Protein 6M7Z (pdb70)

Structure (mmCIF, N/CA/C/O backbone):
data_6M7Z
#
_entry.id   6M7Z
#
_cell.length_a   171.466
_cell.length_b   123.068
_cell.length_c   86.615
_cell.angle_alpha   90.00
_cell.angle_beta   90.00
_cell.angle_gamma   90.00
#
_symmetry.space_group_name_H-M   'P 21 21 2'
#
loop_
_entity.id
_entity.type
_entity.pdbx_description
1 polymer 'Bradyzoite pseudokinase 1'
2 non-polymer 1,2-ETHANEDIOL
3 non-polymer 'CHLORIDE ION'
4 water water
#
loop_
_atom_site.group_PDB
_atom_site.id
_atom_site.type_symbol
_atom_site.label_atom_id
_atom_site.label_alt_id
_atom_site.label_comp_id
_atom_site.label_asym_id
_atom_site.label_entity_id
_atom_site.label_seq_id
_atom_site.pdbx_PDB_ins_code
_atom_site.Cartn_x
_atom_site.Cartn_y
_atom_site.Cartn_z
_atom_site.occupancy
_atom_site.B_iso_or_equiv
_atom_site.auth_seq_id
_atom_site.auth_comp_id
_atom_site.auth_asym_id
_atom_site.auth_atom_id
_atom_site.pdbx_PDB_model_num
ATOM 1 N N . ALA A 1 10 ? 27.216 45.946 23.265 1.00 85.27 68 ALA A N 1
ATOM 2 C CA . ALA A 1 10 ? 27.626 47.241 22.638 1.00 87.93 68 ALA A CA 1
ATOM 3 C C . ALA A 1 10 ? 29.148 47.259 22.451 1.00 85.75 68 ALA A C 1
ATOM 4 O O . ALA A 1 10 ? 29.891 46.864 23.346 1.00 80.33 68 ALA A O 1
ATOM 6 N N . ASP A 1 11 ? 29.600 47.757 21.293 1.00 97.75 69 ASP A N 1
ATOM 7 C CA . ASP A 1 11 ? 31.042 47.780 20.921 1.00 100.05 69 ASP A CA 1
ATOM 8 C C . ASP A 1 11 ? 31.648 49.171 21.230 1.00 107.49 69 ASP A C 1
ATOM 9 O O . ASP A 1 11 ? 31.230 50.206 20.748 1.00 86.98 69 ASP A O 1
ATOM 14 N N . MET A 1 12 ? 32.652 49.163 22.121 1.00 109.04 70 MET A N 1
ATOM 15 C CA . MET A 1 12 ? 33.313 50.351 22.711 1.00 75.87 70 MET A CA 1
ATOM 16 C C . MET A 1 12 ? 34.545 50.817 21.904 1.00 69.79 70 MET A C 1
ATOM 17 O O . MET A 1 12 ? 34.880 50.221 20.840 1.00 76.19 70 MET A O 1
ATOM 22 N N . THR A 1 13 ? 35.214 51.892 22.369 1.00 69.39 71 THR A N 1
ATOM 23 C CA . THR A 1 13 ? 36.397 52.429 21.636 1.00 62.73 71 THR A CA 1
ATOM 24 C C . THR A 1 13 ? 37.671 52.117 22.431 1.00 59.01 71 THR A C 1
ATOM 25 O O . THR A 1 13 ? 37.589 51.661 23.567 1.00 51.20 71 THR A O 1
ATOM 29 N N . PHE A 1 14 ? 38.824 52.348 21.799 1.00 52.92 72 PHE A N 1
ATOM 30 C CA . PHE A 1 14 ? 40.120 52.059 22.408 1.00 48.10 72 PHE A CA 1
ATOM 31 C C . PHE A 1 14 ? 40.183 52.679 23.814 1.00 49.15 72 PHE A C 1
ATOM 32 O O . PHE A 1 14 ? 40.536 52.003 24.788 1.00 50.61 72 PHE A O 1
ATOM 40 N N . TRP A 1 15 ? 39.848 53.972 23.905 1.00 53.94 73 TRP A N 1
ATOM 41 C CA . TRP A 1 15 ? 39.985 54.742 25.148 1.00 53.11 73 TRP A CA 1
ATOM 42 C C . TRP A 1 15 ? 39.017 54.206 26.215 1.00 49.89 73 TRP A C 1
ATOM 43 O O . TRP A 1 15 ? 39.356 54.191 27.410 1.00 46.66 73 TRP A O 1
ATOM 54 N N . SER A 1 16 ? 37.831 53.753 25.788 1.00 40.01 74 SER A N 1
ATOM 55 C CA . SER A 1 16 ? 36.865 53.115 26.704 1.00 46.02 74 SER A CA 1
ATOM 56 C C . SER A 1 16 ? 37.491 51.885 27.376 1.00 48.01 74 SER A C 1
ATOM 57 O O . SER A 1 16 ? 37.378 51.747 28.592 1.00 44.62 74 SER A O 1
ATOM 60 N N . TRP A 1 17 ? 38.120 51.005 26.569 1.00 39.09 75 TRP A N 1
ATOM 61 C CA . TRP A 1 17 ? 38.692 49.749 27.054 1.00 37.19 75 TRP A CA 1
ATOM 62 C C . TRP A 1 17 ? 39.867 50.042 27.991 1.00 37.78 75 TRP A C 1
ATOM 63 O O . TRP A 1 17 ? 39.996 49.397 29.042 1.00 33.92 75 TRP A O 1
ATOM 74 N N . MET A 1 18 ? 40.703 51.015 27.600 1.00 36.30 76 MET A N 1
ATOM 75 C CA . MET A 1 18 ? 41.844 51.385 28.406 1.00 38.55 76 MET A CA 1
ATOM 76 C C . MET A 1 18 ? 41.356 51.930 29.754 1.00 37.70 76 MET A C 1
ATOM 77 O O . MET A 1 18 ? 41.901 51.590 30.821 1.00 34.78 76 MET A O 1
ATOM 82 N N . SER A 1 19 ? 40.333 52.781 29.691 1.00 38.50 77 SER A N 1
ATOM 83 C CA . SER A 1 19 ? 39.722 53.341 30.897 1.00 46.40 77 SER A CA 1
ATOM 84 C C . SER A 1 19 ? 39.186 52.203 31.772 1.00 43.92 77 SER A C 1
ATOM 85 O O . SER A 1 19 ? 39.421 52.188 32.978 1.00 38.29 77 SER A O 1
ATOM 88 N N . TYR A 1 20 ? 38.499 51.235 31.151 1.00 38.83 78 TYR A N 1
ATOM 89 C CA . TYR A 1 20 ? 37.901 50.141 31.901 1.00 37.66 78 TYR A CA 1
ATOM 90 C C . TYR A 1 20 ? 38.979 49.288 32.574 1.00 37.29 78 TYR A C 1
ATOM 91 O O . TYR A 1 20 ? 38.795 48.830 33.695 1.00 34.17 78 TYR A O 1
ATOM 100 N N . LEU A 1 21 ? 40.100 49.078 31.881 1.00 39.20 79 LEU A N 1
ATOM 101 C CA . LEU A 1 21 ? 41.217 48.342 32.443 1.00 43.70 79 LEU A CA 1
ATOM 102 C C . LEU A 1 21 ? 41.680 49.002 33.748 1.00 46.08 79 LEU A C 1
ATOM 103 O O . LEU A 1 21 ? 41.880 48.314 34.750 1.00 56.04 79 LEU A O 1
ATOM 108 N N . LYS A 1 22 ? 41.785 50.333 33.734 1.00 50.33 80 LYS A N 1
ATOM 109 C CA . LYS A 1 22 ? 42.250 51.112 34.895 1.00 59.88 80 LYS A CA 1
ATOM 110 C C . LYS A 1 22 ? 41.248 51.038 36.059 1.00 55.61 80 LYS A C 1
ATOM 111 O O . LYS A 1 22 ? 41.642 51.089 37.199 1.00 62.66 80 LYS A O 1
ATOM 117 N N . GLU A 1 23 ? 39.961 50.880 35.754 1.00 54.31 81 GLU A N 1
ATOM 118 C CA . GLU A 1 23 ? 38.891 50.788 36.760 1.00 53.15 81 GLU A CA 1
ATOM 119 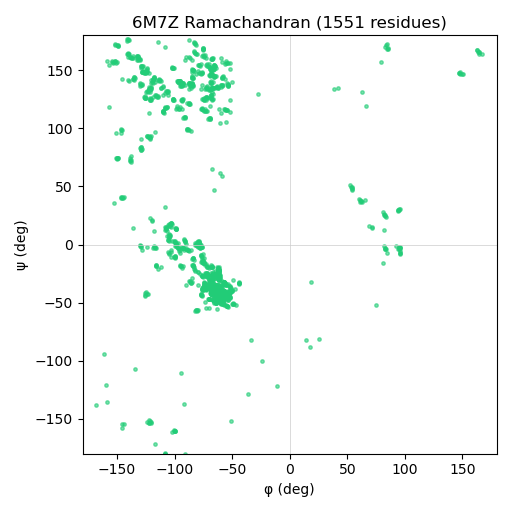C C . GLU A 1 23 ? 38.909 49.453 37.523 1.00 49.07 81 GLU A C 1
ATOM 120 O O . GLU A 1 23 ? 38.263 49.352 38.547 1.00 45.60 81 GLU A O 1
ATOM 126 N N . LEU A 1 24 ? 39.571 48.410 37.005 1.00 46.62 82 LEU A N 1
ATOM 127 C CA . LEU A 1 24 ? 39.606 47.100 37.693 1.00 40.21 82 LEU A CA 1
ATOM 128 C C . LEU A 1 24 ? 40.412 47.222 38.977 1.00 36.14 82 LEU A C 1
ATOM 129 O O . LEU A 1 24 ? 41.469 47.838 38.979 1.00 35.69 82 LEU A O 1
ATOM 134 N N . PRO A 1 25 ? 39.963 46.596 40.087 1.00 34.49 83 PRO A N 1
ATOM 135 C CA . PRO A 1 25 ? 40.694 46.665 41.352 1.00 34.32 83 PRO A CA 1
ATOM 136 C C . PRO A 1 25 ? 42.032 45.916 41.339 1.00 34.54 83 PRO A C 1
ATOM 137 O O . PRO A 1 25 ? 42.183 44.933 40.615 1.00 32.70 83 PRO A O 1
ATOM 141 N N . ASP A 1 26 ? 42.981 46.406 42.146 1.00 37.76 84 ASP A N 1
ATOM 142 C CA . ASP A 1 26 ? 44.300 45.829 42.275 1.00 43.31 84 ASP A CA 1
ATOM 143 C C . ASP A 1 26 ? 44.224 44.491 43.016 1.00 43.69 84 ASP A C 1
ATOM 144 O O . ASP A 1 26 ? 43.339 44.249 43.822 1.00 57.27 84 ASP A O 1
ATOM 149 N N . ILE A 1 27 ? 45.212 43.645 42.723 1.00 40.52 85 ILE A N 1
ATOM 150 C CA . ILE A 1 27 ? 45.559 42.489 43.492 1.00 41.31 85 ILE A CA 1
ATOM 151 C C . ILE A 1 27 ? 47.047 42.636 43.821 1.00 43.89 85 ILE A C 1
ATOM 152 O O . ILE A 1 27 ? 47.802 43.222 43.018 1.00 43.29 85 ILE A O 1
ATOM 157 N N . ASP A 1 28 ? 47.448 42.126 44.991 1.00 51.23 86 ASP A N 1
ATOM 158 C CA . ASP A 1 28 ? 48.827 42.205 45.460 1.00 59.98 86 ASP A CA 1
ATOM 159 C C . ASP A 1 28 ? 49.560 40.936 45.021 1.00 52.69 86 ASP A C 1
ATOM 160 O O . ASP A 1 28 ? 49.293 39.845 45.564 1.00 51.84 86 ASP A O 1
ATOM 165 N N . GLU A 1 29 ? 50.469 41.114 44.044 1.00 53.23 87 GLU A N 1
ATOM 166 C CA . GLU A 1 29 ? 51.117 40.021 43.307 1.00 60.43 87 GLU A CA 1
ATOM 167 C C . GLU A 1 29 ? 52.316 39.465 44.087 1.00 69.41 87 GLU A C 1
ATOM 168 O O . GLU A 1 29 ? 52.718 38.306 43.840 1.00 70.35 87 GLU A O 1
ATOM 174 N N . SER A 1 30 ? 52.865 40.261 45.019 1.00 73.32 88 SER A N 1
ATOM 175 C CA . SER A 1 30 ? 53.980 39.811 45.893 1.00 73.02 88 SER A CA 1
ATOM 176 C C . SER A 1 30 ? 53.486 38.844 46.982 1.00 73.28 88 SER A C 1
ATOM 177 O O . SER A 1 30 ? 54.280 38.151 47.588 1.00 70.94 88 SER A O 1
ATOM 180 N N . ARG A 1 31 ? 52.169 38.800 47.215 1.00 81.37 89 ARG A N 1
ATOM 181 C CA . ARG A 1 31 ? 51.560 38.042 48.324 1.00 88.63 89 ARG A CA 1
ATOM 182 C C . ARG A 1 31 ? 50.815 36.810 47.763 1.00 82.42 89 ARG A C 1
ATOM 183 O O . ARG A 1 31 ? 49.741 36.371 48.254 1.00 65.76 89 ARG A O 1
ATOM 191 N N . ASN A 1 32 ? 51.304 36.240 46.663 1.00 101.25 90 ASN A N 1
ATOM 192 C CA . ASN A 1 32 ? 50.469 35.490 45.691 1.00 82.30 90 ASN A CA 1
ATOM 193 C C . ASN A 1 32 ? 51.396 34.542 44.928 1.00 74.37 90 ASN A C 1
ATOM 194 O O . ASN A 1 32 ? 52.337 34.968 44.245 1.00 67.34 90 ASN A O 1
ATOM 199 N N . PRO A 1 33 ? 51.183 33.209 45.021 1.00 69.84 91 PRO A N 1
ATOM 200 C CA . PRO A 1 33 ? 52.027 32.249 44.307 1.00 67.24 91 PRO A CA 1
ATOM 201 C C . PRO A 1 33 ? 51.761 32.084 42.801 1.00 60.47 91 PRO A C 1
ATOM 202 O O . PRO A 1 33 ? 52.528 31.383 42.159 1.00 55.37 91 PRO A O 1
ATOM 206 N N . ILE A 1 34 ? 50.777 32.808 42.240 1.00 50.65 92 ILE A N 1
ATOM 207 C CA . ILE A 1 34 ? 50.443 32.675 40.833 1.00 43.49 92 ILE A CA 1
ATOM 208 C C . ILE A 1 34 ? 51.620 33.164 39.966 1.00 43.29 92 ILE A C 1
ATOM 209 O O . ILE A 1 34 ? 52.022 32.458 39.055 1.00 40.84 92 ILE A O 1
ATOM 214 N N . LEU A 1 35 ? 52.156 34.365 40.236 1.00 45.59 93 LEU A N 1
ATOM 215 C CA . LEU A 1 35 ? 53.316 34.885 39.506 1.00 46.34 93 LEU A CA 1
ATOM 216 C C . LEU A 1 35 ? 54.492 33.906 39.601 1.00 46.63 93 LEU A C 1
ATOM 217 O O . LEU A 1 35 ? 55.176 33.670 38.608 1.00 48.46 93 LEU A O 1
ATOM 222 N N . LYS A 1 36 ? 54.749 33.373 40.794 1.00 50.52 94 LYS A N 1
ATOM 223 C CA . LYS A 1 36 ? 55.864 32.464 40.965 1.00 55.97 94 LYS A CA 1
ATOM 224 C C . LYS A 1 36 ? 55.691 31.254 40.038 1.00 50.83 94 LYS A C 1
ATOM 225 O O . LYS A 1 36 ? 56.651 30.831 39.392 1.00 57.67 94 LYS A O 1
ATOM 231 N N . ARG A 1 37 ? 54.473 30.714 39.977 1.00 50.88 95 ARG A N 1
ATOM 232 C CA . ARG A 1 37 ? 54.216 29.552 39.147 1.00 57.15 95 ARG A CA 1
ATOM 233 C C . ARG A 1 37 ? 54.455 29.927 37.673 1.00 50.69 95 ARG A C 1
ATOM 234 O O . ARG A 1 37 ? 55.048 29.157 36.935 1.00 59.82 95 ARG A O 1
ATOM 242 N N . LEU A 1 38 ? 54.041 31.128 37.264 1.00 45.33 96 LEU A N 1
ATOM 243 C CA . LEU A 1 38 ? 54.201 31.558 35.873 1.00 45.79 96 LEU A CA 1
ATOM 244 C C . LEU A 1 38 ? 55.687 31.718 35.516 1.00 48.26 96 LEU A C 1
ATOM 245 O O . LEU A 1 38 ? 56.072 31.408 34.415 1.00 54.74 96 LEU A O 1
ATOM 250 N N . LEU A 1 39 ? 56.505 32.216 36.444 1.00 48.90 97 LEU A N 1
ATOM 251 C CA . LEU A 1 39 ? 57.932 32.449 36.197 1.00 53.78 97 LEU A CA 1
ATOM 252 C C . LEU A 1 39 ? 58.715 31.134 36.228 1.00 58.15 97 LEU A C 1
ATOM 253 O O . LEU A 1 39 ? 59.772 31.060 35.622 1.00 60.24 97 LEU A O 1
ATOM 258 N N . SER A 1 40 ? 58.216 30.133 36.969 1.00 62.44 98 SER A N 1
ATOM 259 C CA . SER A 1 40 ? 58.880 28.838 37.108 1.00 65.93 98 SER A CA 1
ATOM 260 C C . SER A 1 40 ? 58.645 27.957 35.874 1.00 76.68 98 SER A C 1
ATOM 261 O O . SER A 1 40 ? 59.132 26.841 35.843 1.00 97.43 98 SER A O 1
ATOM 264 N N . GLY A 1 41 ? 57.921 28.472 34.867 1.00 78.14 99 GLY A N 1
ATOM 265 C CA . GLY A 1 41 ? 57.793 27.831 33.564 1.00 82.62 99 GLY A CA 1
ATOM 266 C C . GLY A 1 41 ? 57.702 28.841 32.430 1.00 90.86 99 GLY A C 1
ATOM 267 O O . GLY A 1 41 ? 58.247 29.947 32.527 1.00 100.24 99 GLY A O 1
ATOM 268 N N . SER A 1 42 ? 57.073 28.421 31.327 1.00 104.44 100 SER A N 1
ATOM 269 C CA . SER A 1 42 ? 56.806 29.264 30.146 1.00 108.28 100 SER A CA 1
ATOM 270 C C . SER A 1 42 ? 55.295 29.312 29.891 1.00 114.58 100 SER A C 1
ATOM 271 O O . SER A 1 42 ? 54.848 29.606 28.777 1.00 135.98 100 SER A O 1
ATOM 274 N N . PHE A 1 43 ? 54.521 29.048 30.945 1.00 109.98 101 PHE A N 1
ATOM 275 C CA . PHE A 1 43 ? 53.103 28.643 30.820 1.00 105.51 101 PHE A CA 1
ATOM 276 C C . PHE A 1 43 ? 52.312 29.685 30.006 1.00 96.94 101 PHE A C 1
ATOM 277 O O . PHE A 1 43 ? 51.526 29.329 29.134 1.00 97.68 101 PHE A O 1
ATOM 285 N N . LEU A 1 44 ? 52.593 30.969 30.248 1.00 89.55 102 LEU A N 1
ATOM 286 C CA . LEU A 1 44 ? 51.830 32.105 29.679 1.00 85.65 102 LEU A CA 1
ATOM 287 C C . LEU A 1 44 ? 51.904 32.118 28.142 1.00 93.52 102 LEU A C 1
ATOM 288 O O . LEU A 1 44 ? 52.958 32.382 27.559 1.00 103.87 102 LEU A O 1
ATOM 293 N N . ARG A 1 45 ? 50.746 31.943 27.494 1.00 91.83 103 ARG A N 1
ATOM 294 C CA . ARG A 1 45 ? 50.632 31.878 26.023 1.00 95.01 103 ARG A CA 1
ATOM 295 C C . ARG A 1 45 ? 50.295 33.277 25.478 1.00 94.24 103 ARG A C 1
ATOM 296 O O . ARG A 1 45 ? 49.515 33.430 24.528 1.00 91.42 103 ARG A O 1
ATOM 304 N N . GLY A 1 48 ? 45.989 32.512 24.082 1.00 80.72 106 GLY A N 1
ATOM 305 C CA . GLY A 1 48 ? 44.922 33.210 24.816 1.00 82.09 106 GLY A CA 1
ATOM 306 C C . GLY A 1 48 ? 45.250 33.321 26.301 1.00 78.59 106 GLY A C 1
ATOM 307 O O . GLY A 1 48 ? 46.349 33.754 26.685 1.00 79.45 106 GLY A O 1
ATOM 308 N N . SER A 1 49 ? 44.315 32.903 27.156 1.00 74.54 107 SER A N 1
ATOM 309 C CA . SER A 1 49 ? 44.520 32.960 28.598 1.00 68.72 107 SER A CA 1
ATOM 310 C C . SER A 1 49 ? 45.247 31.694 29.080 1.00 66.42 107 SER A C 1
ATOM 311 O O . SER A 1 49 ? 45.262 30.656 28.427 1.00 69.93 107 SER A O 1
ATOM 314 N N . THR A 1 50 ? 45.835 31.803 30.271 1.00 38.92 108 THR A N 1
ATOM 315 C CA . THR A 1 50 ? 46.488 30.729 30.963 1.00 38.22 108 THR A CA 1
ATOM 316 C C . THR A 1 50 ? 45.727 30.498 32.271 1.00 36.11 108 THR A C 1
ATOM 317 O O . THR A 1 50 ? 45.280 31.437 32.921 1.00 35.09 108 THR A O 1
ATOM 321 N N . THR A 1 51 ? 45.558 29.222 32.614 1.00 36.64 109 THR A N 1
ATOM 322 C CA . THR A 1 51 ? 44.830 28.824 33.797 1.00 35.73 109 THR A CA 1
ATOM 323 C C . THR A 1 51 ? 45.842 28.322 34.821 1.00 35.86 109 THR A C 1
ATOM 324 O O . THR A 1 51 ? 46.712 27.517 34.476 1.00 38.22 109 THR A O 1
ATOM 328 N N . VAL A 1 52 ? 45.712 28.807 36.063 1.00 33.03 110 VAL A N 1
ATOM 329 C CA . VAL A 1 52 ? 46.483 28.305 37.172 1.00 34.78 110 VAL A CA 1
ATOM 330 C C . VAL A 1 52 ? 45.511 27.791 38.233 1.00 35.88 110 VAL A C 1
ATOM 331 O O . VAL A 1 52 ? 44.691 28.564 38.717 1.00 33.71 110 VAL A O 1
ATOM 335 N N . ASN A 1 53 ? 45.641 26.520 38.639 1.00 39.71 111 ASN A N 1
ATOM 336 C CA . ASN A 1 53 ? 44.803 25.995 39.719 1.00 38.51 111 ASN A CA 1
ATOM 337 C C . ASN A 1 53 ? 45.437 26.340 41.060 1.00 39.86 111 ASN A C 1
ATOM 338 O O . ASN A 1 53 ? 46.637 26.231 41.206 1.00 41.72 111 ASN A O 1
ATOM 343 N N . VAL A 1 54 ? 44.601 26.752 42.027 1.00 40.84 112 VAL A N 1
ATOM 344 C CA . VAL A 1 54 ? 45.038 26.925 43.404 1.00 41.41 112 VAL A CA 1
ATOM 345 C C . VAL A 1 54 ? 44.153 26.038 44.287 1.00 42.61 112 VAL A C 1
ATOM 346 O O . VAL A 1 54 ? 43.082 26.455 44.730 1.00 39.39 112 VAL A O 1
ATOM 350 N N . ARG A 1 55 ? 44.624 24.806 44.530 1.00 45.78 113 ARG A N 1
ATOM 351 C CA . ARG A 1 55 ? 43.854 23.767 45.206 1.00 45.57 113 ARG A CA 1
ATOM 352 C C . ARG A 1 55 ? 43.684 24.115 46.688 1.00 47.99 113 ARG A C 1
ATOM 353 O O . ARG A 1 55 ? 42.705 23.723 47.312 1.00 54.38 113 ARG A O 1
ATOM 361 N N . VAL A 1 56 ? 44.663 24.838 47.249 1.00 46.40 114 VAL A N 1
ATOM 362 C CA . VAL A 1 56 ? 44.672 25.209 48.649 1.00 45.03 114 VAL A CA 1
ATOM 363 C C . VAL A 1 56 ? 44.908 26.712 48.756 1.00 45.76 114 VAL A C 1
ATOM 364 O O . VAL A 1 56 ? 46.021 27.160 49.000 1.00 46.18 114 VAL A O 1
ATOM 368 N N . PRO A 1 57 ? 43.874 27.556 48.590 1.00 44.44 115 PRO A N 1
ATOM 369 C CA . PRO A 1 57 ? 44.055 29.001 48.695 1.00 47.61 115 PRO A CA 1
ATOM 370 C C . PRO A 1 57 ? 44.590 29.380 50.083 1.00 53.71 115 PRO A C 1
ATOM 371 O O . PRO A 1 57 ? 44.098 28.848 51.094 1.00 54.76 115 PRO A O 1
ATOM 375 N N . ALA A 1 58 ? 45.563 30.302 50.101 1.00 56.24 116 ALA A N 1
ATOM 376 C CA . ALA A 1 58 ? 46.165 30.832 51.313 1.00 57.57 116 ALA A CA 1
ATOM 377 C C . ALA A 1 58 ? 45.269 31.926 51.901 1.00 69.12 116 ALA A C 1
ATOM 378 O O . ALA A 1 58 ? 44.304 32.362 51.261 1.00 67.95 116 ALA A O 1
ATOM 380 N N . ARG A 1 59 ? 45.620 32.379 53.111 1.00 83.84 117 ARG A N 1
ATOM 381 C CA . ARG A 1 59 ? 44.828 33.338 53.902 1.00 89.55 117 ARG A CA 1
ATOM 382 C C . ARG A 1 59 ? 44.548 34.607 53.074 1.00 73.71 117 ARG A C 1
ATOM 383 O O . ARG A 1 59 ? 43.416 35.097 53.047 1.00 63.70 117 ARG A O 1
ATOM 391 N N . GLU A 1 60 ? 45.572 35.136 52.388 1.00 69.01 118 GLU A N 1
ATOM 392 C CA . GLU A 1 60 ? 45.443 36.429 51.692 1.00 69.24 118 GLU A CA 1
ATOM 393 C C . GLU A 1 60 ? 44.431 36.314 50.540 1.00 63.42 118 GLU A C 1
ATOM 394 O O . GLU A 1 60 ? 43.654 37.233 50.284 1.00 57.94 118 GLU A O 1
ATOM 400 N N . LEU A 1 61 ? 44.428 35.169 49.861 1.00 51.70 119 LEU A N 1
ATOM 401 C CA . LEU A 1 61 ? 43.539 34.957 48.729 1.00 58.33 119 LEU A CA 1
ATOM 402 C C . LEU A 1 61 ? 42.109 34.694 49.221 1.00 50.31 119 LEU A C 1
ATOM 403 O O . LEU A 1 61 ? 41.137 35.171 48.609 1.00 46.98 119 LEU A O 1
ATOM 408 N N . VAL A 1 62 ? 41.989 33.944 50.324 1.00 55.53 120 VAL A N 1
ATOM 409 C CA . VAL A 1 62 ? 40.702 33.693 50.980 1.00 60.44 120 VAL A CA 1
ATOM 410 C C . VAL A 1 62 ? 40.055 35.036 51.350 1.00 57.86 120 VAL A C 1
ATOM 411 O O . VAL A 1 62 ? 38.859 35.237 51.117 1.00 50.07 120 VAL A O 1
ATOM 415 N N . ARG A 1 63 ? 40.860 35.953 51.904 1.00 64.90 121 ARG A N 1
ATOM 416 C CA . ARG A 1 63 ? 40.379 37.279 52.330 1.00 71.94 121 ARG A CA 1
ATOM 417 C C . ARG A 1 63 ? 39.954 38.094 51.101 1.00 60.82 121 ARG A C 1
ATOM 418 O O . ARG A 1 63 ? 38.873 38.670 51.092 1.00 62.83 121 ARG A O 1
ATOM 426 N N . LEU A 1 64 ? 40.796 38.128 50.062 1.00 49.30 122 LEU A N 1
ATOM 427 C CA . LEU A 1 64 ? 40.513 38.934 48.868 1.00 49.93 122 LEU A CA 1
ATOM 428 C C . LEU A 1 64 ? 39.178 38.523 48.219 1.00 45.67 122 LEU A C 1
ATOM 429 O O . LEU A 1 64 ? 38.433 39.368 47.760 1.00 43.14 122 LEU A O 1
ATOM 434 N N . LEU A 1 65 ? 38.905 37.210 48.169 1.00 44.10 123 LEU A N 1
ATOM 435 C CA . LEU A 1 65 ? 37.742 36.660 47.452 1.00 45.49 123 LEU A CA 1
ATOM 436 C C . LEU A 1 65 ? 36.542 36.455 48.407 1.00 40.79 123 LEU A C 1
ATOM 437 O O . LEU A 1 65 ? 35.470 36.100 47.963 1.00 38.51 123 LEU A O 1
ATOM 442 N N . SER A 1 66 ? 36.739 36.645 49.706 1.00 44.29 124 SER A N 1
ATOM 443 C CA . SER A 1 66 ? 35.724 36.340 50.730 1.00 45.86 124 SER A CA 1
ATOM 444 C C . SER A 1 66 ? 35.217 34.906 50.558 1.00 47.64 124 SER A C 1
ATOM 445 O O . SER A 1 66 ? 34.014 34.690 50.505 1.00 46.31 124 SER A O 1
ATOM 448 N N . LEU A 1 67 ? 36.136 33.942 50.469 1.00 46.69 125 LEU A N 1
ATOM 449 C CA . LEU A 1 67 ? 35.750 32.537 50.295 1.00 48.19 125 LEU A CA 1
ATOM 450 C C . LEU A 1 67 ? 35.106 32.008 51.588 1.00 46.75 125 LEU A C 1
ATOM 451 O O . LEU A 1 67 ? 35.636 32.206 52.666 1.00 51.45 125 LEU A O 1
ATOM 456 N N . THR A 1 68 ? 33.963 31.335 51.446 1.00 48.99 126 THR A N 1
ATOM 457 C CA . THR A 1 68 ? 33.359 30.531 52.510 1.00 54.54 126 THR A CA 1
ATOM 458 C C . THR A 1 68 ? 34.270 29.336 52.781 1.00 52.91 126 THR A C 1
ATOM 459 O O . THR A 1 68 ? 35.099 29.007 51.945 1.00 69.43 126 THR A O 1
ATOM 463 N N . PRO A 1 69 ? 34.176 28.661 53.943 1.00 62.22 127 PRO A N 1
ATOM 464 C CA . PRO A 1 69 ? 34.952 27.443 54.187 1.00 58.08 127 PRO A CA 1
ATOM 465 C C . PRO A 1 69 ? 34.707 26.343 53.135 1.00 59.77 127 PRO A C 1
ATOM 466 O O . PRO A 1 69 ? 35.639 25.590 52.821 1.00 53.99 127 PRO A O 1
ATOM 470 N N . GLU A 1 70 ? 33.477 26.266 52.597 1.00 58.18 128 GLU A N 1
ATOM 471 C CA . GLU A 1 70 ? 33.138 25.321 51.521 1.00 57.80 128 GLU A CA 1
ATOM 472 C C . GLU A 1 70 ? 33.980 25.631 50.271 1.00 54.57 128 GLU A C 1
ATOM 473 O O . GLU A 1 70 ? 34.579 24.741 49.684 1.00 50.08 128 GLU A O 1
ATOM 479 N N . GLN A 1 71 ? 34.012 26.914 49.888 1.00 50.30 129 GLN A N 1
ATOM 480 C CA . GLN A 1 71 ? 34.767 27.403 48.745 1.00 43.99 129 GLN A CA 1
ATOM 481 C C . GLN A 1 71 ? 36.268 27.166 48.958 1.00 42.61 129 GLN A C 1
ATOM 482 O O . GLN A 1 71 ? 36.966 26.786 48.036 1.00 41.71 129 GLN A O 1
ATOM 488 N N . GLN A 1 72 ? 36.757 27.401 50.175 1.00 48.82 130 GLN A N 1
ATOM 489 C CA . GLN A 1 72 ? 38.172 27.136 50.537 1.00 51.60 130 GLN A CA 1
ATOM 490 C C . GLN A 1 72 ? 38.520 25.678 50.217 1.00 47.74 130 GLN A C 1
ATOM 491 O O . GLN A 1 72 ? 39.594 25.407 49.713 1.00 47.59 130 GLN A O 1
ATOM 497 N N . ARG A 1 73 ? 37.600 24.755 50.531 1.00 53.95 131 ARG A N 1
ATOM 498 C CA . ARG A 1 73 ? 37.817 23.313 50.387 1.00 55.19 131 ARG A CA 1
ATOM 499 C C . ARG A 1 73 ? 37.763 22.909 48.907 1.00 52.05 131 ARG A C 1
ATOM 500 O O . ARG A 1 73 ? 38.463 22.003 48.507 1.00 52.96 131 ARG A O 1
ATOM 508 N N . GLU A 1 74 ? 36.912 23.574 48.114 1.00 47.63 132 GLU A N 1
ATOM 509 C CA . GLU A 1 74 ? 36.758 23.320 46.681 1.00 44.51 132 GLU A CA 1
ATOM 510 C C . GLU A 1 74 ? 38.024 23.739 45.910 1.00 43.75 132 GLU A C 1
ATOM 511 O O . GLU A 1 74 ? 38.356 23.119 44.908 1.00 37.00 132 GLU A O 1
ATOM 517 N N . GLY A 1 75 ? 38.697 24.805 46.372 1.00 41.34 133 GLY A N 1
ATOM 518 C CA . GLY A 1 75 ? 39.807 25.440 45.666 1.00 38.77 133 GLY A CA 1
ATOM 519 C C . GLY A 1 75 ? 39.318 26.438 44.627 1.00 35.84 133 GLY A C 1
ATOM 520 O O . GLY A 1 75 ? 38.126 26.510 44.363 1.00 35.10 133 GLY A O 1
ATOM 521 N N . VAL A 1 76 ? 40.245 27.209 44.044 1.00 38.96 134 VAL A N 1
ATOM 522 C CA . VAL A 1 76 ? 39.910 28.160 42.983 1.00 39.38 134 VAL A CA 1
ATOM 523 C C . VAL A 1 76 ? 40.889 27.989 41.823 1.00 36.74 134 VAL A C 1
ATOM 524 O O . VAL A 1 76 ? 41.969 27.432 41.959 1.00 38.10 134 VAL A O 1
ATOM 528 N N . SER A 1 77 ? 40.476 28.496 40.671 1.00 37.52 135 SER A N 1
ATOM 529 C CA . SER A 1 77 ? 41.354 28.621 39.517 1.00 38.75 135 SER A CA 1
ATOM 530 C C . SER A 1 77 ? 41.385 30.077 39.049 1.00 34.93 135 SER A C 1
ATOM 531 O O . SER A 1 77 ? 40.439 30.826 39.215 1.00 34.74 135 SER A O 1
ATOM 534 N N . ALA A 1 78 ? 42.536 30.468 38.515 1.00 35.49 136 ALA A N 1
ATOM 535 C CA . ALA A 1 78 ? 42.762 31.815 38.026 1.00 33.87 136 ALA A CA 1
ATOM 536 C C . ALA A 1 78 ? 43.009 31.754 36.515 1.00 33.34 136 ALA A C 1
ATOM 537 O O . ALA A 1 78 ? 43.802 30.967 36.026 1.00 34.11 136 ALA A O 1
ATOM 539 N N . LYS A 1 79 ? 42.262 32.572 35.785 1.00 32.06 137 LYS A N 1
ATOM 540 C CA . LYS A 1 79 ? 42.458 32.803 34.373 1.00 32.50 137 LYS A CA 1
ATOM 541 C C . LYS A 1 79 ? 43.252 34.101 34.232 1.00 29.64 137 LYS A C 1
ATOM 542 O O . LYS A 1 79 ? 42.779 35.168 34.627 1.00 29.53 137 LYS A O 1
ATOM 548 N N . VAL A 1 80 ? 44.455 34.019 33.681 1.00 28.46 138 VAL A N 1
ATOM 549 C CA . VAL A 1 80 ? 45.338 35.176 33.595 1.00 28.86 138 VAL A CA 1
ATOM 550 C C . VAL A 1 80 ? 45.617 35.500 32.123 1.00 28.80 138 VAL A C 1
ATOM 551 O O . VAL A 1 80 ? 45.742 34.600 31.298 1.00 27.82 138 VAL A O 1
ATOM 555 N N . ARG A 1 81 ? 45.694 36.794 31.813 1.00 29.04 139 ARG A N 1
ATOM 556 C CA . ARG A 1 81 ? 46.029 37.285 30.482 1.00 30.36 139 ARG A CA 1
ATOM 557 C C . ARG A 1 81 ? 47.040 38.428 30.626 1.00 31.23 139 ARG A C 1
ATOM 558 O O . ARG A 1 81 ? 46.931 39.278 31.530 1.00 29.79 139 ARG A O 1
ATOM 566 N N . LEU A 1 82 ? 48.004 38.455 29.704 1.00 32.67 140 LEU A N 1
ATOM 567 C CA . LEU A 1 82 ? 48.980 39.513 29.624 1.00 33.50 140 LEU A CA 1
ATOM 568 C C . LEU A 1 82 ? 48.289 40.782 29.109 1.00 31.58 140 LEU A C 1
ATOM 569 O O . LEU A 1 82 ? 47.604 40.742 28.096 1.00 31.87 140 LEU A O 1
ATOM 574 N N . ILE A 1 83 ? 48.442 41.891 29.838 1.00 30.82 141 ILE A N 1
ATOM 575 C CA . ILE A 1 83 ? 47.928 43.190 29.398 1.00 31.04 141 ILE A CA 1
ATOM 576 C C . ILE A 1 83 ? 48.732 43.650 28.173 1.00 32.68 141 ILE A C 1
ATOM 577 O O . ILE A 1 83 ? 49.957 43.702 28.205 1.00 33.93 141 ILE A O 1
ATOM 582 N N . ASN A 1 84 ? 48.015 43.961 27.096 1.00 33.28 142 ASN A N 1
ATOM 583 C CA . ASN A 1 84 ? 48.578 44.514 25.881 1.00 34.90 142 ASN A CA 1
ATOM 584 C C . ASN A 1 84 ? 48.112 45.966 25.772 1.00 35.90 142 ASN A C 1
ATOM 585 O O . ASN A 1 84 ? 46.923 46.205 25.602 1.00 35.02 142 ASN A O 1
ATOM 590 N N . LEU A 1 85 ? 49.039 46.917 25.861 1.00 38.47 143 LEU A N 1
ATOM 591 C CA . LEU A 1 85 ? 48.690 48.357 25.888 1.00 41.59 143 LEU A CA 1
ATOM 592 C C . LEU A 1 85 ? 48.264 48.867 24.489 1.00 40.82 143 LEU A C 1
ATOM 593 O O . LEU A 1 85 ? 47.657 49.918 24.391 1.00 39.15 143 LEU A O 1
ATOM 598 N N . LEU A 1 86 ? 48.561 48.117 23.417 1.00 39.94 144 LEU A N 1
ATOM 599 C CA . LEU A 1 86 ? 48.078 48.439 22.061 1.00 44.94 144 LEU A CA 1
ATOM 600 C C . LEU A 1 86 ? 46.656 47.903 21.822 1.00 42.43 144 LEU A C 1
ATOM 601 O O . LEU A 1 86 ? 45.989 48.362 20.909 1.00 44.67 144 LEU A O 1
ATOM 606 N N . ASP A 1 87 ? 46.207 46.946 22.643 1.00 41.70 145 ASP A N 1
ATOM 607 C CA . ASP A 1 87 ? 44.901 46.314 22.509 1.00 41.46 145 ASP A CA 1
ATOM 608 C C . ASP A 1 87 ? 44.377 45.887 23.885 1.00 39.84 145 ASP A C 1
ATOM 609 O O . ASP A 1 87 ? 44.331 44.700 24.228 1.00 35.05 145 ASP A O 1
ATOM 614 N N . PRO A 1 88 ? 43.922 46.837 24.727 1.00 35.39 146 PRO A N 1
ATOM 615 C CA . PRO A 1 88 ? 43.471 46.495 26.076 1.00 35.57 146 PRO A CA 1
ATOM 616 C C . PRO A 1 88 ? 42.223 45.592 26.093 1.00 33.24 146 PRO A C 1
ATOM 617 O O . PRO A 1 88 ? 42.017 44.834 27.050 1.00 33.94 146 PRO A O 1
ATOM 621 N N . LYS A 1 89 ? 41.428 45.655 25.017 1.00 32.86 147 LYS A N 1
ATOM 622 C CA . LYS A 1 89 ? 40.226 44.865 24.899 1.00 34.47 147 LYS A CA 1
ATOM 623 C C . LYS A 1 89 ? 40.514 43.378 25.157 1.00 32.76 147 LYS A C 1
ATOM 624 O O . LYS A 1 89 ? 39.790 42.712 25.897 1.00 33.28 147 LYS A O 1
ATOM 630 N N . TYR A 1 90 ? 41.587 42.866 24.561 1.00 32.19 148 TYR A N 1
ATOM 631 C CA . TYR A 1 90 ? 41.873 41.443 24.643 1.00 34.29 148 TYR A CA 1
ATOM 632 C C . TYR A 1 90 ? 41.979 41.014 26.114 1.00 30.28 148 TYR A C 1
ATOM 633 O O . TYR A 1 90 ? 41.580 39.902 26.440 1.00 28.46 148 TYR A O 1
ATOM 642 N N . SER A 1 91 ? 42.483 41.884 27.007 1.00 29.30 149 SER A N 1
ATOM 643 C CA . SER A 1 91 ? 42.751 41.463 28.400 1.00 28.72 149 SER A CA 1
ATOM 644 C C . SER A 1 91 ? 41.591 41.768 29.353 1.00 27.78 149 SER A C 1
ATOM 645 O O . SER A 1 91 ? 41.534 41.151 30.430 1.00 28.55 149 SER A O 1
ATOM 648 N N . VAL A 1 92 ? 40.673 42.669 28.978 1.00 27.59 150 VAL A N 1
ATOM 649 C CA . VAL A 1 92 ? 39.601 43.070 29.892 1.00 29.04 150 VAL A CA 1
ATOM 650 C C . VAL A 1 92 ? 38.210 42.733 29.359 1.00 28.23 150 VAL A C 1
ATOM 651 O O . VAL A 1 92 ? 37.234 42.985 30.084 1.00 29.06 150 VAL A O 1
ATOM 655 N N . TYR A 1 93 ? 38.102 42.174 28.145 1.00 27.00 151 TYR A N 1
ATOM 656 C CA . TYR A 1 93 ? 36.785 41.856 27.581 1.00 27.12 151 TYR A CA 1
ATOM 657 C C . TYR A 1 93 ? 36.019 40.897 28.502 1.00 26.96 151 TYR A C 1
ATOM 658 O O . TYR A 1 93 ? 34.881 41.142 28.825 1.00 28.03 151 TYR A O 1
ATOM 667 N N . GLU A 1 94 ? 36.656 39.802 28.908 1.00 26.43 152 GLU A N 1
ATOM 668 C CA . GLU A 1 94 ? 35.977 38.793 29.693 1.00 27.27 152 GLU A CA 1
ATOM 669 C C . GLU A 1 94 ? 35.598 39.371 31.065 1.00 28.07 152 GLU A C 1
ATOM 670 O O . GLU A 1 94 ? 34.469 39.201 31.522 1.00 28.15 152 GLU A O 1
ATOM 676 N N . PRO A 1 95 ? 36.506 40.058 31.797 1.00 27.59 153 PRO A N 1
ATOM 677 C CA . PRO A 1 95 ? 36.102 40.749 33.026 1.00 27.99 153 PRO A CA 1
ATOM 678 C C . PRO A 1 95 ? 34.911 41.698 32.821 1.00 28.56 153 PRO A C 1
ATOM 679 O O . PRO A 1 95 ? 33.997 41.762 33.671 1.00 27.93 153 PRO A O 1
ATOM 683 N N . TYR A 1 96 ? 34.912 42.422 31.696 1.00 30.21 154 TYR A N 1
ATOM 684 C CA . TYR A 1 96 ? 33.824 43.331 31.389 1.00 33.70 154 TYR A CA 1
ATOM 685 C C . TYR A 1 96 ? 32.497 42.557 31.313 1.00 33.30 154 TYR A C 1
ATOM 686 O O . TYR A 1 96 ? 31.516 42.979 31.924 1.00 34.30 154 TYR A O 1
ATOM 695 N N . LEU A 1 97 ? 32.452 41.451 30.554 1.00 32.66 155 LEU A N 1
ATOM 696 C CA . LEU A 1 97 ? 31.233 40.643 30.463 1.00 35.55 155 LEU A CA 1
ATOM 697 C C . LEU A 1 97 ? 30.752 40.256 31.862 1.00 34.29 155 LEU A C 1
ATOM 698 O O . LEU A 1 97 ? 29.578 40.397 32.154 1.00 34.66 155 LEU A O 1
ATOM 703 N N . TYR A 1 98 ? 31.660 39.770 32.709 1.00 36.17 156 TYR A N 1
ATOM 704 C CA . TYR A 1 98 ? 31.266 39.269 34.030 1.00 35.88 156 TYR A CA 1
ATOM 705 C C . TYR A 1 98 ? 30.729 40.404 34.903 1.00 39.81 156 TYR A C 1
ATOM 706 O O . TYR A 1 98 ? 29.775 40.178 35.640 1.00 49.56 156 TYR A O 1
ATOM 715 N N . ARG A 1 99 ? 31.320 41.605 34.796 1.00 42.46 157 ARG A N 1
ATOM 716 C CA . ARG A 1 99 ? 30.995 42.720 35.705 1.00 37.10 157 ARG A CA 1
ATOM 717 C C . ARG A 1 99 ? 29.779 43.529 35.217 1.00 37.50 157 ARG A C 1
ATOM 718 O O . ARG A 1 99 ? 29.047 44.062 36.045 1.00 38.78 157 ARG A O 1
ATOM 726 N N . GLU A 1 100 ? 29.585 43.645 33.895 1.00 37.06 158 GLU A N 1
ATOM 727 C CA . GLU A 1 100 ? 28.638 44.598 33.335 1.00 41.09 158 GLU A CA 1
ATOM 728 C C . GLU A 1 100 ? 27.477 43.919 32.589 1.00 42.14 158 GLU A C 1
ATOM 729 O O . GLU A 1 100 ? 26.483 44.580 32.356 1.00 42.07 158 GLU A O 1
ATOM 735 N N . ILE A 1 101 ? 27.587 42.652 32.187 1.00 43.54 159 ILE A N 1
ATOM 736 C CA . ILE A 1 101 ? 26.615 42.091 31.236 1.00 53.47 159 ILE A CA 1
ATOM 737 C C . ILE A 1 101 ? 25.953 40.807 31.755 1.00 51.17 159 ILE A C 1
ATOM 738 O O . ILE A 1 101 ? 24.752 40.626 31.590 1.00 58.53 159 ILE A O 1
ATOM 743 N N . LEU A 1 102 ? 26.722 39.913 32.373 1.00 45.41 160 LEU A N 1
ATOM 744 C CA . LEU A 1 102 ? 26.185 38.674 32.880 1.00 46.96 160 LEU A CA 1
ATOM 745 C C . LEU A 1 102 ? 25.621 38.921 34.275 1.00 46.68 160 LEU A C 1
ATOM 746 O O . LEU A 1 102 ? 26.252 39.590 35.093 1.00 47.41 160 LEU A O 1
ATOM 751 N N . PRO A 1 103 ? 24.427 38.380 34.594 1.00 53.12 161 PRO A N 1
ATOM 752 C CA . PRO A 1 103 ? 23.922 38.402 35.968 1.00 55.63 161 PRO A CA 1
ATOM 753 C C . PRO A 1 103 ? 24.945 37.803 36.945 1.00 56.16 161 PRO A C 1
ATOM 754 O O . PRO A 1 103 ? 25.773 36.999 36.541 1.00 60.41 161 PRO A O 1
ATOM 758 N N . LYS A 1 104 ? 24.857 38.193 38.219 1.00 66.09 162 LYS A N 1
ATOM 759 C CA . LYS A 1 104 ? 25.831 37.795 39.228 1.00 72.43 162 LYS A CA 1
ATOM 760 C C . LYS A 1 104 ? 25.868 36.264 39.332 1.00 69.05 162 LYS A C 1
ATOM 761 O O . LYS A 1 104 ? 26.933 35.709 39.550 1.00 66.53 162 LYS A O 1
ATOM 767 N N . ARG A 1 105 ? 24.718 35.594 39.202 1.00 73.70 163 ARG A N 1
ATOM 768 C CA . ARG A 1 105 ? 24.734 34.138 39.064 1.00 84.42 163 ARG A CA 1
ATOM 769 C C . ARG A 1 105 ? 23.575 33.692 38.162 1.00 76.96 163 ARG A C 1
ATOM 770 O O . ARG A 1 105 ? 22.425 33.614 38.583 1.00 85.85 163 ARG A O 1
ATOM 778 N N . SER A 1 106 ? 23.892 33.497 36.877 1.00 78.88 164 SER A N 1
ATOM 779 C CA . SER A 1 106 ? 23.126 32.642 35.988 1.00 63.60 164 SER A CA 1
ATOM 780 C C . SER A 1 106 ? 23.492 31.215 36.358 1.00 63.50 164 SER A C 1
ATOM 781 O O . SER A 1 106 ? 24.669 30.872 36.348 1.00 55.25 164 SER A O 1
ATOM 784 N N . PRO A 1 107 ? 22.517 30.333 36.684 1.00 70.50 165 PRO A N 1
ATOM 785 C CA . PRO A 1 107 ? 22.841 29.021 37.248 1.00 63.02 165 PRO A CA 1
ATOM 786 C C . PRO A 1 107 ? 23.680 28.088 36.355 1.00 53.22 165 PRO A C 1
ATOM 787 O O . PRO A 1 107 ? 24.397 27.243 36.877 1.00 54.22 165 PRO A O 1
ATOM 791 N N . LEU A 1 108 ? 23.573 28.228 35.028 1.00 44.81 166 LEU A N 1
ATOM 792 C CA . LEU A 1 108 ? 24.225 27.306 34.090 1.00 39.72 166 LEU A CA 1
ATOM 793 C C . LEU A 1 108 ? 25.427 27.955 33.380 1.00 35.85 166 LEU A C 1
ATOM 794 O O . LEU A 1 108 ? 25.894 27.406 32.391 1.00 33.53 166 LEU A O 1
ATOM 799 N N . LEU A 1 109 ? 25.911 29.110 33.860 1.00 37.41 167 LEU A N 1
ATOM 800 C CA . LEU A 1 109 ? 27.109 29.749 33.315 1.00 36.72 167 LEU A CA 1
ATOM 801 C C . LEU A 1 109 ? 28.219 29.727 34.381 1.00 36.41 167 LEU A C 1
ATOM 802 O O . LEU A 1 109 ? 27.932 29.896 35.573 1.00 36.14 167 LEU A O 1
ATOM 807 N N . LEU A 1 110 ? 29.473 29.511 33.940 1.00 34.19 168 LEU A N 1
ATOM 808 C CA . LEU A 1 110 ? 30.626 29.465 34.831 1.00 33.65 168 LEU A CA 1
ATOM 809 C C . LEU A 1 110 ? 30.681 30.772 35.627 1.00 34.52 168 LEU A C 1
ATOM 810 O O . LEU A 1 110 ? 30.802 31.844 35.046 1.00 35.82 168 LEU A O 1
ATOM 815 N N . PRO A 1 111 ? 30.548 30.741 36.964 1.00 34.46 169 PRO A N 1
ATOM 816 C CA . PRO A 1 111 ? 30.608 31.957 37.766 1.00 36.46 169 PRO A CA 1
ATOM 817 C C . PRO A 1 111 ? 32.029 32.506 37.966 1.00 36.19 169 PRO A C 1
ATOM 818 O O . PRO A 1 111 ? 32.986 31.739 38.013 1.00 36.78 169 PRO A O 1
ATOM 822 N N . SER A 1 112 ? 32.125 33.836 38.062 1.00 35.44 170 SER A N 1
ATOM 823 C CA . SER A 1 112 ? 33.339 34.548 38.463 1.00 34.99 170 SER A CA 1
ATOM 824 C C . SER A 1 112 ? 33.315 34.791 39.978 1.00 38.03 170 SER A C 1
ATOM 825 O O . SER A 1 112 ? 32.285 35.155 40.501 1.00 38.76 170 SER A O 1
ATOM 828 N N . LEU A 1 113 ? 34.457 34.612 40.649 1.00 39.08 171 LEU A N 1
ATOM 829 C CA . LEU A 1 113 ? 34.623 34.937 42.075 1.00 37.96 171 LEU A CA 1
ATOM 830 C C . LEU A 1 113 ? 35.301 36.302 42.257 1.00 37.38 171 LEU A C 1
ATOM 831 O O . LEU A 1 113 ? 35.535 36.718 43.382 1.00 41.01 171 LEU A O 1
ATOM 836 N N . GLY A 1 114 ? 35.632 36.979 41.156 1.00 36.41 172 GLY A N 1
ATOM 837 C CA . GLY A 1 114 ? 36.311 38.274 41.205 1.00 36.14 172 GLY A CA 1
ATOM 838 C C . GLY A 1 114 ? 37.244 38.488 40.030 1.00 36.89 172 GLY A C 1
ATOM 839 O O . GLY A 1 114 ? 37.861 37.538 39.540 1.00 39.28 172 GLY A O 1
ATOM 840 N N . GLU A 1 115 ? 37.347 39.749 39.599 1.00 38.71 173 GLU A N 1
ATOM 841 C CA . GLU A 1 115 ? 38.224 40.169 38.501 1.00 39.05 173 GLU A CA 1
ATOM 842 C C . GLU A 1 115 ? 39.193 41.225 39.037 1.00 38.54 173 GLU A C 1
ATOM 843 O O . GLU A 1 115 ? 38.783 42.137 39.716 1.00 39.33 173 GLU A O 1
ATOM 849 N N . TYR A 1 116 ? 40.481 41.084 38.710 1.00 40.64 174 TYR A N 1
ATOM 850 C CA . TYR A 1 116 ? 41.522 41.972 39.217 1.00 40.22 174 TYR A CA 1
ATOM 851 C C . TYR A 1 116 ? 42.540 42.284 38.116 1.00 38.84 174 TYR A C 1
ATOM 852 O O . TYR A 1 116 ? 42.596 41.629 37.102 1.00 38.07 174 TYR A O 1
ATOM 861 N N . ARG A 1 117 ? 43.326 43.330 38.357 1.00 40.33 175 ARG A N 1
ATOM 862 C CA . ARG A 1 117 ? 44.411 43.770 37.522 1.00 40.27 175 ARG A CA 1
ATOM 863 C C . ARG A 1 117 ? 45.659 43.832 38.403 1.00 39.70 175 ARG A C 1
ATOM 864 O O . ARG A 1 117 ? 45.608 44.338 39.501 1.00 40.06 175 ARG A O 1
ATOM 872 N N . GLY A 1 118 ? 46.763 43.250 37.930 1.00 38.57 176 GLY A N 1
ATOM 873 C CA . GLY A 1 118 ? 48.081 43.486 38.480 1.00 37.34 176 GLY A CA 1
ATOM 874 C C . GLY A 1 118 ? 48.823 44.485 37.627 1.00 37.45 176 GLY A C 1
ATOM 875 O O . GLY A 1 118 ? 48.212 45.182 36.850 1.00 36.47 176 GLY A O 1
ATOM 876 N N . ALA A 1 119 ? 50.149 44.518 37.748 1.00 38.62 177 ALA A N 1
ATOM 877 C CA . ALA A 1 119 ? 50.981 45.413 36.918 1.00 41.03 177 ALA A CA 1
ATOM 878 C C . ALA A 1 119 ? 50.926 45.011 35.433 1.00 41.32 177 ALA A C 1
ATOM 879 O O . ALA A 1 119 ? 50.853 45.876 34.595 1.00 41.46 177 ALA A O 1
ATOM 881 N N . PHE A 1 120 ? 50.984 43.713 35.114 1.00 38.50 178 PHE A N 1
ATOM 882 C CA . PHE A 1 120 ? 51.070 43.260 33.688 1.00 44.00 178 PHE A CA 1
ATOM 883 C C . PHE A 1 120 ? 50.034 42.180 33.321 1.00 38.71 178 PHE A C 1
ATOM 884 O O . PHE A 1 120 ? 50.015 41.758 32.167 1.00 37.28 178 PHE A O 1
ATOM 892 N N . LEU A 1 121 ? 49.197 41.748 34.278 1.00 34.21 179 LEU A N 1
ATOM 893 C CA . LEU A 1 121 ? 48.223 40.691 34.060 1.00 33.61 179 LEU A CA 1
ATOM 894 C C . LEU A 1 121 ? 46.836 41.148 34.504 1.00 32.42 179 LEU A C 1
ATOM 895 O O . LEU A 1 121 ? 46.726 41.891 35.456 1.00 33.82 179 LEU A O 1
ATOM 900 N N . THR A 1 122 ? 45.787 40.652 33.835 1.00 30.57 180 THR A N 1
ATOM 901 C CA . THR A 1 122 ? 44.441 40.641 34.412 1.00 29.05 180 THR A CA 1
ATOM 902 C C . THR A 1 122 ? 44.124 39.227 34.916 1.00 28.63 180 THR A C 1
ATOM 903 O O . THR A 1 122 ? 44.684 38.244 34.389 1.00 28.99 180 THR A O 1
ATOM 907 N N . TYR A 1 123 ? 43.242 39.139 35.922 1.00 27.70 181 TYR A N 1
ATOM 908 C CA . TYR A 1 123 ? 42.891 37.899 36.583 1.00 28.58 181 TYR A CA 1
ATOM 909 C C . TYR A 1 123 ? 41.360 37.754 36.654 1.00 28.85 181 TYR A C 1
ATOM 910 O O . TYR A 1 123 ? 40.654 38.723 36.920 1.00 28.90 181 TYR A O 1
ATOM 919 N N . ILE A 1 124 ? 40.859 36.541 36.413 1.00 29.09 182 ILE A N 1
ATOM 920 C CA . ILE A 1 124 ? 39.516 36.146 36.740 1.00 29.91 182 ILE A CA 1
ATOM 921 C C . ILE A 1 124 ? 39.607 34.871 37.576 1.00 28.98 182 ILE A C 1
ATOM 922 O O . ILE A 1 124 ? 40.213 33.900 37.147 1.00 30.21 182 ILE A O 1
ATOM 927 N N . PHE A 1 125 ? 38.977 34.879 38.746 1.00 28.33 183 PHE A N 1
ATOM 928 C CA . PHE A 1 125 ? 38.943 33.717 39.593 1.00 27.89 183 PHE A CA 1
ATOM 929 C C . PHE A 1 125 ? 37.622 32.970 39.344 1.00 28.11 183 PHE A C 1
ATOM 930 O O . PHE A 1 125 ? 36.568 33.571 39.116 1.00 28.32 183 PHE A O 1
ATOM 938 N N . HIS A 1 126 ? 37.713 31.639 39.340 1.00 28.22 184 HIS A N 1
ATOM 939 C CA . HIS A 1 126 ? 36.588 30.737 39.193 1.00 28.62 184 HIS A CA 1
ATOM 940 C C . HIS A 1 126 ? 36.651 29.688 40.290 1.00 29.07 184 HIS A C 1
ATOM 941 O O . HIS A 1 126 ? 37.723 29.401 40.806 1.00 28.86 184 HIS A O 1
ATOM 948 N N . PRO A 1 127 ? 35.521 29.020 40.611 1.00 30.06 185 PRO A N 1
ATOM 949 C CA . PRO A 1 127 ? 35.575 27.812 41.417 1.00 31.07 185 PRO A CA 1
ATOM 950 C C . PRO A 1 127 ? 36.454 26.811 40.655 1.00 31.60 185 PRO A C 1
ATOM 951 O O . PRO A 1 127 ? 36.434 26.790 39.416 1.00 30.24 185 PRO A O 1
ATOM 955 N N . LEU A 1 128 ? 37.246 26.023 41.386 1.00 33.79 186 LEU A N 1
ATOM 956 C CA . LEU A 1 128 ? 38.066 25.019 40.753 1.00 35.51 186 LEU A CA 1
ATOM 957 C C . LEU A 1 128 ? 37.161 23.865 40.345 1.00 39.07 186 LEU A C 1
ATOM 958 O O . LEU A 1 128 ? 36.551 23.224 41.190 1.00 39.00 186 LEU A O 1
ATOM 963 N N . SER A 1 129 ? 37.046 23.630 39.035 1.00 44.82 187 SER A N 1
ATOM 964 C CA . SER A 1 129 ? 36.118 22.639 38.509 1.00 45.47 187 SER A CA 1
ATOM 965 C C . SER A 1 129 ? 36.698 21.235 38.719 1.00 42.27 187 SER A C 1
ATOM 966 O O . SER A 1 129 ? 37.919 21.063 38.828 1.00 40.18 187 SER A O 1
ATOM 969 N N . LYS A 1 130 ? 35.802 20.246 38.772 1.00 43.31 188 LYS A N 1
ATOM 970 C CA . LYS A 1 130 ? 36.179 18.839 38.862 1.00 45.57 188 LYS A CA 1
ATOM 971 C C . LYS A 1 130 ? 36.763 18.361 37.534 1.00 43.63 188 LYS A C 1
ATOM 972 O O . LYS A 1 130 ? 37.504 17.394 37.530 1.00 44.37 188 LYS A O 1
ATOM 978 N N . GLY A 1 131 ? 36.398 19.023 36.428 1.00 41.24 189 GLY A N 1
ATOM 979 C CA . GLY A 1 131 ? 36.953 18.728 35.128 1.00 38.71 189 GLY A CA 1
ATOM 980 C C . GLY A 1 131 ? 36.118 19.322 34.012 1.00 38.62 189 GLY A C 1
ATOM 981 O O . GLY A 1 131 ? 34.976 19.788 34.239 1.00 41.25 189 GLY A O 1
ATOM 982 N N . LEU A 1 132 ? 36.714 19.350 32.815 1.00 31.22 190 LEU A N 1
ATOM 983 C CA . LEU A 1 132 ? 36.028 19.720 31.597 1.00 28.89 190 LEU A CA 1
ATOM 984 C C . LEU A 1 132 ? 35.313 18.480 31.060 1.00 27.37 190 LEU A C 1
ATOM 985 O O . LEU A 1 132 ? 35.833 17.384 31.181 1.00 26.88 190 LEU A O 1
ATOM 990 N N . VAL A 1 133 ? 34.121 18.657 30.481 1.00 26.18 191 VAL A N 1
ATOM 991 C CA . VAL A 1 133 ? 33.255 17.528 30.175 1.00 26.20 191 VAL A CA 1
ATOM 992 C C . VAL A 1 133 ? 33.922 16.619 29.129 1.00 25.57 191 VAL A C 1
ATOM 993 O O . VAL A 1 133 ? 33.881 15.399 29.248 1.00 25.15 191 VAL A O 1
ATOM 997 N N . GLY A 1 134 ? 34.517 17.227 28.085 1.00 26.37 192 GLY A N 1
ATOM 998 C CA . GLY A 1 134 ? 35.177 16.449 27.035 1.00 27.19 192 GLY A CA 1
ATOM 999 C C . GLY A 1 134 ? 36.285 15.564 27.599 1.00 27.20 192 GLY A C 1
ATOM 1000 O O . GLY A 1 134 ? 36.326 14.360 27.359 1.00 25.72 192 GLY A O 1
ATOM 1001 N N . ASP A 1 135 ? 37.183 16.177 28.380 1.00 29.01 193 ASP A N 1
ATOM 1002 C CA . ASP A 1 135 ? 38.281 15.463 29.026 1.00 31.69 193 ASP A CA 1
ATOM 1003 C C . ASP A 1 135 ? 37.750 14.350 29.935 1.00 32.08 193 ASP A C 1
ATOM 1004 O O . ASP A 1 135 ? 38.288 13.263 29.939 1.00 35.85 193 ASP A O 1
ATOM 1009 N N . MET A 1 136 ? 36.714 14.636 30.720 1.00 32.51 194 MET A N 1
ATOM 1010 C CA . MET A 1 136 ? 36.200 13.661 31.656 1.00 36.96 194 MET A CA 1
ATOM 1011 C C . MET A 1 136 ? 35.681 12.418 30.921 1.00 38.23 194 MET A C 1
ATOM 1012 O O . MET A 1 136 ? 35.954 11.291 31.353 1.00 39.87 194 MET A O 1
ATOM 1017 N N . LEU A 1 137 ? 34.932 12.626 29.828 1.00 35.43 195 LEU A N 1
ATOM 1018 C CA . LEU A 1 137 ? 34.360 11.513 29.080 1.00 35.16 195 LEU A CA 1
ATOM 1019 C C . LEU A 1 137 ? 35.460 10.738 28.346 1.00 33.08 195 LEU A C 1
ATOM 1020 O O . LEU A 1 137 ? 35.368 9.549 28.221 1.00 33.49 195 LEU A O 1
ATOM 1025 N N . GLU A 1 138 ? 36.495 11.436 27.880 1.00 36.61 196 GLU A N 1
ATOM 1026 C CA . GLU A 1 138 ? 37.558 10.850 27.060 1.00 43.33 196 GLU A CA 1
ATOM 1027 C C . GLU A 1 138 ? 38.399 9.874 27.897 1.00 40.04 196 GLU A C 1
ATOM 1028 O O . GLU A 1 138 ? 38.803 8.835 27.415 1.00 43.70 196 GLU A O 1
ATOM 1034 N N . THR A 1 139 ? 38.657 10.229 29.151 1.00 44.48 197 THR A N 1
ATOM 1035 C CA . THR A 1 139 ? 39.430 9.389 30.087 1.00 49.21 197 THR A CA 1
ATOM 1036 C C . THR A 1 139 ? 38.566 8.240 30.627 1.00 56.64 197 THR A C 1
ATOM 1037 O O . THR A 1 139 ? 39.054 7.384 31.329 1.00 66.44 197 THR A O 1
ATOM 1041 N N . GLY A 1 140 ? 37.258 8.264 30.344 1.00 61.38 198 GLY A N 1
ATOM 1042 C CA . GLY A 1 140 ? 36.304 7.266 30.820 1.00 65.00 198 GLY A CA 1
ATOM 1043 C C . GLY A 1 140 ? 36.028 7.388 32.310 1.00 68.20 198 GLY A C 1
ATOM 1044 O O . GLY A 1 140 ? 35.440 6.477 32.896 1.00 76.87 198 GLY A O 1
ATOM 1045 N N . ARG A 1 141 ? 36.423 8.524 32.897 1.00 78.94 199 ARG A N 1
ATOM 1046 C CA . ARG A 1 141 ? 36.307 8.791 34.330 1.00 91.92 199 ARG A CA 1
ATOM 1047 C C . ARG A 1 141 ? 34.836 8.765 34.787 1.00 87.74 199 ARG A C 1
ATOM 1048 O O . ARG A 1 141 ? 34.551 8.442 35.946 1.00 80.48 199 ARG A O 1
ATOM 1056 N N . SER A 1 142 ? 33.920 9.161 33.904 1.00 80.87 200 SER A N 1
ATOM 1057 C CA . SER A 1 142 ? 32.542 9.384 34.295 1.00 81.78 200 SER A CA 1
ATOM 1058 C C . SER A 1 142 ? 31.608 8.871 33.208 1.00 66.74 200 SER A C 1
ATOM 1059 O O . SER A 1 142 ? 31.899 8.969 32.028 1.00 67.59 200 SER A O 1
ATOM 1062 N N . HIS A 1 143 ? 30.504 8.277 33.651 1.00 61.14 201 HIS A N 1
ATOM 1063 C CA . HIS A 1 143 ? 29.478 7.747 32.753 1.00 57.07 201 HIS A CA 1
ATOM 1064 C C . HIS A 1 143 ? 28.181 8.463 33.104 1.00 51.96 201 HIS A C 1
ATOM 1065 O O . HIS A 1 143 ? 27.455 8.062 34.003 1.00 55.15 201 HIS A O 1
ATOM 1072 N N . PRO A 1 144 ? 27.870 9.587 32.430 1.00 50.01 202 PRO A N 1
ATOM 1073 C CA . PRO A 1 144 ? 26.708 10.398 32.782 1.00 46.83 202 PRO A CA 1
ATOM 1074 C C . PRO A 1 144 ? 25.404 9.875 32.165 1.00 47.68 202 PRO A C 1
ATOM 1075 O O . PRO A 1 144 ? 25.417 9.041 31.241 1.00 45.99 202 PRO A O 1
ATOM 1079 N N . ASP A 1 145 ? 24.288 10.394 32.675 1.00 50.40 203 ASP A N 1
ATOM 1080 C CA . ASP A 1 145 ? 23.009 10.322 32.007 1.00 49.33 203 ASP A CA 1
ATOM 1081 C C . ASP A 1 145 ? 23.091 11.243 30.774 1.00 48.29 203 ASP A C 1
ATOM 1082 O O . ASP A 1 145 ? 23.134 12.471 30.893 1.00 41.00 203 ASP A O 1
ATOM 1087 N N . VAL A 1 146 ? 23.125 10.626 29.588 1.00 46.65 204 VAL A N 1
ATOM 1088 C CA . VAL A 1 146 ? 23.302 11.315 28.311 1.00 45.02 204 VAL A CA 1
ATOM 1089 C C . VAL A 1 146 ? 22.148 12.303 28.073 1.00 45.86 204 VAL A C 1
ATOM 1090 O O . VAL A 1 146 ? 22.347 13.412 27.578 1.00 40.87 204 VAL A O 1
ATOM 1094 N N . GLN A 1 147 ? 20.932 11.867 28.391 1.00 47.79 205 GLN A N 1
ATOM 1095 C CA . GLN A 1 147 ? 19.735 12.647 28.144 1.00 50.71 205 GLN A CA 1
ATOM 1096 C C . GLN A 1 147 ? 19.810 13.968 28.927 1.00 47.10 205 GLN A C 1
ATOM 1097 O O . GLN A 1 147 ? 19.543 15.039 28.387 1.00 45.61 205 GLN A O 1
ATOM 1103 N N . VAL A 1 148 ? 20.183 13.867 30.203 1.00 44.04 206 VAL A N 1
ATOM 1104 C CA . VAL A 1 148 ? 20.170 15.006 31.115 1.00 43.66 206 VAL A CA 1
ATOM 1105 C C . VAL A 1 148 ? 21.347 15.934 30.795 1.00 38.86 206 VAL A C 1
ATOM 1106 O O . VAL A 1 148 ? 21.201 17.154 30.875 1.00 43.94 206 VAL A O 1
ATOM 1110 N N . LEU A 1 149 ? 22.499 15.357 30.428 1.00 35.07 207 LEU A N 1
ATOM 1111 C CA . LEU A 1 149 ? 23.687 16.153 30.100 1.00 32.01 207 LEU A CA 1
ATOM 1112 C C . LEU A 1 149 ? 23.396 17.011 28.869 1.00 31.80 207 LEU A C 1
ATOM 1113 O O . LEU A 1 149 ? 23.660 18.217 28.858 1.00 32.35 207 LEU A O 1
ATOM 1118 N N . ALA A 1 150 ? 22.821 16.378 27.848 1.00 32.84 208 ALA A N 1
ATOM 1119 C CA . ALA A 1 150 ? 22.484 17.054 26.602 1.00 33.66 208 ALA A CA 1
ATOM 1120 C C . ALA A 1 150 ? 21.493 18.189 26.873 1.00 33.43 208 ALA A C 1
ATOM 1121 O O . ALA A 1 150 ? 21.619 19.263 26.316 1.00 31.01 208 ALA A O 1
ATOM 1123 N N . ALA A 1 151 ? 20.523 17.935 27.755 1.00 34.83 209 ALA A N 1
ATOM 1124 C CA . ALA A 1 151 ? 19.493 18.921 28.081 1.00 37.43 209 ALA A CA 1
ATOM 1125 C C . ALA A 1 151 ? 20.131 20.091 28.859 1.00 36.90 209 ALA A C 1
ATOM 1126 O O . ALA A 1 151 ? 19.807 21.246 28.609 1.00 33.71 209 ALA A O 1
ATOM 1128 N N . ASN A 1 152 ? 21.031 19.755 29.796 1.00 37.29 210 ASN A N 1
ATOM 1129 C CA . ASN A 1 152 ? 21.822 20.716 30.593 1.00 38.08 210 ASN A CA 1
ATOM 1130 C C . ASN A 1 152 ? 22.601 21.642 29.632 1.00 37.84 210 ASN A C 1
ATOM 1131 O O . ASN A 1 152 ? 22.629 22.867 29.802 1.00 34.99 210 ASN A O 1
ATOM 1136 N N . MET A 1 153 ? 23.174 21.051 28.572 1.00 34.33 211 MET A N 1
ATOM 1137 C CA . MET A 1 153 ? 24.006 21.780 27.635 1.00 34.14 211 MET A CA 1
ATOM 1138 C C . MET A 1 153 ? 23.164 22.743 26.786 1.00 35.35 211 MET A C 1
ATOM 1139 O O . MET A 1 153 ? 23.546 23.924 26.636 1.00 34.56 211 MET A O 1
ATOM 1144 N N . VAL A 1 154 ? 22.033 22.260 26.254 1.00 36.32 212 VAL A N 1
ATOM 1145 C CA . VAL A 1 154 ? 21.098 23.095 25.470 1.00 41.18 212 VAL A CA 1
ATOM 1146 C C . VAL A 1 154 ? 20.587 24.251 26.342 1.00 39.40 212 VAL A C 1
ATOM 1147 O O . VAL A 1 154 ? 20.516 25.385 25.895 1.00 37.39 212 VAL A O 1
ATOM 1151 N N . ALA A 1 155 ? 20.204 23.939 27.580 1.00 41.53 213 ALA A N 1
ATOM 1152 C CA . ALA A 1 155 ? 19.632 24.924 28.490 1.00 45.10 213 ALA A CA 1
ATOM 1153 C C . ALA A 1 155 ? 20.656 26.029 28.760 1.00 41.20 213 ALA A C 1
ATOM 1154 O O . ALA A 1 155 ? 20.302 27.197 28.835 1.00 37.95 213 ALA A O 1
ATOM 1156 N N . ALA A 1 156 ? 21.919 25.625 28.933 1.00 40.23 214 ALA A N 1
ATOM 1157 C CA . ALA A 1 156 ? 22.991 26.552 29.272 1.00 39.13 214 ALA A CA 1
ATOM 1158 C C . ALA A 1 156 ? 23.172 27.555 28.122 1.00 39.37 214 ALA A C 1
ATOM 1159 O O . ALA A 1 156 ? 23.253 28.774 28.353 1.00 37.33 214 ALA A O 1
ATOM 1161 N N . LEU A 1 157 ? 23.185 27.034 26.892 1.00 37.32 215 LEU A N 1
ATOM 1162 C CA . LEU A 1 157 ? 23.328 27.856 25.699 1.00 36.99 215 LEU A CA 1
ATOM 1163 C C . LEU A 1 157 ? 22.149 28.835 25.584 1.00 40.03 215 LEU A C 1
ATOM 1164 O O . LEU A 1 157 ? 22.341 30.022 25.302 1.00 35.40 215 LEU A O 1
ATOM 1169 N N . LYS A 1 158 ? 20.933 28.327 25.812 1.00 46.14 216 LYS A N 1
ATOM 1170 C CA . LYS A 1 158 ? 19.719 29.135 25.761 1.00 48.50 216 LYS A CA 1
ATOM 1171 C C . LYS A 1 158 ? 19.819 30.306 26.745 1.00 41.72 216 LYS A C 1
ATOM 1172 O O . LYS A 1 158 ? 19.442 31.432 26.395 1.00 41.88 216 LYS A O 1
ATOM 1178 N N . SER A 1 159 ? 20.316 30.038 27.957 1.00 38.14 217 SER A N 1
ATOM 1179 C CA . SER A 1 159 ? 20.434 31.074 28.970 1.00 40.21 217 SER A CA 1
ATOM 1180 C C . SER A 1 159 ? 21.380 32.184 28.486 1.00 41.27 217 SER A C 1
ATOM 1181 O O . SER A 1 159 ? 21.188 33.336 28.834 1.00 43.49 217 SER A O 1
ATOM 1184 N N . LEU A 1 160 ? 22.367 31.846 27.647 1.00 43.29 218 LEU A N 1
ATOM 1185 C CA . LEU A 1 160 ? 23.279 32.848 27.102 1.00 44.52 218 LEU A CA 1
ATOM 1186 C C . LEU A 1 160 ? 22.590 33.636 25.978 1.00 46.52 218 LEU A C 1
ATOM 1187 O O . LEU A 1 160 ? 22.706 34.859 25.904 1.00 38.38 218 LEU A O 1
ATOM 1192 N N . HIS A 1 161 ? 21.866 32.934 25.103 1.00 47.48 219 HIS A N 1
ATOM 1193 C CA . HIS A 1 161 ? 21.090 33.580 24.024 1.00 46.92 219 HIS A CA 1
ATOM 1194 C C . HIS A 1 161 ? 20.075 34.579 24.602 1.00 47.34 219 HIS A C 1
ATOM 1195 O O . HIS A 1 161 ? 19.924 35.664 24.055 1.00 44.78 219 HIS A O 1
ATOM 1202 N N . ASN A 1 162 ? 19.428 34.231 25.726 1.00 48.73 220 ASN A N 1
ATOM 1203 C CA . ASN A 1 162 ? 18.434 35.100 26.386 1.00 51.31 220 ASN A CA 1
ATOM 1204 C C . ASN A 1 162 ? 19.050 36.427 26.868 1.00 52.05 220 ASN A C 1
ATOM 1205 O O . ASN A 1 162 ? 18.319 37.382 27.079 1.00 50.15 220 ASN A O 1
ATOM 1210 N N . LEU A 1 163 ? 20.369 36.487 27.063 1.00 48.55 221 LEU A N 1
ATOM 1211 C CA . LEU A 1 163 ? 21.058 37.729 27.451 1.00 48.68 221 LEU A CA 1
ATOM 1212 C C . LEU A 1 163 ? 21.522 38.507 26.207 1.00 46.56 221 LEU A C 1
ATOM 1213 O O . LEU A 1 163 ? 22.188 39.533 26.335 1.00 46.32 221 LEU A O 1
ATOM 1218 N N . GLY A 1 164 ? 21.201 38.005 25.009 1.00 45.41 222 GLY A N 1
ATOM 1219 C CA . GLY A 1 164 ? 21.565 38.643 23.749 1.00 45.00 222 GLY A CA 1
ATOM 1220 C C . GLY A 1 164 ? 22.995 38.336 23.307 1.00 44.84 222 GLY A C 1
ATOM 1221 O O . GLY A 1 164 ? 23.600 39.128 22.565 1.00 49.48 222 GLY A O 1
ATOM 1222 N N . LEU A 1 165 ? 23.552 37.193 23.735 1.00 41.93 223 LEU A N 1
ATOM 1223 C CA . LEU A 1 165 ? 24.946 36.839 23.435 1.00 41.59 223 LEU A CA 1
ATOM 1224 C C . LEU A 1 165 ? 24.997 35.494 22.697 1.00 37.92 223 LEU A C 1
ATOM 1225 O O . LEU A 1 165 ? 24.357 34.516 23.114 1.00 37.48 223 LEU A O 1
ATOM 1230 N N . LEU A 1 166 ? 25.796 35.446 21.622 1.00 34.79 224 LEU A N 1
ATOM 1231 C CA . LEU A 1 166 ? 26.290 34.201 21.045 1.00 32.68 224 LEU A CA 1
ATOM 1232 C C . LEU A 1 166 ? 27.553 33.779 21.793 1.00 29.60 224 LEU A C 1
ATOM 1233 O O . LEU A 1 166 ? 28.319 34.649 22.279 1.00 28.65 224 LEU A O 1
ATOM 1238 N N . HIS A 1 167 ? 27.794 32.452 21.840 1.00 27.33 225 HIS A N 1
ATOM 1239 C CA . HIS A 1 167 ? 29.016 31.914 22.432 1.00 25.58 225 HIS A CA 1
ATOM 1240 C C . HIS A 1 167 ? 30.174 32.003 21.433 1.00 24.67 225 HIS A C 1
ATOM 1241 O O . HIS A 1 167 ? 31.238 32.549 21.751 1.00 24.11 225 HIS A O 1
ATOM 1248 N N . ARG A 1 168 ? 29.956 31.395 20.263 1.00 24.67 226 ARG A N 1
ATOM 1249 C CA . ARG A 1 168 ? 30.828 31.450 19.063 1.00 24.59 226 ARG A CA 1
ATOM 1250 C C . ARG A 1 168 ? 31.965 30.420 19.088 1.00 24.01 226 ARG A C 1
ATOM 1251 O O . ARG A 1 168 ? 32.590 30.286 18.073 1.00 24.78 226 ARG A O 1
ATOM 1259 N N . SER A 1 169 ? 32.211 29.672 20.176 1.00 24.20 227 SER A N 1
ATOM 1260 C CA . SER A 1 169 ? 33.295 28.664 20.179 1.00 24.39 227 SER A CA 1
ATOM 1261 C C . SER A 1 169 ? 32.923 27.412 20.999 1.00 25.05 227 SER A C 1
ATOM 1262 O O . SER A 1 169 ? 33.755 26.849 21.699 1.00 24.55 227 SER A O 1
ATOM 1265 N N . ILE A 1 170 ? 31.678 26.950 20.872 1.00 25.95 228 ILE A N 1
ATOM 1266 C CA . ILE A 1 170 ? 31.215 25.837 21.672 1.00 27.24 228 ILE A CA 1
ATOM 1267 C C . ILE A 1 170 ? 31.923 24.544 21.253 1.00 27.36 228 ILE A C 1
ATOM 1268 O O . ILE A 1 170 ? 32.026 24.220 20.072 1.00 26.74 228 ILE A O 1
ATOM 1273 N N . GLU A 1 171 ? 32.379 23.814 22.277 1.00 28.15 229 GLU A N 1
ATOM 1274 C CA . GLU A 1 171 ? 32.847 22.444 22.190 1.00 28.82 229 GLU A CA 1
ATOM 1275 C C . GLU A 1 171 ? 32.532 21.756 23.523 1.00 27.44 229 GLU A C 1
ATOM 1276 O O . GLU A 1 171 ? 32.145 22.406 24.474 1.00 26.23 229 GLU A O 1
ATOM 1282 N N . LEU A 1 172 ? 32.712 20.439 23.597 1.00 27.32 230 LEU A N 1
ATOM 1283 C CA . LEU A 1 172 ? 32.469 19.733 24.836 1.00 27.45 230 LEU A CA 1
ATOM 1284 C C . LEU A 1 172 ? 33.218 20.373 25.997 1.00 27.16 230 LEU A C 1
ATOM 1285 O O . LEU A 1 172 ? 32.676 20.466 27.095 1.00 28.17 230 LEU A O 1
ATOM 1290 N N . ASN A 1 173 ? 34.457 20.798 25.764 1.00 26.88 231 ASN A N 1
ATOM 1291 C CA . ASN A 1 173 ? 35.311 21.345 26.854 1.00 27.07 231 ASN A CA 1
ATOM 1292 C C . ASN A 1 173 ? 34.915 22.790 27.205 1.00 26.61 231 ASN A C 1
ATOM 1293 O O . ASN A 1 173 ? 35.496 23.359 28.125 1.00 27.42 231 ASN A O 1
ATOM 1298 N N . SER A 1 174 ? 33.927 23.367 26.515 1.00 25.80 232 SER A N 1
ATOM 1299 C CA . SER A 1 174 ? 33.332 24.615 26.935 1.00 25.94 232 SER A CA 1
ATOM 1300 C C . SER A 1 174 ? 32.571 24.405 28.245 1.00 26.66 232 SER A C 1
ATOM 1301 O O . SER A 1 174 ? 32.385 25.338 28.990 1.00 26.91 232 SER A O 1
ATOM 1304 N N . PHE A 1 175 ? 32.124 23.172 28.482 1.00 28.21 233 PHE A N 1
ATOM 1305 C CA . PHE A 1 175 ? 31.328 22.793 29.619 1.00 29.07 233 PHE A CA 1
ATOM 1306 C C . PHE A 1 175 ? 32.245 22.206 30.691 1.00 30.52 233 PHE A C 1
ATOM 1307 O O . PHE A 1 175 ? 33.174 21.452 30.384 1.00 31.73 233 PHE A O 1
ATOM 1315 N N . SER A 1 176 ? 31.974 22.558 31.951 1.00 32.53 234 SER A N 1
ATOM 1316 C CA . SER A 1 176 ? 32.736 22.020 33.071 1.00 34.60 234 SER A CA 1
ATOM 1317 C C . SER A 1 176 ? 31.794 21.649 34.227 1.00 38.07 234 SER A C 1
ATOM 1318 O O . SER A 1 176 ? 30.650 22.079 34.290 1.00 36.90 234 SER A O 1
ATOM 1321 N N . VAL A 1 177 ? 32.297 20.800 35.117 1.00 38.27 235 VAL A N 1
ATOM 1322 C CA . VAL A 1 177 ? 31.526 20.271 36.208 1.00 39.63 235 VAL A CA 1
ATOM 1323 C C . VAL A 1 177 ? 32.033 20.934 37.486 1.00 41.15 235 VAL A C 1
ATOM 1324 O O . VAL A 1 177 ? 33.200 20.787 37.824 1.00 39.21 235 VAL A O 1
ATOM 1328 N N . LEU A 1 178 ? 31.157 21.678 38.174 1.00 44.04 236 LEU A N 1
ATOM 1329 C CA . LEU A 1 178 ? 31.544 22.351 39.411 1.00 46.95 236 LEU A CA 1
ATOM 1330 C C . LEU A 1 178 ? 31.616 21.310 40.526 1.00 49.01 236 LEU A C 1
ATOM 1331 O O . LEU A 1 178 ? 31.103 20.191 40.394 1.00 47.57 236 LEU A O 1
ATOM 1336 N N . PRO A 1 179 ? 32.300 21.615 41.658 1.00 49.05 237 PRO A N 1
ATOM 1337 C CA . PRO A 1 179 ? 32.359 20.683 42.785 1.00 52.05 237 PRO A CA 1
ATOM 1338 C C . PRO A 1 179 ? 30.982 20.176 43.251 1.00 53.54 237 PRO A C 1
ATOM 1339 O O . PRO A 1 179 ? 30.869 19.000 43.578 1.00 55.94 237 PRO A O 1
ATOM 1343 N N . ASP A 1 180 ? 29.936 21.009 43.211 1.00 50.42 238 ASP A N 1
ATOM 1344 C CA . ASP A 1 180 ? 28.622 20.537 43.664 1.00 55.52 238 ASP A CA 1
ATOM 1345 C C . ASP A 1 180 ? 27.931 19.664 42.594 1.00 60.80 238 ASP A C 1
ATOM 1346 O O . ASP A 1 180 ? 26.823 19.167 42.831 1.00 71.42 238 ASP A O 1
ATOM 1351 N N . GLY A 1 181 ? 28.556 19.490 41.419 1.00 62.34 239 GLY A N 1
ATOM 1352 C CA . GLY A 1 181 ? 28.043 18.605 40.347 1.00 50.32 239 GLY A CA 1
ATOM 1353 C C . GLY A 1 181 ? 27.225 19.331 39.282 1.00 44.38 239 GLY A C 1
ATOM 1354 O O . GLY A 1 181 ? 26.780 18.687 38.311 1.00 45.08 239 GLY A O 1
ATOM 1355 N N . THR A 1 182 ? 27.000 20.646 39.443 1.00 40.93 240 THR A N 1
ATOM 1356 C CA . THR A 1 182 ? 26.367 21.470 38.412 1.00 39.69 240 THR A CA 1
ATOM 1357 C C . THR A 1 182 ? 27.269 21.490 37.173 1.00 39.66 240 THR A C 1
ATOM 1358 O O . THR A 1 182 ? 28.484 21.632 37.308 1.00 39.75 240 THR A O 1
ATOM 1362 N N . VAL A 1 183 ? 26.672 21.336 35.986 1.00 38.23 241 VAL A N 1
ATOM 1363 C CA . VAL A 1 183 ? 27.389 21.458 34.725 1.00 36.83 241 VAL A CA 1
ATOM 1364 C C . VAL A 1 183 ? 27.077 22.835 34.142 1.00 34.89 241 VAL A C 1
ATOM 1365 O O . VAL A 1 183 ? 25.925 23.159 33.935 1.00 33.67 241 VAL A O 1
ATOM 1369 N N . VAL A 1 184 ? 28.135 23.607 33.857 1.00 34.68 242 VAL A N 1
ATOM 1370 C CA . VAL A 1 184 ? 28.028 25.016 33.466 1.00 34.01 242 VAL A CA 1
ATOM 1371 C C . VAL A 1 184 ? 28.785 25.260 32.157 1.00 31.80 242 VAL A C 1
ATOM 1372 O O . VAL A 1 184 ? 29.729 24.557 31.841 1.00 28.89 242 VAL A O 1
ATOM 1376 N N . LEU A 1 185 ? 28.331 26.290 31.429 1.00 31.09 243 LEU A N 1
ATOM 1377 C CA . LEU A 1 185 ? 28.946 26.734 30.199 1.00 28.90 243 LEU A CA 1
ATOM 1378 C C . LEU A 1 185 ? 29.930 27.856 30.513 1.00 28.04 243 LEU A C 1
ATOM 1379 O O . LEU A 1 185 ? 29.558 28.877 31.086 1.00 27.68 243 LEU A O 1
ATOM 1384 N N . GLY A 1 186 ? 31.183 27.648 30.094 1.00 27.43 244 GLY A N 1
ATOM 1385 C CA . GLY A 1 186 ? 32.278 28.620 30.233 1.00 27.26 244 GLY A CA 1
ATOM 1386 C C . GLY A 1 186 ? 32.849 28.989 28.863 1.00 26.75 244 GLY A C 1
ATOM 1387 O O . GLY A 1 186 ? 32.141 28.926 27.823 1.00 25.02 244 GLY A O 1
ATOM 1388 N N . GLY A 1 187 ? 34.125 29.392 28.870 1.00 26.61 245 GLY A N 1
ATOM 1389 C CA . GLY A 1 187 ? 34.792 29.878 27.689 1.00 26.77 245 GLY A CA 1
ATOM 1390 C C . GLY A 1 187 ? 34.116 31.112 27.111 1.00 26.92 245 GLY A C 1
ATOM 1391 O O . GLY A 1 187 ? 34.037 31.266 25.895 1.00 26.23 245 GLY A O 1
ATOM 1392 N N . LEU A 1 188 ? 33.658 32.010 27.995 1.00 27.85 246 LEU A N 1
ATOM 1393 C CA . LEU A 1 188 ? 32.808 33.126 27.587 1.00 28.34 246 LEU A CA 1
ATOM 1394 C C . LEU A 1 188 ? 33.604 34.308 27.025 1.00 28.48 246 LEU A C 1
ATOM 1395 O O . LEU A 1 188 ? 32.998 35.297 26.603 1.00 28.06 246 LEU A O 1
ATOM 1400 N N . ASP A 1 189 ? 34.940 34.210 26.977 1.00 29.99 247 ASP A N 1
ATOM 1401 C CA . ASP A 1 189 ? 35.779 35.257 26.370 1.00 29.50 247 ASP A CA 1
ATOM 1402 C C . ASP A 1 189 ? 35.456 35.437 24.878 1.00 27.65 247 ASP A C 1
ATOM 1403 O O . ASP A 1 189 ? 35.761 36.481 24.327 1.00 30.03 247 ASP A O 1
ATOM 1408 N N . THR A 1 190 ? 34.872 34.439 24.208 1.00 26.31 248 THR A N 1
ATOM 1409 C CA . THR A 1 190 ? 34.546 34.551 22.760 1.00 25.84 248 THR A CA 1
ATOM 1410 C C . THR A 1 190 ? 33.125 35.074 22.531 1.00 25.43 248 THR A C 1
ATOM 1411 O O . THR A 1 190 ? 32.745 35.277 21.374 1.00 25.34 248 THR A O 1
ATOM 1415 N N . ALA A 1 191 ? 32.352 35.267 23.601 1.00 25.58 249 ALA A N 1
ATOM 1416 C CA . ALA A 1 191 ? 30.943 35.646 23.471 1.00 27.24 249 ALA A CA 1
ATOM 1417 C C . ALA A 1 191 ? 30.823 37.055 22.882 1.00 29.09 249 ALA A C 1
ATOM 1418 O O . ALA A 1 191 ? 31.718 37.894 23.047 1.00 29.04 249 ALA A O 1
ATOM 1420 N N . ALA A 1 192 ? 29.722 37.295 22.170 1.00 32.34 250 ALA A N 1
ATOM 1421 C CA . ALA A 1 192 ? 29.509 38.575 21.452 1.00 35.06 250 ALA A CA 1
ATOM 1422 C C . ALA A 1 192 ? 28.015 38.753 21.196 1.00 37.30 250 ALA A C 1
ATOM 1423 O O . ALA A 1 192 ? 27.270 37.779 21.177 1.00 36.27 250 ALA A O 1
ATOM 1425 N N . PRO A 1 193 ? 27.528 39.992 20.985 1.00 39.76 251 PRO A N 1
ATOM 1426 C CA . PRO A 1 193 ? 26.099 40.228 20.809 1.00 42.27 251 PRO A CA 1
ATOM 1427 C C . PRO A 1 193 ? 25.534 39.579 19.533 1.00 41.84 251 PRO A C 1
ATOM 1428 O O . PRO A 1 193 ? 26.213 39.537 18.525 1.00 40.42 251 PRO A O 1
ATOM 1432 N N . ILE A 1 194 ? 24.290 39.103 19.616 1.00 42.61 252 ILE A N 1
ATOM 1433 C CA . ILE A 1 194 ? 23.472 38.740 18.474 1.00 46.51 252 ILE A CA 1
ATOM 1434 C C . ILE A 1 194 ? 23.122 40.037 17.748 1.00 49.02 252 ILE A C 1
ATOM 1435 O O . ILE A 1 194 ? 23.373 40.128 16.579 1.00 56.22 252 ILE A O 1
ATOM 1440 N N . ARG A 1 227 ? 28.813 35.403 8.685 1.00 66.21 285 ARG A N 1
ATOM 1441 C CA . ARG A 1 227 ? 28.692 35.950 10.045 1.00 83.29 285 ARG A CA 1
ATOM 1442 C C . ARG A 1 227 ? 28.120 34.884 11.005 1.00 77.49 285 ARG A C 1
ATOM 1443 O O . ARG A 1 227 ? 27.453 33.920 10.573 1.00 65.29 285 ARG A O 1
ATOM 1451 N N . HIS A 1 228 ? 28.408 35.065 12.306 1.00 59.14 286 HIS A N 1
ATOM 1452 C CA . HIS A 1 228 ? 27.917 34.247 13.426 1.00 51.33 286 HIS A CA 1
ATOM 1453 C C . HIS A 1 228 ? 26.462 34.603 13.773 1.00 50.80 286 HIS A C 1
ATOM 1454 O O . HIS A 1 228 ? 26.120 35.773 13.927 1.00 52.66 286 HIS A O 1
ATOM 1461 N N . THR A 1 229 ? 25.634 33.568 13.951 1.00 44.85 287 THR A N 1
ATOM 1462 C CA . THR A 1 229 ? 24.202 33.673 14.267 1.00 43.97 287 THR A CA 1
ATOM 1463 C C . THR A 1 229 ? 23.827 32.582 15.280 1.00 44.83 287 THR A C 1
ATOM 1464 O O . THR A 1 229 ? 24.661 31.719 15.623 1.00 39.38 287 THR A O 1
ATOM 1468 N N . VAL A 1 230 ? 22.574 32.610 15.740 1.00 42.51 288 VAL A N 1
ATOM 1469 C CA . VAL A 1 230 ? 22.090 31.594 16.669 1.00 43.65 288 VAL A CA 1
ATOM 1470 C C . VAL A 1 230 ? 22.289 30.201 16.050 1.00 41.85 288 VAL A C 1
ATOM 1471 O O . VAL A 1 230 ? 22.606 29.244 16.777 1.00 37.93 288 VAL A O 1
ATOM 1475 N N . LYS A 1 231 ? 22.147 30.098 14.724 1.00 41.34 289 LYS A N 1
ATOM 1476 C CA . LYS A 1 231 ? 22.230 28.816 14.028 1.00 40.80 289 LYS A CA 1
ATOM 1477 C C . LYS A 1 231 ? 23.675 28.295 13.992 1.00 36.57 289 LYS A C 1
ATOM 1478 O O . LYS A 1 231 ? 23.877 27.077 13.933 1.00 37.36 289 LYS A O 1
ATOM 1484 N N . SER A 1 232 ? 24.672 29.182 14.034 1.00 33.88 290 SER A N 1
ATOM 1485 C CA . SER A 1 232 ? 26.066 28.706 14.060 1.00 33.09 290 SER A CA 1
ATOM 1486 C C . SER A 1 232 ? 26.399 28.117 15.445 1.00 30.56 290 SER A C 1
ATOM 1487 O O . SER A 1 232 ? 27.117 27.139 15.528 1.00 32.03 290 SER A O 1
ATOM 1490 N N . ASP A 1 233 ? 25.836 28.674 16.521 1.00 30.00 291 ASP A N 1
ATOM 1491 C CA . ASP A 1 233 ? 25.939 28.071 17.870 1.00 29.86 291 ASP A CA 1
ATOM 1492 C C . ASP A 1 233 ? 25.240 26.700 17.881 1.00 29.96 291 ASP A C 1
ATOM 1493 O O . ASP A 1 233 ? 25.755 25.764 18.504 1.00 29.78 291 ASP A O 1
ATOM 1498 N N . VAL A 1 234 ? 24.103 26.571 17.174 1.00 30.23 292 VAL A N 1
ATOM 1499 C CA . VAL A 1 234 ? 23.392 25.279 17.081 1.00 30.86 292 VAL A CA 1
ATOM 1500 C C . VAL A 1 234 ? 24.297 24.247 16.395 1.00 29.65 292 VAL A C 1
ATOM 1501 O O . VAL A 1 234 ? 24.382 23.114 16.844 1.00 29.44 292 VAL A O 1
ATOM 1505 N N . TYR A 1 235 ? 24.931 24.645 15.290 1.00 30.04 293 TYR A N 1
ATOM 1506 C CA . TYR A 1 235 ? 25.864 23.781 14.567 1.00 30.25 293 TYR A CA 1
ATOM 1507 C C . TYR A 1 235 ? 26.957 23.278 15.532 1.00 28.36 293 TYR A C 1
ATOM 1508 O O . TYR A 1 235 ? 27.179 22.072 15.651 1.00 27.68 293 TYR A O 1
ATOM 1517 N N . SER A 1 236 ? 27.615 24.210 16.230 1.00 26.88 294 SER A N 1
ATOM 1518 C CA . SER A 1 236 ? 28.749 23.897 17.126 1.00 25.82 294 SER A CA 1
ATOM 1519 C C . SER A 1 236 ? 28.314 22.945 18.241 1.00 24.91 294 SER A C 1
ATOM 1520 O O . SER A 1 236 ? 29.055 22.056 18.613 1.00 24.47 294 SER A O 1
ATOM 1523 N N . LEU A 1 237 ? 27.123 23.167 18.797 1.00 25.33 295 LEU A N 1
ATOM 1524 C CA . LEU A 1 237 ? 26.630 22.336 19.877 1.00 25.55 295 LEU A CA 1
ATOM 1525 C C . LEU A 1 237 ? 26.300 20.943 19.320 1.00 25.94 295 LEU A C 1
ATOM 1526 O O . LEU A 1 237 ? 26.464 19.923 20.008 1.00 25.56 295 LEU A O 1
ATOM 1531 N N . GLY A 1 238 ? 25.825 20.907 18.071 1.00 26.18 296 GLY A N 1
ATOM 1532 C CA . GLY A 1 238 ? 25.599 19.669 17.346 1.00 27.10 296 GLY A CA 1
ATOM 1533 C C . GLY A 1 238 ? 26.875 18.858 17.220 1.00 26.63 296 GLY A C 1
ATOM 1534 O O . GLY A 1 238 ? 26.877 17.661 17.513 1.00 27.70 296 GLY A O 1
ATOM 1535 N N . VAL A 1 239 ? 27.965 19.529 16.830 1.00 25.47 297 VAL A N 1
ATOM 1536 C CA . VAL A 1 239 ? 29.272 18.898 16.712 1.00 25.19 297 VAL A CA 1
ATOM 1537 C C . VAL A 1 239 ? 29.704 18.359 18.078 1.00 24.56 297 VAL A C 1
ATOM 1538 O O . VAL A 1 239 ? 30.291 17.288 18.161 1.00 24.33 297 VAL A O 1
ATOM 1542 N N . ALA A 1 240 ? 29.413 19.102 19.145 1.00 24.48 298 ALA A N 1
ATOM 1543 C CA . ALA A 1 240 ? 29.767 18.656 20.489 1.00 24.73 298 ALA A CA 1
ATOM 1544 C C . ALA A 1 240 ? 28.977 17.391 20.864 1.00 25.07 298 ALA A C 1
ATOM 1545 O O . ALA A 1 240 ? 29.501 16.497 21.528 1.00 25.45 298 ALA A O 1
ATOM 1547 N N . PHE A 1 241 ? 27.713 17.332 20.453 1.00 26.12 299 PHE A N 1
ATOM 1548 C CA . PHE A 1 241 ? 26.873 16.169 20.710 1.00 27.58 299 PHE A CA 1
ATOM 1549 C C . PHE A 1 241 ? 27.403 14.958 19.943 1.00 27.81 299 PHE A C 1
ATOM 1550 O O . PHE A 1 241 ? 27.456 13.845 20.485 1.00 27.73 299 PHE A O 1
ATOM 1558 N N . ARG A 1 242 ? 27.822 15.187 18.698 1.00 27.83 300 ARG A N 1
ATOM 1559 C CA . ARG A 1 242 ? 28.418 14.138 17.894 1.00 28.59 300 ARG A CA 1
ATOM 1560 C C . ARG A 1 242 ? 29.674 13.612 18.606 1.00 27.69 300 ARG A C 1
ATOM 1561 O O . ARG A 1 242 ? 29.886 12.401 18.677 1.00 27.10 300 ARG A O 1
ATOM 1569 N N . ASN A 1 243 ? 30.487 14.534 19.137 1.00 26.44 301 ASN A N 1
ATOM 1570 C CA . ASN A 1 243 ? 31.706 14.224 19.862 1.00 26.19 301 ASN A CA 1
ATOM 1571 C C . ASN A 1 243 ? 31.353 13.340 21.057 1.00 26.90 301 ASN A C 1
ATOM 1572 O O . ASN A 1 243 ? 32.022 12.334 21.322 1.00 26.59 301 ASN A O 1
ATOM 1577 N N . LEU A 1 244 ? 30.276 13.716 21.758 1.00 28.27 302 LEU A N 1
ATOM 1578 C CA . LEU A 1 244 ? 29.803 13.019 22.945 1.00 29.57 302 LEU A CA 1
ATOM 1579 C C . LEU A 1 244 ? 29.420 11.568 22.587 1.00 30.67 302 LEU A C 1
ATOM 1580 O O . LEU A 1 244 ? 29.859 10.614 23.252 1.00 32.63 302 LEU A O 1
ATOM 1585 N N . VAL A 1 245 ? 28.640 11.400 21.511 1.00 29.89 303 VAL A N 1
ATOM 1586 C CA . VAL A 1 245 ? 28.209 10.085 21.049 1.00 29.49 303 VAL A CA 1
ATOM 1587 C C . VAL A 1 245 ? 29.422 9.224 20.640 1.00 29.21 303 VAL A C 1
ATOM 1588 O O . VAL A 1 245 ? 29.469 8.029 20.938 1.00 30.85 303 VAL A O 1
ATOM 1592 N N . GLN A 1 246 ? 30.397 9.804 19.940 1.00 28.41 304 GLN A N 1
ATOM 1593 C CA . GLN A 1 246 ? 31.602 9.064 19.533 1.00 28.72 304 GLN A CA 1
ATOM 1594 C C . GLN A 1 246 ? 32.366 8.570 20.775 1.00 29.17 304 GLN A C 1
ATOM 1595 O O . GLN A 1 246 ? 32.941 7.489 20.755 1.00 28.70 304 GLN A O 1
ATOM 1601 N N . LEU A 1 247 ? 32.387 9.363 21.854 1.00 29.56 305 LEU A N 1
ATOM 1602 C CA . LEU A 1 247 ? 33.166 8.994 23.041 1.00 31.06 305 LEU A CA 1
ATOM 1603 C C . LEU A 1 247 ? 32.476 7.872 23.825 1.00 33.29 305 LEU A C 1
ATOM 1604 O O . LEU A 1 247 ? 33.169 7.054 24.420 1.00 33.01 305 LEU A O 1
ATOM 1609 N N . LEU A 1 248 ? 31.131 7.840 23.835 1.00 34.79 306 LEU A N 1
ATOM 1610 C CA . LEU A 1 248 ? 30.385 6.976 24.749 1.00 37.23 306 LEU A CA 1
ATOM 1611 C C . LEU A 1 248 ? 29.786 5.744 24.052 1.00 44.86 306 LEU A C 1
ATOM 1612 O O . LEU A 1 248 ? 29.269 4.863 24.759 1.00 47.09 306 LEU A O 1
ATOM 1617 N N . GLY A 1 249 ? 29.849 5.643 22.715 1.00 43.34 307 GLY A N 1
ATOM 1618 C CA . GLY A 1 249 ? 29.561 4.377 22.003 1.00 44.45 307 GLY A CA 1
ATOM 1619 C C . GLY A 1 249 ? 30.508 3.244 22.403 1.00 48.08 307 GLY A C 1
ATOM 1620 O O . GLY A 1 249 ? 30.214 2.034 22.266 1.00 54.80 307 GLY A O 1
ATOM 1621 N N . GLY A 1 259 ? 27.483 3.219 33.239 1.00 61.62 317 GLY A N 1
ATOM 1622 C CA . GLY A 1 259 ? 26.805 3.473 34.521 1.00 69.11 317 GLY A CA 1
ATOM 1623 C C . GLY A 1 259 ? 25.358 3.891 34.307 1.00 72.37 317 GLY A C 1
ATOM 1624 O O . GLY A 1 259 ? 24.465 3.071 34.383 1.00 73.91 317 GLY A O 1
ATOM 1625 N N . ALA A 1 260 ? 25.148 5.175 33.996 1.00 70.14 318 ALA A N 1
ATOM 1626 C CA . ALA A 1 260 ? 23.845 5.748 33.618 1.00 72.73 318 ALA A CA 1
ATOM 1627 C C . ALA A 1 260 ? 23.725 5.896 32.089 1.00 74.23 318 ALA A C 1
ATOM 1628 O O . ALA A 1 260 ? 22.703 6.408 31.601 1.00 65.57 318 ALA A O 1
ATOM 1630 N N . VAL A 1 261 ? 24.748 5.453 31.340 1.00 75.66 319 VAL A N 1
ATOM 1631 C CA . VAL A 1 261 ? 24.782 5.580 29.876 1.00 76.82 319 VAL A CA 1
ATOM 1632 C C . VAL A 1 261 ? 23.846 4.532 29.266 1.00 76.70 319 VAL A C 1
ATOM 1633 O O . VAL A 1 261 ? 24.102 3.342 29.407 1.00 87.26 319 VAL A O 1
ATOM 1637 N N . ARG A 1 262 ? 22.801 5.009 28.576 1.00 69.80 320 ARG A N 1
ATOM 1638 C CA . ARG A 1 262 ? 21.764 4.193 27.944 1.00 63.38 320 ARG A CA 1
ATOM 1639 C C . ARG A 1 262 ? 21.883 4.264 26.416 1.00 57.27 320 ARG A C 1
ATOM 1640 O O . ARG A 1 262 ? 22.018 5.344 25.844 1.00 57.38 320 ARG A O 1
ATOM 1648 N N . GLN A 1 263 ? 21.773 3.104 25.766 1.00 58.46 321 GLN A N 1
ATOM 1649 C CA . GLN A 1 263 ? 21.962 2.972 24.333 1.00 62.34 321 GLN A CA 1
ATOM 1650 C C . GLN A 1 263 ? 20.856 3.703 23.543 1.00 70.31 321 GLN A C 1
ATOM 1651 O O . GLN A 1 263 ? 21.116 4.259 22.464 1.00 78.58 321 GLN A O 1
ATOM 1657 N N . ASP A 1 264 ? 19.624 3.708 24.064 1.00 64.69 322 ASP A N 1
ATOM 1658 C CA . ASP A 1 264 ? 18.498 4.340 23.358 1.00 66.13 322 ASP A CA 1
ATOM 1659 C C . ASP A 1 264 ? 18.653 5.873 23.398 1.00 60.03 322 ASP A C 1
ATOM 1660 O O . ASP A 1 264 ? 18.286 6.565 22.431 1.00 57.46 322 ASP A O 1
ATOM 1665 N N . HIS A 1 265 ? 19.193 6.409 24.500 1.00 54.93 323 HIS A N 1
ATOM 1666 C CA . HIS A 1 265 ? 19.512 7.850 24.603 1.00 55.87 323 HIS A CA 1
ATOM 1667 C C . HIS A 1 265 ? 20.559 8.241 23.553 1.00 47.14 323 HIS A C 1
ATOM 1668 O O . HIS A 1 265 ? 20.423 9.274 22.911 1.00 47.56 323 HIS A O 1
ATOM 1675 N N . LEU A 1 266 ? 21.596 7.408 23.389 1.00 45.90 324 LEU A N 1
ATOM 1676 C CA . LEU A 1 266 ? 22.701 7.678 22.450 1.00 46.74 324 LEU A CA 1
ATOM 1677 C C . LEU A 1 266 ? 22.181 7.740 21.008 1.00 47.98 324 LEU A C 1
ATOM 1678 O O . LEU A 1 266 ? 22.592 8.621 20.245 1.00 55.24 324 LEU A O 1
ATOM 1683 N N . GLU A 1 267 ? 21.296 6.808 20.645 1.00 48.66 325 GLU A N 1
ATOM 1684 C CA . GLU A 1 267 ? 20.772 6.730 19.285 1.00 51.93 325 GLU A CA 1
ATOM 1685 C C . GLU A 1 267 ? 19.937 7.991 19.007 1.00 45.26 325 GLU A C 1
ATOM 1686 O O . GLU A 1 267 ? 20.047 8.596 17.934 1.00 44.51 325 GLU A O 1
ATOM 1692 N N . LEU A 1 268 ? 19.141 8.406 19.996 1.00 43.26 326 LEU A N 1
ATOM 1693 C CA . LEU A 1 268 ? 18.295 9.598 19.871 1.00 42.43 326 LEU A CA 1
ATOM 1694 C C . LEU A 1 268 ? 19.164 10.866 19.770 1.00 44.41 326 LEU A C 1
ATOM 1695 O O . LEU A 1 268 ? 18.877 11.748 18.955 1.00 44.50 326 LEU A O 1
ATOM 1700 N N . LEU A 1 269 ? 20.235 10.951 20.577 1.00 41.11 327 LEU A N 1
ATOM 1701 C CA . LEU A 1 269 ? 21.124 12.106 20.539 1.00 41.20 327 LEU A CA 1
ATOM 1702 C C . LEU A 1 269 ? 21.844 12.174 19.180 1.00 40.70 327 LEU A C 1
ATOM 1703 O O . LEU A 1 269 ? 22.013 13.261 18.620 1.00 39.35 327 LEU A O 1
ATOM 1708 N N . ASP A 1 270 ? 22.224 11.014 18.635 1.00 40.82 328 ASP A N 1
ATOM 1709 C CA . ASP A 1 270 ? 22.884 10.959 17.325 1.00 47.41 328 ASP A CA 1
ATOM 1710 C C . ASP A 1 270 ? 21.966 11.541 16.237 1.00 47.04 328 ASP A C 1
ATOM 1711 O O . ASP A 1 270 ? 22.431 12.286 15.372 1.00 43.31 328 ASP A O 1
ATOM 1716 N N . LYS A 1 271 ? 20.672 11.203 16.298 1.00 48.72 329 LYS A N 1
ATOM 1717 C CA . LYS A 1 271 ? 19.664 11.694 15.336 1.00 51.06 329 LYS A CA 1
ATOM 1718 C C . LYS A 1 271 ? 19.483 13.210 15.489 1.00 46.19 329 LYS A C 1
ATOM 1719 O O . LYS A 1 271 ? 19.389 13.916 14.480 1.00 45.36 329 LYS A O 1
ATOM 1725 N N . LEU A 1 272 ? 19.419 13.683 16.741 1.00 38.85 330 LEU A N 1
ATOM 1726 C CA . LEU A 1 272 ? 19.267 15.110 17.044 1.00 41.24 330 LEU A CA 1
ATOM 1727 C C . LEU A 1 272 ? 20.501 15.876 16.531 1.00 39.76 330 LEU A C 1
ATOM 1728 O O . LEU A 1 272 ? 20.372 16.945 15.906 1.00 37.13 330 LEU A O 1
ATOM 1733 N N . SER A 1 273 ? 21.695 15.322 16.771 1.00 38.65 331 SER A N 1
ATOM 1734 C CA . SER A 1 273 ? 22.923 16.003 16.380 1.00 39.16 331 SER A CA 1
ATOM 1735 C C . SER A 1 273 ? 23.006 16.111 14.850 1.00 38.94 331 SER A C 1
ATOM 1736 O O . SER A 1 273 ? 23.490 17.120 14.347 1.00 36.78 331 SER A O 1
ATOM 1739 N N . GLN A 1 274 ? 22.493 15.102 14.123 1.00 38.03 332 GLN A N 1
ATOM 1740 C CA . GLN A 1 274 ? 22.510 15.106 12.646 1.00 39.04 332 GLN A CA 1
ATOM 1741 C C . GLN A 1 274 ? 21.652 16.270 12.109 1.00 38.19 332 GLN A C 1
ATOM 1742 O O . GLN A 1 274 ? 21.986 16.876 11.087 1.00 34.41 332 GLN A O 1
ATOM 1748 N N . LYS A 1 275 ? 20.552 16.602 12.801 1.00 39.14 333 LYS A N 1
ATOM 1749 C CA . LYS A 1 275 ? 19.716 17.749 12.418 1.00 39.17 333 LYS A CA 1
ATOM 1750 C C . LYS A 1 275 ? 20.483 19.055 12.648 1.00 39.53 333 LYS A C 1
ATOM 1751 O O . LYS A 1 275 ? 20.399 19.989 11.827 1.00 42.09 333 LYS A O 1
ATOM 1757 N N . MET A 1 276 ? 21.223 19.111 13.770 1.00 36.65 334 MET A N 1
ATOM 1758 C CA . MET A 1 276 ? 21.886 20.331 14.228 1.00 34.85 334 MET A CA 1
ATOM 1759 C C . MET A 1 276 ? 23.093 20.663 13.337 1.00 33.84 334 MET A C 1
ATOM 1760 O O . MET A 1 276 ? 23.439 21.834 13.227 1.00 33.05 334 MET A O 1
ATOM 1765 N N . ILE A 1 277 ? 23.688 19.662 12.670 1.00 34.50 335 ILE A N 1
ATOM 1766 C CA . ILE A 1 277 ? 24.889 19.882 11.842 1.00 39.31 335 ILE A CA 1
ATOM 1767 C C . ILE A 1 277 ? 24.559 19.909 10.342 1.00 42.51 335 ILE A C 1
ATOM 1768 O O . ILE A 1 277 ? 25.466 19.766 9.509 1.00 45.05 335 ILE A O 1
ATOM 1773 N N . GLU A 1 278 ? 23.287 20.116 9.984 1.00 44.35 336 GLU A N 1
ATOM 1774 C CA . GLU A 1 278 ? 22.905 20.329 8.570 1.00 47.42 336 GLU A CA 1
ATOM 1775 C C . GLU A 1 278 ? 23.751 21.475 7.990 1.00 45.26 336 GLU A C 1
ATOM 1776 O O . GLU A 1 278 ? 23.957 22.505 8.647 1.00 46.85 336 GLU A O 1
ATOM 1782 N N . GLU A 1 279 ? 24.247 21.276 6.763 1.00 46.09 337 GLU A N 1
ATOM 1783 C CA . GLU A 1 279 ? 25.134 22.220 6.076 1.00 50.78 337 GLU A CA 1
ATOM 1784 C C . GLU A 1 279 ? 24.438 23.589 5.948 1.00 49.94 337 GLU A C 1
ATOM 1785 O O . GLU A 1 279 ? 25.075 24.613 6.107 1.00 44.94 337 GLU A O 1
ATOM 1791 N N . GLU A 1 280 ? 23.133 23.594 5.659 1.00 48.14 338 GLU A N 1
ATOM 1792 C CA . GLU A 1 280 ? 22.366 24.826 5.476 1.00 54.32 338 GLU A CA 1
ATOM 1793 C C . GLU A 1 280 ? 21.835 25.304 6.829 1.00 50.22 338 GLU A C 1
ATOM 1794 O O . GLU A 1 280 ? 21.102 24.566 7.491 1.00 47.65 338 GLU A O 1
ATOM 1800 N N . PRO A 1 281 ? 22.177 26.536 7.283 1.00 43.12 339 PRO A N 1
ATOM 1801 C CA . PRO A 1 281 ? 21.655 27.088 8.537 1.00 47.36 339 PRO A CA 1
ATOM 1802 C C . PRO A 1 281 ? 20.128 27.015 8.675 1.00 48.89 339 PRO A C 1
ATOM 1803 O O . PRO A 1 281 ? 19.633 26.724 9.765 1.00 54.64 339 PRO A O 1
ATOM 1807 N N . GLY A 1 282 ? 19.414 27.288 7.576 1.00 57.03 340 GLY A N 1
ATOM 1808 C CA . GLY A 1 282 ? 17.956 27.289 7.540 1.00 52.72 340 GLY A CA 1
ATOM 1809 C C . GLY A 1 282 ? 17.348 25.927 7.866 1.00 60.19 340 GLY A C 1
ATOM 1810 O O . GLY A 1 282 ? 16.201 25.865 8.327 1.00 64.61 340 GLY A O 1
ATOM 1811 N N . ASN A 1 283 ? 18.104 24.843 7.633 1.00 58.56 341 ASN A N 1
ATOM 1812 C CA . ASN A 1 283 ? 17.638 23.466 7.883 1.00 54.91 341 ASN A CA 1
ATOM 1813 C C . ASN A 1 283 ? 17.937 23.016 9.323 1.00 49.77 341 ASN A C 1
ATOM 1814 O O . ASN A 1 283 ? 17.534 21.916 9.714 1.00 49.34 341 ASN A O 1
ATOM 1819 N N . ARG A 1 284 ? 18.634 23.844 10.107 1.00 43.09 342 ARG A N 1
ATOM 1820 C CA . ARG A 1 284 ? 18.936 23.497 11.483 1.00 43.14 342 ARG A CA 1
ATOM 1821 C C . ARG A 1 284 ? 17.787 23.940 12.377 1.00 44.32 342 ARG A C 1
ATOM 1822 O O . ARG A 1 284 ? 17.315 25.066 12.256 1.00 53.06 342 ARG A O 1
ATOM 1830 N N . PRO A 1 285 ? 17.385 23.119 13.367 1.00 46.44 343 PRO A N 1
ATOM 1831 C CA . PRO A 1 285 ? 16.358 23.522 14.323 1.00 50.74 343 PRO A CA 1
ATOM 1832 C C . PRO A 1 285 ? 16.792 24.699 15.208 1.00 50.56 343 PRO A C 1
ATOM 1833 O O . PRO A 1 285 ? 17.980 24.894 15.449 1.00 51.06 343 PRO A O 1
ATOM 1837 N N . THR A 1 286 ? 15.806 25.456 15.693 1.00 53.59 344 THR A N 1
ATOM 1838 C CA . THR A 1 286 ? 16.013 26.467 16.733 1.00 47.83 344 THR A CA 1
ATOM 1839 C C . THR A 1 286 ? 16.184 25.763 18.083 1.00 47.90 344 THR A C 1
ATOM 1840 O O . THR A 1 286 ? 15.883 24.566 18.219 1.00 46.47 344 THR A O 1
ATOM 1844 N N . ILE A 1 287 ? 16.620 26.531 19.084 1.00 48.78 345 ILE A N 1
ATOM 1845 C CA . ILE A 1 287 ? 16.760 26.045 20.458 1.00 52.19 345 ILE A CA 1
ATOM 1846 C C . ILE A 1 287 ? 15.404 25.499 20.930 1.00 59.05 345 ILE A C 1
ATOM 1847 O O . ILE A 1 287 ? 15.353 24.432 21.544 1.00 66.31 345 ILE A O 1
ATOM 1852 N N . GLU A 1 288 ? 14.325 26.236 20.627 1.00 66.68 346 GLU A N 1
ATOM 1853 C CA . GLU A 1 288 ? 12.949 25.892 21.039 1.00 71.43 346 GLU A CA 1
ATOM 1854 C C . GLU A 1 288 ? 12.564 24.518 20.462 1.00 63.03 346 GLU A C 1
ATOM 1855 O O . GLU A 1 288 ? 12.042 23.663 21.174 1.00 57.87 346 GLU A O 1
ATOM 1861 N N . GLU A 1 289 ? 12.838 24.307 19.170 1.00 56.21 347 GLU A N 1
ATOM 1862 C CA . GLU A 1 289 ? 12.548 23.032 18.506 1.00 61.10 347 GLU A CA 1
ATOM 1863 C C . GLU A 1 289 ? 13.414 21.916 19.101 1.00 60.12 347 GLU A C 1
ATOM 1864 O O . GLU A 1 289 ? 12.915 20.821 19.332 1.00 62.02 347 GLU A O 1
ATOM 1870 N N . ILE A 1 290 ? 14.698 22.201 19.366 1.00 63.81 348 ILE A N 1
ATOM 1871 C CA . ILE A 1 290 ? 15.612 21.222 19.975 1.00 54.11 348 ILE A CA 1
ATOM 1872 C C . ILE A 1 290 ? 15.041 20.753 21.322 1.00 53.13 348 ILE A C 1
ATOM 1873 O O . ILE A 1 290 ? 15.093 19.562 21.626 1.00 44.18 348 ILE A O 1
ATOM 1878 N N . MET A 1 291 ? 14.513 21.693 22.119 1.00 51.28 349 MET A N 1
ATOM 1879 C CA . MET A 1 291 ? 14.012 21.397 23.466 1.00 56.11 349 MET A CA 1
ATOM 1880 C C . MET A 1 291 ? 12.752 20.514 23.416 1.00 55.31 349 MET A C 1
ATOM 1881 O O . MET A 1 291 ? 12.429 19.860 24.407 1.00 51.84 349 MET A O 1
ATOM 1886 N N . LYS A 1 292 ? 12.069 20.459 22.267 1.00 63.43 350 LYS A N 1
ATOM 1887 C CA . LYS A 1 292 ? 10.887 19.598 22.093 1.00 70.04 350 LYS A CA 1
ATOM 1888 C C . LYS A 1 292 ? 11.246 18.296 21.360 1.00 66.23 350 LYS A C 1
ATOM 1889 O O . LYS A 1 292 ? 10.359 17.582 20.920 1.00 60.52 350 LYS A O 1
ATOM 1895 N N . ASP A 1 293 ? 12.540 17.970 21.245 1.00 70.73 351 ASP A N 1
ATOM 1896 C CA . ASP A 1 293 ? 12.966 16.734 20.594 1.00 60.17 351 ASP A CA 1
ATOM 1897 C C . ASP A 1 293 ? 12.534 15.553 21.464 1.00 58.42 351 ASP A C 1
ATOM 1898 O O . ASP A 1 293 ? 12.474 15.671 22.693 1.00 56.70 351 ASP A O 1
ATOM 1903 N N . PRO A 1 294 ? 12.189 14.393 20.846 1.00 60.18 352 PRO A N 1
ATOM 1904 C CA . PRO A 1 294 ? 11.886 13.163 21.580 1.00 62.30 352 PRO A CA 1
ATOM 1905 C C . PRO A 1 294 ? 12.835 12.798 22.733 1.00 70.08 352 PRO A C 1
ATOM 1906 O O . PRO A 1 294 ? 12.393 12.221 23.725 1.00 71.54 352 PRO A O 1
ATOM 1910 N N . LEU A 1 295 ? 14.125 13.126 22.588 1.00 75.59 353 LEU A N 1
ATOM 1911 C CA . LEU A 1 295 ? 15.143 12.765 23.579 1.00 70.31 353 LEU A CA 1
ATOM 1912 C C . LEU A 1 295 ? 14.796 13.350 24.955 1.00 59.52 353 LEU A C 1
ATOM 1913 O O . LEU A 1 295 ? 15.117 12.735 25.962 1.00 53.52 353 LEU A O 1
ATOM 1918 N N . PHE A 1 296 ? 14.139 14.518 24.990 1.00 63.81 354 PHE A N 1
ATOM 1919 C CA . PHE A 1 296 ? 13.961 15.282 26.239 1.00 66.84 354 PHE A CA 1
ATOM 1920 C C . PHE A 1 296 ? 12.544 15.162 26.824 1.00 67.78 354 PHE A C 1
ATOM 1921 O O . PHE A 1 296 ? 12.242 15.843 27.805 1.00 68.56 354 PHE A O 1
ATOM 1929 N N . GLU A 1 297 ? 11.692 14.301 26.261 1.00 82.24 355 GLU A N 1
ATOM 1930 C CA . GLU A 1 297 ? 10.334 14.128 26.809 1.00 89.94 355 GLU A CA 1
ATOM 1931 C C . GLU A 1 297 ? 10.415 13.498 28.206 1.00 77.52 355 GLU A C 1
ATOM 1932 O O . GLU A 1 297 ? 11.157 12.554 28.433 1.00 69.20 355 GLU A O 1
ATOM 1938 N N . GLY A 1 298 ? 9.638 14.069 29.129 1.00 71.14 356 GLY A N 1
ATOM 1939 C CA . GLY A 1 298 ? 9.607 13.666 30.530 1.00 74.43 356 GLY A CA 1
ATOM 1940 C C . GLY A 1 298 ? 10.510 14.514 31.412 1.00 76.72 356 GLY A C 1
ATOM 1941 O O . GLY A 1 298 ? 10.473 14.366 32.634 1.00 63.48 356 GLY A O 1
ATOM 1942 N N . LEU A 1 299 ? 11.311 15.404 30.808 1.00 81.82 357 LEU A N 1
ATOM 1943 C CA . LEU A 1 299 ? 12.226 16.273 31.555 1.00 78.06 357 LEU A CA 1
ATOM 1944 C C . LEU A 1 299 ? 11.555 17.621 31.840 1.00 69.41 357 LEU A C 1
ATOM 1945 O O . LEU A 1 299 ? 10.922 18.206 30.963 1.00 82.12 357 LEU A O 1
ATOM 1950 N N . ASN A 1 300 ? 11.738 18.101 33.073 1.00 73.56 358 ASN A N 1
ATOM 1951 C CA . ASN A 1 300 ? 11.351 19.438 33.482 1.00 87.79 358 ASN A CA 1
ATOM 1952 C C . ASN A 1 300 ? 12.524 20.385 33.201 1.00 91.02 358 ASN A C 1
ATOM 1953 O O . ASN A 1 300 ? 13.472 20.472 34.004 1.00 75.85 358 ASN A O 1
ATOM 1958 N N . PHE A 1 301 ? 12.436 21.103 32.073 1.00 84.61 359 PHE A N 1
ATOM 1959 C CA . PHE A 1 301 ? 13.469 22.051 31.656 1.00 84.63 359 PHE A CA 1
ATOM 1960 C C . PHE A 1 301 ? 13.613 23.201 32.664 1.00 88.83 359 PHE A C 1
ATOM 1961 O O . PHE A 1 301 ? 14.687 23.772 32.770 1.00 111.20 359 PHE A O 1
ATOM 1969 N N . GLU A 1 302 ? 12.544 23.532 33.398 1.00 89.33 360 GLU A N 1
ATOM 1970 C CA . GLU A 1 302 ? 12.597 24.622 34.369 1.00 91.94 360 GLU A CA 1
ATOM 1971 C C . GLU A 1 302 ? 13.611 24.276 35.472 1.00 84.15 360 GLU A C 1
ATOM 1972 O O . GLU A 1 302 ? 14.317 25.170 35.942 1.00 70.86 360 GLU A O 1
ATOM 1978 N N . ASP A 1 303 ? 13.686 22.991 35.857 1.00 82.72 361 ASP A N 1
ATOM 1979 C CA . ASP A 1 303 ? 14.612 22.513 36.911 1.00 95.63 361 ASP A CA 1
ATOM 1980 C C . ASP A 1 303 ? 16.061 22.503 36.399 1.00 88.71 361 ASP A C 1
ATOM 1981 O O . ASP A 1 303 ? 16.998 22.819 37.160 1.00 68.38 361 ASP A O 1
ATOM 1986 N N . ILE A 1 304 ? 16.240 22.115 35.130 1.00 74.73 362 ILE A N 1
ATOM 1987 C CA . ILE A 1 304 ? 17.545 22.130 34.481 1.00 64.61 362 ILE A CA 1
ATOM 1988 C C . ILE A 1 304 ? 18.079 23.570 34.525 1.00 55.06 362 ILE A C 1
ATOM 1989 O O . ILE A 1 304 ? 19.216 23.796 34.951 1.00 52.32 362 ILE A O 1
ATOM 1994 N N . GLU A 1 305 ? 17.224 24.523 34.123 1.00 50.41 363 GLU A N 1
ATOM 1995 C CA . GLU A 1 305 ? 17.565 25.941 33.992 1.00 56.22 363 GLU A CA 1
ATOM 1996 C C . GLU A 1 305 ? 17.857 26.569 35.359 1.00 53.74 363 GLU A C 1
ATOM 1997 O O . GLU A 1 305 ? 18.598 27.540 35.431 1.00 62.27 363 GLU A O 1
ATOM 2003 N N . GLU A 1 306 ? 17.284 26.011 36.431 1.00 56.51 364 GLU A N 1
ATOM 2004 C CA . GLU A 1 306 ? 17.514 26.510 37.791 1.00 68.81 364 GLU A CA 1
ATOM 2005 C C . GLU A 1 306 ? 18.803 25.914 38.358 1.00 63.54 364 GLU A C 1
ATOM 2006 O O . GLU A 1 306 ? 19.276 26.353 39.407 1.00 60.34 364 GLU A O 1
ATOM 2012 N N . GLY A 1 307 ? 19.350 24.899 37.681 1.00 55.29 365 GLY A N 1
ATOM 2013 C CA . GLY A 1 307 ? 20.686 24.392 37.983 1.00 55.72 365 GLY A CA 1
ATOM 2014 C C . GLY A 1 307 ? 20.665 23.217 38.941 1.00 58.00 365 GLY A C 1
ATOM 2015 O O . GLY A 1 307 ? 21.641 22.990 39.669 1.00 60.39 365 GLY A O 1
ATOM 2016 N N . LYS A 1 308 ? 19.573 22.438 38.892 1.00 69.57 366 LYS A N 1
ATOM 2017 C CA . LYS A 1 308 ? 19.329 21.350 39.824 1.00 73.22 366 LYS A CA 1
ATOM 2018 C C . LYS A 1 308 ? 19.706 20.001 39.203 1.00 67.42 366 LYS A C 1
ATOM 2019 O O . LYS A 1 308 ? 19.765 19.014 39.930 1.00 69.25 366 LYS A O 1
ATOM 2025 N N . ALA A 1 309 ? 19.986 19.968 37.895 1.00 63.24 367 ALA A N 1
ATOM 2026 C CA . ALA A 1 309 ? 20.399 18.736 37.243 1.00 55.73 367 ALA A CA 1
ATOM 2027 C C . ALA A 1 309 ? 21.797 18.328 37.728 1.00 56.15 367 ALA A C 1
ATOM 2028 O O . ALA A 1 309 ? 22.647 19.167 38.014 1.00 56.28 367 ALA A O 1
ATOM 2030 N N . ARG A 1 310 ? 22.004 17.009 37.828 1.00 55.66 368 ARG A N 1
ATOM 2031 C CA . ARG A 1 310 ? 23.260 16.416 38.240 1.00 54.84 368 ARG A CA 1
ATOM 2032 C C . ARG A 1 310 ? 23.499 15.214 37.328 1.00 54.58 368 ARG A C 1
ATOM 2033 O O . ARG A 1 310 ? 23.363 14.059 37.734 1.00 51.95 368 ARG A O 1
ATOM 2041 N N . PRO A 1 311 ? 23.877 15.455 36.054 1.00 52.53 369 PRO A N 1
ATOM 2042 C CA . PRO A 1 311 ? 24.022 14.384 35.073 1.00 54.59 369 PRO A CA 1
ATOM 2043 C C . PRO A 1 311 ? 25.084 13.324 35.424 1.00 55.10 369 PRO A C 1
ATOM 2044 O O . PRO A 1 311 ? 25.049 12.230 34.853 1.00 57.02 369 PRO A O 1
ATOM 2048 N N . PHE A 1 312 ? 26.018 13.661 36.332 1.00 50.52 370 PHE A N 1
ATOM 2049 C CA . PHE A 1 312 ? 27.166 12.818 36.666 1.00 50.22 370 PHE A CA 1
ATOM 2050 C C . PHE A 1 312 ? 27.005 12.121 38.026 1.00 53.58 370 PHE A C 1
ATOM 2051 O O . PHE A 1 312 ? 27.922 11.430 38.443 1.00 50.42 370 PHE A O 1
ATOM 2059 N N . ARG A 1 313 ? 25.841 12.249 38.687 1.00 67.99 371 ARG A N 1
ATOM 2060 C CA . ARG A 1 313 ? 25.494 11.406 39.859 1.00 80.23 371 ARG A CA 1
ATOM 2061 C C . ARG A 1 313 ? 24.961 10.044 39.382 1.00 80.98 371 ARG A C 1
ATOM 2062 O O . ARG A 1 313 ? 24.315 9.974 38.348 1.00 93.38 371 ARG A O 1
ATOM 2070 N N . TYR A 1 314 ? 25.231 8.969 40.139 1.00 88.22 372 TYR A N 1
ATOM 2071 C CA . TYR A 1 314 ? 24.412 7.733 40.063 1.00 85.18 372 TYR A CA 1
ATOM 2072 C C . TYR A 1 314 ? 23.793 7.454 41.433 1.00 75.64 372 TYR A C 1
ATOM 2073 O O . TYR A 1 314 ? 22.638 7.774 41.679 1.00 76.44 372 TYR A O 1
ATOM 2082 N N . ILE B 1 7 ? 85.065 11.724 57.602 1.00 76.36 65 ILE B N 1
ATOM 2083 C CA . ILE B 1 7 ? 83.871 11.014 57.075 1.00 85.37 65 ILE B CA 1
ATOM 2084 C C . ILE B 1 7 ? 82.577 11.754 57.433 1.00 99.99 65 ILE B C 1
ATOM 2085 O O . ILE B 1 7 ? 81.648 11.743 56.623 1.00 112.88 65 ILE B O 1
ATOM 2090 N N . PRO B 1 8 ? 82.436 12.377 58.630 1.00 99.29 66 PRO B N 1
ATOM 2091 C CA . PRO B 1 8 ? 81.169 13.012 59.018 1.00 94.41 66 PRO B CA 1
ATOM 2092 C C . PRO B 1 8 ? 80.629 14.051 58.014 1.00 87.84 66 PRO B C 1
ATOM 2093 O O . PRO B 1 8 ? 81.388 14.838 57.452 1.00 85.83 66 PRO B O 1
ATOM 2097 N N . LEU B 1 9 ? 79.307 14.025 57.805 1.00 82.43 67 LEU B N 1
ATOM 2098 C CA . LEU B 1 9 ? 78.641 14.749 56.709 1.00 73.60 67 LEU B CA 1
ATOM 2099 C C . LEU B 1 9 ? 78.815 16.264 56.878 1.00 72.10 67 LEU B C 1
ATOM 2100 O O . LEU B 1 9 ? 78.965 16.987 55.898 1.00 72.65 67 LEU B O 1
ATOM 2105 N N . ALA B 1 10 ? 78.798 16.736 58.129 1.00 78.47 68 ALA B N 1
ATOM 2106 C CA . ALA B 1 10 ? 78.903 18.166 58.439 1.00 86.75 68 ALA B CA 1
ATOM 2107 C C . ALA B 1 10 ? 80.271 18.730 58.024 1.00 88.12 68 ALA B C 1
ATOM 2108 O O . ALA B 1 10 ? 80.392 19.935 57.819 1.00 80.88 68 ALA B O 1
ATOM 2110 N N . ASP B 1 11 ? 81.293 17.865 57.914 1.00 91.05 69 ASP B N 1
ATOM 2111 C CA . ASP B 1 11 ? 82.676 18.289 57.669 1.00 88.48 69 ASP B CA 1
ATOM 2112 C C . ASP B 1 11 ? 83.073 18.140 56.187 1.00 83.91 69 ASP B C 1
ATOM 2113 O O . ASP B 1 11 ? 84.236 18.408 55.841 1.00 78.99 69 ASP B O 1
ATOM 2118 N N . MET B 1 12 ? 82.149 17.714 55.318 1.00 71.40 70 MET B N 1
ATOM 2119 C CA . MET B 1 12 ? 82.465 17.545 53.894 1.00 68.99 70 MET B CA 1
ATOM 2120 C C . MET B 1 12 ? 82.711 18.917 53.255 1.00 71.93 70 MET B C 1
ATOM 2121 O O . MET B 1 12 ? 81.904 19.802 53.386 1.00 78.76 70 MET B O 1
ATOM 2126 N N . THR B 1 13 ? 83.842 19.056 52.558 1.00 72.59 71 THR B N 1
ATOM 2127 C CA . THR B 1 13 ? 84.202 20.243 51.767 1.00 75.10 71 THR B CA 1
ATOM 2128 C C . THR B 1 13 ? 84.113 19.894 50.274 1.00 66.17 71 THR B C 1
ATOM 2129 O O . THR B 1 13 ? 83.802 18.763 49.908 1.00 65.68 71 THR B O 1
ATOM 2133 N N . PHE B 1 14 ? 84.415 20.871 49.414 1.00 63.08 72 PHE B N 1
ATOM 2134 C CA . PHE B 1 14 ? 84.433 20.684 47.964 1.00 62.62 72 PHE B CA 1
ATOM 2135 C C . PHE B 1 14 ? 85.243 19.426 47.603 1.00 60.63 72 PHE B C 1
ATOM 2136 O O . PHE B 1 14 ? 84.770 18.577 46.846 1.00 57.57 72 PHE B O 1
ATOM 2144 N N . TRP B 1 15 ? 86.468 19.325 48.140 1.00 43.22 73 TRP B N 1
ATOM 2145 C CA . TRP B 1 15 ? 87.415 18.240 47.809 1.00 48.98 73 TRP B CA 1
ATOM 2146 C C . TRP B 1 15 ? 86.828 16.889 48.265 1.00 45.14 73 TRP B C 1
ATOM 2147 O O . TRP B 1 15 ? 87.034 15.867 47.613 1.00 48.61 73 TRP B O 1
ATOM 2158 N N . SER B 1 16 ? 86.122 16.880 49.405 1.00 44.70 74 SER B N 1
ATOM 2159 C CA . SER B 1 16 ? 85.484 15.663 49.924 1.00 47.52 74 SER B CA 1
ATOM 2160 C C . SER B 1 16 ? 84.463 15.142 48.905 1.00 42.05 74 SER B C 1
ATOM 2161 O O . SER B 1 16 ? 84.454 13.940 48.622 1.00 43.31 74 SER B O 1
ATOM 2164 N N . TRP B 1 17 ? 83.615 16.045 48.379 1.00 36.57 75 TRP B N 1
ATOM 2165 C CA . TRP B 1 17 ? 82.555 15.688 47.444 1.00 32.98 75 TRP B CA 1
ATOM 2166 C C . TRP B 1 17 ? 83.155 15.182 46.134 1.00 33.95 75 TRP B C 1
ATOM 2167 O O . TRP B 1 17 ? 82.681 14.173 45.579 1.00 29.86 75 TRP B O 1
ATOM 2178 N N . MET B 1 18 ? 84.194 15.880 45.664 1.00 33.76 76 MET B N 1
ATOM 2179 C CA . MET B 1 18 ? 84.852 15.500 44.436 1.00 36.74 76 MET B CA 1
ATOM 2180 C C . MET B 1 18 ? 85.472 14.099 44.609 1.00 34.73 76 MET B C 1
ATOM 2181 O O . MET B 1 18 ? 85.378 13.238 43.725 1.00 34.53 76 MET B O 1
ATOM 2186 N N . SER B 1 19 ? 86.122 13.893 45.755 1.00 35.11 77 SER B N 1
ATOM 2187 C CA . SER B 1 19 ? 86.708 12.605 46.083 1.00 38.66 77 SER B CA 1
ATOM 2188 C C . SER B 1 19 ? 85.616 11.518 46.095 1.00 35.85 77 SER B C 1
ATOM 2189 O O . SER B 1 19 ? 85.788 10.439 45.528 1.00 37.21 77 SER B O 1
ATOM 2192 N N . TYR B 1 20 ? 84.472 11.825 46.714 1.00 32.94 78 TYR B N 1
ATOM 2193 C CA . TYR B 1 20 ? 83.394 10.846 46.821 1.00 33.46 78 TYR B CA 1
ATOM 2194 C C . TYR B 1 20 ? 82.826 10.513 45.432 1.00 34.76 78 TYR B C 1
ATOM 2195 O O . TYR B 1 20 ? 82.472 9.377 45.165 1.00 37.25 78 TYR B O 1
ATOM 2204 N N . LEU B 1 21 ? 82.740 11.510 44.548 1.00 34.96 79 LEU B N 1
ATOM 2205 C CA . LEU B 1 21 ? 82.279 11.295 43.187 1.00 37.45 79 LEU B CA 1
ATOM 2206 C C . LEU B 1 21 ? 83.180 10.250 42.508 1.00 43.82 79 LEU B C 1
ATOM 2207 O O . LEU B 1 21 ? 82.664 9.323 41.862 1.00 49.90 79 LEU B O 1
ATOM 2212 N N . LYS B 1 22 ? 84.503 10.371 42.696 1.00 43.82 80 LYS B N 1
ATOM 2213 C CA . LYS B 1 22 ? 85.478 9.462 42.087 1.00 49.74 80 LYS B CA 1
ATOM 2214 C C . LYS B 1 22 ? 85.358 8.036 42.651 1.00 48.97 80 LYS B C 1
ATOM 2215 O O . LYS B 1 22 ? 85.605 7.080 41.927 1.00 54.48 80 LYS B O 1
ATOM 2221 N N . GLU B 1 23 ? 84.926 7.901 43.910 1.00 50.79 81 GLU B N 1
ATOM 2222 C CA . GLU B 1 23 ? 84.751 6.606 44.571 1.00 51.52 81 GLU B CA 1
ATOM 2223 C C . GLU B 1 23 ? 83.547 5.818 44.021 1.00 45.89 81 GLU B C 1
ATOM 2224 O O . GLU B 1 23 ? 83.463 4.614 44.272 1.00 47.61 81 GLU B O 1
ATOM 2230 N N . LEU B 1 24 ? 82.588 6.471 43.339 1.00 42.27 82 LEU B N 1
ATOM 2231 C CA . LEU B 1 24 ? 81.390 5.771 42.839 1.00 36.02 82 LEU B CA 1
ATOM 2232 C C . LEU B 1 24 ? 81.795 4.825 41.723 1.00 34.36 82 LEU B C 1
ATOM 2233 O O . LEU B 1 24 ? 82.599 5.195 40.864 1.00 34.20 82 LEU B O 1
ATOM 2238 N N . PRO B 1 25 ? 81.212 3.608 41.664 1.00 32.70 83 PRO B N 1
ATOM 2239 C CA . PRO B 1 25 ? 81.556 2.654 40.611 1.00 33.85 83 PRO B CA 1
ATOM 2240 C C . PRO B 1 25 ? 81.057 3.075 39.219 1.00 33.89 83 PRO B C 1
ATOM 2241 O O . PRO B 1 25 ? 80.051 3.752 39.090 1.00 33.10 83 PRO B O 1
ATOM 2245 N N . ASP B 1 26 ? 81.790 2.640 38.198 1.00 37.60 84 ASP B N 1
ATOM 2246 C CA . ASP B 1 26 ? 81.493 2.914 36.806 1.00 41.54 84 ASP B CA 1
ATOM 2247 C C . ASP B 1 26 ? 80.276 2.095 36.375 1.00 38.49 84 ASP B C 1
ATOM 2248 O O . ASP B 1 26 ? 79.987 1.023 36.928 1.00 42.18 84 ASP B O 1
ATOM 2253 N N . ILE B 1 27 ? 79.590 2.619 35.363 1.00 34.75 85 ILE B N 1
ATOM 2254 C CA . ILE B 1 27 ? 78.613 1.905 34.598 1.00 34.27 85 ILE B CA 1
ATOM 2255 C C . ILE B 1 27 ? 79.027 2.042 33.133 1.00 35.82 85 ILE B C 1
ATOM 2256 O O . ILE B 1 27 ? 79.612 3.059 32.754 1.00 38.04 85 ILE B O 1
ATOM 2261 N N . ASP B 1 28 ? 78.724 1.017 32.328 1.00 39.00 86 ASP B N 1
ATOM 2262 C CA . ASP B 1 28 ? 78.953 1.023 30.893 1.00 42.57 86 ASP B CA 1
ATOM 2263 C C . ASP B 1 28 ? 77.696 1.569 30.204 1.00 41.59 86 ASP B C 1
ATOM 2264 O O . ASP B 1 28 ? 76.641 0.877 30.177 1.00 39.59 86 ASP B O 1
ATOM 2269 N N . GLU B 1 29 ? 77.842 2.785 29.649 1.00 36.67 87 GLU B N 1
ATOM 2270 C CA . GLU B 1 29 ? 76.762 3.616 29.116 1.00 36.82 87 GLU B CA 1
ATOM 2271 C C . GLU B 1 29 ? 76.349 3.151 27.701 1.00 40.43 87 GLU B C 1
ATOM 2272 O O . GLU B 1 29 ? 75.198 3.379 27.266 1.00 43.10 87 GLU B O 1
ATOM 2278 N N . SER B 1 30 ? 77.265 2.479 26.994 1.00 42.13 88 SER B N 1
ATOM 2279 C CA . SER B 1 30 ? 77.003 1.945 25.641 1.00 47.29 88 SER B CA 1
ATOM 2280 C C . SER B 1 30 ? 76.154 0.663 25.700 1.00 46.05 88 SER B C 1
ATOM 2281 O O . SER B 1 30 ? 75.615 0.235 24.694 1.00 50.34 88 SER B O 1
ATOM 2284 N N . ARG B 1 31 ? 76.039 0.051 26.877 1.00 48.61 89 ARG B N 1
ATOM 2285 C CA . ARG B 1 31 ? 75.415 -1.273 27.036 1.00 54.91 89 ARG B CA 1
ATOM 2286 C C . ARG B 1 31 ? 74.019 -1.172 27.662 1.00 48.99 89 ARG B C 1
ATOM 2287 O O . ARG B 1 31 ? 73.479 -2.195 28.093 1.00 42.53 89 ARG B O 1
ATOM 2295 N N . ASN B 1 32 ? 73.410 0.023 27.668 1.00 40.89 90 ASN B N 1
ATOM 2296 C CA . ASN B 1 32 ? 72.012 0.133 28.121 1.00 36.68 90 ASN B CA 1
ATOM 2297 C C . ASN B 1 32 ? 71.353 1.317 27.412 1.00 32.94 90 ASN B C 1
ATOM 2298 O O . ASN B 1 32 ? 72.029 2.208 26.895 1.00 33.92 90 ASN B O 1
ATOM 2303 N N . PRO B 1 33 ? 70.009 1.336 27.319 1.00 31.73 91 PRO B N 1
ATOM 2304 C CA . PRO B 1 33 ? 69.311 2.318 26.492 1.00 32.50 91 PRO B CA 1
ATOM 2305 C C . PRO B 1 33 ? 69.130 3.730 27.081 1.00 30.65 91 PRO B C 1
ATOM 2306 O O . PRO B 1 33 ? 68.493 4.551 26.440 1.00 29.24 91 PRO B O 1
ATOM 2310 N N . ILE B 1 34 ? 69.647 3.984 28.288 1.00 28.53 92 ILE B N 1
ATOM 2311 C CA . ILE B 1 34 ? 69.330 5.230 28.993 1.00 28.50 92 ILE B CA 1
ATOM 2312 C C . ILE B 1 34 ? 69.866 6.459 28.237 1.00 27.28 92 ILE B C 1
ATOM 2313 O O . ILE B 1 34 ? 69.118 7.400 28.024 1.00 27.99 92 ILE B O 1
ATOM 2318 N N . LEU B 1 35 ? 71.141 6.454 27.841 1.00 26.05 93 LEU B N 1
ATOM 2319 C CA . LEU B 1 35 ? 71.700 7.571 27.063 1.00 26.72 93 LEU B CA 1
ATOM 2320 C C . LEU B 1 35 ? 70.919 7.776 25.751 1.00 27.00 93 LEU B C 1
ATOM 2321 O O . LEU B 1 35 ? 70.647 8.906 25.362 1.00 24.92 93 LEU B O 1
ATOM 2326 N N . LYS B 1 36 ? 70.569 6.688 25.067 1.00 27.31 94 LYS B N 1
ATOM 2327 C CA . LYS B 1 36 ? 69.816 6.807 23.837 1.00 29.34 94 LYS B CA 1
ATOM 2328 C C . LYS B 1 36 ? 68.498 7.535 24.093 1.00 29.33 94 LYS B C 1
ATOM 2329 O O . LYS B 1 36 ? 68.126 8.414 23.317 1.00 31.06 94 LYS B O 1
ATOM 2335 N N . ARG B 1 37 ? 67.806 7.180 25.181 1.00 28.83 95 ARG B N 1
ATOM 2336 C CA . ARG B 1 37 ? 66.535 7.791 25.483 1.00 30.54 95 ARG B CA 1
ATOM 2337 C C . ARG B 1 37 ? 66.759 9.287 25.768 1.00 29.19 95 ARG B C 1
ATOM 2338 O O . ARG B 1 37 ? 65.992 10.110 25.332 1.00 29.03 95 ARG B O 1
ATOM 2346 N N . LEU B 1 38 ? 67.845 9.636 26.466 1.00 27.64 96 LEU B N 1
ATOM 2347 C CA . LEU B 1 38 ? 68.139 11.040 26.789 1.00 27.57 96 LEU B CA 1
ATOM 2348 C C . LEU B 1 38 ? 68.420 11.852 25.517 1.00 29.16 96 LEU B C 1
ATOM 2349 O O . LEU B 1 38 ? 68.022 12.994 25.435 1.00 29.91 96 LEU B O 1
ATOM 2354 N N . LEU B 1 39 ? 69.124 11.267 24.545 1.00 31.55 97 LEU B N 1
ATOM 2355 C CA . LEU B 1 39 ? 69.490 11.965 23.302 1.00 34.68 97 LEU B CA 1
ATOM 2356 C C . LEU B 1 39 ? 68.277 12.073 22.367 1.00 36.29 97 LEU B C 1
ATOM 2357 O O . LEU B 1 39 ? 68.247 12.959 21.537 1.00 40.62 97 LEU B O 1
ATOM 2362 N N . SER B 1 40 ? 67.321 11.141 22.472 1.00 43.48 98 SER B N 1
ATOM 2363 C CA . SER B 1 40 ? 66.126 11.106 21.622 1.00 46.55 98 SER B CA 1
ATOM 2364 C C . SER B 1 40 ? 65.080 12.125 22.092 1.00 52.41 98 SER B C 1
ATOM 2365 O O . SER B 1 40 ? 63.989 12.164 21.543 1.00 59.92 98 SER B O 1
ATOM 2368 N N . GLY B 1 41 ? 65.401 12.910 23.132 1.00 56.75 99 GLY B N 1
ATOM 2369 C CA . GLY B 1 41 ? 64.601 14.050 23.535 1.00 70.13 99 GLY B CA 1
ATOM 2370 C C . GLY B 1 41 ? 65.450 15.190 24.069 1.00 87.45 99 GLY B C 1
ATOM 2371 O O . GLY B 1 41 ? 66.612 15.351 23.711 1.00 101.58 99 GLY B O 1
ATOM 2372 N N . SER B 1 42 ? 64.797 16.040 24.870 1.00 98.79 100 SER B N 1
ATOM 2373 C CA . SER B 1 42 ? 65.392 17.196 25.546 1.00 100.90 100 SER B CA 1
ATOM 2374 C C . SER B 1 42 ? 65.250 17.029 27.065 1.00 114.76 100 SER B C 1
ATOM 2375 O O . SER B 1 42 ? 65.367 17.997 27.815 1.00 127.53 100 SER B O 1
ATOM 2378 N N . PHE B 1 43 ? 65.036 15.781 27.499 1.00 96.06 101 PHE B N 1
ATOM 2379 C CA . PHE B 1 43 ? 64.457 15.469 28.817 1.00 85.66 101 PHE B CA 1
ATOM 2380 C C . PHE B 1 43 ? 65.294 16.139 29.925 1.00 88.34 101 PHE B C 1
ATOM 2381 O O . PHE B 1 43 ? 64.744 16.747 30.847 1.00 85.20 101 PHE B O 1
ATOM 2389 N N . LEU B 1 44 ? 66.627 16.073 29.791 1.00 79.78 102 LEU B N 1
ATOM 2390 C CA . LEU B 1 44 ? 67.575 16.478 30.844 1.00 71.94 102 LEU B CA 1
ATOM 2391 C C . LEU B 1 44 ? 67.483 17.992 31.048 1.00 66.53 102 LEU B C 1
ATOM 2392 O O . LEU B 1 44 ? 67.187 18.465 32.136 1.00 78.36 102 LEU B O 1
ATOM 2397 N N . SER B 1 49 ? 66.953 16.375 38.559 1.00 41.34 107 SER B N 1
ATOM 2398 C CA . SER B 1 49 ? 67.177 15.047 38.031 1.00 44.78 107 SER B CA 1
ATOM 2399 C C . SER B 1 49 ? 66.089 14.656 37.020 1.00 43.89 107 SER B C 1
ATOM 2400 O O . SER B 1 49 ? 64.979 15.185 37.028 1.00 46.39 107 SER B O 1
ATOM 2403 N N . THR B 1 50 ? 66.449 13.714 36.146 1.00 36.91 108 THR B N 1
ATOM 2404 C CA . THR B 1 50 ? 65.602 13.206 35.109 1.00 36.35 108 THR B CA 1
ATOM 2405 C C . THR B 1 50 ? 65.435 11.707 35.319 1.00 32.04 108 THR B C 1
ATOM 2406 O O . THR B 1 50 ? 66.393 11.042 35.666 1.00 31.97 108 THR B O 1
ATOM 2410 N N . THR B 1 51 ? 64.217 11.220 35.124 1.00 32.42 109 THR B N 1
ATOM 2411 C CA . THR B 1 51 ? 63.903 9.808 35.344 1.00 33.31 109 THR B CA 1
ATOM 2412 C C . THR B 1 51 ? 63.685 9.139 33.992 1.00 28.84 109 THR B C 1
ATOM 2413 O O . THR B 1 51 ? 62.942 9.632 33.223 1.00 28.40 109 THR B O 1
ATOM 2417 N N . VAL B 1 52 ? 64.346 8.002 33.765 1.00 26.31 110 VAL B N 1
ATOM 2418 C CA . VAL B 1 52 ? 64.166 7.194 32.579 1.00 25.79 110 VAL B CA 1
ATOM 2419 C C . VAL B 1 52 ? 63.722 5.787 32.990 1.00 25.04 110 VAL B C 1
ATOM 2420 O O . VAL B 1 52 ? 64.414 5.153 33.764 1.00 23.64 110 VAL B O 1
ATOM 2424 N N . ASN B 1 53 ? 62.604 5.317 32.431 1.00 25.83 111 ASN B N 1
ATOM 2425 C CA . ASN B 1 53 ? 62.092 3.995 32.753 1.00 25.92 111 ASN B CA 1
ATOM 2426 C C . ASN B 1 53 ? 62.762 2.938 31.880 1.00 25.42 111 ASN B C 1
ATOM 2427 O O . ASN B 1 53 ? 62.952 3.154 30.722 1.00 25.72 111 ASN B O 1
ATOM 2432 N N . VAL B 1 54 ? 63.115 1.800 32.488 1.00 25.26 112 VAL B N 1
ATOM 2433 C CA . VAL B 1 54 ? 63.524 0.606 31.757 1.00 25.06 112 VAL B CA 1
ATOM 2434 C C . VAL B 1 54 ? 62.592 -0.558 32.138 1.00 25.16 112 VAL B C 1
ATOM 2435 O O . VAL B 1 54 ? 62.808 -1.235 33.113 1.00 24.54 112 VAL B O 1
ATOM 2439 N N . ARG B 1 55 ? 61.529 -0.747 31.353 1.00 25.79 113 ARG B N 1
ATOM 2440 C CA . ARG B 1 55 ? 60.451 -1.694 31.659 1.00 26.36 113 ARG B CA 1
ATOM 2441 C C . ARG B 1 55 ? 60.935 -3.138 31.524 1.00 27.00 113 ARG B C 1
ATOM 2442 O O . ARG B 1 55 ? 60.431 -4.035 32.214 1.00 27.57 113 ARG B O 1
ATOM 2450 N N . VAL B 1 56 ? 61.901 -3.365 30.631 1.00 27.27 114 VAL B N 1
ATOM 2451 C CA . VAL B 1 56 ? 62.470 -4.679 30.406 1.00 28.13 114 VAL B CA 1
ATOM 2452 C C . VAL B 1 56 ? 63.987 -4.559 30.478 1.00 27.76 114 VAL B C 1
ATOM 2453 O O . VAL B 1 56 ? 64.655 -4.469 29.453 1.00 28.10 114 VAL B O 1
ATOM 2457 N N . PRO B 1 57 ? 64.588 -4.606 31.684 1.00 27.31 115 PRO B N 1
ATOM 2458 C CA . PRO B 1 57 ? 66.037 -4.557 31.809 1.00 27.82 115 PRO B CA 1
ATOM 2459 C C . PRO B 1 57 ? 66.698 -5.700 31.033 1.00 30.75 115 PRO B C 1
ATOM 2460 O O . PRO B 1 57 ? 66.222 -6.840 31.109 1.00 32.05 115 PRO B O 1
ATOM 2464 N N . ALA B 1 58 ? 67.786 -5.368 30.329 1.00 32.85 116 ALA B N 1
ATOM 2465 C CA . ALA B 1 58 ? 68.559 -6.324 29.539 1.00 36.62 116 ALA B CA 1
ATOM 2466 C C . ALA B 1 58 ? 69.542 -7.064 30.451 1.00 38.59 116 ALA B C 1
ATOM 2467 O O . ALA B 1 58 ? 69.701 -6.713 31.608 1.00 36.53 116 ALA B O 1
ATOM 2469 N N . ARG B 1 59 ? 70.219 -8.069 29.891 1.00 45.38 117 ARG B N 1
ATOM 2470 C CA . ARG B 1 59 ? 71.104 -8.989 30.622 1.00 49.83 117 ARG B CA 1
ATOM 2471 C C . ARG B 1 59 ? 72.169 -8.191 31.394 1.00 43.95 117 ARG B C 1
ATOM 2472 O O . ARG B 1 59 ? 72.418 -8.455 32.581 1.00 43.60 117 ARG B O 1
ATOM 2480 N N . GLU B 1 60 ? 72.794 -7.203 30.735 1.00 43.05 118 GLU B N 1
ATOM 2481 C CA . GLU B 1 60 ? 73.928 -6.482 31.345 1.00 44.32 118 GLU B CA 1
ATOM 2482 C C . GLU B 1 60 ? 73.466 -5.674 32.560 1.00 37.32 118 GLU B C 1
ATOM 2483 O O . GLU B 1 60 ? 74.175 -5.598 33.555 1.00 38.72 118 GLU B O 1
ATOM 2489 N N . LEU B 1 61 ? 72.265 -5.113 32.480 1.00 33.03 119 LEU B N 1
ATOM 2490 C CA . LEU B 1 61 ? 71.726 -4.302 33.557 1.00 32.45 119 LEU B CA 1
ATOM 2491 C C . LEU B 1 61 ? 71.264 -5.200 34.714 1.00 31.33 119 LEU B C 1
ATOM 2492 O O . LEU B 1 61 ? 71.453 -4.849 35.884 1.00 31.07 119 LEU B O 1
ATOM 2497 N N . VAL B 1 62 ? 70.664 -6.345 34.379 1.00 31.78 120 VAL B N 1
ATOM 2498 C CA . VAL B 1 62 ? 70.250 -7.344 35.366 1.00 33.91 120 VAL B CA 1
ATOM 2499 C C . VAL B 1 62 ? 71.484 -7.792 36.169 1.00 34.87 120 VAL B C 1
ATOM 2500 O O . VAL B 1 62 ? 71.425 -7.892 37.393 1.00 33.76 120 VAL B O 1
ATOM 2504 N N . ARG B 1 63 ? 72.596 -8.034 35.469 1.00 38.30 121 ARG B N 1
ATOM 2505 C CA . ARG B 1 63 ? 73.847 -8.488 36.109 1.00 44.69 121 ARG B CA 1
ATOM 2506 C C . ARG B 1 63 ? 74.399 -7.368 37.012 1.00 42.58 121 ARG B C 1
ATOM 2507 O O . ARG B 1 63 ? 74.746 -7.614 38.165 1.00 41.42 121 ARG B O 1
ATOM 2515 N N . LEU B 1 64 ? 74.460 -6.136 36.497 1.00 37.16 122 LEU B N 1
ATOM 2516 C CA . LEU B 1 64 ? 75.026 -5.021 37.255 1.00 37.54 122 LEU B CA 1
ATOM 2517 C C . LEU B 1 64 ? 74.274 -4.791 38.571 1.00 34.25 122 LEU B C 1
ATOM 2518 O O . LEU B 1 64 ? 74.890 -4.510 39.571 1.00 35.05 122 LEU B O 1
ATOM 2523 N N . LEU B 1 65 ? 72.946 -4.900 38.548 1.00 32.14 123 LEU B N 1
ATOM 2524 C CA . LEU B 1 65 ? 72.084 -4.565 39.695 1.00 31.66 123 LEU B CA 1
ATOM 2525 C C . LEU B 1 65 ? 71.720 -5.817 40.511 1.00 34.88 123 LEU B C 1
ATOM 2526 O O . LEU B 1 65 ? 71.030 -5.705 41.532 1.00 35.02 123 LEU B O 1
ATOM 2531 N N . SER B 1 66 ? 72.151 -7.003 40.059 1.00 36.62 124 SER B N 1
ATOM 2532 C CA . SER B 1 66 ? 71.838 -8.272 40.711 1.00 38.29 124 SER B CA 1
ATOM 2533 C C . SER B 1 66 ? 70.331 -8.417 40.895 1.00 37.12 124 SER B C 1
ATOM 2534 O O . SER B 1 66 ? 69.884 -8.715 41.990 1.00 38.00 124 SER B O 1
ATOM 2537 N N . LEU B 1 67 ? 69.551 -8.182 39.836 1.00 36.52 125 LEU B N 1
ATOM 2538 C CA . LEU B 1 67 ? 68.090 -8.198 39.954 1.00 35.34 125 LEU B CA 1
ATOM 2539 C C . LEU B 1 67 ? 67.616 -9.645 40.125 1.00 35.49 125 LEU B C 1
ATOM 2540 O O . LEU B 1 67 ? 68.054 -10.538 39.406 1.00 36.51 125 LEU B O 1
ATOM 2545 N N . THR B 1 68 ? 66.706 -9.847 41.078 1.00 36.30 126 THR B N 1
ATOM 2546 C CA . THR B 1 68 ? 65.943 -11.095 41.201 1.00 40.11 126 THR B CA 1
ATOM 2547 C C . THR B 1 68 ? 65.003 -11.194 40.000 1.00 41.23 126 THR B C 1
ATOM 2548 O O . THR B 1 68 ? 64.733 -10.186 39.354 1.00 39.18 126 THR B O 1
ATOM 2552 N N . PRO B 1 69 ? 64.486 -12.391 39.649 1.00 44.70 127 PRO B N 1
ATOM 2553 C CA . PRO B 1 69 ? 63.494 -12.501 38.578 1.00 42.72 127 PRO B CA 1
ATOM 2554 C C . PRO B 1 69 ? 62.235 -11.650 38.826 1.00 41.24 127 PRO B C 1
ATOM 2555 O O . PRO B 1 69 ? 61.647 -11.165 37.859 1.00 39.25 127 PRO B O 1
ATOM 2559 N N . GLU B 1 70 ? 61.841 -11.477 40.098 1.00 37.34 128 GLU B N 1
ATOM 2560 C CA . GLU B 1 70 ? 60.701 -10.626 40.472 1.00 39.45 128 GLU B CA 1
ATOM 2561 C C . GLU B 1 70 ? 60.994 -9.169 40.062 1.00 38.96 128 GLU B C 1
ATOM 2562 O O . GLU B 1 70 ? 60.155 -8.507 39.431 1.00 33.52 128 GLU B O 1
ATOM 2568 N N . GLN B 1 71 ? 62.194 -8.690 40.422 1.00 37.81 129 GLN B N 1
ATOM 2569 C CA . GLN B 1 71 ? 62.655 -7.340 40.106 1.00 37.56 129 GLN B CA 1
ATOM 2570 C C . GLN B 1 71 ? 62.738 -7.150 38.583 1.00 35.48 129 GLN B C 1
ATOM 2571 O O . GLN B 1 71 ? 62.349 -6.103 38.073 1.00 32.63 129 GLN B O 1
ATOM 2577 N N . GLN B 1 72 ? 63.250 -8.164 37.873 1.00 37.53 130 GLN B N 1
ATOM 2578 C CA . GLN B 1 72 ? 63.317 -8.148 36.395 1.00 39.63 130 GLN B CA 1
ATOM 2579 C C . GLN B 1 72 ? 61.928 -7.871 35.807 1.00 35.88 130 GLN B C 1
ATOM 2580 O O . GLN B 1 72 ? 61.809 -7.109 34.861 1.00 34.37 130 GLN B O 1
ATOM 2586 N N . ARG B 1 73 ? 60.898 -8.503 36.381 1.00 35.53 131 ARG B N 1
ATOM 2587 C CA . ARG B 1 73 ? 59.529 -8.454 35.875 1.00 37.63 131 ARG B CA 1
ATOM 2588 C C . ARG B 1 73 ? 58.894 -7.096 36.187 1.00 33.85 131 ARG B C 1
ATOM 2589 O O . ARG B 1 73 ? 58.099 -6.604 35.391 1.00 34.86 131 ARG B O 1
ATOM 2597 N N . GLU B 1 74 ? 59.239 -6.507 37.338 1.00 33.79 132 GLU B N 1
ATOM 2598 C CA . GLU B 1 74 ? 58.733 -5.195 37.757 1.00 32.44 132 GLU B CA 1
ATOM 2599 C C . GLU B 1 74 ? 59.280 -4.077 36.857 1.00 29.79 132 GLU B C 1
ATOM 2600 O O . GLU B 1 74 ? 58.596 -3.085 36.639 1.00 30.29 132 GLU B O 1
ATOM 2606 N N . GLY B 1 75 ? 60.519 -4.229 36.375 1.00 27.82 133 GLY B N 1
ATOM 2607 C CA . GLY B 1 75 ? 61.265 -3.158 35.701 1.00 27.19 133 GLY B CA 1
ATOM 2608 C C . GLY B 1 75 ? 61.960 -2.221 36.673 1.00 25.44 133 GLY B C 1
ATOM 2609 O O . GLY B 1 75 ? 61.725 -2.295 37.858 1.00 24.10 133 GLY B O 1
ATOM 2610 N N . VAL B 1 76 ? 62.824 -1.341 36.146 1.00 24.81 134 VAL B N 1
ATOM 2611 C CA . VAL B 1 76 ? 63.546 -0.372 36.958 1.00 24.11 134 VAL B CA 1
ATOM 2612 C C . VAL B 1 76 ? 63.445 1.006 36.310 1.00 24.84 134 VAL B C 1
ATOM 2613 O O . VAL B 1 76 ? 63.132 1.139 35.137 1.00 26.15 134 VAL B O 1
ATOM 2617 N N . SER B 1 77 ? 63.737 2.027 37.111 1.00 24.97 135 SER B N 1
ATOM 2618 C CA . SER B 1 77 ? 63.911 3.368 36.629 1.00 26.20 135 SER B CA 1
ATOM 2619 C C . SER B 1 77 ? 65.290 3.895 37.060 1.00 24.28 135 SER B C 1
ATOM 2620 O O . SER B 1 77 ? 65.842 3.501 38.092 1.00 24.46 135 SER B O 1
ATOM 2623 N N . ALA B 1 78 ? 65.832 4.800 36.253 1.00 23.55 136 ALA B N 1
ATOM 2624 C CA . ALA B 1 78 ? 67.074 5.468 36.555 1.00 22.90 136 ALA B CA 1
ATOM 2625 C C . ALA B 1 78 ? 66.819 6.961 36.764 1.00 23.13 136 ALA B C 1
ATOM 2626 O O . ALA B 1 78 ? 66.194 7.594 35.954 1.00 23.84 136 ALA B O 1
ATOM 2628 N N . LYS B 1 79 ? 67.302 7.479 37.892 1.00 23.38 137 LYS B N 1
ATOM 2629 C CA . LYS B 1 79 ? 67.374 8.893 38.160 1.00 24.64 137 LYS B CA 1
ATOM 2630 C C . LYS B 1 79 ? 68.784 9.382 37.783 1.00 23.71 137 LYS B C 1
ATOM 2631 O O . LYS B 1 79 ? 69.792 8.923 38.343 1.00 23.02 137 LYS B O 1
ATOM 2637 N N . VAL B 1 80 ? 68.863 10.300 36.829 1.00 23.83 138 VAL B N 1
ATOM 2638 C CA . VAL B 1 80 ? 70.138 10.748 36.306 1.00 24.48 138 VAL B CA 1
ATOM 2639 C C . VAL B 1 80 ? 70.304 12.245 36.582 1.00 25.93 138 VAL B C 1
ATOM 2640 O O . VAL B 1 80 ? 69.341 13.007 36.501 1.00 26.88 138 VAL B O 1
ATOM 2644 N N . ARG B 1 81 ? 71.550 12.648 36.861 1.00 26.62 139 ARG B N 1
ATOM 2645 C CA . ARG B 1 81 ? 71.930 14.037 37.000 1.00 28.72 139 ARG B CA 1
ATOM 2646 C C . ARG B 1 81 ? 73.235 14.301 36.262 1.00 27.51 139 ARG B C 1
ATOM 2647 O O . ARG B 1 81 ? 74.137 13.478 36.283 1.00 27.18 139 ARG B O 1
ATOM 2655 N N . LEU B 1 82 ? 73.327 15.495 35.685 1.00 28.78 140 LEU B N 1
ATOM 2656 C CA . LEU B 1 82 ? 74.515 15.962 35.037 1.00 29.57 140 LEU B CA 1
ATOM 2657 C C . LEU B 1 82 ? 75.565 16.286 36.098 1.00 27.67 140 LEU B C 1
ATOM 2658 O O . LEU B 1 82 ? 75.284 17.007 37.043 1.00 28.43 140 LEU B O 1
ATOM 2663 N N . ILE B 1 83 ? 76.762 15.705 35.964 1.00 27.31 141 ILE B N 1
ATOM 2664 C CA . ILE B 1 83 ? 77.899 16.045 36.823 1.00 27.47 141 ILE B CA 1
ATOM 2665 C C . ILE B 1 83 ? 78.329 17.482 36.527 1.00 28.45 141 ILE B C 1
ATOM 2666 O O . ILE B 1 83 ? 78.586 17.835 35.390 1.00 30.26 141 ILE B O 1
ATOM 2671 N N . ASN B 1 84 ? 78.384 18.300 37.571 1.00 29.99 142 ASN B N 1
ATOM 2672 C CA . ASN B 1 84 ? 78.863 19.664 37.520 1.00 30.71 142 ASN B CA 1
ATOM 2673 C C . ASN B 1 84 ? 80.201 19.707 38.267 1.00 32.08 142 ASN B C 1
ATOM 2674 O O . ASN B 1 84 ? 80.227 19.496 39.490 1.00 29.83 142 ASN B O 1
ATOM 2679 N N . LEU B 1 85 ? 81.294 19.993 37.546 1.00 35.31 143 LEU B N 1
ATOM 2680 C CA . LEU B 1 85 ? 82.641 19.939 38.148 1.00 40.55 143 LEU B CA 1
ATOM 2681 C C . LEU B 1 85 ? 82.925 21.153 39.061 1.00 44.12 143 LEU B C 1
ATOM 2682 O O . LEU B 1 85 ? 83.859 21.092 39.885 1.00 45.78 143 LEU B O 1
ATOM 2687 N N . LEU B 1 86 ? 82.100 22.208 38.982 1.00 40.54 144 LEU B N 1
ATOM 2688 C CA . LEU B 1 86 ? 82.199 23.345 39.917 1.00 45.98 144 LEU B CA 1
ATOM 2689 C C . LEU B 1 86 ? 81.425 23.083 41.217 1.00 45.21 144 LEU B C 1
ATOM 2690 O O . LEU B 1 86 ? 81.655 23.774 42.203 1.00 40.45 144 LEU B O 1
ATOM 2695 N N . ASP B 1 87 ? 80.512 22.101 41.205 1.00 45.26 145 ASP B N 1
ATOM 2696 C CA . ASP B 1 87 ? 79.681 21.768 42.361 1.00 41.75 145 ASP B CA 1
ATOM 2697 C C . ASP B 1 87 ? 79.346 20.275 42.350 1.00 37.05 145 ASP B C 1
ATOM 2698 O O . ASP B 1 87 ? 78.223 19.876 42.061 1.00 32.71 145 ASP B O 1
ATOM 2703 N N . PRO B 1 88 ? 80.299 19.388 42.686 1.00 33.73 146 PRO B N 1
ATOM 2704 C CA . PRO B 1 88 ? 80.059 17.951 42.631 1.00 33.39 146 PRO B CA 1
ATOM 2705 C C . PRO B 1 88 ? 78.960 17.464 43.593 1.00 33.30 146 PRO B C 1
ATOM 2706 O O . PRO B 1 88 ? 78.304 16.458 43.339 1.00 30.67 146 PRO B O 1
ATOM 2710 N N . LYS B 1 89 ? 78.759 18.203 44.682 1.00 36.42 147 LYS B N 1
ATOM 2711 C CA . LYS B 1 89 ? 77.764 17.865 45.682 1.00 35.19 147 LYS B CA 1
ATOM 2712 C C . LYS B 1 89 ? 76.395 17.651 45.023 1.00 34.50 147 LYS B C 1
ATOM 2713 O O . LYS B 1 89 ? 75.701 16.697 45.315 1.00 31.61 147 LYS B O 1
ATOM 2719 N N . TYR B 1 90 ? 76.007 18.544 44.120 1.00 36.66 148 TYR B N 1
ATOM 2720 C CA . TYR B 1 90 ? 74.676 18.494 43.547 1.00 37.54 148 TYR B CA 1
ATOM 2721 C C . TYR B 1 90 ? 74.446 17.128 42.881 1.00 35.94 148 TYR B C 1
ATOM 2722 O O . TYR B 1 90 ? 73.315 16.635 42.903 1.00 35.80 148 TYR B O 1
ATOM 2731 N N . SER B 1 91 ? 75.486 16.505 42.308 1.00 34.75 149 SER B N 1
ATOM 2732 C CA . SER B 1 91 ? 75.282 15.249 41.548 1.00 34.23 149 SER B CA 1
ATOM 2733 C C . SER B 1 91 ? 75.499 13.984 42.402 1.00 31.00 149 SER B C 1
ATOM 2734 O O . SER B 1 91 ? 75.006 12.918 42.014 1.00 30.90 149 SER B O 1
ATOM 2737 N N . VAL B 1 92 ? 76.207 14.085 43.535 1.00 29.22 150 VAL B N 1
ATOM 2738 C CA . VAL B 1 92 ? 76.532 12.883 44.334 1.00 31.45 150 VAL B CA 1
ATOM 2739 C C . VAL B 1 92 ? 75.906 12.916 45.739 1.00 27.72 150 VAL B C 1
ATOM 2740 O O . VAL B 1 92 ? 76.030 11.946 46.450 1.00 25.72 150 VAL B O 1
ATOM 2744 N N . TYR B 1 93 ? 75.208 13.992 46.104 1.00 26.48 151 TYR B N 1
ATOM 2745 C CA . TYR B 1 93 ? 74.579 14.090 47.417 1.00 26.42 151 TYR B CA 1
ATOM 2746 C C . TYR B 1 93 ? 73.587 12.947 47.627 1.00 25.00 151 TYR B C 1
ATOM 2747 O O . TYR B 1 93 ? 73.654 12.270 48.649 1.00 24.96 151 TYR B O 1
ATOM 2756 N N . GLU B 1 94 ? 72.681 12.735 46.674 1.00 24.25 152 GLU B N 1
ATOM 2757 C CA . GLU B 1 94 ? 71.648 11.723 46.851 1.00 24.59 152 GLU B CA 1
ATOM 2758 C C . GLU B 1 94 ? 72.292 10.334 46.912 1.00 23.88 152 GLU B C 1
ATOM 2759 O O . GLU B 1 94 ? 71.975 9.539 47.799 1.00 24.64 152 GLU B O 1
ATOM 2765 N N . PRO B 1 95 ? 73.213 9.968 45.993 1.00 23.47 153 PRO B N 1
ATOM 2766 C CA . PRO B 1 95 ? 73.949 8.717 46.136 1.00 24.46 153 PRO B CA 1
ATOM 2767 C C . PRO B 1 95 ? 74.637 8.557 47.504 1.00 25.73 153 PRO B C 1
ATOM 2768 O O . PRO B 1 95 ? 74.621 7.468 48.089 1.00 26.69 153 PRO B O 1
ATOM 2772 N N . TYR B 1 96 ? 75.231 9.645 48.002 1.00 27.03 154 TYR B N 1
ATOM 2773 C CA . TYR B 1 96 ? 75.882 9.633 49.300 1.00 28.48 154 TYR B CA 1
ATOM 2774 C C . TYR B 1 96 ? 74.871 9.231 50.393 1.00 27.81 154 TYR B C 1
ATOM 2775 O O . TYR B 1 96 ? 75.165 8.373 51.206 1.00 29.03 154 TYR B O 1
ATOM 2784 N N . LEU B 1 97 ? 73.699 9.871 50.438 1.00 27.41 155 LEU B N 1
ATOM 2785 C CA . LEU B 1 97 ? 72.684 9.517 51.434 1.00 28.73 155 LEU B CA 1
ATOM 2786 C C . LEU B 1 97 ? 72.368 8.019 51.363 1.00 29.27 155 LEU B C 1
ATOM 2787 O O . LEU B 1 97 ? 72.323 7.356 52.380 1.00 31.12 155 LEU B O 1
ATOM 2792 N N . TYR B 1 98 ? 72.155 7.498 50.151 1.00 28.11 156 TYR B N 1
ATOM 2793 C CA . TYR B 1 98 ? 71.744 6.106 50.003 1.00 28.31 156 TYR B CA 1
ATOM 2794 C C . TYR B 1 98 ? 72.872 5.162 50.446 1.00 29.42 156 TYR B C 1
ATOM 2795 O O . TYR B 1 98 ? 72.587 4.130 51.015 1.00 31.21 156 TYR B O 1
ATOM 2804 N N . ARG B 1 99 ? 74.133 5.528 50.198 1.00 29.73 157 ARG B N 1
ATOM 2805 C CA . ARG B 1 99 ? 75.287 4.648 50.457 1.00 31.91 157 ARG B CA 1
ATOM 2806 C C . ARG B 1 99 ? 75.792 4.744 51.908 1.00 34.87 157 ARG B C 1
ATOM 2807 O O . ARG B 1 99 ? 76.294 3.766 52.421 1.00 36.09 157 ARG B O 1
ATOM 2815 N N . GLU B 1 100 ? 75.691 5.920 52.535 1.00 36.70 158 GLU B N 1
ATOM 2816 C CA . GLU B 1 100 ? 76.379 6.192 53.800 1.00 40.83 158 GLU B CA 1
ATOM 2817 C C . GLU B 1 100 ? 75.408 6.448 54.959 1.00 44.18 158 GLU B C 1
ATOM 2818 O O . GLU B 1 100 ? 75.834 6.338 56.095 1.00 47.89 158 GLU B O 1
ATOM 2824 N N . ILE B 1 101 ? 74.132 6.766 54.702 1.00 41.44 159 ILE B N 1
ATOM 2825 C CA . ILE B 1 101 ? 73.241 7.176 55.792 1.00 43.64 159 ILE B CA 1
ATOM 2826 C C . ILE B 1 101 ? 71.986 6.299 55.898 1.00 44.24 159 ILE B C 1
ATOM 2827 O O . ILE B 1 101 ? 71.575 5.966 56.998 1.00 50.00 159 ILE B O 1
ATOM 2832 N N . LEU B 1 102 ? 71.361 5.960 54.768 1.00 41.40 160 LEU B N 1
ATOM 2833 C CA . LEU B 1 102 ? 70.115 5.255 54.788 1.00 39.60 160 LEU B CA 1
ATOM 2834 C C . LEU B 1 102 ? 70.387 3.754 54.878 1.00 37.50 160 LEU B C 1
ATOM 2835 O O . LEU B 1 102 ? 71.271 3.222 54.214 1.00 41.47 160 LEU B O 1
ATOM 2840 N N . PRO B 1 103 ? 69.630 3.010 55.709 1.00 35.95 161 PRO B N 1
ATOM 2841 C CA . PRO B 1 103 ? 69.685 1.546 55.689 1.00 38.16 161 PRO B CA 1
ATOM 2842 C C . PRO B 1 103 ? 69.406 1.012 54.274 1.00 42.69 161 PRO B C 1
ATOM 2843 O O . PRO B 1 103 ? 68.732 1.688 53.493 1.00 43.78 161 PRO B O 1
ATOM 2847 N N . LYS B 1 104 ? 69.876 -0.198 53.967 1.00 53.54 162 LYS B N 1
ATOM 2848 C CA . LYS B 1 104 ? 69.712 -0.742 52.615 1.00 59.73 162 LYS B CA 1
ATOM 2849 C C . LYS B 1 104 ? 68.224 -0.882 52.280 1.00 58.75 162 LYS B C 1
ATOM 2850 O O . LYS B 1 104 ? 67.838 -0.661 51.125 1.00 66.09 162 LYS B O 1
ATOM 2856 N N . ARG B 1 105 ? 67.388 -1.207 53.272 1.00 50.69 163 ARG B N 1
ATOM 2857 C CA . ARG B 1 105 ? 65.941 -1.062 53.069 1.00 54.95 163 ARG B CA 1
ATOM 2858 C C . ARG B 1 105 ? 65.263 -0.636 54.381 1.00 48.05 163 ARG B C 1
ATOM 2859 O O . ARG B 1 105 ? 65.039 -1.426 55.265 1.00 57.59 163 ARG B O 1
ATOM 2867 N N . SER B 1 106 ? 65.007 0.663 54.496 1.00 42.35 164 SER B N 1
ATOM 2868 C CA . SER B 1 106 ? 63.912 1.201 55.301 1.00 45.80 164 SER B CA 1
ATOM 2869 C C . SER B 1 106 ? 62.628 0.930 54.533 1.00 41.33 164 SER B C 1
ATOM 2870 O O . SER B 1 106 ? 62.524 1.334 53.385 1.00 42.60 164 SER B O 1
ATOM 2873 N N . PRO B 1 107 ? 61.624 0.248 55.118 1.00 43.24 165 PRO B N 1
ATOM 2874 C CA . PRO B 1 107 ? 60.461 -0.204 54.349 1.00 38.35 165 PRO B CA 1
ATOM 2875 C C . PRO B 1 107 ? 59.622 0.903 53.691 1.00 34.99 165 PRO B C 1
ATOM 2876 O O . PRO B 1 107 ? 58.985 0.631 52.667 1.00 34.03 165 PRO B O 1
ATOM 2880 N N . LEU B 1 108 ? 59.594 2.112 54.272 1.00 32.53 166 LEU B N 1
ATOM 2881 C CA . LEU B 1 108 ? 58.715 3.184 53.747 1.00 31.30 166 LEU B CA 1
ATOM 2882 C C . LEU B 1 108 ? 59.499 4.295 53.017 1.00 29.68 166 LEU B C 1
ATOM 2883 O O . LEU B 1 108 ? 58.959 5.373 52.773 1.00 29.75 166 LEU B O 1
ATOM 2888 N N . LEU B 1 109 ? 60.768 4.043 52.691 1.00 28.26 167 LEU B N 1
ATOM 2889 C CA . LEU B 1 109 ? 61.568 4.978 51.874 1.00 27.32 167 LEU B CA 1
ATOM 2890 C C . LEU B 1 109 ? 61.863 4.331 50.525 1.00 26.89 167 LEU B C 1
ATOM 2891 O O . LEU B 1 109 ? 62.099 3.130 50.457 1.00 26.92 167 LEU B O 1
ATOM 2896 N N . LEU B 1 110 ? 61.830 5.139 49.464 1.00 26.73 168 LEU B N 1
ATOM 2897 C CA . LEU B 1 110 ? 62.139 4.686 48.105 1.00 26.40 168 LEU B CA 1
ATOM 2898 C C . LEU B 1 110 ? 63.516 4.035 48.118 1.00 26.27 168 LEU B C 1
ATOM 2899 O O . LEU B 1 110 ? 64.510 4.686 48.432 1.00 26.42 168 LEU B O 1
ATOM 2904 N N . PRO B 1 111 ? 63.612 2.719 47.839 1.00 26.34 169 PRO B N 1
ATOM 2905 C CA . PRO B 1 111 ? 64.904 2.033 47.885 1.00 26.59 169 PRO B CA 1
ATOM 2906 C C . PRO B 1 111 ? 65.749 2.299 46.640 1.00 26.24 169 PRO B C 1
ATOM 2907 O O . PRO B 1 111 ? 65.200 2.491 45.556 1.00 25.88 169 PRO B O 1
ATOM 2911 N N . SER B 1 112 ? 67.073 2.323 46.839 1.00 26.57 170 SER B N 1
ATOM 2912 C CA . SER B 1 112 ? 68.058 2.369 45.767 1.00 26.41 170 SER B CA 1
ATOM 2913 C C . SER B 1 112 ? 68.491 0.942 45.427 1.00 26.94 170 SER B C 1
ATOM 2914 O O . SER B 1 112 ? 68.712 0.159 46.326 1.00 27.81 170 SER B O 1
ATOM 2917 N N . LEU B 1 113 ? 68.594 0.629 44.125 1.00 26.63 171 LEU B N 1
ATOM 2918 C CA . LEU B 1 113 ? 69.085 -0.665 43.644 1.00 27.37 171 LEU B CA 1
ATOM 2919 C C . LEU B 1 113 ? 70.564 -0.550 43.245 1.00 27.65 171 LEU B C 1
ATOM 2920 O O . LEU B 1 113 ? 71.150 -1.536 42.844 1.00 28.47 171 LEU B O 1
ATOM 2925 N N . GLY B 1 114 ? 71.151 0.648 43.364 1.00 27.23 172 GLY B N 1
ATOM 2926 C CA . GLY B 1 114 ? 72.561 0.881 43.010 1.00 27.66 172 GLY B CA 1
ATOM 2927 C C . GLY B 1 114 ? 72.800 2.309 42.525 1.00 26.93 172 GLY B C 1
ATOM 2928 O O . GLY B 1 114 ? 71.927 2.898 41.893 1.00 26.01 172 GLY B O 1
ATOM 2929 N N . GLU B 1 115 ? 73.988 2.852 42.824 1.00 27.69 173 GLU B N 1
ATOM 2930 C CA . GLU B 1 115 ? 74.408 4.184 42.422 1.00 27.86 173 GLU B CA 1
ATOM 2931 C C . GLU B 1 115 ? 75.690 4.067 41.583 1.00 28.88 173 GLU B C 1
ATOM 2932 O O . GLU B 1 115 ? 76.606 3.353 41.962 1.00 30.13 173 GLU B O 1
ATOM 2938 N N . TYR B 1 116 ? 75.746 4.782 40.452 1.00 28.60 174 TYR B N 1
ATOM 2939 C CA . TYR B 1 116 ? 76.861 4.687 39.526 1.00 29.49 174 TYR B CA 1
ATOM 2940 C C . TYR B 1 116 ? 77.206 6.072 38.970 1.00 30.17 174 TYR B C 1
ATOM 2941 O O . TYR B 1 116 ? 76.445 7.011 39.078 1.00 29.36 174 TYR B O 1
ATOM 2950 N N . ARG B 1 117 ? 78.398 6.147 38.386 1.00 32.45 175 ARG B N 1
ATOM 2951 C CA . ARG B 1 117 ? 78.915 7.307 37.704 1.00 34.80 175 ARG B CA 1
ATOM 2952 C C . ARG B 1 117 ? 79.261 6.879 36.279 1.00 32.60 175 ARG B C 1
ATOM 2953 O O . ARG B 1 117 ? 79.881 5.848 36.079 1.00 34.15 175 ARG B O 1
ATOM 2961 N N . GLY B 1 118 ? 78.805 7.652 35.303 1.00 31.38 176 GLY B N 1
ATOM 2962 C CA . GLY B 1 118 ? 79.267 7.578 33.924 1.00 30.43 176 GLY B CA 1
ATOM 2963 C C . GLY B 1 118 ? 80.266 8.686 33.682 1.00 31.13 176 GLY B C 1
ATOM 2964 O O . GLY B 1 118 ? 80.793 9.257 34.642 1.00 33.33 176 GLY B O 1
ATOM 2965 N N . ALA B 1 119 ? 80.500 9.029 32.417 1.00 28.26 177 ALA B N 1
ATOM 2966 C CA . ALA B 1 119 ? 81.457 10.077 32.069 1.00 28.36 177 ALA B CA 1
ATOM 2967 C C . ALA B 1 119 ? 80.965 11.462 32.532 1.00 28.46 177 ALA B C 1
ATOM 2968 O O . ALA B 1 119 ? 81.764 12.233 33.075 1.00 28.51 177 ALA B O 1
ATOM 2970 N N . PHE B 1 120 ? 79.678 11.788 32.328 1.00 28.53 178 PHE B N 1
ATOM 2971 C CA . PHE B 1 120 ? 79.155 13.104 32.779 1.00 29.37 178 PHE B CA 1
ATOM 2972 C C . PHE B 1 120 ? 77.785 12.988 33.453 1.00 27.46 178 PHE B C 1
ATOM 2973 O O . PHE B 1 120 ? 77.191 14.049 33.753 1.00 27.42 178 PHE B O 1
ATOM 2981 N N . LEU B 1 121 ? 77.340 11.783 33.821 1.00 25.46 179 LEU B N 1
ATOM 2982 C CA . LEU B 1 121 ? 76.090 11.611 34.602 1.00 24.37 179 LEU B CA 1
ATOM 2983 C C . LEU B 1 121 ? 76.350 10.776 35.850 1.00 23.75 179 LEU B C 1
ATOM 2984 O O . LEU B 1 121 ? 77.172 9.890 35.817 1.00 24.29 179 LEU B O 1
ATOM 2989 N N . THR B 1 122 ? 75.604 11.042 36.924 1.00 22.85 180 THR B N 1
ATOM 2990 C CA . THR B 1 122 ? 75.412 10.057 38.001 1.00 22.82 180 THR B CA 1
ATOM 2991 C C . THR B 1 122 ? 74.045 9.384 37.840 1.00 22.36 180 THR B C 1
ATOM 2992 O O . THR B 1 122 ? 73.123 9.975 37.296 1.00 22.13 180 THR B O 1
ATOM 2996 N N . TYR B 1 123 ? 73.952 8.145 38.322 1.00 22.48 181 TYR B N 1
ATOM 2997 C CA . TYR B 1 123 ? 72.769 7.297 38.186 1.00 22.29 181 TYR B CA 1
ATOM 2998 C C . TYR B 1 123 ? 72.371 6.731 39.553 1.00 22.59 181 TYR B C 1
ATOM 2999 O O . TYR B 1 123 ? 73.238 6.335 40.330 1.00 23.18 181 TYR B O 1
ATOM 3008 N N . ILE B 1 124 ? 71.067 6.739 39.842 1.00 22.34 182 ILE B N 1
ATOM 3009 C CA . ILE B 1 124 ? 70.496 5.968 40.916 1.00 22.73 182 ILE B CA 1
ATOM 3010 C C . ILE B 1 124 ? 69.375 5.132 40.314 1.00 22.65 182 ILE B C 1
ATOM 3011 O O . ILE B 1 124 ? 68.467 5.667 39.672 1.00 22.17 182 ILE B O 1
ATOM 3016 N N . PHE B 1 125 ? 69.425 3.829 40.562 1.00 23.37 183 PHE B N 1
ATOM 3017 C CA . PHE B 1 125 ? 68.385 2.939 40.094 1.00 23.64 183 PHE B CA 1
ATOM 3018 C C . PHE B 1 125 ? 67.354 2.717 41.204 1.00 23.86 183 PHE B C 1
ATOM 3019 O O . PHE B 1 125 ? 67.709 2.655 42.374 1.00 24.32 183 PHE B O 1
ATOM 3027 N N . HIS B 1 126 ? 66.081 2.677 40.803 1.00 23.64 184 HIS B N 1
ATOM 3028 C CA . HIS B 1 126 ? 64.949 2.449 41.687 1.00 23.87 184 HIS B CA 1
ATOM 3029 C C . HIS B 1 126 ? 64.055 1.383 41.080 1.00 24.88 184 HIS B C 1
ATOM 3030 O O . HIS B 1 126 ? 64.062 1.180 39.870 1.00 25.20 184 HIS B O 1
ATOM 3037 N N . PRO B 1 127 ? 63.207 0.709 41.881 1.00 26.50 185 PRO B N 1
ATOM 3038 C CA . PRO B 1 127 ? 62.131 -0.107 41.317 1.00 27.64 185 PRO B CA 1
ATOM 3039 C C . PRO B 1 127 ? 61.262 0.822 40.457 1.00 27.80 185 PRO B C 1
ATOM 3040 O O . PRO B 1 127 ? 61.117 2.015 40.798 1.00 27.51 185 PRO B O 1
ATOM 3044 N N . LEU B 1 128 ? 60.732 0.305 39.348 1.00 29.37 186 LEU B N 1
ATOM 3045 C CA . LEU B 1 128 ? 59.871 1.078 38.479 1.00 29.75 186 LEU B CA 1
ATOM 3046 C C . LEU B 1 128 ? 58.528 1.256 39.188 1.00 31.08 186 LEU B C 1
ATOM 3047 O O . LEU B 1 128 ? 57.835 0.291 39.404 1.00 31.85 186 LEU B O 1
ATOM 3052 N N . SER B 1 129 ? 58.180 2.498 39.528 1.00 33.24 187 SER B N 1
ATOM 3053 C CA . SER B 1 129 ? 56.986 2.745 40.325 0.93 36.22 187 SER B CA 1
ATOM 3054 C C . SER B 1 129 ? 55.748 2.682 39.418 1.00 37.36 187 SER B C 1
ATOM 3055 O O . SER B 1 129 ? 55.841 2.899 38.241 1.00 35.84 187 SER B O 1
ATOM 3058 N N . LYS B 1 130 ? 54.598 2.361 40.014 1.00 40.01 188 LYS B N 1
ATOM 3059 C CA . LYS B 1 130 ? 53.315 2.364 39.333 1.00 41.03 188 LYS B CA 1
ATOM 3060 C C . LYS B 1 130 ? 52.868 3.806 39.081 1.00 39.98 188 LYS B C 1
ATOM 3061 O O . LYS B 1 130 ? 52.100 4.047 38.151 1.00 40.19 188 LYS B O 1
ATOM 3067 N N . GLY B 1 131 ? 53.342 4.750 39.910 1.00 34.52 189 GLY B N 1
ATOM 3068 C CA . GLY B 1 131 ? 53.049 6.164 39.728 1.00 32.10 189 GLY B CA 1
ATOM 3069 C C . GLY B 1 131 ? 53.336 6.958 40.993 1.00 32.70 189 GLY B C 1
ATOM 3070 O O . GLY B 1 131 ? 53.579 6.376 42.077 1.00 30.84 189 GLY B O 1
ATOM 3071 N N . LEU B 1 132 ? 53.350 8.285 40.846 1.00 29.99 190 LEU B N 1
ATOM 3072 C CA . LEU B 1 132 ? 53.431 9.200 41.956 1.00 29.26 190 LEU B CA 1
ATOM 3073 C C . LEU B 1 132 ? 52.007 9.430 42.488 1.00 30.33 190 LEU B C 1
ATOM 3074 O O . LEU B 1 132 ? 51.056 9.457 41.710 1.00 31.00 190 LEU B O 1
ATOM 3079 N N . VAL B 1 133 ? 51.868 9.588 43.807 1.00 30.36 191 VAL B N 1
ATOM 3080 C CA . VAL B 1 133 ? 50.567 9.574 44.454 1.00 31.94 191 VAL B CA 1
ATOM 3081 C C . VAL B 1 133 ? 49.715 10.757 43.970 1.00 34.80 191 VAL B C 1
ATOM 3082 O O . VAL B 1 133 ? 48.536 10.601 43.694 1.00 36.15 191 VAL B O 1
ATOM 3086 N N . GLY B 1 134 ? 50.314 11.946 43.875 1.00 38.10 192 GLY B N 1
ATOM 3087 C CA . GLY B 1 134 ? 49.589 13.134 43.418 1.00 41.35 192 GLY B CA 1
ATOM 3088 C C . GLY B 1 134 ? 49.016 12.952 42.018 1.00 40.80 192 GLY B C 1
ATOM 3089 O O . GLY B 1 134 ? 47.820 13.171 41.802 1.00 40.94 192 GLY B O 1
ATOM 3090 N N . ASP B 1 135 ? 49.866 12.516 41.083 1.00 39.95 193 ASP B N 1
ATOM 3091 C CA . ASP B 1 135 ? 49.444 12.252 39.706 1.00 43.89 193 ASP B CA 1
ATOM 3092 C C . ASP B 1 135 ? 48.342 11.195 39.675 1.00 46.10 193 ASP B C 1
ATOM 3093 O O . ASP B 1 135 ? 47.373 11.345 38.944 1.00 46.16 193 ASP B O 1
ATOM 3098 N N . MET B 1 136 ? 48.504 10.118 40.453 1.00 48.60 194 MET B N 1
ATOM 3099 C CA . MET B 1 136 ? 47.544 9.031 40.422 1.00 53.09 194 MET B CA 1
ATOM 3100 C C . MET B 1 136 ? 46.159 9.520 40.864 1.00 52.01 194 MET B C 1
ATOM 3101 O O . MET B 1 136 ? 45.158 9.169 40.246 1.00 68.69 194 MET B O 1
ATOM 3106 N N . LEU B 1 137 ? 46.107 10.324 41.927 1.00 52.40 195 LEU B N 1
ATOM 3107 C CA . LEU B 1 137 ? 44.838 10.799 42.462 1.00 57.76 195 LEU B CA 1
ATOM 3108 C C . LEU B 1 137 ? 44.210 11.822 41.521 1.00 53.02 195 LEU B C 1
ATOM 3109 O O . LEU B 1 137 ? 42.998 11.847 41.391 1.00 51.60 195 LEU B O 1
ATOM 3114 N N . GLU B 1 138 ? 45.043 12.630 40.858 1.00 57.62 196 GLU B N 1
ATOM 3115 C CA . GLU B 1 138 ? 44.584 13.733 40.014 1.00 66.54 196 GLU B CA 1
ATOM 3116 C C . GLU B 1 138 ? 43.866 13.180 38.769 1.00 66.28 196 GLU B C 1
ATOM 3117 O O . GLU B 1 138 ? 42.869 13.738 38.333 1.00 72.77 196 GLU B O 1
ATOM 3123 N N . THR B 1 139 ? 44.386 12.086 38.212 1.00 75.06 197 THR B N 1
ATOM 3124 C CA . THR B 1 139 ? 43.814 11.435 37.033 1.00 76.31 197 THR B CA 1
ATOM 3125 C C . THR B 1 139 ? 42.574 10.617 37.405 1.00 89.03 197 THR B C 1
ATOM 3126 O O . THR B 1 139 ? 41.886 10.123 36.523 1.00 117.12 197 THR B O 1
ATOM 3130 N N . GLY B 1 140 ? 42.318 10.432 38.708 1.00 98.54 198 GLY B N 1
ATOM 3131 C CA . GLY B 1 140 ? 41.273 9.524 39.203 1.00 93.80 198 GLY B CA 1
ATOM 3132 C C . GLY B 1 140 ? 41.569 8.050 38.896 1.00 84.39 198 GLY B C 1
ATOM 3133 O O . GLY B 1 140 ? 41.183 7.122 39.610 1.00 70.18 198 GLY B O 1
ATOM 3134 N N . PRO B 1 144 ? 41.886 5.232 46.826 1.00 49.32 202 PRO B N 1
ATOM 3135 C CA . PRO B 1 144 ? 42.562 4.589 47.971 1.00 51.52 202 PRO B CA 1
ATOM 3136 C C . PRO B 1 144 ? 41.834 4.768 49.309 1.00 51.36 202 PRO B C 1
ATOM 3137 O O . PRO B 1 144 ? 40.944 5.640 49.419 1.00 59.58 202 PRO B O 1
ATOM 3141 N N . ASP B 1 145 ? 42.222 3.947 50.287 1.00 47.49 203 ASP B N 1
ATOM 3142 C CA . ASP B 1 145 ? 41.818 4.121 51.658 1.00 47.08 203 ASP B CA 1
ATOM 3143 C C . ASP B 1 145 ? 42.548 5.358 52.206 1.00 45.30 203 ASP B C 1
ATOM 3144 O O . ASP B 1 145 ? 43.741 5.311 52.416 1.00 46.55 203 ASP B O 1
ATOM 3149 N N . VAL B 1 146 ? 41.816 6.451 52.416 1.00 41.46 204 VAL B N 1
ATOM 3150 C C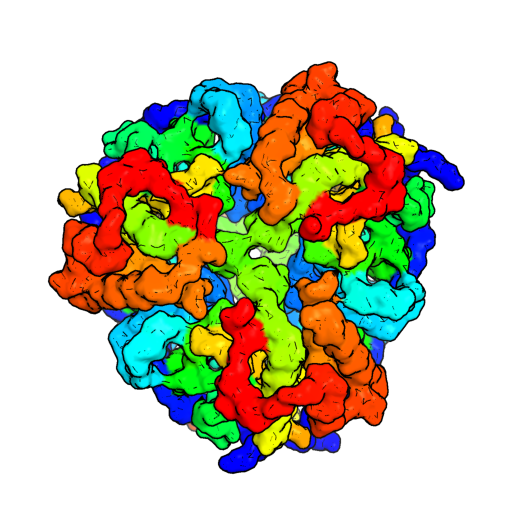A . VAL B 1 146 ? 42.337 7.746 52.855 1.00 46.32 204 VAL B CA 1
ATOM 3151 C C . VAL B 1 146 ? 43.069 7.612 54.201 1.00 46.95 204 VAL B C 1
ATOM 3152 O O . VAL B 1 146 ? 44.133 8.193 54.419 1.00 49.22 204 VAL B O 1
ATOM 3156 N N . GLN B 1 147 ? 42.460 6.869 55.121 1.00 44.99 205 GLN B N 1
ATOM 3157 C CA . GLN B 1 147 ? 42.959 6.734 56.477 1.00 49.12 205 GLN B CA 1
ATOM 3158 C C . GLN B 1 147 ? 44.341 6.077 56.435 1.00 43.87 205 GLN B C 1
ATOM 3159 O O . GLN B 1 147 ? 45.279 6.528 57.103 1.00 37.37 205 GLN B O 1
ATOM 3165 N N . VAL B 1 148 ? 44.451 4.999 55.652 1.00 40.59 206 VAL B N 1
ATOM 3166 C CA . VAL B 1 148 ? 45.644 4.176 55.629 1.00 41.09 206 VAL B CA 1
ATOM 3167 C C . VAL B 1 148 ? 46.750 4.905 54.854 1.00 40.56 206 VAL B C 1
ATOM 3168 O O . VAL B 1 148 ? 47.926 4.820 55.224 1.00 35.75 206 VAL B O 1
ATOM 3172 N N . LEU B 1 149 ? 46.369 5.619 53.786 1.00 39.28 207 LEU B N 1
ATOM 3173 C CA . LEU B 1 149 ? 47.339 6.359 52.971 1.00 42.01 207 LEU B CA 1
ATOM 3174 C C . LEU B 1 149 ? 47.988 7.452 53.824 1.00 39.08 207 LEU B C 1
ATOM 3175 O O . LEU B 1 149 ? 49.216 7.583 53.846 1.00 39.35 207 LEU B O 1
ATOM 3180 N N . ALA B 1 150 ? 47.146 8.193 54.545 1.00 37.13 208 ALA B N 1
ATOM 3181 C CA . ALA B 1 150 ? 47.599 9.272 55.409 1.00 39.74 208 ALA B CA 1
ATOM 3182 C C . ALA B 1 150 ? 48.552 8.727 56.476 1.00 39.28 208 ALA B C 1
ATOM 3183 O O . ALA B 1 150 ? 49.565 9.340 56.776 1.00 38.24 208 ALA B O 1
ATOM 3185 N N . ALA B 1 151 ? 48.217 7.558 57.028 1.00 38.16 209 ALA B N 1
ATOM 3186 C CA . ALA B 1 151 ? 49.012 6.937 58.084 1.00 38.18 209 ALA B CA 1
ATOM 3187 C C . ALA B 1 151 ? 50.351 6.474 57.524 1.00 34.14 209 ALA B C 1
ATOM 3188 O O . ALA B 1 151 ? 51.384 6.649 58.167 1.00 34.08 209 ALA B O 1
ATOM 3190 N N . ASN B 1 152 ? 50.300 5.884 56.326 1.00 35.85 210 ASN B N 1
ATOM 3191 C CA . ASN B 1 152 ? 51.481 5.434 55.559 1.00 35.23 210 ASN B CA 1
ATOM 3192 C C . ASN B 1 152 ? 52.428 6.631 55.351 1.00 30.74 210 ASN B C 1
ATOM 3193 O O . ASN B 1 152 ? 53.638 6.529 55.549 1.00 28.45 210 ASN B O 1
ATOM 3198 N N . MET B 1 153 ? 51.854 7.794 55.034 1.00 29.54 211 MET B N 1
ATOM 3199 C CA . MET B 1 153 ? 52.621 8.988 54.720 1.00 30.98 211 MET B CA 1
ATOM 3200 C C . MET B 1 153 ? 53.311 9.539 55.978 1.00 32.26 211 MET B C 1
ATOM 3201 O O . MET B 1 153 ? 54.519 9.845 55.934 1.00 29.87 211 MET B O 1
ATOM 3206 N N . VAL B 1 154 ? 52.557 9.650 57.089 1.00 31.44 212 VAL B N 1
ATOM 3207 C CA . VAL B 1 154 ? 53.104 10.104 58.381 1.00 31.34 212 VAL B CA 1
ATOM 3208 C C . VAL B 1 154 ? 54.237 9.161 58.818 1.00 30.91 212 VAL B C 1
ATOM 3209 O O . VAL B 1 154 ? 55.294 9.612 59.274 1.00 27.78 212 VAL B O 1
ATOM 3213 N N . ALA B 1 155 ? 53.987 7.839 58.714 1.00 30.50 213 ALA B N 1
ATOM 3214 C CA . ALA B 1 155 ? 54.927 6.852 59.180 1.00 30.85 213 ALA B CA 1
ATOM 3215 C C . ALA B 1 155 ? 56.229 6.963 58.393 1.00 30.93 213 ALA B C 1
ATOM 3216 O O . ALA B 1 155 ? 57.303 6.813 58.944 1.00 30.90 213 ALA B O 1
ATOM 3218 N N . ALA B 1 156 ? 56.101 7.197 57.083 1.00 32.38 214 ALA B N 1
ATOM 3219 C CA . ALA B 1 156 ? 57.245 7.269 56.177 1.00 30.98 214 ALA B CA 1
ATOM 3220 C C . ALA B 1 156 ? 58.143 8.439 56.581 1.00 29.28 214 ALA B C 1
ATOM 3221 O O . ALA B 1 156 ? 59.354 8.275 56.691 1.00 26.82 214 ALA B O 1
ATOM 3223 N N . LEU B 1 157 ? 57.513 9.588 56.846 1.00 29.34 215 LEU B N 1
ATOM 3224 C CA . LEU B 1 157 ? 58.222 10.786 57.270 1.00 33.37 215 LEU B CA 1
ATOM 3225 C C . LEU B 1 157 ? 58.939 10.540 58.601 1.00 37.39 215 LEU B C 1
ATOM 3226 O O . LEU B 1 157 ? 60.111 10.908 58.757 1.00 39.82 215 LEU B O 1
ATOM 3231 N N . LYS B 1 158 ? 58.232 9.905 59.547 1.00 40.19 216 LYS B N 1
ATOM 3232 C CA . LYS B 1 158 ? 58.795 9.584 60.855 1.00 44.55 216 LYS B CA 1
ATOM 3233 C C . LYS B 1 158 ? 60.057 8.726 60.686 1.00 37.88 216 LYS B C 1
ATOM 3234 O O . LYS B 1 158 ? 61.055 8.957 61.378 1.00 36.69 216 LYS B O 1
ATOM 3240 N N . SER B 1 159 ? 60.004 7.735 59.788 1.00 36.18 217 SER B N 1
ATOM 3241 C CA . SER B 1 159 ? 61.128 6.844 59.590 1.00 37.55 217 SER B CA 1
ATOM 3242 C C . SER B 1 159 ? 62.343 7.640 59.083 1.00 36.44 217 SER B C 1
ATOM 3243 O O . SER B 1 159 ? 63.460 7.280 59.387 1.00 36.41 217 SER B O 1
ATOM 3246 N N . LEU B 1 160 ? 62.117 8.747 58.360 1.00 34.58 218 LEU B N 1
ATOM 3247 C CA . LEU B 1 160 ? 63.206 9.594 57.890 1.00 33.61 218 LEU B CA 1
ATOM 3248 C C . LEU B 1 160 ? 63.758 10.437 59.047 1.00 34.49 218 LEU B C 1
ATOM 3249 O O . LEU B 1 160 ? 64.990 10.554 59.208 1.00 34.79 218 LEU B O 1
ATOM 3254 N N . HIS B 1 161 ? 62.859 11.012 59.852 1.00 35.02 219 HIS B N 1
ATOM 3255 C CA . HIS B 1 161 ? 63.257 11.779 61.055 1.00 35.51 219 HIS B CA 1
ATOM 3256 C C . HIS B 1 161 ? 64.097 10.917 62.006 1.00 37.13 219 HIS B C 1
ATOM 3257 O O . HIS B 1 161 ? 65.098 11.398 62.518 1.00 38.36 219 HIS B O 1
ATOM 3264 N N . ASN B 1 162 ? 63.723 9.643 62.188 1.00 38.79 220 ASN B N 1
ATOM 3265 C CA . ASN B 1 162 ? 64.439 8.706 63.085 1.00 42.42 220 ASN B CA 1
ATOM 3266 C C . ASN B 1 162 ? 65.892 8.471 62.638 1.00 42.12 220 ASN B C 1
ATOM 3267 O O . ASN B 1 162 ? 66.697 8.046 63.439 1.00 43.13 220 ASN B O 1
ATOM 3272 N N . LEU B 1 163 ? 66.218 8.706 61.359 1.00 44.00 221 LEU B N 1
ATOM 3273 C CA . LEU B 1 163 ? 67.597 8.563 60.860 1.00 42.25 221 LEU B CA 1
ATOM 3274 C C . LEU B 1 163 ? 68.351 9.894 60.965 1.00 40.44 221 LEU B C 1
ATOM 3275 O O . LEU B 1 163 ? 69.487 9.983 60.506 1.00 41.78 221 LEU B O 1
ATOM 3280 N N . GLY B 1 164 ? 67.707 10.928 61.520 1.00 37.89 222 GLY B N 1
ATOM 3281 C CA . GLY B 1 164 ? 68.308 12.246 61.655 1.00 37.31 222 GLY B CA 1
ATOM 3282 C C . GLY B 1 164 ? 68.227 13.100 60.401 1.00 36.28 222 GLY B C 1
ATOM 3283 O O . GLY B 1 164 ? 69.037 14.013 60.258 1.00 39.44 222 GLY B O 1
ATOM 3284 N N . LEU B 1 165 ? 67.241 12.867 59.525 1.00 35.05 223 LEU B N 1
ATOM 3285 C CA . LEU B 1 165 ? 67.080 13.688 58.288 1.00 34.05 223 LEU B CA 1
ATOM 3286 C C . LEU B 1 165 ? 65.714 14.375 58.244 1.00 33.59 223 LEU B C 1
ATOM 3287 O O . LEU B 1 165 ? 64.697 13.753 58.530 1.00 34.52 223 LEU B O 1
ATOM 3292 N N . LEU B 1 166 ? 65.720 15.662 57.878 1.00 33.14 224 LEU B N 1
ATOM 3293 C CA . LEU B 1 166 ? 64.538 16.362 57.361 1.00 33.65 224 LEU B CA 1
ATOM 3294 C C . LEU B 1 166 ? 64.410 16.098 55.864 1.00 33.21 224 LEU B C 1
ATOM 3295 O O . LEU B 1 166 ? 65.423 15.980 55.196 1.00 31.34 224 LEU B O 1
ATOM 3300 N N . HIS B 1 167 ? 63.176 16.095 55.350 1.00 31.94 225 HIS B N 1
ATOM 3301 C CA . HIS B 1 167 ? 62.925 15.945 53.906 1.00 30.23 225 HIS B CA 1
ATOM 3302 C C . HIS B 1 167 ? 63.088 17.293 53.197 1.00 31.33 225 HIS B C 1
ATOM 3303 O O . HIS B 1 167 ? 63.836 17.394 52.243 1.00 31.80 225 HIS B O 1
ATOM 3310 N N . ARG B 1 168 ? 62.319 18.290 53.645 1.00 31.83 226 ARG B N 1
ATOM 3311 C CA . ARG B 1 168 ? 62.383 19.716 53.247 1.00 33.14 226 ARG B CA 1
ATOM 3312 C C . ARG B 1 168 ? 61.615 20.038 51.950 1.00 32.09 226 ARG B C 1
ATOM 3313 O O . ARG B 1 168 ? 61.529 21.213 51.619 1.00 31.96 226 ARG B O 1
ATOM 3321 N N . SER B 1 169 ? 61.028 19.064 51.246 1.00 30.94 227 SER B N 1
ATOM 3322 C CA . SER B 1 169 ? 60.255 19.386 50.013 1.00 32.19 227 SER B CA 1
ATOM 3323 C C . SER B 1 169 ? 59.050 18.451 49.836 1.00 33.70 227 SER B C 1
ATOM 3324 O O . SER B 1 169 ? 58.719 18.056 48.730 1.00 36.45 227 SER B O 1
ATOM 3327 N N . ILE B 1 170 ? 58.357 18.145 50.925 1.00 34.03 228 ILE B N 1
ATOM 3328 C CA . ILE B 1 170 ? 57.269 17.202 50.889 1.00 34.35 228 ILE B CA 1
ATOM 3329 C C . ILE B 1 170 ? 56.086 17.779 50.109 1.00 33.07 228 ILE B C 1
ATOM 3330 O O . ILE B 1 170 ? 55.674 18.914 50.331 1.00 32.00 228 ILE B O 1
ATOM 3335 N N . GLU B 1 171 ? 55.555 16.944 49.216 1.00 34.16 229 GLU B N 1
ATOM 3336 C CA . GLU B 1 171 ? 54.285 17.133 48.531 1.00 35.97 229 GLU B CA 1
ATOM 3337 C C . GLU B 1 171 ? 53.719 15.742 48.193 1.00 34.03 229 GLU B C 1
ATOM 3338 O O . GLU B 1 171 ? 54.389 14.730 48.393 1.00 32.46 229 GLU B O 1
ATOM 3344 N N . LEU B 1 172 ? 52.488 15.689 47.696 1.00 32.28 230 LEU B N 1
ATOM 3345 C CA . LEU B 1 172 ? 51.883 14.409 47.366 1.00 32.32 230 LEU B CA 1
ATOM 3346 C C . LEU B 1 172 ? 52.802 13.580 46.459 1.00 31.05 230 LEU B C 1
ATOM 3347 O O . LEU B 1 172 ? 52.932 12.363 46.641 1.00 29.71 230 LEU B O 1
ATOM 3352 N N . ASN B 1 173 ? 53.444 14.230 45.480 1.00 30.89 231 ASN B N 1
ATOM 3353 C CA . ASN B 1 173 ? 54.281 13.518 44.482 1.00 31.08 231 ASN B CA 1
ATOM 3354 C C . ASN B 1 173 ? 55.641 13.110 45.056 1.00 30.26 231 ASN B C 1
ATOM 3355 O O . ASN B 1 173 ? 56.426 12.469 44.355 1.00 30.53 231 ASN B O 1
ATOM 3360 N N . SER B 1 174 ? 55.926 13.464 46.314 1.00 30.32 232 SER B N 1
ATOM 3361 C CA . SER B 1 174 ? 57.079 12.917 47.011 1.00 30.38 232 SER B CA 1
ATOM 3362 C C . SER B 1 174 ? 56.886 11.414 47.232 1.00 30.76 232 SER B C 1
ATOM 3363 O O . SER B 1 174 ? 57.856 10.678 47.350 1.00 32.11 232 SER B O 1
ATOM 3366 N N . PHE B 1 175 ? 55.620 10.992 47.299 1.00 31.82 233 PHE B N 1
ATOM 3367 C CA . PHE B 1 175 ? 55.247 9.622 47.590 1.00 31.79 233 PHE B CA 1
ATOM 3368 C C . PHE B 1 175 ? 54.961 8.892 46.277 1.00 33.28 233 PHE B C 1
ATOM 3369 O O . PHE B 1 175 ? 54.375 9.462 45.364 1.00 33.38 233 PHE B O 1
ATOM 3377 N N . SER B 1 176 ? 55.378 7.628 46.202 1.00 32.60 234 SER B N 1
ATOM 3378 C CA . SER B 1 176 ? 55.140 6.810 45.023 1.00 33.20 234 SER B CA 1
ATOM 3379 C C . SER B 1 176 ? 54.731 5.392 45.437 1.00 33.00 234 SER B C 1
ATOM 3380 O O . SER B 1 176 ? 54.908 4.976 46.582 1.00 36.66 234 SER B O 1
ATOM 3383 N N . VAL B 1 177 ? 54.121 4.677 44.495 1.00 32.62 235 VAL B N 1
ATOM 3384 C CA . VAL B 1 177 ? 53.556 3.376 44.755 1.00 32.99 235 VAL B CA 1
ATOM 3385 C C . VAL B 1 177 ? 54.443 2.347 44.059 1.00 32.82 235 VAL B C 1
ATOM 3386 O O . VAL B 1 177 ? 54.569 2.397 42.842 1.00 34.44 235 VAL B O 1
ATOM 3390 N N . LEU B 1 178 ? 55.061 1.450 44.827 1.00 32.62 236 LEU B N 1
ATOM 3391 C CA . LEU B 1 178 ? 55.895 0.394 44.254 1.00 33.01 236 LEU B CA 1
ATOM 3392 C C . LEU B 1 178 ? 54.990 -0.670 43.621 1.00 35.31 236 LEU B C 1
ATOM 3393 O O . LEU B 1 178 ? 53.794 -0.734 43.915 1.00 34.38 236 LEU B O 1
ATOM 3398 N N . PRO B 1 179 ? 55.521 -1.522 42.712 1.00 37.41 237 PRO B N 1
ATOM 3399 C CA . PRO B 1 179 ? 54.720 -2.581 42.086 1.00 39.68 237 PRO B CA 1
ATOM 3400 C C . PRO B 1 179 ? 53.962 -3.463 43.095 1.00 44.38 237 PRO B C 1
ATOM 3401 O O . PRO B 1 179 ? 52.829 -3.821 42.841 1.00 47.82 237 PRO B O 1
ATOM 3405 N N . ASP B 1 180 ? 54.557 -3.772 44.255 1.00 45.70 238 ASP B N 1
ATOM 3406 C CA . ASP B 1 180 ? 53.885 -4.632 45.229 1.00 46.68 238 ASP B CA 1
ATOM 3407 C C . ASP B 1 180 ? 52.806 -3.856 46.013 1.00 47.34 238 ASP B C 1
ATOM 3408 O O . ASP B 1 180 ? 52.131 -4.457 46.846 1.00 47.52 238 ASP B O 1
ATOM 3413 N N . GLY B 1 181 ? 52.653 -2.542 45.768 1.00 44.26 239 GLY B N 1
ATOM 3414 C CA . GLY B 1 181 ? 51.597 -1.719 46.388 1.00 42.62 239 GLY B CA 1
ATOM 3415 C C . GLY B 1 181 ? 52.039 -0.973 47.644 1.00 42.21 239 GLY B C 1
ATOM 3416 O O . GLY B 1 181 ? 51.251 -0.217 48.202 1.00 40.47 239 GLY B O 1
ATOM 3417 N N . THR B 1 182 ? 53.291 -1.167 48.091 1.00 40.12 240 THR B N 1
ATOM 3418 C CA . THR B 1 182 ? 53.892 -0.355 49.151 1.00 37.41 240 THR B CA 1
ATOM 3419 C C . THR B 1 182 ? 53.968 1.108 48.684 1.00 34.83 240 THR B C 1
ATOM 3420 O O . THR B 1 182 ? 54.358 1.379 47.561 1.00 34.36 240 THR B O 1
ATOM 3424 N N . VAL B 1 183 ? 53.581 2.038 49.562 1.00 33.50 241 VAL B N 1
ATOM 3425 C CA . VAL B 1 183 ? 53.702 3.456 49.333 1.00 31.86 241 VAL B CA 1
ATOM 3426 C C . VAL B 1 183 ? 54.926 3.952 50.101 1.00 30.99 241 VAL B C 1
ATOM 3427 O O . VAL B 1 183 ? 55.001 3.747 51.324 1.00 31.38 241 VAL B O 1
ATOM 3431 N N . VAL B 1 184 ? 55.852 4.607 49.380 1.00 29.17 242 VAL B N 1
ATOM 3432 C CA . VAL B 1 184 ? 57.162 4.967 49.927 1.00 28.40 242 VAL B CA 1
ATOM 3433 C C . VAL B 1 184 ? 57.426 6.456 49.684 1.00 28.75 242 VAL B C 1
ATOM 3434 O O . VAL B 1 184 ? 56.921 7.053 48.718 1.00 29.26 242 VAL B O 1
ATOM 3438 N N . LEU B 1 185 ? 58.257 7.034 50.558 1.00 27.59 243 LEU B N 1
ATOM 3439 C CA . LEU B 1 185 ? 58.673 8.409 50.458 1.00 26.29 243 LEU B CA 1
ATOM 3440 C C . LEU B 1 185 ? 59.992 8.484 49.686 1.00 25.84 243 LEU B C 1
ATOM 3441 O O . LEU B 1 185 ? 60.968 7.852 50.087 1.00 25.29 243 LEU B O 1
ATOM 3446 N N . GLY B 1 186 ? 59.990 9.303 48.626 1.00 25.72 244 GLY B N 1
ATOM 3447 C CA . GLY B 1 186 ? 61.156 9.563 47.802 1.00 26.29 244 GLY B CA 1
ATOM 3448 C C . GLY B 1 186 ? 61.499 11.037 47.768 1.00 26.91 244 GLY B C 1
ATOM 3449 O O . GLY B 1 186 ? 61.172 11.790 48.732 1.00 27.60 244 GLY B O 1
ATOM 3450 N N . GLY B 1 187 ? 62.147 11.458 46.673 1.00 26.91 245 GLY B N 1
ATOM 3451 C CA . GLY B 1 187 ? 62.567 12.844 46.529 1.00 27.73 245 GLY B CA 1
ATOM 3452 C C . GLY B 1 187 ? 63.571 13.241 47.607 1.00 28.93 245 GLY B C 1
ATOM 3453 O O . GLY B 1 187 ? 63.558 14.369 48.060 1.00 28.68 245 GLY B O 1
ATOM 3454 N N . LEU B 1 188 ? 64.462 12.307 47.990 1.00 30.30 246 LEU B N 1
ATOM 3455 C CA . LEU B 1 188 ? 65.337 12.474 49.140 1.00 30.62 246 LEU B CA 1
ATOM 3456 C C . LEU B 1 188 ? 66.584 13.302 48.800 1.00 33.13 246 LEU B C 1
ATOM 3457 O O . LEU B 1 188 ? 67.423 13.545 49.704 1.00 32.20 246 LEU B O 1
ATOM 3462 N N . ASP B 1 189 ? 66.720 13.777 47.552 1.00 32.72 247 ASP B N 1
ATOM 3463 C CA . ASP B 1 189 ? 67.828 14.672 47.186 1.00 34.47 247 ASP B CA 1
ATOM 3464 C C . ASP B 1 189 ? 67.789 15.989 47.994 1.00 32.16 247 ASP B C 1
ATOM 3465 O O . ASP B 1 189 ? 68.816 16.637 48.118 1.00 31.49 247 ASP B O 1
ATOM 3470 N N . THR B 1 190 ? 66.630 16.385 48.529 1.00 30.37 248 THR B N 1
ATOM 3471 C CA . THR B 1 190 ? 66.518 17.645 49.293 1.00 30.50 248 THR B CA 1
ATOM 3472 C C . THR B 1 190 ? 66.718 17.414 50.799 1.00 30.40 248 THR B C 1
ATOM 3473 O O . THR B 1 190 ? 66.719 18.380 51.559 1.00 30.53 248 THR B O 1
ATOM 3477 N N . ALA B 1 191 ? 66.894 16.160 51.225 1.00 30.34 249 ALA B N 1
ATOM 3478 C CA . ALA B 1 191 ? 67.012 15.836 52.637 1.00 31.62 249 ALA B CA 1
ATOM 3479 C C . ALA B 1 191 ? 68.288 16.441 53.227 1.00 33.07 249 ALA B C 1
ATOM 3480 O O . ALA B 1 191 ? 69.270 16.627 52.535 1.00 32.53 249 ALA B O 1
ATOM 3482 N N . ALA B 1 192 ? 68.233 16.752 54.528 1.00 34.77 250 ALA B N 1
ATOM 3483 C CA . ALA B 1 192 ? 69.359 17.362 55.240 1.00 36.58 250 ALA B CA 1
ATOM 3484 C C . ALA B 1 192 ? 69.284 17.011 56.717 1.00 35.92 250 ALA B C 1
ATOM 3485 O O . ALA B 1 192 ? 68.216 16.700 57.216 1.00 35.50 250 ALA B O 1
ATOM 3487 N N . PRO B 1 193 ? 70.410 17.029 57.455 1.00 40.74 251 PRO B N 1
ATOM 3488 C CA . PRO B 1 193 ? 70.406 16.618 58.863 1.00 44.10 251 PRO B CA 1
ATOM 3489 C C . PRO B 1 193 ? 69.587 17.563 59.753 1.00 45.01 251 PRO B C 1
ATOM 3490 O O . PRO B 1 193 ? 69.575 18.756 59.514 1.00 40.76 251 PRO B O 1
ATOM 3494 N N . ILE B 1 194 ? 68.913 16.990 60.755 1.00 51.66 252 ILE B N 1
ATOM 3495 C CA . ILE B 1 194 ? 68.274 17.739 61.828 1.00 59.53 252 ILE B CA 1
ATOM 3496 C C . ILE B 1 194 ? 69.391 18.276 62.722 1.00 58.55 252 ILE B C 1
ATOM 3497 O O . ILE B 1 194 ? 69.444 19.444 62.950 1.00 54.49 252 ILE B O 1
ATOM 3502 N N . GLY B 1 195 ? 70.258 17.373 63.199 1.00 63.43 253 GLY B N 1
ATOM 3503 C CA . GLY B 1 195 ? 71.042 17.567 64.426 1.00 83.10 253 GLY B CA 1
ATOM 3504 C C . GLY B 1 195 ? 72.176 18.558 64.256 1.00 97.93 253 GLY B C 1
ATOM 3505 O O . GLY B 1 195 ? 72.347 19.452 65.091 1.00 110.40 253 GLY B O 1
ATOM 3506 N N . THR B 1 196 ? 72.967 18.374 63.192 1.00 109.49 254 THR B N 1
ATOM 3507 C CA . THR B 1 196 ? 74.069 19.276 62.865 1.00 109.43 254 THR B CA 1
ATOM 3508 C C . THR B 1 196 ? 73.962 19.712 61.397 1.00 105.99 254 THR B C 1
ATOM 3509 O O . THR B 1 196 ? 74.481 19.054 60.494 1.00 117.21 254 THR B O 1
ATOM 3513 N N . GLU B 1 197 ? 73.260 20.829 61.184 1.00 92.08 255 GLU B N 1
ATOM 3514 C CA . GLU B 1 197 ? 73.348 21.612 59.959 1.00 100.08 255 GLU B CA 1
ATOM 3515 C C . GLU B 1 197 ? 74.831 21.893 59.667 1.00 95.95 255 GLU B C 1
ATOM 3516 O O . GLU B 1 197 ? 75.295 21.769 58.535 1.00 72.92 255 GLU B O 1
ATOM 3522 N N . HIS B 1 228 ? 64.805 25.370 58.513 1.00 38.94 286 HIS B N 1
ATOM 3523 C CA . HIS B 1 228 ? 64.085 24.100 58.389 1.00 42.27 286 HIS B CA 1
ATOM 3524 C C . HIS B 1 228 ? 64.213 23.243 59.654 1.00 40.23 286 HIS B C 1
ATOM 3525 O O . HIS B 1 228 ? 65.311 23.027 60.143 1.00 44.31 286 HIS B O 1
ATOM 3532 N N . THR B 1 229 ? 63.071 22.740 60.138 1.00 37.36 287 THR B N 1
ATOM 3533 C CA . THR B 1 229 ? 62.955 21.927 61.361 1.00 40.18 287 THR B CA 1
ATOM 3534 C C . THR B 1 229 ? 61.915 20.819 61.128 1.00 42.83 287 THR B C 1
ATOM 3535 O O . THR B 1 229 ? 61.251 20.757 60.068 1.00 40.96 287 THR B O 1
ATOM 3539 N N . VAL B 1 230 ? 61.753 19.948 62.134 1.00 42.47 288 VAL B N 1
ATOM 3540 C CA . VAL B 1 230 ? 60.770 18.878 62.079 1.00 38.66 288 VAL B CA 1
ATOM 3541 C C . VAL B 1 230 ? 59.383 19.479 61.798 1.00 35.02 288 VAL B C 1
ATOM 3542 O O . VAL B 1 230 ? 58.572 18.882 61.083 1.00 31.65 288 VAL B O 1
ATOM 3546 N N . LYS B 1 231 ? 59.120 20.675 62.338 1.00 36.27 289 LYS B N 1
ATOM 3547 C CA . LYS B 1 231 ? 57.808 21.302 62.257 1.00 36.66 289 LYS B CA 1
ATOM 3548 C C . LYS B 1 231 ? 57.554 21.834 60.841 1.00 35.38 289 LYS B C 1
ATOM 3549 O O . LYS B 1 231 ? 56.387 21.926 60.429 1.00 33.53 289 LYS B O 1
ATOM 3555 N N . SER B 1 232 ? 58.613 22.177 60.090 1.00 32.54 290 SER B N 1
ATOM 3556 C CA . SER B 1 232 ? 58.398 22.646 58.715 1.00 30.91 290 SER B CA 1
ATOM 3557 C C . SER B 1 232 ? 58.011 21.463 57.810 1.00 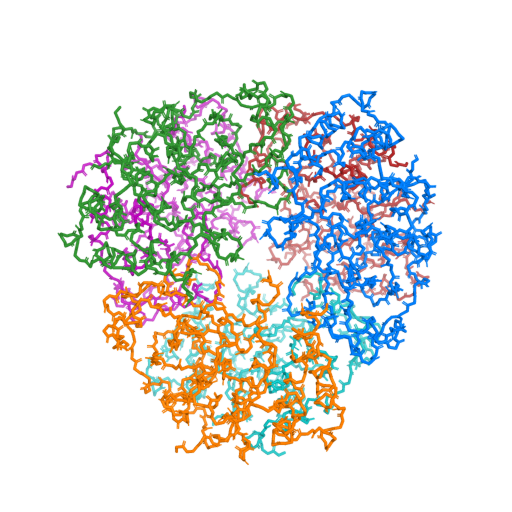29.57 290 SER B C 1
ATOM 3558 O O . SER B 1 232 ? 57.177 21.614 56.915 1.00 29.20 290 SER B O 1
ATOM 3561 N N . ASP B 1 233 ? 58.562 20.274 58.078 1.00 28.76 291 ASP B N 1
ATOM 3562 C CA . ASP B 1 233 ? 58.137 19.023 57.399 1.00 28.75 291 ASP B CA 1
ATOM 3563 C C . ASP B 1 233 ? 56.658 18.730 57.736 1.00 28.50 291 ASP B C 1
ATOM 3564 O O . ASP B 1 233 ? 55.893 18.308 56.856 1.00 28.43 291 ASP B O 1
ATOM 3569 N N . VAL B 1 234 ? 56.250 18.978 58.992 1.00 37.08 292 VAL B N 1
ATOM 3570 C CA . VAL B 1 234 ? 54.868 18.766 59.413 1.00 36.87 292 VAL B CA 1
ATOM 3571 C C . VAL B 1 234 ? 53.944 19.697 58.617 1.00 37.31 292 VAL B C 1
ATOM 3572 O O . VAL B 1 234 ? 52.880 19.279 58.164 1.00 37.49 292 VAL B O 1
ATOM 3576 N N . TYR B 1 235 ? 54.336 20.968 58.497 1.00 38.48 293 TYR B N 1
ATOM 3577 C CA . TYR B 1 235 ? 53.577 21.948 57.731 1.00 40.41 293 TYR B CA 1
ATOM 3578 C C . TYR B 1 235 ? 53.367 21.432 56.295 1.00 39.47 293 TYR B C 1
ATOM 3579 O O . TYR B 1 235 ? 52.229 21.375 55.810 1.00 37.55 293 TYR B O 1
ATOM 3588 N N . SER B 1 236 ? 54.467 21.045 55.636 1.00 39.27 294 SER B N 1
ATOM 3589 C CA . SER B 1 236 ? 54.441 20.613 54.227 1.00 39.65 294 SER B CA 1
ATOM 3590 C C . SER B 1 236 ? 53.535 19.392 54.053 1.00 38.98 294 SER B C 1
ATOM 3591 O O . SER B 1 236 ? 52.824 19.295 53.058 1.00 40.84 294 SER B O 1
ATOM 3594 N N . LEU B 1 237 ? 53.610 18.447 54.995 1.00 38.49 295 LEU B N 1
ATOM 3595 C CA . LEU B 1 237 ? 52.811 17.239 54.906 1.00 39.21 295 LEU B CA 1
ATOM 3596 C C . LEU B 1 237 ? 51.335 17.596 55.110 1.00 39.20 295 LEU B C 1
ATOM 3597 O O . LEU B 1 237 ? 50.451 16.991 54.493 1.00 39.45 295 LEU B O 1
ATOM 3602 N N . GLY B 1 238 ? 51.088 18.581 55.978 1.00 40.06 296 GLY B N 1
ATOM 3603 C CA . GLY B 1 238 ? 49.762 19.135 56.191 1.00 41.28 296 GLY B CA 1
ATOM 3604 C C . GLY B 1 238 ? 49.176 19.688 54.894 1.00 41.77 296 GLY B C 1
ATOM 3605 O O . GLY B 1 238 ? 48.034 19.387 54.543 1.00 42.57 296 GLY B O 1
ATOM 3606 N N . VAL B 1 239 ? 49.979 20.469 54.172 1.00 40.57 297 VAL B N 1
ATOM 3607 C CA . VAL B 1 239 ? 49.565 21.035 52.893 1.00 43.16 297 VAL B CA 1
ATOM 3608 C C . VAL B 1 239 ? 49.256 19.900 51.894 1.00 41.59 297 VAL B C 1
ATOM 3609 O O . VAL B 1 239 ? 48.309 19.978 51.102 1.00 38.69 297 VAL B O 1
ATOM 3613 N N . ALA B 1 240 ? 50.058 18.835 51.932 1.00 41.56 298 ALA B N 1
ATOM 3614 C CA . ALA B 1 240 ? 49.830 17.703 51.039 1.00 41.70 298 ALA B CA 1
ATOM 3615 C C . ALA B 1 240 ? 48.495 17.007 51.398 1.00 44.84 298 ALA B C 1
ATOM 3616 O O . ALA B 1 240 ? 47.782 16.531 50.514 1.00 43.46 298 ALA B O 1
ATOM 3618 N N . PHE B 1 241 ? 48.182 16.923 52.696 1.00 41.61 299 PHE B N 1
ATOM 3619 C CA . PHE B 1 241 ? 46.933 16.342 53.153 1.00 43.15 299 PHE B CA 1
ATOM 3620 C C . PHE B 1 241 ? 45.750 17.195 52.699 1.00 44.62 299 PHE B C 1
ATOM 3621 O O . PHE B 1 241 ? 44.734 16.654 52.269 1.00 42.50 299 PHE B O 1
ATOM 3629 N N . ARG B 1 242 ? 45.901 18.518 52.784 1.00 45.05 300 ARG B N 1
ATOM 3630 C CA . ARG B 1 242 ? 44.881 19.432 52.295 1.00 49.59 300 ARG B CA 1
ATOM 3631 C C . ARG B 1 242 ? 44.639 19.172 50.795 1.00 49.06 300 ARG B C 1
ATOM 3632 O O . ARG B 1 242 ? 43.492 19.113 50.336 1.00 44.17 300 ARG B O 1
ATOM 3640 N N . ASN B 1 243 ? 45.739 19.004 50.050 1.00 49.48 301 ASN B N 1
ATOM 3641 C CA . ASN B 1 243 ? 45.708 18.729 48.620 1.00 49.23 301 ASN B CA 1
ATOM 3642 C C . ASN B 1 243 ? 44.926 17.424 48.387 1.00 45.49 301 ASN B C 1
ATOM 3643 O O . ASN B 1 243 ? 44.091 17.336 47.503 1.00 44.25 301 ASN B O 1
ATOM 3648 N N . LEU B 1 244 ? 45.206 16.425 49.219 1.00 47.22 302 LEU B N 1
ATOM 3649 C CA . LEU B 1 244 ? 44.602 15.106 49.133 1.00 53.49 302 LEU B CA 1
ATOM 3650 C C . LEU B 1 244 ? 43.079 15.217 49.345 1.00 54.32 302 LEU B C 1
ATOM 3651 O O . LEU B 1 244 ? 42.289 14.673 48.547 1.00 54.14 302 LEU B O 1
ATOM 3656 N N . VAL B 1 245 ? 42.664 15.950 50.388 1.00 55.98 303 VAL B N 1
ATOM 3657 C CA . VAL B 1 245 ? 41.244 16.173 50.697 1.00 56.52 303 VAL B CA 1
ATOM 3658 C C . VAL B 1 245 ? 40.547 16.884 49.519 1.00 58.74 303 VAL B C 1
ATOM 3659 O O . VAL B 1 245 ? 39.417 16.511 49.169 1.00 56.37 303 VAL B O 1
ATOM 3663 N N . GLN B 1 246 ? 41.196 17.909 48.926 1.00 47.73 304 GLN B N 1
ATOM 3664 C CA . GLN B 1 246 ? 40.594 18.633 47.826 1.00 51.44 304 GLN B CA 1
ATOM 3665 C C . GLN B 1 246 ? 40.375 17.690 46.627 1.00 52.06 304 GLN B C 1
ATOM 3666 O O . GLN B 1 246 ? 39.379 17.818 45.909 1.00 62.22 304 GLN B O 1
ATOM 3672 N N . LEU B 1 247 ? 41.303 16.756 46.403 1.00 52.12 305 LEU B N 1
ATOM 3673 C CA . LEU B 1 247 ? 41.249 15.889 45.225 1.00 56.63 305 LEU B CA 1
ATOM 3674 C C . LEU B 1 247 ? 40.155 14.829 45.367 1.00 58.21 305 LEU B C 1
ATOM 3675 O O . LEU B 1 247 ? 39.572 14.448 44.364 1.00 62.89 305 LEU B O 1
ATOM 3680 N N . LEU B 1 248 ? 39.888 14.364 46.599 1.00 58.03 306 LEU B N 1
ATOM 3681 C CA . LEU B 1 248 ? 38.996 13.229 46.817 1.00 58.74 306 LEU B CA 1
ATOM 3682 C C . LEU B 1 248 ? 37.610 13.669 47.321 1.00 65.02 306 LEU B C 1
ATOM 3683 O O . LEU B 1 248 ? 36.723 12.842 47.430 1.00 75.88 306 LEU B O 1
ATOM 3688 N N . GLY B 1 249 ? 37.447 14.969 47.608 1.00 68.46 307 GLY B N 1
ATOM 3689 C CA . GLY B 1 249 ? 36.240 15.530 48.238 1.00 68.61 307 GLY B CA 1
ATOM 3690 C C . GLY B 1 249 ? 35.601 16.613 47.388 1.00 65.08 307 GLY B C 1
ATOM 3691 O O . GLY B 1 249 ? 34.728 16.338 46.572 1.00 63.52 307 GLY B O 1
ATOM 3692 N N . ARG B 1 262 ? 35.842 7.217 51.945 1.00 60.65 320 ARG B N 1
ATOM 3693 C CA . ARG B 1 262 ? 34.922 7.403 53.079 1.00 66.51 320 ARG B CA 1
ATOM 3694 C C . ARG B 1 262 ? 34.904 8.874 53.519 1.00 66.81 320 ARG B C 1
ATOM 3695 O O . ARG B 1 262 ? 35.950 9.488 53.792 1.00 66.23 320 ARG B O 1
ATOM 3703 N N . GLN B 1 263 ? 33.692 9.418 53.643 1.00 69.57 321 GLN B N 1
ATOM 3704 C CA . GLN B 1 263 ? 33.482 10.834 53.932 1.00 69.04 321 GLN B CA 1
ATOM 3705 C C . GLN B 1 263 ? 33.934 11.169 55.364 1.00 72.27 321 GLN B C 1
ATOM 3706 O O . GLN B 1 263 ? 34.421 12.283 55.607 1.00 66.46 321 GLN B O 1
ATOM 3712 N N . ASP B 1 264 ? 33.785 10.228 56.309 1.00 64.33 322 ASP B N 1
ATOM 3713 C CA . ASP B 1 264 ? 34.164 10.486 57.710 1.00 75.95 322 ASP B CA 1
ATOM 3714 C C . ASP B 1 264 ? 35.699 10.573 57.836 1.00 74.84 322 ASP B C 1
ATOM 3715 O O . ASP B 1 264 ? 36.215 11.369 58.638 1.00 68.00 322 ASP B O 1
ATOM 3720 N N . HIS B 1 265 ? 36.426 9.766 57.048 1.00 69.56 323 HIS B N 1
ATOM 3721 C CA . HIS B 1 265 ? 37.891 9.823 56.997 1.00 70.16 323 HIS B CA 1
ATOM 3722 C C . HIS B 1 265 ? 38.348 11.197 56.478 1.00 63.40 323 HIS B C 1
ATOM 3723 O O . HIS B 1 265 ? 39.278 11.790 57.020 1.00 60.36 323 HIS B O 1
ATOM 3730 N N . LEU B 1 266 ? 37.680 11.697 55.432 1.00 61.30 324 LEU B N 1
ATOM 3731 C CA . LEU B 1 266 ? 38.041 12.972 54.793 1.00 68.03 324 LEU B CA 1
ATOM 3732 C C . LEU B 1 266 ? 37.878 14.137 55.780 1.00 63.50 324 LEU B C 1
ATOM 3733 O O . LEU B 1 266 ? 38.735 15.030 55.832 1.00 63.95 324 LEU B O 1
ATOM 3738 N N . GLU B 1 267 ? 36.775 14.128 56.538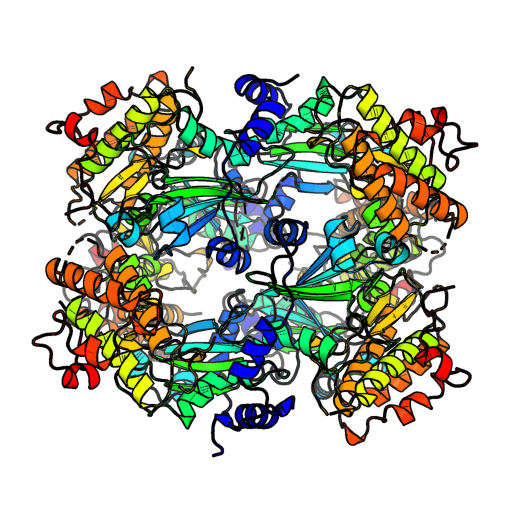 1.00 66.34 325 GLU B N 1
ATOM 3739 C CA . GLU B 1 267 ? 36.477 15.209 57.468 1.00 70.43 325 GLU B CA 1
ATOM 3740 C C . GLU B 1 267 ? 37.539 15.209 58.576 1.00 74.33 325 GLU B C 1
ATOM 3741 O O . GLU B 1 267 ? 38.042 16.278 58.962 1.00 74.78 325 GLU B O 1
ATOM 3747 N N . LEU B 1 268 ? 37.911 14.009 59.048 1.00 71.91 326 LEU B N 1
ATOM 3748 C CA . LEU B 1 268 ? 38.924 13.865 60.096 1.00 67.26 326 LEU B CA 1
ATOM 3749 C C . LEU B 1 268 ? 40.300 14.320 59.587 1.00 63.15 326 LEU B C 1
ATOM 3750 O O . LEU B 1 268 ? 41.029 15.011 60.309 1.00 75.66 326 LEU B O 1
ATOM 3755 N N . LEU B 1 269 ? 40.645 13.957 58.345 1.00 62.47 327 LEU B N 1
ATOM 3756 C CA . LEU B 1 269 ? 41.931 14.356 57.761 1.00 58.18 327 LEU B CA 1
ATOM 3757 C C . LEU B 1 269 ? 41.984 15.878 57.593 1.00 48.02 327 LEU B C 1
ATOM 3758 O O . LEU B 1 269 ? 43.018 16.488 57.853 1.00 45.54 327 LEU B O 1
ATOM 3763 N N . ASP B 1 270 ? 40.857 16.485 57.204 1.00 44.12 328 ASP B N 1
ATOM 3764 C CA . ASP B 1 270 ? 40.780 17.941 57.044 1.00 54.54 328 ASP B CA 1
ATOM 3765 C C . ASP B 1 270 ? 41.094 18.646 58.375 1.00 59.56 328 ASP B C 1
ATOM 3766 O O . ASP B 1 270 ? 41.825 19.645 58.388 1.00 62.38 328 ASP B O 1
ATOM 3771 N N . LYS B 1 271 ? 40.548 18.116 59.476 1.00 61.94 329 LYS B N 1
ATOM 3772 C CA . LYS B 1 271 ? 40.755 18.673 60.821 1.00 69.67 329 LYS B CA 1
ATOM 3773 C C . LYS B 1 271 ? 42.223 18.516 61.239 1.00 66.11 329 LYS B C 1
ATOM 3774 O O . LYS B 1 271 ? 42.805 19.449 61.812 1.00 57.24 329 LYS B O 1
ATOM 3780 N N . LEU B 1 272 ? 42.795 17.333 60.969 1.00 60.39 330 LEU B N 1
ATOM 3781 C CA . LEU B 1 272 ? 44.205 17.048 61.282 1.00 52.84 330 LEU B CA 1
ATOM 3782 C C . LEU B 1 272 ? 45.117 17.980 60.470 1.00 49.00 330 LEU B C 1
ATOM 3783 O O . LEU B 1 272 ? 46.072 18.547 61.017 1.00 52.46 330 LEU B O 1
ATOM 3788 N N . SER B 1 273 ? 44.807 18.163 59.182 1.00 46.80 331 SER B N 1
ATOM 3789 C CA . SER B 1 273 ? 45.658 18.972 58.313 1.00 50.07 331 SER B CA 1
ATOM 3790 C C . SER B 1 273 ? 45.633 20.437 58.778 1.00 49.08 331 SER B C 1
ATOM 3791 O O . SER B 1 273 ? 46.649 21.110 58.700 1.00 43.22 331 SER B O 1
ATOM 3794 N N . GLN B 1 274 ? 44.486 20.904 59.303 1.00 55.50 332 GLN B N 1
ATOM 3795 C CA . GLN B 1 274 ? 44.351 22.291 59.793 1.00 58.52 332 GLN B CA 1
ATOM 3796 C C . GLN B 1 274 ? 45.294 22.527 60.992 1.00 55.92 332 GLN B C 1
ATOM 3797 O O . GLN B 1 274 ? 45.848 23.619 61.157 1.00 51.83 332 GLN B O 1
ATOM 3803 N N . LYS B 1 275 ? 45.491 21.505 61.829 1.00 52.40 333 LYS B N 1
ATOM 3804 C CA . LYS B 1 275 ? 46.430 21.600 62.956 1.00 54.04 333 LYS B CA 1
ATOM 3805 C C . LYS B 1 275 ? 47.866 21.682 62.435 1.00 51.09 333 LYS B C 1
ATOM 3806 O O . LYS B 1 275 ? 48.693 22.439 62.986 1.00 47.31 333 LYS B O 1
ATOM 3812 N N . MET B 1 276 ? 48.149 20.903 61.383 1.00 49.76 334 MET B N 1
ATOM 3813 C CA . MET B 1 276 ? 49.496 20.738 60.843 1.00 46.99 334 MET B CA 1
ATOM 3814 C C . MET B 1 276 ? 49.969 22.016 60.127 1.00 47.38 334 MET B C 1
ATOM 3815 O O . MET B 1 276 ? 51.165 22.278 60.087 1.00 46.22 334 MET B O 1
ATOM 3820 N N . ILE B 1 277 ? 49.035 22.829 59.616 1.00 50.93 335 ILE B N 1
ATOM 3821 C CA . ILE B 1 277 ? 49.383 24.038 58.849 1.00 52.38 335 ILE B CA 1
ATOM 3822 C C . ILE B 1 277 ? 49.224 25.322 59.685 1.00 52.61 335 ILE B C 1
ATOM 3823 O O . ILE B 1 277 ? 49.163 26.414 59.119 1.00 47.09 335 ILE B O 1
ATOM 3828 N N . GLU B 1 278 ? 49.170 25.200 61.014 1.00 58.11 336 GLU B N 1
ATOM 3829 C CA . GLU B 1 278 ? 49.161 26.388 61.909 1.00 69.93 336 GLU B CA 1
ATOM 3830 C C . GLU B 1 278 ? 50.362 27.284 61.570 1.00 62.71 336 GLU B C 1
ATOM 3831 O O . GLU B 1 278 ? 51.463 26.789 61.350 1.00 64.80 336 GLU B O 1
ATOM 3837 N N . GLU B 1 279 ? 50.127 28.598 61.519 1.00 58.43 337 GLU B N 1
ATOM 3838 C CA . GLU B 1 279 ? 51.141 29.596 61.144 1.00 62.01 337 GLU B CA 1
ATOM 3839 C C . GLU B 1 279 ? 52.357 29.498 62.081 1.00 56.75 337 GLU B C 1
ATOM 3840 O O . GLU B 1 279 ? 53.488 29.594 61.626 1.00 50.62 337 GLU B O 1
ATOM 3846 N N . GLU B 1 280 ? 52.117 29.291 63.381 1.00 57.95 338 GLU B N 1
ATOM 3847 C CA . GLU B 1 280 ? 53.189 29.197 64.373 1.00 60.97 338 GLU B CA 1
ATOM 3848 C C . GLU B 1 280 ? 53.701 27.766 64.460 1.00 60.44 338 GLU B C 1
ATOM 3849 O O . GLU B 1 280 ? 52.917 26.882 64.763 1.00 65.63 338 GLU B O 1
ATOM 3855 N N . PRO B 1 281 ? 55.009 27.499 64.212 1.00 52.86 339 PRO B N 1
ATOM 3856 C CA . PRO B 1 281 ? 55.576 26.153 64.358 1.00 48.73 339 PRO B CA 1
ATOM 3857 C C . PRO B 1 281 ? 55.272 25.481 65.711 1.00 49.18 339 PRO B C 1
ATOM 3858 O O . PRO B 1 281 ? 54.981 24.292 65.744 1.00 49.09 339 PRO B O 1
ATOM 3862 N N . GLY B 1 282 ? 55.321 26.260 66.797 1.00 49.30 340 GLY B N 1
ATOM 3863 C CA . GLY B 1 282 ? 55.059 25.788 68.150 1.00 48.57 340 GLY B CA 1
ATOM 3864 C C . GLY B 1 282 ? 53.654 25.232 68.341 1.00 52.01 340 GLY B C 1
ATOM 3865 O O . GLY B 1 282 ? 53.436 24.406 69.226 1.00 56.75 340 GLY B O 1
ATOM 3866 N N . ASN B 1 283 ? 52.698 25.692 67.525 1.00 55.62 341 ASN B N 1
ATOM 3867 C CA . ASN B 1 283 ? 51.279 25.279 67.596 1.00 55.96 341 ASN B CA 1
ATOM 3868 C C . ASN B 1 283 ? 51.010 24.038 66.733 1.00 58.14 341 ASN B C 1
ATOM 3869 O O . ASN B 1 283 ? 49.897 23.523 66.727 1.00 66.03 341 ASN B O 1
ATOM 3874 N N . ARG B 1 284 ? 52.010 23.567 65.982 1.00 55.28 342 ARG B N 1
ATOM 3875 C CA . ARG B 1 284 ? 51.840 22.388 65.147 1.00 51.97 342 ARG B CA 1
ATOM 3876 C C . ARG B 1 284 ? 52.146 21.150 65.976 1.00 45.94 342 ARG B C 1
ATOM 3877 O O . ARG B 1 284 ? 53.151 21.112 66.686 1.00 49.48 342 ARG B O 1
ATOM 3885 N N . PRO B 1 285 ? 51.354 20.069 65.838 1.00 42.20 343 PRO B N 1
ATOM 3886 C CA . PRO B 1 285 ? 51.651 18.817 66.517 1.00 44.24 343 PRO B CA 1
ATOM 3887 C C . PRO B 1 285 ? 52.966 18.170 66.054 1.00 46.96 343 PRO B C 1
ATOM 3888 O O . PRO B 1 285 ? 53.390 18.362 64.895 1.00 43.74 343 PRO B O 1
ATOM 3892 N N . THR B 1 286 ? 53.581 17.405 66.965 1.00 49.49 344 THR B N 1
ATOM 3893 C CA . THR B 1 286 ? 54.701 16.537 66.644 1.00 54.75 344 THR B CA 1
ATOM 3894 C C . THR B 1 286 ? 54.171 15.303 65.900 1.00 52.39 344 THR B C 1
ATOM 3895 O O . THR B 1 286 ? 52.959 15.041 65.880 1.00 43.92 344 THR B O 1
ATOM 3899 N N . ILE B 1 287 ? 55.102 14.521 65.348 1.00 51.98 345 ILE B N 1
ATOM 3900 C CA . ILE B 1 287 ? 54.771 13.270 64.677 1.00 58.86 345 ILE B CA 1
ATOM 3901 C C . ILE B 1 287 ? 54.006 12.363 65.662 1.00 57.18 345 ILE B C 1
ATOM 3902 O O . ILE B 1 287 ? 52.993 11.758 65.281 1.00 61.34 345 ILE B O 1
ATOM 3907 N N . GLU B 1 288 ? 54.509 12.289 66.912 1.00 56.32 346 GLU B N 1
ATOM 3908 C CA . GLU B 1 288 ? 53.928 11.444 67.973 1.00 58.84 346 GLU B CA 1
ATOM 3909 C C . GLU B 1 288 ? 52.454 11.829 68.213 1.00 54.84 346 GLU B C 1
ATOM 3910 O O . GLU B 1 288 ? 51.573 10.956 68.276 1.00 61.56 346 GLU B O 1
ATOM 3916 N N . GLU B 1 289 ? 52.191 13.136 68.334 1.00 49.43 347 GLU B N 1
ATOM 3917 C CA . GLU B 1 289 ? 50.842 13.639 68.548 1.00 58.56 347 GLU B CA 1
ATOM 3918 C C . GLU B 1 289 ? 49.956 13.354 67.327 1.00 53.25 347 GLU B C 1
ATOM 3919 O O . GLU B 1 289 ? 48.802 12.934 67.489 1.00 57.23 347 GLU B O 1
ATOM 3925 N N . ILE B 1 290 ? 50.502 13.546 66.117 1.00 56.01 348 ILE B N 1
ATOM 3926 C CA . ILE B 1 290 ? 49.771 13.273 64.874 1.00 53.02 348 ILE B CA 1
ATOM 3927 C C . ILE B 1 290 ? 49.315 11.804 64.857 1.00 52.04 348 ILE B C 1
ATOM 3928 O O . ILE B 1 290 ? 48.176 11.510 64.450 1.00 40.53 348 ILE B O 1
ATOM 3933 N N . MET B 1 291 ? 50.207 10.890 65.273 1.00 56.39 349 MET B N 1
ATOM 3934 C CA . MET B 1 291 ? 49.943 9.449 65.218 1.00 56.69 349 MET B CA 1
ATOM 3935 C C . MET B 1 291 ? 48.821 9.044 66.194 1.00 59.33 349 MET B C 1
ATOM 3936 O O . MET B 1 291 ? 48.212 7.989 66.027 1.00 54.94 349 MET B O 1
ATOM 3941 N N . LYS B 1 292 ? 48.535 9.886 67.201 1.00 60.54 350 LYS B N 1
ATOM 3942 C CA . LYS B 1 292 ? 47.461 9.622 68.167 1.00 60.48 350 LYS B CA 1
ATOM 3943 C C . LYS B 1 292 ? 46.183 10.395 67.805 1.00 63.92 350 LYS B C 1
ATOM 3944 O O . LYS B 1 292 ? 45.270 10.449 68.607 1.00 63.08 350 LYS B O 1
ATOM 3950 N N . ASP B 1 293 ? 46.100 10.951 66.592 1.00 65.95 351 ASP B N 1
ATOM 3951 C CA . ASP B 1 293 ? 44.900 11.670 66.160 1.00 61.27 351 ASP B CA 1
ATOM 3952 C C . ASP B 1 293 ? 43.749 10.674 66.006 1.00 72.23 351 ASP B C 1
ATOM 3953 O O . ASP B 1 293 ? 43.971 9.507 65.673 1.00 70.52 351 ASP B O 1
ATOM 3958 N N . PRO B 1 294 ? 42.490 11.097 66.283 1.00 83.96 352 PRO B N 1
ATOM 3959 C CA . PRO B 1 294 ? 41.299 10.275 66.033 1.00 79.63 352 PRO B CA 1
ATOM 3960 C C . PRO B 1 294 ? 41.241 9.527 64.690 1.00 63.75 352 PRO B C 1
ATOM 3961 O O . PRO B 1 294 ? 40.684 8.440 64.634 1.00 60.53 352 PRO B O 1
ATOM 3965 N N . LEU B 1 295 ? 41.807 10.119 63.631 1.00 63.71 353 LEU B N 1
ATOM 3966 C CA . LEU B 1 295 ? 41.765 9.534 62.286 1.00 59.39 353 LEU B CA 1
ATOM 3967 C C . LEU B 1 295 ? 42.383 8.128 62.280 1.00 53.06 353 LEU B C 1
ATOM 3968 O O . LEU B 1 295 ? 41.948 7.271 61.505 1.00 47.81 353 LEU B O 1
ATOM 3973 N N . PHE B 1 296 ? 43.400 7.900 63.125 1.00 51.08 354 PHE B N 1
ATOM 3974 C CA . PHE B 1 296 ? 44.227 6.693 63.039 1.00 62.82 354 PHE B CA 1
ATOM 3975 C C . PHE B 1 296 ? 43.895 5.663 64.130 1.00 79.88 354 PHE B C 1
ATOM 3976 O O . PHE B 1 296 ? 44.612 4.676 64.251 1.00 97.96 354 PHE B O 1
ATOM 3984 N N . GLU B 1 297 ? 42.826 5.868 64.909 1.00 95.04 355 GLU B N 1
ATOM 3985 C CA . GLU B 1 297 ? 42.454 4.893 65.948 1.00 95.73 355 GLU B CA 1
ATOM 3986 C C . GLU B 1 297 ? 42.014 3.583 65.282 1.00 93.58 355 GLU B C 1
ATOM 3987 O O . GLU B 1 297 ? 41.264 3.586 64.304 1.00 82.61 355 GLU B O 1
ATOM 3993 N N . GLY B 1 298 ? 42.525 2.471 65.819 1.00 87.70 356 GLY B N 1
ATOM 3994 C CA . GLY B 1 298 ? 42.287 1.132 65.286 1.00 93.46 356 GLY B CA 1
ATOM 3995 C C . GLY B 1 298 ? 43.391 0.658 64.355 1.00 81.47 356 GLY B C 1
ATOM 3996 O O . GLY B 1 298 ? 43.359 -0.479 63.897 1.00 81.09 356 GLY B O 1
ATOM 3997 N N . LEU B 1 299 ? 44.352 1.531 64.041 1.00 79.99 357 LEU B N 1
ATOM 3998 C CA . LEU B 1 299 ? 45.482 1.186 63.161 1.00 75.47 357 LEU B CA 1
ATOM 3999 C C . LEU B 1 299 ? 46.683 0.771 64.011 1.00 64.99 357 LEU B C 1
ATOM 4000 O O . LEU B 1 299 ? 47.023 1.419 64.989 1.00 59.80 357 LEU B O 1
ATOM 4005 N N . ASN B 1 300 ? 47.334 -0.309 63.583 1.00 74.68 358 ASN B N 1
ATOM 4006 C CA . ASN B 1 300 ? 48.598 -0.777 64.138 1.00 85.60 358 ASN B CA 1
ATOM 4007 C C . ASN B 1 300 ? 49.743 -0.089 63.377 1.00 86.95 358 ASN B C 1
ATOM 4008 O O . ASN B 1 300 ? 50.099 -0.511 62.279 1.00 95.18 358 ASN B O 1
ATOM 4013 N N . PHE B 1 301 ? 50.301 0.961 63.974 1.00 71.04 359 PHE B N 1
ATOM 4014 C CA . PHE B 1 301 ? 51.384 1.734 63.359 1.00 67.89 359 PHE B CA 1
ATOM 4015 C C . PHE B 1 301 ? 52.649 0.890 63.167 1.00 82.60 359 PHE B C 1
ATOM 4016 O O . PHE B 1 301 ? 53.422 1.168 62.241 1.00 100.53 359 PHE B O 1
ATOM 4024 N N . GLU B 1 302 ? 52.847 -0.136 64.001 1.00 82.73 360 GLU B N 1
ATOM 4025 C CA . GLU B 1 302 ? 54.042 -0.979 63.866 1.00 81.40 360 GLU B CA 1
ATOM 4026 C C . GLU B 1 302 ? 54.006 -1.709 62.512 1.00 73.74 360 GLU B C 1
ATOM 4027 O O . GLU B 1 302 ? 55.050 -1.889 61.893 1.00 53.68 360 GLU B O 1
ATOM 4033 N N . ASP B 1 303 ? 52.806 -2.099 62.058 1.00 69.70 361 ASP B N 1
ATOM 4034 C CA . ASP B 1 303 ? 52.608 -2.814 60.777 1.00 73.56 361 ASP B CA 1
ATOM 4035 C C . ASP B 1 303 ? 52.787 -1.866 59.585 1.00 60.14 361 ASP B C 1
ATOM 4036 O O . ASP B 1 303 ? 53.320 -2.271 58.545 1.00 60.95 361 ASP B O 1
ATOM 4041 N N . ILE B 1 304 ? 52.313 -0.621 59.733 1.00 51.81 362 ILE B N 1
ATOM 4042 C CA . ILE B 1 304 ? 52.495 0.420 58.725 1.00 45.71 362 ILE B CA 1
ATOM 4043 C C . ILE B 1 304 ? 54.000 0.602 58.507 1.00 43.08 362 ILE B C 1
ATOM 4044 O O . ILE B 1 304 ? 54.468 0.571 57.377 1.00 38.83 362 ILE B O 1
ATOM 4049 N N . GLU B 1 305 ? 54.739 0.739 59.613 1.00 42.92 363 GLU B N 1
ATOM 4050 C CA . GLU B 1 305 ? 56.181 1.019 59.620 1.00 44.54 363 GLU B CA 1
ATOM 4051 C C . GLU B 1 305 ? 56.979 -0.159 59.058 1.00 43.49 363 GLU B C 1
ATOM 4052 O O . GLU B 1 305 ? 58.061 0.040 58.539 1.00 51.94 363 GLU B O 1
ATOM 4058 N N . GLU B 1 306 ? 56.433 -1.370 59.142 1.00 50.49 364 GLU B N 1
ATOM 4059 C CA . GLU B 1 306 ? 57.085 -2.571 58.594 1.00 55.08 364 GLU B CA 1
ATOM 4060 C C . GLU B 1 306 ? 56.771 -2.712 57.103 1.00 47.28 364 GLU B C 1
ATOM 4061 O O . GLU B 1 306 ? 57.370 -3.526 56.426 1.00 47.50 364 GLU B O 1
ATOM 4067 N N . GLY B 1 307 ? 55.812 -1.931 56.610 1.00 61.09 365 GLY B N 1
ATOM 4068 C CA . GLY B 1 307 ? 55.587 -1.782 55.176 1.00 62.41 365 GLY B CA 1
ATOM 4069 C C . GLY B 1 307 ? 54.508 -2.699 54.644 1.00 61.90 365 GLY B C 1
ATOM 4070 O O . GLY B 1 307 ? 54.538 -3.067 53.454 1.00 55.17 365 GLY B O 1
ATOM 4071 N N . LYS B 1 308 ? 53.532 -3.014 55.500 1.00 66.00 366 LYS B N 1
ATOM 4072 C CA . LYS B 1 308 ? 52.513 -4.020 55.202 1.00 64.66 366 LYS B CA 1
ATOM 4073 C C . LYS B 1 308 ? 51.209 -3.365 54.727 1.00 56.40 366 LYS B C 1
ATOM 4074 O O . LYS B 1 308 ? 50.334 -4.063 54.234 1.00 54.54 366 LYS B O 1
ATOM 4080 N N . ALA B 1 309 ? 51.090 -2.039 54.861 1.00 49.49 367 ALA B N 1
ATOM 4081 C CA . ALA B 1 309 ? 49.905 -1.336 54.409 1.00 49.32 367 ALA B CA 1
ATOM 4082 C C . ALA B 1 309 ? 49.838 -1.336 52.874 1.00 51.37 367 ALA B C 1
ATOM 4083 O O . ALA B 1 309 ? 50.862 -1.315 52.194 1.00 54.57 367 ALA B O 1
ATOM 4085 N N . ARG B 1 310 ? 48.611 -1.391 52.348 1.00 51.04 368 ARG B N 1
ATOM 4086 C CA . ARG B 1 310 ? 48.346 -1.433 50.926 1.00 50.35 368 ARG B CA 1
ATOM 4087 C C . ARG B 1 310 ? 47.161 -0.524 50.625 1.00 54.96 368 ARG B C 1
ATOM 4088 O O . ARG B 1 310 ? 46.072 -0.994 50.304 1.00 56.51 368 ARG B O 1
ATOM 4096 N N . PRO B 1 311 ? 47.349 0.810 50.700 1.00 55.44 369 PRO B N 1
ATOM 4097 C CA . PRO B 1 311 ? 46.228 1.745 50.602 1.00 55.45 369 PRO B CA 1
ATOM 4098 C C . PRO B 1 311 ? 45.478 1.714 49.261 1.00 59.48 369 PRO B C 1
ATOM 4099 O O . PRO B 1 311 ? 44.326 2.186 49.215 1.00 58.43 369 PRO B O 1
ATOM 4103 N N . PHE B 1 312 ? 46.124 1.198 48.201 1.00 60.44 370 PHE B N 1
ATOM 4104 C CA . PHE B 1 312 ? 45.576 1.227 46.834 1.00 65.50 370 PHE B CA 1
ATOM 4105 C C . PHE B 1 312 ? 45.056 -0.152 46.383 1.00 74.10 370 PHE B C 1
ATOM 4106 O O . PHE B 1 312 ? 44.682 -0.287 45.216 1.00 76.68 370 PHE B O 1
ATOM 4114 N N . ARG B 1 313 ? 45.076 -1.166 47.262 1.00 81.81 371 ARG B N 1
ATOM 4115 C CA . ARG B 1 313 ? 44.713 -2.548 46.854 1.00 89.25 371 ARG B CA 1
ATOM 4116 C C . ARG B 1 313 ? 43.203 -2.741 47.001 1.00 85.79 371 ARG B C 1
ATOM 4117 O O . ARG B 1 313 ? 42.617 -2.178 47.905 1.00 82.26 371 ARG B O 1
ATOM 4125 N N . PRO C 1 8 ? 58.197 -4.976 -8.239 1.00 79.46 66 PRO C N 1
ATOM 4126 C CA . PRO C 1 8 ? 59.204 -5.697 -7.412 1.00 77.90 66 PRO C CA 1
ATOM 4127 C C . PRO C 1 8 ? 59.816 -4.815 -6.306 1.00 76.95 66 PRO C C 1
ATOM 4128 O O . PRO C 1 8 ? 60.601 -3.998 -6.656 1.00 76.07 66 PRO C O 1
ATOM 4132 N N . LEU C 1 9 ? 59.413 -4.975 -5.035 1.00 78.23 67 LEU C N 1
ATOM 4133 C CA . LEU C 1 9 ? 59.609 -3.946 -3.993 1.00 71.19 67 LEU C CA 1
ATOM 4134 C C . LEU C 1 9 ? 61.102 -3.727 -3.721 1.00 73.83 67 LEU C C 1
ATOM 4135 O O . LEU C 1 9 ? 61.533 -2.589 -3.500 1.00 67.86 67 LEU C O 1
ATOM 4140 N N . ALA C 1 10 ? 61.885 -4.813 -3.752 1.00 84.54 68 ALA C N 1
ATOM 4141 C CA . ALA C 1 10 ? 63.323 -4.754 -3.429 1.00 84.59 68 ALA C CA 1
ATOM 4142 C C . ALA C 1 10 ? 64.082 -3.934 -4.486 1.00 83.14 68 ALA C C 1
ATOM 4143 O O . ALA C 1 10 ? 65.159 -3.412 -4.201 1.00 74.50 68 ALA C O 1
ATOM 4145 N N . ASP C 1 11 ? 63.524 -3.839 -5.705 1.00 88.19 69 ASP C N 1
ATOM 4146 C CA . ASP C 1 11 ? 64.206 -3.242 -6.855 1.00 89.25 69 ASP C CA 1
ATOM 4147 C C . ASP C 1 11 ? 63.744 -1.798 -7.110 1.00 89.76 69 ASP C C 1
ATOM 4148 O O . ASP C 1 11 ? 64.170 -1.201 -8.108 1.00 77.37 69 ASP C O 1
ATOM 4153 N N . MET C 1 12 ? 62.862 -1.244 -6.255 1.00 84.50 70 MET C N 1
ATOM 4154 C CA . MET C 1 12 ? 62.378 0.134 -6.428 1.00 73.73 70 MET C CA 1
ATOM 4155 C C . MET C 1 12 ? 63.563 1.089 -6.197 1.00 67.68 70 MET C C 1
ATOM 4156 O O . MET C 1 12 ? 64.266 0.988 -5.197 1.00 58.52 70 MET C O 1
ATOM 4161 N N . THR C 1 13 ? 63.766 2.013 -7.141 1.00 65.94 71 THR C N 1
ATOM 4162 C CA . THR C 1 13 ? 64.800 3.047 -7.074 1.00 63.89 71 THR C CA 1
ATOM 4163 C C . THR C 1 13 ? 64.134 4.405 -6.821 1.00 62.96 71 THR C C 1
ATOM 4164 O O . THR C 1 13 ? 62.912 4.496 -6.718 1.00 58.36 71 THR C O 1
ATOM 4168 N N . PHE C 1 14 ? 64.959 5.457 -6.738 1.00 46.92 72 PHE C N 1
ATOM 4169 C CA . PHE C 1 14 ? 64.500 6.826 -6.564 1.00 42.51 72 PHE C CA 1
ATOM 4170 C C . PHE C 1 14 ? 63.354 7.127 -7.548 1.00 44.88 72 PHE C C 1
ATOM 4171 O O . PHE C 1 14 ? 62.294 7.601 -7.133 1.00 37.53 72 PHE C O 1
ATOM 4179 N N . TRP C 1 15 ? 63.588 6.858 -8.840 1.00 45.94 73 TRP C N 1
ATOM 4180 C CA . TRP C 1 15 ? 62.659 7.201 -9.921 1.00 49.42 73 TRP C CA 1
ATOM 4181 C C . TRP C 1 15 ? 61.343 6.422 -9.747 1.00 41.32 73 TRP C C 1
ATOM 4182 O O . TRP C 1 15 ? 60.268 6.954 -10.050 1.00 36.11 73 TRP C O 1
ATOM 4193 N N . SER C 1 16 ? 61.435 5.163 -9.283 1.00 34.87 74 SER C N 1
ATOM 4194 C CA . SER C 1 16 ? 60.249 4.338 -9.033 1.00 35.71 74 SER C CA 1
ATOM 4195 C C . SER C 1 16 ? 59.344 5.017 -7.988 1.00 34.08 74 SER C C 1
ATOM 4196 O O . SER C 1 16 ? 58.132 5.122 -8.195 1.00 31.80 74 SER C O 1
ATOM 4199 N N . TRP C 1 17 ? 59.947 5.470 -6.876 1.00 30.41 75 TRP C N 1
ATOM 4200 C CA . TRP C 1 17 ? 59.220 6.069 -5.767 1.00 28.62 75 TRP C CA 1
ATOM 4201 C C . TRP C 1 17 ? 58.608 7.400 -6.190 1.00 27.90 75 TRP C C 1
ATOM 4202 O O . TRP C 1 17 ? 57.451 7.695 -5.853 1.00 27.16 75 TRP C O 1
ATOM 4213 N N . MET C 1 18 ? 59.387 8.193 -6.931 1.00 28.37 76 MET C N 1
ATOM 4214 C CA . MET C 1 18 ? 58.915 9.483 -7.402 1.00 29.73 76 MET C CA 1
ATOM 4215 C C . MET C 1 18 ? 57.727 9.254 -8.347 1.00 28.64 76 MET C C 1
ATOM 4216 O O . MET C 1 18 ? 56.714 9.963 -8.269 1.00 27.23 76 MET C O 1
ATOM 4221 N N . SER C 1 19 ? 57.869 8.269 -9.241 1.00 27.74 77 SER C N 1
ATOM 4222 C CA . SER C 1 19 ? 56.802 7.910 -10.152 1.00 29.74 77 SER C CA 1
ATOM 4223 C C . SER C 1 19 ? 55.557 7.489 -9.357 1.00 28.25 77 SER C C 1
ATOM 4224 O O . SER C 1 19 ? 54.441 7.923 -9.658 1.00 28.76 77 SER C O 1
ATOM 4227 N N . TYR C 1 20 ? 55.747 6.668 -8.319 1.00 26.33 78 TYR C N 1
ATOM 4228 C CA . TYR C 1 20 ? 54.627 6.187 -7.533 1.00 26.43 78 TYR C CA 1
ATOM 4229 C C . TYR C 1 20 ? 53.917 7.343 -6.813 1.00 26.39 78 TYR C C 1
ATOM 4230 O O . TYR C 1 20 ? 52.698 7.364 -6.706 1.00 25.90 78 TYR C O 1
ATOM 4239 N N . LEU C 1 21 ? 54.692 8.310 -6.330 1.00 29.91 79 LEU C N 1
ATOM 4240 C CA . LEU C 1 21 ? 54.126 9.489 -5.684 1.00 30.19 79 LEU C CA 1
ATOM 4241 C C . LEU C 1 21 ? 53.180 10.213 -6.650 1.00 30.83 79 LEU C C 1
ATOM 4242 O O . LEU C 1 21 ? 52.080 10.593 -6.265 1.00 27.05 79 LEU C O 1
ATOM 4247 N N . LYS C 1 22 ? 53.603 10.349 -7.915 1.00 36.05 80 LYS C N 1
ATOM 4248 C CA . LYS C 1 22 ? 52.817 11.042 -8.958 1.00 40.39 80 LYS C CA 1
ATOM 4249 C C . LYS C 1 22 ? 51.527 10.277 -9.288 1.00 38.21 80 LYS C C 1
ATOM 4250 O O . LYS C 1 22 ? 50.540 10.913 -9.612 1.00 37.90 80 LYS C O 1
ATOM 4256 N N . GLU C 1 23 ? 51.544 8.942 -9.153 1.00 38.35 81 GLU C N 1
ATOM 4257 C CA . GLU C 1 23 ? 50.382 8.096 -9.414 1.00 39.66 81 GLU C CA 1
ATOM 4258 C C . GLU C 1 23 ? 49.275 8.264 -8.355 1.00 36.68 81 GLU C C 1
ATOM 4259 O O . GLU C 1 23 ? 48.143 7.871 -8.627 1.00 39.47 81 GLU C O 1
ATOM 4265 N N . LEU C 1 24 ? 49.581 8.783 -7.153 1.00 35.07 82 LEU C N 1
ATOM 4266 C CA . LEU C 1 24 ? 48.561 8.926 -6.092 1.00 29.46 82 LEU C CA 1
ATOM 4267 C C . LEU C 1 24 ? 47.563 9.994 -6.506 1.00 28.11 82 LEU C C 1
ATOM 4268 O O . LEU C 1 24 ? 47.949 11.037 -7.005 1.00 27.94 82 LEU C O 1
ATOM 4273 N N . PRO C 1 25 ? 46.252 9.793 -6.271 1.00 28.25 83 PRO C N 1
ATOM 4274 C CA . PRO C 1 25 ? 45.247 10.794 -6.650 1.00 29.28 83 PRO C CA 1
ATOM 4275 C C . PRO C 1 25 ? 45.302 12.072 -5.806 1.00 28.77 83 PRO C C 1
ATOM 4276 O O . PRO C 1 25 ? 45.724 12.039 -4.659 1.00 30.63 83 PRO C O 1
ATOM 4280 N N . ASP C 1 26 ? 44.870 13.180 -6.396 1.00 30.59 84 ASP C N 1
ATOM 4281 C CA . ASP C 1 26 ? 44.842 14.489 -5.758 1.00 31.92 84 ASP C CA 1
ATOM 4282 C C . ASP C 1 26 ? 43.737 14.546 -4.703 1.00 31.57 84 ASP C C 1
ATOM 4283 O O . ASP C 1 26 ? 42.743 13.839 -4.794 1.00 32.26 84 ASP C O 1
ATOM 4288 N N . ILE C 1 27 ? 43.953 15.413 -3.710 1.00 28.72 85 ILE C N 1
ATOM 4289 C CA . ILE C 1 27 ? 42.955 15.872 -2.798 1.00 29.14 85 ILE C CA 1
ATOM 4290 C C . ILE C 1 27 ? 42.974 17.404 -2.856 1.00 32.64 85 ILE C C 1
ATOM 4291 O O . ILE C 1 27 ? 44.033 17.995 -3.076 1.00 34.41 85 ILE C O 1
ATOM 4296 N N . ASP C 1 28 ? 41.805 18.029 -2.665 1.00 33.95 86 ASP C N 1
ATOM 4297 C CA . ASP C 1 28 ? 41.650 19.479 -2.601 1.00 37.92 86 ASP C CA 1
ATOM 4298 C C . ASP C 1 28 ? 41.775 19.908 -1.139 1.00 39.54 86 ASP C C 1
ATOM 4299 O O . ASP C 1 28 ? 40.865 19.607 -0.304 1.00 48.22 86 ASP C O 1
ATOM 4304 N N . GLU C 1 29 ? 42.897 20.589 -0.851 1.00 41.26 87 GLU C N 1
ATOM 4305 C CA . GLU C 1 29 ? 43.364 20.873 0.526 1.00 43.39 87 GLU C CA 1
ATOM 4306 C C . GLU C 1 29 ? 42.643 22.101 1.109 1.00 48.68 87 GLU C C 1
ATOM 4307 O O . GLU C 1 29 ? 42.564 22.241 2.353 1.00 53.10 87 GLU C O 1
ATOM 4313 N N . SER C 1 30 ? 42.107 22.967 0.227 1.00 48.26 88 SER C N 1
ATOM 4314 C CA . SER C 1 30 ? 41.352 24.164 0.643 1.00 48.17 88 SER C CA 1
ATOM 4315 C C . SER C 1 30 ? 39.946 23.796 1.146 1.00 48.14 88 SER C C 1
ATOM 4316 O O . SER C 1 30 ? 39.301 24.613 1.784 1.00 50.20 88 SER C O 1
ATOM 4319 N N . ARG C 1 31 ? 39.477 22.573 0.853 1.00 54.42 89 ARG C N 1
ATOM 4320 C CA . ARG C 1 31 ? 38.091 22.172 1.114 1.00 55.52 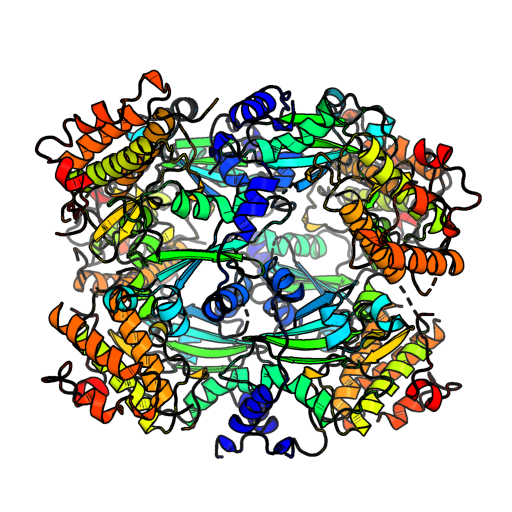89 ARG C CA 1
ATOM 4321 C C . ARG C 1 31 ? 37.964 21.284 2.362 1.00 48.71 89 ARG C C 1
ATOM 4322 O O . ARG C 1 31 ? 36.923 20.655 2.545 1.00 46.41 89 ARG C O 1
ATOM 4330 N N . ASN C 1 32 ? 39.002 21.226 3.210 1.00 44.31 90 ASN C N 1
ATOM 4331 C CA . ASN C 1 32 ? 38.904 20.461 4.457 1.00 40.05 90 ASN C CA 1
ATOM 4332 C C . ASN C 1 32 ? 39.819 21.096 5.512 1.00 35.34 90 ASN C C 1
ATOM 4333 O O . ASN C 1 32 ? 40.756 21.842 5.197 1.00 36.45 90 ASN C O 1
ATOM 4338 N N . PRO C 1 33 ? 39.531 20.870 6.814 1.00 32.62 91 PRO C N 1
ATOM 4339 C CA . PRO C 1 33 ? 40.216 21.590 7.888 1.00 31.20 91 PRO C CA 1
ATOM 4340 C C . PRO C 1 33 ? 41.624 21.096 8.276 1.00 28.57 91 PRO C C 1
ATOM 4341 O O . PRO C 1 33 ? 42.198 21.628 9.211 1.00 29.58 91 PRO C O 1
ATOM 4345 N N . ILE C 1 34 ? 42.155 20.089 7.580 1.00 26.88 92 ILE C N 1
ATOM 4346 C CA . ILE C 1 34 ? 43.380 19.447 7.993 1.00 26.52 92 ILE C CA 1
ATOM 4347 C C . ILE C 1 34 ? 44.565 20.424 7.935 1.00 25.99 92 ILE C C 1
ATOM 4348 O O . ILE C 1 34 ? 45.309 20.520 8.919 1.00 24.95 92 ILE C O 1
ATOM 4353 N N . LEU C 1 35 ? 44.755 21.119 6.807 1.00 26.88 93 LEU C N 1
ATOM 4354 C CA . LEU C 1 35 ? 45.840 22.123 6.702 1.00 28.58 93 LEU C CA 1
ATOM 4355 C C . LEU C 1 35 ? 45.701 23.188 7.802 1.00 27.18 93 LEU C C 1
ATOM 4356 O O . LEU C 1 35 ? 46.680 23.578 8.391 1.00 26.23 93 LEU C O 1
ATOM 4361 N N . LYS C 1 36 ? 44.483 23.662 8.046 1.00 27.96 94 LYS C N 1
ATOM 4362 C CA . LYS C 1 36 ? 44.275 24.679 9.048 1.00 31.21 94 LYS C CA 1
ATOM 4363 C C . LYS C 1 36 ? 44.755 24.171 10.413 1.00 30.20 94 LYS C C 1
ATOM 4364 O O . LYS C 1 36 ? 45.427 24.906 11.136 1.00 30.46 94 LYS C O 1
ATOM 4370 N N . ARG C 1 37 ? 44.423 22.921 10.749 1.00 29.72 95 ARG C N 1
ATOM 4371 C CA . ARG C 1 37 ? 44.819 22.371 12.022 1.00 31.38 95 ARG C CA 1
ATOM 4372 C C . ARG C 1 37 ? 46.351 22.286 12.083 1.00 29.06 95 ARG C C 1
ATOM 4373 O O . ARG C 1 37 ? 46.941 22.617 13.103 1.00 28.46 95 ARG C O 1
ATOM 4381 N N . LEU C 1 38 ? 46.998 21.908 10.976 1.00 27.65 96 LEU C N 1
ATOM 4382 C CA . LEU C 1 38 ? 48.456 21.793 10.951 1.00 29.43 96 LEU C CA 1
ATOM 4383 C C . LEU C 1 38 ? 49.128 23.160 11.138 1.00 30.08 96 LEU C C 1
ATOM 4384 O O . LEU C 1 38 ? 50.150 23.245 11.789 1.00 30.88 96 LEU C O 1
ATOM 4389 N N . LEU C 1 39 ? 48.563 24.206 10.543 1.00 31.30 97 LEU C N 1
ATOM 4390 C CA . LEU C 1 39 ? 49.138 25.560 10.596 1.00 36.69 97 LEU C CA 1
ATOM 4391 C C . LEU C 1 39 ? 48.884 26.206 11.959 1.00 37.16 97 LEU C C 1
ATOM 4392 O O . LEU C 1 39 ? 49.608 27.093 12.327 1.00 39.57 97 LEU C O 1
ATOM 4397 N N . SER C 1 40 ? 47.815 25.787 12.657 1.00 38.38 98 SER C N 1
ATOM 4398 C CA . SER C 1 40 ? 47.444 26.334 13.960 1.00 41.11 98 SER C CA 1
ATOM 4399 C C . SER C 1 40 ? 48.308 25.735 15.075 1.00 47.19 98 SER C C 1
ATOM 4400 O O . SER C 1 40 ? 48.065 25.997 16.243 1.00 48.75 98 SER C O 1
ATOM 4403 N N . GLY C 1 41 ? 49.282 24.891 14.723 1.00 92.11 99 GLY C N 1
ATOM 4404 C CA . GLY C 1 41 ? 50.409 24.562 15.608 1.00 102.56 99 GLY C CA 1
ATOM 4405 C C . GLY C 1 41 ? 49.935 23.810 16.837 1.00 127.81 99 GLY C C 1
ATOM 4406 O O . GLY C 1 41 ? 50.415 24.059 17.953 1.00 133.28 99 GLY C O 1
ATOM 4407 N N . SER C 1 42 ? 48.948 22.928 16.619 1.00 146.99 100 SER C N 1
ATOM 4408 C CA . SER C 1 42 ? 48.427 22.001 17.620 1.00 141.10 100 SER C CA 1
ATOM 4409 C C . SER C 1 42 ? 48.670 20.557 17.159 1.00 146.28 100 SER C C 1
ATOM 4410 O O . SER C 1 42 ? 48.111 19.636 17.751 1.00 166.01 100 SER C O 1
ATOM 4413 N N . PHE C 1 43 ? 49.491 20.402 16.102 1.00 107.69 101 PHE C N 1
ATOM 4414 C CA . PHE C 1 43 ? 49.978 19.136 15.639 1.00 93.75 101 PHE C CA 1
ATOM 4415 C C . PHE C 1 43 ? 51.336 19.303 14.929 1.00 86.12 101 PHE C C 1
ATOM 4416 O O . PHE C 1 43 ? 51.628 18.552 13.997 1.00 75.53 101 PHE C O 1
ATOM 4424 N N . LEU C 1 44 ? 52.189 20.224 15.408 1.00 97.25 102 LEU C N 1
ATOM 4425 C CA . LEU C 1 44 ? 53.501 20.542 14.784 1.00 117.75 102 LEU C CA 1
ATOM 4426 C C . LEU C 1 44 ? 54.411 19.293 14.739 1.00 128.04 102 LEU C C 1
ATOM 4427 O O . LEU C 1 44 ? 54.884 18.813 15.790 1.00 135.65 102 LEU C O 1
ATOM 4432 N N . ARG C 1 45 ? 54.698 18.798 13.523 1.00 100.32 103 ARG C N 1
ATOM 4433 C CA . ARG C 1 45 ? 55.588 17.667 13.310 1.00 86.16 103 ARG C CA 1
ATOM 4434 C C . ARG C 1 45 ? 56.092 17.722 11.867 1.00 87.59 103 ARG C C 1
ATOM 4435 O O . ARG C 1 45 ? 56.602 16.730 11.368 1.00 84.24 103 ARG C O 1
ATOM 4443 N N . SER C 1 49 ? 55.139 10.950 10.821 1.00 38.03 107 SER C N 1
ATOM 4444 C CA . SER C 1 49 ? 53.824 11.391 10.450 1.00 36.84 107 SER C CA 1
ATOM 4445 C C . SER C 1 49 ? 53.114 12.131 11.604 1.00 35.22 107 SER C C 1
ATOM 4446 O O . SER C 1 49 ? 53.451 11.981 12.760 1.00 37.64 107 SER C O 1
ATOM 4449 N N . THR C 1 50 ? 52.089 12.903 11.237 1.00 31.40 108 THR C N 1
ATOM 4450 C CA . THR C 1 50 ? 51.220 13.580 12.133 1.00 29.43 108 THR C CA 1
ATOM 4451 C C . THR C 1 50 ? 49.794 13.088 11.887 1.00 26.45 108 THR C C 1
ATOM 4452 O O . THR C 1 50 ? 49.426 12.897 10.753 1.00 24.56 108 THR C O 1
ATOM 4456 N N . THR C 1 51 ? 49.001 12.926 12.953 1.00 24.77 109 THR C N 1
ATOM 4457 C CA . THR C 1 51 ? 47.621 12.532 12.852 1.00 23.76 109 THR C CA 1
ATOM 4458 C C . THR C 1 51 ? 46.734 13.742 13.143 1.00 23.11 109 THR C C 1
ATOM 4459 O O . THR C 1 51 ? 46.940 14.418 14.109 1.00 23.57 109 THR C O 1
ATOM 4463 N N . VAL C 1 52 ? 45.742 13.976 12.282 1.00 22.38 110 VAL C N 1
ATOM 4464 C CA . VAL C 1 52 ? 44.720 14.990 12.497 1.00 22.18 110 VAL C CA 1
ATOM 4465 C C . VAL C 1 52 ? 43.344 14.320 12.509 1.00 21.78 110 VAL C C 1
ATOM 4466 O O . VAL C 1 52 ? 42.995 13.654 11.557 1.00 21.50 110 VAL C O 1
ATOM 4470 N N . ASN C 1 53 ? 42.567 14.519 13.570 1.00 22.00 111 ASN C N 1
ATOM 4471 C CA . ASN C 1 53 ? 41.245 13.951 13.682 1.00 21.94 111 ASN C CA 1
ATOM 4472 C C . ASN C 1 53 ? 40.220 14.843 12.989 1.00 22.15 111 ASN C C 1
ATOM 4473 O O . ASN C 1 53 ? 40.289 16.044 13.091 1.00 22.64 111 ASN C O 1
ATOM 4478 N N . VAL C 1 54 ? 39.279 14.225 12.274 1.00 22.10 112 VAL C N 1
ATOM 4479 C CA . VAL C 1 54 ? 38.123 14.934 11.721 1.00 22.79 112 VAL C CA 1
ATOM 4480 C C . VAL C 1 54 ? 36.852 14.246 12.231 1.00 23.24 112 VAL C C 1
ATOM 4481 O O . VAL C 1 54 ? 36.367 13.276 11.608 1.00 23.19 112 VAL C O 1
ATOM 4485 N N . ARG C 1 55 ? 36.315 14.758 13.348 1.00 23.94 113 ARG C N 1
ATOM 4486 C CA . ARG C 1 55 ? 35.176 14.154 14.033 1.00 24.63 113 ARG C CA 1
ATOM 4487 C C . ARG C 1 55 ? 33.886 14.275 13.205 1.00 25.64 113 ARG C C 1
ATOM 4488 O O . ARG C 1 55 ? 33.010 13.426 13.311 1.00 26.30 113 ARG C O 1
ATOM 4496 N N . VAL C 1 56 ? 33.781 15.326 12.411 1.00 26.98 114 VAL C N 1
ATOM 4497 C CA . VAL C 1 56 ? 32.600 15.556 11.587 1.00 28.99 114 VAL C CA 1
ATOM 4498 C C . VAL C 1 56 ? 33.048 15.839 10.157 1.00 29.29 114 VAL C C 1
ATOM 4499 O O . VAL C 1 56 ? 33.130 16.979 9.749 1.00 30.43 114 VAL C O 1
ATOM 4503 N N . PRO C 1 57 ? 33.330 14.811 9.334 1.00 28.94 115 PRO C N 1
ATOM 4504 C CA . PRO C 1 57 ? 33.695 15.050 7.939 1.00 30.02 115 PRO C CA 1
ATOM 4505 C C . PRO C 1 57 ? 32.569 15.808 7.204 1.00 33.12 115 PRO C C 1
ATOM 4506 O O . PRO C 1 57 ? 31.377 15.487 7.384 1.00 33.94 115 PRO C O 1
ATOM 4510 N N . ALA C 1 58 ? 32.964 16.796 6.396 1.00 35.40 116 ALA C N 1
ATOM 4511 C CA . ALA C 1 58 ? 32.056 17.612 5.594 1.00 39.43 116 ALA C CA 1
ATOM 4512 C C . ALA C 1 58 ? 31.705 16.875 4.299 1.00 41.12 116 ALA C C 1
ATOM 4513 O O . ALA C 1 58 ? 32.297 15.846 3.997 1.00 39.13 116 ALA C O 1
ATOM 4515 N N . ARG C 1 59 ? 30.773 17.437 3.529 1.00 38.30 117 ARG C N 1
ATOM 4516 C CA . ARG C 1 59 ? 30.201 16.758 2.339 1.00 42.50 117 ARG C CA 1
ATOM 4517 C C . ARG C 1 59 ? 31.308 16.430 1.326 1.00 41.84 117 ARG C C 1
ATOM 4518 O O . ARG C 1 59 ? 31.324 15.319 0.789 1.00 40.06 117 ARG C O 1
ATOM 4526 N N . GLU C 1 60 ? 32.254 17.346 1.112 1.00 39.77 118 GLU C N 1
ATOM 4527 C CA . GLU C 1 60 ? 33.311 17.139 0.091 1.00 44.17 118 GLU C CA 1
ATOM 4528 C C . GLU C 1 60 ? 34.204 15.939 0.469 1.00 42.63 118 GLU C C 1
ATOM 4529 O O . GLU C 1 60 ? 34.609 15.145 -0.387 1.00 40.61 118 GLU C O 1
ATOM 4535 N N . LEU C 1 61 ? 34.492 15.796 1.767 1.00 39.65 119 LEU C N 1
ATOM 4536 C CA . LEU C 1 61 ? 35.366 14.727 2.245 1.00 37.12 119 LEU C CA 1
ATOM 4537 C C . LEU C 1 61 ? 34.596 13.394 2.242 1.00 34.95 119 LEU C C 1
ATOM 4538 O O . LEU C 1 61 ? 35.174 12.354 1.904 1.00 31.42 119 LEU C O 1
ATOM 4543 N N . VAL C 1 62 ? 33.303 13.439 2.608 1.00 33.32 120 VAL C N 1
ATOM 4544 C CA . VAL C 1 62 ? 32.425 12.277 2.563 1.00 35.58 120 VAL C CA 1
ATOM 4545 C C . VAL C 1 62 ? 32.396 11.722 1.134 1.00 35.16 120 VAL C C 1
ATOM 4546 O O . VAL C 1 62 ? 32.506 10.500 0.925 1.00 37.47 120 VAL C O 1
ATOM 4550 N N . ARG C 1 63 ? 32.272 12.626 0.153 1.00 39.77 121 ARG C N 1
ATOM 4551 C CA . ARG C 1 63 ? 32.208 12.242 -1.275 1.00 42.82 121 ARG C CA 1
ATOM 4552 C C . ARG C 1 63 ? 33.551 11.647 -1.714 1.00 35.47 121 ARG C C 1
ATOM 4553 O O . ARG C 1 63 ? 33.579 10.595 -2.327 1.00 33.66 121 ARG C O 1
ATOM 4561 N N . LEU C 1 64 ? 34.663 12.311 -1.377 1.00 35.73 122 LEU C N 1
ATOM 4562 C CA . LEU C 1 64 ? 35.992 11.847 -1.799 1.00 37.55 122 LEU C CA 1
ATOM 4563 C C . LEU C 1 64 ? 36.272 10.425 -1.287 1.00 34.01 122 LEU C C 1
ATOM 4564 O O . LEU C 1 64 ? 36.831 9.622 -2.020 1.00 34.29 122 LEU C O 1
ATOM 4569 N N . LEU C 1 65 ? 35.885 10.126 -0.045 1.00 33.92 123 LEU C N 1
ATOM 4570 C CA . LEU C 1 65 ? 36.232 8.860 0.618 1.00 34.53 123 LEU C CA 1
ATOM 4571 C C . LEU C 1 65 ? 35.114 7.821 0.484 1.00 32.26 123 LEU C C 1
ATOM 4572 O O . LEU C 1 65 ? 35.283 6.690 0.946 1.00 31.99 123 LEU C O 1
ATOM 4577 N N . SER C 1 66 ? 33.970 8.221 -0.097 1.00 33.27 124 SER C N 1
ATOM 4578 C CA . SER C 1 66 ? 32.799 7.345 -0.219 1.00 34.82 124 SER C CA 1
ATOM 4579 C C . SER C 1 66 ? 32.414 6.797 1.156 1.00 34.96 124 SER C C 1
ATOM 4580 O O . SER C 1 66 ? 32.234 5.602 1.297 1.00 35.99 124 SER C O 1
ATOM 4583 N N . LEU C 1 67 ? 32.323 7.666 2.171 1.00 37.79 125 LEU C N 1
ATOM 4584 C CA . LEU C 1 67 ? 32.036 7.190 3.533 1.00 36.88 125 LEU C CA 1
ATOM 4585 C C . LEU C 1 67 ? 30.572 6.736 3.611 1.00 34.74 125 LEU C C 1
ATOM 4586 O O . LEU C 1 67 ? 29.681 7.464 3.146 1.00 31.73 125 LEU C O 1
ATOM 4591 N N . THR C 1 68 ? 30.357 5.571 4.232 1.00 34.66 126 THR C N 1
ATOM 4592 C CA . THR C 1 68 ? 29.034 5.105 4.605 1.00 41.28 126 THR C CA 1
ATOM 4593 C C . THR C 1 68 ? 28.504 6.018 5.704 1.00 43.36 126 THR C C 1
ATOM 4594 O O . THR C 1 68 ? 29.289 6.714 6.342 1.00 46.08 126 THR C O 1
ATOM 4598 N N . PRO C 1 69 ? 27.173 6.072 5.949 1.00 58.42 127 PRO C N 1
ATOM 4599 C CA . PRO C 1 69 ? 26.645 6.868 7.058 1.00 53.83 127 PRO C CA 1
ATOM 4600 C C . PRO C 1 69 ? 27.233 6.463 8.419 1.00 48.10 127 PRO C C 1
ATOM 4601 O O . PRO C 1 69 ? 27.395 7.341 9.284 1.00 41.64 127 PRO C O 1
ATOM 4605 N N . GLU C 1 70 ? 27.546 5.166 8.596 1.00 47.79 128 GLU C N 1
ATOM 4606 C CA . GLU C 1 70 ? 28.168 4.661 9.833 1.00 47.25 128 GLU C CA 1
ATOM 4607 C C . GLU C 1 70 ? 29.549 5.313 10.007 1.00 39.65 128 GLU C C 1
ATOM 4608 O O . GLU C 1 70 ? 29.851 5.824 11.089 1.00 32.05 128 GLU C O 1
ATOM 4614 N N . GLN C 1 71 ? 30.349 5.298 8.924 1.00 35.85 129 GLN C N 1
ATOM 4615 C CA . GLN C 1 71 ? 31.682 5.882 8.892 1.00 34.57 129 GLN C CA 1
ATOM 4616 C C . GLN C 1 71 ? 31.604 7.389 9.170 1.00 32.10 129 GLN C C 1
ATOM 4617 O O . GLN C 1 71 ? 32.419 7.907 9.907 1.00 29.80 129 GLN C O 1
ATOM 4623 N N . GLN C 1 72 ? 30.629 8.069 8.559 1.00 34.58 130 GLN C N 1
ATOM 4624 C CA . GLN C 1 72 ? 30.396 9.509 8.776 1.00 34.98 130 GLN C CA 1
ATOM 4625 C C . GLN C 1 72 ? 30.253 9.796 10.278 1.00 32.29 130 GLN C C 1
ATOM 4626 O O . GLN C 1 72 ? 30.824 10.782 10.777 1.00 32.07 130 GLN C O 1
ATOM 4632 N N . ARG C 1 73 ? 29.508 8.933 10.979 1.00 31.40 131 ARG C N 1
ATOM 4633 C CA . ARG C 1 73 ? 29.165 9.120 12.388 1.00 32.99 131 ARG C CA 1
ATOM 4634 C C . ARG C 1 73 ? 30.384 8.832 13.280 1.00 30.34 131 ARG C C 1
ATOM 4635 O O . ARG C 1 73 ? 30.547 9.461 14.306 1.00 30.23 131 ARG C O 1
ATOM 4643 N N . GLU C 1 74 ? 31.214 7.862 12.884 1.00 29.35 132 GLU C N 1
ATOM 4644 C CA . GLU C 1 74 ? 32.409 7.463 13.635 1.00 29.00 132 GLU C CA 1
ATOM 4645 C C . GLU C 1 74 ? 33.484 8.556 13.575 1.00 26.87 132 GLU C C 1
ATOM 4646 O O . GLU C 1 74 ? 34.275 8.709 14.524 1.00 26.06 132 GLU C O 1
ATOM 4652 N N . GLY C 1 75 ? 33.539 9.288 12.455 1.00 24.70 133 GLY C N 1
ATOM 4653 C CA . GLY C 1 75 ? 34.625 10.237 12.181 1.00 23.60 133 GLY C CA 1
ATOM 4654 C C . GLY C 1 75 ? 35.816 9.538 11.534 1.00 21.06 133 GLY C C 1
ATOM 4655 O O . GLY C 1 75 ? 35.875 8.296 11.493 1.00 21.00 133 GLY C O 1
ATOM 4656 N N . VAL C 1 76 ? 36.757 10.328 11.012 1.00 21.13 134 VAL C N 1
ATOM 4657 C CA . VAL C 1 76 ? 37.964 9.796 10.397 1.00 20.91 134 VAL C CA 1
ATOM 4658 C C . VAL C 1 76 ? 39.177 10.546 10.942 1.00 21.07 134 VAL C C 1
ATOM 4659 O O . VAL C 1 76 ? 39.054 11.627 11.503 1.00 21.59 134 VAL C O 1
ATOM 4663 N N . SER C 1 77 ? 40.347 9.942 10.754 1.00 20.97 135 SER C N 1
ATOM 4664 C CA . SER C 1 77 ? 41.605 10.577 11.015 1.00 21.23 135 SER C CA 1
ATOM 4665 C C . SER C 1 77 ? 42.481 10.537 9.754 1.00 20.93 135 SER C C 1
ATOM 4666 O O . SER C 1 77 ? 42.392 9.631 8.944 1.00 20.79 135 SER C O 1
ATOM 4669 N N . ALA C 1 78 ? 43.358 11.530 9.631 1.00 21.14 136 ALA C N 1
ATOM 4670 C CA . ALA C 1 78 ? 44.313 11.603 8.557 1.00 20.97 136 ALA C CA 1
ATOM 4671 C C . ALA C 1 78 ? 45.735 11.514 9.122 1.00 21.20 136 ALA C C 1
ATOM 4672 O O . ALA C 1 78 ? 46.074 12.231 10.005 1.00 21.82 136 ALA C O 1
ATOM 4674 N N . LYS C 1 79 ? 46.531 10.599 8.574 1.00 21.08 137 LYS C N 1
ATOM 4675 C CA . LYS C 1 79 ? 47.945 10.510 8.769 1.00 25.17 137 LYS C CA 1
ATOM 4676 C C . LYS C 1 79 ? 48.649 11.276 7.634 1.00 24.22 137 LYS C C 1
ATOM 4677 O O . LYS C 1 79 ? 48.513 10.928 6.452 1.00 23.47 137 LYS C O 1
ATOM 4683 N N . VAL C 1 80 ? 49.380 12.335 7.983 1.00 21.54 138 VAL C N 1
ATOM 4684 C CA . VAL C 1 80 ? 49.963 13.221 7.008 1.00 21.51 138 VAL C CA 1
ATOM 4685 C C . VAL C 1 80 ? 51.486 13.186 7.143 1.00 21.79 138 VAL C C 1
ATOM 4686 O O . VAL C 1 80 ? 52.015 13.115 8.239 1.00 22.45 138 VAL C O 1
ATOM 4690 N N . ARG C 1 81 ? 52.171 13.264 6.005 1.00 23.84 139 ARG C N 1
ATOM 4691 C CA . ARG C 1 81 ? 53.629 13.331 5.933 1.00 25.07 139 ARG C CA 1
ATOM 4692 C C . ARG C 1 81 ? 54.032 14.392 4.905 1.00 22.28 139 ARG C C 1
ATOM 4693 O O . ARG C 1 81 ? 53.418 14.520 3.852 1.00 21.70 139 ARG C O 1
ATOM 4701 N N . LEU C 1 82 ? 55.110 15.108 5.219 1.00 22.34 140 LEU C N 1
ATOM 4702 C CA . LEU C 1 82 ? 55.669 16.099 4.335 1.00 22.70 140 LEU C CA 1
ATOM 4703 C C . LEU C 1 82 ? 56.389 15.383 3.195 1.00 22.11 140 LEU C C 1
ATOM 4704 O O . LEU C 1 82 ? 57.215 14.511 3.447 1.00 21.87 140 LEU C O 1
ATOM 4709 N N . ILE C 1 83 ? 56.040 15.728 1.955 1.00 22.29 141 ILE C N 1
ATOM 4710 C CA . ILE C 1 83 ? 56.747 15.222 0.769 1.00 22.23 141 ILE C CA 1
ATOM 4711 C C . ILE C 1 83 ? 58.160 15.799 0.753 1.00 22.39 141 ILE C C 1
ATOM 4712 O O . ILE C 1 83 ? 58.339 16.995 0.802 1.00 23.08 141 ILE C O 1
ATOM 4717 N N . ASN C 1 84 ? 59.148 14.909 0.694 1.00 22.05 142 ASN C N 1
ATOM 4718 C CA . ASN C 1 84 ? 60.545 15.243 0.593 1.00 22.20 142 ASN C CA 1
ATOM 4719 C C . ASN C 1 84 ? 61.005 14.852 -0.814 1.00 22.35 142 ASN C C 1
ATOM 4720 O O . ASN C 1 84 ? 61.016 13.664 -1.154 1.00 22.39 142 ASN C O 1
ATOM 4725 N N . LEU C 1 85 ? 61.381 15.849 -1.624 1.00 24.89 143 LEU C N 1
ATOM 4726 C CA . LEU C 1 85 ? 61.712 15.602 -3.040 1.00 26.15 143 LEU C CA 1
ATOM 4727 C C . LEU C 1 85 ? 63.104 14.965 -3.200 1.00 26.39 143 LEU C C 1
ATOM 4728 O O . LEU C 1 85 ? 63.383 14.441 -4.269 1.00 27.77 143 LEU C O 1
ATOM 4733 N N . LEU C 1 86 ? 63.934 14.947 -2.156 1.00 26.42 144 LEU C N 1
ATOM 4734 C CA . LEU C 1 86 ? 65.205 14.182 -2.166 1.00 28.12 144 LEU C CA 1
ATOM 4735 C C . LEU C 1 86 ? 64.994 12.708 -1.804 1.00 29.78 144 LEU C C 1
ATOM 4736 O O . LEU C 1 86 ? 65.860 11.892 -2.092 1.00 31.98 144 LEU C O 1
ATOM 4741 N N . ASP C 1 87 ? 63.864 12.389 -1.164 1.00 32.56 145 ASP C N 1
ATOM 4742 C CA . ASP C 1 87 ? 63.571 11.051 -0.655 1.00 34.62 145 ASP C CA 1
ATOM 4743 C C . ASP C 1 87 ? 62.055 10.807 -0.658 1.00 30.63 145 ASP C C 1
ATOM 4744 O O . ASP C 1 87 ? 61.405 10.763 0.383 1.00 28.38 145 ASP C O 1
ATOM 4749 N N . PRO C 1 88 ? 61.447 10.580 -1.837 1.00 28.20 146 PRO C N 1
ATOM 4750 C CA . PRO C 1 88 ? 59.994 10.413 -1.913 1.00 27.65 146 PRO C CA 1
ATOM 4751 C C . PRO C 1 88 ? 59.486 9.159 -1.173 1.00 27.17 146 PRO C C 1
ATOM 4752 O O . PRO C 1 88 ? 58.329 9.122 -0.730 1.00 26.14 146 PRO C O 1
ATOM 4756 N N . LYS C 1 89 ? 60.352 8.154 -1.031 1.00 27.61 147 LYS C N 1
ATOM 4757 C CA . LYS C 1 89 ? 60.014 6.917 -0.371 1.00 30.02 147 LYS C CA 1
ATOM 4758 C C . LYS C 1 89 ? 59.407 7.192 1.012 1.00 28.55 147 LYS C C 1
ATOM 4759 O O . LYS C 1 89 ? 58.395 6.603 1.378 1.00 27.30 147 LYS C O 1
ATOM 4765 N N . TYR C 1 90 ? 60.031 8.089 1.778 1.00 29.05 148 TYR C N 1
ATOM 4766 C CA . TYR C 1 90 ? 59.600 8.297 3.146 1.00 31.40 148 TYR C CA 1
ATOM 4767 C C . TYR C 1 90 ? 58.104 8.688 3.174 1.00 26.95 148 TYR C C 1
ATOM 4768 O O . TYR C 1 90 ? 57.397 8.305 4.106 1.00 25.73 148 TYR C O 1
ATOM 4777 N N . SER C 1 91 ? 57.616 9.425 2.162 1.00 24.41 149 SER C N 1
ATOM 4778 C CA . SER C 1 91 ? 56.228 9.937 2.209 1.00 23.69 149 SER C CA 1
ATOM 4779 C C . SER C 1 91 ? 55.203 9.010 1.529 1.00 21.30 149 SER C C 1
ATOM 4780 O O . SER C 1 91 ? 54.007 9.143 1.819 1.00 21.67 149 SER C O 1
ATOM 4783 N N . VAL C 1 92 ? 55.651 8.091 0.664 1.00 21.00 150 VAL C N 1
ATOM 4784 C CA . VAL C 1 92 ? 54.716 7.238 -0.077 1.00 21.38 150 VAL C CA 1
ATOM 4785 C C . VAL C 1 92 ? 54.864 5.750 0.263 1.00 21.55 150 VAL C C 1
ATOM 4786 O O . VAL C 1 92 ? 54.087 4.969 -0.243 1.00 22.39 150 VAL C O 1
ATOM 4790 N N . TYR C 1 93 ? 55.825 5.378 1.110 1.00 23.89 151 TYR C N 1
ATOM 4791 C CA . TYR C 1 93 ? 56.026 3.964 1.460 1.00 23.73 151 TYR C CA 1
ATOM 4792 C C . TYR C 1 93 ? 54.753 3.377 2.087 1.00 22.99 151 TYR C C 1
ATOM 4793 O O . TYR C 1 93 ? 54.310 2.340 1.662 1.00 22.88 151 TYR C O 1
ATOM 4802 N N . GLU C 1 94 ? 54.181 4.053 3.084 1.00 22.75 152 GLU C N 1
ATOM 4803 C CA . GLU C 1 94 ? 53.015 3.523 3.748 1.00 22.43 152 GLU C CA 1
ATOM 4804 C C . GLU C 1 94 ? 51.820 3.433 2.782 1.00 22.32 152 GLU C C 1
ATOM 4805 O O . GLU C 1 94 ? 51.129 2.415 2.729 1.00 22.10 152 GLU C O 1
ATOM 4811 N N . PRO C 1 95 ? 51.498 4.480 2.000 1.00 22.72 153 PRO C N 1
ATOM 4812 C CA . PRO C 1 95 ? 50.472 4.358 0.960 1.00 23.03 153 PRO C CA 1
ATOM 4813 C C . PRO C 1 95 ? 50.737 3.177 -0.004 1.00 22.94 153 PRO C C 1
ATOM 4814 O O . PRO C 1 95 ? 49.807 2.456 -0.384 1.00 22.99 153 PRO C O 1
ATOM 4818 N N . TYR C 1 96 ? 52.001 2.975 -0.373 1.00 23.09 154 TYR C N 1
ATOM 4819 C CA . TYR C 1 96 ? 52.380 1.872 -1.218 1.00 23.49 154 TYR C CA 1
ATOM 4820 C C . TYR C 1 96 ? 51.964 0.531 -0.581 1.00 23.02 154 TYR C C 1
ATOM 4821 O O . TYR C 1 96 ? 51.348 -0.296 -1.243 1.00 23.29 154 TYR C O 1
ATOM 4830 N N . LEU C 1 97 ? 52.325 0.306 0.685 1.00 22.58 155 LEU C N 1
ATOM 4831 C CA . LEU C 1 97 ? 51.947 -0.933 1.370 1.00 22.40 155 LEU C CA 1
ATOM 4832 C C . LEU C 1 97 ? 50.423 -1.124 1.302 1.00 22.09 155 LEU C C 1
ATOM 4833 O O . LEU C 1 97 ? 49.964 -2.202 0.992 1.00 22.24 155 LEU C O 1
ATOM 4838 N N . TYR C 1 98 ? 49.648 -0.073 1.594 1.00 21.95 156 TYR C N 1
ATOM 4839 C CA . TYR C 1 98 ? 48.194 -0.194 1.645 1.00 22.07 156 TYR C CA 1
ATOM 4840 C C . TYR C 1 98 ? 47.632 -0.519 0.256 1.00 22.50 156 TYR C C 1
ATOM 4841 O O . TYR C 1 98 ? 46.696 -1.299 0.155 1.00 22.67 156 TYR C O 1
ATOM 4850 N N . ARG C 1 99 ? 48.212 0.057 -0.805 1.00 22.92 157 ARG C N 1
ATOM 4851 C CA . ARG C 1 99 ? 47.657 -0.038 -2.167 1.00 23.81 157 ARG C CA 1
ATOM 4852 C C . ARG C 1 99 ? 48.139 -1.296 -2.912 1.00 24.18 157 ARG C C 1
ATOM 4853 O O . ARG C 1 99 ? 47.411 -1.819 -3.757 1.00 24.94 157 ARG C O 1
ATOM 4861 N N . GLU C 1 100 ? 49.363 -1.769 -2.632 1.00 24.01 158 GLU C N 1
ATOM 4862 C CA . GLU C 1 100 ? 50.012 -2.788 -3.445 1.00 24.98 158 GLU C CA 1
ATOM 4863 C C . GLU C 1 100 ? 50.254 -4.090 -2.672 1.00 24.79 158 GLU C C 1
ATOM 4864 O O . GLU C 1 100 ? 50.504 -5.105 -3.325 1.00 25.87 158 GLU C O 1
ATOM 4870 N N . ILE C 1 101 ? 50.212 -4.095 -1.333 1.00 24.40 159 ILE C N 1
ATOM 4871 C CA . ILE C 1 101 ? 50.678 -5.268 -0.594 1.00 25.43 159 ILE C CA 1
ATOM 4872 C C . ILE C 1 101 ? 49.620 -5.801 0.384 1.00 24.57 159 ILE C C 1
ATOM 4873 O O . ILE C 1 101 ? 49.438 -7.010 0.461 1.00 25.19 159 ILE C O 1
ATOM 4878 N N . LEU C 1 102 ? 48.953 -4.937 1.137 1.00 22.71 160 LEU C N 1
ATOM 4879 C CA . LEU C 1 102 ? 48.020 -5.377 2.158 1.00 22.52 160 LEU C CA 1
ATOM 4880 C C . LEU C 1 102 ? 46.656 -5.622 1.537 1.00 24.03 160 LEU C C 1
ATOM 4881 O O . LEU C 1 102 ? 46.182 -4.811 0.754 1.00 23.91 160 LEU C O 1
ATOM 4886 N N . PRO C 1 103 ? 45.992 -6.754 1.865 1.00 26.03 161 PRO C N 1
ATOM 4887 C CA . PRO C 1 103 ? 44.642 -7.009 1.372 1.00 27.42 161 PRO C CA 1
ATOM 4888 C C . PRO C 1 103 ? 43.700 -5.869 1.769 1.00 28.27 161 PRO C C 1
ATOM 4889 O O . PRO C 1 103 ? 43.972 -5.185 2.774 1.00 34.15 161 PRO C O 1
ATOM 4893 N N . LYS C 1 104 ? 42.606 -5.670 1.026 1.00 28.96 162 LYS C N 1
ATOM 4894 C CA . LYS C 1 104 ? 41.598 -4.737 1.481 1.00 31.18 162 LYS C CA 1
ATOM 4895 C C . LYS C 1 104 ? 40.986 -5.317 2.769 1.00 31.57 162 LYS C C 1
ATOM 4896 O O . LYS C 1 104 ? 40.668 -4.572 3.702 1.00 32.64 162 LYS C O 1
ATOM 4902 N N . ARG C 1 105 ? 40.805 -6.648 2.836 1.00 31.61 163 ARG C N 1
ATOM 4903 C CA . ARG C 1 105 ? 39.921 -7.197 3.837 1.00 34.63 163 ARG C CA 1
ATOM 4904 C C . ARG C 1 105 ? 40.571 -7.453 5.204 1.00 35.09 163 ARG C C 1
ATOM 4905 O O . ARG C 1 105 ? 39.768 -7.634 6.110 1.00 41.35 163 ARG C O 1
ATOM 4913 N N . SER C 1 106 ? 41.882 -7.269 5.399 1.00 33.70 164 SER C N 1
ATOM 4914 C CA . SER C 1 106 ? 42.554 -7.803 6.602 1.00 33.15 164 SER C CA 1
ATOM 4915 C C . SER C 1 106 ? 41.909 -7.323 7.921 1.00 30.90 164 SER C C 1
ATOM 4916 O O . SER C 1 106 ? 42.072 -6.186 8.358 1.00 30.64 164 SER C O 1
ATOM 4919 N N . PRO C 1 107 ? 41.162 -8.209 8.603 1.00 27.26 165 PRO C N 1
ATOM 4920 C CA . PRO C 1 107 ? 40.327 -7.792 9.737 1.00 25.71 165 PRO C CA 1
ATOM 4921 C C . PRO C 1 107 ? 41.090 -7.217 10.948 1.00 23.91 165 PRO C C 1
ATOM 4922 O O . PRO C 1 107 ? 40.531 -6.453 11.687 1.00 23.57 165 PRO C O 1
ATOM 4926 N N . LEU C 1 108 ? 42.342 -7.627 11.153 1.00 23.81 166 LEU C N 1
ATOM 4927 C CA . LEU C 1 108 ? 43.104 -7.274 12.349 1.00 23.31 166 LEU C CA 1
ATOM 4928 C C . LEU C 1 108 ? 44.220 -6.260 12.035 1.00 23.00 166 LEU C C 1
ATOM 4929 O O . LEU C 1 108 ? 45.072 -6.038 12.863 1.00 22.74 166 LEU C O 1
ATOM 4934 N N . LEU C 1 109 ? 44.200 -5.652 10.849 1.00 23.09 167 LEU C N 1
ATOM 4935 C CA . LEU C 1 109 ? 45.129 -4.575 10.483 1.00 22.83 167 LEU C CA 1
ATOM 4936 C C . LEU C 1 109 ? 44.333 -3.274 10.348 1.00 22.58 167 LEU C C 1
ATOM 4937 O O . LEU C 1 109 ? 43.207 -3.293 9.849 1.00 22.81 167 LEU C O 1
ATOM 4942 N N . LEU C 1 110 ? 44.923 -2.165 10.809 1.00 22.23 168 LEU C N 1
ATOM 4943 C CA . LEU C 1 110 ? 44.326 -0.844 10.706 1.00 22.07 168 LEU C CA 1
ATOM 4944 C C . LEU C 1 110 ? 43.976 -0.581 9.244 1.00 22.33 168 LEU C C 1
ATOM 4945 O O . LEU C 1 110 ? 44.858 -0.561 8.399 1.00 22.41 168 LEU C O 1
ATOM 4950 N N . PRO C 1 111 ? 42.680 -0.431 8.897 1.00 22.55 169 PRO C N 1
ATOM 4951 C CA . PRO C 1 111 ? 42.281 -0.229 7.510 1.00 22.91 169 PRO C CA 1
ATOM 4952 C C . PRO C 1 111 ? 42.526 1.201 7.020 1.00 22.78 169 PRO C C 1
ATOM 4953 O O . PRO C 1 111 ? 42.433 2.146 7.815 1.00 22.52 169 PRO C O 1
ATOM 4957 N N . SER C 1 112 ? 42.859 1.325 5.729 1.00 23.02 170 SER C N 1
ATOM 4958 C CA . SER C 1 112 ? 42.931 2.594 5.023 1.00 23.03 170 SER C CA 1
ATOM 4959 C C . SER C 1 112 ? 41.590 2.888 4.350 1.00 23.48 170 SER C C 1
ATOM 4960 O O . SER C 1 112 ? 41.006 1.999 3.780 1.00 23.92 170 SER C O 1
ATOM 4963 N N . LEU C 1 113 ? 41.119 4.141 4.436 1.00 23.48 171 LEU C N 1
ATOM 4964 C CA . LEU C 1 113 ? 39.916 4.606 3.750 1.00 24.00 171 LEU C CA 1
ATOM 4965 C C . LEU C 1 113 ? 40.288 5.359 2.461 1.00 24.22 171 LEU C C 1
ATOM 4966 O O . LEU C 1 113 ? 39.429 5.878 1.781 1.00 24.70 171 LEU C O 1
ATOM 4971 N N . GLY C 1 114 ? 41.581 5.462 2.154 1.00 23.90 172 GLY C N 1
ATOM 4972 C CA . GLY C 1 114 ? 42.084 6.155 0.958 1.00 24.09 172 GLY C CA 1
ATOM 4973 C C . GLY C 1 114 ? 43.429 6.831 1.189 1.00 23.64 172 GLY C C 1
ATOM 4974 O O . GLY C 1 114 ? 43.693 7.302 2.275 1.00 23.27 172 GLY C O 1
ATOM 4975 N N . GLU C 1 115 ? 44.245 6.875 0.135 1.00 23.77 173 GLU C N 1
ATOM 4976 C CA . GLU C 1 115 ? 45.550 7.520 0.123 1.00 23.49 173 GLU C CA 1
ATOM 4977 C C . GLU C 1 115 ? 45.547 8.622 -0.952 1.00 24.61 173 GLU C C 1
ATOM 4978 O O . GLU C 1 115 ? 45.112 8.388 -2.059 1.00 25.03 173 GLU C O 1
ATOM 4984 N N . TYR C 1 116 ? 46.052 9.808 -0.606 1.00 24.99 174 TYR C N 1
ATOM 4985 C CA . TYR C 1 116 ? 46.039 10.956 -1.503 1.00 25.84 174 TYR C CA 1
ATOM 4986 C C . TYR C 1 116 ? 47.347 11.739 -1.380 1.00 26.12 174 TYR C C 1
ATOM 4987 O O . TYR C 1 116 ? 48.123 11.553 -0.447 1.00 25.62 174 TYR C O 1
ATOM 4996 N N . ARG C 1 117 ? 47.573 12.600 -2.369 1.00 27.26 175 ARG C N 1
ATOM 4997 C CA . ARG C 1 117 ? 48.686 13.515 -2.425 1.00 28.15 175 ARG C CA 1
ATOM 4998 C C . ARG C 1 117 ? 48.104 14.919 -2.583 1.00 27.71 175 ARG C C 1
ATOM 4999 O O . ARG C 1 117 ? 47.215 15.125 -3.396 1.00 29.23 175 ARG C O 1
ATOM 5007 N N . GLY C 1 118 ? 48.578 15.861 -1.780 1.00 26.69 176 GLY C N 1
ATOM 5008 C CA . GLY C 1 118 ? 48.358 17.277 -1.986 1.00 26.89 176 GLY C CA 1
ATOM 5009 C C . GLY C 1 118 ? 49.586 17.884 -2.637 1.00 26.74 176 GLY C C 1
ATOM 5010 O O . GLY C 1 118 ? 50.419 17.154 -3.182 1.00 26.55 176 GLY C O 1
ATOM 5011 N N . ALA C 1 119 ? 49.733 19.204 -2.534 1.00 27.06 177 ALA C N 1
ATOM 5012 C CA . ALA C 1 119 ? 50.898 19.896 -3.089 1.00 27.35 177 ALA C CA 1
ATOM 5013 C C . ALA C 1 119 ? 52.175 19.518 -2.317 1.00 27.36 177 ALA C C 1
ATOM 5014 O O . ALA C 1 119 ? 53.210 19.313 -2.954 1.00 27.51 177 ALA C O 1
ATOM 5016 N N . PHE C 1 120 ? 52.120 19.440 -0.969 1.00 26.87 178 PHE C N 1
ATOM 5017 C CA . PHE C 1 120 ? 53.347 19.203 -0.168 1.00 26.82 178 PHE C CA 1
ATOM 5018 C C . PHE C 1 120 ? 53.206 18.057 0.847 1.00 25.12 178 PHE C C 1
ATOM 5019 O O . PHE C 1 120 ? 54.166 17.768 1.577 1.00 24.06 178 PHE C O 1
ATOM 5027 N N . LEU C 1 121 ? 52.020 17.422 0.923 1.00 23.85 179 LEU C N 1
ATOM 5028 C CA . LEU C 1 121 ? 51.734 16.378 1.909 1.00 23.55 179 LEU C CA 1
ATOM 5029 C C . LEU C 1 121 ? 51.175 15.143 1.206 1.00 23.34 179 LEU C C 1
ATOM 5030 O O . LEU C 1 121 ? 50.493 15.275 0.213 1.00 23.47 179 LEU C O 1
ATOM 5035 N N . THR C 1 122 ? 51.450 13.959 1.761 1.00 23.10 180 THR C N 1
ATOM 5036 C CA . THR C 1 122 ? 50.667 12.763 1.471 1.00 22.96 180 THR C CA 1
ATOM 5037 C C . THR C 1 122 ? 49.710 12.495 2.646 1.00 22.79 180 THR C C 1
ATOM 5038 O O . THR C 1 122 ? 50.001 12.889 3.796 1.00 22.74 180 THR C O 1
ATOM 5042 N N . TYR C 1 123 ? 48.576 11.852 2.334 1.00 22.80 181 TYR C N 1
ATOM 5043 C CA . TYR C 1 123 ? 47.509 11.593 3.278 1.00 22.72 181 TYR C CA 1
ATOM 5044 C C . TYR C 1 123 ? 47.125 10.107 3.250 1.00 22.62 181 TYR C C 1
ATOM 5045 O O . TYR C 1 123 ? 47.034 9.517 2.183 1.00 22.78 181 TYR C O 1
ATOM 5054 N N . ILE C 1 124 ? 46.907 9.527 4.431 1.00 22.43 182 ILE C N 1
ATOM 5055 C CA . ILE C 1 124 ? 46.205 8.265 4.586 1.00 22.40 182 ILE C CA 1
ATOM 5056 C C . ILE C 1 124 ? 45.062 8.503 5.565 1.00 22.42 182 ILE C C 1
ATOM 5057 O O . ILE C 1 124 ? 45.291 8.953 6.674 1.00 22.30 182 ILE C O 1
ATOM 5062 N N . PHE C 1 125 ? 43.849 8.153 5.148 1.00 22.67 183 PHE C N 1
ATOM 5063 C CA . PHE C 1 125 ? 42.696 8.260 5.995 1.00 22.79 183 PHE C CA 1
ATOM 5064 C C . PHE C 1 125 ? 42.436 6.909 6.678 1.00 22.66 183 PHE C C 1
ATOM 5065 O O . PHE C 1 125 ? 42.642 5.847 6.081 1.00 22.68 183 PHE C O 1
ATOM 5073 N N . HIS C 1 126 ? 42.050 6.980 7.957 1.00 22.57 184 HIS C N 1
ATOM 5074 C CA . HIS C 1 126 ? 41.731 5.835 8.792 1.00 22.47 184 HIS C CA 1
ATOM 5075 C C . HIS C 1 126 ? 40.416 6.099 9.506 1.00 22.74 184 HIS C C 1
ATOM 5076 O O . HIS C 1 126 ? 40.024 7.252 9.701 1.00 22.96 184 HIS C O 1
ATOM 5083 N N . PRO C 1 127 ? 39.717 5.051 9.983 1.00 22.81 185 PRO C N 1
ATOM 5084 C CA . PRO C 1 127 ? 38.611 5.257 10.910 1.00 23.07 185 PRO C CA 1
ATOM 5085 C C . PRO C 1 127 ? 39.175 5.984 12.142 1.00 22.88 185 PRO C C 1
ATOM 5086 O O . PRO C 1 127 ? 40.336 5.749 12.512 1.00 22.51 185 PRO C O 1
ATOM 5090 N N . LEU C 1 128 ? 38.390 6.885 12.735 1.00 23.25 186 LEU C N 1
ATOM 5091 C CA . LEU C 1 128 ? 38.819 7.573 13.938 1.00 23.24 186 LEU C CA 1
ATOM 5092 C C . LEU C 1 128 ? 38.753 6.582 15.101 1.00 23.08 186 LEU C C 1
ATOM 5093 O O . LEU C 1 128 ? 37.665 6.121 15.441 1.00 23.35 186 LEU C O 1
ATOM 5098 N N . SER C 1 129 ? 39.913 6.244 15.675 1.00 22.72 187 SER C N 1
ATOM 5099 C CA . SER C 1 129 ? 39.976 5.177 16.662 1.00 24.79 187 SER C CA 1
ATOM 5100 C C . SER C 1 129 ? 39.496 5.710 18.011 1.00 25.41 187 SER C C 1
ATOM 5101 O O . SER C 1 129 ? 39.568 6.916 18.262 1.00 25.73 187 SER C O 1
ATOM 5104 N N . LYS C 1 130 ? 39.003 4.804 18.860 1.00 29.03 188 LYS C N 1
ATOM 5105 C CA . LYS C 1 130 ? 38.594 5.126 20.219 1.00 30.29 188 LYS C CA 1
ATOM 5106 C C . LYS C 1 130 ? 39.831 5.375 21.087 1.00 28.27 188 LYS C C 1
ATOM 5107 O O . LYS C 1 130 ? 39.727 6.068 22.087 1.00 29.06 188 LYS C O 1
ATOM 5113 N N . GLY C 1 131 ? 40.978 4.801 20.708 1.00 25.64 189 GLY C N 1
ATOM 5114 C CA . GLY C 1 131 ? 42.216 5.008 21.425 1.00 23.70 189 GLY C CA 1
ATOM 5115 C C . GLY C 1 131 ? 43.274 3.988 21.068 1.00 23.18 189 GLY C C 1
ATOM 5116 O O . GLY C 1 131 ? 42.980 2.993 20.480 1.00 23.19 189 GLY C O 1
ATOM 5117 N N . LEU C 1 132 ? 44.522 4.310 21.430 1.00 22.99 190 LEU C N 1
ATOM 5118 C CA . LEU C 1 132 ? 45.632 3.408 21.367 1.00 22.80 190 LEU C CA 1
ATOM 5119 C C . LEU C 1 132 ? 45.634 2.558 22.642 1.00 22.63 190 LEU C C 1
ATOM 5120 O O . LEU C 1 132 ? 45.307 3.045 23.714 1.00 22.68 190 LEU C O 1
ATOM 5125 N N . VAL C 1 133 ? 46.002 1.278 22.515 1.00 22.60 191 VAL C N 1
ATOM 5126 C CA . VAL C 1 133 ? 45.814 0.319 23.595 1.00 22.59 191 VAL C CA 1
ATOM 5127 C C . VAL C 1 133 ? 46.672 0.715 24.801 1.00 22.56 191 VAL C C 1
ATOM 5128 O O . VAL C 1 133 ? 46.216 0.644 25.935 1.00 22.57 191 VAL C O 1
ATOM 5132 N N . GLY C 1 134 ? 47.924 1.112 24.553 1.00 23.25 192 GLY C N 1
ATOM 5133 C CA . GLY C 1 134 ? 48.827 1.498 25.636 1.00 24.67 192 GLY C CA 1
ATOM 5134 C C . GLY C 1 134 ? 48.274 2.671 26.443 1.00 25.36 192 GLY C C 1
ATOM 5135 O O . GLY C 1 134 ? 48.197 2.604 27.651 1.00 25.18 192 GLY C O 1
ATOM 5136 N N . ASP C 1 135 ? 47.859 3.728 25.751 1.00 26.49 193 ASP C N 1
ATOM 5137 C CA . ASP C 1 135 ? 47.254 4.901 26.390 1.00 27.92 193 ASP C CA 1
ATOM 5138 C C . ASP C 1 135 ? 45.997 4.509 27.169 1.00 28.93 193 ASP C C 1
ATOM 5139 O O . ASP C 1 135 ? 45.794 4.970 28.284 1.00 32.20 193 ASP C O 1
ATOM 5144 N N . MET C 1 136 ? 45.148 3.670 26.582 1.00 29.80 194 MET C N 1
ATOM 5145 C CA . MET C 1 136 ? 43.905 3.299 27.239 1.00 31.56 194 MET C CA 1
ATOM 5146 C C . MET C 1 136 ? 44.183 2.568 28.566 1.00 31.37 194 MET C C 1
ATOM 5147 O O . MET C 1 136 ? 43.537 2.837 29.580 1.00 32.39 194 MET C O 1
ATOM 5152 N N . LEU C 1 137 ? 45.142 1.642 28.560 1.00 31.82 195 LEU C N 1
ATOM 5153 C CA . LEU C 1 137 ? 45.461 0.858 29.754 1.00 32.71 195 LEU C CA 1
ATOM 5154 C C . LEU C 1 137 ? 46.159 1.742 30.801 1.00 36.10 195 LEU C C 1
ATOM 5155 O O . LEU C 1 137 ? 45.975 1.550 31.961 1.00 34.51 195 LEU C O 1
ATOM 5160 N N . GLU C 1 138 ? 46.965 2.704 30.352 1.00 39.04 196 GLU C N 1
ATOM 5161 C CA . GLU C 1 138 ? 47.803 3.540 31.217 1.00 42.82 196 GLU C CA 1
ATOM 5162 C C . GLU C 1 138 ? 46.920 4.476 32.047 1.00 50.86 196 GLU C C 1
ATOM 5163 O O . GLU C 1 138 ? 47.220 4.706 33.216 1.00 59.82 196 GLU C O 1
ATOM 5169 N N . THR C 1 139 ? 45.837 4.981 31.447 1.00 54.17 197 THR C N 1
ATOM 5170 C CA . THR C 1 139 ? 44.876 5.846 32.122 1.00 57.56 197 THR C CA 1
ATOM 5171 C C . THR C 1 139 ? 43.967 5.050 33.072 1.00 62.60 197 THR C C 1
ATOM 5172 O O . THR C 1 139 ? 43.234 5.674 33.845 1.00 73.24 197 THR C O 1
ATOM 5176 N N . GLY C 1 140 ? 44.043 3.723 33.050 1.00 63.92 198 GLY C N 1
ATOM 5177 C CA . GLY C 1 140 ? 43.610 2.930 34.244 1.00 50.86 198 GLY C CA 1
ATOM 5178 C C . GLY C 1 140 ? 42.114 2.748 34.272 1.00 49.36 198 GLY C C 1
ATOM 5179 O O . GLY C 1 140 ? 41.596 2.316 35.288 1.00 44.17 198 GLY C O 1
ATOM 5180 N N . ARG C 1 141 ? 41.440 3.067 33.147 1.00 55.64 199 ARG C N 1
ATOM 5181 C CA . ARG C 1 141 ? 39.964 3.091 33.076 1.00 76.82 199 ARG C CA 1
ATOM 5182 C C . ARG C 1 141 ? 39.402 2.180 31.973 1.00 81.91 199 ARG C C 1
ATOM 5183 O O . ARG C 1 141 ? 38.197 1.997 31.903 1.00 72.34 199 ARG C O 1
ATOM 5191 N N . SER C 1 142 ? 40.269 1.519 31.187 1.00 83.51 200 SER C N 1
ATOM 5192 C CA . SER C 1 142 ? 39.841 0.342 30.400 1.00 76.51 200 SER C CA 1
ATOM 5193 C C . SER C 1 142 ? 40.387 -0.936 31.045 1.00 65.78 200 SER C C 1
ATOM 5194 O O . SER C 1 142 ? 41.592 -1.045 31.372 1.00 60.25 200 SER C O 1
ATOM 5197 N N . HIS C 1 143 ? 39.473 -1.887 31.261 1.00 60.02 201 HIS C N 1
ATOM 5198 C CA . HIS C 1 143 ? 39.818 -3.166 31.835 1.00 61.58 201 HIS C CA 1
ATOM 5199 C C . HIS C 1 143 ? 39.421 -4.258 30.849 1.00 48.79 201 HIS C C 1
ATOM 5200 O O . HIS C 1 143 ? 38.303 -4.770 30.896 1.00 49.32 201 HIS C O 1
ATOM 5207 N N . PRO C 1 144 ? 40.325 -4.673 29.941 1.00 39.77 202 PRO C N 1
ATOM 5208 C CA . PRO C 1 144 ? 40.002 -5.720 28.978 1.00 37.16 202 PRO C CA 1
ATOM 5209 C C . PRO C 1 144 ? 40.137 -7.144 29.527 1.00 34.11 202 PRO C C 1
ATOM 5210 O O . PRO C 1 144 ? 40.759 -7.364 30.561 1.00 33.03 202 PRO C O 1
ATOM 5214 N N . ASP C 1 145 ? 39.555 -8.092 28.791 1.00 32.77 203 ASP C N 1
ATOM 5215 C CA . ASP C 1 145 ? 39.846 -9.507 28.923 1.00 30.58 203 ASP C CA 1
ATOM 5216 C C . ASP C 1 145 ? 41.271 -9.721 28.393 1.00 28.54 203 ASP C C 1
ATOM 5217 O O . ASP C 1 145 ? 41.517 -9.622 27.187 1.00 28.28 203 ASP C O 1
ATOM 5222 N N . VAL C 1 146 ? 42.206 -9.979 29.308 1.00 27.27 204 VAL C N 1
ATOM 5223 C CA . VAL C 1 146 ? 43.632 -10.060 28.999 1.00 26.43 204 VAL C CA 1
ATOM 5224 C C . VAL C 1 146 ? 43.901 -11.222 28.033 1.00 25.51 204 VAL C C 1
ATOM 5225 O O . VAL C 1 146 ? 44.728 -11.117 27.134 1.00 25.45 204 VAL C O 1
ATOM 5229 N N . GLN C 1 147 ? 43.226 -12.339 28.248 1.00 25.07 205 GLN C N 1
ATOM 5230 C CA . GLN C 1 147 ? 43.432 -13.545 27.462 1.00 24.52 205 GLN C CA 1
ATOM 5231 C C . GLN C 1 147 ? 43.114 -13.252 25.988 1.00 24.17 205 GLN C C 1
ATOM 5232 O O . GLN C 1 147 ? 43.892 -13.606 25.076 1.00 23.98 205 GLN C O 1
ATOM 5238 N N . VAL C 1 148 ? 41.963 -12.599 25.767 1.00 24.40 206 VAL C N 1
ATOM 5239 C CA . VAL C 1 148 ? 41.451 -12.385 24.419 1.00 24.51 206 VAL C CA 1
ATOM 5240 C C . VAL C 1 148 ? 42.264 -11.282 23.735 1.00 23.99 206 VAL C C 1
ATOM 5241 O O . VAL C 1 148 ? 42.517 -11.369 22.538 1.00 23.87 206 VAL C O 1
ATOM 5245 N N . LEU C 1 149 ? 42.661 -10.251 24.499 1.00 23.84 207 LEU C N 1
ATOM 5246 C CA . LEU C 1 149 ? 43.440 -9.140 23.948 1.00 23.53 207 LEU C CA 1
ATOM 5247 C C . LEU C 1 149 ? 44.790 -9.669 23.444 1.00 23.05 207 LEU C C 1
ATOM 5248 O O . LEU C 1 149 ? 45.204 -9.366 22.324 1.00 22.80 207 LEU C O 1
ATOM 5253 N N . ALA C 1 150 ? 45.440 -10.488 24.276 1.00 23.09 208 ALA C N 1
ATOM 5254 C CA . ALA C 1 150 ? 46.735 -11.060 23.944 1.00 22.96 208 ALA C CA 1
ATOM 5255 C C . ALA C 1 150 ? 46.623 -11.923 22.682 1.00 22.93 208 ALA C C 1
ATOM 5256 O O . ALA C 1 150 ? 47.488 -11.866 21.828 1.00 22.78 208 ALA C O 1
ATOM 5258 N N . ALA C 1 151 ? 45.531 -12.685 22.579 1.00 23.25 209 ALA C N 1
ATOM 5259 C CA . ALA C 1 151 ? 45.305 -13.571 21.444 1.00 23.58 209 ALA C CA 1
ATOM 5260 C C . ALA C 1 151 ? 45.051 -12.744 20.178 1.00 23.40 209 ALA C C 1
ATOM 5261 O O . ALA C 1 151 ? 45.574 -13.075 19.116 1.00 23.49 209 ALA C O 1
ATOM 5263 N N . ASN C 1 152 ? 44.242 -11.684 20.328 1.00 23.32 210 ASN C N 1
ATOM 5264 C CA . ASN C 1 152 ? 43.943 -10.689 19.268 1.00 23.28 210 ASN C CA 1
ATOM 5265 C C . ASN C 1 152 ? 45.265 -10.105 18.732 1.00 22.72 210 ASN C C 1
ATOM 5266 O O . ASN C 1 152 ? 45.463 -9.996 17.530 1.00 22.72 210 ASN C O 1
ATOM 5271 N N . MET C 1 153 ? 46.198 -9.802 19.644 1.00 22.41 211 MET C N 1
ATOM 5272 C CA . MET C 1 153 ? 47.458 -9.138 19.297 1.00 22.08 211 MET C CA 1
ATOM 5273 C C . MET C 1 153 ? 48.362 -10.112 18.531 1.00 22.11 211 MET C C 1
ATOM 5274 O O . MET C 1 153 ? 48.925 -9.722 17.495 1.00 21.96 211 MET C O 1
ATOM 5279 N N . VAL C 1 154 ? 48.501 -11.349 19.027 1.00 22.44 212 VAL C N 1
ATOM 5280 C CA . VAL C 1 154 ? 49.310 -12.382 18.351 1.00 22.82 212 VAL C CA 1
ATOM 5281 C C . VAL C 1 154 ? 48.723 -12.657 16.952 1.00 23.03 212 VAL C C 1
ATOM 5282 O O . VAL C 1 154 ? 49.453 -12.773 15.989 1.00 23.17 212 VAL C O 1
ATOM 5286 N N . ALA C 1 155 ? 47.397 -12.789 16.868 1.00 23.26 213 ALA C N 1
ATOM 5287 C CA . ALA C 1 155 ? 46.721 -13.103 15.619 1.00 23.80 213 ALA C CA 1
ATOM 5288 C C . ALA C 1 155 ? 46.989 -11.996 14.594 1.00 23.41 213 ALA C C 1
ATOM 5289 O O . ALA C 1 155 ? 47.192 -12.271 13.424 1.00 23.79 213 ALA C O 1
ATOM 5291 N N . ALA C 1 156 ? 46.951 -10.753 15.053 1.00 22.80 214 ALA C N 1
ATOM 5292 C CA . ALA C 1 156 ? 47.127 -9.585 14.193 1.00 22.52 214 ALA C CA 1
ATOM 5293 C C . ALA C 1 156 ? 48.528 -9.611 13.574 1.00 22.28 214 ALA C C 1
ATOM 5294 O O . ALA C 1 156 ? 48.678 -9.436 12.364 1.00 22.41 214 ALA C O 1
ATOM 5296 N N . LEU C 1 157 ? 49.530 -9.882 14.415 1.00 22.10 215 LEU C N 1
ATOM 5297 C CA . LEU C 1 157 ? 50.916 -9.973 13.983 1.00 22.12 215 LEU C CA 1
ATOM 5298 C C . LEU C 1 157 ? 51.083 -11.113 12.964 1.00 22.74 215 LEU C C 1
ATOM 5299 O O . LEU C 1 157 ? 51.731 -10.940 11.930 1.00 22.84 215 LEU C O 1
ATOM 5304 N N . LYS C 1 158 ? 50.488 -12.265 13.255 1.00 23.31 216 LYS C N 1
ATOM 5305 C CA . LYS C 1 158 ? 50.537 -13.424 12.368 1.00 26.10 216 LYS C CA 1
ATOM 5306 C C . LYS C 1 158 ? 49.963 -13.063 10.989 1.00 25.92 216 LYS C C 1
ATOM 5307 O O . LYS C 1 158 ? 50.542 -13.471 9.969 1.00 26.63 216 LYS C O 1
ATOM 5313 N N . SER C 1 159 ? 48.847 -12.313 10.954 1.00 24.16 217 SER C N 1
ATOM 5314 C CA . SER C 1 159 ? 48.245 -11.932 9.694 1.00 24.56 217 SER C CA 1
ATOM 5315 C C . SER C 1 159 ? 49.221 -11.075 8.874 1.00 24.08 217 SER C C 1
ATOM 5316 O O . SER C 1 159 ? 49.207 -11.138 7.667 1.00 24.62 217 SER C O 1
ATOM 5319 N N . LEU C 1 160 ? 50.097 -10.323 9.531 1.00 23.23 218 LEU C N 1
ATOM 5320 C CA . LEU C 1 160 ? 51.105 -9.528 8.815 1.00 22.89 218 LEU C CA 1
ATOM 5321 C C . LEU C 1 160 ? 52.259 -10.423 8.314 1.00 23.43 218 LEU C C 1
ATOM 5322 O O . LEU C 1 160 ? 52.721 -10.286 7.183 1.00 23.69 218 LEU C O 1
ATOM 5327 N N . HIS C 1 161 ? 52.709 -11.341 9.166 1.00 23.74 219 HIS C N 1
ATOM 5328 C CA . HIS C 1 161 ? 53.748 -12.331 8.788 1.00 24.61 219 HIS C CA 1
ATOM 5329 C C . HIS C 1 161 ? 53.297 -13.165 7.581 1.00 25.65 219 HIS C C 1
ATOM 5330 O O . HIS C 1 161 ? 54.115 -13.396 6.691 1.00 26.27 219 HIS C O 1
ATOM 5337 N N . ASN C 1 162 ? 52.006 -13.539 7.513 1.00 25.99 220 ASN C N 1
ATOM 5338 C CA . ASN C 1 162 ? 51.454 -14.318 6.387 1.00 27.27 220 ASN C CA 1
ATOM 5339 C C . ASN C 1 162 ? 51.562 -13.576 5.050 1.00 27.45 220 ASN C C 1
ATOM 5340 O O . ASN C 1 162 ? 51.513 -14.205 4.013 1.00 29.07 220 ASN C O 1
ATOM 5345 N N . LEU C 1 163 ? 51.679 -12.254 5.066 1.00 26.67 221 LEU C N 1
ATOM 5346 C CA . LEU C 1 163 ? 51.863 -11.460 3.817 1.00 27.00 221 LEU C CA 1
ATOM 5347 C C . LEU C 1 163 ? 53.354 -11.299 3.493 1.00 27.07 221 LEU C C 1
ATOM 5348 O O . LEU C 1 163 ? 53.692 -10.689 2.509 1.00 26.96 221 LEU C O 1
ATOM 5353 N N . GLY C 1 164 ? 54.236 -11.869 4.325 1.00 27.41 222 GLY C N 1
ATOM 5354 C CA . GLY C 1 164 ? 55.674 -11.769 4.140 1.00 27.87 222 GLY C CA 1
ATOM 5355 C C . GLY C 1 164 ? 56.247 -10.454 4.656 1.00 27.33 222 GLY C C 1
ATOM 5356 O O . GLY C 1 164 ? 57.292 -10.004 4.159 1.00 29.30 222 GLY C O 1
ATOM 5357 N N . LEU C 1 165 ? 55.606 -9.847 5.665 1.00 26.16 223 LEU C N 1
ATOM 5358 C CA . LEU C 1 165 ? 56.085 -8.583 6.236 1.00 25.16 223 LEU C CA 1
ATOM 5359 C C . LEU C 1 165 ? 56.392 -8.752 7.729 1.00 24.83 223 LEU C C 1
ATOM 5360 O O . LEU C 1 165 ? 55.573 -9.325 8.483 1.00 24.77 223 LEU C O 1
ATOM 5365 N N . LEU C 1 166 ? 57.546 -8.211 8.145 1.00 24.52 224 LEU C N 1
ATOM 5366 C CA . LEU C 1 166 ? 57.803 -7.872 9.542 1.00 23.97 224 LEU C CA 1
ATOM 5367 C C . LEU C 1 166 ? 57.229 -6.493 9.844 1.00 22.31 224 LEU C C 1
ATOM 5368 O O . LEU C 1 166 ? 57.245 -5.635 8.975 1.00 22.09 224 LEU C O 1
ATOM 5373 N N . HIS C 1 167 ? 56.825 -6.278 11.100 1.00 22.15 225 HIS C N 1
ATOM 5374 C CA . HIS C 1 167 ? 56.372 -4.965 11.581 1.00 21.82 225 HIS C CA 1
ATOM 5375 C C . HIS C 1 167 ? 57.573 -4.071 11.912 1.00 22.26 225 HIS C C 1
ATOM 5376 O O . HIS C 1 167 ? 57.669 -2.967 11.411 1.00 22.21 225 HIS C O 1
ATOM 5383 N N . ARG C 1 168 ? 58.432 -4.561 12.801 1.00 22.88 226 ARG C N 1
ATOM 5384 C CA . ARG C 1 168 ? 59.741 -3.987 13.199 1.00 23.73 226 ARG C CA 1
ATOM 5385 C C . ARG C 1 168 ? 59.640 -2.877 14.258 1.00 24.07 226 ARG C C 1
ATOM 5386 O O . ARG C 1 168 ? 60.675 -2.411 14.683 1.00 25.02 226 ARG C O 1
ATOM 5394 N N . SER C 1 169 ? 58.443 -2.452 14.695 1.00 23.57 227 SER C N 1
ATOM 5395 C CA . SER C 1 169 ? 58.346 -1.422 15.753 1.00 24.17 227 SER C CA 1
ATOM 5396 C C . SER C 1 169 ? 57.140 -1.666 16.669 1.00 23.86 227 SER C C 1
ATOM 5397 O O . SER C 1 169 ? 56.492 -0.722 17.103 1.00 24.08 227 SER C O 1
ATOM 5400 N N . ILE C 1 170 ? 56.875 -2.930 17.012 1.00 23.55 228 ILE C N 1
ATOM 5401 C CA . ILE C 1 170 ? 55.715 -3.258 17.800 1.00 23.26 228 ILE C CA 1
ATOM 5402 C C . ILE C 1 170 ? 55.868 -2.714 19.223 1.00 24.10 228 ILE C C 1
ATOM 5403 O O . ILE C 1 170 ? 56.926 -2.883 19.867 1.00 24.94 228 ILE C O 1
ATOM 5408 N N . GLU C 1 171 ? 54.781 -2.087 19.687 1.00 24.07 229 GLU C N 1
ATOM 5409 C CA . GLU C 1 171 ? 54.577 -1.708 21.073 1.00 25.87 229 GLU C CA 1
ATOM 5410 C C . GLU C 1 171 ? 53.063 -1.700 21.325 1.00 24.47 229 GLU C C 1
ATOM 5411 O O . GLU C 1 171 ? 52.283 -1.848 20.395 1.00 23.75 229 GLU C O 1
ATOM 5417 N N . LEU C 1 172 ? 52.648 -1.550 22.587 1.00 24.28 230 LEU C N 1
ATOM 5418 C CA . LEU C 1 172 ? 51.241 -1.553 22.894 1.00 24.25 230 LEU C CA 1
ATOM 5419 C C . LEU C 1 172 ? 50.487 -0.530 22.033 1.00 24.10 230 LEU C C 1
ATOM 5420 O O . LEU C 1 172 ? 49.382 -0.818 21.584 1.00 23.85 230 LEU C O 1
ATOM 5425 N N . ASN C 1 173 ? 51.076 0.651 21.814 1.00 24.29 231 ASN C N 1
ATOM 5426 C CA . ASN C 1 173 ? 50.405 1.731 21.077 1.00 24.24 231 ASN C CA 1
ATOM 5427 C C . ASN C 1 173 ? 50.410 1.475 19.553 1.00 23.72 231 ASN C C 1
ATOM 5428 O O . ASN C 1 173 ? 49.841 2.265 18.809 1.00 23.65 231 ASN C O 1
ATOM 5433 N N . SER C 1 174 ? 51.025 0.384 19.097 1.00 23.43 232 SER C N 1
ATOM 5434 C CA . SER C 1 174 ? 50.874 -0.063 17.722 1.00 23.04 232 SER C CA 1
ATOM 5435 C C . SER C 1 174 ? 49.429 -0.517 17.490 1.00 22.87 232 SER C C 1
ATOM 5436 O O . SER C 1 174 ? 48.952 -0.486 16.376 1.00 22.67 232 SER C O 1
ATOM 5439 N N . PHE C 1 175 ? 48.761 -0.947 18.564 1.00 23.02 233 PHE C N 1
ATOM 5440 C CA . PHE C 1 175 ? 47.422 -1.483 18.527 1.00 22.96 233 PHE C CA 1
ATOM 5441 C C . PHE C 1 175 ? 46.437 -0.378 18.880 1.00 23.24 233 PHE C C 1
ATOM 5442 O O . PHE C 1 175 ? 46.688 0.420 19.775 1.00 23.59 233 PHE C O 1
ATOM 5450 N N . SER C 1 176 ? 45.311 -0.347 18.174 1.00 23.18 234 SER C N 1
ATOM 5451 C CA . SER C 1 176 ? 44.253 0.608 18.466 1.00 23.51 234 SER C CA 1
ATOM 5452 C C . SER C 1 176 ? 42.878 -0.073 18.431 1.00 23.60 234 SER C C 1
ATOM 5453 O O . SER C 1 176 ? 42.723 -1.165 17.920 1.00 23.36 234 SER C O 1
ATOM 5456 N N . VAL C 1 177 ? 41.902 0.592 19.037 1.00 24.03 235 VAL C N 1
ATOM 5457 C CA . VAL C 1 177 ? 40.575 0.088 19.167 1.00 24.26 235 VAL C CA 1
ATOM 5458 C C . VAL C 1 177 ? 39.684 0.866 18.204 1.00 24.38 235 VAL C C 1
ATOM 5459 O O . VAL C 1 177 ? 39.557 2.075 18.337 1.00 24.67 235 VAL C O 1
ATOM 5463 N N . LEU C 1 178 ? 39.081 0.172 17.240 1.00 24.23 236 LEU C N 1
ATOM 5464 C CA . LEU C 1 178 ? 38.181 0.819 16.288 1.00 24.41 236 LEU C CA 1
ATOM 5465 C C . LEU C 1 178 ? 36.851 1.123 16.970 1.00 25.01 236 LEU C C 1
ATOM 5466 O O . LEU C 1 178 ? 36.560 0.572 18.035 1.00 25.25 236 LEU C O 1
ATOM 5471 N N . PRO C 1 179 ? 36.012 2.018 16.404 1.00 25.35 237 PRO C N 1
ATOM 5472 C CA . PRO C 1 179 ? 34.714 2.325 17.018 1.00 26.03 237 PRO C CA 1
ATOM 5473 C C . PRO C 1 179 ? 33.853 1.088 17.302 1.00 26.24 237 PRO C C 1
ATOM 5474 O O . PRO C 1 179 ? 33.201 1.040 18.310 1.00 27.07 237 PRO C O 1
ATOM 5478 N N . ASP C 1 180 ? 33.889 0.072 16.449 1.00 26.52 238 ASP C N 1
ATOM 5479 C CA . ASP C 1 180 ? 33.070 -1.126 16.676 1.00 27.43 238 ASP C CA 1
ATOM 5480 C C . ASP C 1 180 ? 33.702 -2.035 17.746 1.00 26.39 238 ASP C C 1
ATOM 5481 O O . ASP C 1 180 ? 33.108 -3.064 18.079 1.00 26.75 238 ASP C O 1
ATOM 5486 N N . GLY C 1 181 ? 34.886 -1.687 18.280 1.00 25.62 239 GLY C N 1
ATOM 5487 C CA . GLY C 1 181 ? 35.542 -2.454 19.358 1.00 25.51 239 GLY C CA 1
ATOM 5488 C C . GLY C 1 181 ? 36.571 -3.480 18.873 1.00 24.92 239 GLY C C 1
ATOM 5489 O O . GLY C 1 181 ? 37.216 -4.167 19.706 1.00 24.81 239 GLY C O 1
ATOM 5490 N N . THR C 1 182 ? 36.744 -3.615 17.549 1.00 24.62 240 THR C N 1
ATOM 5491 C CA . THR C 1 182 ? 37.819 -4.434 16.968 1.00 24.13 240 THR C CA 1
ATOM 5492 C C . THR C 1 182 ? 39.175 -3.839 17.370 1.00 23.82 240 THR C C 1
ATOM 5493 O O . THR C 1 182 ? 39.343 -2.634 17.313 1.00 23.85 240 THR C O 1
ATOM 5497 N N . VAL C 1 183 ? 40.119 -4.692 17.774 1.00 23.58 241 VAL C N 1
ATOM 5498 C CA . VAL C 1 183 ? 41.473 -4.294 18.059 1.00 23.34 241 VAL C CA 1
ATOM 5499 C C . VAL C 1 183 ? 42.352 -4.663 16.866 1.00 22.99 241 VAL C C 1
ATOM 5500 O O . VAL C 1 183 ? 42.385 -5.818 16.492 1.00 22.91 241 VAL C O 1
ATOM 5504 N N . VAL C 1 184 ? 43.067 -3.662 16.320 1.00 22.84 242 VAL C N 1
ATOM 5505 C CA . VAL C 1 184 ? 43.802 -3.796 15.067 1.00 22.61 242 VAL C CA 1
ATOM 5506 C C . VAL C 1 184 ? 45.245 -3.331 15.242 1.00 22.47 242 VAL C C 1
ATOM 5507 O O . VAL C 1 184 ? 45.525 -2.499 16.073 1.00 22.58 242 VAL C O 1
ATOM 5511 N N . LEU C 1 185 ? 46.134 -3.895 14.423 1.00 22.33 243 LEU C N 1
ATOM 5512 C CA . LEU C 1 185 ? 47.530 -3.557 14.387 1.00 22.27 243 LEU C CA 1
ATOM 5513 C C . LEU C 1 185 ? 47.769 -2.495 13.318 1.00 22.25 243 LEU C C 1
ATOM 5514 O O . LEU C 1 185 ? 47.455 -2.707 12.168 1.00 22.24 243 LEU C O 1
ATOM 5519 N N . GLY C 1 186 ? 48.354 -1.370 13.740 1.00 22.32 244 GLY C N 1
ATOM 5520 C CA . GLY C 1 186 ? 48.764 -0.274 12.875 1.00 22.35 244 GLY C CA 1
ATOM 5521 C C . GLY C 1 186 ? 50.262 -0.006 12.983 1.00 22.42 244 GLY C C 1
ATOM 5522 O O . GLY C 1 186 ? 51.051 -0.902 13.274 1.00 22.41 244 GLY C O 1
ATOM 5523 N N . GLY C 1 187 ? 50.647 1.244 12.727 1.00 22.54 245 GLY C N 1
ATOM 5524 C CA . GLY C 1 187 ? 52.035 1.650 12.671 1.00 22.69 245 GLY C CA 1
ATOM 5525 C C . GLY C 1 187 ? 52.794 0.919 11.584 1.00 22.67 245 GLY C C 1
ATOM 5526 O O . GLY C 1 187 ? 53.959 0.587 11.765 1.00 22.81 245 GLY C O 1
ATOM 5527 N N . LEU C 1 188 ? 52.138 0.692 10.435 1.00 22.58 246 LEU C N 1
ATOM 5528 C CA . LEU C 1 188 ? 52.699 -0.189 9.395 1.00 22.65 246 LEU C CA 1
ATOM 5529 C C . LEU C 1 188 ? 53.750 0.513 8.517 1.00 22.88 246 LEU C C 1
ATOM 5530 O O . LEU C 1 188 ? 54.326 -0.117 7.663 1.00 23.06 246 LEU C O 1
ATOM 5535 N N . ASP C 1 189 ? 54.020 1.797 8.757 1.00 22.97 247 ASP C N 1
ATOM 5536 C CA . ASP C 1 189 ? 55.057 2.536 8.008 1.00 24.52 247 ASP C CA 1
ATOM 5537 C C . ASP C 1 189 ? 56.460 1.917 8.208 1.00 23.50 247 ASP C C 1
ATOM 5538 O O . ASP C 1 189 ? 57.330 2.139 7.393 1.00 23.80 247 ASP C O 1
ATOM 5543 N N . THR C 1 190 ? 56.688 1.161 9.289 1.00 23.44 248 THR C N 1
ATOM 5544 C CA . THR C 1 190 ? 58.001 0.540 9.544 1.00 23.74 248 THR C CA 1
ATOM 5545 C C . THR C 1 190 ? 58.095 -0.881 8.964 1.00 24.50 248 THR C C 1
ATOM 5546 O O . THR C 1 190 ? 59.158 -1.518 9.071 1.00 25.15 248 THR C O 1
ATOM 5550 N N . ALA C 1 191 ? 57.003 -1.386 8.387 1.00 24.97 249 ALA C N 1
ATOM 5551 C CA . ALA C 1 191 ? 56.960 -2.789 7.931 1.00 25.91 249 ALA C CA 1
ATOM 5552 C C . ALA C 1 191 ? 57.928 -2.997 6.753 1.00 26.81 249 ALA C C 1
ATOM 5553 O O . ALA C 1 191 ? 58.207 -2.086 6.001 1.00 27.34 249 ALA C O 1
ATOM 5555 N N . ALA C 1 192 ? 58.440 -4.209 6.623 1.00 27.74 250 ALA C N 1
ATOM 5556 C CA . ALA C 1 192 ? 59.459 -4.545 5.622 1.00 29.57 250 ALA C CA 1
ATOM 5557 C C . ALA C 1 192 ? 59.412 -6.046 5.349 1.00 30.55 250 ALA C C 1
ATOM 5558 O O . ALA C 1 192 ? 58.981 -6.822 6.189 1.00 29.75 250 ALA C O 1
ATOM 5560 N N . PRO C 1 193 ? 59.849 -6.500 4.154 1.00 33.76 251 PRO C N 1
ATOM 5561 C CA . PRO C 1 193 ? 59.765 -7.918 3.803 1.00 35.36 251 PRO C CA 1
ATOM 5562 C C . PRO C 1 193 ? 60.668 -8.797 4.673 1.00 37.96 251 PRO C C 1
ATOM 5563 O O . PRO C 1 193 ? 61.754 -8.364 5.040 1.00 39.59 251 PRO C O 1
ATOM 5567 N N . ILE C 1 194 ? 60.192 -10.010 4.976 1.00 41.01 252 ILE C N 1
ATOM 5568 C CA . ILE C 1 194 ? 60.992 -11.061 5.599 1.00 42.77 252 ILE C CA 1
ATOM 5569 C C . ILE C 1 194 ? 61.953 -11.558 4.523 1.00 44.48 252 ILE C C 1
ATOM 5570 O O . ILE C 1 194 ? 63.119 -11.578 4.746 1.00 47.82 252 ILE C O 1
ATOM 5575 N N . THR C 1 229 ? 64.192 -10.171 11.881 1.00 60.34 287 THR C N 1
ATOM 5576 C CA . THR C 1 229 ? 63.592 -11.512 11.560 1.00 59.11 287 THR C CA 1
ATOM 5577 C C . THR C 1 229 ? 62.257 -11.672 12.292 1.00 45.73 287 THR C C 1
ATOM 5578 O O . THR C 1 229 ? 61.889 -10.825 13.103 1.00 50.56 287 THR C O 1
ATOM 5582 N N . VAL C 1 230 ? 61.553 -12.774 12.011 1.00 39.91 288 VAL C N 1
ATOM 5583 C CA . VAL C 1 230 ? 60.282 -13.068 12.686 1.00 37.64 288 VAL C CA 1
ATOM 5584 C C . VAL C 1 230 ? 60.473 -13.033 14.210 1.00 33.94 288 VAL C C 1
ATOM 5585 O O . VAL C 1 230 ? 59.586 -12.588 14.944 1.00 31.66 288 VAL C O 1
ATOM 5589 N N . LYS C 1 231 ? 61.668 -13.462 14.662 1.00 31.96 289 LYS C N 1
ATOM 5590 C CA . LYS C 1 231 ? 61.943 -13.581 16.093 1.00 31.22 289 LYS C CA 1
ATOM 5591 C C . LYS C 1 231 ? 62.131 -12.197 16.734 1.00 29.58 289 LYS C C 1
ATOM 5592 O O . LYS C 1 231 ? 61.872 -12.044 17.927 1.00 29.18 289 LYS C O 1
ATOM 5598 N N . SER C 1 232 ? 62.552 -11.188 15.969 1.00 28.46 290 SER C N 1
ATOM 5599 C CA . SER C 1 232 ? 62.672 -9.836 16.539 1.00 27.98 290 SER C CA 1
ATOM 5600 C C . SER C 1 232 ? 61.269 -9.226 16.758 1.00 25.41 290 SER C C 1
ATOM 5601 O O . SER C 1 232 ? 61.056 -8.534 17.763 1.00 25.35 290 SER C O 1
ATOM 5604 N N . ASP C 1 233 ? 60.307 -9.533 15.878 1.00 24.57 291 ASP C N 1
ATOM 5605 C CA . ASP C 1 233 ? 58.900 -9.154 16.133 1.00 23.69 291 ASP C CA 1
ATOM 5606 C C . ASP C 1 233 ? 58.355 -9.870 17.381 1.00 23.14 291 ASP C C 1
ATOM 5607 O O . ASP C 1 233 ? 57.597 -9.279 18.157 1.00 22.84 291 ASP C O 1
ATOM 5612 N N . VAL C 1 234 ? 58.752 -11.131 17.584 1.00 23.28 292 VAL C N 1
ATOM 5613 C CA . VAL C 1 234 ? 58.321 -11.896 18.751 1.00 23.20 292 VAL C CA 1
ATOM 5614 C C . VAL C 1 234 ? 58.844 -11.215 20.017 1.00 23.56 292 VAL C C 1
ATOM 5615 O O . VAL C 1 234 ? 58.090 -11.075 21.002 1.00 23.25 292 VAL C O 1
ATOM 5619 N N . TYR C 1 235 ? 60.131 -10.826 20.000 1.00 24.43 293 TYR C N 1
ATOM 5620 C CA . TYR C 1 235 ? 60.734 -10.110 21.117 1.00 25.08 293 TYR C CA 1
ATOM 5621 C C . TYR C 1 235 ? 59.904 -8.853 21.452 1.00 24.42 293 TYR C C 1
ATOM 5622 O O . TYR C 1 235 ? 59.494 -8.652 22.592 1.00 24.24 293 TYR C O 1
ATOM 5631 N N . SER C 1 236 ? 59.652 -8.022 20.439 1.00 24.26 294 SER C N 1
ATOM 5632 C CA . SER C 1 236 ? 58.956 -6.740 20.606 1.00 24.09 294 SER C CA 1
ATOM 5633 C C . SER C 1 236 ? 57.547 -6.945 21.169 1.00 23.19 294 SER C C 1
ATOM 5634 O O . SER C 1 236 ? 57.102 -6.163 22.009 1.00 23.18 294 SER C O 1
ATOM 5637 N N . LEU C 1 237 ? 56.847 -7.972 20.689 1.00 22.67 295 LEU C N 1
ATOM 5638 C CA . LEU C 1 237 ? 55.493 -8.232 21.149 1.00 22.27 295 LEU C CA 1
ATOM 5639 C C . LEU C 1 237 ? 55.547 -8.726 22.595 1.00 22.30 295 LEU C C 1
ATOM 5640 O O . LEU C 1 237 ? 54.655 -8.435 23.399 1.00 22.24 295 LEU C O 1
ATOM 5645 N N . GLY C 1 238 ? 56.606 -9.478 22.915 1.00 22.68 296 GLY C N 1
ATOM 5646 C CA . GLY C 1 238 ? 56.885 -9.914 24.278 1.00 23.11 296 GLY C CA 1
ATOM 5647 C C . GLY C 1 238 ? 57.023 -8.732 25.213 1.00 23.18 296 GLY C C 1
ATOM 5648 O O . GLY C 1 238 ? 56.391 -8.700 26.261 1.00 23.15 296 GLY C O 1
ATOM 5649 N N . VAL C 1 239 ? 57.815 -7.740 24.796 1.00 23.46 297 VAL C N 1
ATOM 5650 C CA . VAL C 1 239 ? 58.019 -6.525 25.575 1.00 23.78 297 VAL C CA 1
ATOM 5651 C C . VAL C 1 239 ? 56.679 -5.793 25.754 1.00 23.18 297 VAL C C 1
ATOM 5652 O O . VAL C 1 239 ? 56.415 -5.245 26.814 1.00 23.27 297 VAL C O 1
ATOM 5656 N N . ALA C 1 240 ? 55.830 -5.799 24.722 1.00 22.79 298 ALA C N 1
ATOM 5657 C CA . ALA C 1 240 ? 54.532 -5.155 24.825 1.00 22.67 298 ALA C CA 1
ATOM 5658 C C . ALA C 1 240 ? 53.647 -5.876 25.853 1.00 22.49 298 ALA C C 1
ATOM 5659 O O . ALA C 1 240 ? 52.887 -5.236 26.596 1.00 22.65 298 ALA C O 1
ATOM 5661 N N . PHE C 1 241 ? 53.728 -7.213 25.874 1.00 22.42 299 PHE C N 1
ATOM 5662 C CA . PHE C 1 241 ? 52.974 -8.010 26.823 1.00 22.66 299 PHE C CA 1
ATOM 5663 C C . PHE C 1 241 ? 53.465 -7.729 28.250 1.00 22.88 299 PHE C C 1
ATOM 5664 O O . PHE C 1 241 ? 52.658 -7.586 29.173 1.00 23.12 299 PHE C O 1
ATOM 5672 N N . ARG C 1 242 ? 54.783 -7.617 28.417 1.00 23.04 300 ARG C N 1
ATOM 5673 C CA . ARG C 1 242 ? 55.360 -7.258 29.691 1.00 23.48 300 ARG C CA 1
ATOM 5674 C C . ARG C 1 242 ? 54.826 -5.889 30.149 1.00 23.29 300 ARG C C 1
ATOM 5675 O O . ARG C 1 242 ? 54.456 -5.716 31.294 1.00 23.50 300 ARG C O 1
ATOM 5683 N N . ASN C 1 243 ? 54.771 -4.941 29.216 1.00 23.09 301 ASN C N 1
ATOM 5684 C CA . ASN C 1 243 ? 54.274 -3.589 29.452 1.00 23.23 301 ASN C CA 1
ATOM 5685 C C . ASN C 1 243 ? 52.824 -3.688 29.933 1.00 23.16 301 ASN C C 1
ATOM 5686 O O . ASN C 1 243 ? 52.423 -3.011 30.879 1.00 23.41 301 ASN C O 1
ATOM 5691 N N . LEU C 1 244 ? 52.048 -4.558 29.273 1.00 23.04 302 LEU C N 1
ATOM 5692 C CA . LEU C 1 244 ? 50.629 -4.751 29.549 1.00 23.43 302 LEU C CA 1
ATOM 5693 C C . LEU C 1 244 ? 50.462 -5.263 30.983 1.00 24.34 302 LEU C C 1
ATOM 5694 O O . LEU C 1 244 ? 49.662 -4.724 31.770 1.00 24.73 302 LEU C O 1
ATOM 5699 N N . VAL C 1 245 ? 51.246 -6.287 31.338 1.00 25.03 303 VAL C N 1
ATOM 5700 C CA . VAL C 1 245 ? 51.211 -6.875 32.683 1.00 26.13 303 VAL C CA 1
ATOM 5701 C C . VAL C 1 245 ? 51.597 -5.832 33.748 1.00 26.82 303 VAL C C 1
ATOM 5702 O O . VAL C 1 245 ? 50.964 -5.761 34.806 1.00 28.80 303 VAL C O 1
ATOM 5706 N N . GLN C 1 246 ? 52.630 -5.033 33.493 1.00 26.57 304 GLN C N 1
ATOM 5707 C CA . GLN C 1 246 ? 53.058 -3.977 34.444 1.00 26.58 304 GLN C CA 1
ATOM 5708 C C . GLN C 1 246 ? 51.909 -2.973 34.665 1.00 27.31 304 GLN C C 1
ATOM 5709 O O . GLN C 1 246 ? 51.740 -2.465 35.749 1.00 28.57 304 GLN C O 1
ATOM 5715 N N . LEU C 1 247 ? 51.144 -2.654 33.620 1.00 27.61 305 LEU C N 1
ATOM 5716 C CA . LEU C 1 247 ? 50.094 -1.640 33.724 1.00 28.98 305 LEU C CA 1
ATOM 5717 C C . LEU C 1 247 ? 48.882 -2.161 34.504 1.00 31.76 305 LEU C C 1
ATOM 5718 O O . LEU C 1 247 ? 48.225 -1.386 35.160 1.00 32.79 305 LEU C O 1
ATOM 5723 N N . LEU C 1 248 ? 48.576 -3.459 34.398 1.00 36.46 306 LEU C N 1
ATOM 5724 C CA . LEU C 1 248 ? 47.306 -4.012 34.892 1.00 37.20 306 LEU C CA 1
ATOM 5725 C C . LEU C 1 248 ? 47.475 -4.809 36.193 1.00 40.72 306 LEU C C 1
ATOM 5726 O O . LEU C 1 248 ? 46.451 -5.215 36.749 1.00 44.68 306 LEU C O 1
ATOM 5731 N N . GLY C 1 249 ? 48.704 -5.067 36.652 1.00 51.41 307 GLY C N 1
ATOM 5732 C CA . GLY C 1 249 ? 48.948 -5.917 37.831 1.00 59.49 307 GLY C CA 1
ATOM 5733 C C . GLY C 1 249 ? 48.456 -5.288 39.120 1.00 73.19 307 GLY C C 1
ATOM 5734 O O . GLY C 1 249 ? 48.716 -4.115 39.379 1.00 74.62 307 GLY C O 1
ATOM 5735 N N . ASN C 1 250 ? 47.774 -6.100 39.944 1.00 94.56 308 ASN C N 1
ATOM 5736 C CA . ASN C 1 250 ? 47.108 -5.640 41.165 1.00 93.73 308 ASN C CA 1
ATOM 5737 C C . ASN C 1 250 ? 46.835 -6.839 42.079 1.00 94.49 308 ASN C C 1
ATOM 5738 O O . ASN C 1 250 ? 47.668 -7.199 42.904 1.00 100.89 308 ASN C O 1
ATOM 5743 N N . GLY C 1 259 ? 37.584 -5.112 35.956 1.00 63.94 317 GLY C N 1
ATOM 5744 C CA . GLY C 1 259 ? 36.341 -5.508 35.293 1.00 70.40 317 GLY C CA 1
ATOM 5745 C C . GLY C 1 259 ? 36.433 -6.933 34.770 1.00 76.97 317 GLY C C 1
ATOM 5746 O O . GLY C 1 259 ? 35.993 -7.873 35.451 1.00 82.50 317 GLY C O 1
ATOM 5747 N N . ALA C 1 260 ? 37.044 -7.094 33.580 1.00 67.18 318 ALA C N 1
ATOM 5748 C CA . ALA C 1 260 ? 37.308 -8.414 32.979 1.00 51.61 318 ALA C CA 1
ATOM 5749 C C . ALA C 1 260 ? 38.762 -8.854 33.219 1.00 44.69 318 ALA C C 1
ATOM 5750 O O . ALA C 1 260 ? 39.150 -9.950 32.779 1.00 36.03 318 ALA C O 1
ATOM 5752 N N . VAL C 1 261 ? 39.544 -8.022 33.930 1.00 44.25 319 VAL C N 1
ATOM 5753 C CA . VAL C 1 261 ? 40.963 -8.323 34.208 1.00 43.74 319 VAL C CA 1
ATOM 5754 C C . VAL C 1 261 ? 41.037 -9.379 35.313 1.00 40.74 319 VAL C C 1
ATOM 5755 O O . VAL C 1 261 ? 40.627 -9.111 36.418 1.00 41.58 319 VAL C O 1
ATOM 5759 N N . ARG C 1 262 ? 41.587 -10.547 34.969 1.00 38.36 320 ARG C N 1
ATOM 5760 C CA . ARG C 1 262 ? 41.726 -11.722 35.828 1.00 37.98 320 ARG C CA 1
ATOM 5761 C C . ARG C 1 262 ? 43.213 -11.954 36.125 1.00 38.56 320 ARG C C 1
ATOM 5762 O O . ARG C 1 262 ? 44.059 -11.946 35.214 1.00 37.55 320 ARG C O 1
ATOM 5770 N N . GLN C 1 263 ? 43.522 -12.224 37.395 1.00 41.43 321 GLN C N 1
ATOM 5771 C CA . GLN C 1 263 ? 44.898 -12.375 37.865 1.00 46.33 321 GLN C CA 1
ATOM 5772 C C . GLN C 1 263 ? 45.551 -13.636 37.270 1.00 42.03 321 GLN C C 1
ATOM 5773 O O . GLN C 1 263 ? 46.735 -13.642 37.028 1.00 46.91 321 GLN C O 1
ATOM 5779 N N . ASP C 1 264 ? 44.788 -14.705 37.047 1.00 39.95 322 ASP C N 1
ATOM 5780 C CA . ASP C 1 264 ? 45.369 -15.964 36.512 1.00 42.31 322 ASP C CA 1
ATOM 5781 C C . ASP C 1 264 ? 45.771 -15.775 35.032 1.00 39.58 322 ASP C C 1
ATOM 5782 O O . ASP C 1 264 ? 46.785 -16.328 34.586 1.00 35.25 322 ASP C O 1
ATOM 5787 N N . HIS C 1 265 ? 45.000 -14.975 34.286 1.00 37.43 323 HIS C N 1
ATOM 5788 C CA . HIS C 1 265 ? 45.350 -14.611 32.903 1.00 35.48 323 HIS C CA 1
ATOM 5789 C C . HIS C 1 265 ? 46.671 -13.818 32.878 1.00 33.84 323 HIS C C 1
ATOM 5790 O O . HIS C 1 265 ? 47.544 -14.072 32.039 1.00 35.13 323 HIS C O 1
ATOM 5797 N N . LEU C 1 266 ? 46.817 -12.868 33.808 1.00 32.09 324 LEU C N 1
ATOM 5798 C CA . LEU C 1 266 ? 48.016 -12.010 33.894 1.00 32.58 324 LEU C CA 1
ATOM 5799 C C . LEU C 1 266 ? 49.265 -12.839 34.186 1.00 34.11 324 LEU C C 1
ATOM 5800 O O . LEU C 1 266 ? 50.307 -12.587 33.612 1.00 33.55 324 LEU C O 1
ATOM 5805 N N . GLU C 1 267 ? 49.154 -13.803 35.097 1.00 37.27 325 GLU C N 1
ATOM 5806 C CA . GLU C 1 267 ? 50.307 -14.629 35.499 1.00 43.04 325 GLU C CA 1
ATOM 5807 C C . GLU C 1 267 ? 50.737 -15.474 34.299 1.00 37.61 325 GLU C C 1
ATOM 5808 O O . GLU C 1 267 ? 51.931 -15.600 34.031 1.00 36.35 325 GLU C O 1
ATOM 5814 N N . LEU C 1 268 ? 49.757 -16.006 33.566 1.00 34.87 326 LEU C N 1
ATOM 5815 C CA . LEU C 1 268 ? 50.039 -16.822 32.371 1.00 35.01 326 LEU C CA 1
ATOM 5816 C C . LEU C 1 268 ? 50.692 -15.961 31.273 1.00 31.85 326 LEU C C 1
ATOM 5817 O O . LEU C 1 268 ? 51.661 -16.397 30.629 1.00 31.35 326 LEU C O 1
ATOM 5822 N N . LEU C 1 269 ? 50.182 -14.737 31.075 1.00 29.88 327 LEU C N 1
ATOM 5823 C CA . LEU C 1 269 ? 50.753 -13.830 30.073 1.00 28.90 327 LEU C CA 1
ATOM 5824 C C . LEU C 1 269 ? 52.195 -13.442 30.447 1.00 29.29 327 LEU C C 1
ATOM 5825 O O . LEU C 1 269 ? 53.064 -13.375 29.583 1.00 27.53 327 LEU C O 1
ATOM 5830 N N . ASP C 1 270 ? 52.445 -13.238 31.740 1.00 31.39 328 ASP C N 1
ATOM 5831 C CA . ASP C 1 270 ? 53.785 -12.901 32.234 1.00 36.85 328 ASP C CA 1
ATOM 5832 C C . ASP C 1 270 ? 54.775 -14.022 31.893 1.00 36.40 328 ASP C C 1
ATOM 5833 O O . ASP C 1 270 ? 55.903 -13.747 31.479 1.00 37.70 328 ASP C O 1
ATOM 5838 N N . LYS C 1 271 ? 54.349 -15.280 32.067 1.00 36.47 329 LYS C N 1
ATOM 5839 C CA . LYS C 1 271 ? 55.193 -16.457 31.771 1.00 38.74 329 LYS C CA 1
ATOM 5840 C C . LYS C 1 271 ? 55.456 -16.545 30.266 1.00 32.86 329 LYS C C 1
ATOM 5841 O O . LYS C 1 271 ? 56.590 -16.825 29.864 1.00 31.23 329 LYS C O 1
ATOM 5847 N N . LEU C 1 272 ? 54.408 -16.310 29.452 1.00 29.18 330 LEU C N 1
ATOM 5848 C CA . LEU C 1 272 ? 54.531 -16.344 27.994 1.00 28.18 330 LEU C CA 1
ATOM 5849 C C . LEU C 1 272 ? 55.485 -15.230 27.531 1.00 27.86 330 LEU C C 1
ATOM 5850 O O . LEU C 1 272 ? 56.362 -15.466 26.677 1.00 26.67 330 LEU C O 1
ATOM 5855 N N . SER C 1 273 ? 55.341 -14.027 28.112 1.00 28.42 331 SER C N 1
ATOM 5856 C CA . SER C 1 273 ? 56.157 -12.904 27.707 1.00 31.06 331 SER C CA 1
ATOM 5857 C C . SER C 1 273 ? 57.633 -13.159 28.033 1.00 30.18 331 SER C C 1
ATOM 5858 O O . SER C 1 273 ? 58.498 -12.767 27.258 1.00 31.07 331 SER C O 1
ATOM 5861 N N . GLN C 1 274 ? 57.913 -13.851 29.141 1.00 32.56 332 GLN C N 1
ATOM 5862 C CA . GLN C 1 274 ? 59.303 -14.175 29.543 1.00 34.47 332 GLN C CA 1
ATOM 5863 C C . GLN C 1 274 ? 59.967 -15.082 28.488 1.00 32.64 332 GLN C C 1
ATOM 5864 O O . GLN C 1 274 ? 61.166 -14.963 28.222 1.00 36.50 332 GLN C O 1
ATOM 5870 N N . LYS C 1 275 ? 59.197 -15.980 27.873 1.00 33.14 333 LYS C N 1
ATOM 5871 C CA . LYS C 1 275 ? 59.734 -16.844 26.800 1.00 36.04 333 LYS C CA 1
ATOM 5872 C C . LYS C 1 275 ? 60.044 -15.998 25.557 1.00 32.79 333 LYS C C 1
ATOM 5873 O O . LYS C 1 275 ? 61.064 -16.229 24.869 1.00 31.72 333 LYS C O 1
ATOM 5879 N N . MET C 1 276 ? 59.158 -15.026 25.282 1.00 28.85 334 MET C N 1
ATOM 5880 C CA . MET C 1 276 ? 59.220 -14.224 24.060 1.00 28.71 334 MET C CA 1
ATOM 5881 C C . MET C 1 276 ? 60.400 -13.235 24.098 1.00 29.13 334 MET C C 1
ATOM 5882 O O . MET C 1 276 ? 60.918 -12.880 23.055 1.00 29.51 334 MET C O 1
ATOM 5887 N N . ILE C 1 277 ? 60.856 -12.844 25.298 1.00 30.75 335 ILE C N 1
ATOM 5888 C CA . ILE C 1 277 ? 61.937 -11.846 25.440 1.00 32.57 335 ILE C CA 1
ATOM 5889 C C . ILE C 1 277 ? 63.281 -12.513 25.786 1.00 34.64 335 ILE C C 1
ATOM 5890 O O . ILE C 1 277 ? 64.202 -11.818 26.249 1.00 34.69 335 ILE C O 1
ATOM 5895 N N . GLU C 1 278 ? 63.416 -13.825 25.544 1.00 36.82 336 GLU C N 1
ATOM 5896 C CA . GLU C 1 278 ? 64.715 -14.502 25.688 1.00 39.85 336 GLU C CA 1
ATOM 5897 C C . GLU C 1 278 ? 65.767 -13.761 24.852 1.00 37.14 336 GLU C C 1
ATOM 5898 O O . GLU C 1 278 ? 65.492 -13.377 23.719 1.00 37.38 336 GLU C O 1
ATOM 5904 N N . GLU C 1 279 ? 66.957 -13.559 25.428 1.00 38.63 337 GLU C N 1
ATOM 5905 C CA . GLU C 1 279 ? 68.049 -12.813 24.807 1.00 43.79 337 GLU C CA 1
ATOM 5906 C C . GLU C 1 279 ? 68.427 -13.457 23.464 1.00 46.25 337 GLU C C 1
ATOM 5907 O O . GLU C 1 279 ? 68.693 -12.745 22.499 1.00 46.68 337 GLU C O 1
ATOM 5913 N N . GLU C 1 280 ? 68.439 -14.794 23.399 1.00 48.83 338 GLU C N 1
ATOM 5914 C CA . GLU C 1 280 ? 68.806 -15.510 22.172 1.00 52.01 338 GLU C CA 1
ATOM 5915 C C . GLU C 1 280 ? 67.569 -15.702 21.293 1.00 43.99 338 GLU C C 1
ATOM 5916 O O . GLU C 1 280 ? 66.603 -16.310 21.738 1.00 48.39 338 GLU C O 1
ATOM 5922 N N . PRO C 1 281 ? 67.565 -15.204 20.032 1.00 44.69 339 PRO C N 1
ATOM 5923 C CA . PRO C 1 281 ? 66.449 -15.411 19.105 1.00 44.85 339 PRO C CA 1
ATOM 5924 C C . PRO C 1 281 ? 66.005 -16.871 18.952 1.00 44.28 339 PRO C C 1
ATOM 5925 O O . PRO C 1 281 ? 64.802 -17.141 18.888 1.00 43.04 339 PRO C O 1
ATOM 5929 N N . GLY C 1 282 ? 66.983 -17.789 18.924 1.00 47.66 340 GLY C N 1
ATOM 5930 C CA . GLY C 1 282 ? 66.749 -19.222 18.777 1.00 47.54 340 GLY C CA 1
ATOM 5931 C C . GLY C 1 282 ? 65.903 -19.811 19.899 1.00 45.67 340 GLY C C 1
ATOM 5932 O O . GLY C 1 282 ? 65.242 -20.831 19.705 1.00 56.11 340 GLY C O 1
ATOM 5933 N N . ASN C 1 283 ? 65.944 -19.184 21.081 1.00 47.01 341 ASN C N 1
ATOM 5934 C CA . ASN C 1 283 ? 65.239 -19.667 22.285 1.00 44.63 341 ASN C CA 1
ATOM 5935 C C . ASN C 1 283 ? 63.823 -19.074 22.367 1.00 41.80 341 ASN C C 1
ATOM 5936 O O . ASN C 1 283 ? 63.068 -19.401 23.298 1.00 44.20 341 ASN C O 1
ATOM 5941 N N . ARG C 1 284 ? 63.456 -18.183 21.435 1.00 35.49 342 ARG C N 1
ATOM 5942 C CA . ARG C 1 284 ? 62.123 -17.599 21.442 1.00 35.08 342 ARG C CA 1
ATOM 5943 C C . ARG C 1 284 ? 61.173 -18.515 20.677 1.00 32.44 342 ARG C C 1
ATOM 5944 O O . ARG C 1 284 ? 61.513 -18.964 19.584 1.00 32.72 342 ARG C O 1
ATOM 5952 N N . PRO C 1 285 ? 59.936 -18.730 21.167 1.00 29.90 343 PRO C N 1
ATOM 5953 C CA . PRO C 1 285 ? 58.941 -19.498 20.423 1.00 30.27 343 PRO C CA 1
ATOM 5954 C C . PRO C 1 285 ? 58.523 -18.829 19.109 1.00 30.38 343 PRO C C 1
ATOM 5955 O O . PRO C 1 285 ? 58.587 -17.589 18.981 1.00 31.85 343 PRO C O 1
ATOM 5959 N N . THR C 1 286 ? 58.086 -19.651 18.153 1.00 32.08 344 THR C N 1
ATOM 5960 C CA . THR C 1 286 ? 57.435 -19.175 16.929 1.00 32.57 344 THR C CA 1
ATOM 5961 C C . THR C 1 286 ? 56.002 -18.735 17.260 1.00 32.36 344 THR C C 1
ATOM 5962 O O . THR C 1 286 ? 55.472 -19.047 18.335 1.00 31.22 344 THR C O 1
ATOM 5966 N N . ILE C 1 287 ? 55.374 -18.046 16.304 1.00 33.02 345 ILE C N 1
ATOM 5967 C CA . ILE C 1 287 ? 53.976 -17.636 16.417 1.00 34.82 345 ILE C CA 1
ATOM 5968 C C . ILE C 1 287 ? 53.101 -18.871 16.659 1.00 37.46 345 ILE C C 1
ATOM 5969 O O . ILE C 1 287 ? 52.199 -18.825 17.501 1.00 37.57 345 ILE C O 1
ATOM 5974 N N . GLU C 1 288 ? 53.380 -19.957 15.923 1.00 43.47 346 GLU C N 1
ATOM 5975 C CA . GLU C 1 288 ? 52.609 -21.219 16.011 1.00 46.05 346 GLU C CA 1
ATOM 5976 C C . GLU C 1 288 ? 52.677 -21.780 17.443 1.00 41.77 346 GLU C C 1
ATOM 5977 O O . GLU C 1 288 ? 51.659 -22.167 18.013 1.00 36.63 346 GLU C O 1
ATOM 5983 N N . GLU C 1 289 ? 53.881 -21.805 18.023 1.00 37.65 347 GLU C N 1
ATOM 5984 C CA . GLU C 1 289 ? 54.076 -22.290 19.390 1.00 35.87 347 GLU C CA 1
ATOM 5985 C C . GLU C 1 289 ? 53.382 -21.348 20.386 1.00 34.94 347 GLU C C 1
ATOM 5986 O O . GLU C 1 289 ? 52.753 -21.811 21.329 1.00 35.50 347 GLU C O 1
ATOM 5992 N N . ILE C 1 290 ? 53.472 -20.029 20.164 1.00 31.65 348 ILE C N 1
ATOM 5993 C CA . ILE C 1 290 ? 52.803 -19.043 21.013 1.00 29.92 348 ILE C CA 1
ATOM 5994 C C . ILE C 1 290 ? 51.290 -19.317 21.039 1.00 30.77 348 ILE C C 1
ATOM 5995 O O . ILE C 1 290 ? 50.658 -19.230 22.085 1.00 29.62 348 ILE C O 1
ATOM 6000 N N . MET C 1 291 ? 50.708 -19.625 19.875 1.00 32.95 349 MET C N 1
ATOM 6001 C CA . MET C 1 291 ? 49.257 -19.834 19.751 1.00 36.75 349 MET C CA 1
ATOM 6002 C C . MET C 1 291 ? 48.795 -21.109 20.480 1.00 42.02 349 MET C C 1
ATOM 6003 O O . MET C 1 291 ? 47.608 -21.239 20.798 1.00 38.97 349 MET C O 1
ATOM 6008 N N . LYS C 1 292 ? 49.728 -22.018 20.786 1.00 41.40 350 LYS C N 1
ATOM 6009 C CA . LYS C 1 292 ? 49.418 -23.236 21.551 1.00 48.73 350 LYS C CA 1
ATOM 6010 C C . LYS C 1 292 ? 49.795 -23.074 23.036 1.00 43.72 350 LYS C C 1
ATOM 6011 O O . LYS C 1 292 ? 49.826 -24.044 23.757 1.00 38.42 350 LYS C O 1
ATOM 6017 N N . ASP C 1 293 ? 50.055 -21.844 23.494 1.00 39.20 351 ASP C N 1
ATOM 6018 C CA . ASP C 1 293 ? 50.353 -21.591 24.894 1.00 44.09 351 ASP C CA 1
ATOM 6019 C C . ASP C 1 293 ? 49.102 -21.874 25.732 1.00 43.29 351 ASP C C 1
ATOM 6020 O O . ASP C 1 293 ? 47.975 -21.680 25.262 1.00 35.65 351 ASP C O 1
ATOM 6025 N N . PRO C 1 294 ? 49.275 -22.384 26.983 1.00 40.40 352 PRO C N 1
ATOM 6026 C CA . PRO C 1 294 ? 48.136 -22.614 27.882 1.00 40.09 352 PRO C CA 1
ATOM 6027 C C . PRO C 1 294 ? 47.147 -21.454 28.044 1.00 35.83 352 PRO C C 1
ATOM 6028 O O . PRO C 1 294 ? 45.972 -21.676 28.275 1.00 34.48 352 PRO C O 1
ATOM 6032 N N . LEU C 1 295 ? 47.632 -20.221 27.927 1.00 34.40 353 LEU C N 1
ATOM 6033 C CA . LEU C 1 295 ? 46.821 -19.010 28.061 1.00 35.58 353 LEU C CA 1
ATOM 6034 C C . LEU C 1 295 ? 45.638 -19.024 27.080 1.00 34.73 353 LEU C C 1
ATOM 6035 O O . LEU C 1 295 ? 44.584 -18.502 27.415 1.00 36.13 353 LEU C O 1
ATOM 6040 N N . PHE C 1 296 ? 45.810 -19.618 25.897 1.00 33.53 354 PHE C N 1
ATOM 6041 C CA . PHE C 1 296 ? 44.828 -19.493 24.806 1.00 36.49 354 PHE C CA 1
ATOM 6042 C C . PHE C 1 296 ? 43.972 -20.761 24.615 1.00 41.02 354 PHE C C 1
ATOM 6043 O O . PHE C 1 296 ? 43.179 -20.816 23.656 1.00 39.62 354 PHE C O 1
ATOM 6051 N N . GLU C 1 297 ? 44.101 -21.761 25.496 1.00 42.79 355 GLU C N 1
ATOM 6052 C CA . GLU C 1 297 ? 43.289 -22.983 25.360 1.00 45.73 355 GLU C CA 1
ATOM 6053 C C . GLU C 1 297 ? 41.811 -22.642 25.599 1.00 40.62 355 GLU C C 1
ATOM 6054 O O . GLU C 1 297 ? 41.468 -21.866 26.540 1.00 36.27 355 GLU C O 1
ATOM 6060 N N . GLY C 1 298 ? 40.958 -23.179 24.708 1.00 36.74 356 GLY C N 1
ATOM 6061 C CA . GLY C 1 298 ? 39.525 -22.952 24.740 1.00 39.36 356 GLY C CA 1
ATOM 6062 C C . GLY C 1 298 ? 39.070 -21.776 23.880 1.00 40.72 356 GLY C C 1
ATOM 6063 O O . GLY C 1 298 ? 37.873 -21.507 23.785 1.00 43.82 356 GLY C O 1
ATOM 6064 N N . LEU C 1 299 ? 40.031 -21.085 23.237 1.00 36.65 357 LEU C N 1
ATOM 6065 C CA . LEU C 1 299 ? 39.729 -19.976 22.342 1.00 37.36 357 LEU C CA 1
ATOM 6066 C C . LEU C 1 299 ? 39.613 -20.496 20.903 1.00 35.56 357 LEU C C 1
ATOM 6067 O O . LEU C 1 299 ? 40.420 -21.326 20.464 1.00 32.43 357 LEU C O 1
ATOM 6072 N N . ASN C 1 300 ? 38.610 -19.970 20.187 1.00 33.88 358 ASN C N 1
ATOM 6073 C CA . ASN C 1 300 ? 38.461 -20.146 18.773 1.00 34.90 358 ASN C CA 1
ATOM 6074 C C . ASN C 1 300 ? 39.284 -19.074 18.036 1.00 32.48 358 ASN C C 1
ATOM 6075 O O . ASN C 1 300 ? 38.805 -17.936 17.850 1.00 28.12 358 ASN C O 1
ATOM 6080 N N . PHE C 1 301 ? 40.502 -19.447 17.601 1.00 32.10 359 PHE C N 1
ATOM 6081 C CA . PHE C 1 301 ? 41.395 -18.534 16.906 1.00 34.21 359 PHE C CA 1
ATOM 6082 C C . PHE C 1 301 ? 40.799 -18.113 15.556 1.00 36.95 359 PHE C C 1
ATOM 6083 O O . PHE C 1 301 ? 41.110 -17.034 15.074 1.00 42.93 359 PHE C O 1
ATOM 6091 N N . GLU C 1 302 ? 39.935 -18.941 14.963 1.00 42.93 360 GLU C N 1
ATOM 6092 C CA . GLU C 1 302 ? 39.326 -18.616 13.674 1.00 44.19 360 GLU C CA 1
ATOM 6093 C C . GLU C 1 302 ? 38.467 -17.354 13.818 1.00 39.12 360 GLU C C 1
ATOM 6094 O O . GLU C 1 302 ? 38.454 -16.528 12.897 1.00 38.42 360 GLU C O 1
ATOM 6100 N N . ASP C 1 303 ? 37.782 -17.202 14.966 1.00 38.00 361 ASP C N 1
ATOM 6101 C CA . ASP C 1 303 ? 36.911 -16.043 15.247 1.00 37.75 361 ASP C CA 1
ATOM 6102 C C . ASP C 1 303 ? 37.742 -14.786 15.518 1.00 32.13 361 ASP C C 1
ATOM 6103 O O . ASP C 1 303 ? 37.354 -13.711 15.094 1.00 29.87 361 ASP C O 1
ATOM 6108 N N . ILE C 1 304 ? 38.861 -14.953 16.232 1.00 30.35 362 ILE C N 1
ATOM 6109 C CA . ILE C 1 304 ? 39.792 -13.859 16.503 1.00 28.34 362 ILE C CA 1
ATOM 6110 C C . ILE C 1 304 ? 40.278 -13.305 15.151 1.00 26.21 362 ILE C C 1
ATOM 6111 O O . ILE C 1 304 ? 40.206 -12.085 14.932 1.00 23.88 362 ILE C O 1
ATOM 6116 N N . GLU C 1 305 ? 40.693 -14.215 14.256 1.00 26.40 363 GLU C N 1
ATOM 6117 C CA . GLU C 1 305 ? 41.282 -13.886 12.957 1.00 30.48 363 GLU C CA 1
ATOM 6118 C C . GLU C 1 305 ? 40.253 -13.235 12.029 1.00 28.83 363 GLU C C 1
ATOM 6119 O O . GLU C 1 305 ? 40.633 -12.456 11.167 1.00 29.70 363 GLU C O 1
ATOM 6125 N N . GLU C 1 306 ? 38.968 -13.518 12.239 1.00 29.61 364 GLU C N 1
ATOM 6126 C CA . GLU C 1 306 ? 37.897 -12.928 11.430 1.00 32.52 364 GLU C CA 1
ATOM 6127 C C . GLU C 1 306 ? 37.505 -11.566 11.992 1.00 29.00 364 GLU C C 1
ATOM 6128 O O . GLU C 1 306 ? 36.767 -10.830 11.346 1.00 30.45 364 GLU C O 1
ATOM 6134 N N . GLY C 1 307 ? 37.969 -11.252 13.198 1.00 26.56 365 GLY C N 1
ATOM 6135 C CA . GLY C 1 307 ? 37.831 -9.896 13.753 1.00 26.06 365 GLY C CA 1
ATOM 6136 C C . GLY C 1 307 ? 36.591 -9.751 14.631 1.00 26.46 365 GLY C C 1
ATOM 6137 O O . GLY C 1 307 ? 36.069 -8.657 14.772 1.00 27.09 365 GLY C O 1
ATOM 6138 N N . LYS C 1 308 ? 36.171 -10.857 15.262 1.00 26.21 366 LYS C N 1
ATOM 6139 C CA . LYS C 1 308 ? 34.939 -10.926 16.019 1.00 27.55 366 LYS C CA 1
ATOM 6140 C C . LYS C 1 308 ? 35.207 -10.779 17.526 1.00 26.42 366 LYS C C 1
ATOM 6141 O O . LYS C 1 308 ? 34.257 -10.592 18.289 1.00 27.53 366 LYS C O 1
ATOM 6147 N N . ALA C 1 309 ? 36.480 -10.815 17.949 1.00 23.52 367 ALA C N 1
ATOM 6148 C CA . ALA C 1 309 ? 36.828 -10.602 19.327 1.00 23.56 367 ALA C CA 1
ATOM 6149 C C . ALA C 1 309 ? 36.563 -9.140 19.718 1.00 24.11 367 ALA C C 1
ATOM 6150 O O . ALA C 1 309 ? 36.710 -8.217 18.918 1.00 22.72 367 ALA C O 1
ATOM 6152 N N . ARG C 1 310 ? 36.148 -8.957 20.979 1.00 25.86 368 ARG C N 1
ATOM 6153 C CA . ARG C 1 310 ? 35.820 -7.652 21.535 1.00 26.93 368 ARG C CA 1
ATOM 6154 C C . ARG C 1 310 ? 36.385 -7.600 22.940 1.00 27.80 368 ARG C C 1
ATOM 6155 O O . ARG C 1 310 ? 35.644 -7.642 23.911 1.00 29.38 368 ARG C O 1
ATOM 6163 N N . PRO C 1 311 ? 37.730 -7.493 23.078 1.00 32.33 369 PRO C N 1
ATOM 6164 C CA . PRO C 1 311 ? 38.367 -7.608 24.384 1.00 33.29 369 PRO C CA 1
ATOM 6165 C C . PRO C 1 311 ? 37.957 -6.521 25.389 1.00 34.95 369 PRO C C 1
ATOM 6166 O O . PRO C 1 311 ? 38.169 -6.726 26.579 1.00 36.94 369 PRO C O 1
ATOM 6170 N N . PHE C 1 312 ? 37.428 -5.392 24.902 1.00 36.54 370 PHE C N 1
ATOM 6171 C CA . PHE C 1 312 ? 37.119 -4.217 25.737 1.00 41.46 370 PHE C CA 1
ATOM 6172 C C . PHE C 1 312 ? 35.612 -4.067 25.994 1.00 49.46 370 PHE C C 1
ATOM 6173 O O . PHE C 1 312 ? 35.205 -3.127 26.635 1.00 58.04 370 PHE C O 1
ATOM 6181 N N . ARG C 1 313 ? 34.780 -5.005 25.523 1.00 58.22 371 ARG C N 1
ATOM 6182 C CA . ARG C 1 313 ? 33.342 -5.068 25.913 1.00 68.59 371 ARG C CA 1
ATOM 6183 C C . ARG C 1 313 ? 33.226 -5.853 27.223 1.00 83.39 371 ARG C C 1
ATOM 6184 O O . ARG C 1 313 ? 34.019 -6.763 27.453 1.00 76.47 371 ARG C O 1
ATOM 6192 N N . TYR C 1 314 ? 32.241 -5.516 28.062 1.00 95.78 372 TYR C N 1
ATOM 6193 C CA . TYR C 1 314 ? 31.924 -6.312 29.263 1.00 99.57 372 TYR C CA 1
ATOM 6194 C C . TYR C 1 314 ? 30.553 -5.884 29.796 1.00 95.76 372 TYR C C 1
ATOM 6195 O O . TYR C 1 314 ? 29.902 -4.990 29.242 1.00 91.23 372 TYR C O 1
ATOM 6204 N N . THR D 1 13 ? 32.498 47.331 12.309 1.00 84.20 71 THR D N 1
ATOM 6205 C CA . THR D 1 13 ? 32.030 46.291 13.276 1.00 83.55 71 THR D CA 1
ATOM 6206 C C . THR D 1 13 ? 32.560 44.924 12.823 1.00 81.64 71 THR D C 1
ATOM 6207 O O . THR D 1 13 ? 33.226 44.825 11.786 1.00 85.71 71 THR D O 1
ATOM 6211 N N . PHE D 1 14 ? 32.232 43.881 13.598 1.00 79.79 72 PHE D N 1
ATOM 6212 C CA . PHE D 1 14 ? 32.621 42.504 13.281 1.00 82.16 72 PHE D CA 1
ATOM 6213 C C . PHE D 1 14 ? 32.268 42.189 11.820 1.00 82.87 72 PHE D C 1
ATOM 6214 O O . PHE D 1 14 ? 33.134 41.705 11.069 1.00 81.09 72 PHE D O 1
ATOM 6222 N N . TRP D 1 15 ? 31.010 42.464 11.437 1.00 82.45 73 TRP D N 1
ATOM 6223 C CA . TRP D 1 15 ? 30.475 42.104 10.116 1.00 80.54 73 TRP D CA 1
ATOM 6224 C C . TRP D 1 15 ? 31.237 42.863 9.020 1.00 70.90 73 TRP D C 1
ATOM 6225 O O . TRP D 1 15 ? 31.466 42.318 7.935 1.00 65.82 73 TRP D O 1
ATOM 6236 N N . SER D 1 16 ? 31.607 44.123 9.296 1.00 47.37 74 SER D N 1
ATOM 6237 C CA . SER D 1 16 ? 32.377 44.938 8.354 1.00 45.12 74 SER D CA 1
ATOM 6238 C C . SER D 1 16 ? 33.711 44.256 8.042 1.00 38.81 74 SER D C 1
ATOM 6239 O O . SER D 1 16 ? 34.068 44.149 6.871 1.00 43.41 74 SER D O 1
ATOM 6242 N N . TRP D 1 17 ? 34.430 43.816 9.095 1.00 33.39 75 TRP D N 1
ATOM 6243 C CA . TRP D 1 17 ? 35.756 43.221 8.957 1.00 31.10 75 TRP D CA 1
ATOM 6244 C C . TRP D 1 17 ? 35.657 41.894 8.214 1.00 29.81 75 TRP D C 1
ATOM 6245 O O . TRP D 1 17 ? 36.487 41.613 7.336 1.00 28.54 75 TRP D O 1
ATOM 6256 N N . MET D 1 18 ? 34.645 41.096 8.573 1.00 30.06 76 MET D N 1
ATOM 6257 C CA . MET D 1 18 ? 34.437 39.806 7.934 1.00 32.20 76 MET D CA 1
ATOM 6258 C C . MET D 1 18 ? 34.141 40.023 6.455 1.00 30.09 76 MET D C 1
ATOM 6259 O O . MET D 1 18 ? 34.681 39.322 5.605 1.00 28.92 76 MET D O 1
ATOM 6264 N N . SER D 1 19 ? 33.275 41.002 6.170 1.00 32.23 77 SER D N 1
ATOM 6265 C CA . SER D 1 19 ? 32.936 41.359 4.794 1.00 34.12 77 SER D CA 1
ATOM 6266 C C . SER D 1 19 ? 34.210 41.772 4.050 1.00 32.34 77 SER D C 1
ATOM 6267 O O . SER D 1 19 ? 34.433 41.298 2.923 1.00 29.46 77 SER D O 1
ATOM 6270 N N . TYR D 1 20 ? 35.048 42.611 4.690 1.00 29.00 78 TYR D N 1
ATOM 6271 C CA . TYR D 1 20 ? 36.261 43.118 4.048 1.00 28.54 78 TYR D CA 1
ATOM 6272 C C . TYR D 1 20 ? 37.217 41.962 3.743 1.00 27.23 78 TYR D C 1
ATOM 6273 O O . TYR D 1 20 ? 37.859 41.963 2.712 1.00 27.36 78 TYR D O 1
ATOM 6282 N N . LEU D 1 21 ? 37.304 40.986 4.659 1.00 28.65 79 LEU D N 1
ATOM 6283 C CA . LEU D 1 21 ? 38.172 39.839 4.476 1.00 30.58 79 LEU D CA 1
ATOM 6284 C C . LEU D 1 21 ? 37.747 39.090 3.207 1.00 31.09 79 LEU D C 1
ATOM 6285 O O . LEU D 1 21 ? 38.572 38.706 2.409 1.00 30.98 79 LEU D O 1
ATOM 6290 N N . LYS D 1 22 ? 36.437 38.927 3.009 1.00 39.49 80 LYS D N 1
ATOM 6291 C CA . LYS D 1 22 ? 35.877 38.200 1.845 1.00 41.37 80 LYS D CA 1
ATOM 6292 C C . LYS D 1 22 ? 36.151 38.952 0.539 1.00 42.44 80 LYS D C 1
ATOM 6293 O O . LYS D 1 22 ? 36.299 38.338 -0.498 1.00 40.43 80 LYS D O 1
ATOM 6299 N N . GLU D 1 23 ? 36.239 40.283 0.602 1.00 45.48 81 GLU D N 1
ATOM 6300 C CA . GLU D 1 23 ? 36.497 41.121 -0.579 1.00 49.51 81 GLU D CA 1
ATOM 6301 C C . GLU D 1 23 ? 37.949 41.022 -1.060 1.00 44.32 81 GLU D C 1
ATOM 6302 O O . GLU D 1 23 ? 38.224 41.446 -2.173 1.00 49.38 81 GLU D O 1
ATOM 6308 N N . LEU D 1 24 ? 38.887 40.531 -0.232 1.00 36.06 82 LEU D N 1
ATOM 6309 C CA . LEU D 1 24 ? 40.292 40.410 -0.645 1.00 32.54 82 LEU D CA 1
ATOM 6310 C C . LEU D 1 24 ? 40.416 39.372 -1.750 1.00 30.90 82 LEU D C 1
ATOM 6311 O O . LEU D 1 24 ? 39.808 38.315 -1.662 1.00 32.42 82 LEU D O 1
ATOM 6316 N N . PRO D 1 25 ? 41.246 39.612 -2.781 1.00 30.37 83 PRO D N 1
ATOM 6317 C CA . PRO D 1 25 ? 41.414 38.653 -3.872 1.00 30.41 83 PRO D CA 1
ATOM 6318 C C . PRO D 1 25 ? 42.133 37.360 -3.448 1.00 30.22 83 PRO D C 1
ATOM 6319 O O . PRO D 1 25 ? 42.972 37.383 -2.550 1.00 30.18 83 PRO D O 1
ATOM 6323 N N . ASP D 1 26 ? 41.797 36.262 -4.134 1.00 32.90 84 ASP D N 1
ATOM 6324 C CA . ASP D 1 26 ? 42.354 34.960 -3.935 1.00 33.32 84 ASP D CA 1
ATOM 6325 C C . ASP D 1 26 ? 43.801 34.917 -4.417 1.00 30.76 84 ASP D C 1
ATOM 6326 O O . ASP D 1 26 ? 44.191 35.654 -5.326 1.00 28.75 84 ASP D O 1
ATOM 6331 N N . ILE D 1 27 ? 44.564 34.014 -3.797 1.00 33.40 85 ILE D N 1
ATOM 6332 C CA . ILE D 1 27 ? 45.833 33.578 -4.273 1.00 32.90 85 ILE D CA 1
ATOM 6333 C C . ILE D 1 27 ? 45.765 32.051 -4.334 1.00 34.60 85 ILE D C 1
ATOM 6334 O O . ILE D 1 27 ? 45.091 31.427 -3.511 1.00 36.77 85 ILE D O 1
ATOM 6339 N N . ASP D 1 28 ? 46.478 31.462 -5.302 1.00 36.30 86 ASP D N 1
ATOM 6340 C CA . ASP D 1 28 ? 46.634 30.026 -5.441 1.00 35.76 86 ASP D CA 1
ATOM 6341 C C . ASP D 1 28 ? 47.884 29.602 -4.667 1.00 35.65 86 ASP D C 1
ATOM 6342 O O . ASP D 1 28 ? 49.037 29.906 -5.088 1.00 34.38 86 ASP D O 1
ATOM 6347 N N . GLU D 1 29 ? 47.630 28.889 -3.558 1.00 35.20 87 GLU D N 1
ATOM 6348 C CA . GLU D 1 29 ? 48.610 28.522 -2.521 1.00 33.14 87 GLU D CA 1
ATOM 6349 C C . GLU D 1 29 ? 49.448 27.310 -2.955 1.00 34.88 87 GLU D C 1
ATOM 6350 O O . GLU D 1 29 ? 50.571 27.134 -2.461 1.00 40.08 87 GLU D O 1
ATOM 6356 N N . SER D 1 30 ? 48.915 26.489 -3.872 1.00 37.12 88 SER D N 1
ATOM 6357 C CA . SER D 1 30 ? 49.647 25.307 -4.405 1.00 39.71 88 SER D CA 1
ATOM 6358 C C . SER D 1 30 ? 50.719 25.729 -5.425 1.00 39.32 88 SER D C 1
ATOM 6359 O O . SER D 1 30 ? 51.576 24.948 -5.770 1.00 42.98 88 SER D O 1
ATOM 6362 N N . ARG D 1 31 ? 50.661 26.970 -5.910 1.00 41.11 89 ARG D N 1
ATOM 6363 C CA . ARG D 1 31 ? 51.514 27.441 -7.018 1.00 44.05 89 ARG D CA 1
ATOM 6364 C C . ARG D 1 31 ? 52.647 28.345 -6.514 1.00 40.34 89 ARG D C 1
ATOM 6365 O O . ARG D 1 31 ? 53.282 29.006 -7.322 1.00 39.65 89 ARG D O 1
ATOM 6373 N N . ASN D 1 32 ? 52.941 28.333 -5.203 1.00 35.44 90 ASN D N 1
ATOM 6374 C CA . ASN D 1 32 ? 54.127 29.043 -4.696 1.00 31.99 90 ASN D CA 1
ATOM 6375 C C . ASN D 1 32 ? 54.617 28.348 -3.423 1.00 30.26 90 ASN D C 1
ATOM 6376 O O . ASN D 1 32 ? 53.884 27.591 -2.790 1.00 30.42 90 ASN D O 1
ATOM 6381 N N . PRO D 1 33 ? 55.901 28.526 -3.047 1.00 29.94 91 PRO D N 1
ATOM 6382 C CA . PRO D 1 33 ? 56.504 27.732 -1.976 1.00 30.09 91 PRO D CA 1
ATOM 6383 C C . PRO D 1 33 ? 56.200 28.145 -0.525 1.00 27.91 91 PRO D C 1
ATOM 6384 O O . PRO D 1 33 ? 56.748 27.557 0.403 1.00 27.88 91 PRO D O 1
ATOM 6388 N N . ILE D 1 34 ? 55.373 29.176 -0.338 1.00 26.70 92 ILE D N 1
ATOM 6389 C CA . ILE D 1 34 ? 55.182 29.772 0.970 1.00 26.47 92 ILE D CA 1
ATOM 6390 C C . ILE D 1 34 ? 54.547 28.778 1.956 1.00 23.75 92 ILE D C 1
ATOM 6391 O O . ILE D 1 34 ? 55.077 28.649 3.052 1.00 24.70 92 ILE D O 1
ATOM 6396 N N . LEU D 1 35 ? 53.442 28.115 1.585 1.00 23.19 93 LEU D N 1
ATOM 6397 C CA . LEU D 1 35 ? 52.822 27.098 2.455 1.00 26.86 93 LEU D CA 1
ATOM 6398 C C . LEU D 1 35 ? 53.839 26.011 2.836 1.00 27.87 93 LEU D C 1
ATOM 6399 O O . LEU D 1 35 ? 53.900 25.606 3.993 1.00 28.78 93 LEU D O 1
ATOM 6404 N N . LYS D 1 36 ? 54.618 25.539 1.857 1.00 31.15 94 LYS D N 1
ATOM 6405 C CA . LYS D 1 36 ? 55.567 24.498 2.121 1.00 31.68 94 LYS D CA 1
ATOM 6406 C C . LYS D 1 36 ? 56.558 24.969 3.195 1.00 30.94 94 LYS D C 1
ATOM 6407 O O . LYS D 1 36 ? 56.872 24.193 4.120 1.00 30.41 94 LYS D O 1
ATOM 6413 N N . ARG D 1 37 ? 57.046 26.213 3.068 1.00 30.91 95 ARG D N 1
ATOM 6414 C CA . ARG D 1 37 ? 58.013 26.713 4.004 1.00 32.86 95 ARG D CA 1
ATOM 6415 C C . ARG D 1 37 ? 57.366 26.788 5.400 1.00 30.87 95 ARG D C 1
ATOM 6416 O O . ARG D 1 37 ? 57.993 26.433 6.388 1.00 29.64 95 ARG D O 1
ATOM 6424 N N . LEU D 1 38 ? 56.098 27.200 5.478 1.00 29.71 96 LEU D N 1
ATOM 6425 C CA . LEU D 1 38 ? 55.411 27.323 6.767 1.00 30.16 96 LEU D CA 1
ATOM 6426 C C . LEU D 1 38 ? 55.236 25.957 7.435 1.00 31.06 96 LEU D C 1
ATOM 6427 O O . LEU D 1 38 ? 55.346 25.864 8.642 1.00 31.99 96 LEU D O 1
ATOM 6432 N N . LEU D 1 39 ? 54.943 24.917 6.648 1.00 32.57 97 LEU D N 1
ATOM 6433 C CA . LEU D 1 39 ? 54.704 23.571 7.179 1.00 34.25 97 LEU D CA 1
ATOM 6434 C C . LEU D 1 39 ? 56.021 22.904 7.576 1.00 35.31 97 LEU D C 1
ATOM 6435 O O . LEU D 1 39 ? 56.014 22.025 8.413 1.00 38.44 97 LEU D O 1
ATOM 6440 N N . SER D 1 40 ? 57.129 23.290 6.932 1.00 37.96 98 SER D N 1
ATOM 6441 C CA . SER D 1 40 ? 58.462 22.710 7.193 1.00 39.46 98 SER D CA 1
ATOM 6442 C C . SER D 1 40 ? 59.082 23.293 8.471 1.00 43.58 98 SER D C 1
ATOM 6443 O O . SER D 1 40 ? 60.199 22.975 8.802 1.00 42.83 98 SER D O 1
ATOM 6446 N N . GLY D 1 41 ? 58.349 24.170 9.177 1.00 51.64 99 GLY D N 1
ATOM 6447 C CA . GLY D 1 41 ? 58.583 24.455 10.607 1.00 55.47 99 GLY D CA 1
ATOM 6448 C C . GLY D 1 41 ? 57.270 24.464 11.392 1.00 59.42 99 GLY D C 1
ATOM 6449 O O . GLY D 1 41 ? 57.097 25.223 12.351 1.00 62.95 99 GLY D O 1
ATOM 6450 N N . GLY D 1 48 ? 51.730 37.480 16.179 1.00 58.48 106 GLY D N 1
ATOM 6451 C CA . GLY D 1 48 ? 51.239 38.139 14.979 1.00 59.22 106 GLY D CA 1
ATOM 6452 C C . GLY D 1 48 ? 51.702 37.432 13.705 1.00 57.25 106 GLY D C 1
ATOM 6453 O O . GLY D 1 48 ? 51.416 36.265 13.489 1.00 60.92 106 GLY D O 1
ATOM 6454 N N . SER D 1 49 ? 52.413 38.159 12.844 1.00 57.23 107 SER D N 1
ATOM 6455 C CA . SER D 1 49 ? 52.689 37.696 11.513 1.00 54.39 107 SER D CA 1
ATOM 6456 C C . SER D 1 49 ? 54.005 36.897 11.446 1.00 49.28 107 SER D C 1
ATOM 6457 O O . SER D 1 49 ? 54.865 37.029 12.280 1.00 54.16 107 SER D O 1
ATOM 6460 N N . THR D 1 50 ? 54.140 36.124 10.365 1.00 32.45 108 THR D N 1
ATOM 6461 C CA . THR D 1 50 ? 55.336 35.444 9.989 1.00 30.68 108 THR D CA 1
ATOM 6462 C C . THR D 1 50 ? 55.794 35.959 8.629 1.00 26.78 108 THR D C 1
ATOM 6463 O O . THR D 1 50 ? 54.966 36.203 7.781 1.00 26.82 108 THR D O 1
ATOM 6467 N N . THR D 1 51 ? 57.099 36.104 8.425 1.00 27.08 109 THR D N 1
ATOM 6468 C CA . THR D 1 51 ? 57.657 36.520 7.159 1.00 26.30 109 THR D CA 1
ATOM 6469 C C . THR D 1 51 ? 58.308 35.315 6.482 1.00 26.18 109 THR D C 1
ATOM 6470 O O . THR D 1 51 ? 59.082 34.627 7.114 1.00 27.06 109 THR D O 1
ATOM 6474 N N . VAL D 1 52 ? 57.992 35.100 5.204 1.00 25.33 110 VAL D N 1
ATOM 6475 C CA . VAL D 1 52 ? 58.647 34.104 4.389 1.00 25.35 110 VAL D CA 1
ATOM 6476 C C . VAL D 1 52 ? 59.301 34.787 3.192 1.00 24.79 110 VAL D C 1
ATOM 6477 O O . VAL D 1 52 ? 58.610 35.482 2.446 1.00 24.15 110 VAL D O 1
ATOM 6481 N N . ASN D 1 53 ? 60.604 34.565 3.013 1.00 25.16 111 ASN D N 1
ATOM 6482 C CA . ASN D 1 53 ? 61.318 35.166 1.882 1.00 24.69 111 ASN D CA 1
ATOM 6483 C C . ASN D 1 53 ? 61.154 34.301 0.645 1.00 24.51 111 ASN D C 1
ATOM 6484 O O . ASN D 1 53 ? 61.234 33.112 0.744 1.00 25.08 111 ASN D O 1
ATOM 6489 N N . VAL D 1 54 ? 60.944 34.936 -0.512 1.00 23.93 112 VAL D N 1
ATOM 6490 C CA . VAL D 1 54 ? 60.996 34.259 -1.807 1.00 24.00 112 VAL D CA 1
ATOM 6491 C C . VAL D 1 54 ? 62.041 34.958 -2.676 1.00 23.80 112 VAL D C 1
ATOM 6492 O O . VAL D 1 54 ? 61.741 35.938 -3.366 1.00 23.38 112 VAL D O 1
ATOM 6496 N N . ARG D 1 55 ? 63.274 34.449 -2.629 1.00 24.24 113 ARG D N 1
ATOM 6497 C CA . ARG D 1 55 ? 64.430 35.062 -3.294 1.00 24.11 113 ARG D CA 1
ATOM 6498 C C . ARG D 1 55 ? 64.306 34.944 -4.817 1.00 24.06 113 ARG D C 1
ATOM 6499 O O . ARG D 1 55 ? 64.824 35.819 -5.527 1.00 23.75 113 ARG D O 1
ATOM 6507 N N . VAL D 1 56 ? 63.633 33.904 -5.299 1.00 24.54 114 VAL D N 1
ATOM 6508 C CA . VAL D 1 56 ? 63.447 33.705 -6.733 1.00 24.84 114 VAL D CA 1
ATOM 6509 C C . VAL D 1 56 ? 61.970 33.483 -7.042 1.00 24.95 114 VAL D C 1
ATOM 6510 O O . VAL D 1 56 ? 61.537 32.368 -7.189 1.00 25.66 114 VAL D O 1
ATOM 6514 N N . PRO D 1 57 ? 61.144 34.530 -7.160 1.00 24.43 115 PRO D N 1
ATOM 6515 C CA . PRO D 1 57 ? 59.727 34.345 -7.494 1.00 24.68 115 PRO D CA 1
ATOM 6516 C C . PRO D 1 57 ? 59.572 33.645 -8.850 1.00 25.63 115 PRO D C 1
ATOM 6517 O O . PRO D 1 57 ? 60.281 33.990 -9.807 1.00 25.88 115 PRO D O 1
ATOM 6521 N N . ALA D 1 58 ? 58.672 32.669 -8.923 1.00 26.69 116 ALA D N 1
ATOM 6522 C CA . ALA D 1 58 ? 58.405 31.922 -10.174 1.00 28.33 116 ALA D CA 1
ATOM 6523 C C . ALA D 1 58 ? 57.342 32.683 -10.988 1.00 29.06 116 ALA D C 1
ATOM 6524 O O . ALA D 1 58 ? 56.811 33.702 -10.552 1.00 28.12 116 ALA D O 1
ATOM 6526 N N . ARG D 1 59 ? 57.064 32.162 -12.190 1.00 30.91 117 ARG D N 1
ATOM 6527 C CA . ARG D 1 59 ? 56.277 32.857 -13.222 1.00 32.01 117 ARG D CA 1
ATOM 6528 C C . ARG D 1 59 ? 54.881 33.213 -12.680 1.00 32.05 117 ARG D C 1
ATOM 6529 O O . ARG D 1 59 ? 54.401 34.327 -12.899 1.00 31.58 117 ARG D O 1
ATOM 6537 N N . GLU D 1 60 ? 54.230 32.289 -11.969 1.00 35.60 118 GLU D N 1
ATOM 6538 C CA . GLU D 1 60 ? 52.829 32.522 -11.526 1.00 36.20 118 GLU D CA 1
ATOM 6539 C C . GLU D 1 60 ? 52.775 33.676 -10.513 1.00 33.29 118 GLU D C 1
ATOM 6540 O O . GLU D 1 60 ? 51.831 34.498 -10.531 1.00 32.98 118 GLU D O 1
ATOM 6546 N N . LEU D 1 61 ? 53.802 33.776 -9.659 1.00 31.28 119 LEU D N 1
ATOM 6547 C CA . LEU D 1 61 ? 53.841 34.810 -8.641 1.00 29.23 119 LEU D CA 1
ATOM 6548 C C . LEU D 1 61 ? 54.205 36.155 -9.283 1.00 28.83 119 LEU D C 1
ATOM 6549 O O . LEU D 1 61 ? 53.657 37.190 -8.904 1.00 28.32 119 LEU D O 1
ATOM 6554 N N . VAL D 1 62 ? 55.128 36.129 -10.247 1.00 29.59 120 VAL D N 1
ATOM 6555 C CA . VAL D 1 62 ? 55.511 37.310 -11.030 1.00 29.92 120 VAL D CA 1
ATOM 6556 C C . VAL D 1 62 ? 54.259 37.888 -11.712 1.00 31.55 120 VAL D C 1
ATOM 6557 O O . VAL D 1 62 ? 54.048 39.108 -11.693 1.00 30.70 120 VAL D O 1
ATOM 6561 N N . ARG D 1 63 ? 53.420 37.018 -12.288 1.00 34.11 121 ARG D N 1
ATOM 6562 C CA . ARG D 1 63 ? 52.202 37.447 -12.980 1.00 37.72 121 ARG D CA 1
ATOM 6563 C C . ARG D 1 63 ? 51.207 38.051 -11.977 1.00 35.65 121 ARG D C 1
ATOM 6564 O O . ARG D 1 63 ? 50.670 39.140 -12.210 1.00 36.38 121 ARG D O 1
ATOM 6572 N N . LEU D 1 64 ? 50.979 37.359 -10.853 1.00 33.86 122 LEU D N 1
ATOM 6573 C CA . LEU D 1 64 ? 50.002 37.828 -9.860 1.00 33.03 122 LEU D CA 1
ATOM 6574 C C . LEU D 1 64 ? 50.373 39.226 -9.326 1.00 32.23 122 LEU D C 1
ATOM 6575 O O . LEU D 1 64 ? 49.493 40.053 -9.126 1.00 32.94 122 LEU D O 1
ATOM 6580 N N . LEU D 1 65 ? 51.663 39.481 -9.100 1.00 30.76 123 LEU D N 1
ATOM 6581 C CA . LEU D 1 65 ? 52.137 40.717 -8.456 1.00 30.73 123 LEU D CA 1
ATOM 6582 C C . LEU D 1 65 ? 52.544 41.775 -9.499 1.00 32.65 123 LEU D C 1
ATOM 6583 O O . LEU D 1 65 ? 52.927 42.886 -9.113 1.00 32.01 123 LEU D O 1
ATOM 6588 N N . SER D 1 66 ? 52.518 41.419 -10.795 1.00 35.54 124 SER D N 1
ATOM 6589 C CA . SER D 1 66 ? 52.971 42.305 -11.861 1.00 39.10 124 SER D CA 1
ATOM 6590 C C . SER D 1 66 ? 54.393 42.789 -11.579 1.00 35.06 124 SER D C 1
ATOM 6591 O O . SER D 1 66 ? 54.654 43.967 -11.652 1.00 34.33 124 SER D O 1
ATOM 6594 N N . LEU D 1 67 ? 55.302 41.869 -11.263 1.00 32.84 125 LEU D N 1
ATOM 6595 C CA . LEU D 1 67 ? 56.677 42.242 -10.961 1.00 32.16 125 LEU D CA 1
ATOM 6596 C C . LEU D 1 67 ? 57.390 42.637 -12.256 1.00 32.61 125 LEU D C 1
ATOM 6597 O O . LEU D 1 67 ? 57.299 41.983 -13.247 1.00 33.15 125 LEU D O 1
ATOM 6602 N N . THR D 1 68 ? 58.107 43.760 -12.208 1.00 33.25 126 THR D N 1
ATOM 6603 C CA . THR D 1 68 ? 59.081 44.146 -13.236 1.00 33.56 126 THR D CA 1
ATOM 6604 C C . THR D 1 68 ? 60.241 43.164 -13.153 1.00 33.87 126 THR D C 1
ATOM 6605 O O . THR D 1 68 ? 60.414 42.506 -12.139 1.00 32.31 126 THR D O 1
ATOM 6609 N N . PRO D 1 69 ? 61.068 43.014 -14.209 1.00 37.06 127 PRO D N 1
ATOM 6610 C CA . PRO D 1 69 ? 62.265 42.171 -14.124 1.00 37.45 127 PRO D CA 1
ATOM 6611 C C . PRO D 1 69 ? 63.221 42.596 -12.996 1.00 37.30 127 PRO D C 1
ATOM 6612 O O . PRO D 1 69 ? 63.888 41.728 -12.418 1.00 37.61 127 PRO D O 1
ATOM 6616 N N . GLU D 1 70 ? 63.289 43.902 -12.697 1.00 37.62 128 GLU D N 1
ATOM 6617 C CA . GLU D 1 70 ? 64.102 44.424 -11.591 1.00 39.71 128 GLU D CA 1
ATOM 6618 C C . GLU D 1 70 ? 63.590 43.857 -10.252 1.00 37.76 128 GLU D C 1
ATOM 6619 O O . GLU D 1 70 ? 64.371 43.373 -9.437 1.00 36.20 128 GLU D O 1
ATOM 6625 N N . GLN D 1 71 ? 62.268 43.925 -10.050 1.00 30.78 129 GLN D N 1
ATOM 6626 C CA . GLN D 1 71 ? 61.599 43.423 -8.858 1.00 29.06 129 GLN D CA 1
ATOM 6627 C C . GLN D 1 71 ? 61.799 41.904 -8.745 1.00 29.72 129 GLN D C 1
ATOM 6628 O O . GLN D 1 71 ? 62.043 41.388 -7.640 1.00 28.59 129 GLN D O 1
ATOM 6634 N N . GLN D 1 72 ? 61.694 41.184 -9.876 1.00 30.68 130 GLN D N 1
ATOM 6635 C CA . GLN D 1 72 ? 61.947 39.740 -9.911 1.00 31.30 130 GLN D CA 1
ATOM 6636 C C . GLN D 1 72 ? 63.345 39.435 -9.345 1.00 29.40 130 GLN D C 1
ATOM 6637 O O . GLN D 1 72 ? 63.525 38.476 -8.641 1.00 28.80 130 GLN D O 1
ATOM 6643 N N . ARG D 1 73 ? 64.332 40.259 -9.704 1.00 28.34 131 ARG D N 1
ATOM 6644 C CA . ARG D 1 73 ? 65.742 40.047 -9.334 1.00 28.40 131 ARG D CA 1
ATOM 6645 C C . ARG D 1 73 ? 65.969 40.369 -7.853 1.00 26.36 131 ARG D C 1
ATOM 6646 O O . ARG D 1 73 ? 66.786 39.710 -7.216 1.00 26.21 131 ARG D O 1
ATOM 6654 N N . GLU D 1 74 ? 65.248 41.365 -7.329 1.00 25.38 132 GLU D N 1
ATOM 6655 C CA . GLU D 1 74 ? 65.336 41.781 -5.925 1.00 25.45 132 GLU D CA 1
ATOM 6656 C C . GLU D 1 74 ? 64.785 40.693 -4.991 1.00 21.87 132 GLU D C 1
ATOM 6657 O O . GLU D 1 74 ? 65.264 40.562 -3.851 1.00 22.01 132 GLU D O 1
ATOM 6663 N N . GLY D 1 75 ? 63.765 39.946 -5.460 1.00 22.03 133 GLY D N 1
ATOM 6664 C CA . GLY D 1 75 ? 63.029 38.997 -4.656 1.00 22.15 133 GLY D CA 1
ATOM 6665 C C . GLY D 1 75 ? 61.911 39.673 -3.884 1.00 21.73 133 GLY D C 1
ATOM 6666 O O . GLY D 1 75 ? 61.847 40.888 -3.828 1.00 21.57 133 GLY D O 1
ATOM 6667 N N . VAL D 1 76 ? 61.018 38.875 -3.292 1.00 21.82 134 VAL D N 1
ATOM 6668 C CA . VAL D 1 76 ? 59.913 39.395 -2.499 1.00 21.56 134 VAL D CA 1
ATOM 6669 C C . VAL D 1 76 ? 59.841 38.624 -1.179 1.00 21.56 134 VAL D C 1
ATOM 6670 O O . VAL D 1 76 ? 60.387 37.556 -1.039 1.00 21.98 134 VAL D O 1
ATOM 6674 N N . SER D 1 77 ? 59.143 39.217 -0.218 1.00 21.41 135 SER D N 1
ATOM 6675 C CA . SER D 1 77 ? 58.804 38.590 1.006 1.00 21.53 135 SER D CA 1
ATOM 6676 C C . SER D 1 77 ? 57.291 38.648 1.225 1.00 21.39 135 SER D C 1
ATOM 6677 O O . SER D 1 77 ? 56.619 39.556 0.777 1.00 21.41 135 SER D O 1
ATOM 6680 N N . ALA D 1 78 ? 56.775 37.633 1.926 1.00 21.51 136 ALA D N 1
ATOM 6681 C CA . ALA D 1 78 ? 55.371 37.564 2.259 1.00 21.45 136 ALA D CA 1
ATOM 6682 C C . ALA D 1 78 ? 55.211 37.620 3.777 1.00 21.55 136 ALA D C 1
ATOM 6683 O O . ALA D 1 78 ? 55.842 36.886 4.482 1.00 21.89 136 ALA D O 1
ATOM 6685 N N . LYS D 1 79 ? 54.351 38.523 4.236 1.00 21.60 137 LYS D N 1
ATOM 6686 C CA . LYS D 1 79 ? 53.901 38.609 5.593 1.00 21.90 137 LYS D CA 1
ATOM 6687 C C . LYS D 1 79 ? 52.563 37.869 5.700 1.00 21.74 137 LYS D C 1
ATOM 6688 O O . LYS D 1 79 ? 51.578 38.242 5.082 1.00 21.79 137 LYS D O 1
ATOM 6694 N N . VAL D 1 80 ? 52.534 36.802 6.497 1.00 21.85 138 VAL D N 1
ATOM 6695 C CA . VAL D 1 80 ? 51.381 35.910 6.541 1.00 21.82 138 VAL D CA 1
ATOM 6696 C C . VAL D 1 80 ? 50.791 35.927 7.955 1.00 22.06 138 VAL D C 1
ATOM 6697 O O . VAL D 1 80 ? 51.522 35.981 8.925 1.00 22.52 138 VAL D O 1
ATOM 6701 N N . ARG D 1 81 ? 49.461 35.859 8.026 1.00 22.01 139 ARG D N 1
ATOM 6702 C CA . ARG D 1 81 ? 48.721 35.789 9.283 1.00 22.28 139 ARG D CA 1
ATOM 6703 C C . ARG D 1 81 ? 47.622 34.738 9.149 1.00 22.25 139 ARG D C 1
ATOM 6704 O O . ARG D 1 81 ? 46.967 34.638 8.118 1.00 22.25 139 ARG D O 1
ATOM 6712 N N . LEU D 1 82 ? 47.398 33.998 10.230 1.00 22.51 140 LEU D N 1
ATOM 6713 C CA . LEU D 1 82 ? 46.327 33.040 10.315 1.00 22.67 140 LEU D CA 1
ATOM 6714 C C . LEU D 1 82 ? 45.005 33.792 10.433 1.00 22.62 140 LEU D C 1
ATOM 6715 O O . LEU D 1 82 ? 44.877 34.650 11.291 1.00 25.53 140 LEU D O 1
ATOM 6720 N N . ILE D 1 83 ? 44.049 33.482 9.558 1.00 22.83 141 ILE D N 1
ATOM 6721 C CA . ILE D 1 83 ? 42.692 34.013 9.661 1.00 24.21 141 ILE D CA 1
ATOM 6722 C C . ILE D 1 83 ? 42.023 33.445 10.917 1.00 25.55 141 ILE D C 1
ATOM 6723 O O . ILE D 1 83 ? 41.958 32.257 11.099 1.00 25.71 141 ILE D O 1
ATOM 6728 N N . ASN D 1 84 ? 41.534 34.343 11.770 1.00 27.03 142 ASN D N 1
ATOM 6729 C CA . ASN D 1 84 ? 40.747 34.033 12.928 1.00 28.41 142 ASN D CA 1
ATOM 6730 C C . ASN D 1 84 ? 39.306 34.493 12.663 1.00 28.78 142 ASN D C 1
ATOM 6731 O O . ASN D 1 84 ? 39.049 35.662 12.570 1.00 28.23 142 ASN D O 1
ATOM 6736 N N . LEU D 1 85 ? 38.375 33.541 12.563 1.00 29.54 143 LEU D N 1
ATOM 6737 C CA . LEU D 1 85 ? 36.981 33.822 12.211 1.00 30.96 143 LEU D CA 1
ATOM 6738 C C . LEU D 1 85 ? 36.198 34.462 13.376 1.00 32.05 143 LEU D C 1
ATOM 6739 O O . LEU D 1 85 ? 35.133 35.020 13.159 1.00 32.66 143 LEU D O 1
ATOM 6744 N N . LEU D 1 86 ? 36.727 34.413 14.602 1.00 32.51 144 LEU D N 1
ATOM 6745 C CA . LEU D 1 86 ? 36.142 35.142 15.752 1.00 36.08 144 LEU D CA 1
ATOM 6746 C C . LEU D 1 86 ? 36.612 36.596 15.808 1.00 39.38 144 LEU D C 1
ATOM 6747 O O . LEU D 1 86 ? 35.973 37.404 16.465 1.00 42.60 144 LEU D O 1
ATOM 6752 N N . ASP D 1 87 ? 37.714 36.912 15.119 1.00 43.66 145 ASP D N 1
ATOM 6753 C CA . ASP D 1 87 ? 38.312 38.250 15.121 1.00 44.93 145 ASP D CA 1
ATOM 6754 C C . ASP D 1 87 ? 39.017 38.503 13.784 1.00 38.92 145 ASP D C 1
ATOM 6755 O O . ASP D 1 87 ? 40.241 38.530 13.694 1.00 35.74 145 ASP D O 1
ATOM 6760 N N . PRO D 1 88 ? 38.264 38.731 12.692 1.00 36.50 146 PRO D N 1
ATOM 6761 C CA . PRO D 1 88 ? 38.867 38.899 11.370 1.00 36.48 146 PRO D CA 1
ATOM 6762 C C . PRO D 1 88 ? 39.784 40.122 11.258 1.00 34.04 146 PRO D C 1
ATOM 6763 O O . PRO D 1 88 ? 40.718 40.135 10.452 1.00 33.51 146 PRO D O 1
ATOM 6767 N N . LYS D 1 89 ? 39.514 41.134 12.076 1.00 35.69 147 LYS D N 1
ATOM 6768 C CA . LYS D 1 89 ? 40.285 42.370 12.086 1.00 36.11 147 LYS D CA 1
ATOM 6769 C C . LYS D 1 89 ? 41.788 42.062 12.217 1.00 32.65 147 LYS D C 1
ATOM 6770 O O . LYS D 1 89 ? 42.594 42.633 11.511 1.00 30.50 147 LYS D O 1
ATOM 6776 N N . TYR D 1 90 ? 42.161 41.159 13.117 1.00 31.80 148 TYR D N 1
ATOM 6777 C CA . TYR D 1 90 ? 43.577 40.905 13.373 1.00 32.13 148 TYR D CA 1
ATOM 6778 C C . TYR D 1 90 ? 44.295 40.514 12.070 1.00 29.26 148 TYR D C 1
ATOM 6779 O O . TYR D 1 90 ? 45.478 40.884 11.880 1.00 27.07 148 TYR D O 1
ATOM 6788 N N . SER D 1 91 ? 43.608 39.806 11.150 1.00 27.54 149 SER D N 1
ATOM 6789 C CA . SER D 1 91 ? 44.298 39.293 9.942 1.00 26.62 149 SER D CA 1
ATOM 6790 C C . SER D 1 91 ? 44.169 40.231 8.736 1.00 25.09 149 SER D C 1
ATOM 6791 O O . SER D 1 91 ? 44.969 40.091 7.811 1.00 24.59 149 SER D O 1
ATOM 6794 N N . VAL D 1 92 ? 43.199 41.159 8.740 1.00 24.37 150 VAL D N 1
ATOM 6795 C CA . VAL D 1 92 ? 42.978 42.031 7.568 1.00 24.38 150 VAL D CA 1
ATOM 6796 C C . VAL D 1 92 ? 43.228 43.513 7.875 1.00 23.55 150 VAL D C 1
ATOM 6797 O O . VAL D 1 92 ? 43.151 44.300 6.995 1.00 23.48 150 VAL D O 1
ATOM 6801 N N . TYR D 1 93 ? 43.544 43.877 9.107 1.00 23.37 151 TYR D N 1
ATOM 6802 C CA . TYR D 1 93 ? 43.769 45.282 9.456 1.00 23.47 151 TYR D CA 1
ATOM 6803 C C . TYR D 1 93 ? 44.935 45.862 8.643 1.00 21.89 151 TYR D C 1
ATOM 6804 O O . TYR D 1 93 ? 44.798 46.910 8.054 1.00 22.00 151 TYR D O 1
ATOM 6813 N N . GLU D 1 94 ? 46.070 45.189 8.610 1.00 21.56 152 GLU D N 1
ATOM 6814 C CA . GLU D 1 94 ? 47.226 45.712 7.883 1.00 21.42 152 GLU D CA 1
ATOM 6815 C C . GLU D 1 94 ? 46.920 45.791 6.380 1.00 21.04 152 GLU D C 1
ATOM 6816 O O . GLU D 1 94 ? 47.190 46.801 5.741 1.00 21.08 152 GLU D O 1
ATOM 6822 N N . PRO D 1 95 ? 46.366 44.746 5.739 1.00 20.87 153 PRO D N 1
ATOM 6823 C CA . PRO D 1 95 ? 45.897 44.876 4.358 1.00 20.93 153 PRO D CA 1
ATOM 6824 C C . PRO D 1 95 ? 44.932 46.056 4.143 1.00 21.21 153 PRO D C 1
ATOM 6825 O O . PRO D 1 95 ? 45.025 46.745 3.149 1.00 21.35 153 PRO D O 1
ATOM 6829 N N . TYR D 1 96 ? 44.023 46.278 5.085 1.00 21.52 154 TYR D N 1
ATOM 6830 C CA . TYR D 1 96 ? 43.101 47.383 5.040 1.00 22.16 154 TYR D CA 1
ATOM 6831 C C . TYR D 1 96 ? 43.871 48.713 4.940 1.00 22.13 154 TYR D C 1
ATOM 6832 O O . TYR D 1 96 ? 43.567 49.542 4.087 1.00 22.44 154 TYR D O 1
ATOM 6841 N N . LEU D 1 97 ? 44.843 48.943 5.832 1.00 21.96 155 LEU D N 1
ATOM 6842 C CA . LEU D 1 97 ? 45.616 50.168 5.792 1.00 22.11 155 LEU D CA 1
ATOM 6843 C C . LEU D 1 97 ? 46.259 50.346 4.412 1.00 21.71 155 LEU D C 1
ATOM 6844 O O . LEU D 1 97 ? 46.199 51.417 3.831 1.00 21.95 155 LEU D O 1
ATOM 6849 N N . TYR D 1 98 ? 46.871 49.271 3.890 1.00 21.31 156 TYR D N 1
ATOM 6850 C CA . TYR D 1 98 ? 47.594 49.378 2.616 1.00 21.26 156 TYR D CA 1
ATOM 6851 C C . TYR D 1 98 ? 46.619 49.665 1.466 1.00 21.53 156 TYR D C 1
ATOM 6852 O O . TYR D 1 98 ? 46.971 50.415 0.573 1.00 21.72 156 TYR D O 1
ATOM 6861 N N . ARG D 1 99 ? 45.410 49.097 1.506 1.00 21.76 157 ARG D N 1
ATOM 6862 C CA . ARG D 1 99 ? 44.465 49.164 0.401 1.00 22.42 157 ARG D CA 1
ATOM 6863 C C . ARG D 1 99 ? 43.591 50.420 0.428 1.00 23.05 157 ARG D C 1
ATOM 6864 O O . ARG D 1 99 ? 43.182 50.878 -0.642 1.00 23.74 157 ARG D O 1
ATOM 6872 N N . GLU D 1 100 ? 43.278 50.938 1.630 1.00 23.10 158 GLU D N 1
ATOM 6873 C CA . GLU D 1 100 ? 42.290 51.993 1.775 1.00 24.15 158 GLU D CA 1
ATOM 6874 C C . GLU D 1 100 ? 42.909 53.321 2.215 1.00 24.11 158 GLU D C 1
ATOM 6875 O O . GLU D 1 100 ? 42.282 54.344 2.029 1.00 25.74 158 GLU D O 1
ATOM 6881 N N . ILE D 1 101 ? 44.122 53.316 2.791 1.00 24.42 159 ILE D N 1
ATOM 6882 C CA . ILE D 1 101 ? 44.638 54.530 3.436 1.00 25.36 159 ILE D CA 1
ATOM 6883 C C . ILE D 1 101 ? 45.998 54.959 2.878 1.00 24.79 159 ILE D C 1
ATOM 6884 O O . ILE D 1 101 ? 46.249 56.147 2.729 1.00 25.08 159 ILE D O 1
ATOM 6889 N N . LEU D 1 102 ? 46.894 54.005 2.624 1.00 24.44 160 LEU D N 1
ATOM 6890 C CA . LEU D 1 102 ? 48.243 54.343 2.227 1.00 24.64 160 LEU D CA 1
ATOM 6891 C C . LEU D 1 102 ? 48.314 54.550 0.709 1.00 24.51 160 LEU D C 1
ATOM 6892 O O . LEU D 1 102 ? 47.726 53.829 -0.074 1.00 22.24 160 LEU D O 1
ATOM 6897 N N . PRO D 1 103 ? 49.030 55.573 0.234 1.00 24.66 161 PRO D N 1
ATOM 6898 C CA . PRO D 1 103 ? 49.393 55.680 -1.188 1.00 26.10 161 PRO D CA 1
ATOM 6899 C C . PRO D 1 103 ? 50.061 54.396 -1.700 1.00 27.54 161 PRO D C 1
ATOM 6900 O O . PRO D 1 103 ? 50.682 53.681 -0.927 1.00 26.79 161 PRO D O 1
ATOM 6904 N N . LYS D 1 104 ? 49.995 54.150 -3.007 1.00 30.07 162 LYS D N 1
ATOM 6905 C CA . LYS D 1 104 ? 50.659 53.004 -3.637 1.00 34.39 162 LYS D CA 1
ATOM 6906 C C . LYS D 1 104 ? 52.164 53.022 -3.315 1.00 34.40 162 LYS D C 1
ATOM 6907 O O . LYS D 1 104 ? 52.769 51.974 -3.097 1.00 37.57 162 LYS D O 1
ATOM 6913 N N . ARG D 1 105 ? 52.778 54.210 -3.321 1.00 35.47 163 ARG D N 1
ATOM 6914 C CA . ARG D 1 105 ? 54.131 54.353 -2.861 1.00 36.03 163 ARG D CA 1
ATOM 6915 C C . ARG D 1 105 ? 54.323 55.775 -2.306 1.00 34.42 163 ARG D C 1
ATOM 6916 O O . ARG D 1 105 ? 54.551 56.753 -3.034 1.00 41.98 163 ARG D O 1
ATOM 6924 N N . SER D 1 106 ? 54.183 55.880 -0.984 1.00 32.06 164 SER D N 1
ATOM 6925 C CA . SER D 1 106 ? 54.822 56.892 -0.172 1.00 31.21 164 SER D CA 1
ATOM 6926 C C . SER D 1 106 ? 56.298 56.524 -0.097 1.00 30.39 164 SER D C 1
ATOM 6927 O O . SER D 1 106 ? 56.609 55.400 0.274 1.00 33.17 164 SER D O 1
ATOM 6930 N N . PRO D 1 107 ? 57.248 57.407 -0.466 1.00 29.99 165 PRO D N 1
ATOM 6931 C CA . PRO D 1 107 ? 58.637 56.986 -0.660 1.00 28.59 165 PRO D CA 1
ATOM 6932 C C . PRO D 1 107 ? 59.348 56.412 0.578 1.00 26.66 165 PRO D C 1
ATOM 6933 O O . PRO D 1 107 ? 60.259 55.622 0.416 1.00 26.58 165 PRO D O 1
ATOM 6937 N N . LEU D 1 108 ? 58.948 56.831 1.788 1.00 26.50 166 LEU D N 1
ATOM 6938 C CA . LEU D 1 108 ? 59.639 56.419 3.009 1.00 26.26 166 LEU D CA 1
ATOM 6939 C C . LEU D 1 108 ? 58.818 55.413 3.844 1.00 25.79 166 LEU D C 1
ATOM 6940 O O . LEU D 1 108 ? 59.131 55.171 5.003 1.00 25.70 166 LEU D O 1
ATOM 6945 N N . LEU D 1 109 ? 57.781 54.816 3.266 1.00 25.58 167 LEU D N 1
ATOM 6946 C CA . LEU D 1 109 ? 57.006 53.744 3.926 1.00 25.18 167 LEU D CA 1
ATOM 6947 C C . LEU D 1 109 ? 57.199 52.440 3.165 1.00 24.90 167 LEU D C 1
ATOM 6948 O O . LEU D 1 109 ? 57.268 52.449 1.947 1.00 25.05 167 LEU D O 1
ATOM 6953 N N . LEU D 1 110 ? 57.300 51.329 3.906 1.00 24.57 168 LEU D N 1
ATOM 6954 C CA . LEU D 1 110 ? 57.454 49.991 3.325 1.00 24.30 168 LEU D CA 1
ATOM 6955 C C . LEU D 1 110 ? 56.296 49.757 2.367 1.00 24.28 168 LEU D C 1
ATOM 6956 O O . LEU D 1 110 ? 55.145 49.760 2.781 1.00 24.22 168 LEU D O 1
ATOM 6961 N N . PRO D 1 111 ? 56.553 49.605 1.054 1.00 24.45 169 PRO D N 1
ATOM 6962 C CA . PRO D 1 111 ? 55.478 49.416 0.087 1.00 24.56 169 PRO D CA 1
ATOM 6963 C C . PRO D 1 111 ? 54.921 47.986 0.095 1.00 24.23 169 PRO D C 1
ATOM 6964 O O . PRO D 1 111 ? 55.667 47.033 0.347 1.00 23.99 169 PRO D O 1
ATOM 6968 N N . SER D 1 112 ? 53.618 47.876 -0.189 1.00 24.29 170 SER D N 1
ATOM 6969 C CA . SER D 1 112 ? 52.943 46.626 -0.473 1.00 24.12 170 SER D CA 1
ATOM 6970 C C . SER D 1 112 ? 52.963 46.350 -1.982 1.00 24.46 170 SER D C 1
ATOM 6971 O O . SER D 1 112 ? 52.745 47.240 -2.752 1.00 24.92 170 SER D O 1
ATOM 6974 N N . LEU D 1 113 ? 53.234 45.098 -2.372 1.00 24.32 171 LEU D N 1
ATOM 6975 C CA . LEU D 1 113 ? 53.163 44.639 -3.756 1.00 24.72 171 LEU D CA 1
ATOM 6976 C C . LEU D 1 113 ? 51.837 43.914 -4.010 1.00 24.75 171 LEU D C 1
ATOM 6977 O O . LEU D 1 113 ? 51.598 43.445 -5.114 1.00 25.14 171 LEU D O 1
ATOM 6982 N N . GLY D 1 114 ? 50.974 43.809 -2.993 1.00 24.44 172 GLY D N 1
ATOM 6983 C CA . GLY D 1 114 ? 49.674 43.131 -3.107 1.00 24.52 172 GLY D CA 1
ATOM 6984 C C . GLY D 1 114 ? 49.264 42.438 -1.814 1.00 24.06 172 GLY D C 1
ATOM 6985 O O . GLY D 1 114 ? 50.115 41.954 -1.068 1.00 23.67 172 GLY D O 1
ATOM 6986 N N . GLU D 1 115 ? 47.949 42.402 -1.563 1.00 24.24 173 GLU D N 1
ATOM 6987 C CA . GLU D 1 115 ? 47.346 41.763 -0.418 1.00 24.01 173 GLU D CA 1
ATOM 6988 C C . GLU D 1 115 ? 46.367 40.700 -0.904 1.00 24.17 173 GLU D C 1
ATOM 6989 O O . GLU D 1 115 ? 45.576 40.942 -1.780 1.00 24.64 173 GLU D O 1
ATOM 6995 N N . TYR D 1 116 ? 46.441 39.505 -0.308 1.00 24.44 174 TYR D N 1
ATOM 6996 C CA . TYR D 1 116 ? 45.651 38.356 -0.767 1.00 25.97 174 TYR D CA 1
ATOM 6997 C C . TYR D 1 116 ? 45.139 37.566 0.433 1.00 26.36 174 TYR D C 1
ATOM 6998 O O . TYR D 1 116 ? 45.619 37.719 1.548 1.00 25.08 174 TYR D O 1
ATOM 7007 N N . ARG D 1 117 ? 44.112 36.766 0.142 1.00 27.71 175 ARG D N 1
ATOM 7008 C CA . ARG D 1 117 ? 43.535 35.834 1.070 1.00 28.76 175 ARG D CA 1
ATOM 7009 C C . ARG D 1 117 ? 43.645 34.444 0.446 1.00 27.25 175 ARG D C 1
ATOM 7010 O O . ARG D 1 117 ? 43.327 34.270 -0.729 1.00 27.49 175 ARG D O 1
ATOM 7018 N N . GLY D 1 118 ? 44.142 33.483 1.222 1.00 26.08 176 GLY D N 1
ATOM 7019 C CA . GLY D 1 118 ? 44.030 32.084 0.901 1.00 25.42 176 GLY D CA 1
ATOM 7020 C C . GLY D 1 118 ? 42.900 31.469 1.697 1.00 25.24 176 GLY D C 1
ATOM 7021 O O . GLY D 1 118 ? 42.043 32.200 2.200 1.00 25.77 176 GLY D O 1
ATOM 7022 N N . ALA D 1 119 ? 42.911 30.139 1.856 1.00 24.00 177 ALA D N 1
ATOM 7023 C CA . ALA D 1 119 ? 41.867 29.455 2.600 1.00 24.37 177 ALA D CA 1
ATOM 7024 C C . ALA D 1 119 ? 41.933 29.812 4.100 1.00 24.42 177 ALA D C 1
ATOM 7025 O O . ALA D 1 119 ? 40.898 30.021 4.729 1.00 24.90 177 ALA D O 1
ATOM 7027 N N . PHE D 1 120 ? 43.144 29.848 4.690 1.00 24.04 178 PHE D N 1
ATOM 7028 C CA . PHE D 1 120 ? 43.295 30.071 6.141 1.00 24.20 178 PHE D CA 1
ATOM 7029 C C . PHE D 1 120 ? 44.309 31.177 6.491 1.00 23.93 178 PHE D C 1
ATOM 7030 O O . PHE D 1 120 ? 44.526 31.440 7.689 1.00 24.13 178 PHE D O 1
ATOM 7038 N N . LEU D 1 121 ? 44.934 31.804 5.487 1.00 23.59 179 LEU D N 1
ATOM 7039 C CA . LEU D 1 121 ? 45.957 32.840 5.699 1.00 23.35 179 LEU D CA 1
ATOM 7040 C C . LEU D 1 121 ? 45.613 34.097 4.906 1.00 23.38 179 LEU D C 1
ATOM 7041 O O . LEU D 1 121 ? 45.056 34.012 3.848 1.00 23.46 179 LEU D O 1
ATOM 7046 N N . THR D 1 122 ? 46.010 35.257 5.424 1.00 23.39 180 THR D N 1
ATOM 7047 C CA . THR D 1 122 ? 46.154 36.478 4.638 1.00 23.36 180 THR D CA 1
ATOM 7048 C C . THR D 1 122 ? 47.637 36.719 4.349 1.00 23.00 180 THR D C 1
ATOM 7049 O O . THR D 1 122 ? 48.498 36.297 5.112 1.00 22.86 180 THR D O 1
ATOM 7053 N N . TYR D 1 123 ? 47.900 37.395 3.218 1.00 22.97 181 TYR D N 1
ATOM 7054 C CA . TYR D 1 123 ? 49.227 37.648 2.713 1.00 22.76 181 TYR D CA 1
ATOM 7055 C C . TYR D 1 123 ? 49.385 39.135 2.384 1.00 22.90 181 TYR D C 1
ATOM 7056 O O . TYR D 1 123 ? 48.475 39.749 1.829 1.00 23.16 181 TYR D O 1
ATOM 7065 N N . ILE D 1 124 ? 50.549 39.704 2.731 1.00 22.78 182 ILE D N 1
ATOM 7066 C CA . ILE D 1 124 ? 51.010 40.957 2.199 1.00 22.91 182 ILE D CA 1
ATOM 7067 C C . ILE D 1 124 ? 52.397 40.717 1.618 1.00 22.82 182 ILE D C 1
ATOM 7068 O O . ILE D 1 124 ? 53.274 40.248 2.325 1.00 22.67 182 ILE D O 1
ATOM 7073 N N . PHE D 1 125 ? 52.589 41.085 0.357 1.00 23.03 183 PHE D N 1
ATOM 7074 C CA . PHE D 1 125 ? 53.870 40.963 -0.274 1.00 23.11 183 PHE D CA 1
ATOM 7075 C C . PHE D 1 125 ? 54.611 42.312 -0.183 1.00 23.27 183 PHE D C 1
ATOM 7076 O O . PHE D 1 125 ? 53.998 43.382 -0.263 1.00 23.44 183 PHE D O 1
ATOM 7084 N N . HIS D 1 126 ? 55.927 42.221 0.061 1.00 23.27 184 HIS D N 1
ATOM 7085 C CA . HIS D 1 126 ? 56.827 43.343 0.153 1.00 23.48 184 HIS D CA 1
ATOM 7086 C C . HIS D 1 126 ? 58.049 43.075 -0.707 1.00 23.78 184 HIS D C 1
ATOM 7087 O O . HIS D 1 126 ? 58.383 41.933 -0.975 1.00 23.75 184 HIS D O 1
ATOM 7094 N N . PRO D 1 127 ? 58.803 44.109 -1.108 1.00 24.14 185 PRO D N 1
ATOM 7095 C CA . PRO D 1 127 ? 60.135 43.904 -1.658 1.00 24.52 185 PRO D CA 1
ATOM 7096 C C . PRO D 1 127 ? 60.961 43.182 -0.584 1.00 24.33 185 PRO D C 1
ATOM 7097 O O . PRO D 1 127 ? 60.757 43.433 0.602 1.00 24.05 185 PRO D O 1
ATOM 7101 N N . LEU D 1 128 ? 61.838 42.267 -1.007 1.00 26.33 186 LEU D N 1
ATOM 7102 C CA . LEU D 1 128 ? 62.695 41.567 -0.092 1.00 26.63 186 LEU D CA 1
ATOM 7103 C C . LEU D 1 128 ? 63.772 42.535 0.422 1.00 25.86 186 LEU D C 1
ATOM 7104 O O . LEU D 1 128 ? 64.593 42.971 -0.346 1.00 26.30 186 LEU D O 1
ATOM 7109 N N . SER D 1 129 ? 63.738 42.834 1.725 1.00 25.06 187 SER D N 1
ATOM 7110 C CA . SER D 1 129 ? 64.600 43.839 2.289 1.00 24.41 187 SER D CA 1
ATOM 7111 C C . SER D 1 129 ? 66.014 43.284 2.487 1.00 25.06 187 SER D C 1
ATOM 7112 O O . SER D 1 129 ? 66.194 42.116 2.618 1.00 25.90 187 SER D O 1
ATOM 7115 N N . LYS D 1 130 ? 67.000 44.181 2.477 1.00 27.30 188 LYS D N 1
ATOM 7116 C CA . LYS D 1 130 ? 68.390 43.860 2.752 1.00 29.82 188 LYS D CA 1
ATOM 7117 C C . LYS D 1 130 ? 68.570 43.566 4.242 1.00 28.38 188 LYS D C 1
ATOM 7118 O O . LYS D 1 130 ? 69.495 42.871 4.609 1.00 30.32 188 LYS D O 1
ATOM 7124 N N . GLY D 1 131 ? 67.701 44.126 5.084 1.00 26.14 189 GLY D N 1
ATOM 7125 C CA . GLY D 1 131 ? 67.723 43.872 6.515 1.00 24.86 189 GLY D CA 1
ATOM 7126 C C . GLY D 1 131 ? 66.929 44.908 7.285 1.00 23.23 189 GLY D C 1
ATOM 7127 O O . GLY D 1 131 ? 66.575 45.967 6.728 1.00 22.69 189 GLY D O 1
ATOM 7128 N N . LEU D 1 132 ? 66.643 44.587 8.548 1.00 22.86 190 LEU D N 1
ATOM 7129 C CA . LEU D 1 132 ? 66.073 45.526 9.494 1.00 22.66 190 LEU D CA 1
ATOM 7130 C C . LEU D 1 132 ? 67.224 46.330 10.115 1.00 22.41 190 LEU D C 1
ATOM 7131 O O . LEU D 1 132 ? 68.305 45.804 10.326 1.00 22.44 190 LEU D O 1
ATOM 7136 N N . VAL D 1 133 ? 66.986 47.615 10.378 1.00 22.48 191 VAL D N 1
ATOM 7137 C CA . VAL D 1 133 ? 68.053 48.547 10.711 1.00 22.55 191 VAL D CA 1
ATOM 7138 C C . VAL D 1 133 ? 68.690 48.142 12.047 1.00 22.71 191 VAL D C 1
ATOM 7139 O O . VAL D 1 133 ? 69.891 48.194 12.179 1.00 23.45 191 VAL D O 1
ATOM 7143 N N . GLY D 1 134 ? 67.892 47.757 13.041 1.00 23.89 192 GLY D N 1
ATOM 7144 C CA . GLY D 1 134 ? 68.442 47.354 14.337 1.00 24.91 192 GLY D CA 1
ATOM 7145 C C . GLY D 1 134 ? 69.376 46.152 14.216 1.00 25.25 192 GLY D C 1
ATOM 7146 O O . GLY D 1 134 ? 70.482 46.182 14.705 1.00 25.09 192 GLY D O 1
ATOM 7147 N N . ASP D 1 135 ? 68.925 45.110 13.525 1.00 26.22 193 ASP D N 1
ATOM 7148 C CA . ASP D 1 135 ? 69.754 43.922 13.276 1.00 28.04 193 ASP D CA 1
ATOM 7149 C C . ASP D 1 135 ? 71.032 44.302 12.508 1.00 28.83 193 ASP D C 1
ATOM 7150 O O . ASP D 1 135 ? 72.099 43.824 12.820 1.00 30.03 193 ASP D O 1
ATOM 7155 N N . MET D 1 136 ? 70.914 45.157 11.493 1.00 28.93 194 MET D N 1
ATOM 7156 C CA . MET D 1 136 ? 72.063 45.513 10.689 1.00 30.92 194 MET D CA 1
ATOM 7157 C C . MET D 1 136 ? 73.121 46.232 11.542 1.00 33.23 194 MET D C 1
ATOM 7158 O O . MET D 1 136 ? 74.315 45.960 11.405 1.00 32.61 194 MET D O 1
ATOM 7163 N N . LEU D 1 137 ? 72.694 47.153 12.412 1.00 32.53 195 LEU D N 1
ATOM 7164 C CA . LEU D 1 137 ? 73.612 47.917 13.246 1.00 34.78 195 LEU D CA 1
ATOM 7165 C C . LEU D 1 137 ? 74.230 47.014 14.310 1.00 40.59 195 LEU D C 1
ATOM 7166 O O . LEU D 1 137 ? 75.383 47.198 14.650 1.00 42.31 195 LEU D O 1
ATOM 7171 N N . GLU D 1 138 ? 73.459 46.044 14.812 1.00 44.21 196 GLU D N 1
ATOM 7172 C CA . GLU D 1 138 ? 73.869 45.187 15.923 1.00 46.73 196 GLU D CA 1
ATOM 7173 C C . GLU D 1 138 ? 75.003 44.263 15.481 1.00 48.68 196 GLU D C 1
ATOM 7174 O O . GLU D 1 138 ? 75.915 44.011 16.247 1.00 53.72 196 GLU D O 1
ATOM 7180 N N . THR D 1 139 ? 74.925 43.761 14.241 1.00 58.29 197 THR D N 1
ATOM 7181 C CA . THR D 1 139 ? 75.941 42.891 13.648 1.00 67.76 197 THR D CA 1
ATOM 7182 C C . THR D 1 139 ? 77.196 43.691 13.261 1.00 71.39 197 THR D C 1
ATOM 7183 O O . THR D 1 139 ? 78.200 43.101 12.893 1.00 88.51 197 THR D O 1
ATOM 7187 N N . GLY D 1 140 ? 77.119 45.025 13.274 1.00 105.53 198 GLY D N 1
ATOM 7188 C CA . GLY D 1 140 ? 78.322 45.871 13.148 1.00 108.04 198 GLY D CA 1
ATOM 7189 C C . GLY D 1 140 ? 78.776 46.019 11.707 1.00 109.79 198 GLY D C 1
ATOM 7190 O O . GLY D 1 140 ? 79.542 46.932 11.395 1.00 110.45 198 GLY D O 1
ATOM 7191 N N . ARG D 1 141 ? 78.277 45.157 10.823 1.00 109.23 199 ARG D N 1
ATOM 7192 C CA . ARG D 1 141 ? 78.591 45.083 9.413 1.00 112.66 199 ARG D CA 1
ATOM 7193 C C . ARG D 1 141 ? 78.285 46.394 8.688 1.00 110.14 199 ARG D C 1
ATOM 7194 O O . ARG D 1 141 ? 78.975 46.736 7.714 1.00 103.16 199 ARG D O 1
ATOM 7202 N N . SER D 1 142 ? 77.231 47.111 9.128 1.00 108.48 200 SER D N 1
ATOM 7203 C CA . SER D 1 142 ? 76.804 48.331 8.441 1.00 88.69 200 SER D CA 1
ATOM 7204 C C . SER D 1 142 ? 77.102 49.557 9.304 1.00 81.38 200 SER D C 1
ATOM 7205 O O . SER D 1 142 ? 76.797 49.608 10.506 1.00 74.57 200 SER D O 1
ATOM 7208 N N . HIS D 1 143 ? 77.785 50.512 8.663 1.00 78.83 201 HIS D N 1
ATOM 7209 C CA . HIS D 1 143 ? 78.201 51.737 9.306 1.00 85.84 201 HIS D CA 1
ATOM 7210 C C . HIS D 1 143 ? 77.580 52.887 8.523 1.00 62.65 201 HIS D C 1
ATOM 7211 O O . HIS D 1 143 ? 78.160 53.381 7.560 1.00 62.93 201 HIS D O 1
ATOM 7218 N N . PRO D 1 144 ? 76.373 53.348 8.913 1.00 45.44 202 PRO D N 1
ATOM 7219 C CA . PRO D 1 144 ? 75.702 54.411 8.189 1.00 47.14 202 PRO D CA 1
ATOM 7220 C C . PRO D 1 144 ? 76.181 55.817 8.556 1.00 42.31 202 PRO D C 1
ATOM 7221 O O . PRO D 1 144 ? 76.809 56.013 9.587 1.00 38.23 202 PRO D O 1
ATOM 7225 N N . ASP D 1 145 ? 75.823 56.780 7.698 1.00 39.58 203 ASP D N 1
ATOM 7226 C CA . ASP D 1 145 ? 75.817 58.184 8.036 1.00 40.27 203 ASP D CA 1
ATOM 7227 C C . ASP D 1 145 ? 74.672 58.393 9.040 1.00 35.90 203 ASP D C 1
ATOM 7228 O O . ASP D 1 145 ? 73.493 58.325 8.672 1.00 34.67 203 ASP D O 1
ATOM 7233 N N . VAL D 1 146 ? 75.038 58.628 10.308 1.00 33.87 204 VAL D N 1
ATOM 7234 C CA . VAL D 1 146 ? 74.076 58.717 11.411 1.00 34.36 204 VAL D CA 1
ATOM 7235 C C . VAL D 1 146 ? 73.126 59.898 11.193 1.00 33.36 204 VAL D C 1
ATOM 7236 O O . VAL D 1 146 ? 71.939 59.808 11.481 1.00 33.22 204 VAL D O 1
ATOM 7240 N N . GLN D 1 147 ? 73.666 61.015 10.717 1.00 34.64 205 GLN D N 1
ATOM 7241 C CA . GLN D 1 147 ? 72.884 62.238 10.528 1.00 36.48 205 GLN D CA 1
ATOM 7242 C C . GLN D 1 147 ? 71.746 61.978 9.535 1.00 33.22 205 GLN D C 1
ATOM 7243 O O . GLN D 1 147 ? 70.604 62.344 9.771 1.00 31.80 205 GLN D O 1
ATOM 7249 N N . VAL D 1 148 ? 72.085 61.334 8.421 1.00 31.27 206 VAL D N 1
ATOM 7250 C CA . VAL D 1 148 ? 71.142 61.142 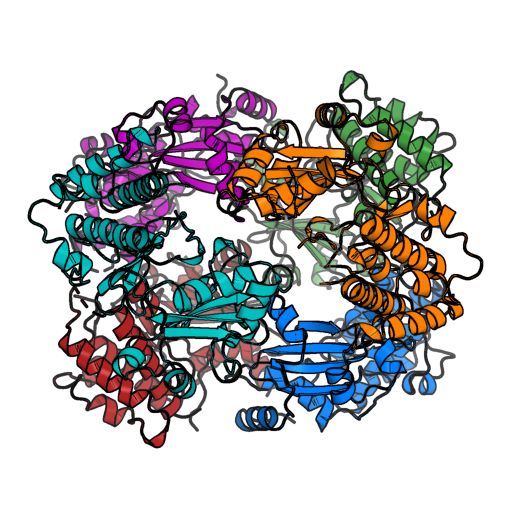7.310 1.00 30.30 206 VAL D CA 1
ATOM 7251 C C . VAL D 1 148 ? 70.141 60.045 7.678 1.00 28.06 206 VAL D C 1
ATOM 7252 O O . VAL D 1 148 ? 68.983 60.150 7.330 1.00 28.18 206 VAL D O 1
ATOM 7256 N N . LEU D 1 149 ? 70.598 59.008 8.398 1.00 26.77 207 LEU D N 1
ATOM 7257 C CA . LEU D 1 149 ? 69.720 57.906 8.818 1.00 25.24 207 LEU D CA 1
ATOM 7258 C C . LEU D 1 149 ? 68.644 58.465 9.756 1.00 24.85 207 LEU D C 1
ATOM 7259 O O . LEU D 1 149 ? 67.449 58.187 9.579 1.00 24.95 207 LEU D O 1
ATOM 7264 N N . ALA D 1 150 ? 69.076 59.260 10.731 1.00 24.64 208 ALA D N 1
ATOM 7265 C CA . ALA D 1 150 ? 68.183 59.845 11.718 1.00 25.33 208 ALA D CA 1
ATOM 7266 C C . ALA D 1 150 ? 67.166 60.745 11.016 1.00 25.58 208 ALA D C 1
ATOM 7267 O O . ALA D 1 150 ? 66.000 60.750 11.385 1.00 25.49 208 ALA D O 1
ATOM 7269 N N . ALA D 1 151 ? 67.619 61.493 10.002 1.00 26.17 209 ALA D N 1
ATOM 7270 C CA . ALA D 1 151 ? 66.756 62.420 9.265 1.00 27.51 209 ALA D CA 1
ATOM 7271 C C . ALA D 1 151 ? 65.740 61.633 8.447 1.00 26.86 209 ALA D C 1
ATOM 7272 O O . ALA D 1 151 ? 64.566 61.994 8.393 1.00 27.15 209 ALA D O 1
ATOM 7274 N N . ASN D 1 152 ? 66.218 60.549 7.822 1.00 26.45 210 ASN D N 1
ATOM 7275 C CA . ASN D 1 152 ? 65.404 59.599 7.043 1.00 26.17 210 ASN D CA 1
ATOM 7276 C C . ASN D 1 152 ? 64.290 59.046 7.953 1.00 25.25 210 ASN D C 1
ATOM 7277 O O . ASN D 1 152 ? 63.127 58.971 7.547 1.00 24.78 210 ASN D O 1
ATOM 7282 N N . MET D 1 153 ? 64.638 58.728 9.206 1.00 24.60 211 MET D N 1
ATOM 7283 C CA . MET D 1 153 ? 63.708 58.107 10.151 1.00 24.70 211 MET D CA 1
ATOM 7284 C C . MET D 1 153 ? 62.625 59.110 10.571 1.00 24.95 211 MET D C 1
ATOM 7285 O O . MET D 1 153 ? 61.451 58.772 10.573 1.00 24.35 211 MET D O 1
ATOM 7290 N N . VAL D 1 154 ? 63.032 60.335 10.924 1.00 26.18 212 VAL D N 1
ATOM 7291 C CA . VAL D 1 154 ? 62.091 61.422 11.304 1.00 27.36 212 VAL D CA 1
ATOM 7292 C C . VAL D 1 154 ? 61.142 61.717 10.129 1.00 27.07 212 VAL D C 1
ATOM 7293 O O . VAL D 1 154 ? 59.934 61.859 10.314 1.00 27.09 212 VAL D O 1
ATOM 7297 N N . ALA D 1 155 ? 61.710 61.820 8.921 1.00 26.86 213 ALA D N 1
ATOM 7298 C CA . ALA D 1 155 ? 60.935 62.160 7.740 1.00 27.53 213 ALA D CA 1
ATOM 7299 C C . ALA D 1 155 ? 59.879 61.079 7.484 1.00 26.84 213 ALA D C 1
ATOM 7300 O O . ALA D 1 155 ? 58.758 61.379 7.101 1.00 27.43 213 ALA D O 1
ATOM 7302 N N . ALA D 1 156 ? 60.278 59.817 7.675 1.00 25.89 214 ALA D N 1
ATOM 7303 C CA . ALA D 1 156 ? 59.421 58.677 7.416 1.00 25.51 214 ALA D CA 1
ATOM 7304 C C . ALA D 1 156 ? 58.207 58.729 8.344 1.00 25.46 214 ALA D C 1
ATOM 7305 O O . ALA D 1 156 ? 57.080 58.569 7.897 1.00 24.90 214 ALA D O 1
ATOM 7307 N N . LEU D 1 157 ? 58.465 58.994 9.627 1.00 26.32 215 LEU D N 1
ATOM 7308 C CA . LEU D 1 157 ? 57.421 59.089 10.636 1.00 27.69 215 LEU D CA 1
ATOM 7309 C C . LEU D 1 157 ? 56.458 60.231 10.294 1.00 29.51 215 LEU D C 1
ATOM 7310 O O . LEU D 1 157 ? 55.231 60.053 10.367 1.00 28.97 215 LEU D O 1
ATOM 7315 N N . LYS D 1 158 ? 57.021 61.386 9.906 1.00 32.03 216 LYS D N 1
ATOM 7316 C CA . LYS D 1 158 ? 56.225 62.541 9.515 1.00 35.81 216 LYS D CA 1
ATOM 7317 C C . LYS D 1 158 ? 55.272 62.185 8.369 1.00 34.29 216 LYS D C 1
ATOM 7318 O O . LYS D 1 158 ? 54.102 62.582 8.386 1.00 33.98 216 LYS D O 1
ATOM 7324 N N . SER D 1 159 ? 55.777 61.440 7.371 1.00 34.48 217 SER D N 1
ATOM 7325 C CA . SER D 1 159 ? 54.973 61.078 6.222 1.00 33.16 217 SER D CA 1
ATOM 7326 C C . SER D 1 159 ? 53.795 60.203 6.672 1.00 31.59 217 SER D C 1
ATOM 7327 O O . SER D 1 159 ? 52.750 60.240 6.064 1.00 31.83 217 SER D O 1
ATOM 7330 N N . LEU D 1 160 ? 53.948 59.447 7.760 1.00 29.99 218 LEU D N 1
ATOM 7331 C CA . LEU D 1 160 ? 52.838 58.627 8.283 1.00 29.40 218 LEU D CA 1
ATOM 7332 C C . LEU D 1 160 ? 51.835 59.513 9.038 1.00 29.86 218 LEU D C 1
ATOM 7333 O O . LEU D 1 160 ? 50.640 59.362 8.884 1.00 29.35 218 LEU D O 1
ATOM 7338 N N . HIS D 1 161 ? 52.340 60.446 9.848 1.00 31.55 219 HIS D N 1
ATOM 7339 C CA . HIS D 1 161 ? 51.484 61.425 10.557 1.00 32.98 219 HIS D CA 1
ATOM 7340 C C . HIS D 1 161 ? 50.641 62.234 9.550 1.00 35.84 219 HIS D C 1
ATOM 7341 O O . HIS D 1 161 ? 49.457 62.440 9.785 1.00 39.02 219 HIS D O 1
ATOM 7348 N N . ASN D 1 162 ? 51.228 62.631 8.411 1.00 36.95 220 ASN D N 1
ATOM 7349 C CA . ASN D 1 162 ? 50.526 63.397 7.357 1.00 38.64 220 ASN D CA 1
ATOM 7350 C C . ASN D 1 162 ? 49.335 62.623 6.762 1.00 37.00 220 ASN D C 1
ATOM 7351 O O . ASN D 1 162 ? 48.453 63.233 6.193 1.00 37.90 220 ASN D O 1
ATOM 7356 N N . LEU D 1 163 ? 49.318 61.288 6.856 1.00 35.15 221 LEU D N 1
ATOM 7357 C CA . LEU D 1 163 ? 48.197 60.472 6.376 1.00 34.18 221 LEU D CA 1
ATOM 7358 C C . LEU D 1 163 ? 47.177 60.232 7.501 1.00 35.20 221 LEU D C 1
ATOM 7359 O O . LEU D 1 163 ? 46.227 59.448 7.321 1.00 35.87 221 LEU D O 1
ATOM 7364 N N . GLY D 1 164 ? 47.401 60.841 8.673 1.00 35.63 222 GLY D N 1
ATOM 7365 C CA . GLY D 1 164 ? 46.488 60.742 9.807 1.00 36.30 222 GLY D CA 1
ATOM 7366 C C . GLY D 1 164 ? 46.697 59.496 10.649 1.00 35.70 222 GLY D C 1
ATOM 7367 O O . GLY D 1 164 ? 45.771 59.090 11.356 1.00 38.53 222 GLY D O 1
ATOM 7368 N N . LEU D 1 165 ? 47.904 58.902 10.621 1.00 34.90 223 LEU D N 1
ATOM 7369 C CA . LEU D 1 165 ? 48.178 57.661 11.361 1.00 33.46 223 LEU D CA 1
ATOM 7370 C C . LEU D 1 165 ? 49.325 57.851 12.357 1.00 33.57 223 LEU D C 1
ATOM 7371 O O . LEU D 1 165 ? 50.359 58.415 12.009 1.00 34.71 223 LEU D O 1
ATOM 7376 N N . LEU D 1 166 ? 49.111 57.365 13.589 1.00 32.82 224 LEU D N 1
ATOM 7377 C CA . LEU D 1 166 ? 50.194 57.052 14.521 1.00 32.80 224 LEU D CA 1
ATOM 7378 C C . LEU D 1 166 ? 50.724 55.647 14.208 1.00 29.91 224 LEU D C 1
ATOM 7379 O O . LEU D 1 166 ? 49.951 54.782 13.815 1.00 28.63 224 LEU D O 1
ATOM 7384 N N . HIS D 1 167 ? 52.014 55.427 14.471 1.00 28.35 225 HIS D N 1
ATOM 7385 C CA . HIS D 1 167 ? 52.626 54.104 14.328 1.00 27.22 225 HIS D CA 1
ATOM 7386 C C . HIS D 1 167 ? 52.332 53.236 15.568 1.00 27.77 225 HIS D C 1
ATOM 7387 O O . HIS D 1 167 ? 51.844 52.129 15.442 1.00 26.35 225 HIS D O 1
ATOM 7394 N N . ARG D 1 168 ? 52.720 53.756 16.747 1.00 29.14 226 ARG D N 1
ATOM 7395 C CA . ARG D 1 168 ? 52.442 53.217 18.098 1.00 30.43 226 ARG D CA 1
ATOM 7396 C C . ARG D 1 168 ? 53.406 52.103 18.543 1.00 29.87 226 ARG D C 1
ATOM 7397 O O . ARG D 1 168 ? 53.284 51.657 19.671 1.00 30.90 226 ARG D O 1
ATOM 7405 N N . SER D 1 169 ? 54.360 51.655 17.715 1.00 28.36 227 SER D N 1
ATOM 7406 C CA . SER D 1 169 ? 55.324 50.602 18.170 1.00 27.36 227 SER D CA 1
ATOM 7407 C C . SER D 1 169 ? 56.710 50.794 17.549 1.00 26.28 227 SER D C 1
ATOM 7408 O O . SER D 1 169 ? 57.374 49.840 17.185 1.00 26.18 227 SER D O 1
ATOM 7411 N N . ILE D 1 170 ? 57.161 52.043 17.466 1.00 26.44 228 ILE D N 1
ATOM 7412 C CA . ILE D 1 170 ? 58.407 52.336 16.784 1.00 27.73 228 ILE D CA 1
ATOM 7413 C C . ILE D 1 170 ? 59.584 51.768 17.585 1.00 29.33 228 ILE D C 1
ATOM 7414 O O . ILE D 1 170 ? 59.678 51.952 18.817 1.00 29.83 228 ILE D O 1
ATOM 7419 N N . GLU D 1 171 ? 60.479 51.104 16.847 1.00 29.55 229 GLU D N 1
ATOM 7420 C CA . GLU D 1 171 ? 61.798 50.709 17.307 1.00 31.28 229 GLU D CA 1
ATOM 7421 C C . GLU D 1 171 ? 62.721 50.687 16.082 1.00 27.66 229 GLU D C 1
ATOM 7422 O O . GLU D 1 171 ? 62.270 50.851 14.958 1.00 26.40 229 GLU D O 1
ATOM 7428 N N . LEU D 1 172 ? 64.023 50.511 16.310 1.00 24.19 230 LEU D N 1
ATOM 7429 C CA . LEU D 1 172 ? 64.960 50.485 15.205 1.00 24.18 230 LEU D CA 1
ATOM 7430 C C . LEU D 1 172 ? 64.515 49.491 14.126 1.00 23.90 230 LEU D C 1
ATOM 7431 O O . LEU D 1 172 ? 64.640 49.786 12.944 1.00 23.85 230 LEU D O 1
ATOM 7436 N N . ASN D 1 173 ? 64.016 48.322 14.536 1.00 23.78 231 ASN D N 1
ATOM 7437 C CA . ASN D 1 173 ? 63.659 47.245 13.580 1.00 23.60 231 ASN D CA 1
ATOM 7438 C C . ASN D 1 173 ? 62.322 47.533 12.873 1.00 23.39 231 ASN D C 1
ATOM 7439 O O . ASN D 1 173 ? 61.928 46.760 12.008 1.00 23.25 231 ASN D O 1
ATOM 7444 N N . SER D 1 174 ? 61.644 48.635 13.217 1.00 23.44 232 SER D N 1
ATOM 7445 C CA . SER D 1 174 ? 60.516 49.107 12.447 1.00 23.36 232 SER D CA 1
ATOM 7446 C C . SER D 1 174 ? 61.003 49.567 11.065 1.00 23.31 232 SER D C 1
ATOM 7447 O O . SER D 1 174 ? 60.240 49.554 10.096 1.00 23.20 232 SER D O 1
ATOM 7450 N N . PHE D 1 175 ? 62.269 49.982 10.982 1.00 23.44 233 PHE D N 1
ATOM 7451 C CA . PHE D 1 175 ? 62.874 50.507 9.779 1.00 23.50 233 PHE D CA 1
ATOM 7452 C C . PHE D 1 175 ? 63.637 49.391 9.063 1.00 23.44 233 PHE D C 1
ATOM 7453 O O . PHE D 1 175 ? 64.273 48.569 9.701 1.00 23.49 233 PHE D O 1
ATOM 7461 N N . SER D 1 176 ? 63.553 49.367 7.730 1.00 23.38 234 SER D N 1
ATOM 7462 C CA . SER D 1 176 ? 64.255 48.379 6.928 1.00 23.42 234 SER D CA 1
ATOM 7463 C C . SER D 1 176 ? 64.850 49.030 5.675 1.00 23.60 234 SER D C 1
ATOM 7464 O O . SER D 1 176 ? 64.515 50.142 5.309 1.00 23.66 234 SER D O 1
ATOM 7467 N N . VAL D 1 177 ? 65.814 48.348 5.071 1.00 23.80 235 VAL D N 1
ATOM 7468 C CA . VAL D 1 177 ? 66.563 48.864 3.950 1.00 24.10 235 VAL D CA 1
ATOM 7469 C C . VAL D 1 177 ? 66.102 48.109 2.704 1.00 23.98 235 VAL D C 1
ATOM 7470 O O . VAL D 1 177 ? 66.256 46.899 2.659 1.00 23.99 235 VAL D O 1
ATOM 7474 N N . LEU D 1 178 ? 65.527 48.815 1.730 1.00 23.93 236 LEU D N 1
ATOM 7475 C CA . LEU D 1 178 ? 65.106 48.199 0.472 1.00 23.86 236 LEU D CA 1
ATOM 7476 C C . LEU D 1 178 ? 66.335 47.871 -0.377 1.00 24.30 236 LEU D C 1
ATOM 7477 O O . LEU D 1 178 ? 67.421 48.392 -0.123 1.00 24.67 236 LEU D O 1
ATOM 7482 N N . PRO D 1 179 ? 66.216 46.965 -1.373 1.00 24.96 237 PRO D N 1
ATOM 7483 C CA . PRO D 1 179 ? 67.364 46.594 -2.209 1.00 26.50 237 PRO D CA 1
ATOM 7484 C C . PRO D 1 179 ? 68.094 47.801 -2.831 1.00 28.02 237 PRO D C 1
ATOM 7485 O O . PRO D 1 179 ? 69.307 47.804 -2.893 1.00 31.61 237 PRO D O 1
ATOM 7489 N N . ASP D 1 180 ? 67.369 48.850 -3.235 1.00 27.88 238 ASP D N 1
ATOM 7490 C CA . ASP D 1 180 ? 68.005 50.013 -3.846 1.00 27.88 238 ASP D CA 1
ATOM 7491 C C . ASP D 1 180 ? 68.681 50.912 -2.781 1.00 27.59 238 ASP D C 1
ATOM 7492 O O . ASP D 1 180 ? 69.278 51.923 -3.146 1.00 28.09 238 ASP D O 1
ATOM 7497 N N . GLY D 1 181 ? 68.576 50.570 -1.483 1.00 26.42 239 GLY D N 1
ATOM 7498 C CA . GLY D 1 181 ? 69.227 51.328 -0.401 1.00 26.03 239 GLY D CA 1
ATOM 7499 C C . GLY D 1 181 ? 68.343 52.376 0.286 1.00 25.47 239 GLY D C 1
ATOM 7500 O O . GLY D 1 181 ? 68.787 53.034 1.241 1.00 25.67 239 GLY D O 1
ATOM 7501 N N . THR D 1 182 ? 67.105 52.548 -0.187 1.00 25.13 240 THR D N 1
ATOM 7502 C CA . THR D 1 182 ? 66.099 53.386 0.503 1.00 24.93 240 THR D CA 1
ATOM 7503 C C . THR D 1 182 ? 65.803 52.811 1.886 1.00 24.60 240 THR D C 1
ATOM 7504 O O . THR D 1 182 ? 65.620 51.603 2.002 1.00 24.30 240 THR D O 1
ATOM 7508 N N . VAL D 1 183 ? 65.751 53.663 2.907 1.00 24.71 241 VAL D N 1
ATOM 7509 C CA . VAL D 1 183 ? 65.358 53.248 4.259 1.00 24.44 241 VAL D CA 1
ATOM 7510 C C . VAL D 1 183 ? 63.916 53.661 4.503 1.00 24.24 241 VAL D C 1
ATOM 7511 O O . VAL D 1 183 ? 63.598 54.833 4.346 1.00 24.52 241 VAL D O 1
ATOM 7515 N N . VAL D 1 184 ? 63.073 52.698 4.874 1.00 23.86 242 VAL D N 1
ATOM 7516 C CA . VAL D 1 184 ? 61.610 52.879 4.939 1.00 23.72 242 VAL D CA 1
ATOM 7517 C C . VAL D 1 184 ? 61.072 52.424 6.295 1.00 23.58 242 VAL D C 1
ATOM 7518 O O . VAL D 1 184 ? 61.646 51.564 6.936 1.00 23.46 242 VAL D O 1
ATOM 7522 N N . LEU D 1 185 ? 59.943 53.009 6.692 1.00 23.68 243 LEU D N 1
ATOM 7523 C CA . LEU D 1 185 ? 59.241 52.676 7.919 1.00 23.64 243 LEU D CA 1
ATOM 7524 C C . LEU D 1 185 ? 58.169 51.628 7.624 1.00 23.41 243 LEU D C 1
ATOM 7525 O O . LEU D 1 185 ? 57.294 51.864 6.785 1.00 23.47 243 LEU D O 1
ATOM 7530 N N . GLY D 1 186 ? 58.247 50.502 8.344 1.00 23.24 244 GLY D N 1
ATOM 7531 C CA . GLY D 1 186 ? 57.249 49.417 8.271 1.00 23.11 244 GLY D CA 1
ATOM 7532 C C . GLY D 1 186 ? 56.632 49.136 9.629 1.00 23.24 244 GLY D C 1
ATOM 7533 O O . GLY D 1 186 ? 56.544 50.034 10.482 1.00 23.47 244 GLY D O 1
ATOM 7534 N N . GLY D 1 187 ? 56.223 47.887 9.836 1.00 23.16 245 GLY D N 1
ATOM 7535 C CA . GLY D 1 187 ? 55.556 47.473 11.072 1.00 23.35 245 GLY D CA 1
ATOM 7536 C C . GLY D 1 187 ? 54.244 48.212 11.272 1.00 23.66 245 GLY D C 1
ATOM 7537 O O . GLY D 1 187 ? 53.878 48.537 12.401 1.00 23.94 245 GLY D O 1
ATOM 7538 N N . LEU D 1 188 ? 53.513 48.451 10.173 1.00 23.69 246 LEU D N 1
ATOM 7539 C CA . LEU D 1 188 ? 52.342 49.332 10.191 1.00 25.07 246 LEU D CA 1
ATOM 7540 C C . LEU D 1 188 ? 51.076 48.630 10.711 1.00 26.29 246 LEU D C 1
ATOM 7541 O O . LEU D 1 188 ? 50.040 49.268 10.799 1.00 26.77 246 LEU D O 1
ATOM 7546 N N . ASP D 1 189 ? 51.162 47.353 11.085 1.00 27.07 247 ASP D N 1
ATOM 7547 C CA . ASP D 1 189 ? 50.013 46.620 11.645 1.00 28.91 247 ASP D CA 1
ATOM 7548 C C . ASP D 1 189 ? 49.525 47.247 12.962 1.00 29.28 247 ASP D C 1
ATOM 7549 O O . ASP D 1 189 ? 48.385 47.028 13.337 1.00 29.60 247 ASP D O 1
ATOM 7554 N N . THR D 1 190 ? 50.380 48.005 13.669 1.00 28.31 248 THR D N 1
ATOM 7555 C CA . THR D 1 190 ? 49.985 48.625 14.951 1.00 28.41 248 THR D CA 1
ATOM 7556 C C . THR D 1 190 ? 49.443 50.047 14.754 1.00 28.89 248 THR D C 1
ATOM 7557 O O . THR D 1 190 ? 49.059 50.688 15.717 1.00 29.35 248 THR D O 1
ATOM 7561 N N . ALA D 1 191 ? 49.447 50.549 13.518 1.00 29.34 249 ALA D N 1
ATOM 7562 C CA . ALA D 1 191 ? 49.087 51.939 13.245 1.00 30.53 249 ALA D CA 1
ATOM 7563 C C . ALA D 1 191 ? 47.602 52.156 13.536 1.00 31.92 249 ALA D C 1
ATOM 7564 O O . ALA D 1 191 ? 46.785 51.248 13.460 1.00 32.21 249 ALA D O 1
ATOM 7566 N N . ALA D 1 192 ? 47.271 53.395 13.882 1.00 33.27 250 ALA D N 1
ATOM 7567 C CA . ALA D 1 192 ? 45.904 53.783 14.240 1.00 34.42 250 ALA D CA 1
ATOM 7568 C C . ALA D 1 192 ? 45.722 55.266 13.962 1.00 34.93 250 ALA D C 1
ATOM 7569 O O . ALA D 1 192 ? 46.693 56.018 13.935 1.00 34.11 250 ALA D O 1
ATOM 7571 N N . PRO D 1 193 ? 44.479 55.745 13.771 1.00 38.21 251 PRO D N 1
ATOM 7572 C CA . PRO D 1 193 ? 44.246 57.161 13.476 1.00 40.10 251 PRO D CA 1
ATOM 7573 C C . PRO D 1 193 ? 44.636 58.075 14.650 1.00 41.85 251 PRO D C 1
ATOM 7574 O O . PRO D 1 193 ? 44.469 57.688 15.804 1.00 39.80 251 PRO D O 1
ATOM 7578 N N . ILE D 1 194 ? 45.150 59.265 14.319 1.00 49.16 252 ILE D N 1
ATOM 7579 C CA . ILE D 1 194 ? 45.349 60.345 15.270 1.00 54.12 252 ILE D CA 1
ATOM 7580 C C . ILE D 1 194 ? 43.969 60.868 15.661 1.00 61.19 252 ILE D C 1
ATOM 7581 O O . ILE D 1 194 ? 43.661 60.910 16.821 1.00 60.79 252 ILE D O 1
ATOM 7586 N N . GLY D 1 195 ? 43.165 61.254 14.656 1.00 63.72 253 GLY D N 1
ATOM 7587 C CA . GLY D 1 195 ? 41.792 61.738 14.848 1.00 67.56 253 GLY D CA 1
ATOM 7588 C C . GLY D 1 195 ? 40.860 60.660 15.381 1.00 67.86 253 GLY D C 1
ATOM 7589 O O . GLY D 1 195 ? 40.076 60.918 16.295 1.00 63.65 253 GLY D O 1
ATOM 7590 N N . HIS D 1 228 ? 47.396 57.111 23.138 1.00 62.62 286 HIS D N 1
ATOM 7591 C CA . HIS D 1 228 ? 48.455 57.336 22.143 1.00 72.72 286 HIS D CA 1
ATOM 7592 C C . HIS D 1 228 ? 48.234 58.648 21.377 1.00 69.92 286 HIS D C 1
ATOM 7593 O O . HIS D 1 228 ? 47.135 58.913 20.898 1.00 79.87 286 HIS D O 1
ATOM 7600 N N . THR D 1 229 ? 49.313 59.427 21.229 1.00 63.72 287 THR D N 1
ATOM 7601 C CA . THR D 1 229 ? 49.318 60.731 20.542 1.00 55.38 287 THR D CA 1
ATOM 7602 C C . THR D 1 229 ? 50.602 60.862 19.710 1.00 52.59 287 THR D C 1
ATOM 7603 O O . THR D 1 229 ? 51.493 59.988 19.760 1.00 45.67 287 THR D O 1
ATOM 7607 N N . VAL D 1 230 ? 50.704 61.968 18.961 1.00 46.05 288 VAL D N 1
ATOM 7608 C CA . VAL D 1 230 ? 51.889 62.245 18.169 1.00 42.48 288 VAL D CA 1
ATOM 7609 C C . VAL D 1 230 ? 53.137 62.216 19.074 1.00 43.84 288 VAL D C 1
ATOM 7610 O O . VAL D 1 230 ? 54.215 61.761 18.647 1.00 41.33 288 VAL D O 1
ATOM 7614 N N . LYS D 1 231 ? 52.990 62.661 20.328 1.00 42.66 289 LYS D N 1
ATOM 7615 C CA . LYS D 1 231 ? 54.104 62.784 21.249 1.00 42.26 289 LYS D CA 1
ATOM 7616 C C . LYS D 1 231 ? 54.564 61.407 21.739 1.00 39.71 289 LYS D C 1
ATOM 7617 O O . LYS D 1 231 ? 55.744 61.250 22.095 1.00 43.93 289 LYS D O 1
ATOM 7623 N N . SER D 1 232 ? 53.672 60.406 21.757 1.00 36.71 290 SER D N 1
ATOM 7624 C CA . SER D 1 232 ? 54.099 59.062 22.166 1.00 35.82 290 SER D CA 1
ATOM 7625 C C . SER D 1 232 ? 54.946 58.420 21.054 1.00 34.40 290 SER D C 1
ATOM 7626 O O . SER D 1 232 ? 55.908 57.710 21.348 1.00 36.36 290 SER D O 1
ATOM 7629 N N . ASP D 1 233 ? 54.638 58.712 19.785 1.00 33.40 291 ASP D N 1
ATOM 7630 C CA . ASP D 1 233 ? 55.513 58.302 18.656 1.00 32.42 291 ASP D CA 1
ATOM 7631 C C . ASP D 1 233 ? 56.882 58.988 18.764 1.00 33.47 291 ASP D C 1
ATOM 7632 O O . ASP D 1 233 ? 57.911 58.368 18.483 1.00 32.90 291 ASP D O 1
ATOM 7637 N N . VAL D 1 234 ? 56.900 60.254 19.193 1.00 35.73 292 VAL D N 1
ATOM 7638 C CA . VAL D 1 234 ? 58.152 60.998 19.366 1.00 35.09 292 VAL D CA 1
ATOM 7639 C C . VAL D 1 234 ? 59.003 60.305 20.442 1.00 34.38 292 VAL D C 1
ATOM 7640 O O . VAL D 1 234 ? 60.218 60.139 20.264 1.00 31.13 292 VAL D O 1
ATOM 7644 N N . TYR D 1 235 ? 58.362 59.940 21.560 1.00 34.10 293 TYR D N 1
ATOM 7645 C CA . TYR D 1 235 ? 59.034 59.219 22.640 1.00 35.20 293 TYR D CA 1
ATOM 7646 C C . TYR D 1 235 ? 59.702 57.945 22.085 1.00 34.15 293 TYR D C 1
ATOM 7647 O O . TYR D 1 235 ? 60.904 57.728 22.276 1.00 34.27 293 TYR D O 1
ATOM 7656 N N . SER D 1 236 ? 58.917 57.124 21.376 1.00 31.57 294 SER D N 1
ATOM 7657 C CA . SER D 1 236 ? 59.368 55.826 20.872 1.00 30.16 294 SER D CA 1
ATOM 7658 C C . SER D 1 236 ? 60.542 55.999 19.907 1.00 28.89 294 SER D C 1
ATOM 7659 O O . SER D 1 236 ? 61.485 55.199 19.930 1.00 29.22 294 SER D O 1
ATOM 7662 N N . LEU D 1 237 ? 60.472 57.017 19.045 1.00 26.95 295 LEU D N 1
ATOM 7663 C CA . LEU D 1 237 ? 61.526 57.246 18.080 1.00 25.95 295 LEU D CA 1
ATOM 7664 C C . LEU D 1 237 ? 62.794 57.713 18.817 1.00 26.38 295 LEU D C 1
ATOM 7665 O O . LEU D 1 237 ? 63.921 57.378 18.419 1.00 26.55 295 LEU D O 1
ATOM 7670 N N . GLY D 1 238 ? 62.590 58.479 19.889 1.00 26.58 296 GLY D N 1
ATOM 7671 C CA . GLY D 1 238 ? 63.666 58.895 20.767 1.00 27.05 296 GLY D CA 1
ATOM 7672 C C . GLY D 1 238 ? 64.394 57.703 21.365 1.00 26.76 296 GLY D C 1
ATOM 7673 O O . GLY D 1 238 ? 65.622 57.637 21.324 1.00 26.53 296 GLY D O 1
ATOM 7674 N N . VAL D 1 239 ? 63.621 56.734 21.875 1.00 26.28 297 VAL D N 1
ATOM 7675 C CA . VAL D 1 239 ? 64.175 55.512 22.443 1.00 25.88 297 VAL D CA 1
ATOM 7676 C C . VAL D 1 239 ? 64.956 54.756 21.362 1.00 25.86 297 VAL D C 1
ATOM 7677 O O . VAL D 1 239 ? 66.007 54.180 21.648 1.00 26.24 297 VAL D O 1
ATOM 7681 N N . ALA D 1 240 ? 64.454 54.760 20.122 1.00 25.78 298 ALA D N 1
ATOM 7682 C CA . ALA D 1 240 ? 65.155 54.078 19.035 1.00 25.87 298 ALA D CA 1
ATOM 7683 C C . ALA D 1 240 ? 66.504 54.761 18.751 1.00 26.35 298 ALA D C 1
ATOM 7684 O O . ALA D 1 240 ? 67.501 54.098 18.451 1.00 26.59 298 ALA D O 1
ATOM 7686 N N . PHE D 1 241 ? 66.522 56.099 18.820 1.00 27.23 299 PHE D N 1
ATOM 7687 C CA . PHE D 1 241 ? 67.729 56.858 18.594 1.00 27.82 299 PHE D CA 1
ATOM 7688 C C . PHE D 1 241 ? 68.738 56.570 19.714 1.00 29.62 299 PHE D C 1
ATOM 7689 O O . PHE D 1 241 ? 69.937 56.406 19.457 1.00 32.47 299 PHE D O 1
ATOM 7697 N N . ARG D 1 242 ? 68.250 56.479 20.960 1.00 29.26 300 ARG D N 1
ATOM 7698 C CA . ARG D 1 242 ? 69.089 56.128 22.083 1.00 28.58 300 ARG D CA 1
ATOM 7699 C C . ARG D 1 242 ? 69.712 54.747 21.842 1.00 28.16 300 ARG D C 1
ATOM 7700 O O . ARG D 1 242 ? 70.896 54.550 22.089 1.00 28.56 300 ARG D O 1
ATOM 7708 N N . ASN D 1 243 ? 68.896 53.802 21.355 1.00 27.35 301 ASN D N 1
ATOM 7709 C CA . ASN D 1 243 ? 69.314 52.438 21.059 1.00 27.19 301 ASN D CA 1
ATOM 7710 C C . ASN D 1 243 ? 70.434 52.508 20.011 1.00 27.64 301 ASN D C 1
ATOM 7711 O O . ASN D 1 243 ? 71.453 51.805 20.129 1.00 27.51 301 ASN D O 1
ATOM 7716 N N . LEU D 1 244 ? 70.242 53.368 18.997 1.00 27.94 302 LEU D N 1
ATOM 7717 C CA . LEU D 1 244 ? 71.173 53.528 17.901 1.00 29.64 302 LEU D CA 1
ATOM 7718 C C . LEU D 1 244 ? 72.530 54.016 18.446 1.00 30.99 302 LEU D C 1
ATOM 7719 O O . LEU D 1 244 ? 73.597 53.450 18.121 1.00 31.51 302 LEU D O 1
ATOM 7724 N N . VAL D 1 245 ? 72.488 55.048 19.295 1.00 30.10 303 VAL D N 1
ATOM 7725 C CA . VAL D 1 245 ? 73.697 55.621 19.896 1.00 30.96 303 VAL D CA 1
ATOM 7726 C C . VAL D 1 245 ? 74.426 54.579 20.756 1.00 31.64 303 VAL D C 1
ATOM 7727 O O . VAL D 1 245 ? 75.659 54.488 20.710 1.00 32.16 303 VAL D O 1
ATOM 7731 N N . GLN D 1 246 ? 73.687 53.796 21.547 1.00 32.45 304 GLN D N 1
ATOM 7732 C CA . GLN D 1 246 ? 74.295 52.756 22.390 1.00 32.64 304 GLN D CA 1
ATOM 7733 C C . GLN D 1 246 ? 75.007 51.713 21.512 1.00 33.94 304 GLN D C 1
ATOM 7734 O O . GLN D 1 246 ? 76.061 51.213 21.909 1.00 36.76 304 GLN D O 1
ATOM 7740 N N . LEU D 1 247 ? 74.459 51.398 20.333 1.00 32.81 305 LEU D N 1
ATOM 7741 C CA . LEU D 1 247 ? 75.051 50.376 19.470 1.00 34.99 305 LEU D CA 1
ATOM 7742 C C . LEU D 1 247 ? 76.339 50.874 18.800 1.00 37.23 305 LEU D C 1
ATOM 7743 O O . LEU D 1 247 ? 77.251 50.082 18.604 1.00 38.55 305 LEU D O 1
ATOM 7748 N N . LEU D 1 248 ? 76.402 52.163 18.454 1.00 40.96 306 LEU D N 1
ATOM 7749 C CA . LEU D 1 248 ? 77.470 52.685 17.580 1.00 42.05 306 LEU D CA 1
ATOM 7750 C C . LEU D 1 248 ? 78.556 53.459 18.343 1.00 43.05 306 LEU D C 1
ATOM 7751 O O . LEU D 1 248 ? 79.559 53.793 17.727 1.00 43.18 306 LEU D O 1
ATOM 7756 N N . GLY D 1 249 ? 78.358 53.784 19.625 1.00 48.38 307 GLY D N 1
ATOM 7757 C CA . GLY D 1 249 ? 79.434 54.455 20.417 1.00 45.58 307 GLY D CA 1
ATOM 7758 C C . GLY D 1 249 ? 80.622 53.520 20.647 1.00 44.83 307 GLY D C 1
ATOM 7759 O O . GLY D 1 249 ? 81.756 53.951 20.932 1.00 46.46 307 GLY D O 1
ATOM 7760 N N . GLY D 1 259 ? 82.975 53.302 8.971 1.00 116.59 317 GLY D N 1
ATOM 7761 C CA . GLY D 1 259 ? 82.869 53.907 7.661 1.00 105.62 317 GLY D CA 1
ATOM 7762 C C . GLY D 1 259 ? 82.482 55.377 7.753 1.00 96.85 317 GLY D C 1
ATOM 7763 O O . GLY D 1 259 ? 83.348 56.257 7.754 1.00 87.13 317 GLY D O 1
ATOM 7764 N N . ALA D 1 260 ? 81.168 55.627 7.783 1.00 102.41 318 ALA D N 1
ATOM 7765 C CA . ALA D 1 260 ? 80.586 56.988 7.729 1.00 89.06 318 ALA D CA 1
ATOM 7766 C C . ALA D 1 260 ? 80.125 57.448 9.122 1.00 75.10 318 ALA D C 1
ATOM 7767 O O . ALA D 1 260 ? 79.553 58.547 9.256 1.00 59.09 318 ALA D O 1
ATOM 7769 N N . VAL D 1 261 ? 80.357 56.614 10.150 1.00 65.29 319 VAL D N 1
ATOM 7770 C CA . VAL D 1 261 ? 79.906 56.890 11.517 1.00 68.13 319 VAL D CA 1
ATOM 7771 C C . VAL D 1 261 ? 80.832 57.934 12.137 1.00 65.32 319 VAL D C 1
ATOM 7772 O O . VAL D 1 261 ? 82.008 57.654 12.328 1.00 66.24 319 VAL D O 1
ATOM 7776 N N . ARG D 1 262 ? 80.258 59.104 12.453 1.00 61.80 320 ARG D N 1
ATOM 7777 C CA . ARG D 1 262 ? 80.962 60.278 12.968 1.00 61.94 320 ARG D CA 1
ATOM 7778 C C . ARG D 1 262 ? 80.554 60.533 14.421 1.00 63.90 320 ARG D C 1
ATOM 7779 O O . ARG D 1 262 ? 79.375 60.536 14.750 1.00 58.14 320 ARG D O 1
ATOM 7787 N N . GLN D 1 263 ? 81.551 60.802 15.272 1.00 66.89 321 GLN D N 1
ATOM 7788 C CA . GLN D 1 263 ? 81.341 60.939 16.715 1.00 56.42 321 GLN D CA 1
ATOM 7789 C C . GLN D 1 263 ? 80.534 62.213 17.020 1.00 52.19 321 GLN D C 1
ATOM 7790 O O . GLN D 1 263 ? 79.762 62.221 17.972 1.00 53.07 321 GLN D O 1
ATOM 7796 N N . ASP D 1 264 ? 80.702 63.283 16.233 1.00 52.76 322 ASP D N 1
ATOM 7797 C CA . ASP D 1 264 ? 79.974 64.541 16.484 1.00 56.61 322 ASP D CA 1
ATOM 7798 C C . ASP D 1 264 ? 78.470 64.366 16.180 1.00 50.24 322 ASP D C 1
ATOM 7799 O O . ASP D 1 264 ? 77.618 64.932 16.867 1.00 48.20 322 ASP D O 1
ATOM 7804 N N . HIS D 1 265 ? 78.146 63.573 15.153 1.00 46.95 323 HIS D N 1
ATOM 7805 C CA . HIS D 1 265 ? 76.757 63.228 14.820 1.00 47.42 323 HIS D CA 1
ATOM 7806 C C . HIS D 1 265 ? 76.115 62.445 15.977 1.00 44.02 323 HIS D C 1
ATOM 7807 O O . HIS D 1 265 ? 74.985 62.723 16.355 1.00 45.32 323 HIS D O 1
ATOM 7814 N N . LEU D 1 266 ? 76.857 61.489 16.549 1.00 41.45 324 LEU D N 1
ATOM 7815 C CA . LEU D 1 266 ? 76.362 60.640 17.645 1.00 40.79 324 LEU D CA 1
ATOM 7816 C C . LEU D 1 266 ? 76.040 61.473 18.886 1.00 40.98 324 LEU D C 1
ATOM 7817 O O . LEU D 1 266 ? 75.031 61.245 19.531 1.00 34.65 324 LEU D O 1
ATOM 7822 N N . GLU D 1 267 ? 76.920 62.424 19.220 1.00 49.12 325 GLU D N 1
ATOM 7823 C CA . GLU D 1 267 ? 76.744 63.256 20.416 1.00 46.72 325 GLU D CA 1
ATOM 7824 C C . GLU D 1 267 ? 75.493 64.123 20.226 1.00 42.52 325 GLU D C 1
ATOM 7825 O O . GLU D 1 267 ? 74.687 64.266 21.149 1.00 39.81 325 GLU D O 1
ATOM 7831 N N . LEU D 1 268 ? 75.311 64.648 19.011 1.00 41.29 326 LEU D N 1
ATOM 7832 C CA . LEU D 1 268 ? 74.154 65.500 18.700 1.00 43.20 326 LEU D CA 1
ATOM 7833 C C . LEU D 1 268 ? 72.865 64.673 18.730 1.00 43.99 326 LEU D C 1
ATOM 7834 O O . LEU D 1 268 ? 71.856 65.129 19.249 1.00 49.12 326 LEU D O 1
ATOM 7839 N N . LEU D 1 269 ? 72.902 63.444 18.205 1.00 41.07 327 LEU D N 1
ATOM 7840 C CA . LEU D 1 269 ? 71.734 62.562 18.216 1.00 36.16 327 LEU D CA 1
ATOM 7841 C C . LEU D 1 269 ? 71.366 62.188 19.653 1.00 33.69 327 LEU D C 1
ATOM 7842 O O . LEU D 1 269 ? 70.188 62.146 19.997 1.00 31.71 327 LEU D O 1
ATOM 7847 N N . ASP D 1 270 ? 72.370 61.964 20.498 1.00 36.05 328 ASP D N 1
ATOM 7848 C CA . ASP D 1 270 ? 72.142 61.635 21.910 1.00 42.77 328 ASP D CA 1
ATOM 7849 C C . ASP D 1 270 ? 71.396 62.786 22.606 1.00 47.69 328 ASP D C 1
ATOM 7850 O O . ASP D 1 270 ? 70.485 62.539 23.388 1.00 40.61 328 ASP D O 1
ATOM 7855 N N . LYS D 1 271 ? 71.789 64.040 22.314 1.00 49.64 329 LYS D N 1
ATOM 7856 C CA . LYS D 1 271 ? 71.161 65.235 22.885 1.00 48.89 329 LYS D CA 1
ATOM 7857 C C . LYS D 1 271 ? 69.715 65.351 22.387 1.00 45.37 329 LYS D C 1
ATOM 7858 O O . LYS D 1 271 ? 68.823 65.682 23.169 1.00 41.13 329 LYS D O 1
ATOM 7864 N N . LEU D 1 272 ? 69.504 65.111 21.083 1.00 40.32 330 LEU D N 1
ATOM 7865 C CA . LEU D 1 272 ? 68.169 65.178 20.469 1.00 39.09 330 LEU D CA 1
ATOM 7866 C C . LEU D 1 272 ? 67.273 64.094 21.088 1.00 38.73 330 LEU D C 1
ATOM 7867 O O . LEU D 1 272 ? 66.123 64.358 21.437 1.00 36.99 330 LEU D O 1
ATOM 7872 N N . SER D 1 273 ? 67.817 62.880 21.261 1.00 37.68 331 SER D N 1
ATOM 7873 C CA . SER D 1 273 ? 67.032 61.781 21.799 1.00 35.62 331 SER D CA 1
ATOM 7874 C C . SER D 1 273 ? 66.622 62.072 23.248 1.00 35.67 331 SER D C 1
ATOM 7875 O O . SER D 1 273 ? 65.543 61.719 23.642 1.00 37.63 331 SER D O 1
ATOM 7878 N N . GLN D 1 274 ? 67.475 62.750 24.016 1.00 45.82 332 GLN D N 1
ATOM 7879 C CA . GLN D 1 274 ? 67.183 63.106 25.432 1.00 46.98 332 GLN D CA 1
ATOM 7880 C C . GLN D 1 274 ? 65.970 64.050 25.495 1.00 45.74 332 GLN D C 1
ATOM 7881 O O . GLN D 1 274 ? 65.161 63.957 26.418 1.00 44.06 332 GLN D O 1
ATOM 7887 N N . LYS D 1 275 ? 65.827 64.942 24.505 1.00 44.87 333 LYS D N 1
ATOM 7888 C CA . LYS D 1 275 ? 64.654 65.824 24.424 1.00 45.55 333 LYS D CA 1
ATOM 7889 C C . LYS D 1 275 ? 63.395 65.002 24.124 1.00 46.35 333 LYS D C 1
ATOM 7890 O O . LYS D 1 275 ? 62.323 65.257 24.680 1.00 41.51 333 LYS D O 1
ATOM 7896 N N . MET D 1 276 ? 63.547 64.009 23.238 1.00 42.61 334 MET D N 1
ATOM 7897 C CA . MET D 1 276 ? 62.428 63.228 22.706 1.00 38.38 334 MET D CA 1
ATOM 7898 C C . MET D 1 276 ? 61.883 62.263 23.762 1.00 39.25 334 MET D C 1
ATOM 7899 O O . MET D 1 276 ? 60.716 61.936 23.720 1.00 38.14 334 MET D O 1
ATOM 7904 N N . ILE D 1 277 ? 62.702 61.869 24.746 1.00 44.26 335 ILE D N 1
ATOM 7905 C CA . ILE D 1 277 ? 62.273 60.877 25.770 1.00 45.80 335 ILE D CA 1
ATOM 7906 C C . ILE D 1 277 ? 61.951 61.562 27.108 1.00 46.44 335 ILE D C 1
ATOM 7907 O O . ILE D 1 277 ? 61.891 60.871 28.141 1.00 41.76 335 ILE D O 1
ATOM 7912 N N . GLU D 1 278 ? 61.731 62.891 27.104 1.00 46.17 336 GLU D N 1
ATOM 7913 C CA . GLU D 1 278 ? 61.283 63.596 28.313 1.00 50.89 336 GLU D CA 1
ATOM 7914 C C . GLU D 1 278 ? 60.018 62.911 28.849 1.00 55.87 336 GLU D C 1
ATOM 7915 O O . GLU D 1 278 ? 59.127 62.531 28.071 1.00 64.24 336 GLU D O 1
ATOM 7921 N N . GLU D 1 279 ? 59.954 62.741 30.175 1.00 68.39 337 GLU D N 1
ATOM 7922 C CA . GLU D 1 279 ? 58.856 62.042 30.856 1.00 67.65 337 GLU D CA 1
ATOM 7923 C C . GLU D 1 279 ? 57.512 62.709 30.522 1.00 61.19 337 GLU D C 1
ATOM 7924 O O . GLU D 1 279 ? 56.527 62.027 30.314 1.00 57.19 337 GLU D O 1
ATOM 7930 N N . GLU D 1 280 ? 57.487 64.045 30.468 1.00 65.28 338 GLU D N 1
ATOM 7931 C CA . GLU D 1 280 ? 56.263 64.804 30.198 1.00 79.87 338 GLU D CA 1
ATOM 7932 C C . GLU D 1 280 ? 56.089 64.972 28.693 1.00 74.35 338 GLU D C 1
ATOM 7933 O O . GLU D 1 280 ? 56.968 65.538 28.047 1.00 68.00 338 GLU D O 1
ATOM 7939 N N . PRO D 1 281 ? 54.967 64.496 28.092 1.00 73.29 339 PRO D N 1
ATOM 7940 C CA . PRO D 1 281 ? 54.699 64.692 26.665 1.00 67.00 339 PRO D CA 1
ATOM 7941 C C . PRO D 1 281 ? 54.839 66.145 26.182 1.00 67.35 339 PRO D C 1
ATOM 7942 O O . PRO D 1 281 ? 55.354 66.374 25.092 1.00 68.59 339 PRO D O 1
ATOM 7946 N N . GLY D 1 282 ? 54.385 67.096 27.001 1.00 81.23 340 GLY D N 1
ATOM 7947 C CA . GLY D 1 282 ? 54.427 68.524 26.686 1.00 81.40 340 GLY D CA 1
ATOM 7948 C C . GLY D 1 282 ? 55.838 69.061 26.493 1.00 76.81 340 GLY D C 1
ATOM 7949 O O . GLY D 1 282 ? 56.022 70.066 25.796 1.00 65.82 340 GLY D O 1
ATOM 7950 N N . ASN D 1 283 ? 56.826 68.406 27.119 1.00 68.48 341 ASN D N 1
ATOM 7951 C CA . ASN D 1 283 ? 58.238 68.821 27.050 1.00 62.50 341 ASN D CA 1
ATOM 7952 C C . ASN D 1 283 ? 58.957 68.184 25.849 1.00 64.26 341 ASN D C 1
ATOM 7953 O O . ASN D 1 283 ? 60.118 68.503 25.599 1.00 59.90 341 ASN D O 1
ATOM 7958 N N . ARG D 1 284 ? 58.282 67.296 25.109 1.00 54.54 342 ARG D N 1
ATOM 7959 C CA . ARG D 1 284 ? 58.877 66.680 23.944 1.00 49.79 342 ARG D CA 1
ATOM 7960 C C . ARG D 1 284 ? 58.654 67.564 22.727 1.00 51.18 342 ARG D C 1
ATOM 7961 O O . ARG D 1 284 ? 57.548 68.037 22.504 1.00 55.61 342 ARG D O 1
ATOM 7969 N N . PRO D 1 285 ? 59.673 67.749 21.862 1.00 50.18 343 PRO D N 1
ATOM 7970 C CA . PRO D 1 285 ? 59.495 68.528 20.637 1.00 53.39 343 PRO D CA 1
ATOM 7971 C C . PRO D 1 285 ? 58.521 67.864 19.647 1.00 54.01 343 PRO D C 1
ATOM 7972 O O . PRO D 1 285 ? 58.351 66.643 19.651 1.00 52.31 343 PRO D O 1
ATOM 7976 N N . THR D 1 286 ? 57.902 68.689 18.802 1.00 52.76 344 THR D N 1
ATOM 7977 C CA . THR D 1 286 ? 57.130 68.223 17.651 1.00 51.93 344 THR D CA 1
ATOM 7978 C C . THR D 1 286 ? 58.099 67.771 16.554 1.00 44.71 344 THR D C 1
ATOM 7979 O O . THR D 1 286 ? 59.302 68.067 16.605 1.00 44.93 344 THR D O 1
ATOM 7983 N N . ILE D 1 287 ? 57.551 67.093 15.546 1.00 43.74 345 ILE D N 1
ATOM 7984 C CA . ILE D 1 287 ? 58.303 66.664 14.366 1.00 45.80 345 ILE D CA 1
ATOM 7985 C C . ILE D 1 287 ? 58.972 67.893 13.727 1.00 50.73 345 ILE D C 1
ATOM 7986 O O . ILE D 1 287 ? 60.144 67.829 13.345 1.00 50.07 345 ILE D O 1
ATOM 7991 N N . GLU D 1 288 ? 58.215 69.001 13.615 1.00 56.22 346 GLU D N 1
ATOM 7992 C CA . GLU D 1 288 ? 58.670 70.245 12.970 1.00 59.60 346 GLU D CA 1
ATOM 7993 C C . GLU D 1 288 ? 59.898 70.791 13.715 1.00 53.73 346 GLU D C 1
ATOM 7994 O O . GLU D 1 288 ? 60.905 71.159 13.084 1.00 47.19 346 GLU D O 1
ATOM 8000 N N . GLU D 1 289 ? 59.819 70.825 15.050 1.00 48.31 347 GLU D N 1
ATOM 8001 C CA . GLU D 1 289 ? 60.935 71.293 15.882 1.00 56.98 347 GLU D CA 1
ATOM 8002 C C . GLU D 1 289 ? 62.134 70.340 15.741 1.00 52.74 347 GLU D C 1
ATOM 8003 O O . GLU D 1 289 ? 63.261 70.795 15.630 1.00 45.38 347 GLU D O 1
ATOM 8009 N N . ILE D 1 290 ? 61.879 69.023 15.734 1.00 49.45 348 ILE D N 1
ATOM 8010 C CA . ILE D 1 290 ? 62.936 68.020 15.574 1.00 46.06 348 ILE D CA 1
ATOM 8011 C C . ILE D 1 290 ? 63.688 68.264 14.256 1.00 45.62 348 ILE D C 1
ATOM 8012 O O . ILE D 1 290 ? 64.913 68.166 14.223 1.00 36.52 348 ILE D O 1
ATOM 8017 N N . MET D 1 291 ? 62.953 68.569 13.179 1.00 52.10 349 MET D N 1
ATOM 8018 C CA . MET D 1 291 ? 63.544 68.752 11.842 1.00 57.19 349 MET D CA 1
ATOM 8019 C C . MET D 1 291 ? 64.440 70.007 11.788 1.00 54.89 349 MET D C 1
ATOM 8020 O O . MET D 1 291 ? 65.288 70.116 10.913 1.00 62.31 349 MET D O 1
ATOM 8025 N N . LYS D 1 292 ? 64.274 70.935 12.736 1.00 61.02 350 LYS D N 1
ATOM 8026 C CA . LYS D 1 292 ? 65.115 72.141 12.818 1.00 75.39 350 LYS D CA 1
ATOM 8027 C C . LYS D 1 292 ? 66.228 71.982 13.866 1.00 66.26 350 LYS D C 1
ATOM 8028 O O . LYS D 1 292 ? 66.875 72.947 14.206 1.00 74.58 350 LYS D O 1
ATOM 8034 N N . ASP D 1 293 ? 66.468 70.761 14.351 1.00 66.71 351 ASP D N 1
ATOM 8035 C CA . ASP D 1 293 ? 67.512 70.516 15.351 1.00 58.38 351 ASP D CA 1
ATOM 8036 C C . ASP D 1 293 ? 68.873 70.734 14.690 1.00 55.65 351 ASP D C 1
ATOM 8037 O O . ASP D 1 293 ? 69.028 70.508 13.486 1.00 53.60 351 ASP D O 1
ATOM 8042 N N . PRO D 1 294 ? 69.882 71.223 15.449 1.00 55.51 352 PRO D N 1
ATOM 8043 C CA . PRO D 1 294 ? 71.256 71.356 14.954 1.00 55.08 352 PRO D CA 1
ATOM 8044 C C . PRO D 1 294 ? 71.820 70.166 14.161 1.00 53.65 352 PRO D C 1
ATOM 8045 O O . PRO D 1 294 ? 72.619 70.377 13.244 1.00 49.83 352 PRO D O 1
ATOM 8049 N N . LEU D 1 295 ? 71.412 68.940 14.522 1.00 53.27 353 LEU D N 1
ATOM 8050 C CA . LEU D 1 295 ? 71.923 67.721 13.877 1.00 48.41 353 LEU D CA 1
ATOM 8051 C C . LEU D 1 295 ? 71.672 67.755 12.363 1.00 49.80 353 LEU D C 1
ATOM 8052 O O . LEU D 1 295 ? 72.473 67.218 11.609 1.00 50.37 353 LEU D O 1
ATOM 8057 N N . PHE D 1 296 ? 70.569 68.381 11.925 1.00 54.27 354 PHE D N 1
ATOM 8058 C CA . PHE D 1 296 ? 70.099 68.264 10.533 1.00 55.27 354 PHE D CA 1
ATOM 8059 C C . PHE D 1 296 ? 70.392 69.521 9.697 1.00 65.96 354 PHE D C 1
ATOM 8060 O O . PHE D 1 296 ? 69.917 69.618 8.558 1.00 83.77 354 PHE D O 1
ATOM 8068 N N . GLU D 1 297 ? 71.149 70.486 10.232 1.00 62.13 355 GLU D N 1
ATOM 8069 C CA . GLU D 1 297 ? 71.459 71.695 9.460 1.00 73.27 355 GLU D CA 1
ATOM 8070 C C . GLU D 1 297 ? 72.363 71.332 8.278 1.00 68.98 355 GLU D C 1
ATOM 8071 O O . GLU D 1 297 ? 73.311 70.557 8.415 1.00 62.13 355 GLU D O 1
ATOM 8077 N N . GLY D 1 298 ? 72.018 71.892 7.110 1.00 68.32 356 GLY D N 1
ATOM 8078 C CA . GLY D 1 298 ? 72.700 71.638 5.849 1.00 65.85 356 GLY D CA 1
ATOM 8079 C C . GLY D 1 298 ? 72.051 70.528 5.034 1.00 71.67 356 GLY D C 1
ATOM 8080 O O . GLY D 1 298 ? 72.495 70.263 3.916 1.00 72.57 356 GLY D O 1
ATOM 8081 N N . LEU D 1 299 ? 71.012 69.878 5.586 1.00 63.96 357 LEU D N 1
ATOM 8082 C CA . LEU D 1 299 ? 70.316 68.788 4.896 1.00 70.31 357 LEU D CA 1
ATOM 8083 C C . LEU D 1 299 ? 69.104 69.340 4.138 1.00 67.90 357 LEU D C 1
ATOM 8084 O O . LEU D 1 299 ? 68.355 70.168 4.665 1.00 67.37 357 LEU D O 1
ATOM 8089 N N . ASN D 1 300 ? 68.922 68.837 2.912 1.00 61.17 358 ASN D N 1
ATOM 8090 C CA . ASN D 1 300 ? 67.740 69.079 2.120 1.00 66.08 358 ASN D CA 1
ATOM 8091 C C . ASN D 1 300 ? 66.685 68.016 2.460 1.00 58.72 358 ASN D C 1
ATOM 8092 O O . ASN D 1 300 ? 66.722 66.907 1.923 1.00 50.17 358 ASN D O 1
ATOM 8097 N N . PHE D 1 301 ? 65.736 68.386 3.332 1.00 55.66 359 PHE D N 1
ATOM 8098 C CA . PHE D 1 301 ? 64.664 67.498 3.758 1.00 55.12 359 PHE D CA 1
ATOM 8099 C C . PHE D 1 301 ? 63.752 67.120 2.583 1.00 59.30 359 PHE D C 1
ATOM 8100 O O . PHE D 1 301 ? 63.161 66.051 2.610 1.00 60.22 359 PHE D O 1
ATOM 8108 N N . GLU D 1 302 ? 63.658 67.971 1.560 1.00 67.14 360 GLU D N 1
ATOM 8109 C CA . GLU D 1 302 ? 62.817 67.675 0.398 1.00 70.48 360 GLU D CA 1
ATOM 8110 C C . GLU D 1 302 ? 63.343 66.414 -0.313 1.00 65.16 360 GLU D C 1
ATOM 8111 O O . GLU D 1 302 ? 62.538 65.614 -0.792 1.00 68.53 360 GLU D O 1
ATOM 8117 N N . ASP D 1 303 ? 64.676 66.243 -0.367 1.00 60.29 361 ASP D N 1
ATOM 8118 C CA . ASP D 1 303 ? 65.320 65.088 -1.022 1.00 59.29 361 ASP D CA 1
ATOM 8119 C C . ASP D 1 303 ? 65.138 63.812 -0.179 1.00 60.37 361 ASP D C 1
ATOM 8120 O O . ASP D 1 303 ? 64.945 62.715 -0.740 1.00 59.38 361 ASP D O 1
ATOM 8125 N N . ILE D 1 304 ? 65.220 63.956 1.154 1.00 52.14 362 ILE D N 1
ATOM 8126 C CA . ILE D 1 304 ? 64.983 62.861 2.071 1.00 49.97 362 ILE D CA 1
ATOM 8127 C C . ILE D 1 304 ? 63.564 62.334 1.826 1.00 48.77 362 ILE D C 1
ATOM 8128 O O . ILE D 1 304 ? 63.374 61.133 1.651 1.00 47.80 362 ILE D O 1
ATOM 8133 N N . GLU D 1 305 ? 62.597 63.259 1.774 1.00 49.61 363 GLU D N 1
ATOM 8134 C CA . GLU D 1 305 ? 61.164 62.958 1.661 1.00 50.25 363 GLU D CA 1
ATOM 8135 C C . GLU D 1 305 ? 60.838 62.349 0.293 1.00 48.26 363 GLU D C 1
ATOM 8136 O O . GLU D 1 305 ? 59.860 61.624 0.187 1.00 51.00 363 GLU D O 1
ATOM 8142 N N . GLU D 1 306 ? 61.654 62.621 -0.729 1.00 46.88 364 GLU D N 1
ATOM 8143 C CA A GLU D 1 306 ? 61.469 62.047 -2.061 0.50 48.26 364 GLU D CA 1
ATOM 8144 C CA B GLU D 1 306 ? 61.447 62.031 -2.048 0.50 48.41 364 GLU D CA 1
ATOM 8145 C C . GLU D 1 306 ? 62.069 60.633 -2.116 1.00 48.05 364 GLU D C 1
ATOM 8146 O O . GLU D 1 306 ? 61.824 59.900 -3.062 1.00 48.35 364 GLU D O 1
ATOM 8157 N N . GLY D 1 307 ? 62.893 60.291 -1.119 1.00 49.19 365 GLY D N 1
ATOM 8158 C CA . GLY D 1 307 ? 63.407 58.934 -0.960 1.00 50.67 365 GLY D CA 1
ATOM 8159 C C . GLY D 1 307 ? 64.762 58.735 -1.621 1.00 51.10 365 GLY D C 1
ATOM 8160 O O . GLY D 1 307 ? 65.095 57.630 -2.061 1.00 57.03 365 GLY D O 1
ATOM 8161 N N . LYS D 1 308 ? 65.546 59.815 -1.690 1.00 49.69 366 LYS D N 1
ATOM 8162 C CA . LYS D 1 308 ? 66.801 59.850 -2.454 1.00 51.12 366 LYS D CA 1
ATOM 8163 C C . LYS D 1 308 ? 68.014 59.652 -1.532 1.00 47.71 366 LYS D C 1
ATOM 8164 O O . LYS D 1 308 ? 69.101 59.441 -2.011 1.00 47.84 366 LYS D O 1
ATOM 8170 N N . ALA D 1 309 ? 67.807 59.703 -0.224 1.00 46.31 367 ALA D N 1
ATOM 8171 C CA . ALA D 1 309 ? 68.868 59.459 0.750 1.00 48.22 367 ALA D CA 1
ATOM 8172 C C . ALA D 1 309 ? 69.308 57.988 0.699 1.00 46.12 367 ALA D C 1
ATOM 8173 O O . ALA D 1 309 ? 68.498 57.093 0.462 1.00 44.70 367 ALA D O 1
ATOM 8175 N N . ARG D 1 310 ? 70.602 57.765 0.926 1.00 45.48 368 ARG D N 1
ATOM 8176 C CA . ARG D 1 310 ? 71.200 56.440 0.935 1.00 45.63 368 ARG D CA 1
ATOM 8177 C C . ARG D 1 310 ? 72.175 56.373 2.112 1.00 47.08 368 ARG D C 1
ATOM 8178 O O . ARG D 1 310 ? 73.386 56.397 1.955 1.00 47.28 368 ARG D O 1
ATOM 8186 N N . PRO D 1 311 ? 71.655 56.299 3.352 1.00 29.52 369 PRO D N 1
ATOM 8187 C CA . PRO D 1 311 ? 72.485 56.395 4.550 1.00 31.55 369 PRO D CA 1
ATOM 8188 C C . PRO D 1 311 ? 73.527 55.269 4.694 1.00 34.79 369 PRO D C 1
ATOM 8189 O O . PRO D 1 311 ? 74.493 55.457 5.446 1.00 32.51 369 PRO D O 1
ATOM 8193 N N . PHE D 1 312 ? 73.327 54.136 3.994 1.00 33.95 370 PHE D N 1
ATOM 8194 C CA . PHE D 1 312 ? 74.168 52.950 4.133 1.00 36.11 370 PHE D CA 1
ATOM 8195 C C . PHE D 1 312 ? 75.086 52.749 2.917 1.00 41.21 370 PHE D C 1
ATOM 8196 O O . PHE D 1 312 ? 75.674 51.663 2.801 1.00 50.75 370 PHE D O 1
ATOM 8204 N N . ARG D 1 313 ? 75.212 53.737 2.023 1.00 53.77 371 ARG D N 1
ATOM 8205 C CA . ARG D 1 313 ? 75.932 53.544 0.727 1.00 65.98 371 ARG D CA 1
ATOM 8206 C C . ARG D 1 313 ? 77.459 53.621 0.896 1.00 79.21 371 ARG D C 1
ATOM 8207 O O . ARG D 1 313 ? 78.198 52.925 0.179 1.00 86.69 371 ARG D O 1
ATOM 8215 N N . TYR D 1 314 ? 77.931 54.474 1.807 1.00 92.77 372 TYR D N 1
ATOM 8216 C CA . TYR D 1 314 ? 79.375 54.648 2.019 1.00 109.08 372 TYR D CA 1
ATOM 8217 C C . TYR D 1 314 ? 79.585 55.356 3.359 1.00 109.39 372 TYR D C 1
ATOM 8218 O O . TYR D 1 314 ? 80.079 54.746 4.295 1.00 108.95 372 TYR D O 1
ATOM 8227 N N . ARG E 1 6 ? 84.244 -3.759 -3.748 1.00 41.71 64 ARG E N 1
ATOM 8228 C CA . ARG E 1 6 ? 82.910 -3.689 -3.079 1.00 40.18 64 ARG E CA 1
ATOM 8229 C C . ARG E 1 6 ? 81.806 -3.746 -4.122 1.00 40.87 64 ARG E C 1
ATOM 8230 O O . ARG E 1 6 ? 82.039 -3.482 -5.286 1.00 43.56 64 ARG E O 1
ATOM 8238 N N . ILE E 1 7 ? 80.590 -4.044 -3.682 1.00 40.43 65 ILE E N 1
ATOM 8239 C CA . ILE E 1 7 ? 79.482 -4.003 -4.620 1.00 43.19 65 ILE E CA 1
ATOM 8240 C C . ILE E 1 7 ? 79.235 -2.551 -5.045 1.00 42.38 65 ILE E C 1
ATOM 8241 O O . ILE E 1 7 ? 79.540 -1.625 -4.294 1.00 41.86 65 ILE E O 1
ATOM 8246 N N . PRO E 1 8 ? 78.721 -2.295 -6.268 1.00 42.92 66 PRO E N 1
ATOM 8247 C CA . PRO E 1 8 ? 78.277 -0.951 -6.646 1.00 44.03 66 PRO E CA 1
ATOM 8248 C C . PRO E 1 8 ? 77.293 -0.325 -5.642 1.00 41.53 66 PRO E C 1
ATOM 8249 O O . PRO E 1 8 ? 76.489 -1.017 -5.017 1.00 40.88 66 PRO E O 1
ATOM 8253 N N . LEU E 1 9 ? 77.300 1.006 -5.556 1.00 41.32 67 LEU E N 1
ATOM 8254 C CA . LEU E 1 9 ? 76.379 1.781 -4.706 1.00 41.28 67 LEU E CA 1
ATOM 8255 C C . LEU E 1 9 ? 74.909 1.515 -5.089 1.00 47.12 67 LEU E C 1
ATOM 8256 O O . LEU E 1 9 ? 74.038 1.468 -4.232 1.00 48.05 67 LEU E O 1
ATOM 8261 N N . ALA E 1 10 ? 74.649 1.331 -6.389 1.00 54.81 68 ALA E N 1
ATOM 8262 C CA . ALA E 1 10 ? 73.321 1.057 -6.928 1.00 57.93 68 ALA E CA 1
ATOM 8263 C C . ALA E 1 10 ? 72.736 -0.261 -6.387 1.00 58.13 68 ALA E C 1
ATOM 8264 O O . ALA E 1 10 ? 71.533 -0.435 -6.384 1.00 70.29 68 ALA E O 1
ATOM 8266 N N . ASP E 1 11 ? 73.590 -1.191 -5.957 1.00 53.62 69 ASP E N 1
ATOM 8267 C CA . ASP E 1 11 ? 73.186 -2.548 -5.560 1.00 53.34 69 ASP E CA 1
ATOM 8268 C C . ASP E 1 11 ? 73.054 -2.685 -4.030 1.00 48.02 69 ASP E C 1
ATOM 8269 O O . ASP E 1 11 ? 72.695 -3.759 -3.563 1.00 48.77 69 ASP E O 1
ATOM 8274 N N . MET E 1 12 ? 73.313 -1.623 -3.265 1.00 46.03 70 MET E N 1
ATOM 8275 C CA . MET E 1 12 ? 73.238 -1.696 -1.790 1.00 44.43 70 MET E CA 1
ATOM 8276 C C . MET E 1 12 ? 71.771 -1.882 -1.359 1.00 45.31 70 MET E C 1
ATOM 8277 O O . MET E 1 12 ? 70.919 -1.126 -1.757 1.00 42.62 70 MET E O 1
ATOM 8282 N N . THR E 1 13 ? 71.510 -2.887 -0.521 1.00 46.96 71 THR E N 1
ATOM 8283 C CA . THR E 1 13 ? 70.205 -3.151 0.104 1.00 51.34 71 THR E CA 1
ATOM 8284 C C . THR E 1 13 ? 70.278 -2.814 1.600 1.00 51.46 71 THR E C 1
ATOM 8285 O O . THR E 1 13 ? 71.331 -2.404 2.097 1.00 49.61 71 THR E O 1
ATOM 8289 N N . PHE E 1 14 ? 69.161 -3.004 2.319 1.00 54.20 72 PHE E N 1
ATOM 8290 C CA . PHE E 1 14 ? 69.094 -2.752 3.768 1.00 50.91 72 PHE E CA 1
ATOM 8291 C C . PHE E 1 14 ? 70.276 -3.447 4.465 1.00 49.54 72 PHE E C 1
ATOM 8292 O O . PHE E 1 14 ? 70.976 -2.842 5.263 1.00 53.96 72 PHE E O 1
ATOM 8300 N N . TRP E 1 15 ? 70.480 -4.732 4.170 1.00 51.88 73 TRP E N 1
ATOM 8301 C CA . TRP E 1 15 ? 71.494 -5.562 4.840 1.00 54.22 73 TRP E CA 1
ATOM 8302 C C . TRP E 1 15 ? 72.907 -5.061 4.519 1.00 44.84 73 TRP E C 1
ATOM 8303 O O . TRP E 1 15 ? 73.801 -5.120 5.364 1.00 44.36 73 TRP E O 1
ATOM 8314 N N . SER E 1 16 ? 73.106 -4.561 3.302 1.00 41.47 74 SER E N 1
ATOM 8315 C CA . SER E 1 16 ? 74.395 -3.938 2.909 1.00 41.30 74 SER E CA 1
ATOM 8316 C C . SER E 1 16 ? 74.711 -2.739 3.824 1.00 35.53 74 SER E C 1
ATOM 8317 O O . SER E 1 16 ? 75.819 -2.639 4.303 1.00 33.79 74 SER E O 1
ATOM 8320 N N . TRP E 1 17 ? 73.726 -1.861 4.044 1.00 31.94 75 TRP E N 1
ATOM 8321 C CA . TRP E 1 17 ? 73.890 -0.657 4.834 1.00 30.84 75 TRP E CA 1
ATOM 8322 C C . TRP E 1 17 ? 74.138 -1.017 6.301 1.00 32.36 75 TRP E C 1
ATOM 8323 O O . TRP E 1 17 ? 74.975 -0.398 6.961 1.00 30.82 75 TRP E O 1
ATOM 8334 N N . MET E 1 18 ? 73.390 -2.002 6.806 1.00 33.39 76 MET E N 1
ATOM 8335 C CA . MET E 1 18 ? 73.548 -2.464 8.174 1.00 34.42 76 MET E CA 1
ATOM 8336 C C . MET E 1 18 ? 74.963 -3.016 8.351 1.00 33.65 76 MET E C 1
ATOM 8337 O O . MET E 1 18 ? 75.649 -2.723 9.351 1.00 32.76 76 MET E O 1
ATOM 8342 N N . SER E 1 19 ? 75.385 -3.824 7.377 1.00 33.91 77 SER E N 1
ATOM 8343 C CA . SER E 1 19 ? 76.732 -4.380 7.382 1.00 34.11 77 SER E CA 1
ATOM 8344 C C . SER E 1 19 ? 77.762 -3.230 7.382 1.00 31.09 77 SER E C 1
ATOM 8345 O O . SER E 1 19 ? 78.720 -3.251 8.120 1.00 31.22 77 SER E O 1
ATOM 8348 N N . TYR E 1 20 ? 77.539 -2.224 6.540 1.00 28.11 78 TYR E N 1
ATOM 8349 C CA . TYR E 1 20 ? 78.467 -1.117 6.413 1.00 26.97 78 TYR E CA 1
ATOM 8350 C C . TYR E 1 20 ? 78.566 -0.317 7.722 1.00 27.19 78 TYR E C 1
ATOM 8351 O O . TYR E 1 20 ? 79.643 0.116 8.099 1.00 25.84 78 TYR E O 1
ATOM 8360 N N . LEU E 1 21 ? 77.437 -0.150 8.405 1.00 27.73 79 LEU E N 1
ATOM 8361 C CA . LEU E 1 21 ? 77.406 0.515 9.696 1.00 28.99 79 LEU E CA 1
ATOM 8362 C C . LEU E 1 21 ? 78.344 -0.211 10.677 1.00 31.42 79 LEU E C 1
ATOM 8363 O O . LEU E 1 21 ? 79.130 0.426 11.378 1.00 29.59 79 LEU E O 1
ATOM 8368 N N . LYS E 1 22 ? 78.288 -1.551 10.686 1.00 33.64 80 LYS E N 1
ATOM 8369 C CA . LYS E 1 22 ? 79.098 -2.378 11.583 1.00 36.51 80 LYS E CA 1
ATOM 8370 C C . LYS E 1 22 ? 80.596 -2.288 11.236 1.00 36.03 80 LYS E C 1
ATOM 8371 O O . LYS E 1 22 ? 81.438 -2.413 12.113 1.00 36.76 80 LYS E O 1
ATOM 8377 N N . GLU E 1 23 ? 80.931 -2.029 9.967 1.00 30.78 81 GLU E N 1
ATOM 8378 C CA . GLU E 1 23 ? 82.312 -1.906 9.505 1.00 30.44 81 GLU E CA 1
ATOM 8379 C C . GLU E 1 23 ? 82.978 -0.596 9.974 1.00 28.13 81 GLU E C 1
ATOM 8380 O O . GLU E 1 23 ? 84.186 -0.467 9.868 1.00 27.08 81 GLU E O 1
ATOM 8386 N N . LEU E 1 24 ? 82.210 0.404 10.415 1.00 27.51 82 LEU E N 1
ATOM 8387 C CA . LEU E 1 24 ? 82.807 1.686 10.876 1.00 26.22 82 LEU E CA 1
ATOM 8388 C C . LEU E 1 24 ? 83.569 1.456 12.174 1.00 24.74 82 LEU E C 1
ATOM 8389 O O . LEU E 1 24 ? 83.092 0.758 13.051 1.00 24.34 82 LEU E O 1
ATOM 8394 N N . PRO E 1 25 ? 84.744 2.082 12.367 1.00 23.72 83 PRO E N 1
ATOM 8395 C CA . PRO E 1 25 ? 85.462 2.012 13.641 1.00 23.54 83 PRO E CA 1
ATOM 8396 C C . PRO E 1 25 ? 84.752 2.716 14.811 1.00 20.76 83 PRO E C 1
ATOM 8397 O O . PRO E 1 25 ? 84.054 3.690 14.620 1.00 20.71 83 PRO E O 1
ATOM 8401 N N . ASP E 1 26 ? 84.980 2.200 16.019 1.00 25.33 84 ASP E N 1
ATOM 8402 C CA . ASP E 1 26 ? 84.485 2.776 17.248 1.00 26.88 84 ASP E CA 1
ATOM 8403 C C . ASP E 1 26 ? 85.219 4.089 17.564 1.00 26.21 84 ASP E C 1
ATOM 8404 O O . ASP E 1 26 ? 86.358 4.288 17.156 1.00 25.01 84 ASP E O 1
ATOM 8409 N N . ILE E 1 27 ? 84.533 4.932 18.333 1.00 26.33 85 ILE E N 1
ATOM 8410 C CA . ILE E 1 27 ? 85.115 6.087 18.947 1.00 28.51 85 ILE E CA 1
ATOM 8411 C C . ILE E 1 27 ? 84.995 5.946 20.471 1.00 29.87 85 ILE E C 1
ATOM 8412 O O . ILE E 1 27 ? 84.060 5.388 20.956 1.00 29.08 85 ILE E O 1
ATOM 8417 N N . ASP E 1 28 ? 86.060 6.394 21.138 1.00 34.58 86 ASP E N 1
ATOM 8418 C CA . ASP E 1 28 ? 86.314 6.245 22.551 1.00 40.65 86 ASP E CA 1
ATOM 8419 C C . ASP E 1 28 ? 85.762 7.475 23.286 1.00 44.03 86 ASP E C 1
ATOM 8420 O O . ASP E 1 28 ? 84.672 8.002 22.970 1.00 33.97 86 ASP E O 1
ATOM 8425 N N . GLU E 1 29 ? 86.563 7.956 24.245 1.00 60.45 87 GLU E N 1
ATOM 8426 C CA . GLU E 1 29 ? 86.255 9.014 25.231 1.00 71.40 87 GLU E CA 1
ATOM 8427 C C . GLU E 1 29 ? 86.333 10.427 24.625 1.00 65.03 87 GLU E C 1
ATOM 8428 O O . GLU E 1 29 ? 86.158 11.417 25.327 1.00 41.18 87 GLU E O 1
ATOM 8434 N N . SER E 1 30 ? 86.708 10.514 23.336 1.00 59.72 88 SER E N 1
ATOM 8435 C CA . SER E 1 30 ? 86.733 11.745 22.548 1.00 55.67 88 SER E CA 1
ATOM 8436 C C . SER E 1 30 ? 85.311 12.273 22.266 1.00 46.76 88 SER E C 1
ATOM 8437 O O . SER E 1 30 ? 85.135 13.444 21.989 1.00 41.72 88 SER E O 1
ATOM 8440 N N . ARG E 1 31 ? 84.287 11.419 22.396 1.00 49.20 89 ARG E N 1
ATOM 8441 C CA . ARG E 1 31 ? 82.891 11.809 22.184 1.00 54.81 89 ARG E CA 1
ATOM 8442 C C . ARG E 1 31 ? 82.165 12.220 23.489 1.00 55.16 89 ARG E C 1
ATOM 8443 O O . ARG E 1 31 ? 81.017 12.607 23.427 1.00 36.72 89 ARG E O 1
ATOM 8451 N N . ASN E 1 32 ? 82.858 12.138 24.630 1.00 50.03 90 ASN E N 1
ATOM 8452 C CA . ASN E 1 32 ? 82.281 12.509 25.899 1.00 53.65 90 ASN E CA 1
ATOM 8453 C C . ASN E 1 32 ? 82.034 14.018 25.883 1.00 43.34 90 ASN E C 1
ATOM 8454 O O . ASN E 1 32 ? 80.907 14.460 26.162 1.00 37.41 90 ASN E O 1
ATOM 8459 N N . PRO E 1 33 ? 83.026 14.837 25.458 1.00 31.90 91 PRO E N 1
ATOM 8460 C CA . PRO E 1 33 ? 82.812 16.272 25.340 1.00 29.81 91 PRO E CA 1
ATOM 8461 C C . PRO E 1 33 ? 81.651 16.540 24.387 1.00 27.03 91 PRO E C 1
ATOM 8462 O O . PRO E 1 33 ? 80.729 17.282 24.754 1.00 27.27 91 PRO E O 1
ATOM 8466 N N . ILE E 1 34 ? 81.614 15.861 23.235 1.00 24.95 92 ILE E N 1
ATOM 8467 C CA . ILE E 1 34 ? 80.556 16.043 22.257 1.00 22.22 92 ILE E CA 1
ATOM 8468 C C . ILE E 1 34 ? 79.197 15.614 22.844 1.00 22.01 92 ILE E C 1
ATOM 8469 O O . ILE E 1 34 ? 78.243 16.358 22.757 1.00 24.07 92 ILE E O 1
ATOM 8474 N N . LEU E 1 35 ? 79.113 14.420 23.434 1.00 25.37 93 LEU E N 1
ATOM 8475 C CA . LEU E 1 35 ? 77.877 13.918 24.053 1.00 26.31 93 LEU E CA 1
ATOM 8476 C C . LEU E 1 35 ? 77.410 14.889 25.144 1.00 26.22 93 LEU E C 1
ATOM 8477 O O . LEU E 1 35 ? 76.228 15.197 25.261 1.00 24.63 93 LEU E O 1
ATOM 8482 N N . LYS E 1 36 ? 78.345 15.361 25.969 1.00 27.53 94 LYS E N 1
ATOM 8483 C CA . LYS E 1 36 ? 77.993 16.260 27.041 1.00 29.92 94 LYS E CA 1
ATOM 8484 C C . LYS E 1 36 ? 77.340 17.521 26.461 1.00 30.38 94 LYS E C 1
ATOM 8485 O O . LYS E 1 36 ? 76.337 17.983 26.991 1.00 28.94 94 LYS E O 1
ATOM 8491 N N . ARG E 1 37 ? 77.913 18.066 25.386 1.00 30.99 95 ARG E N 1
ATOM 8492 C CA . ARG E 1 37 ? 77.375 19.268 24.786 1.00 35.31 95 ARG E CA 1
ATOM 8493 C C . ARG E 1 37 ? 75.961 18.977 24.259 1.00 32.86 95 ARG E C 1
ATOM 8494 O O . ARG E 1 37 ? 75.065 19.789 24.441 1.00 31.70 95 ARG E O 1
ATOM 8502 N N . LEU E 1 38 ? 75.752 17.802 23.665 1.00 31.59 96 LEU E N 1
ATOM 8503 C CA . LEU E 1 38 ? 74.438 17.438 23.109 1.00 33.23 96 LEU E CA 1
ATOM 8504 C C . LEU E 1 38 ? 73.385 17.340 24.232 1.00 34.04 96 LEU E C 1
ATOM 8505 O O . LEU E 1 38 ? 72.245 17.737 24.043 1.00 38.60 96 LEU E O 1
ATOM 8510 N N . LEU E 1 39 ? 73.768 16.789 25.388 1.00 34.68 97 LEU E N 1
ATOM 8511 C CA . LEU E 1 39 ? 72.839 16.591 26.490 1.00 39.24 97 LEU E CA 1
ATOM 8512 C C . LEU E 1 39 ? 72.572 17.884 27.253 1.00 46.39 97 LEU E C 1
ATOM 8513 O O . LEU E 1 39 ? 71.556 17.992 27.896 1.00 59.43 97 LEU E O 1
ATOM 8518 N N . SER E 1 40 ? 73.514 18.826 27.207 1.00 53.94 98 SER E N 1
ATOM 8519 C CA . SER E 1 40 ? 73.396 20.122 27.894 1.00 58.09 98 SER E CA 1
ATOM 8520 C C . SER E 1 40 ? 72.485 21.080 27.123 1.00 59.07 98 SER E C 1
ATOM 8521 O O . SER E 1 40 ? 72.279 22.186 27.579 1.00 73.59 98 SER E O 1
ATOM 8524 N N . GLY E 1 41 ? 71.926 20.632 25.990 1.00 89.26 99 GLY E N 1
ATOM 8525 C CA . GLY E 1 41 ? 70.898 21.365 25.271 1.00 98.55 99 GLY E CA 1
ATOM 8526 C C . GLY E 1 41 ? 69.870 20.440 24.639 1.00 104.71 99 GLY E C 1
ATOM 8527 O O . GLY E 1 41 ? 69.608 19.332 25.124 1.00 108.64 99 GLY E O 1
ATOM 8528 N N . SER E 1 42 ? 69.250 20.947 23.566 1.00 115.09 100 SER E N 1
ATOM 8529 C CA . SER E 1 42 ? 68.292 20.219 22.721 1.00 98.79 100 SER E CA 1
ATOM 8530 C C . SER E 1 42 ? 68.836 20.150 21.289 1.00 91.78 100 SER E C 1
ATOM 8531 O O . SER E 1 42 ? 68.087 19.885 20.337 1.00 76.97 100 SER E O 1
ATOM 8534 N N . PHE E 1 43 ? 70.162 20.329 21.163 1.00 91.47 101 PHE E N 1
ATOM 8535 C CA . PHE E 1 43 ? 70.837 20.600 19.902 1.00 88.99 101 PHE E CA 1
ATOM 8536 C C . PHE E 1 43 ? 70.446 19.539 18.863 1.00 89.23 101 PHE E C 1
ATOM 8537 O O . PHE E 1 43 ? 70.168 19.903 17.707 1.00 122.40 101 PHE E O 1
ATOM 8545 N N . LEU E 1 44 ? 70.394 18.257 19.271 1.00 82.02 102 LEU E N 1
ATOM 8546 C CA . LEU E 1 44 ? 70.239 17.117 18.327 1.00 75.41 102 LEU E CA 1
ATOM 8547 C C . LEU E 1 44 ? 68.920 17.249 17.554 1.00 75.55 102 LEU E C 1
ATOM 8548 O O . LEU E 1 44 ? 67.830 17.048 18.088 1.00 83.51 102 LEU E O 1
ATOM 8553 N N . ARG E 1 45 ? 69.093 17.658 16.292 1.00 77.53 103 ARG E N 1
ATOM 8554 C CA . ARG E 1 45 ? 68.064 18.230 15.456 1.00 88.22 103 ARG E CA 1
ATOM 8555 C C . ARG E 1 45 ? 67.211 17.095 14.889 1.00 92.39 103 ARG E C 1
ATOM 8556 O O . ARG E 1 45 ? 67.605 15.924 14.917 1.00 74.45 103 ARG E O 1
ATOM 8564 N N . ARG E 1 46 ? 66.039 17.471 14.377 1.00 106.99 104 ARG E N 1
ATOM 8565 C CA . ARG E 1 46 ? 65.110 16.537 13.770 1.00 120.16 104 ARG E CA 1
ATOM 8566 C C . ARG E 1 46 ? 65.397 16.403 12.267 1.00 117.90 104 ARG E C 1
ATOM 8567 O O . ARG E 1 46 ? 65.282 15.300 11.714 1.00 87.66 104 ARG E O 1
ATOM 8575 N N . ASP E 1 47 ? 65.809 17.513 11.631 1.00 144.15 105 ASP E N 1
ATOM 8576 C CA . ASP E 1 47 ? 65.939 17.634 10.165 1.00 138.90 105 ASP E CA 1
ATOM 8577 C C . ASP E 1 47 ? 66.993 16.652 9.625 1.00 117.33 105 ASP E C 1
ATOM 8578 O O . ASP E 1 47 ? 66.697 15.860 8.726 1.00 126.79 105 ASP E O 1
ATOM 8583 N N . GLY E 1 48 ? 68.213 16.718 10.163 1.00 76.47 106 GLY E N 1
ATOM 8584 C CA . GLY E 1 48 ? 69.310 15.856 9.731 1.00 63.28 106 GLY E CA 1
ATOM 8585 C C . GLY E 1 48 ? 70.395 15.773 10.793 1.00 51.68 106 GLY E C 1
ATOM 8586 O O . GLY E 1 48 ? 70.162 15.390 11.920 1.00 60.25 106 GLY E O 1
ATOM 8587 N N . SER E 1 49 ? 71.604 16.174 10.420 1.00 40.81 107 SER E N 1
ATOM 8588 C CA . SER E 1 49 ? 72.761 16.085 11.282 1.00 38.12 107 SER E CA 1
ATOM 8589 C C . SER E 1 49 ? 72.885 17.337 12.166 1.00 35.09 107 SER E C 1
ATOM 8590 O O . SER E 1 49 ? 72.334 18.397 11.882 1.00 35.05 107 SER E O 1
ATOM 8593 N N . THR E 1 50 ? 73.658 17.190 13.240 1.00 29.92 108 THR E N 1
ATOM 8594 C CA . THR E 1 50 ? 73.972 18.239 14.160 1.00 28.69 108 THR E CA 1
ATOM 8595 C C . THR E 1 50 ? 75.482 18.449 14.138 1.00 27.29 108 THR E C 1
ATOM 8596 O O . THR E 1 50 ? 76.226 17.486 14.086 1.00 27.40 108 THR E O 1
ATOM 8600 N N . THR E 1 51 ? 75.903 19.711 14.166 1.00 27.04 109 THR E N 1
ATOM 8601 C CA . THR E 1 51 ? 77.299 20.078 14.165 1.00 26.75 109 THR E CA 1
ATOM 8602 C C . THR E 1 51 ? 77.687 20.553 15.558 1.00 25.89 109 THR E C 1
ATOM 8603 O O . THR E 1 51 ? 76.997 21.362 16.135 1.00 23.99 109 THR E O 1
ATOM 8607 N N . VAL E 1 52 ? 78.800 20.025 16.069 1.00 25.85 110 VAL E N 1
ATOM 8608 C CA . VAL E 1 52 ? 79.409 20.518 17.298 1.00 26.14 110 VAL E CA 1
ATOM 8609 C C . VAL E 1 52 ? 80.832 20.975 16.981 1.00 26.31 110 VAL E C 1
ATOM 8610 O O . VAL E 1 52 ? 81.620 20.197 16.484 1.00 26.24 110 VAL E O 1
ATOM 8614 N N . ASN E 1 53 ? 81.163 22.227 17.297 1.00 27.61 111 ASN E N 1
ATOM 8615 C CA . ASN E 1 53 ? 82.503 22.746 17.098 1.00 29.25 111 ASN E CA 1
ATOM 8616 C C . ASN E 1 53 ? 83.382 22.377 18.288 1.00 30.52 111 ASN E C 1
ATOM 8617 O O . ASN E 1 53 ? 82.938 22.481 19.410 1.00 30.81 111 ASN E O 1
ATOM 8622 N N . VAL E 1 54 ? 84.619 21.936 18.018 1.00 31.15 112 VAL E N 1
ATOM 8623 C CA . VAL E 1 54 ? 85.605 21.694 19.064 1.00 34.03 112 VAL E CA 1
ATOM 8624 C C . VAL E 1 54 ? 86.854 22.523 18.742 1.00 33.89 112 VAL E C 1
ATOM 8625 O O . VAL E 1 54 ? 87.738 22.097 18.001 1.00 33.95 112 VAL E O 1
ATOM 8629 N N . ARG E 1 55 ? 86.897 23.730 19.310 1.00 36.42 113 ARG E N 1
ATOM 8630 C CA . ARG E 1 55 ? 87.902 24.755 18.982 1.00 34.82 113 ARG E CA 1
ATOM 8631 C C . ARG E 1 55 ? 89.284 24.339 19.509 1.00 32.82 113 ARG E C 1
ATOM 8632 O O . ARG E 1 55 ? 90.295 24.702 18.957 1.00 34.10 113 ARG E O 1
ATOM 8640 N N . VAL E 1 56 ? 89.299 23.595 20.607 1.00 32.66 114 VAL E N 1
ATOM 8641 C CA . VAL E 1 56 ? 90.509 23.141 21.264 1.00 33.84 114 VAL E CA 1
ATOM 8642 C C . VAL E 1 56 ? 90.378 21.640 21.481 1.00 34.09 114 VAL E C 1
ATOM 8643 O O . VAL E 1 56 ? 90.014 21.191 22.559 1.00 38.81 114 VAL E O 1
ATOM 8647 N N . PRO E 1 57 ? 90.703 20.801 20.477 1.00 34.43 115 PRO E N 1
ATOM 8648 C CA . PRO E 1 57 ? 90.635 19.356 20.657 1.00 34.99 115 PRO E CA 1
ATOM 8649 C C . PRO E 1 57 ? 91.563 18.913 21.797 1.00 36.64 115 PRO E C 1
ATOM 8650 O O . PRO E 1 57 ? 92.689 19.387 21.884 1.00 41.32 115 PRO E O 1
ATOM 8654 N N . ALA E 1 58 ? 91.060 18.002 22.637 1.00 36.49 116 ALA E N 1
ATOM 8655 C CA . ALA E 1 58 ? 91.773 17.423 23.751 1.00 36.16 116 ALA E CA 1
ATOM 8656 C C . ALA E 1 58 ? 92.660 16.276 23.251 1.00 39.03 116 ALA E C 1
ATOM 8657 O O . ALA E 1 58 ? 92.565 15.869 22.091 1.00 40.04 116 ALA E O 1
ATOM 8659 N N . ARG E 1 59 ? 93.490 15.747 24.153 1.00 43.78 117 ARG E N 1
ATOM 8660 C CA . ARG E 1 59 ? 94.521 14.756 23.835 1.00 51.55 117 ARG E CA 1
ATOM 8661 C C . ARG E 1 59 ? 93.907 13.526 23.142 1.00 47.07 117 ARG E C 1
ATOM 8662 O O . ARG E 1 59 ? 94.421 13.039 22.132 1.00 42.27 117 ARG E O 1
ATOM 8670 N N . GLU E 1 60 ? 92.782 13.039 23.666 1.00 48.26 118 GLU E N 1
ATOM 8671 C CA . GLU E 1 60 ? 92.162 11.793 23.184 1.00 46.81 118 GLU E CA 1
ATOM 8672 C C . GLU E 1 60 ? 91.681 11.970 21.731 1.00 38.86 118 GLU E C 1
ATOM 8673 O O . GLU E 1 60 ? 91.808 11.066 20.903 1.00 34.38 118 GLU E O 1
ATOM 8679 N N . LEU E 1 61 ? 91.145 13.151 21.419 1.00 33.64 119 LEU E N 1
ATOM 8680 C CA . LEU E 1 61 ? 90.620 13.419 20.094 1.00 32.15 119 LEU E CA 1
ATOM 8681 C C . LEU E 1 61 ? 91.770 13.661 19.108 1.00 33.98 119 LEU E C 1
ATOM 8682 O O . LEU E 1 61 ? 91.689 13.225 17.935 1.00 32.43 119 LEU E O 1
ATOM 8687 N N . VAL E 1 62 ? 92.836 14.335 19.576 1.00 31.91 120 VAL E N 1
ATOM 8688 C CA . VAL E 1 62 ? 94.040 14.555 18.786 1.00 32.43 120 VAL E CA 1
ATOM 8689 C C . VAL E 1 62 ? 94.612 13.194 18.363 1.00 35.06 120 VAL E C 1
ATOM 8690 O O . VAL E 1 62 ? 94.989 12.997 17.192 1.00 31.21 120 VAL E O 1
ATOM 8694 N N . ARG E 1 63 ? 94.658 12.256 19.319 1.00 40.67 121 ARG E N 1
ATOM 8695 C CA . ARG E 1 63 ? 95.202 10.911 19.069 1.00 46.88 121 ARG E CA 1
ATOM 8696 C C . ARG E 1 63 ? 94.304 10.155 18.069 1.00 38.29 121 ARG E C 1
ATOM 8697 O O . ARG E 1 63 ? 94.790 9.579 17.110 1.00 36.25 121 ARG E O 1
ATOM 8705 N N . LEU E 1 64 ? 92.992 10.179 18.289 1.00 33.90 122 LEU E N 1
ATOM 8706 C CA . LEU E 1 64 ? 92.050 9.451 17.428 1.00 32.62 122 LEU E CA 1
ATOM 8707 C C . LEU E 1 64 ? 92.155 9.898 15.965 1.00 29.87 122 LEU E C 1
ATOM 8708 O O . LEU E 1 64 ? 92.104 9.072 15.074 1.00 29.86 122 LEU E O 1
ATOM 8713 N N . LEU E 1 65 ? 92.293 11.209 15.732 1.00 29.20 123 LEU E N 1
ATOM 8714 C CA . LEU E 1 65 ? 92.252 11.790 14.381 1.00 27.10 123 LEU E CA 1
ATOM 8715 C C . LEU E 1 65 ? 93.661 11.999 13.816 1.00 28.53 123 LEU E C 1
ATOM 8716 O O . LEU E 1 65 ? 93.800 12.453 12.661 1.00 28.12 123 LEU E O 1
ATOM 8721 N N . SER E 1 66 ? 94.695 11.701 14.613 1.00 30.07 124 SER E N 1
ATOM 8722 C CA . SER E 1 66 ? 96.091 11.906 14.211 1.00 34.05 124 SER E CA 1
ATOM 8723 C C . SER E 1 66 ? 96.310 13.350 13.765 1.00 32.76 124 SER E C 1
ATOM 8724 O O . SER E 1 66 ? 96.885 13.550 12.725 1.00 36.48 124 SER E O 1
ATOM 8727 N N . LEU E 1 67 ? 95.831 14.329 14.546 1.00 32.86 125 LEU E N 1
ATOM 8728 C CA . LEU E 1 67 ? 95.893 15.737 14.118 1.00 30.40 125 LEU E CA 1
ATOM 8729 C C . LEU E 1 67 ? 97.342 16.222 14.194 1.00 30.77 125 LEU E C 1
ATOM 8730 O O . LEU E 1 67 ? 98.026 15.998 15.185 1.00 30.82 125 LEU E O 1
ATOM 8735 N N . THR E 1 68 ? 97.786 16.895 13.132 1.00 32.30 126 THR E N 1
ATOM 8736 C CA . THR E 1 68 ? 99.036 17.658 13.124 1.00 32.66 126 THR E CA 1
ATOM 8737 C C . THR E 1 68 ? 98.866 18.843 14.067 1.00 32.80 126 THR E C 1
ATOM 8738 O O . THR E 1 68 ? 97.743 19.210 14.392 1.00 32.19 126 THR E O 1
ATOM 8742 N N . PRO E 1 69 ? 99.963 19.466 14.564 1.00 33.84 127 PRO E N 1
ATOM 8743 C CA . PRO E 1 69 ? 99.837 20.676 15.382 1.00 34.32 127 PRO E CA 1
ATOM 8744 C C . PRO E 1 69 ? 99.081 21.816 14.679 1.00 35.08 127 PRO E C 1
ATOM 8745 O O . PRO E 1 69 ? 98.401 22.583 15.335 1.00 38.42 127 PRO E O 1
ATOM 8749 N N . GLU E 1 70 ? 99.199 21.904 13.354 1.00 36.75 128 GLU E N 1
ATOM 8750 C CA . GLU E 1 70 ? 98.477 22.908 12.537 1.00 36.28 128 GLU E CA 1
ATOM 8751 C C . GLU E 1 70 ? 96.970 22.653 12.636 1.00 32.12 128 GLU E C 1
ATOM 8752 O O . GLU E 1 70 ? 96.190 23.570 12.876 1.00 30.37 128 GLU E O 1
ATOM 8758 N N . GLN E 1 71 ? 96.575 21.393 12.454 1.00 30.02 129 GLN E N 1
ATOM 8759 C CA . GLN E 1 71 ? 95.172 20.948 12.572 1.00 28.58 129 GLN E CA 1
ATOM 8760 C C . GLN E 1 71 ? 94.646 21.202 13.993 1.00 27.44 129 GLN E C 1
ATOM 8761 O O . GLN E 1 71 ? 93.526 21.632 14.156 1.00 26.82 129 GLN E O 1
ATOM 8767 N N . GLN E 1 72 ? 95.465 20.916 15.005 1.00 28.12 130 GLN E N 1
ATOM 8768 C CA . GLN E 1 72 ? 95.115 21.181 16.416 1.00 30.83 130 GLN E CA 1
ATOM 8769 C C . GLN E 1 72 ? 94.746 22.661 16.590 1.00 31.70 130 GLN E C 1
ATOM 8770 O O . GLN E 1 72 ? 93.801 22.974 17.308 1.00 31.81 130 GLN E O 1
ATOM 8776 N N . ARG E 1 73 ? 95.502 23.555 15.940 1.00 32.04 131 ARG E N 1
ATOM 8777 C CA . ARG E 1 73 ? 95.345 25.009 16.074 1.00 34.93 131 ARG E CA 1
ATOM 8778 C C . ARG E 1 73 ? 94.083 25.475 15.333 1.00 33.60 131 ARG E C 1
ATOM 8779 O O . ARG E 1 73 ? 93.432 26.407 15.787 1.00 35.38 131 ARG E O 1
ATOM 8787 N N . GLU E 1 74 ? 93.761 24.841 14.201 1.00 31.00 132 GLU E N 1
ATOM 8788 C CA . GLU E 1 74 ? 92.571 25.161 13.410 1.00 31.61 132 GLU E CA 1
ATOM 8789 C C . GLU E 1 74 ? 91.275 24.773 14.151 1.00 30.53 132 GLU E C 1
ATOM 8790 O O . GLU E 1 74 ? 90.257 25.435 13.996 1.00 30.90 132 GLU E O 1
ATOM 8796 N N . GLY E 1 75 ? 91.324 23.693 14.937 1.00 28.02 133 GLY E N 1
ATOM 8797 C CA . GLY E 1 75 ? 90.155 23.090 15.575 1.00 27.70 133 GLY E CA 1
ATOM 8798 C C . GLY E 1 75 ? 89.431 22.129 14.627 1.00 26.08 133 GLY E C 1
ATOM 8799 O O . GLY E 1 75 ? 89.755 22.070 13.459 1.00 25.17 133 GLY E O 1
ATOM 8800 N N . VAL E 1 76 ? 88.439 21.396 15.144 1.00 25.07 134 VAL E N 1
ATOM 8801 C CA . VAL E 1 76 ? 87.646 20.488 14.341 1.00 24.35 134 VAL E CA 1
ATOM 8802 C C . VAL E 1 76 ? 86.160 20.698 14.646 1.00 24.61 134 VAL E C 1
ATOM 8803 O O . VAL E 1 76 ? 85.789 21.235 15.668 1.00 25.82 134 VAL E O 1
ATOM 8807 N N . SER E 1 77 ? 85.326 20.245 13.717 1.00 24.36 135 SER E N 1
ATOM 8808 C CA . SER E 1 77 ? 83.916 20.125 13.935 1.00 25.56 135 SER E CA 1
ATOM 8809 C C . SER E 1 77 ? 83.467 18.672 13.718 1.00 24.00 135 SER E C 1
ATOM 8810 O O . SER E 1 77 ? 84.049 17.932 12.926 1.00 22.62 135 SER E O 1
ATOM 8813 N N . ALA E 1 78 ? 82.444 18.277 14.476 1.00 23.88 136 ALA E N 1
ATOM 8814 C CA . ALA E 1 78 ? 81.871 16.964 14.397 1.00 23.09 136 ALA E CA 1
ATOM 8815 C C . ALA E 1 78 ? 80.434 17.065 13.885 1.00 23.86 136 ALA E C 1
ATOM 8816 O O . ALA E 1 78 ? 79.644 17.842 14.387 1.00 25.13 136 ALA E O 1
ATOM 8818 N N . LYS E 1 79 ? 80.138 16.305 12.839 1.00 24.00 137 LYS E N 1
ATOM 8819 C CA . LYS E 1 79 ? 78.818 16.121 12.317 1.00 25.06 137 LYS E CA 1
ATOM 8820 C C . LYS E 1 79 ? 78.281 14.801 12.887 1.00 20.00 137 LYS E C 1
ATOM 8821 O O . LYS E 1 79 ? 78.826 13.735 12.621 1.00 19.23 137 LYS E O 1
ATOM 8827 N N . VAL E 1 80 ? 77.200 14.872 13.658 1.00 20.74 138 VAL E N 1
ATOM 8828 C CA . VAL E 1 80 ? 76.666 13.716 14.339 1.00 20.63 138 VAL E CA 1
ATOM 8829 C C . VAL E 1 80 ? 75.248 13.424 13.842 1.00 21.11 138 VAL E C 1
ATOM 8830 O O . VAL E 1 80 ? 74.501 14.339 13.572 1.00 22.02 138 VAL E O 1
ATOM 8834 N N . ARG E 1 81 ? 74.911 12.133 13.751 1.00 20.70 139 ARG E N 1
ATOM 8835 C CA . ARG E 1 81 ? 73.567 11.664 13.438 1.00 25.41 139 ARG E CA 1
ATOM 8836 C C . ARG E 1 81 ? 73.192 10.521 14.379 1.00 25.24 139 ARG E C 1
ATOM 8837 O O . ARG E 1 81 ? 74.017 9.666 14.679 1.00 24.71 139 ARG E O 1
ATOM 8845 N N . LEU E 1 82 ? 71.921 10.478 14.758 1.00 26.23 140 LEU E N 1
ATOM 8846 C CA . LEU E 1 82 ? 71.367 9.400 15.555 1.00 26.38 140 LEU E CA 1
ATOM 8847 C C . LEU E 1 82 ? 71.236 8.155 14.676 1.00 24.97 140 LEU E C 1
ATOM 8848 O O . LEU E 1 82 ? 70.678 8.217 13.594 1.00 24.91 140 LEU E O 1
ATOM 8853 N N . ILE E 1 83 ? 71.811 7.042 15.128 1.00 24.95 141 ILE E N 1
ATOM 8854 C CA . ILE E 1 83 ? 71.683 5.754 14.428 1.00 25.14 141 ILE E CA 1
ATOM 8855 C C . ILE E 1 83 ? 70.235 5.282 14.559 1.00 26.79 141 ILE E C 1
ATOM 8856 O O . ILE E 1 83 ? 69.695 5.194 15.650 1.00 27.46 141 ILE E O 1
ATOM 8861 N N . ASN E 1 84 ? 69.630 4.997 13.409 1.00 28.78 142 ASN E N 1
ATOM 8862 C CA . ASN E 1 84 ? 68.318 4.444 13.303 1.00 31.97 142 ASN E CA 1
ATOM 8863 C C . ASN E 1 84 ? 68.453 3.006 12.797 1.00 32.57 142 ASN E C 1
ATOM 8864 O O . ASN E 1 84 ? 68.864 2.794 11.659 1.00 34.36 142 ASN E O 1
ATOM 8869 N N . LEU E 1 85 ? 68.102 2.021 13.630 1.00 34.41 143 LEU E N 1
ATOM 8870 C CA . LEU E 1 85 ? 68.296 0.597 13.268 1.00 37.56 143 LEU E CA 1
ATOM 8871 C C . LEU E 1 85 ? 67.246 0.108 12.245 1.00 36.32 143 LEU E C 1
ATOM 8872 O O . LEU E 1 85 ? 67.452 -0.931 11.590 1.00 38.07 143 LEU E O 1
ATOM 8877 N N . LEU E 1 86 ? 66.166 0.870 12.041 1.00 35.38 144 LEU E N 1
ATOM 8878 C CA . LEU E 1 86 ? 65.181 0.582 10.975 1.00 37.29 144 LEU E CA 1
ATOM 8879 C C . LEU E 1 86 ? 65.627 1.158 9.620 1.00 36.36 144 LEU E C 1
ATOM 8880 O O . LEU E 1 86 ? 65.097 0.741 8.600 1.00 35.98 144 LEU E O 1
ATOM 8885 N N . ASP E 1 87 ? 66.580 2.102 9.624 1.00 36.73 145 ASP E N 1
ATOM 8886 C CA . ASP E 1 87 ? 67.087 2.747 8.422 1.00 36.46 145 ASP E CA 1
ATOM 8887 C C . ASP E 1 87 ? 68.554 3.154 8.616 1.00 32.84 145 ASP E C 1
ATOM 8888 O O . ASP E 1 87 ? 68.887 4.325 8.762 1.00 29.20 145 ASP E O 1
ATOM 8893 N N . PRO E 1 88 ? 69.499 2.199 8.589 1.00 32.88 146 PRO E N 1
ATOM 8894 C CA . PRO E 1 88 ? 70.908 2.505 8.834 1.00 32.52 146 PRO E CA 1
ATOM 8895 C C . PRO E 1 88 ? 71.526 3.453 7.783 1.00 31.47 146 PRO E C 1
ATOM 8896 O O . PRO E 1 88 ? 72.470 4.198 8.088 1.00 28.41 146 PRO E O 1
ATOM 8900 N N . LYS E 1 89 ? 70.971 3.430 6.566 1.00 35.12 147 LYS E N 1
ATOM 8901 C CA . LYS E 1 89 ? 71.452 4.233 5.469 1.00 35.63 147 LYS E CA 1
ATOM 8902 C C . LYS E 1 89 ? 71.545 5.705 5.900 1.00 33.77 147 LYS E C 1
ATOM 8903 O O . LYS E 1 89 ? 72.543 6.377 5.629 1.00 32.22 147 LYS E O 1
ATOM 8909 N N . TYR E 1 90 ? 70.502 6.211 6.566 1.00 33.17 148 TYR E N 1
ATOM 8910 C CA . TYR E 1 90 ? 70.443 7.618 6.875 1.00 34.21 148 TYR E CA 1
ATOM 8911 C C . TYR E 1 90 ? 71.689 8.038 7.681 1.00 30.87 148 TYR E C 1
ATOM 8912 O O . TYR E 1 90 ? 72.166 9.161 7.512 1.00 29.27 148 TYR E O 1
ATOM 8921 N N . SER E 1 91 ? 72.235 7.150 8.530 1.00 28.42 149 SER E N 1
ATOM 8922 C CA . SER E 1 91 ? 73.327 7.548 9.434 1.00 27.12 149 SER E CA 1
ATOM 8923 C C . SER E 1 91 ? 74.721 7.227 8.869 1.00 25.58 149 SER E C 1
ATOM 8924 O O . SER E 1 91 ? 75.714 7.817 9.345 1.00 25.43 149 SER E O 1
ATOM 8927 N N . VAL E 1 92 ? 74.822 6.340 7.870 1.00 23.97 150 VAL E N 1
ATOM 8928 C CA . VAL E 1 92 ? 76.141 5.932 7.344 1.00 23.55 150 VAL E CA 1
ATOM 8929 C C . VAL E 1 92 ? 76.335 6.304 5.872 1.00 23.42 150 VAL E C 1
ATOM 8930 O O . VAL E 1 92 ? 77.404 6.066 5.335 1.00 23.21 150 VAL E O 1
ATOM 8934 N N . TYR E 1 93 ? 75.326 6.902 5.226 1.00 23.73 151 TYR E N 1
ATOM 8935 C CA . TYR E 1 93 ? 75.442 7.285 3.821 1.00 23.83 151 TYR E CA 1
ATOM 8936 C C . TYR E 1 93 ? 76.615 8.248 3.608 1.00 23.30 151 TYR E C 1
ATOM 8937 O O . TYR E 1 93 ? 77.442 8.043 2.735 1.00 23.19 151 TYR E O 1
ATOM 8946 N N . GLU E 1 94 ? 76.675 9.307 4.405 1.00 23.22 152 GLU E N 1
ATOM 8947 C CA . GLU E 1 94 ? 77.694 10.311 4.219 1.00 23.06 152 GLU E CA 1
ATOM 8948 C C . GLU E 1 94 ? 79.079 9.714 4.501 1.00 22.75 152 GLU E C 1
ATOM 8949 O O . GLU E 1 94 ? 80.017 9.908 3.724 1.00 22.67 152 GLU E O 1
ATOM 8955 N N . PRO E 1 95 ? 79.287 8.976 5.613 1.00 22.74 153 PRO E N 1
ATOM 8956 C CA . PRO E 1 95 ? 80.537 8.245 5.811 1.00 22.73 153 PRO E CA 1
ATOM 8957 C C . PRO E 1 95 ? 80.904 7.348 4.629 1.00 22.70 153 PRO E C 1
ATOM 8958 O O . PRO E 1 95 ? 82.060 7.290 4.245 1.00 23.36 153 PRO E O 1
ATOM 8962 N N . TYR E 1 96 ? 79.922 6.653 4.068 1.00 22.85 154 TYR E N 1
ATOM 8963 C CA . TYR E 1 96 ? 80.139 5.809 2.899 1.00 23.46 154 TYR E CA 1
ATOM 8964 C C . TYR E 1 96 ? 80.747 6.625 1.747 1.00 23.62 154 TYR E C 1
ATOM 8965 O O . TYR E 1 96 ? 81.732 6.223 1.159 1.00 23.86 154 TYR E O 1
ATOM 8974 N N . LEU E 1 97 ? 80.135 7.760 1.401 1.00 23.87 155 LEU E N 1
ATOM 8975 C CA . LEU E 1 97 ? 80.654 8.580 0.303 1.00 24.25 155 LEU E CA 1
ATOM 8976 C C . LEU E 1 97 ? 82.119 8.954 0.593 1.00 24.60 155 LEU E C 1
ATOM 8977 O O . LEU E 1 97 ? 82.968 8.840 -0.295 1.00 25.31 155 LEU E O 1
ATOM 8982 N N . TYR E 1 98 ? 82.420 9.377 1.827 1.00 24.33 156 TYR E N 1
ATOM 8983 C CA . TYR E 1 98 ? 83.764 9.840 2.145 1.00 25.00 156 TYR E CA 1
ATOM 8984 C C . TYR E 1 98 ? 84.767 8.683 2.075 1.00 26.43 156 TYR E C 1
ATOM 8985 O O . TYR E 1 98 ? 85.892 8.896 1.650 1.00 26.70 156 TYR E O 1
ATOM 8994 N N . ARG E 1 99 ? 84.357 7.475 2.477 1.00 27.89 157 ARG E N 1
ATOM 8995 C CA . ARG E 1 99 ? 85.260 6.318 2.583 1.00 29.55 157 ARG E CA 1
ATOM 8996 C C . ARG E 1 99 ? 85.428 5.575 1.246 1.00 29.41 157 ARG E C 1
ATOM 8997 O O . ARG E 1 99 ? 86.490 5.021 1.003 1.00 29.39 157 ARG E O 1
ATOM 9005 N N . GLU E 1 100 ? 84.387 5.544 0.408 1.00 29.43 158 GLU E N 1
ATOM 9006 C CA . GLU E 1 100 ? 84.345 4.656 -0.755 1.00 30.91 158 GLU E CA 1
ATOM 9007 C C . GLU E 1 100 ? 84.354 5.402 -2.088 1.00 31.30 158 GLU E C 1
ATOM 9008 O O . GLU E 1 100 ? 84.687 4.817 -3.060 1.00 32.88 158 GLU E O 1
ATOM 9014 N N . ILE E 1 101 ? 83.973 6.685 -2.121 1.00 32.77 159 ILE E N 1
ATOM 9015 C CA . ILE E 1 101 ? 83.725 7.350 -3.401 1.00 32.39 159 ILE E CA 1
ATOM 9016 C C . ILE E 1 101 ? 84.572 8.614 -3.587 1.00 33.58 159 ILE E C 1
ATOM 9017 O O . ILE E 1 101 ? 85.075 8.842 -4.672 1.00 35.40 159 ILE E O 1
ATOM 9022 N N . LEU E 1 102 ? 84.709 9.431 -2.554 1.00 34.01 160 LEU E N 1
ATOM 9023 C CA . LEU E 1 102 ? 85.421 10.703 -2.692 1.00 35.59 160 LEU E CA 1
ATOM 9024 C C . LEU E 1 102 ? 86.903 10.452 -2.446 1.00 40.19 160 LEU E C 1
ATOM 9025 O O . LEU E 1 102 ? 87.277 9.752 -1.515 1.00 47.52 160 LEU E O 1
ATOM 9030 N N . PRO E 1 103 ? 87.807 10.992 -3.296 1.00 42.54 161 PRO E N 1
ATOM 9031 C CA . PRO E 1 103 ? 89.246 10.912 -3.034 1.00 38.93 161 PRO E CA 1
ATOM 9032 C C . PRO E 1 103 ? 89.574 11.490 -1.649 1.00 41.96 161 PRO E C 1
ATOM 9033 O O . PRO E 1 103 ? 88.809 12.288 -1.127 1.00 42.60 161 PRO E O 1
ATOM 9037 N N . LYS E 1 104 ? 90.711 11.091 -1.081 1.00 47.67 162 LYS E N 1
ATOM 9038 C CA . LYS E 1 104 ? 91.089 11.493 0.264 1.00 52.50 162 LYS E CA 1
ATOM 9039 C C . LYS E 1 104 ? 91.185 13.024 0.356 1.00 56.51 162 LYS E C 1
ATOM 9040 O O . LYS E 1 104 ? 90.820 13.609 1.378 1.00 58.97 162 LYS E O 1
ATOM 9046 N N . ARG E 1 105 ? 91.651 13.685 -0.707 1.00 57.67 163 ARG E N 1
ATOM 9047 C CA . ARG E 1 105 ? 91.479 15.135 -0.803 1.00 62.58 163 ARG E CA 1
ATOM 9048 C C . ARG E 1 105 ? 91.284 15.529 -2.275 1.00 54.65 163 ARG E C 1
ATOM 9049 O O . ARG E 1 105 ? 92.228 15.615 -3.036 1.00 63.01 163 ARG E O 1
ATOM 9057 N N . SER E 1 106 ? 90.012 15.712 -2.656 1.00 48.23 164 SER E N 1
ATOM 9058 C CA . SER E 1 106 ? 89.605 16.577 -3.736 1.00 44.53 164 SER E CA 1
ATOM 9059 C C . SER E 1 106 ? 89.748 18.000 -3.227 1.00 45.50 164 SER E C 1
ATOM 9060 O O . SER E 1 106 ? 89.162 18.325 -2.198 1.00 45.99 164 SER E O 1
ATOM 9063 N N . PRO E 1 107 ? 90.514 18.889 -3.900 1.00 37.40 165 PRO E N 1
ATOM 9064 C CA . PRO E 1 107 ? 90.843 20.196 -3.330 1.00 33.54 165 PRO E CA 1
ATOM 9065 C C . PRO E 1 107 ? 89.646 21.114 -3.017 1.00 29.83 165 PRO E C 1
ATOM 9066 O O . PRO E 1 107 ? 89.755 21.930 -2.123 1.00 29.53 165 PRO E O 1
ATOM 9070 N N . LEU E 1 108 ? 88.539 20.988 -3.759 1.00 26.80 166 LEU E N 1
ATOM 9071 C CA . LEU E 1 108 ? 87.399 21.897 -3.600 1.00 25.36 166 LEU E CA 1
ATOM 9072 C C . LEU E 1 108 ? 86.194 21.211 -2.926 1.00 23.12 166 LEU E C 1
ATOM 9073 O O . LEU E 1 108 ? 85.099 21.764 -2.970 1.00 23.06 166 LEU E O 1
ATOM 9078 N N . LEU E 1 109 ? 86.380 20.051 -2.298 1.00 22.92 167 LEU E N 1
ATOM 9079 C CA . LEU E 1 109 ? 85.335 19.402 -1.501 1.00 22.54 167 LEU E CA 1
ATOM 9080 C C . LEU E 1 109 ? 85.741 19.379 -0.020 1.00 22.54 167 LEU E C 1
ATOM 9081 O O . LEU E 1 109 ? 86.904 19.179 0.287 1.00 22.86 167 LEU E O 1
ATOM 9086 N N . LEU E 1 110 ? 84.763 19.592 0.877 1.00 22.32 168 LEU E N 1
ATOM 9087 C CA . LEU E 1 110 ? 84.989 19.598 2.321 1.00 22.35 168 LEU E CA 1
ATOM 9088 C C . LEU E 1 110 ? 85.605 18.256 2.712 1.00 22.28 168 LEU E C 1
ATOM 9089 O O . LEU E 1 110 ? 84.997 17.213 2.515 1.00 22.04 168 LEU E O 1
ATOM 9094 N N . PRO E 1 111 ? 86.852 18.229 3.225 1.00 22.73 169 PRO E N 1
ATOM 9095 C CA . PRO E 1 111 ? 87.496 16.983 3.607 1.00 22.94 169 PRO E CA 1
ATOM 9096 C C . PRO E 1 111 ? 86.986 16.409 4.941 1.00 22.70 169 PRO E C 1
ATOM 9097 O O . PRO E 1 111 ? 86.579 17.153 5.821 1.00 22.58 169 PRO E O 1
ATOM 9101 N N . SER E 1 112 ? 87.004 15.072 5.028 1.00 22.77 170 SER E N 1
ATOM 9102 C CA . SER E 1 112 ? 86.738 14.332 6.260 1.00 22.71 170 SER E CA 1
ATOM 9103 C C . SER E 1 112 ? 88.069 14.035 6.970 1.00 23.49 170 SER E C 1
ATOM 9104 O O . SER E 1 112 ? 89.021 13.675 6.314 1.00 24.17 170 SER E O 1
ATOM 9107 N N . LEU E 1 113 ? 88.105 14.169 8.296 1.00 23.55 171 LEU E N 1
ATOM 9108 C CA . LEU E 1 113 ? 89.267 13.796 9.114 1.00 24.47 171 LEU E CA 1
ATOM 9109 C C . LEU E 1 113 ? 89.086 12.402 9.732 1.00 24.60 171 LEU E C 1
ATOM 9110 O O . LEU E 1 113 ? 89.966 11.919 10.407 1.00 25.48 171 LEU E O 1
ATOM 9115 N N . GLY E 1 114 ? 87.932 11.768 9.482 1.00 23.92 172 GLY E N 1
ATOM 9116 C CA . GLY E 1 114 ? 87.622 10.439 10.012 1.00 24.13 172 GLY E CA 1
ATOM 9117 C C . GLY E 1 114 ? 86.124 10.278 10.268 1.00 23.30 172 GLY E C 1
ATOM 9118 O O . GLY E 1 114 ? 85.429 11.260 10.621 1.00 22.64 172 GLY E O 1
ATOM 9119 N N . GLU E 1 115 ? 85.638 9.044 10.103 1.00 23.56 173 GLU E N 1
ATOM 9120 C CA . GLU E 1 115 ? 84.261 8.673 10.326 1.00 23.12 173 GLU E CA 1
ATOM 9121 C C . GLU E 1 115 ? 84.221 7.555 11.378 1.00 23.57 173 GLU E C 1
ATOM 9122 O O . GLU E 1 115 ? 84.997 6.615 11.314 1.00 24.47 173 GLU E O 1
ATOM 9128 N N . TYR E 1 116 ? 83.309 7.664 12.344 1.00 23.08 174 TYR E N 1
ATOM 9129 C CA . TYR E 1 116 ? 83.232 6.736 13.461 1.00 23.44 174 TYR E CA 1
ATOM 9130 C C . TYR E 1 116 ? 81.770 6.455 13.809 1.00 23.14 174 TYR E C 1
ATOM 9131 O O . TYR E 1 116 ? 80.892 7.172 13.439 1.00 22.64 174 TYR E O 1
ATOM 9140 N N . ARG E 1 117 ? 81.587 5.379 14.574 1.00 23.63 175 ARG E N 1
ATOM 9141 C CA . ARG E 1 117 ? 80.333 4.973 15.153 1.00 23.59 175 ARG E CA 1
ATOM 9142 C C . ARG E 1 117 ? 80.534 4.892 16.668 1.00 23.46 175 ARG E C 1
ATOM 9143 O O . ARG E 1 117 ? 81.509 4.380 17.132 1.00 23.95 175 ARG E O 1
ATOM 9151 N N . GLY E 1 118 ? 79.604 5.455 17.422 1.00 22.93 176 GLY E N 1
ATOM 9152 C CA . GLY E 1 118 ? 79.483 5.224 18.843 1.00 22.91 176 GLY E CA 1
ATOM 9153 C C . GLY E 1 118 ? 78.350 4.254 19.076 1.00 24.52 176 GLY E C 1
ATOM 9154 O O . GLY E 1 118 ? 77.922 3.555 18.136 1.00 25.39 176 GLY E O 1
ATOM 9155 N N . ALA E 1 119 ? 77.842 4.216 20.314 1.00 24.83 177 ALA E N 1
ATOM 9156 C CA . ALA E 1 119 ? 76.717 3.337 20.651 1.00 25.70 177 ALA E CA 1
ATOM 9157 C C . ALA E 1 119 ? 75.431 3.782 19.930 1.00 26.19 177 ALA E C 1
ATOM 9158 O O . ALA E 1 119 ? 74.694 2.945 19.491 1.00 26.42 177 ALA E O 1
ATOM 9160 N N . PHE E 1 120 ? 75.161 5.094 19.859 1.00 28.05 178 PHE E N 1
ATOM 9161 C CA . PHE E 1 120 ? 73.886 5.597 19.289 1.00 29.57 178 PHE E CA 1
ATOM 9162 C C . PHE E 1 120 ? 74.074 6.667 18.193 1.00 25.95 178 PHE E C 1
ATOM 9163 O O . PHE E 1 120 ? 73.085 7.099 17.620 1.00 23.57 178 PHE E O 1
ATOM 9171 N N . LEU E 1 121 ? 75.313 7.097 17.933 1.00 23.10 179 LEU E N 1
ATOM 9172 C CA . LEU E 1 121 ? 75.602 8.177 16.979 1.00 22.63 179 LEU E CA 1
ATOM 9173 C C . LEU E 1 121 ? 76.652 7.731 15.966 1.00 22.59 179 LEU E C 1
ATOM 9174 O O . LEU E 1 121 ? 77.497 6.964 16.299 1.00 22.86 179 LEU E O 1
ATOM 9179 N N . THR E 1 122 ? 76.571 8.250 14.745 1.00 22.41 180 THR E N 1
ATOM 9180 C CA . THR E 1 122 ? 77.713 8.264 13.817 1.00 22.48 180 THR E CA 1
ATOM 9181 C C . THR E 1 122 ? 78.334 9.666 13.812 1.00 22.04 180 THR E C 1
ATOM 9182 O O . THR E 1 122 ? 77.639 10.642 14.074 1.00 21.70 180 THR E O 1
ATOM 9186 N N . TYR E 1 123 ? 79.640 9.718 13.528 1.00 22.25 181 TYR E N 1
ATOM 9187 C CA . TYR E 1 123 ? 80.444 10.928 13.584 1.00 22.08 181 TYR E CA 1
ATOM 9188 C C . TYR E 1 123 ? 81.241 11.096 12.290 1.00 22.37 181 TYR E C 1
ATOM 9189 O O . TYR E 1 123 ? 81.775 10.145 11.769 1.00 22.97 181 TYR E O 1
ATOM 9198 N N . ILE E 1 124 ? 81.266 12.324 11.770 1.00 22.06 182 ILE E N 1
ATOM 9199 C CA . ILE E 1 124 ? 82.210 12.738 10.752 1.00 22.44 182 ILE E CA 1
ATOM 9200 C C . ILE E 1 124 ? 82.921 13.978 11.272 1.00 22.36 182 ILE E C 1
ATOM 9201 O O . ILE E 1 124 ? 82.281 14.946 11.645 1.00 21.85 182 ILE E O 1
ATOM 9206 N N . PHE E 1 125 ? 84.251 13.925 11.275 1.00 23.08 183 PHE E N 1
ATOM 9207 C CA . PHE E 1 125 ? 85.035 15.054 11.681 1.00 23.30 183 PHE E CA 1
ATOM 9208 C C . PHE E 1 125 ? 85.470 15.842 10.442 1.00 23.51 183 PHE E C 1
ATOM 9209 O O . PHE E 1 125 ? 85.771 15.272 9.412 1.00 23.98 183 PHE E O 1
ATOM 9217 N N . HIS E 1 126 ? 85.439 17.175 10.571 1.00 23.27 184 HIS E N 1
ATOM 9218 C CA . HIS E 1 126 ? 85.879 18.097 9.538 1.00 23.51 184 HIS E CA 1
ATOM 9219 C C . HIS E 1 126 ? 86.830 19.113 10.154 1.00 24.10 184 HIS E C 1
ATOM 9220 O O . HIS E 1 126 ? 86.771 19.370 11.354 1.00 24.12 184 HIS E O 1
ATOM 9227 N N . PRO E 1 127 ? 87.678 19.772 9.337 1.00 24.76 185 PRO E N 1
ATOM 9228 C CA . PRO E 1 127 ? 88.364 20.976 9.781 1.00 25.33 185 PRO E CA 1
ATOM 9229 C C . PRO E 1 127 ? 87.288 21.977 10.226 1.00 24.47 185 PRO E C 1
ATOM 9230 O O . PRO E 1 127 ? 86.216 22.025 9.623 1.00 23.59 185 PRO E O 1
ATOM 9234 N N . LEU E 1 128 ? 87.564 22.726 11.297 1.00 24.96 186 LEU E N 1
ATOM 9235 C CA . LEU E 1 128 ? 86.648 23.740 11.756 1.00 25.71 186 LEU E CA 1
ATOM 9236 C C . LEU E 1 128 ? 86.736 24.919 10.783 1.00 26.86 186 LEU E C 1
ATOM 9237 O O . LEU E 1 128 ? 87.797 25.546 10.647 1.00 28.24 186 LEU E O 1
ATOM 9242 N N . SER E 1 129 ? 85.644 25.190 10.069 1.00 26.71 187 SER E N 1
ATOM 9243 C CA A SER E 1 129 ? 85.634 26.209 9.041 0.80 27.31 187 SER E CA 1
ATOM 9244 C CA B SER E 1 129 ? 85.638 26.209 9.030 0.20 26.70 187 SER E CA 1
ATOM 9245 C C . SER E 1 129 ? 85.566 27.602 9.673 1.00 27.38 187 SER E C 1
ATOM 9246 O O . SER E 1 129 ? 85.098 27.762 10.795 1.00 27.74 187 SER E O 1
ATOM 9251 N N . LYS E 1 130 ? 86.040 28.600 8.937 1.00 28.45 188 LYS E N 1
ATOM 9252 C CA . LYS E 1 130 ? 85.952 30.005 9.339 1.00 30.11 188 LYS E CA 1
ATOM 9253 C C . LYS E 1 130 ? 84.511 30.499 9.239 1.00 28.39 188 LYS E C 1
ATOM 9254 O O . LYS E 1 130 ? 84.152 31.445 9.911 1.00 30.03 188 LYS E O 1
ATOM 9260 N N . GLY E 1 131 ? 83.707 29.868 8.378 1.00 26.70 189 GLY E N 1
ATOM 9261 C CA . GLY E 1 131 ? 82.289 30.163 8.267 1.00 25.09 189 GLY E CA 1
ATOM 9262 C C . GLY E 1 131 ? 81.704 29.611 6.989 1.00 23.71 189 GLY E C 1
ATOM 9263 O O . GLY E 1 131 ? 82.449 29.168 6.067 1.00 24.15 189 GLY E O 1
ATOM 9264 N N . LEU E 1 132 ? 80.369 29.576 6.950 1.00 21.81 190 LEU E N 1
ATOM 9265 C CA . LEU E 1 132 ? 79.618 29.232 5.763 1.00 21.46 190 LEU E CA 1
ATOM 9266 C C . LEU E 1 132 ? 79.470 30.506 4.925 1.00 21.73 190 LEU E C 1
ATOM 9267 O O . LEU E 1 132 ? 79.330 31.590 5.470 1.00 22.07 190 LEU E O 1
ATOM 9272 N N . VAL E 1 133 ? 79.520 30.368 3.597 1.00 21.75 191 VAL E N 1
ATOM 9273 C CA . VAL E 1 133 ? 79.655 31.519 2.714 1.00 22.10 191 VAL E CA 1
ATOM 9274 C C . VAL E 1 133 ? 78.419 32.422 2.828 1.00 22.19 191 VAL E C 1
ATOM 9275 O O . VAL E 1 133 ? 78.539 33.632 2.874 1.00 22.56 191 VAL E O 1
ATOM 9279 N N . GLY E 1 134 ? 77.232 31.830 2.872 1.00 22.03 192 GLY E N 1
ATOM 9280 C CA . GLY E 1 134 ? 75.989 32.613 2.984 1.00 23.79 192 GLY E CA 1
ATOM 9281 C C . GLY E 1 134 ? 75.960 33.468 4.243 1.00 25.11 192 GLY E C 1
ATOM 9282 O O . GLY E 1 134 ? 75.739 34.676 4.183 1.00 25.42 192 GLY E O 1
ATOM 9283 N N . ASP E 1 135 ? 76.233 32.832 5.385 1.00 25.86 193 ASP E N 1
ATOM 9284 C CA . ASP E 1 135 ? 76.300 33.526 6.673 1.00 27.39 193 ASP E CA 1
ATOM 9285 C C . ASP E 1 135 ? 77.360 34.629 6.641 1.00 29.16 193 ASP E C 1
ATOM 9286 O O . ASP E 1 135 ? 77.113 35.713 7.123 1.00 30.25 193 ASP E O 1
ATOM 9291 N N . MET E 1 136 ? 78.538 34.335 6.086 1.00 31.37 194 MET E N 1
ATOM 9292 C CA . MET E 1 136 ? 79.618 35.299 6.074 1.00 33.11 194 MET E CA 1
ATOM 9293 C C . MET E 1 136 ? 79.214 36.564 5.293 1.00 33.02 194 MET E C 1
ATOM 9294 O O . MET E 1 136 ? 79.477 37.684 5.747 1.00 33.40 194 MET E O 1
ATOM 9299 N N . LEU E 1 137 ? 78.590 36.383 4.128 1.00 32.99 195 LEU E N 1
ATOM 9300 C CA . LEU E 1 137 ? 78.221 37.511 3.276 1.00 34.00 195 LEU E CA 1
ATOM 9301 C C . LEU E 1 137 ? 77.066 38.290 3.914 1.00 36.86 195 LEU E C 1
ATOM 9302 O O . LEU E 1 137 ? 77.024 39.492 3.798 1.00 39.84 195 LEU E O 1
ATOM 9307 N N . GLU E 1 138 ? 76.157 37.592 4.599 1.00 40.14 196 GLU E N 1
ATOM 9308 C CA . GLU E 1 138 ? 74.944 38.189 5.152 1.00 44.64 196 GLU E CA 1
ATOM 9309 C C . GLU E 1 138 ? 75.290 39.135 6.306 1.00 45.93 196 GLU E C 1
ATOM 9310 O O . GLU E 1 138 ? 74.691 40.194 6.439 1.00 53.75 196 GLU E O 1
ATOM 9316 N N . THR E 1 139 ? 76.270 38.752 7.120 1.00 48.75 197 THR E N 1
ATOM 9317 C CA . THR E 1 139 ? 76.741 39.561 8.253 1.00 51.35 197 THR E CA 1
ATOM 9318 C C . THR E 1 139 ? 77.633 40.714 7.775 1.00 50.97 197 THR E C 1
ATOM 9319 O O . THR E 1 139 ? 78.036 41.535 8.563 1.00 55.74 197 THR E O 1
ATOM 9323 N N . GLY E 1 140 ? 77.999 40.722 6.491 1.00 58.71 198 GLY E N 1
ATOM 9324 C CA . GLY E 1 140 ? 78.878 41.725 5.904 1.00 72.60 198 GLY E CA 1
ATOM 9325 C C . GLY E 1 140 ? 80.321 41.572 6.362 1.00 78.53 198 GLY E C 1
ATOM 9326 O O . GLY E 1 140 ? 81.136 42.485 6.157 1.00 81.15 198 GLY E O 1
ATOM 9327 N N . ARG E 1 141 ? 80.637 40.415 6.958 1.00 69.94 199 ARG E N 1
ATOM 9328 C CA . ARG E 1 141 ? 81.954 40.131 7.529 1.00 75.33 199 ARG E CA 1
ATOM 9329 C C . ARG E 1 141 ? 83.041 40.151 6.438 1.00 72.13 199 ARG E C 1
ATOM 9330 O O . ARG E 1 141 ? 84.207 40.429 6.733 1.00 64.09 199 ARG E O 1
ATOM 9338 N N . SER E 1 142 ? 82.677 39.798 5.206 1.00 76.26 200 SER E N 1
ATOM 9339 C CA . SER E 1 142 ? 83.649 39.596 4.157 1.00 73.78 200 SER E CA 1
ATOM 9340 C C . SER E 1 142 ? 83.128 40.176 2.844 1.00 69.30 200 SER E C 1
ATOM 9341 O O . SER E 1 142 ? 81.956 40.072 2.530 1.00 78.34 200 SER E O 1
ATOM 9344 N N . HIS E 1 143 ? 84.032 40.802 2.097 1.00 59.09 201 HIS E N 1
ATOM 9345 C CA . HIS E 1 143 ? 83.751 41.326 0.772 1.00 67.56 201 HIS E CA 1
ATOM 9346 C C . HIS E 1 143 ? 84.699 40.626 -0.195 1.00 57.30 201 HIS E C 1
ATOM 9347 O O . HIS E 1 143 ? 85.839 41.038 -0.388 1.00 68.15 201 HIS E O 1
ATOM 9354 N N . PRO E 1 144 ? 84.259 39.516 -0.818 1.00 44.97 202 PRO E N 1
ATOM 9355 C CA . PRO E 1 144 ? 85.132 38.733 -1.687 1.00 43.85 202 PRO E CA 1
ATOM 9356 C C . PRO E 1 144 ? 85.221 39.293 -3.107 1.00 42.65 202 PRO E C 1
ATOM 9357 O O . PRO E 1 144 ? 84.392 40.111 -3.517 1.00 42.54 202 PRO E O 1
ATOM 9361 N N . ASP E 1 145 ? 86.209 38.806 -3.856 1.00 40.41 203 ASP E N 1
ATOM 9362 C CA . ASP E 1 145 ? 86.227 38.913 -5.303 1.00 39.58 203 ASP E CA 1
ATOM 9363 C C . ASP E 1 145 ? 85.107 37.995 -5.836 1.00 40.74 203 ASP E C 1
ATOM 9364 O O . ASP E 1 145 ? 85.210 36.766 -5.771 1.00 37.33 203 ASP E O 1
ATOM 9369 N N . VAL E 1 146 ? 84.032 38.612 -6.343 1.00 40.11 204 VAL E N 1
ATOM 9370 C CA . VAL E 1 146 ? 82.829 37.925 -6.783 1.00 38.02 204 VAL E CA 1
ATOM 9371 C C . VAL E 1 146 ? 83.151 36.993 -7.947 1.00 39.92 204 VAL E C 1
ATOM 9372 O O . VAL E 1 146 ? 82.623 35.890 -8.033 1.00 41.09 204 VAL E O 1
ATOM 9376 N N . GLN E 1 147 ? 83.993 37.454 -8.863 1.00 50.63 205 GLN E N 1
ATOM 9377 C CA . GLN E 1 147 ? 84.337 36.695 -10.060 1.00 45.25 205 GLN E CA 1
ATOM 9378 C C . GLN E 1 147 ? 84.987 35.365 -9.657 1.00 38.84 205 GLN E C 1
ATOM 9379 O O . GLN E 1 147 ? 84.623 34.310 -10.171 1.00 38.54 205 GLN E O 1
ATOM 9385 N N . VAL E 1 148 ? 85.945 35.443 -8.734 1.00 35.67 206 VAL E N 1
ATOM 9386 C CA . VAL E 1 148 ? 86.754 34.289 -8.351 1.00 34.86 206 VAL E CA 1
ATOM 9387 C C . VAL E 1 148 ? 85.915 33.343 -7.475 1.00 31.52 206 VAL E C 1
ATOM 9388 O O . VAL E 1 148 ? 86.043 32.134 -7.590 1.00 29.95 206 VAL E O 1
ATOM 9392 N N . LEU E 1 149 ? 85.064 33.904 -6.610 1.00 29.92 207 LEU E N 1
ATOM 9393 C CA . LEU E 1 149 ? 84.214 33.102 -5.724 1.00 28.42 207 LEU E CA 1
ATOM 9394 C C . LEU E 1 149 ? 83.249 32.270 -6.576 1.00 28.48 207 LEU E C 1
ATOM 9395 O O . LEU E 1 149 ? 83.119 31.056 -6.367 1.00 26.81 207 LEU E O 1
ATOM 9400 N N . ALA E 1 150 ? 82.610 32.931 -7.554 1.00 29.03 208 ALA E N 1
ATOM 9401 C CA . ALA E 1 150 ? 81.661 32.281 -8.433 1.00 29.57 208 ALA E CA 1
ATOM 9402 C C . ALA E 1 150 ? 82.352 31.153 -9.204 1.00 31.35 208 ALA E C 1
ATOM 9403 O O . ALA E 1 150 ? 81.783 30.071 -9.376 1.00 31.48 208 ALA E O 1
ATOM 9405 N N . ALA E 1 151 ? 83.590 31.409 -9.654 1.00 32.73 209 ALA E N 1
ATOM 9406 C CA . ALA E 1 151 ? 84.354 30.435 -10.431 1.00 32.54 209 ALA E CA 1
ATOM 9407 C C . ALA E 1 151 ? 84.738 29.248 -9.532 1.00 31.71 209 ALA E C 1
ATOM 9408 O O . ALA E 1 151 ? 84.658 28.105 -9.956 1.00 31.93 209 ALA E O 1
ATOM 9410 N N . ASN E 1 152 ? 85.153 29.556 -8.300 1.00 31.10 210 ASN E N 1
ATOM 9411 C CA . ASN E 1 152 ? 85.490 28.577 -7.244 1.00 30.50 210 ASN E CA 1
ATOM 9412 C C . ASN E 1 152 ? 84.270 27.658 -7.007 1.00 28.11 210 ASN E C 1
ATOM 9413 O O . ASN E 1 152 ? 84.395 26.442 -6.925 1.00 26.97 210 ASN E O 1
ATOM 9418 N N . MET E 1 153 ? 83.078 28.248 -6.979 1.00 26.87 211 MET E N 1
ATOM 9419 C CA . MET E 1 153 ? 81.838 27.520 -6.681 1.00 25.63 211 MET E CA 1
ATOM 9420 C C . MET E 1 153 ? 81.478 26.571 -7.837 1.00 25.65 211 MET E C 1
ATOM 9421 O O . MET E 1 153 ? 81.165 25.400 -7.603 1.00 24.49 211 MET E O 1
ATOM 9426 N N . VAL E 1 154 ? 81.530 27.079 -9.073 1.00 26.42 212 VAL E N 1
ATOM 9427 C CA . VAL E 1 154 ? 81.277 26.242 -10.282 1.00 26.83 212 VAL E CA 1
ATOM 9428 C C . VAL E 1 154 ? 82.302 25.114 -10.359 1.00 26.76 212 VAL E C 1
ATOM 9429 O O . VAL E 1 154 ? 81.957 23.999 -10.650 1.00 26.68 212 VAL E O 1
ATOM 9433 N N . ALA E 1 155 ? 83.565 25.423 -10.109 1.00 26.95 213 ALA E N 1
ATOM 9434 C CA . ALA E 1 155 ? 84.646 24.443 -10.209 1.00 28.01 213 ALA E CA 1
ATOM 9435 C C . ALA E 1 155 ? 84.416 23.328 -9.199 1.00 27.29 213 ALA E C 1
ATOM 9436 O O . ALA E 1 155 ? 84.656 22.165 -9.490 1.00 28.37 213 ALA E O 1
ATOM 9438 N N . ALA E 1 156 ? 83.976 23.705 -7.996 1.00 26.41 214 ALA E N 1
ATOM 9439 C CA . ALA E 1 156 ? 83.755 22.764 -6.906 1.00 25.38 214 ALA E CA 1
ATOM 9440 C C . ALA E 1 156 ? 82.665 21.774 -7.309 1.00 25.10 214 ALA E C 1
ATOM 9441 O O . ALA E 1 156 ? 82.837 20.567 -7.151 1.00 25.37 214 ALA E O 1
ATOM 9443 N N . LEU E 1 157 ? 81.577 22.302 -7.867 1.00 25.40 215 LEU E N 1
ATOM 9444 C CA . LEU E 1 157 ? 80.453 21.495 -8.325 1.00 26.72 215 LEU E CA 1
ATOM 9445 C C . LEU E 1 157 ? 80.906 20.536 -9.430 1.00 29.09 215 LEU E C 1
ATOM 9446 O O . LEU E 1 157 ? 80.565 19.355 -9.414 1.00 29.11 215 LEU E O 1
ATOM 9451 N N . LYS E 1 158 ? 81.687 21.054 -10.381 1.00 31.69 216 LYS E N 1
ATOM 9452 C CA . LYS E 1 158 ? 82.218 20.257 -11.481 1.00 34.56 216 LYS E CA 1
ATOM 9453 C C . LYS E 1 158 ? 83.039 19.081 -10.947 1.00 32.97 216 LYS E C 1
ATOM 9454 O O . LYS E 1 158 ? 82.917 17.964 -11.455 1.00 33.71 216 LYS E O 1
ATOM 9460 N N . SER E 1 159 ? 83.874 19.330 -9.932 1.00 30.91 217 SER E N 1
ATOM 9461 C CA . SER E 1 159 ? 84.708 18.284 -9.361 1.00 30.30 217 SER E CA 1
ATOM 9462 C C . SER E 1 159 ? 83.825 17.181 -8.765 1.00 29.60 217 SER E C 1
ATOM 9463 O O . SER E 1 159 ? 84.215 16.023 -8.769 1.00 32.00 217 SER E O 1
ATOM 9466 N N . LEU E 1 160 ? 82.616 17.519 -8.295 1.00 27.74 218 LEU E N 1
ATOM 9467 C CA . LEU E 1 160 ? 81.698 16.511 -7.769 1.00 26.61 218 LEU E CA 1
ATOM 9468 C C . LEU E 1 160 ? 81.040 15.736 -8.923 1.00 27.48 218 LEU E C 1
ATOM 9469 O O . LEU E 1 160 ? 80.920 14.501 -8.863 1.00 27.66 218 LEU E O 1
ATOM 9474 N N . HIS E 1 161 ? 80.618 16.451 -9.968 1.00 27.89 219 HIS E N 1
ATOM 9475 C CA . HIS E 1 161 ? 80.045 15.821 -11.174 1.00 29.98 219 HIS E CA 1
ATOM 9476 C C . HIS E 1 161 ? 81.042 14.826 -11.791 1.00 31.84 219 HIS E C 1
ATOM 9477 O O . HIS E 1 161 ? 80.641 13.743 -12.193 1.00 32.56 219 HIS E O 1
ATOM 9484 N N . ASN E 1 162 ? 82.340 15.175 -11.816 1.00 33.51 220 ASN E N 1
ATOM 9485 C CA . ASN E 1 162 ? 83.408 14.310 -12.390 1.00 35.37 220 ASN E CA 1
ATOM 9486 C C . ASN E 1 162 ? 83.521 12.968 -11.649 1.00 35.53 220 ASN E C 1
ATOM 9487 O O . ASN E 1 162 ? 84.060 12.033 -12.205 1.00 38.82 220 ASN E O 1
ATOM 9492 N N . LEU E 1 163 ? 83.071 12.889 -10.390 1.00 32.93 221 LEU E N 1
ATOM 9493 C CA . LEU E 1 163 ? 83.096 11.644 -9.628 1.00 32.96 221 LEU E CA 1
ATOM 9494 C C . LEU E 1 163 ? 81.771 10.876 -9.800 1.00 31.61 221 LEU E C 1
ATOM 9495 O O . LEU E 1 163 ? 81.553 9.866 -9.130 1.00 32.82 221 LEU E O 1
ATOM 9500 N N . GLY E 1 164 ? 80.872 11.373 -10.653 1.00 30.15 222 GLY E N 1
ATOM 9501 C CA . GLY E 1 164 ? 79.588 10.738 -10.920 1.00 29.19 222 GLY E CA 1
ATOM 9502 C C . GLY E 1 164 ? 78.508 11.066 -9.883 1.00 26.87 222 GLY E C 1
ATOM 9503 O O . GLY E 1 164 ? 77.552 10.301 -9.760 1.00 26.95 222 GLY E O 1
ATOM 9504 N N . LEU E 1 165 ? 78.620 12.203 -9.170 1.00 25.61 223 LEU E N 1
ATOM 9505 C CA . LEU E 1 165 ? 77.644 12.568 -8.128 1.00 24.49 223 LEU E CA 1
ATOM 9506 C C . LEU E 1 165 ? 76.975 13.916 -8.433 1.00 23.98 223 LEU E C 1
ATOM 9507 O O . LEU E 1 165 ? 77.661 14.874 -8.764 1.00 23.90 223 LEU E O 1
ATOM 9512 N N . LEU E 1 166 ? 75.642 13.954 -8.292 1.00 23.79 224 LEU E N 1
ATOM 9513 C CA . LEU E 1 166 ? 74.890 15.205 -8.100 1.00 23.19 224 LEU E CA 1
ATOM 9514 C C . LEU E 1 166 ? 74.928 15.584 -6.620 1.00 22.29 224 LEU E C 1
ATOM 9515 O O . LEU E 1 166 ? 74.911 14.695 -5.776 1.00 22.24 224 LEU E O 1
ATOM 9520 N N . HIS E 1 167 ? 74.885 16.890 -6.335 1.00 21.80 225 HIS E N 1
ATOM 9521 C CA . HIS E 1 167 ? 74.789 17.393 -4.952 1.00 21.20 225 HIS E CA 1
ATOM 9522 C C . HIS E 1 167 ? 73.338 17.313 -4.446 1.00 21.31 225 HIS E C 1
ATOM 9523 O O . HIS E 1 167 ? 73.087 16.753 -3.406 1.00 21.30 225 HIS E O 1
ATOM 9530 N N . ARG E 1 168 ? 72.427 17.949 -5.188 1.00 21.57 226 ARG E N 1
ATOM 9531 C CA . ARG E 1 168 ? 70.961 17.927 -5.007 1.00 21.98 226 ARG E CA 1
ATOM 9532 C C . ARG E 1 168 ? 70.432 18.917 -3.941 1.00 21.85 226 ARG E C 1
ATOM 9533 O O . ARG E 1 168 ? 69.233 19.031 -3.820 1.00 22.36 226 ARG E O 1
ATOM 9541 N N . SER E 1 169 ? 71.279 19.648 -3.209 1.00 21.39 227 SER E N 1
ATOM 9542 C CA . SER E 1 169 ? 70.777 20.636 -2.228 1.00 21.53 227 SER E CA 1
ATOM 9543 C C . SER E 1 169 ? 71.684 21.875 -2.126 1.00 21.20 227 SER E C 1
ATOM 9544 O O . SER E 1 169 ? 71.894 22.412 -1.051 1.00 21.27 227 SER E O 1
ATOM 9547 N N . ILE E 1 170 ? 72.183 22.352 -3.259 1.00 21.05 228 ILE E N 1
ATOM 9548 C CA . ILE E 1 170 ? 73.124 23.459 -3.257 1.00 20.86 228 ILE E CA 1
ATOM 9549 C C . ILE E 1 170 ? 72.419 24.745 -2.807 1.00 21.23 228 ILE E C 1
ATOM 9550 O O . ILE E 1 170 ? 71.324 25.075 -3.262 1.00 21.67 228 ILE E O 1
ATOM 9555 N N . GLU E 1 171 ? 73.108 25.452 -1.906 1.00 21.20 229 GLU E N 1
ATOM 9556 C CA . GLU E 1 171 ? 72.823 26.823 -1.515 1.00 21.67 229 GLU E CA 1
ATOM 9557 C C . GLU E 1 171 ? 74.159 27.471 -1.141 1.00 21.55 229 GLU E C 1
ATOM 9558 O O . GLU E 1 171 ? 75.176 26.802 -1.054 1.00 21.15 229 GLU E O 1
ATOM 9564 N N . LEU E 1 172 ? 74.158 28.790 -0.923 1.00 22.04 230 LEU E N 1
ATOM 9565 C CA . LEU E 1 172 ? 75.376 29.473 -0.555 1.00 22.12 230 LEU E CA 1
ATOM 9566 C C . LEU E 1 172 ? 76.046 28.784 0.645 1.00 22.05 230 LEU E C 1
ATOM 9567 O O . LEU E 1 172 ? 77.253 28.668 0.682 1.00 21.89 230 LEU E O 1
ATOM 9572 N N . ASN E 1 173 ? 75.254 28.351 1.628 1.00 22.38 231 ASN E N 1
ATOM 9573 C CA . ASN E 1 173 ? 75.792 27.759 2.882 1.00 22.61 231 ASN E CA 1
ATOM 9574 C C . ASN E 1 173 ? 76.280 26.310 2.666 1.00 21.96 231 ASN E C 1
ATOM 9575 O O . ASN E 1 173 ? 76.792 25.710 3.584 1.00 22.16 231 ASN E O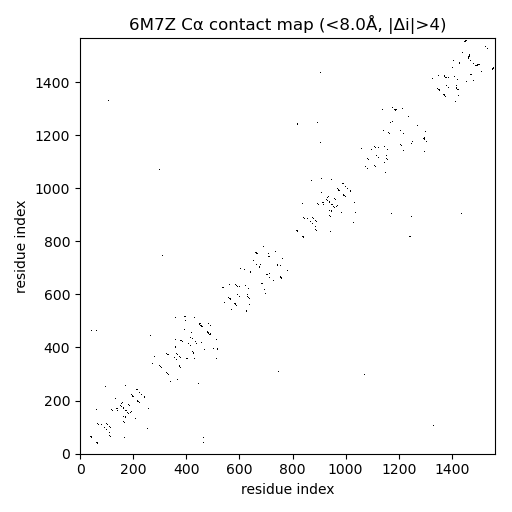 1
ATOM 9580 N N . SER E 1 174 ? 76.127 25.763 1.456 1.00 21.35 232 SER E N 1
ATOM 9581 C CA . SER E 1 174 ? 76.763 24.517 1.095 1.00 20.90 232 SER E CA 1
ATOM 9582 C C . SER E 1 174 ? 78.280 24.713 1.038 1.00 20.86 232 SER E C 1
ATOM 9583 O O . SER E 1 174 ? 79.035 23.766 1.221 1.00 20.78 232 SER E O 1
ATOM 9586 N N . PHE E 1 175 ? 78.701 25.946 0.775 1.00 21.06 233 PHE E N 1
ATOM 9587 C CA . PHE E 1 175 ? 80.097 26.311 0.620 1.00 21.22 233 PHE E CA 1
ATOM 9588 C C . PHE E 1 175 ? 80.624 26.866 1.944 1.00 21.80 233 PHE E C 1
ATOM 9589 O O . PHE E 1 175 ? 79.922 27.601 2.634 1.00 22.21 233 PHE E O 1
ATOM 9597 N N . SER E 1 176 ? 81.849 26.484 2.294 1.00 22.04 234 SER E N 1
ATOM 9598 C CA . SER E 1 176 ? 82.490 26.992 3.502 1.00 22.80 234 SER E CA 1
ATOM 9599 C C . SER E 1 176 ? 83.953 27.363 3.215 1.00 23.21 234 SER E C 1
ATOM 9600 O O . SER E 1 176 ? 84.538 26.975 2.216 1.00 22.96 234 SER E O 1
ATOM 9603 N N . VAL E 1 177 ? 84.499 28.190 4.095 1.00 25.13 235 VAL E N 1
ATOM 9604 C CA . VAL E 1 177 ? 85.837 28.712 3.953 1.00 26.65 235 VAL E CA 1
ATOM 9605 C C . VAL E 1 177 ? 86.711 27.996 4.978 1.00 27.77 235 VAL E C 1
ATOM 9606 O O . VAL E 1 177 ? 86.437 28.105 6.183 1.00 28.57 235 VAL E O 1
ATOM 9610 N N . LEU E 1 178 ? 87.727 27.262 4.500 1.00 28.39 236 LEU E N 1
ATOM 9611 C CA . LEU E 1 178 ? 88.636 26.578 5.418 1.00 29.94 236 LEU E CA 1
ATOM 9612 C C . LEU E 1 178 ? 89.571 27.601 6.062 1.00 31.74 236 LEU E C 1
ATOM 9613 O O . LEU E 1 178 ? 89.717 28.719 5.562 1.00 31.38 236 LEU E O 1
ATOM 9618 N N . PRO E 1 179 ? 90.233 27.261 7.193 1.00 33.98 237 PRO E N 1
ATOM 9619 C CA . PRO E 1 179 ? 91.254 28.122 7.795 1.00 36.67 237 PRO E CA 1
ATOM 9620 C C . PRO E 1 179 ? 92.294 28.666 6.801 1.00 38.40 237 PRO E C 1
ATOM 9621 O O . PRO E 1 179 ? 92.643 29.822 6.895 1.00 40.57 237 PRO E O 1
ATOM 9625 N N . ASP E 1 180 ? 92.733 27.874 5.815 1.00 40.57 238 ASP E N 1
ATOM 9626 C CA . ASP E 1 180 ? 93.764 28.387 4.882 1.00 41.42 238 ASP E CA 1
ATOM 9627 C C . ASP E 1 180 ? 93.145 29.306 3.804 1.00 40.40 238 ASP E C 1
ATOM 9628 O O . ASP E 1 180 ? 93.876 29.829 2.948 1.00 40.03 238 ASP E O 1
ATOM 9633 N N . GLY E 1 181 ? 91.809 29.485 3.813 1.00 36.76 239 GLY E N 1
ATOM 9634 C CA . GLY E 1 181 ? 91.115 30.389 2.870 1.00 33.18 239 GLY E CA 1
ATOM 9635 C C . GLY E 1 181 ? 90.561 29.701 1.621 1.00 30.92 239 GLY E C 1
ATOM 9636 O O . GLY E 1 181 ? 89.917 30.357 0.768 1.00 29.41 239 GLY E O 1
ATOM 9637 N N . THR E 1 182 ? 90.821 28.392 1.455 1.00 29.58 240 THR E N 1
ATOM 9638 C CA . THR E 1 182 ? 90.214 27.596 0.382 1.00 28.13 240 THR E CA 1
ATOM 9639 C C . THR E 1 182 ? 88.693 27.561 0.601 1.00 26.09 240 THR E C 1
ATOM 9640 O O . THR E 1 182 ? 88.236 27.384 1.740 1.00 25.68 240 THR E O 1
ATOM 9644 N N . VAL E 1 183 ? 87.928 27.750 -0.485 1.00 24.50 241 VAL E N 1
ATOM 9645 C CA . VAL E 1 183 ? 86.488 27.634 -0.451 1.00 23.60 241 VAL E CA 1
ATOM 9646 C C . VAL E 1 183 ? 86.108 26.267 -1.028 1.00 23.06 241 VAL E C 1
ATOM 9647 O O . VAL E 1 183 ? 86.478 25.966 -2.146 1.00 23.29 241 VAL E O 1
ATOM 9651 N N . VAL E 1 184 ? 85.341 25.489 -0.241 1.00 22.54 242 VAL E N 1
ATOM 9652 C CA . VAL E 1 184 ? 85.049 24.093 -0.534 1.00 22.19 242 VAL E CA 1
ATOM 9653 C C . VAL E 1 184 ? 83.539 23.852 -0.488 1.00 21.52 242 VAL E C 1
ATOM 9654 O O . VAL E 1 184 ? 82.815 24.526 0.223 1.00 21.41 242 VAL E O 1
ATOM 9658 N N . LEU E 1 185 ? 83.105 22.839 -1.242 1.00 21.27 243 LEU E N 1
ATOM 9659 C CA . LEU E 1 185 ? 81.724 22.410 -1.287 1.00 20.81 243 LEU E CA 1
ATOM 9660 C C . LEU E 1 185 ? 81.521 21.265 -0.296 1.00 20.77 243 LEU E C 1
ATOM 9661 O O . LEU E 1 185 ? 82.208 20.264 -0.370 1.00 21.00 243 LEU E O 1
ATOM 9666 N N . GLY E 1 186 ? 80.556 21.450 0.612 1.00 20.66 244 GLY E N 1
ATOM 9667 C CA . GLY E 1 186 ? 80.137 20.444 1.585 1.00 20.79 244 GLY E CA 1
ATOM 9668 C C . GLY E 1 186 ? 78.664 20.101 1.446 1.00 20.63 244 GLY E C 1
ATOM 9669 O O . GLY E 1 186 ? 78.087 20.220 0.345 1.00 20.38 244 GLY E O 1
ATOM 9670 N N . GLY E 1 187 ? 78.044 19.692 2.558 1.00 20.96 245 GLY E N 1
ATOM 9671 C CA . GLY E 1 187 ? 76.658 19.263 2.566 1.00 21.05 245 GLY E CA 1
ATOM 9672 C C . GLY E 1 187 ? 76.433 18.053 1.677 1.00 20.90 245 GLY E C 1
ATOM 9673 O O . GLY E 1 187 ? 75.388 17.936 1.060 1.00 20.88 245 GLY E O 1
ATOM 9674 N N . LEU E 1 188 ? 77.406 17.129 1.640 1.00 20.97 246 LEU E N 1
ATOM 9675 C CA . LEU E 1 188 ? 77.421 16.026 0.689 1.00 21.00 246 LEU E CA 1
ATOM 9676 C C . LEU E 1 188 ? 76.504 14.859 1.092 1.00 21.40 246 LEU E C 1
ATOM 9677 O O . LEU E 1 188 ? 76.400 13.895 0.343 1.00 21.59 246 LEU E O 1
ATOM 9682 N N . ASP E 1 189 ? 75.816 14.951 2.229 1.00 21.72 247 ASP E N 1
ATOM 9683 C CA . ASP E 1 189 ? 74.874 13.911 2.670 1.00 22.30 247 ASP E CA 1
ATOM 9684 C C . ASP E 1 189 ? 73.711 13.744 1.683 1.00 22.30 247 ASP E C 1
ATOM 9685 O O . ASP E 1 189 ? 73.094 12.688 1.663 1.00 22.82 247 ASP E O 1
ATOM 9690 N N . THR E 1 190 ? 73.406 14.753 0.866 1.00 21.89 248 THR E N 1
ATOM 9691 C CA . THR E 1 190 ? 72.288 14.666 -0.092 1.00 22.07 248 THR E CA 1
ATOM 9692 C C . THR E 1 190 ? 72.754 14.174 -1.467 1.00 21.97 248 THR E C 1
ATOM 9693 O O . THR E 1 190 ? 71.915 14.011 -2.355 1.00 22.29 248 THR E O 1
ATOM 9697 N N . ALA E 1 191 ? 74.071 13.958 -1.646 1.00 21.75 249 ALA E N 1
ATOM 9698 C CA . ALA E 1 191 ? 74.612 13.618 -2.946 1.00 21.90 249 ALA E CA 1
ATOM 9699 C C . ALA E 1 191 ? 74.119 12.236 -3.383 1.00 22.61 249 ALA E C 1
ATOM 9700 O O . ALA E 1 191 ? 73.823 11.391 -2.582 1.00 22.91 249 ALA E O 1
ATOM 9702 N N . ALA E 1 192 ? 74.014 12.047 -4.700 1.00 23.04 250 ALA E N 1
ATOM 9703 C CA . ALA E 1 192 ? 73.528 10.797 -5.285 1.00 23.93 250 ALA E CA 1
ATOM 9704 C C . ALA E 1 192 ? 74.140 10.622 -6.667 1.00 24.55 250 ALA E C 1
ATOM 9705 O O . ALA E 1 192 ? 74.516 11.603 -7.300 1.00 24.33 250 ALA E O 1
ATOM 9707 N N . PRO E 1 193 ? 74.225 9.387 -7.201 1.00 28.37 251 PRO E N 1
ATOM 9708 C CA . PRO E 1 193 ? 74.801 9.169 -8.528 1.00 29.44 251 PRO E CA 1
ATOM 9709 C C . PRO E 1 193 ? 73.973 9.845 -9.629 1.00 29.99 251 PRO E C 1
ATOM 9710 O O . PRO E 1 193 ? 72.733 9.856 -9.552 1.00 29.61 251 PRO E O 1
ATOM 9714 N N . ILE E 1 194 ? 74.659 10.345 -10.669 1.00 31.97 252 ILE E N 1
ATOM 9715 C CA . ILE E 1 194 ? 73.991 11.058 -11.776 1.00 34.32 252 ILE E CA 1
ATOM 9716 C C . ILE E 1 194 ? 72.810 10.257 -12.393 1.00 35.67 252 ILE E C 1
ATOM 9717 O O . ILE E 1 194 ? 72.886 9.180 -13.017 1.00 43.12 252 ILE E O 1
ATOM 9722 N N . GLY E 1 226 ? 60.857 14.387 -13.570 1.00 71.45 284 GLY E N 1
ATOM 9723 C CA . GLY E 1 226 ? 60.577 14.118 -12.169 1.00 76.10 284 GLY E CA 1
ATOM 9724 C C . GLY E 1 226 ? 61.850 13.988 -11.352 1.00 90.72 284 GLY E C 1
ATOM 9725 O O . GLY E 1 226 ? 61.882 14.379 -10.186 1.00 91.77 284 GLY E O 1
ATOM 9726 N N . ARG E 1 227 ? 62.903 13.474 -11.998 1.00 89.58 285 ARG E N 1
ATOM 9727 C CA . ARG E 1 227 ? 64.177 13.105 -11.372 1.00 91.70 285 ARG E CA 1
ATOM 9728 C C . ARG E 1 227 ? 65.171 14.287 -11.394 1.00 79.05 285 ARG E C 1
ATOM 9729 O O . ARG E 1 227 ? 65.035 15.236 -12.175 1.00 77.13 285 ARG E O 1
ATOM 9737 N N . HIS E 1 228 ? 66.159 14.218 -10.487 1.00 59.08 286 HIS E N 1
ATOM 9738 C CA . HIS E 1 228 ? 67.309 15.126 -10.361 1.00 46.19 286 HIS E CA 1
ATOM 9739 C C . HIS E 1 228 ? 68.362 14.828 -11.443 1.00 40.55 286 HIS E C 1
ATOM 9740 O O . HIS E 1 228 ? 68.720 13.654 -11.702 1.00 42.18 286 HIS E O 1
ATOM 9747 N N . THR E 1 229 ? 68.900 15.898 -12.038 1.00 31.17 287 THR E N 1
ATOM 9748 C CA . THR E 1 229 ? 69.889 15.827 -13.132 1.00 29.67 287 THR E CA 1
ATOM 9749 C C . THR E 1 229 ? 70.955 16.912 -12.939 1.00 27.37 287 THR E C 1
ATOM 9750 O O . THR E 1 229 ? 70.861 17.742 -12.012 1.00 26.25 287 THR E O 1
ATOM 9754 N N . VAL E 1 230 ? 71.957 16.918 -13.820 1.00 26.18 288 VAL E N 1
ATOM 9755 C CA . VAL E 1 230 ? 73.001 17.931 -13.785 1.00 26.07 288 VAL E CA 1
ATOM 9756 C C . VAL E 1 230 ? 72.367 19.333 -13.840 1.00 25.14 288 VAL E C 1
ATOM 9757 O O . VAL E 1 230 ? 72.853 20.264 -13.203 1.00 24.76 288 VAL E O 1
ATOM 9761 N N . LYS E 1 231 ? 71.257 19.462 -14.568 1.00 25.18 289 LYS E N 1
ATOM 9762 C CA . LYS E 1 231 ? 70.587 20.742 -14.777 1.00 25.52 289 LYS E CA 1
ATOM 9763 C C . LYS E 1 231 ? 69.882 21.213 -13.500 1.00 24.51 289 LYS E C 1
ATOM 9764 O O . LYS E 1 231 ? 69.724 22.421 -13.307 1.00 24.63 289 LYS E O 1
ATOM 9770 N N . SER E 1 232 ? 69.467 20.294 -12.624 1.00 23.73 290 SER E N 1
ATOM 9771 C CA . SER E 1 232 ? 68.841 20.729 -11.355 1.00 23.14 290 SER E CA 1
ATOM 9772 C C . SER E 1 232 ? 69.913 21.295 -10.410 1.00 22.72 290 SER E C 1
ATOM 9773 O O . SER E 1 232 ? 69.649 22.263 -9.706 1.00 22.55 290 SER E O 1
ATOM 9776 N N . ASP E 1 233 ? 71.130 20.746 -10.440 1.00 22.79 291 ASP E N 1
ATOM 9777 C CA . ASP E 1 233 ? 72.286 21.344 -9.722 1.00 22.83 291 ASP E CA 1
ATOM 9778 C C . ASP E 1 233 ? 72.598 22.735 -10.285 1.00 23.26 291 ASP E C 1
ATOM 9779 O O . ASP E 1 233 ? 72.922 23.648 -9.532 1.00 23.14 291 ASP E O 1
ATOM 9784 N N . VAL E 1 234 ? 72.480 22.909 -11.599 1.00 23.97 292 VAL E N 1
ATOM 9785 C CA . VAL E 1 234 ? 72.733 24.209 -12.243 1.00 24.77 292 VAL E CA 1
ATOM 9786 C C . VAL E 1 234 ? 71.704 25.223 -11.744 1.00 24.35 292 VAL E C 1
ATOM 9787 O O . VAL E 1 234 ? 72.063 26.350 -11.440 1.00 24.51 292 VAL E O 1
ATOM 9791 N N . TYR E 1 235 ? 70.431 24.820 -11.704 1.00 24.05 293 TYR E N 1
ATOM 9792 C CA . TYR E 1 235 ? 69.359 25.661 -11.182 1.00 23.93 293 TYR E CA 1
ATOM 9793 C C . TYR E 1 235 ? 69.717 26.136 -9.763 1.00 23.18 293 TYR E C 1
ATOM 9794 O O . TYR E 1 235 ? 69.719 27.334 -9.479 1.00 23.31 293 TYR E O 1
ATOM 9803 N N . SER E 1 236 ? 70.042 25.187 -8.884 1.00 22.60 294 SER E N 1
ATOM 9804 C CA . SER E 1 236 ? 70.303 25.465 -7.470 1.00 22.20 294 SER E CA 1
ATOM 9805 C C . SER E 1 236 ? 71.502 26.406 -7.308 1.00 22.34 294 SER E C 1
ATOM 9806 O O . SER E 1 236 ? 71.472 27.297 -6.461 1.00 22.25 294 SER E O 1
ATOM 9809 N N . LEU E 1 237 ? 72.549 26.187 -8.109 1.00 22.77 295 LEU E N 1
ATOM 9810 C CA . LEU E 1 237 ? 73.727 27.030 -8.040 1.00 23.28 295 LEU E CA 1
ATOM 9811 C C . LEU E 1 237 ? 73.390 28.439 -8.547 1.00 23.62 295 LEU E C 1
ATOM 9812 O O . LEU E 1 237 ? 73.913 29.437 -8.039 1.00 23.80 295 LEU E O 1
ATOM 9817 N N . GLY E 1 238 ? 72.507 28.499 -9.540 1.00 23.91 296 GLY E N 1
ATOM 9818 C CA . GLY E 1 238 ? 71.974 29.749 -10.042 1.00 24.50 296 GLY E CA 1
ATOM 9819 C C . GLY E 1 238 ? 71.272 30.540 -8.973 1.00 23.94 296 GLY E C 1
ATOM 9820 O O . GLY E 1 238 ? 71.544 31.720 -8.813 1.00 24.25 296 GLY E O 1
ATOM 9821 N N . VAL E 1 239 ? 70.404 29.859 -8.216 1.00 23.28 297 VAL E N 1
ATOM 9822 C CA . VAL E 1 239 ? 69.681 30.473 -7.104 1.00 23.01 297 VAL E CA 1
ATOM 9823 C C . VAL E 1 239 ? 70.688 30.982 -6.066 1.00 22.71 297 VAL E C 1
ATOM 9824 O O . VAL E 1 239 ? 70.488 32.036 -5.489 1.00 22.80 297 VAL E O 1
ATOM 9828 N N . ALA E 1 240 ? 71.771 30.240 -5.838 1.00 22.57 298 ALA E N 1
ATOM 9829 C CA . ALA E 1 240 ? 72.778 30.660 -4.877 1.00 22.64 298 ALA E CA 1
ATOM 9830 C C . ALA E 1 240 ? 73.479 31.938 -5.364 1.00 23.15 298 ALA E C 1
ATOM 9831 O O . ALA E 1 240 ? 73.806 32.828 -4.565 1.00 23.24 298 ALA E O 1
ATOM 9833 N N . PHE E 1 241 ? 73.735 32.012 -6.675 1.00 23.71 299 PHE E N 1
ATOM 9834 C CA . PHE E 1 241 ? 74.363 33.183 -7.271 1.00 24.58 299 PHE E CA 1
ATOM 9835 C C . PHE E 1 241 ? 73.431 34.392 -7.152 1.00 24.56 299 PHE E C 1
ATOM 9836 O O . PHE E 1 241 ? 73.872 35.482 -6.825 1.00 24.91 299 PHE E O 1
ATOM 9844 N N . ARG E 1 242 ? 72.136 34.173 -7.383 1.00 24.31 300 ARG E N 1
ATOM 9845 C CA . ARG E 1 242 ? 71.138 35.209 -7.226 1.00 24.53 300 ARG E CA 1
ATOM 9846 C C . ARG E 1 242 ? 71.155 35.711 -5.779 1.00 23.95 300 ARG E C 1
ATOM 9847 O O . ARG E 1 242 ? 71.112 36.894 -5.546 1.00 24.28 300 ARG E O 1
ATOM 9855 N N . ASN E 1 243 ? 71.230 34.783 -4.823 1.00 23.30 301 ASN E N 1
ATOM 9856 C CA . ASN E 1 243 ? 71.280 35.074 -3.390 1.00 23.06 301 ASN E CA 1
ATOM 9857 C C . ASN E 1 243 ? 72.508 35.953 -3.123 1.00 23.32 301 ASN E C 1
ATOM 9858 O O . ASN E 1 243 ? 72.432 36.940 -2.389 1.00 23.45 301 ASN E O 1
ATOM 9863 N N . LEU E 1 244 ? 73.630 35.594 -3.744 1.00 23.61 302 LEU E N 1
ATOM 9864 C CA . LEU E 1 244 ? 74.896 36.280 -3.573 1.00 24.21 302 LEU E CA 1
ATOM 9865 C C . LEU E 1 244 ? 74.764 37.729 -4.068 1.00 24.72 302 LEU E C 1
ATOM 9866 O O . LEU E 1 244 ? 75.127 38.686 -3.360 1.00 24.94 302 LEU E O 1
ATOM 9871 N N . VAL E 1 245 ? 74.209 37.899 -5.272 1.00 25.08 303 VAL E N 1
ATOM 9872 C CA . VAL E 1 245 ? 73.972 39.220 -5.865 1.00 25.88 303 VAL E CA 1
ATOM 9873 C C . VAL E 1 245 ? 73.037 40.063 -4.982 1.00 25.48 303 VAL E C 1
ATOM 9874 O O . VAL E 1 245 ? 73.277 41.248 -4.786 1.00 25.97 303 VAL E O 1
ATOM 9878 N N . GLN E 1 246 ? 71.965 39.477 -4.458 1.00 24.82 304 GLN E N 1
ATOM 9879 C CA . GLN E 1 246 ? 71.021 40.193 -3.584 1.00 24.81 304 GLN E CA 1
ATOM 9880 C C . GLN E 1 246 ? 71.744 40.696 -2.330 1.00 25.16 304 GLN E C 1
ATOM 9881 O O . GLN E 1 246 ? 71.441 41.755 -1.841 1.00 24.82 304 GLN E O 1
ATOM 9887 N N . LEU E 1 247 ? 72.686 39.913 -1.799 1.00 26.38 305 LEU E N 1
ATOM 9888 C CA . LEU E 1 247 ? 73.378 40.279 -0.549 1.00 27.49 305 LEU E CA 1
ATOM 9889 C C . LEU E 1 247 ? 74.380 41.419 -0.783 1.00 29.60 305 LEU E C 1
ATOM 9890 O O . LEU E 1 247 ? 74.554 42.247 0.089 1.00 29.45 305 LEU E O 1
ATOM 9895 N N . LEU E 1 248 ? 75.031 41.445 -1.948 1.00 32.30 306 LEU E N 1
ATOM 9896 C CA . LEU E 1 248 ? 76.196 42.321 -2.178 1.00 35.41 306 LEU E CA 1
ATOM 9897 C C . LEU E 1 248 ? 75.860 43.535 -3.068 1.00 38.55 306 LEU E C 1
ATOM 9898 O O . LEU E 1 248 ? 76.711 44.377 -3.265 1.00 39.94 306 LEU E O 1
ATOM 9903 N N . GLY E 1 249 ? 74.652 43.632 -3.641 1.00 40.98 307 GLY E N 1
ATOM 9904 C CA . GLY E 1 249 ? 74.142 44.887 -4.242 1.00 42.20 307 GLY E CA 1
ATOM 9905 C C . GLY E 1 249 ? 74.092 46.043 -3.235 1.00 42.75 307 GLY E C 1
ATOM 9906 O O . GLY E 1 249 ? 74.136 47.252 -3.596 1.00 56.41 307 GLY E O 1
ATOM 9907 N N . GLY E 1 259 ? 84.923 45.965 -0.763 1.00 72.38 317 GLY E N 1
ATOM 9908 C CA . GLY E 1 259 ? 86.375 45.785 -0.737 1.00 78.30 317 GLY E CA 1
ATOM 9909 C C . GLY E 1 259 ? 86.913 45.360 -2.093 1.00 87.83 317 GLY E C 1
ATOM 9910 O O . GLY E 1 259 ? 87.363 46.198 -2.861 1.00 86.09 317 GLY E O 1
ATOM 9911 N N . ALA E 1 260 ? 86.818 44.053 -2.392 1.00 93.59 318 ALA E N 1
ATOM 9912 C CA . ALA E 1 260 ? 87.133 43.476 -3.718 1.00 87.91 318 ALA E CA 1
ATOM 9913 C C . ALA E 1 260 ? 85.858 43.285 -4.566 1.00 84.23 318 ALA E C 1
ATOM 9914 O O . ALA E 1 260 ? 85.938 42.816 -5.708 1.00 69.29 318 ALA E O 1
ATOM 9916 N N . VAL E 1 261 ? 84.695 43.675 -4.019 1.00 72.90 319 VAL E N 1
ATOM 9917 C CA . VAL E 1 261 ? 83.404 43.557 -4.696 1.00 74.96 319 VAL E CA 1
ATOM 9918 C C . VAL E 1 261 ? 83.311 44.670 -5.745 1.00 78.52 319 VAL E C 1
ATOM 9919 O O . VAL E 1 261 ? 83.290 45.839 -5.396 1.00 80.87 319 VAL E O 1
ATOM 9923 N N . ARG E 1 262 ? 83.216 44.265 -7.016 1.00 78.16 320 ARG E N 1
ATOM 9924 C CA . ARG E 1 262 ? 83.152 45.127 -8.194 1.00 65.47 320 ARG E CA 1
ATOM 9925 C C . ARG E 1 262 ? 81.752 45.055 -8.820 1.00 70.00 320 ARG E C 1
ATOM 9926 O O . ARG E 1 262 ? 81.194 43.973 -8.994 1.00 60.93 320 ARG E O 1
ATOM 9934 N N . GLN E 1 263 ? 81.219 46.216 -9.210 1.00 69.71 321 GLN E N 1
ATOM 9935 C CA . GLN E 1 263 ? 79.854 46.330 -9.709 1.00 65.86 321 GLN E CA 1
ATOM 9936 C C . GLN E 1 263 ? 79.707 45.638 -11.076 1.00 65.06 321 GLN E C 1
ATOM 9937 O O . GLN E 1 263 ? 78.651 45.087 -11.376 1.00 61.39 321 GLN E O 1
ATOM 9943 N N . ASP E 1 264 ? 80.754 45.662 -11.909 1.00 65.24 322 ASP E N 1
ATOM 9944 C CA . ASP E 1 264 ? 80.678 45.052 -13.252 1.00 60.90 322 ASP E CA 1
ATOM 9945 C C . ASP E 1 264 ? 80.648 43.517 -13.130 1.00 53.90 322 ASP E C 1
ATOM 9946 O O . ASP E 1 264 ? 79.975 42.835 -13.920 1.00 50.10 322 ASP E O 1
ATOM 9951 N N . HIS E 1 265 ? 81.362 42.965 -12.142 1.00 60.41 323 HIS E N 1
ATOM 9952 C CA . HIS E 1 265 ? 81.313 41.518 -11.840 1.00 50.82 323 HIS E CA 1
ATOM 9953 C C . HIS E 1 265 ? 79.891 41.107 -11.421 1.00 44.54 323 HIS E C 1
ATOM 9954 O O . HIS E 1 265 ? 79.384 40.076 -11.855 1.00 38.70 323 HIS E O 1
ATOM 9961 N N . LEU E 1 266 ? 79.255 41.920 -10.568 1.00 42.88 324 LEU E N 1
ATOM 9962 C CA . LEU E 1 266 ? 77.907 41.630 -10.044 1.00 43.84 324 LEU E CA 1
ATOM 9963 C C . LEU E 1 266 ? 76.880 41.610 -11.175 1.00 46.34 324 LEU E C 1
ATOM 9964 O O . LEU E 1 266 ? 76.000 40.747 -11.174 1.00 49.11 324 LEU E O 1
ATOM 9969 N N . GLU E 1 267 ? 76.982 42.559 -12.114 1.00 44.73 325 GLU E N 1
ATOM 9970 C CA . GLU E 1 267 ? 76.026 42.663 -13.212 1.00 47.44 325 GLU E CA 1
ATOM 9971 C C . GLU E 1 267 ? 76.173 41.422 -14.098 1.00 45.76 325 GLU E C 1
ATOM 9972 O O . GLU E 1 267 ? 75.155 40.831 -14.508 1.00 48.78 325 GLU E O 1
ATOM 9978 N N . LEU E 1 268 ? 77.422 41.007 -14.343 1.00 39.49 326 LEU E N 1
ATOM 9979 C CA . LEU E 1 268 ? 77.696 39.816 -15.158 1.00 42.47 326 LEU E CA 1
ATOM 9980 C C . LEU E 1 268 ? 77.175 38.545 -14.456 1.00 36.81 326 LEU E C 1
ATOM 9981 O O . LEU E 1 268 ? 76.584 37.684 -15.102 1.00 34.96 326 LEU E O 1
ATOM 9986 N N . LEU E 1 269 ? 77.379 38.438 -13.138 1.00 33.83 327 LEU E N 1
ATOM 9987 C CA . LEU E 1 269 ? 76.911 37.274 -12.370 1.00 30.65 327 LEU E CA 1
ATOM 9988 C C . LEU E 1 269 ? 75.379 37.220 -12.383 1.00 30.39 327 LEU E C 1
ATOM 9989 O O . LEU E 1 269 ? 74.807 36.145 -12.523 1.00 28.74 327 LEU E O 1
ATOM 9994 N N . ASP E 1 270 ? 74.726 38.385 -12.290 1.00 33.55 328 ASP E N 1
ATOM 9995 C CA . ASP E 1 270 ? 73.259 38.455 -12.324 1.00 38.99 328 ASP E CA 1
ATOM 9996 C C . ASP E 1 270 ? 72.732 37.902 -13.656 1.00 39.16 328 ASP E C 1
ATOM 9997 O O . ASP E 1 270 ? 71.743 37.174 -13.668 1.00 42.90 328 ASP E O 1
ATOM 10002 N N . LYS E 1 271 ? 73.400 38.244 -14.766 1.00 38.57 329 LYS E N 1
ATOM 10003 C CA . LYS E 1 271 ? 73.016 37.786 -16.113 1.00 37.73 329 LYS E CA 1
ATOM 10004 C C . LYS E 1 271 ? 73.226 36.276 -16.229 1.00 33.01 329 LYS E C 1
ATOM 10005 O O . LYS E 1 271 ? 72.378 35.580 -16.793 1.00 33.35 329 LYS E O 1
ATOM 10011 N N . LEU E 1 272 ? 74.356 35.784 -15.707 1.00 29.02 330 LEU E N 1
ATOM 10012 C CA . LEU E 1 272 ? 74.681 34.346 -15.728 1.00 27.52 330 LEU E CA 1
ATOM 10013 C C . LEU E 1 272 ? 73.650 33.578 -14.880 1.00 27.45 330 LEU E C 1
ATOM 10014 O O . LEU E 1 272 ? 73.144 32.533 -15.315 1.00 27.20 330 LEU E O 1
ATOM 10019 N N . SER E 1 273 ? 73.302 34.120 -13.702 1.00 35.03 331 SER E N 1
ATOM 10020 C CA . SER E 1 273 ? 72.379 33.444 -12.821 1.00 33.86 331 SER E CA 1
ATOM 10021 C C . SER E 1 273 ? 70.984 33.360 -13.459 1.00 33.72 331 SER E C 1
ATOM 10022 O O . SER E 1 273 ? 70.293 32.372 -13.274 1.00 32.15 331 SER E O 1
ATOM 10025 N N . GLN E 1 274 ? 70.593 34.379 -14.228 1.00 35.45 332 GLN E N 1
ATOM 10026 C CA . GLN E 1 274 ? 69.274 34.410 -14.906 1.00 36.71 332 GLN E CA 1
ATOM 10027 C C . GLN E 1 274 ? 69.187 33.257 -15.921 1.00 36.30 332 GLN E C 1
ATOM 10028 O O . GLN E 1 274 ? 68.110 32.669 -16.101 1.00 35.67 332 GLN E O 1
ATOM 10034 N N . LYS E 1 275 ? 70.313 32.920 -16.581 1.00 36.13 333 LYS E N 1
ATOM 10035 C CA . LYS E 1 275 ? 70.345 31.790 -17.509 1.00 36.00 333 LYS E CA 1
ATOM 10036 C C . LYS E 1 275 ? 70.174 30.473 -16.742 1.00 33.85 333 LYS E C 1
ATOM 10037 O O . LYS E 1 275 ? 69.478 29.558 -17.194 1.00 33.13 333 LYS E O 1
ATOM 10043 N N . MET E 1 276 ? 70.821 30.395 -15.573 1.00 32.16 334 MET E N 1
ATOM 10044 C CA . MET E 1 276 ? 70.907 29.180 -14.779 1.00 30.21 334 MET E CA 1
ATOM 10045 C C . MET E 1 276 ? 69.554 28.837 -14.125 1.00 28.81 334 MET E C 1
ATOM 10046 O O . MET E 1 276 ? 69.293 27.681 -13.891 1.00 28.34 334 MET E O 1
ATOM 10051 N N . ILE E 1 277 ? 68.685 29.831 -13.909 1.00 28.98 335 ILE E N 1
ATOM 10052 C CA . ILE E 1 277 ? 67.407 29.615 -13.219 1.00 30.20 335 ILE E CA 1
ATOM 10053 C C . ILE E 1 277 ? 66.228 29.615 -14.200 1.00 32.48 335 ILE E C 1
ATOM 10054 O O . ILE E 1 277 ? 65.059 29.740 -13.756 1.00 32.37 335 ILE E O 1
ATOM 10059 N N . GLU E 1 278 ? 66.495 29.435 -15.500 1.00 34.77 336 GLU E N 1
ATOM 10060 C CA . GLU E 1 278 ? 65.419 29.247 -16.486 1.00 37.70 336 GLU E CA 1
ATOM 10061 C C . GLU E 1 278 ? 64.506 28.096 -16.027 1.00 37.18 336 GLU E C 1
ATOM 10062 O O . GLU E 1 278 ? 64.985 27.058 -15.548 1.00 36.16 336 GLU E O 1
ATOM 10068 N N . GLU E 1 279 ? 63.193 28.299 -16.173 1.00 38.77 337 GLU E N 1
ATOM 10069 C CA . GLU E 1 279 ? 62.159 27.357 -15.731 1.00 40.37 337 GLU E CA 1
ATOM 10070 C C . GLU E 1 279 ? 62.369 25.989 -16.393 1.00 39.96 337 GLU E C 1
ATOM 10071 O O . GLU E 1 279 ? 62.207 24.970 -15.768 1.00 38.38 337 GLU E O 1
ATOM 10077 N N . GLU E 1 280 ? 62.729 25.989 -17.674 1.00 44.14 338 GLU E N 1
ATOM 10078 C CA . GLU E 1 280 ? 62.908 24.766 -18.466 1.00 45.53 338 GLU E CA 1
ATOM 10079 C C . GLU E 1 280 ? 64.357 24.299 -18.312 1.00 40.63 338 GLU E C 1
ATOM 10080 O O . GLU E 1 280 ? 65.285 25.043 -18.642 1.00 39.38 338 GLU E O 1
ATOM 10086 N N . PRO E 1 281 ? 64.601 23.057 -17.825 1.00 37.86 339 PRO E N 1
ATOM 10087 C CA . PRO E 1 281 ? 65.956 22.505 -17.725 1.00 37.08 339 PRO E CA 1
ATOM 10088 C C . PRO E 1 281 ? 66.790 22.600 -19.003 1.00 37.93 339 PRO E C 1
ATOM 10089 O O . PRO E 1 281 ? 67.989 22.893 -18.935 1.00 37.31 339 PRO E O 1
ATOM 10093 N N . GLY E 1 282 ? 66.143 22.361 -20.150 1.00 39.80 340 GLY E N 1
ATOM 10094 C CA . GLY E 1 282 ? 66.812 22.384 -21.451 1.00 41.49 340 GLY E CA 1
ATOM 10095 C C . GLY E 1 282 ? 67.378 23.749 -21.811 1.00 41.84 340 GLY E C 1
ATOM 10096 O O . GLY E 1 282 ? 68.304 23.830 -22.623 1.00 44.03 340 GLY E O 1
ATOM 10097 N N . ASN E 1 283 ? 66.819 24.822 -21.222 1.00 40.67 341 ASN E N 1
ATOM 10098 C CA . ASN E 1 283 ? 67.261 26.207 -21.482 1.00 40.04 341 ASN E CA 1
ATOM 10099 C C . ASN E 1 283 ? 68.415 26.628 -20.554 1.00 37.98 341 ASN E C 1
ATOM 10100 O O . ASN E 1 283 ? 68.954 27.710 -20.706 1.00 38.39 341 ASN E O 1
ATOM 10105 N N . ARG E 1 284 ? 68.785 25.778 -19.599 1.00 36.24 342 ARG E N 1
ATOM 10106 C CA . ARG E 1 284 ? 69.877 26.085 -18.689 1.00 34.96 342 ARG E CA 1
ATOM 10107 C C . ARG E 1 284 ? 71.200 25.644 -19.301 1.00 35.71 342 ARG E C 1
ATOM 10108 O O . ARG E 1 284 ? 71.301 24.542 -19.810 1.00 36.05 342 ARG E O 1
ATOM 10116 N N . PRO E 1 285 ? 72.272 26.449 -19.188 1.00 36.00 343 PRO E N 1
ATOM 10117 C CA . PRO E 1 285 ? 73.594 26.034 -19.671 1.00 37.08 343 PRO E CA 1
ATOM 10118 C C . PRO E 1 285 ? 74.178 24.849 -18.891 1.00 36.75 343 PRO E C 1
ATOM 10119 O O . PRO E 1 285 ? 73.842 24.645 -17.743 1.00 36.16 343 PRO E O 1
ATOM 10123 N N . THR E 1 286 ? 75.056 24.087 -19.534 1.00 37.85 344 THR E N 1
ATOM 10124 C CA . THR E 1 286 ? 75.880 23.062 -18.872 1.00 38.10 344 THR E CA 1
ATOM 10125 C C . THR E 1 286 ? 77.007 23.742 -18.096 1.00 38.44 344 THR E C 1
ATOM 10126 O O . THR E 1 286 ? 77.278 24.937 -18.299 1.00 38.00 344 THR E O 1
ATOM 10130 N N . ILE E 1 287 ? 77.692 22.956 -17.262 1.00 40.19 345 ILE E N 1
ATOM 10131 C CA . ILE E 1 287 ? 78.862 23.419 -16.512 1.00 43.23 345 ILE E CA 1
ATOM 10132 C C . ILE E 1 287 ? 79.907 23.970 -17.481 1.00 49.26 345 ILE E C 1
ATOM 10133 O O . ILE E 1 287 ? 80.484 25.028 -17.223 1.00 46.53 345 ILE E O 1
ATOM 10138 N N . GLU E 1 288 ? 80.128 23.243 -18.589 1.00 46.90 346 GLU E N 1
ATOM 10139 C CA . GLU E 1 288 ? 81.149 23.596 -19.606 1.00 51.84 346 GLU E CA 1
ATOM 10140 C C . GLU E 1 288 ? 80.824 24.977 -20.194 1.00 47.24 346 GLU E C 1
ATOM 10141 O O . GLU E 1 288 ? 81.715 25.831 -20.305 1.00 46.74 346 GLU E O 1
ATOM 10147 N N . GLU E 1 289 ? 79.549 25.195 -20.545 1.00 43.36 347 GLU E N 1
ATOM 10148 C CA . GLU E 1 289 ? 79.103 26.477 -21.100 1.00 42.44 347 GLU E CA 1
ATOM 10149 C C . GLU E 1 289 ? 79.240 27.582 -20.044 1.00 38.90 347 GLU E C 1
ATOM 10150 O O . GLU E 1 289 ? 79.675 28.673 -20.357 1.00 37.51 347 GLU E O 1
ATOM 10156 N N . ILE E 1 290 ? 78.868 27.285 -18.788 1.00 41.87 348 ILE E N 1
ATOM 10157 C CA . ILE E 1 290 ? 78.983 28.248 -17.680 1.00 36.99 348 ILE E CA 1
ATOM 10158 C C . ILE E 1 290 ? 80.439 28.706 -17.545 1.00 36.35 348 ILE E C 1
ATOM 10159 O O . ILE E 1 290 ? 80.694 29.891 -17.334 1.00 38.24 348 ILE E O 1
ATOM 10164 N N . MET E 1 291 ? 81.386 27.768 -17.646 1.00 38.24 349 MET E N 1
ATOM 10165 C CA . MET E 1 291 ? 82.817 28.063 -17.453 1.00 45.78 349 MET E CA 1
ATOM 10166 C C . MET E 1 291 ? 83.361 28.963 -18.581 1.00 47.62 349 MET E C 1
ATOM 10167 O O . MET E 1 291 ? 84.390 29.603 -18.404 1.00 51.68 349 MET E O 1
ATOM 10172 N N . LYS E 1 292 ? 82.662 29.037 -19.719 1.00 48.76 350 LYS E N 1
ATOM 10173 C CA . LYS E 1 292 ? 83.052 29.910 -20.837 1.00 57.14 350 LYS E CA 1
ATOM 10174 C C . LYS E 1 292 ? 82.245 31.218 -20.835 1.00 61.50 350 LYS E C 1
ATOM 10175 O O . LYS E 1 292 ? 82.287 31.954 -21.804 1.00 70.36 350 LYS E O 1
ATOM 10181 N N . ASP E 1 293 ? 81.535 31.522 -19.746 1.00 53.16 351 ASP E N 1
ATOM 10182 C CA . ASP E 1 293 ? 80.756 32.759 -19.653 1.00 46.35 351 ASP E CA 1
ATOM 10183 C C . ASP E 1 293 ? 81.722 33.943 -19.597 1.00 50.49 351 ASP E C 1
ATOM 10184 O O . ASP E 1 293 ? 82.834 33.822 -19.084 1.00 55.85 351 ASP E O 1
ATOM 10189 N N . PRO E 1 294 ? 81.337 35.113 -20.163 1.00 56.34 352 PRO E N 1
ATOM 10190 C CA . PRO E 1 294 ? 82.115 36.351 -20.052 1.00 53.42 352 PRO E CA 1
ATOM 10191 C C . PRO E 1 294 ? 82.684 36.686 -18.664 1.00 51.83 352 PRO E C 1
ATOM 10192 O O . PRO E 1 294 ? 83.753 37.275 -18.577 1.00 62.77 352 PRO E O 1
ATOM 10196 N N . LEU E 1 295 ? 81.962 36.319 -17.601 1.00 52.96 353 LEU E N 1
ATOM 10197 C CA . LEU E 1 295 ? 82.375 36.638 -16.231 1.00 50.18 353 LEU E CA 1
ATOM 10198 C C . LEU E 1 295 ? 83.772 36.069 -15.924 1.00 42.66 353 LEU E C 1
ATOM 10199 O O . LEU E 1 295 ? 84.514 36.652 -15.155 1.00 36.85 353 LEU E O 1
ATOM 10204 N N . PHE E 1 296 ? 84.109 34.921 -16.520 1.00 46.92 354 PHE E N 1
ATOM 10205 C CA . PHE E 1 296 ? 85.294 34.145 -16.127 1.00 54.13 354 PHE E CA 1
ATOM 10206 C C . PHE E 1 296 ? 86.454 34.277 -17.131 1.00 65.70 354 PHE E C 1
ATOM 10207 O O . PHE E 1 296 ? 87.454 33.549 -16.998 1.00 72.80 354 PHE E O 1
ATOM 10215 N N . GLU E 1 297 ? 86.349 35.183 -18.117 1.00 66.16 355 GLU E N 1
ATOM 10216 C CA . GLU E 1 297 ? 87.444 35.377 -19.072 1.00 78.79 355 GLU E CA 1
ATOM 10217 C C . GLU E 1 297 ? 88.680 35.930 -18.345 1.00 65.66 355 GLU E C 1
ATOM 10218 O O . GLU E 1 297 ? 88.578 36.848 -17.511 1.00 55.23 355 GLU E O 1
ATOM 10224 N N . GLY E 1 298 ? 89.834 35.332 -18.663 1.00 54.62 356 GLY E N 1
ATOM 10225 C CA . GLY E 1 298 ? 91.104 35.678 -18.061 1.00 62.41 356 GLY E CA 1
ATOM 10226 C C . GLY E 1 298 ? 91.480 34.785 -16.892 1.00 63.89 356 GLY E C 1
ATOM 10227 O O . GLY E 1 298 ? 92.588 34.918 -16.378 1.00 65.75 356 GLY E O 1
ATOM 10228 N N . LEU E 1 299 ? 90.562 33.905 -16.458 1.00 72.51 357 LEU E N 1
ATOM 10229 C CA . LEU E 1 299 ? 90.786 33.061 -15.283 1.00 60.53 357 LEU E CA 1
ATOM 10230 C C . LEU E 1 299 ? 91.333 31.699 -15.718 1.00 62.59 357 LEU E C 1
ATOM 10231 O O . LEU E 1 299 ? 90.825 31.099 -16.685 1.00 53.96 357 LEU E O 1
ATOM 10236 N N . ASN E 1 300 ? 92.341 31.224 -14.974 1.00 58.01 358 ASN E N 1
ATOM 10237 C CA . ASN E 1 300 ? 92.900 29.904 -15.141 1.00 62.72 358 ASN E CA 1
ATOM 10238 C C . ASN E 1 300 ? 92.115 28.934 -14.245 1.00 56.30 358 ASN E C 1
ATOM 10239 O O . ASN E 1 300 ? 92.379 28.824 -13.044 1.00 56.26 358 ASN E O 1
ATOM 10244 N N . PHE E 1 301 ? 91.168 28.214 -14.857 1.00 57.96 359 PHE E N 1
ATOM 10245 C CA . PHE E 1 301 ? 90.317 27.271 -14.163 1.00 53.62 359 PHE E CA 1
ATOM 10246 C C . PHE E 1 301 ? 91.131 26.105 -13.590 1.00 60.44 359 PHE E C 1
ATOM 10247 O O . PHE E 1 301 ? 90.723 25.519 -12.595 1.00 80.28 359 PHE E O 1
ATOM 10255 N N . GLU E 1 302 ? 92.274 25.779 -14.203 1.00 66.43 360 GLU E N 1
ATOM 10256 C CA . GLU E 1 302 ? 93.105 24.680 -13.725 1.00 75.34 360 GLU E CA 1
ATOM 10257 C C . GLU E 1 302 ? 93.617 25.002 -12.310 1.00 78.13 360 GLU E C 1
ATOM 10258 O O . GLU E 1 302 ? 93.706 24.094 -11.482 1.00 72.94 360 GLU E O 1
ATOM 10264 N N . ASP E 1 303 ? 93.932 26.284 -12.044 1.00 72.66 361 ASP E N 1
ATOM 10265 C CA . ASP E 1 303 ? 94.438 26.737 -10.731 1.00 65.11 361 ASP E CA 1
ATOM 10266 C C . ASP E 1 303 ? 93.313 26.737 -9.684 1.00 62.82 361 ASP E C 1
ATOM 10267 O O . ASP E 1 303 ? 93.563 26.402 -8.511 1.00 48.93 361 ASP E O 1
ATOM 10272 N N . ILE E 1 304 ? 92.100 27.139 -10.103 1.00 54.85 362 ILE E N 1
ATOM 10273 C CA . ILE E 1 304 ? 90.929 27.112 -9.247 1.00 47.52 362 ILE E CA 1
ATOM 10274 C C . ILE E 1 304 ? 90.723 25.667 -8.774 1.00 42.70 362 ILE E C 1
ATOM 10275 O O . ILE E 1 304 ? 90.574 25.422 -7.574 1.00 39.40 362 ILE E O 1
ATOM 10280 N N . GLU E 1 305 ? 90.760 24.728 -9.727 1.00 41.15 363 GLU E N 1
ATOM 10281 C CA . GLU E 1 305 ? 90.478 23.303 -9.505 1.00 42.18 363 GLU E CA 1
ATOM 10282 C C . GLU E 1 305 ? 91.557 22.656 -8.628 1.00 50.71 363 GLU E C 1
ATOM 10283 O O . GLU E 1 305 ? 91.272 21.679 -7.936 1.00 54.57 363 GLU E O 1
ATOM 10289 N N . GLU E 1 306 ? 92.775 23.210 -8.634 1.00 53.09 364 GLU E N 1
ATOM 10290 C CA . GLU E 1 306 ? 93.867 22.697 -7.803 1.00 51.99 364 GLU E CA 1
ATOM 10291 C C . GLU E 1 306 ? 93.779 23.290 -6.391 1.00 46.16 364 GLU E C 1
ATOM 10292 O O . GLU E 1 306 ? 94.484 22.854 -5.487 1.00 43.50 364 GLU E O 1
ATOM 10298 N N . GLY E 1 307 ? 92.931 24.304 -6.210 1.00 45.25 365 GLY E N 1
ATOM 10299 C CA . GLY E 1 307 ? 92.567 24.802 -4.886 1.00 47.69 365 GLY E CA 1
ATOM 10300 C C . GLY E 1 307 ? 93.408 25.977 -4.443 1.00 50.55 365 GLY E C 1
ATOM 10301 O O . GLY E 1 307 ? 93.583 26.188 -3.232 1.00 51.00 365 GLY E O 1
ATOM 10302 N N . LYS E 1 308 ? 93.872 26.769 -5.415 1.00 57.33 366 LYS E N 1
ATOM 10303 C CA . LYS E 1 308 ? 94.832 27.841 -5.176 1.00 56.57 366 LYS E CA 1
ATOM 10304 C C . LYS E 1 308 ? 94.129 29.198 -5.099 1.00 51.77 366 LYS E C 1
ATOM 10305 O O . LYS E 1 308 ? 94.748 30.166 -4.652 1.00 52.18 366 LYS E O 1
ATOM 10311 N N . ALA E 1 309 ? 92.843 29.260 -5.479 1.00 46.85 367 ALA E N 1
ATOM 10312 C CA . ALA E 1 309 ? 92.082 30.494 -5.396 1.00 44.38 367 ALA E CA 1
ATOM 10313 C C . ALA E 1 309 ? 91.831 30.853 -3.927 1.00 42.44 367 ALA E C 1
ATOM 10314 O O . ALA E 1 309 ? 91.675 29.989 -3.070 1.00 48.93 367 ALA E O 1
ATOM 10316 N N . ARG E 1 310 ? 91.814 32.157 -3.661 1.00 41.86 368 ARG E N 1
ATOM 10317 C CA . ARG E 1 310 ? 91.592 32.721 -2.347 1.00 45.06 368 ARG E CA 1
ATOM 10318 C C . ARG E 1 310 ? 90.663 33.917 -2.535 1.00 46.80 368 ARG E C 1
ATOM 10319 O O . ARG E 1 310 ? 91.070 35.075 -2.479 1.00 52.78 368 ARG E O 1
ATOM 10327 N N . PRO E 1 311 ? 89.358 33.664 -2.758 1.00 43.75 369 PRO E N 1
ATOM 10328 C CA . PRO E 1 311 ? 88.412 34.735 -3.074 1.00 45.94 369 PRO E CA 1
ATOM 10329 C C . PRO E 1 311 ? 88.233 35.783 -1.962 1.00 40.98 369 PRO E C 1
ATOM 10330 O O . PRO E 1 311 ? 87.721 36.863 -2.229 1.00 42.46 369 PRO E O 1
ATOM 10334 N N . PHE E 1 312 ? 88.617 35.423 -0.724 1.00 38.92 370 PHE E N 1
ATOM 10335 C CA . PHE E 1 312 ? 88.386 36.219 0.472 1.00 44.30 370 PHE E CA 1
ATOM 10336 C C . PHE E 1 312 ? 89.681 36.874 0.977 1.00 50.49 370 PHE E C 1
ATOM 10337 O O . PHE E 1 312 ? 89.652 37.509 2.017 1.00 56.21 370 PHE E O 1
ATOM 10345 N N . ARG E 1 313 ? 90.798 36.781 0.236 1.00 56.34 371 ARG E N 1
ATOM 10346 C CA . ARG E 1 313 ? 91.986 37.658 0.448 1.00 73.21 371 ARG E CA 1
ATOM 10347 C C . ARG E 1 313 ? 91.744 39.025 -0.211 1.00 72.08 371 ARG E C 1
ATOM 10348 O O . ARG E 1 313 ? 91.077 39.095 -1.241 1.00 79.23 371 ARG E O 1
ATOM 10356 N N . TYR E 1 314 ? 92.321 40.100 0.346 1.00 101.13 372 TYR E N 1
ATOM 10357 C CA . TYR E 1 314 ? 92.160 41.447 -0.228 1.00 103.43 372 TYR E CA 1
ATOM 10358 C C . TYR E 1 314 ? 92.658 41.474 -1.683 1.00 91.84 372 TYR E C 1
ATOM 10359 O O . TYR E 1 314 ? 93.766 41.918 -1.983 1.00 84.93 372 TYR E O 1
ATOM 10368 N N . ILE F 1 7 ? 81.658 37.875 58.996 1.00 79.93 65 ILE F N 1
ATOM 10369 C CA . ILE F 1 7 ? 82.200 36.546 59.403 1.00 93.16 65 ILE F CA 1
ATOM 10370 C C . ILE F 1 7 ? 82.906 35.931 58.195 1.00 99.42 65 ILE F C 1
ATOM 10371 O O . ILE F 1 7 ? 82.529 36.212 57.059 1.00 117.12 65 ILE F O 1
ATOM 10376 N N . PRO F 1 8 ? 83.938 35.070 58.374 1.00 95.89 66 PRO F N 1
ATOM 10377 C CA . PRO F 1 8 ? 84.536 34.337 57.256 1.00 105.32 66 PRO F CA 1
ATOM 10378 C C . PRO F 1 8 ? 83.523 33.597 56.362 1.00 98.78 66 PRO F C 1
ATOM 10379 O O . PRO F 1 8 ? 82.559 32.952 56.842 1.00 89.99 66 PRO F O 1
ATOM 10383 N N . LEU F 1 9 ? 83.781 33.656 55.048 1.00 108.74 67 LEU F N 1
ATOM 10384 C CA . LEU F 1 9 ? 82.929 33.045 54.017 1.00 96.44 67 LEU F CA 1
ATOM 10385 C C . LEU F 1 9 ? 82.873 31.522 54.202 1.00 97.98 67 LEU F C 1
ATOM 10386 O O . LEU F 1 9 ? 81.856 30.905 53.946 1.00 86.62 67 LEU F O 1
ATOM 10391 N N . ALA F 1 10 ? 83.981 30.924 54.646 1.00 108.61 68 ALA F N 1
ATOM 10392 C CA . ALA F 1 10 ? 84.097 29.479 54.870 1.00 112.64 68 ALA F CA 1
ATOM 10393 C C . ALA F 1 10 ? 83.117 28.990 55.950 1.00 111.08 68 ALA F C 1
ATOM 10394 O O . ALA F 1 10 ? 82.754 27.815 55.947 1.00 95.61 68 ALA F O 1
ATOM 10396 N N . ASP F 1 11 ? 82.704 29.879 56.866 1.00 126.56 69 ASP F N 1
ATOM 10397 C CA . ASP F 1 11 ? 81.888 29.508 58.029 1.00 97.65 69 ASP F CA 1
ATOM 10398 C C . ASP F 1 11 ? 80.397 29.803 57.808 1.00 92.93 69 ASP F C 1
ATOM 10399 O O . ASP F 1 11 ? 79.598 29.526 58.694 1.00 98.21 69 ASP F O 1
ATOM 10404 N N . MET F 1 12 ? 80.015 30.318 56.635 1.00 90.15 70 MET F N 1
ATOM 10405 C CA . MET F 1 12 ? 78.602 30.561 56.316 1.00 75.91 70 MET F CA 1
ATOM 10406 C C . MET F 1 12 ? 77.886 29.212 56.185 1.00 76.33 70 MET F C 1
ATOM 10407 O O . MET F 1 12 ? 78.328 28.346 55.463 1.00 67.90 70 MET F O 1
ATOM 10412 N N . THR F 1 13 ? 76.768 29.067 56.899 1.00 77.09 71 THR F N 1
ATOM 10413 C CA . THR F 1 13 ? 75.886 27.896 56.845 1.00 93.44 71 THR F CA 1
ATOM 10414 C C . THR F 1 13 ? 74.585 28.283 56.127 1.00 88.22 71 THR F C 1
ATOM 10415 O O . THR F 1 13 ? 74.410 29.433 55.716 1.00 87.63 71 THR F O 1
ATOM 10419 N N . PHE F 1 14 ? 73.664 27.319 56.002 1.00 76.11 72 PHE F N 1
ATOM 10420 C CA . PHE F 1 14 ? 72.354 27.539 55.397 1.00 63.87 72 PHE F CA 1
ATOM 10421 C C . PHE F 1 14 ? 71.703 28.796 55.998 1.00 61.18 72 PHE F C 1
ATOM 10422 O O . PHE F 1 14 ? 71.249 29.669 55.263 1.00 54.64 72 PHE F O 1
ATOM 10430 N N . TRP F 1 15 ? 71.657 28.871 57.335 1.00 62.23 73 TRP F N 1
ATOM 10431 C CA . TRP F 1 15 ? 70.965 29.946 58.061 1.00 61.96 73 TRP F CA 1
ATOM 10432 C C . TRP F 1 15 ? 71.636 31.296 57.776 1.00 56.37 73 TRP F C 1
ATOM 10433 O O . TRP F 1 15 ? 70.979 32.319 57.692 1.00 53.71 73 TRP F O 1
ATOM 10444 N N . SER F 1 16 ? 72.973 31.294 57.633 1.00 54.03 74 SER F N 1
ATOM 10445 C CA . SER F 1 16 ? 73.735 32.506 57.303 1.00 53.25 74 SER F CA 1
ATOM 10446 C C . SER F 1 16 ? 73.264 33.069 55.957 1.00 54.58 74 SER F C 1
ATOM 10447 O O . SER F 1 16 ? 73.007 34.278 55.856 1.00 49.87 74 SER F O 1
ATOM 10450 N N . TRP F 1 17 ? 73.157 32.191 54.944 1.00 49.82 75 TRP F N 1
ATOM 10451 C CA . TRP F 1 17 ? 72.777 32.583 53.591 1.00 43.62 75 TRP F CA 1
ATOM 10452 C C . TRP F 1 17 ? 71.335 33.090 53.567 1.00 42.52 75 TRP F C 1
ATOM 10453 O O . TRP F 1 17 ? 71.033 34.108 52.930 1.00 39.49 75 TRP F O 1
ATOM 10464 N N . MET F 1 18 ? 70.458 32.379 54.276 1.00 44.55 76 MET F N 1
ATOM 10465 C CA . MET F 1 18 ? 69.055 32.752 54.347 1.00 44.61 76 MET F CA 1
ATOM 10466 C C . MET F 1 18 ? 68.940 34.122 55.021 1.00 43.94 76 MET F C 1
ATOM 10467 O O . MET F 1 18 ? 68.186 34.987 54.566 1.00 39.39 76 MET F O 1
ATOM 10472 N N . SER F 1 19 ? 69.687 34.300 56.111 1.00 47.70 77 SER F N 1
ATOM 10473 C CA . SER F 1 19 ? 69.724 35.577 56.825 1.00 53.34 77 SER F CA 1
ATOM 10474 C C . SER F 1 19 ? 70.195 36.680 55.872 1.00 45.61 77 SER F C 1
ATOM 10475 O O . SER F 1 19 ? 69.586 37.742 55.813 1.00 41.60 77 SER F O 1
ATOM 10478 N N . TYR F 1 20 ? 71.261 36.403 55.113 1.00 43.55 78 TYR F N 1
ATOM 10479 C CA . TYR F 1 20 ? 71.822 37.407 54.221 1.00 44.45 78 TYR F CA 1
ATOM 10480 C C . TYR F 1 20 ? 70.830 37.779 53.117 1.00 42.56 78 TYR F C 1
ATOM 10481 O O . TYR F 1 20 ? 70.742 38.943 52.739 1.00 39.51 78 TYR F O 1
ATOM 10490 N N . LEU F 1 21 ? 70.085 36.788 52.612 1.00 44.70 79 LEU F N 1
ATOM 10491 C CA . LEU F 1 21 ? 69.050 37.033 51.617 1.00 49.46 79 LEU F CA 1
ATOM 10492 C C . LEU F 1 21 ? 68.039 38.057 52.156 1.00 49.15 79 LEU F C 1
ATOM 10493 O O . LEU F 1 21 ? 67.675 38.999 51.457 1.00 49.00 79 LEU F O 1
ATOM 10498 N N . LYS F 1 22 ? 67.628 37.885 53.413 1.00 53.35 80 LYS F N 1
ATOM 10499 C CA . LYS F 1 22 ? 66.626 38.755 54.059 1.00 64.92 80 LYS F CA 1
ATOM 10500 C C . LYS F 1 22 ? 67.171 40.177 54.264 1.00 62.73 80 LYS F C 1
ATOM 10501 O O . LYS F 1 22 ? 66.407 41.127 54.214 1.00 58.38 80 LYS F O 1
ATOM 10507 N N . GLU F 1 23 ? 68.489 40.312 54.449 1.00 65.50 81 GLU F N 1
ATOM 10508 C CA . GLU F 1 23 ? 69.148 41.612 54.651 1.00 65.89 81 GLU F CA 1
ATOM 10509 C C . GLU F 1 23 ? 69.184 42.452 53.362 1.00 67.11 81 GLU F C 1
ATOM 10510 O O . GLU F 1 23 ? 69.426 43.656 53.459 1.00 63.91 81 GLU F O 1
ATOM 10516 N N . LEU F 1 24 ? 69.007 41.841 52.171 1.00 60.98 82 LEU F N 1
ATOM 10517 C CA . LEU F 1 24 ? 69.085 42.588 50.911 1.00 49.17 82 LEU F CA 1
ATOM 10518 C C . LEU F 1 24 ? 67.903 43.540 50.818 1.00 45.47 82 LEU F C 1
ATOM 10519 O O . LEU F 1 24 ? 66.776 43.148 51.125 1.00 45.98 82 LEU F O 1
ATOM 10524 N N . PRO F 1 25 ? 68.116 44.786 50.334 1.00 44.88 83 PRO F N 1
ATOM 10525 C CA . PRO F 1 25 ? 67.022 45.745 50.206 1.00 46.02 83 PRO F CA 1
ATOM 10526 C C . PRO F 1 25 ? 66.002 45.370 49.119 1.00 43.07 83 PRO F C 1
ATOM 10527 O O . PRO F 1 25 ? 66.340 44.709 48.140 1.00 44.38 83 PRO F O 1
ATOM 10531 N N . ASP F 1 26 ? 64.754 45.795 49.329 1.00 45.21 84 ASP F N 1
ATOM 10532 C CA . ASP F 1 26 ? 63.651 45.550 48.426 1.00 49.02 84 ASP F CA 1
ATOM 10533 C C . ASP F 1 26 ? 63.815 46.391 47.160 1.00 48.28 84 ASP F C 1
ATOM 10534 O O . ASP F 1 26 ? 64.444 47.452 47.163 1.00 55.07 84 ASP F O 1
ATOM 10539 N N . ILE F 1 27 ? 63.203 45.892 46.088 1.00 47.04 85 ILE F N 1
ATOM 10540 C CA . ILE F 1 27 ? 62.944 46.640 44.885 1.00 44.17 85 ILE F CA 1
ATOM 10541 C C . ILE F 1 27 ? 61.437 46.548 44.629 1.00 50.87 85 ILE F C 1
ATOM 10542 O O . ILE F 1 27 ? 60.821 45.527 44.972 1.00 51.24 85 ILE F O 1
ATOM 10547 N N . ASP F 1 28 ? 60.862 47.601 44.034 1.00 54.76 86 ASP F N 1
ATOM 10548 C CA . ASP F 1 28 ? 59.461 47.605 43.598 1.00 63.64 86 ASP F CA 1
ATOM 10549 C C . ASP F 1 28 ? 59.399 47.116 42.147 1.00 62.03 86 ASP F C 1
ATOM 10550 O O . ASP F 1 28 ? 59.811 47.840 41.230 1.00 71.39 86 ASP F O 1
ATOM 10555 N N . GLU F 1 29 ? 58.869 45.895 41.982 1.00 63.66 87 GLU F N 1
ATOM 10556 C CA . GLU F 1 29 ? 58.907 45.107 40.737 1.00 57.33 87 GLU F CA 1
ATOM 10557 C C . GLU F 1 29 ? 57.795 45.552 39.772 1.00 67.79 87 GLU F C 1
ATOM 10558 O O . GLU F 1 29 ? 57.918 45.347 38.541 1.00 75.40 87 GLU F O 1
ATOM 10564 N N . SER F 1 30 ? 56.727 46.167 40.310 1.00 68.70 88 SER F N 1
ATOM 10565 C CA . SER F 1 30 ? 55.610 46.684 39.493 1.00 67.10 88 SER F CA 1
ATOM 10566 C C . SER F 1 30 ? 55.997 47.992 38.781 1.00 67.82 88 SER F C 1
ATOM 10567 O O . SER F 1 30 ? 55.316 48.410 37.856 1.00 68.14 88 SER F O 1
ATOM 10570 N N . ARG F 1 31 ? 57.092 48.634 39.212 1.00 81.77 89 ARG F N 1
ATOM 10571 C CA . ARG F 1 31 ? 57.469 49.972 38.745 1.00 82.61 89 ARG F CA 1
ATOM 10572 C C . ARG F 1 31 ? 58.629 49.917 37.736 1.00 78.77 89 ARG F C 1
ATOM 10573 O O . ARG F 1 31 ? 59.242 50.954 37.462 1.00 72.30 89 ARG F O 1
ATOM 10581 N N . ASN F 1 32 ? 58.929 48.738 37.174 1.00 81.12 90 ASN F N 1
ATOM 10582 C CA . ASN F 1 32 ? 59.961 48.637 36.149 1.00 75.51 90 ASN F CA 1
ATOM 10583 C C . ASN F 1 32 ? 59.623 47.484 35.195 1.00 66.63 90 ASN F C 1
ATOM 10584 O O . ASN F 1 32 ? 58.845 46.586 35.524 1.00 61.37 90 ASN F O 1
ATOM 10589 N N . PRO F 1 33 ? 60.157 47.514 33.953 1.00 60.00 91 PRO F N 1
ATOM 10590 C CA . PRO F 1 33 ? 59.733 46.571 32.917 1.00 57.41 91 PRO F CA 1
ATOM 10591 C C . PRO F 1 33 ? 60.327 45.148 32.977 1.00 46.95 91 PRO F C 1
ATOM 10592 O O . PRO F 1 33 ? 60.017 44.356 32.113 1.00 44.39 91 PRO F O 1
ATOM 10596 N N . ILE F 1 34 ? 61.174 44.850 33.965 1.00 44.35 92 ILE F N 1
ATOM 10597 C CA . ILE F 1 34 ? 61.955 43.625 33.957 1.00 40.68 92 ILE F CA 1
ATOM 10598 C C . ILE F 1 34 ? 61.045 42.396 34.077 1.00 42.71 92 ILE F C 1
ATOM 10599 O O . ILE F 1 34 ? 61.190 41.465 33.291 1.00 46.04 92 ILE F O 1
ATOM 10604 N N . LEU F 1 35 ? 60.122 42.381 35.050 1.00 43.30 93 LEU F N 1
ATOM 10605 C CA . LEU F 1 35 ? 59.174 41.265 35.214 1.00 42.85 93 LEU F CA 1
ATOM 10606 C C . LEU F 1 35 ? 58.368 41.063 33.924 1.00 43.97 93 LEU F C 1
ATOM 10607 O O . LEU F 1 35 ? 58.154 39.943 33.478 1.00 42.81 93 LEU F O 1
ATOM 10612 N N . LYS F 1 36 ? 57.895 42.169 33.330 1.00 43.25 94 LYS F N 1
ATOM 10613 C CA . LYS F 1 36 ? 57.096 42.077 32.142 1.00 44.88 94 LYS F CA 1
ATOM 10614 C C . LYS F 1 36 ? 57.908 41.396 31.039 1.00 45.29 94 LYS F C 1
ATOM 10615 O O . LYS F 1 36 ? 57.376 40.552 30.316 1.00 43.54 94 LYS F O 1
ATOM 10621 N N . ARG F 1 37 ? 59.183 41.771 30.886 0.98 45.84 95 ARG F N 1
ATOM 10622 C CA . ARG F 1 37 ? 60.023 41.198 29.847 0.98 47.47 95 ARG F CA 1
ATOM 10623 C C . ARG F 1 37 ? 60.171 39.694 30.113 0.98 46.46 95 ARG F C 1
ATOM 10624 O O . ARG F 1 37 ? 60.079 38.910 29.176 0.98 47.13 95 ARG F O 1
ATOM 10632 N N . LEU F 1 38 ? 60.343 39.298 31.380 1.00 42.23 96 LEU F N 1
ATOM 10633 C CA . LEU F 1 38 ? 60.513 37.887 31.716 1.00 45.64 96 LEU F CA 1
ATOM 10634 C C . LEU F 1 38 ? 59.243 37.082 31.391 1.00 47.94 96 LEU F C 1
ATOM 10635 O O . LEU F 1 38 ? 59.346 35.957 30.944 1.00 57.73 96 LEU F O 1
ATOM 10640 N N . LEU F 1 39 ? 58.061 37.652 31.641 1.00 49.09 97 LEU F N 1
ATOM 10641 C CA . LEU F 1 39 ? 56.786 36.968 31.424 1.00 53.72 97 LEU F CA 1
ATOM 10642 C C . LEU F 1 39 ? 56.447 36.903 29.925 1.00 53.72 97 LEU F C 1
ATOM 10643 O O . LEU F 1 39 ? 55.714 36.022 29.516 1.00 49.29 97 LEU F O 1
ATOM 10648 N N . SER F 1 40 ? 56.931 37.863 29.142 1.00 55.85 98 SER F N 1
ATOM 10649 C CA . SER F 1 40 ? 56.640 37.946 27.711 1.00 61.78 98 SER F CA 1
ATOM 10650 C C . SER F 1 40 ? 57.529 36.982 26.909 1.00 68.55 98 SER F C 1
ATOM 10651 O O . SER F 1 40 ? 57.423 36.970 25.691 1.00 66.07 98 SER F O 1
ATOM 10654 N N . GLY F 1 41 ? 58.375 36.204 27.583 1.00 88.21 99 GLY F N 1
ATOM 10655 C CA . GLY F 1 41 ? 59.528 35.559 26.901 1.00 100.75 99 GLY F CA 1
ATOM 10656 C C . GLY F 1 41 ? 60.172 34.508 27.783 1.00 113.46 99 GLY F C 1
ATOM 10657 O O . GLY F 1 41 ? 59.444 33.829 28.487 1.00 99.23 99 GLY F O 1
ATOM 10658 N N . SER F 1 42 ? 61.517 34.448 27.809 1.00 104.54 100 SER F N 1
ATOM 10659 C CA . SER F 1 42 ? 62.290 33.899 28.945 1.00 86.29 100 SER F CA 1
ATOM 10660 C C . SER F 1 42 ? 63.152 35.010 29.550 1.00 68.79 100 SER F C 1
ATOM 10661 O O . SER F 1 42 ? 64.269 35.268 29.092 1.00 53.21 100 SER F O 1
ATOM 10664 N N . ASP F 1 47 ? 68.019 27.685 35.593 1.00 80.18 105 ASP F N 1
ATOM 10665 C CA . ASP F 1 47 ? 69.286 26.914 35.640 1.00 91.20 105 ASP F CA 1
ATOM 10666 C C . ASP F 1 47 ? 70.452 27.816 36.088 1.00 91.45 105 ASP F C 1
ATOM 10667 O O . ASP F 1 47 ? 71.187 27.477 37.020 1.00 88.63 105 ASP F O 1
ATOM 10672 N N . GLY F 1 48 ? 70.626 28.964 35.416 1.00 90.31 106 GLY F N 1
ATOM 10673 C CA . GLY F 1 48 ? 71.530 30.040 35.860 1.00 74.07 106 GLY F CA 1
ATOM 10674 C C . GLY F 1 48 ? 70.815 31.385 36.009 1.00 62.21 106 GLY F C 1
ATOM 10675 O O . GLY F 1 48 ? 69.599 31.472 36.241 1.00 61.58 106 GLY F O 1
ATOM 10676 N N . SER F 1 49 ? 71.571 32.466 35.841 1.00 54.44 107 SER F N 1
ATOM 10677 C CA . SER F 1 49 ? 70.980 33.788 35.796 1.00 51.49 107 SER F CA 1
ATOM 10678 C C . SER F 1 49 ? 70.490 34.131 34.384 1.00 48.59 107 SER F C 1
ATOM 10679 O O . SER F 1 49 ? 70.933 33.583 33.399 1.00 50.03 107 SER F O 1
ATOM 10682 N N . THR F 1 50 ? 69.564 35.087 34.336 1.00 39.70 108 THR F N 1
ATOM 10683 C CA . THR F 1 50 ? 69.037 35.650 33.129 1.00 37.15 108 THR F CA 1
ATOM 10684 C C . THR F 1 50 ? 69.361 37.143 33.142 1.00 35.01 108 THR F C 1
ATOM 10685 O O . THR F 1 50 ? 69.272 37.779 34.186 1.00 33.18 108 THR F O 1
ATOM 10689 N N . THR F 1 51 ? 69.741 37.680 31.979 1.00 33.46 109 THR F N 1
ATOM 10690 C CA . THR F 1 51 ? 70.050 39.080 31.830 1.00 31.11 109 THR F CA 1
ATOM 10691 C C . THR F 1 51 ? 68.899 39.753 31.085 1.00 29.62 109 THR F C 1
ATOM 10692 O O . THR F 1 51 ? 68.463 39.258 30.067 1.00 29.60 109 THR F O 1
ATOM 10696 N N . VAL F 1 52 ? 68.436 40.888 31.627 1.00 27.18 110 VAL F N 1
ATOM 10697 C CA . VAL F 1 52 ? 67.447 41.714 30.978 1.00 26.87 110 VAL F CA 1
ATOM 10698 C C . VAL F 1 52 ? 68.043 43.107 30.789 1.00 26.00 110 VAL F C 1
ATOM 10699 O O . VAL F 1 52 ? 68.464 43.722 31.746 1.00 25.62 110 VAL F O 1
ATOM 10703 N N . ASN F 1 53 ? 68.066 43.603 29.548 1.00 26.15 111 ASN F N 1
ATOM 10704 C CA . ASN F 1 53 ? 68.595 44.902 29.247 1.00 26.29 111 ASN F CA 1
ATOM 10705 C C . ASN F 1 53 ? 67.531 45.966 29.483 1.00 27.99 111 ASN F C 1
ATOM 10706 O O . ASN F 1 53 ? 66.391 45.761 29.111 1.00 30.09 111 ASN F O 1
ATOM 10711 N N . VAL F 1 54 ? 67.927 47.096 30.106 1.00 27.78 112 VAL F N 1
ATOM 10712 C CA . VAL F 1 54 ? 67.073 48.266 30.196 1.00 27.95 112 VAL F CA 1
ATOM 10713 C C . VAL F 1 54 ? 67.814 49.450 29.566 1.00 28.01 112 VAL F C 1
ATOM 10714 O O . VAL F 1 54 ? 68.600 50.140 30.239 1.00 28.44 112 VAL F O 1
ATOM 10718 N N . ARG F 1 55 ? 67.562 49.675 28.268 1.00 27.17 113 ARG F N 1
ATOM 10719 C CA . ARG F 1 55 ? 68.319 50.646 27.470 1.00 27.52 113 ARG F CA 1
ATOM 10720 C C . ARG F 1 55 ? 67.954 52.076 27.888 1.00 30.22 113 ARG F C 1
ATOM 10721 O O . ARG F 1 55 ? 68.768 52.988 27.754 1.00 28.00 113 ARG F O 1
ATOM 10729 N N . VAL F 1 56 ? 66.721 52.264 28.385 1.00 32.95 114 VAL F N 1
ATOM 10730 C CA . VAL F 1 56 ? 66.240 53.570 28.802 1.00 32.53 114 VAL F CA 1
ATOM 10731 C C . VAL F 1 56 ? 65.668 53.461 30.211 1.00 34.46 114 VAL F C 1
ATOM 10732 O O . VAL F 1 56 ? 64.467 53.352 30.380 1.00 38.71 114 VAL F O 1
ATOM 10736 N N . PRO F 1 57 ? 66.485 53.490 31.278 1.00 33.52 115 PRO F N 1
ATOM 10737 C CA . PRO F 1 57 ? 65.962 53.429 32.637 1.00 35.48 115 PRO F CA 1
ATOM 10738 C C . PRO F 1 57 ? 65.006 54.598 32.906 1.00 40.00 115 PRO F C 1
ATOM 10739 O O . PRO F 1 57 ? 65.313 55.744 32.536 1.00 49.88 115 PRO F O 1
ATOM 10743 N N . ALA F 1 58 ? 63.875 54.297 33.552 1.00 44.43 116 ALA F N 1
ATOM 10744 C CA . ALA F 1 58 ? 62.855 55.274 33.917 1.00 50.52 116 ALA F CA 1
ATOM 10745 C C . ALA F 1 58 ? 63.250 55.961 35.228 1.00 54.32 116 ALA F C 1
ATOM 10746 O O . ALA F 1 58 ? 64.215 55.555 35.875 1.00 48.10 116 ALA F O 1
ATOM 10748 N N . ARG F 1 59 ? 62.458 56.965 35.629 1.00 63.35 117 ARG F N 1
ATOM 10749 C CA . ARG F 1 59 ? 62.702 57.802 36.813 1.00 63.61 117 ARG F CA 1
ATOM 10750 C C . ARG F 1 59 ? 62.911 56.922 38.063 1.00 56.89 117 ARG F C 1
ATOM 10751 O O . ARG F 1 59 ? 63.858 57.149 38.832 1.00 45.46 117 ARG F O 1
ATOM 10759 N N . GLU F 1 60 ? 62.055 55.908 38.255 1.00 47.96 118 GLU F N 1
ATOM 10760 C CA . GLU F 1 60 ? 62.058 55.123 39.494 1.00 54.81 118 GLU F CA 1
ATOM 10761 C C . GLU F 1 60 ? 63.370 54.326 39.600 1.00 50.98 118 GLU F C 1
ATOM 10762 O O . GLU F 1 60 ? 63.945 54.193 40.683 1.00 48.58 118 GLU F O 1
ATOM 10768 N N . LEU F 1 61 ? 63.854 53.821 38.461 1.00 46.12 119 LEU F N 1
ATOM 10769 C CA . LEU F 1 61 ? 65.059 53.012 38.433 1.00 48.53 119 LEU F CA 1
ATOM 10770 C C . LEU F 1 61 ? 66.297 53.907 38.593 1.00 46.04 119 LEU F C 1
ATOM 10771 O O . LEU F 1 61 ? 67.260 53.525 39.282 1.00 44.28 119 LEU F O 1
ATOM 10776 N N . VAL F 1 62 ? 66.260 55.087 37.963 1.00 43.04 120 VAL F N 1
ATOM 10777 C CA . VAL F 1 62 ? 67.323 56.083 38.091 1.00 45.81 120 VAL F CA 1
ATOM 10778 C C . VAL F 1 62 ? 67.485 56.456 39.573 1.00 47.99 120 VAL F C 1
ATOM 10779 O O . VAL F 1 62 ? 68.608 56.539 40.088 1.00 42.29 120 VAL F O 1
ATOM 10783 N N . ARG F 1 63 ? 66.356 56.659 40.264 1.00 52.63 121 ARG F N 1
ATOM 10784 C CA . ARG F 1 63 ? 66.360 57.048 41.690 1.00 56.56 121 ARG F CA 1
ATOM 10785 C C . ARG F 1 63 ? 66.914 55.892 42.534 1.00 49.06 121 ARG F C 1
ATOM 10786 O O . ARG F 1 63 ? 67.784 56.105 43.378 1.00 53.25 121 ARG F O 1
ATOM 10794 N N . LEU F 1 64 ? 66.431 54.669 42.295 1.00 41.63 122 LEU F N 1
ATOM 10795 C CA . LEU F 1 64 ? 66.845 53.517 43.094 1.00 39.09 122 LEU F CA 1
ATOM 10796 C C . LEU F 1 64 ? 68.364 53.299 43.010 1.00 37.15 122 LEU F C 1
ATOM 10797 O O . LEU F 1 64 ? 68.980 52.975 44.015 1.00 37.51 122 LEU F O 1
ATOM 10802 N N . LEU F 1 65 ? 68.953 53.463 41.817 1.00 35.75 123 LEU F N 1
ATOM 10803 C CA . LEU F 1 65 ? 70.355 53.140 41.568 1.00 36.21 123 LEU F CA 1
ATOM 10804 C C . LEU F 1 65 ? 71.253 54.380 41.684 1.00 42.29 123 LEU F C 1
ATOM 10805 O O . LEU F 1 65 ? 72.493 54.261 41.530 1.00 41.01 123 LEU F O 1
ATOM 10810 N N . SER F 1 66 ? 70.652 55.561 41.909 1.00 38.72 124 SER F N 1
ATOM 10811 C CA . SER F 1 66 ? 71.392 56.820 41.964 1.00 40.06 124 SER F CA 1
ATOM 10812 C C . SER F 1 66 ? 72.233 56.999 40.695 1.00 39.29 124 SER F C 1
ATOM 10813 O O . SER F 1 66 ? 73.416 57.295 40.787 1.00 38.85 124 SER F O 1
ATOM 10816 N N . LEU F 1 67 ? 71.623 56.804 39.522 1.00 36.84 125 LEU F N 1
ATOM 10817 C CA . LEU F 1 67 ? 72.351 56.881 38.270 1.00 40.10 125 LEU F CA 1
ATOM 10818 C C . LEU F 1 67 ? 72.682 58.360 37.982 1.00 41.35 125 LEU F C 1
ATOM 10819 O O . LEU F 1 67 ? 71.845 59.248 38.118 1.00 36.16 125 LEU F O 1
ATOM 10824 N N . THR F 1 68 ? 73.925 58.609 37.563 1.00 40.58 126 THR F N 1
ATOM 10825 C CA . THR F 1 68 ? 74.319 59.879 36.943 1.00 41.16 126 THR F CA 1
ATOM 10826 C C . THR F 1 68 ? 73.620 59.978 35.593 1.00 41.82 126 THR F C 1
ATOM 10827 O O . THR F 1 68 ? 73.187 58.971 35.051 1.00 44.59 126 THR F O 1
ATOM 10831 N N . PRO F 1 69 ? 73.463 61.187 35.005 1.00 49.02 127 PRO F N 1
ATOM 10832 C CA . PRO F 1 69 ? 72.904 61.308 33.654 1.00 46.94 127 PRO F CA 1
ATOM 10833 C C . PRO F 1 69 ? 73.701 60.515 32.599 1.00 46.50 127 PRO F C 1
ATOM 10834 O O . PRO F 1 69 ? 73.122 60.041 31.642 1.00 44.70 127 PRO F O 1
ATOM 10838 N N . GLU F 1 70 ? 75.020 60.390 32.788 1.00 45.32 128 GLU F N 1
ATOM 10839 C CA . GLU F 1 70 ? 75.893 59.598 31.909 1.00 48.15 128 GLU F CA 1
ATOM 10840 C C . GLU F 1 70 ? 75.469 58.120 31.960 1.00 42.36 128 GLU F C 1
ATOM 10841 O O . GLU F 1 70 ? 75.317 57.471 30.935 1.00 36.91 128 GLU F O 1
ATOM 10847 N N . GLN F 1 71 ? 75.291 57.601 33.177 1.00 40.38 129 GLN F N 1
ATOM 10848 C CA . GLN F 1 71 ? 74.854 56.221 33.426 1.00 38.48 129 GLN F CA 1
ATOM 10849 C C . GLN F 1 71 ? 73.450 55.998 32.832 1.00 39.65 129 GLN F C 1
ATOM 10850 O O . GLN F 1 71 ? 73.194 54.946 32.219 1.00 32.31 129 GLN F O 1
ATOM 10856 N N . GLN F 1 72 ? 72.554 56.984 32.998 1.00 38.31 130 GLN F N 1
ATOM 10857 C CA . GLN F 1 72 ? 71.211 56.932 32.403 1.00 39.77 130 GLN F CA 1
ATOM 10858 C C . GLN F 1 72 ? 71.309 56.709 30.884 1.00 38.49 130 GLN F C 1
ATOM 10859 O O . GLN F 1 72 ? 70.538 55.964 30.319 1.00 44.25 130 GLN F O 1
ATOM 10865 N N . ARG F 1 73 ? 72.253 57.386 30.237 1.00 38.53 131 ARG F N 1
ATOM 10866 C CA . ARG F 1 73 ? 72.423 57.381 28.781 1.00 42.58 131 ARG F CA 1
ATOM 10867 C C . ARG F 1 73 ? 73.020 56.045 28.316 1.00 38.76 131 ARG F C 1
ATOM 10868 O O . ARG F 1 73 ? 72.668 55.573 27.233 1.00 35.21 131 ARG F O 1
ATOM 10876 N N . GLU F 1 74 ? 73.913 55.461 29.127 1.00 39.15 132 GLU F N 1
ATOM 10877 C CA . GLU F 1 74 ? 74.560 54.181 28.821 1.00 34.90 132 GLU F CA 1
ATOM 10878 C C . GLU F 1 74 ? 73.555 53.026 28.874 1.00 32.08 132 GLU F C 1
ATOM 10879 O O . GLU F 1 74 ? 73.721 52.045 28.135 1.00 35.66 132 GLU F O 1
ATOM 10885 N N . GLY F 1 75 ? 72.553 53.131 29.762 1.00 33.37 133 GLY F N 1
ATOM 10886 C CA . GLY F 1 75 ? 71.607 52.055 30.040 1.00 31.42 133 GLY F CA 1
ATOM 10887 C C . GLY F 1 75 ? 72.160 51.094 31.080 1.00 29.83 133 GLY F C 1
ATOM 10888 O O . GLY F 1 75 ? 73.341 51.165 31.427 1.00 29.43 133 GLY F O 1
ATOM 10889 N N . VAL F 1 76 ? 71.302 50.200 31.591 1.00 29.90 134 VAL F N 1
ATOM 10890 C CA . VAL F 1 76 ? 71.718 49.203 32.573 1.00 31.15 134 VAL F CA 1
ATOM 10891 C C . VAL F 1 76 ? 71.192 47.836 32.145 1.00 31.02 134 VAL F C 1
ATOM 10892 O O . VAL F 1 76 ? 70.270 47.720 31.333 1.00 33.13 134 VAL F O 1
ATOM 10896 N N . SER F 1 77 ? 71.804 46.803 32.715 1.00 29.78 135 SER F N 1
ATOM 10897 C CA . SER F 1 77 ? 71.301 45.455 32.606 1.00 30.18 135 SER F CA 1
ATOM 10898 C C . SER F 1 77 ? 71.081 44.875 34.007 1.00 28.62 135 SER F C 1
ATOM 10899 O O . SER F 1 77 ? 71.753 45.235 34.978 1.00 28.84 135 SER F O 1
ATOM 10902 N N . ALA F 1 78 ? 70.100 43.987 34.107 1.00 28.06 136 ALA F N 1
ATOM 10903 C CA . ALA F 1 78 ? 69.776 43.311 35.342 1.00 28.07 136 ALA F CA 1
ATOM 10904 C C . ALA F 1 78 ? 70.051 41.814 35.180 1.00 28.28 136 ALA F C 1
ATOM 10905 O O . ALA F 1 78 ? 69.613 41.209 34.240 1.00 30.09 136 ALA F O 1
ATOM 10907 N N . LYS F 1 79 ? 70.830 41.266 36.100 1.00 29.69 137 LYS F N 1
ATOM 10908 C CA . LYS F 1 79 ? 71.061 39.855 36.244 1.00 32.59 137 LYS F CA 1
ATOM 10909 C C . LYS F 1 79 ? 70.098 39.329 37.318 1.00 33.01 137 LYS F C 1
ATOM 10910 O O . LYS F 1 79 ? 70.154 39.744 38.488 1.00 36.67 137 LYS F O 1
ATOM 10916 N N . VAL F 1 80 ? 69.196 38.435 36.921 1.00 32.98 138 VAL F N 1
ATOM 10917 C CA . VAL F 1 80 ? 68.131 37.992 37.808 1.00 34.34 138 VAL F CA 1
ATOM 10918 C C . VAL F 1 80 ? 68.266 36.487 38.021 1.00 35.21 138 VAL F C 1
ATOM 10919 O O . VAL F 1 80 ? 68.610 35.746 37.094 1.00 40.03 138 VAL F O 1
ATOM 10923 N N . ARG F 1 81 ? 67.989 36.052 39.253 1.00 34.85 139 ARG F N 1
ATOM 10924 C CA . ARG F 1 81 ? 67.959 34.651 39.620 1.00 34.33 139 ARG F CA 1
ATOM 10925 C C . ARG F 1 81 ? 66.717 34.379 40.459 1.00 33.44 139 ARG F C 1
ATOM 10926 O O . ARG F 1 81 ? 66.337 35.180 41.316 1.00 31.18 139 ARG F O 1
ATOM 10934 N N . LEU F 1 82 ? 66.140 33.203 40.239 1.00 36.23 140 LEU F N 1
ATOM 10935 C CA . LEU F 1 82 ? 65.012 32.724 40.992 1.00 37.25 140 LEU F CA 1
ATOM 10936 C C . LEU F 1 82 ? 65.495 32.339 42.389 1.00 36.81 140 LEU F C 1
ATOM 10937 O O . LEU F 1 82 ? 66.466 31.587 42.526 1.00 38.10 140 LEU F O 1
ATOM 10942 N N . ILE F 1 83 ? 64.846 32.890 43.422 1.00 39.67 141 ILE F N 1
ATOM 10943 C CA . ILE F 1 83 ? 65.141 32.518 44.808 1.00 41.63 141 ILE F CA 1
ATOM 10944 C C . ILE F 1 83 ? 64.685 31.067 45.026 1.00 42.16 141 ILE F C 1
ATOM 10945 O O . ILE F 1 83 ? 63.540 30.707 44.743 1.00 36.91 141 ILE F O 1
ATOM 10950 N N . ASN F 1 84 ? 65.619 30.251 45.518 1.00 41.65 142 ASN F N 1
ATOM 10951 C CA . ASN F 1 84 ? 65.391 28.895 45.894 1.00 41.58 142 ASN F CA 1
ATOM 10952 C C . ASN F 1 84 ? 65.495 28.818 47.421 1.00 43.96 142 ASN F C 1
ATOM 10953 O O . ASN F 1 84 ? 66.591 29.008 47.986 1.00 41.26 142 ASN F O 1
ATOM 10958 N N . LEU F 1 85 ? 64.374 28.502 48.082 1.00 49.14 143 LEU F N 1
ATOM 10959 C CA . LEU F 1 85 ? 64.303 28.525 49.559 1.00 48.87 143 LEU F CA 1
ATOM 10960 C C . LEU F 1 85 ? 65.016 27.299 50.171 1.00 45.58 143 LEU F C 1
ATOM 10961 O O . LEU F 1 85 ? 65.335 27.318 51.356 1.00 49.50 143 LEU F O 1
ATOM 10966 N N . LEU F 1 86 ? 65.301 26.255 49.372 1.00 42.55 144 LEU F N 1
ATOM 10967 C CA . LEU F 1 86 ? 66.093 25.101 49.828 1.00 47.37 144 LEU F CA 1
ATOM 10968 C C . LEU F 1 86 ? 67.600 25.359 49.710 1.00 53.85 144 LEU F C 1
ATOM 10969 O O . LEU F 1 86 ? 68.383 24.642 50.329 1.00 61.01 144 LEU F O 1
ATOM 10974 N N . ASP F 1 87 ? 67.994 26.359 48.908 1.00 60.14 145 ASP F N 1
ATOM 10975 C CA . ASP F 1 87 ? 69.398 26.674 48.654 1.00 56.98 145 ASP F CA 1
ATOM 10976 C C . ASP F 1 87 ? 69.547 28.170 48.379 1.00 58.54 145 ASP F C 1
ATOM 10977 O O . ASP F 1 87 ? 69.780 28.597 47.253 1.00 63.37 145 ASP F O 1
ATOM 10982 N N . PRO F 1 88 ? 69.457 29.032 49.409 1.00 55.98 146 PRO F N 1
ATOM 10983 C CA . PRO F 1 88 ? 69.520 30.478 49.196 1.00 56.22 146 PRO F CA 1
ATOM 10984 C C . PRO F 1 88 ? 70.872 30.954 48.638 1.00 56.42 146 PRO F C 1
ATOM 10985 O O . PRO F 1 88 ? 70.925 31.973 47.964 1.00 49.26 146 PRO F O 1
ATOM 10989 N N . LYS F 1 89 ? 71.940 30.200 48.914 1.00 53.78 147 LYS F N 1
ATOM 10990 C CA . LYS F 1 89 ? 73.273 30.546 48.462 1.00 49.29 147 LYS F CA 1
ATOM 10991 C C . LYS F 1 89 ? 73.275 30.785 46.940 1.00 50.26 147 LYS F C 1
ATOM 10992 O O . LYS F 1 89 ? 73.849 31.753 46.457 1.00 45.79 147 LYS F O 1
ATOM 10998 N N . TYR F 1 90 ? 72.621 29.916 46.177 1.00 46.33 148 TYR F N 1
ATOM 10999 C CA . TYR F 1 90 ? 72.659 30.022 44.725 1.00 47.83 148 TYR F CA 1
ATOM 11000 C C . TYR F 1 90 ? 72.175 31.413 44.275 1.00 44.49 148 TYR F C 1
ATOM 11001 O O . TYR F 1 90 ? 72.685 31.932 43.289 1.00 41.33 148 TYR F O 1
ATOM 11010 N N . SER F 1 91 ? 71.225 32.032 44.992 1.00 46.21 149 SER F N 1
ATOM 11011 C CA . SER F 1 91 ? 70.640 33.315 44.522 1.00 47.21 149 SER F CA 1
ATOM 11012 C C . SER F 1 91 ? 71.320 34.550 45.147 1.00 40.94 149 SER F C 1
ATOM 11013 O O . SER F 1 91 ? 71.168 35.645 44.595 1.00 44.08 149 SER F O 1
ATOM 11016 N N . VAL F 1 92 ? 72.049 34.394 46.260 1.00 36.37 150 VAL F N 1
ATOM 11017 C CA . VAL F 1 92 ? 72.632 35.552 46.962 1.00 37.45 150 VAL F CA 1
ATOM 11018 C C . VAL F 1 92 ? 74.160 35.504 47.029 1.00 34.71 150 VAL F C 1
ATOM 11019 O O . VAL F 1 92 ? 74.761 36.469 47.530 1.00 35.23 150 VAL F O 1
ATOM 11023 N N . TYR F 1 93 ? 74.799 34.444 46.532 1.00 32.87 151 TYR F N 1
ATOM 11024 C CA . TYR F 1 93 ? 76.264 34.336 46.592 1.00 32.69 151 TYR F CA 1
ATOM 11025 C C . TYR F 1 93 ? 76.895 35.513 45.851 1.00 32.58 151 TYR F C 1
ATOM 11026 O O . TYR F 1 93 ? 77.780 36.165 46.386 1.00 33.91 151 TYR F O 1
ATOM 11035 N N . GLU F 1 94 ? 76.447 35.769 44.615 1.00 32.31 152 GLU F N 1
ATOM 11036 C CA . GLU F 1 94 ? 77.067 36.805 43.812 1.00 33.86 152 GLU F CA 1
ATOM 11037 C C . GLU F 1 94 ? 76.838 38.184 44.455 1.00 33.21 152 GLU F C 1
ATOM 11038 O O . GLU F 1 94 ? 77.772 38.961 44.593 1.00 32.18 152 GLU F O 1
ATOM 11044 N N . PRO F 1 95 ? 75.610 38.547 44.883 1.00 31.63 153 PRO F N 1
ATOM 11045 C CA . PRO F 1 95 ? 75.417 39.774 45.649 1.00 31.37 153 PRO F CA 1
ATOM 11046 C C . PRO F 1 95 ? 76.334 39.881 46.876 1.00 31.12 153 PRO F C 1
ATOM 11047 O O . PRO F 1 95 ? 76.866 40.957 47.175 1.00 30.52 153 PRO F O 1
ATOM 11051 N N . TYR F 1 96 ? 76.511 38.767 47.585 1.00 32.32 154 TYR F N 1
ATOM 11052 C CA . TYR F 1 96 ? 77.377 38.750 48.750 1.00 34.34 154 TYR F CA 1
ATOM 11053 C C . TYR F 1 96 ? 78.809 39.145 48.353 1.00 33.23 154 TYR F C 1
ATOM 11054 O O . TYR F 1 96 ? 79.407 39.991 49.009 1.00 35.19 154 TYR F O 1
ATOM 11063 N N . LEU F 1 97 ? 79.367 38.525 47.308 1.00 34.25 155 LEU F N 1
ATOM 11064 C CA . LEU F 1 97 ? 80.718 38.888 46.836 1.00 34.90 155 LEU F CA 1
ATOM 11065 C C . LEU F 1 97 ? 80.784 40.391 46.575 1.00 31.71 155 LEU F C 1
ATOM 11066 O O . LEU F 1 97 ? 81.727 41.029 46.997 1.00 31.12 155 LEU F O 1
ATOM 11071 N N . TYR F 1 98 ? 79.795 40.938 45.864 1.00 30.26 156 TYR F N 1
ATOM 11072 C CA . TYR F 1 98 ? 79.851 42.352 45.472 1.00 30.56 156 TYR F CA 1
ATOM 11073 C C . TYR F 1 98 ? 79.781 43.261 46.709 1.00 30.09 156 TYR F C 1
ATOM 11074 O O . TYR F 1 98 ? 80.450 44.280 46.726 1.00 29.76 156 TYR F O 1
ATOM 11083 N N . ARG F 1 99 ? 78.991 42.877 47.721 1.00 30.64 157 ARG F N 1
ATOM 11084 C CA . ARG F 1 99 ? 78.720 43.740 48.879 1.00 32.35 157 ARG F CA 1
ATOM 11085 C C . ARG F 1 99 ? 79.798 43.600 49.972 1.00 34.96 157 ARG F C 1
ATOM 11086 O O . ARG F 1 99 ? 80.074 44.575 50.669 1.00 35.88 157 ARG F O 1
ATOM 11094 N N . GLU F 1 100 ? 80.384 42.406 50.135 1.00 36.12 158 GLU F N 1
ATOM 11095 C CA . GLU F 1 100 ? 81.211 42.100 51.296 1.00 39.03 158 GLU F CA 1
ATOM 11096 C C . GLU F 1 100 ? 82.672 41.810 50.932 1.00 39.86 158 GLU F C 1
ATOM 11097 O O . GLU F 1 100 ? 83.494 41.836 51.828 1.00 42.53 158 GLU F O 1
ATOM 11103 N N . ILE F 1 101 ? 83.007 41.508 49.676 1.00 39.85 159 ILE F N 1
ATOM 11104 C CA . ILE F 1 101 ? 84.345 40.982 49.371 1.00 44.66 159 ILE F CA 1
ATOM 11105 C C . ILE F 1 101 ? 85.066 41.808 48.298 1.00 53.17 159 ILE F C 1
ATOM 11106 O O . ILE F 1 101 ? 86.259 42.062 48.424 1.00 53.77 159 ILE F O 1
ATOM 11111 N N . LEU F 1 102 ? 84.369 42.204 47.230 1.00 50.41 160 LEU F N 1
ATOM 11112 C CA . LEU F 1 102 ? 84.997 42.918 46.145 1.00 49.59 160 LEU F CA 1
ATOM 11113 C C . LEU F 1 102 ? 84.992 44.406 46.483 1.00 45.11 160 LEU F C 1
ATOM 11114 O O . LEU F 1 102 ? 83.990 44.942 46.961 1.00 48.58 160 LEU F O 1
ATOM 11119 N N . PRO F 1 103 ? 86.110 45.125 46.242 1.00 43.19 161 PRO F N 1
ATOM 11120 C CA . PRO F 1 103 ? 86.109 46.586 46.361 1.00 42.70 161 PRO F CA 1
ATOM 11121 C C . PRO F 1 103 ? 85.004 47.212 45.492 1.00 43.09 161 PRO F C 1
ATOM 11122 O O . PRO F 1 103 ? 84.584 46.595 44.519 1.00 45.66 161 PRO F O 1
ATOM 11126 N N . LYS F 1 104 ? 84.561 48.419 45.841 1.00 47.04 162 LYS F N 1
ATOM 11127 C CA . LYS F 1 104 ? 83.411 49.021 45.187 1.00 61.11 162 LYS F CA 1
ATOM 11128 C C . LYS F 1 104 ? 83.693 49.215 43.686 1.00 64.09 162 LYS F C 1
ATOM 11129 O O . LYS F 1 104 ? 82.790 49.040 42.854 1.00 70.77 162 LYS F O 1
ATOM 11135 N N . ARG F 1 105 ? 84.937 49.537 43.321 1.00 54.18 163 ARG F N 1
ATOM 11136 C CA . ARG F 1 105 ? 85.330 49.437 41.905 1.00 55.31 163 ARG F CA 1
ATOM 11137 C C . ARG F 1 105 ? 86.808 49.033 41.826 1.00 50.64 163 ARG F C 1
ATOM 11138 O O . ARG F 1 105 ? 87.710 49.838 42.014 1.00 63.43 163 ARG F O 1
ATOM 11146 N N . SER F 1 106 ? 87.024 47.735 41.597 1.00 44.42 164 SER F N 1
ATOM 11147 C CA . SER F 1 106 ? 88.223 47.213 40.978 1.00 40.51 164 SER F CA 1
ATOM 11148 C C . SER F 1 106 ? 88.109 47.530 39.496 1.00 38.11 164 SER F C 1
ATOM 11149 O O . SER F 1 106 ? 87.115 47.160 38.878 1.00 44.04 164 SER F O 1
ATOM 11152 N N . PRO F 1 107 ? 89.098 48.212 38.873 1.00 36.32 165 PRO F N 1
ATOM 11153 C CA . PRO F 1 107 ? 88.930 48.713 37.512 1.00 34.04 165 PRO F CA 1
ATOM 11154 C C . PRO F 1 107 ? 88.672 47.660 36.424 1.00 31.68 165 PRO F C 1
ATOM 11155 O O . PRO F 1 107 ? 88.042 47.993 35.419 1.00 33.28 165 PRO F O 1
ATOM 11159 N N . LEU F 1 108 ? 89.168 46.430 36.609 1.00 30.26 166 LEU F N 1
ATOM 11160 C CA . LEU F 1 108 ? 89.068 45.397 35.563 1.00 29.29 166 LEU F CA 1
ATOM 11161 C C . LEU F 1 108 ? 88.041 44.299 35.913 1.00 28.28 166 LEU F C 1
ATOM 11162 O O . LEU F 1 108 ? 88.044 43.244 35.279 1.00 28.57 166 LEU F O 1
ATOM 11167 N N . LEU F 1 109 ? 87.188 44.526 36.915 1.00 27.56 167 LEU F N 1
ATOM 11168 C CA . LEU F 1 109 ? 86.105 43.590 37.264 1.00 27.38 167 LEU F CA 1
ATOM 11169 C C . LEU F 1 109 ? 84.754 44.255 36.981 1.00 26.87 167 LEU F C 1
ATOM 11170 O O . LEU F 1 109 ? 84.601 45.442 37.208 1.00 27.23 167 LEU F O 1
ATOM 11175 N N . LEU F 1 110 ? 83.799 43.479 36.466 1.00 26.95 168 LEU F N 1
ATOM 11176 C CA . LEU F 1 110 ? 82.453 43.965 36.149 1.00 26.89 168 LEU F CA 1
ATOM 11177 C C . LEU F 1 110 ? 81.859 44.595 37.406 1.00 27.43 168 LEU F C 1
ATOM 11178 O O . LEU F 1 110 ? 81.683 43.918 38.410 1.00 27.14 168 LEU F O 1
ATOM 11183 N N . PRO F 1 111 ? 81.579 45.920 37.408 1.00 27.12 169 PRO F N 1
ATOM 11184 C CA . PRO F 1 111 ? 80.993 46.573 38.564 1.00 27.19 169 PRO F CA 1
ATOM 11185 C C . PRO F 1 111 ? 79.498 46.297 38.729 1.00 27.89 169 PRO F C 1
ATOM 11186 O O . PRO F 1 111 ? 78.777 46.128 37.730 1.00 27.23 169 PRO F O 1
ATOM 11190 N N . SER F 1 112 ? 79.063 46.257 39.998 1.00 30.26 170 SER F N 1
ATOM 11191 C CA . SER F 1 112 ? 77.655 46.227 40.375 1.00 29.92 170 SER F CA 1
ATOM 11192 C C . SER F 1 112 ? 77.156 47.645 40.626 1.00 29.08 170 SER F C 1
ATOM 11193 O O . SER F 1 112 ? 77.851 48.406 41.240 1.00 30.57 170 SER F O 1
ATOM 11196 N N . LEU F 1 113 ? 75.941 47.958 40.171 1.00 28.87 171 LEU F N 1
ATOM 11197 C CA . LEU F 1 113 ? 75.279 49.258 40.450 1.00 28.96 171 LEU F CA 1
ATOM 11198 C C . LEU F 1 113 ? 74.276 49.117 41.597 1.00 28.91 171 LEU F C 1
ATOM 11199 O O . LEU F 1 113 ? 73.684 50.107 41.996 1.00 29.71 171 LEU F O 1
ATOM 11204 N N . GLY F 1 114 ? 74.121 47.909 42.141 1.00 28.33 172 GLY F N 1
ATOM 11205 C CA . GLY F 1 114 ? 73.179 47.658 43.246 1.00 28.75 172 GLY F CA 1
ATOM 11206 C C . GLY F 1 114 ? 72.637 46.235 43.215 1.00 29.00 172 GLY F C 1
ATOM 11207 O O . GLY F 1 114 ? 72.462 45.661 42.135 1.00 27.98 172 GLY F O 1
ATOM 11208 N N . GLU F 1 115 ? 72.380 45.671 44.402 1.00 29.51 173 GLU F N 1
ATOM 11209 C CA . GLU F 1 115 ? 71.825 44.323 44.564 1.00 30.24 173 GLU F CA 1
ATOM 11210 C C . GLU F 1 115 ? 70.503 44.425 45.343 1.00 31.28 173 GLU F C 1
ATOM 11211 O O . GLU F 1 115 ? 70.434 45.107 46.344 1.00 30.71 173 GLU F O 1
ATOM 11217 N N . TYR F 1 116 ? 69.465 43.731 44.872 1.00 32.39 174 TYR F N 1
ATOM 11218 C CA . TYR F 1 116 ? 68.130 43.818 45.455 1.00 34.85 174 TYR F CA 1
ATOM 11219 C C . TYR F 1 116 ? 67.477 42.439 45.498 1.00 36.69 174 TYR F C 1
ATOM 11220 O O . TYR F 1 116 ? 67.908 41.517 44.829 1.00 41.05 174 TYR F O 1
ATOM 11229 N N . ARG F 1 117 ? 66.420 42.349 46.304 1.00 40.32 175 ARG F N 1
ATOM 11230 C CA . ARG F 1 117 ? 65.570 41.191 46.416 1.00 44.88 175 ARG F CA 1
ATOM 11231 C C . ARG F 1 117 ? 64.140 41.639 46.117 1.00 44.85 175 ARG F C 1
ATOM 11232 O O . ARG F 1 117 ? 63.707 42.657 46.620 1.00 53.18 175 ARG F O 1
ATOM 11240 N N . GLY F 1 118 ? 63.446 40.901 45.258 1.00 42.40 176 GLY F N 1
ATOM 11241 C CA . GLY F 1 118 ? 62.019 41.016 45.093 1.00 42.70 176 GLY F CA 1
ATOM 11242 C C . GLY F 1 118 ? 61.332 39.893 45.840 1.00 48.11 176 GLY F C 1
ATOM 11243 O O . GLY F 1 118 ? 61.950 39.255 46.702 1.00 51.21 176 GLY F O 1
ATOM 11244 N N . ALA F 1 119 ? 60.076 39.619 45.472 1.00 53.19 177 ALA F N 1
ATOM 11245 C CA . ALA F 1 119 ? 59.305 38.535 46.067 1.00 57.80 177 ALA F CA 1
ATOM 11246 C C . ALA F 1 119 ? 59.907 37.163 45.716 1.00 57.23 177 ALA F C 1
ATOM 11247 O O . ALA F 1 119 ? 59.951 36.308 46.581 1.00 57.80 177 ALA F O 1
ATOM 11249 N N . PHE F 1 120 ? 60.332 36.942 44.461 1.00 49.94 178 PHE F N 1
ATOM 11250 C CA . PHE F 1 120 ? 60.813 35.607 44.028 0.58 50.68 178 PHE F CA 1
ATOM 11251 C C . PHE F 1 120 ? 62.182 35.650 43.320 1.00 45.80 178 PHE F C 1
ATOM 11252 O O . PHE F 1 120 ? 62.684 34.589 42.908 1.00 46.76 178 PHE F O 1
ATOM 11260 N N . LEU F 1 121 ? 62.757 36.845 43.124 1.00 40.18 179 LEU F N 1
ATOM 11261 C CA . LEU F 1 121 ? 63.989 37.028 42.358 1.00 38.06 179 LEU F CA 1
ATOM 11262 C C . LEU F 1 121 ? 64.995 37.838 43.179 1.00 35.22 179 LEU F C 1
ATOM 11263 O O . LEU F 1 121 ? 64.605 38.697 43.931 1.00 32.99 179 LEU F O 1
ATOM 11268 N N . THR F 1 122 ? 66.292 37.574 42.976 1.00 33.78 180 THR F N 1
ATOM 11269 C CA . THR F 1 122 ? 67.345 38.525 43.319 1.00 32.38 180 THR F CA 1
ATOM 11270 C C . THR F 1 122 ? 67.816 39.232 42.046 1.00 31.46 180 THR F C 1
ATOM 11271 O O . THR F 1 122 ? 67.734 38.669 40.952 1.00 30.89 180 THR F O 1
ATOM 11275 N N . TYR F 1 123 ? 68.310 40.470 42.221 1.00 30.62 181 TYR F N 1
ATOM 11276 C CA . TYR F 1 123 ? 68.732 41.339 41.135 1.00 29.99 181 TYR F CA 1
ATOM 11277 C C . TYR F 1 123 ? 70.145 41.855 41.405 1.00 28.91 181 TYR F C 1
ATOM 11278 O O . TYR F 1 123 ? 70.468 42.214 42.525 1.00 31.32 181 TYR F O 1
ATOM 11287 N N . ILE F 1 124 ? 70.976 41.871 40.363 1.00 27.52 182 ILE F N 1
ATOM 11288 C CA . ILE F 1 124 ? 72.205 42.629 40.330 1.00 26.23 182 ILE F CA 1
ATOM 11289 C C . ILE F 1 124 ? 72.145 43.509 39.086 1.00 25.68 182 ILE F C 1
ATOM 11290 O O . ILE F 1 124 ? 71.955 43.012 37.976 1.00 25.73 182 ILE F O 1
ATOM 11295 N N . PHE F 1 125 ? 72.344 44.813 39.276 1.00 25.21 183 PHE F N 1
ATOM 11296 C CA . PHE F 1 125 ? 72.386 45.727 38.164 1.00 24.97 183 PHE F CA 1
ATOM 11297 C C . PHE F 1 125 ? 73.844 45.947 37.744 1.00 24.82 183 PHE F C 1
ATOM 11298 O O . PHE F 1 125 ? 74.744 45.988 38.586 1.00 24.76 183 PHE F O 1
ATOM 11306 N N . HIS F 1 126 ? 74.057 46.024 36.426 1.00 24.88 184 HIS F N 1
ATOM 11307 C CA . HIS F 1 126 ? 75.358 46.277 35.831 1.00 25.02 184 HIS F CA 1
ATOM 11308 C C . HIS F 1 126 ? 75.209 47.391 34.806 1.00 25.53 184 HIS F C 1
ATOM 11309 O O . HIS F 1 126 ? 74.121 47.615 34.270 1.00 26.21 184 HIS F O 1
ATOM 11316 N N . PRO F 1 127 ? 76.311 48.074 34.436 1.00 25.95 185 PRO F N 1
ATOM 11317 C CA . PRO F 1 127 ? 76.289 48.937 33.257 1.00 26.69 185 PRO F CA 1
ATOM 11318 C C . PRO F 1 127 ? 75.905 48.055 32.067 1.00 27.43 185 PRO F C 1
ATOM 11319 O O . PRO F 1 127 ? 76.296 46.871 32.049 1.00 26.93 185 PRO F O 1
ATOM 11323 N N . LEU F 1 128 ? 75.140 48.606 31.117 1.00 28.78 186 LEU F N 1
ATOM 11324 C CA . LEU F 1 128 ? 74.726 47.835 29.948 1.00 30.18 186 LEU F CA 1
ATOM 11325 C C . LEU F 1 128 ? 75.944 47.682 29.047 1.00 32.09 186 LEU F C 1
ATOM 11326 O O . LEU F 1 128 ? 76.471 48.678 28.547 1.00 33.13 186 LEU F O 1
ATOM 11331 N N . SER F 1 129 ? 76.392 46.441 28.856 1.00 36.73 187 SER F N 1
ATOM 11332 C CA . SER F 1 129 ? 77.645 46.207 28.150 1.00 40.76 187 SER F CA 1
ATOM 11333 C C . SER F 1 129 ? 77.408 46.331 26.642 1.00 40.25 187 SER F C 1
ATOM 11334 O O . SER F 1 129 ? 76.294 46.131 26.176 1.00 37.65 187 SER F O 1
ATOM 11337 N N . LYS F 1 130 ? 78.475 46.677 25.907 1.00 41.63 188 LYS F N 1
ATOM 11338 C CA . LYS F 1 130 ? 78.447 46.746 24.457 1.00 44.54 188 LYS F CA 1
ATOM 11339 C C . LYS F 1 130 ? 78.411 45.323 23.883 1.00 45.93 188 LYS F C 1
ATOM 11340 O O . LYS F 1 130 ? 77.951 45.126 22.764 1.00 49.64 188 LYS F O 1
ATOM 11346 N N . GLY F 1 131 ? 78.927 44.347 24.643 1.00 39.96 189 GLY F N 1
ATOM 11347 C CA . GLY F 1 131 ? 78.872 42.951 24.260 1.00 38.49 189 GLY F CA 1
ATOM 11348 C C . GLY F 1 131 ? 79.863 42.123 25.057 1.00 36.88 189 GLY F C 1
ATOM 11349 O O . GLY F 1 131 ? 80.723 42.659 25.769 1.00 35.62 189 GLY F O 1
ATOM 11350 N N . LEU F 1 132 ? 79.697 40.802 24.960 1.00 35.83 190 LEU F N 1
ATOM 11351 C CA . LEU F 1 132 ? 80.646 39.844 25.480 1.00 36.20 190 LEU F CA 1
ATOM 11352 C C . LEU F 1 132 ? 81.737 39.636 24.420 1.00 37.47 190 LEU F C 1
ATOM 11353 O O . LEU F 1 132 ? 81.462 39.677 23.237 1.00 39.66 190 LEU F O 1
ATOM 11358 N N . VAL F 1 133 ? 82.978 39.433 24.858 1.00 38.05 191 VAL F N 1
ATOM 11359 C CA . VAL F 1 133 ? 84.130 39.477 23.960 1.00 39.34 191 VAL F CA 1
ATOM 11360 C C . VAL F 1 133 ? 84.043 38.341 22.933 1.00 42.64 191 VAL F C 1
ATOM 11361 O O . VAL F 1 133 ? 84.316 38.544 21.765 1.00 45.65 191 VAL F O 1
ATOM 11365 N N . GLY F 1 134 ? 83.667 37.143 23.369 1.00 46.07 192 GLY F N 1
ATOM 11366 C CA . GLY F 1 134 ? 83.550 35.994 22.455 1.00 46.19 192 GLY F CA 1
ATOM 11367 C C . GLY F 1 134 ? 82.545 36.257 21.341 1.00 47.25 192 GLY F C 1
ATOM 11368 O O . GLY F 1 134 ? 82.845 36.090 20.155 1.00 48.95 192 GLY F O 1
ATOM 11369 N N . ASP F 1 135 ? 81.345 36.704 21.728 1.00 46.67 193 ASP F N 1
ATOM 11370 C CA . ASP F 1 135 ? 80.296 37.048 20.774 1.00 49.27 193 ASP F CA 1
ATOM 11371 C C . ASP F 1 135 ? 80.771 38.148 19.822 1.00 53.58 193 ASP F C 1
ATOM 11372 O O . ASP F 1 135 ? 80.528 38.073 18.623 1.00 58.90 193 ASP F O 1
ATOM 11377 N N . MET F 1 136 ? 81.429 39.177 20.355 1.00 57.13 194 MET F N 1
ATOM 11378 C CA . MET F 1 136 ? 81.856 40.294 19.536 1.00 57.60 194 MET F CA 1
ATOM 11379 C C . MET F 1 136 ? 82.846 39.840 18.461 1.00 59.09 194 MET F C 1
ATOM 11380 O O . MET F 1 136 ? 82.733 40.257 17.322 1.00 55.24 194 MET F O 1
ATOM 11385 N N . LEU F 1 137 ? 83.810 38.991 18.833 1.00 58.33 195 LEU F N 1
ATOM 11386 C CA . LEU F 1 137 ? 84.826 38.532 17.900 1.00 58.74 195 LEU F CA 1
ATOM 11387 C C . LEU F 1 137 ? 84.210 37.597 16.860 1.00 64.69 195 LEU F C 1
ATOM 11388 O O . LEU F 1 137 ? 84.620 37.636 15.702 1.00 76.89 195 LEU F O 1
ATOM 11393 N N . GLU F 1 138 ? 83.222 36.791 17.275 1.00 69.39 196 GLU F N 1
ATOM 11394 C CA . GLU F 1 138 ? 82.639 35.758 16.429 1.00 65.74 196 GLU F CA 1
ATOM 11395 C C . GLU F 1 138 ? 81.850 36.394 15.276 1.00 68.74 196 GLU F C 1
ATOM 11396 O O . GLU F 1 138 ? 81.895 35.908 14.145 1.00 72.13 196 GLU F O 1
ATOM 11402 N N . THR F 1 139 ? 81.134 37.486 15.575 1.00 75.33 197 THR F N 1
ATOM 11403 C CA . THR F 1 139 ? 80.338 38.222 14.595 1.00 83.03 197 THR F CA 1
ATOM 11404 C C . THR F 1 139 ? 81.236 39.074 13.685 1.00 91.95 197 THR F C 1
ATOM 11405 O O . THR F 1 139 ? 80.756 39.652 12.718 1.00 103.55 197 THR F O 1
ATOM 11409 N N . GLY F 1 140 ? 82.523 39.215 14.034 1.00 94.13 198 GLY F N 1
ATOM 11410 C CA . GLY F 1 140 ? 83.445 40.126 13.351 1.00 95.06 198 GLY F CA 1
ATOM 11411 C C . GLY F 1 140 ? 83.110 41.602 13.589 1.00 100.02 198 GLY F C 1
ATOM 11412 O O . GLY F 1 140 ? 83.596 42.485 12.896 1.00 104.14 198 GLY F O 1
ATOM 11413 N N . ARG F 1 141 ? 82.283 41.848 14.610 1.00 98.58 199 ARG F N 1
ATOM 11414 C CA . ARG F 1 141 ? 81.756 43.165 14.974 1.00 101.58 199 ARG F CA 1
ATOM 11415 C C . ARG F 1 141 ? 82.894 44.126 15.349 1.00 104.13 199 ARG F C 1
ATOM 11416 O O . ARG F 1 141 ? 82.721 45.326 15.202 1.00 82.25 199 ARG F O 1
ATOM 11424 N N . SER F 1 142 ? 83.995 43.614 15.899 1.00 104.28 200 SER F N 1
ATOM 11425 C CA . SER F 1 142 ? 85.116 44.430 16.314 1.00 89.81 200 SER F CA 1
ATOM 11426 C C . SER F 1 142 ? 86.416 43.652 16.078 1.00 97.50 200 SER F C 1
ATOM 11427 O O . SER F 1 142 ? 86.456 42.429 16.253 1.00 115.65 200 SER F O 1
ATOM 11430 N N . HIS F 1 143 ? 87.456 44.376 15.657 1.00 78.23 201 HIS F N 1
ATOM 11431 C CA . HIS F 1 143 ? 88.766 43.855 15.459 1.00 85.23 201 HIS F CA 1
ATOM 11432 C C . HIS F 1 143 ? 89.727 44.548 16.425 1.00 79.35 201 HIS F C 1
ATOM 11433 O O . HIS F 1 143 ? 90.219 45.634 16.166 1.00 89.14 201 HIS F O 1
ATOM 11440 N N . PRO F 1 144 ? 90.009 43.906 17.573 1.00 64.58 202 PRO F N 1
ATOM 11441 C CA . PRO F 1 144 ? 90.822 44.505 18.616 1.00 59.34 202 PRO F CA 1
ATOM 11442 C C . PRO F 1 144 ? 92.332 44.397 18.379 1.00 56.22 202 PRO F C 1
ATOM 11443 O O . PRO F 1 144 ? 92.786 43.592 17.582 1.00 57.65 202 PRO F O 1
ATOM 11447 N N . ASP F 1 145 ? 93.075 45.211 19.127 1.00 56.49 203 ASP F N 1
ATOM 11448 C CA . ASP F 1 145 ? 94.498 45.032 19.340 1.00 61.56 203 ASP F CA 1
ATOM 11449 C C . ASP F 1 145 ? 94.663 43.779 20.213 1.00 56.88 203 ASP F C 1
ATOM 11450 O O . ASP F 1 145 ? 94.323 43.789 21.399 1.00 62.03 203 ASP F O 1
ATOM 11455 N N . VAL F 1 146 ? 95.168 42.705 19.603 1.00 55.30 204 VAL F N 1
ATOM 11456 C CA . VAL F 1 146 ? 95.301 41.392 20.218 1.00 58.38 204 VAL F CA 1
ATOM 11457 C C . VAL F 1 146 ? 96.202 41.461 21.456 1.00 56.20 204 VAL F C 1
ATOM 11458 O O . VAL F 1 146 ? 95.930 40.833 22.484 1.00 63.79 204 VAL F O 1
ATOM 11462 N N . GLN F 1 147 ? 97.310 42.201 21.329 1.00 56.80 205 GLN F N 1
ATOM 11463 C CA . GLN F 1 147 ? 98.319 42.271 22.361 1.00 51.80 205 GLN F CA 1
ATOM 11464 C C . GLN F 1 147 ? 97.694 42.866 23.626 1.00 47.89 205 GLN F C 1
ATOM 11465 O O . GLN F 1 147 ? 97.885 42.348 24.739 1.00 44.78 205 GLN F O 1
ATOM 11471 N N . VAL F 1 148 ? 96.959 43.965 23.440 1.00 48.08 206 VAL F N 1
ATOM 11472 C CA . VAL F 1 148 ? 96.424 44.744 24.555 1.00 46.06 206 VAL F CA 1
ATOM 11473 C C . VAL F 1 148 ? 95.239 43.993 25.180 1.00 43.03 206 VAL F C 1
ATOM 11474 O O . VAL F 1 148 ? 95.079 44.023 26.395 1.00 41.51 206 VAL F O 1
ATOM 11478 N N . LEU F 1 149 ? 94.423 43.331 24.348 1.00 40.93 207 LEU F N 1
ATOM 11479 C CA . LEU F 1 149 ? 93.269 42.582 24.838 1.00 40.18 207 LEU F CA 1
ATOM 11480 C C . LEU F 1 149 ? 93.745 41.446 25.749 1.00 39.93 207 LEU F C 1
ATOM 11481 O O . LEU F 1 149 ? 93.236 41.273 26.866 1.00 38.99 207 LEU F O 1
ATOM 11486 N N . ALA F 1 150 ? 94.749 40.706 25.265 1.00 40.04 208 ALA F N 1
ATOM 11487 C CA . ALA F 1 150 ? 95.311 39.596 26.003 1.00 40.25 208 ALA F CA 1
ATOM 11488 C C . ALA F 1 150 ? 95.871 40.071 27.346 1.00 40.06 208 ALA F C 1
ATOM 11489 O O . ALA F 1 150 ? 95.682 39.415 28.364 1.00 41.02 208 ALA F O 1
ATOM 11491 N N . ALA F 1 151 ? 96.539 41.232 27.330 1.00 39.81 209 ALA F N 1
ATOM 11492 C CA . ALA F 1 151 ? 97.155 41.792 28.528 1.00 39.38 209 ALA F CA 1
ATOM 11493 C C . ALA F 1 151 ? 96.067 42.233 29.516 1.00 38.58 209 ALA F C 1
ATOM 11494 O O . ALA F 1 151 ? 96.190 42.009 30.713 1.00 36.30 209 ALA F O 1
ATOM 11496 N N . ASN F 1 152 ? 95.016 42.863 28.977 1.00 38.47 210 ASN F N 1
ATOM 11497 C CA . ASN F 1 152 ? 93.825 43.312 29.722 1.00 38.92 210 ASN F CA 1
ATOM 11498 C C . ASN F 1 152 ? 93.211 42.095 30.444 1.00 39.01 210 ASN F C 1
ATOM 11499 O O . ASN F 1 152 ? 92.868 42.166 31.633 1.00 38.96 210 ASN F O 1
ATOM 11504 N N . MET F 1 153 ? 93.145 40.955 29.735 1.00 39.24 211 MET F N 1
ATOM 11505 C CA . MET F 1 153 ? 92.500 39.749 30.251 1.00 39.85 211 MET F CA 1
ATOM 11506 C C . MET F 1 153 ? 93.334 39.142 31.394 1.00 39.79 211 MET F C 1
ATOM 11507 O O . MET F 1 153 ? 92.776 38.808 32.440 1.00 40.09 211 MET F O 1
ATOM 11512 N N . VAL F 1 154 ? 94.652 39.015 31.190 1.00 39.34 212 VAL F N 1
ATOM 11513 C CA . VAL F 1 154 ? 95.561 38.486 32.213 1.00 39.86 212 VAL F CA 1
ATOM 11514 C C . VAL F 1 154 ? 95.512 39.388 33.454 1.00 40.36 212 VAL F C 1
ATOM 11515 O O . VAL F 1 154 ? 95.465 38.895 34.584 1.00 41.49 212 VAL F O 1
ATOM 11519 N N . ALA F 1 155 ? 95.560 40.710 33.242 1.00 39.98 213 ALA F N 1
ATOM 11520 C CA . ALA F 1 155 ? 95.584 41.663 34.336 1.00 40.68 213 ALA F CA 1
ATOM 11521 C C . ALA F 1 155 ? 94.305 41.541 35.168 1.00 41.36 213 ALA F C 1
ATOM 11522 O O . ALA F 1 155 ? 94.335 41.640 36.371 1.00 41.66 213 ALA F O 1
ATOM 11524 N N . ALA F 1 156 ? 93.179 41.358 34.481 1.00 27.73 214 ALA F N 1
ATOM 11525 C CA . ALA F 1 156 ? 91.863 41.279 35.110 1.00 27.91 214 ALA F CA 1
ATOM 11526 C C . ALA F 1 156 ? 91.823 40.064 36.040 1.00 28.43 214 ALA F C 1
ATOM 11527 O O . ALA F 1 156 ? 91.396 40.173 37.193 1.00 27.49 214 ALA F O 1
ATOM 11529 N N . LEU F 1 157 ? 92.322 38.934 35.539 1.00 30.74 215 LEU F N 1
ATOM 11530 C CA . LEU F 1 157 ? 92.374 37.698 36.315 1.00 37.43 215 LEU F CA 1
ATOM 11531 C C . LEU F 1 157 ? 93.272 37.872 37.546 1.00 37.70 215 LEU F C 1
ATOM 11532 O O . LEU F 1 157 ? 92.913 37.466 38.650 1.00 36.64 215 LEU F O 1
ATOM 11537 N N . LYS F 1 158 ? 94.435 38.495 37.341 1.00 38.40 216 LYS F N 1
ATOM 11538 C CA . LYS F 1 158 ? 95.383 38.774 38.427 1.00 38.69 216 LYS F CA 1
ATOM 11539 C C . LYS F 1 158 ? 94.709 39.602 39.530 1.00 33.32 216 LYS F C 1
ATOM 11540 O O . LYS F 1 158 ? 94.901 39.322 40.714 1.00 31.44 216 LYS F O 1
ATOM 11546 N N . SER F 1 159 ? 93.923 40.609 39.141 1.00 30.29 217 SER F N 1
ATOM 11547 C CA . SER F 1 159 ? 93.259 41.460 40.106 1.00 31.18 217 SER F CA 1
ATOM 11548 C C . SER F 1 159 ? 92.278 40.633 40.949 1.00 30.60 217 SER F C 1
ATOM 11549 O O . SER F 1 159 ? 92.059 40.947 42.106 1.00 32.80 217 SER F O 1
ATOM 11552 N N . LEU F 1 160 ? 91.713 39.556 40.383 1.00 31.36 218 LEU F N 1
ATOM 11553 C CA . LEU F 1 160 ? 90.819 38.681 41.147 1.00 32.47 218 LEU F CA 1
ATOM 11554 C C . LEU F 1 160 ? 91.631 37.781 42.095 1.00 34.89 218 LEU F C 1
ATOM 11555 O O . LEU F 1 160 ? 91.264 37.596 43.255 1.00 38.05 218 LEU F O 1
ATOM 11560 N N . HIS F 1 161 ? 92.740 37.226 41.600 1.00 35.70 219 HIS F N 1
ATOM 11561 C CA . HIS F 1 161 ? 93.645 36.408 42.427 1.00 37.85 219 HIS F CA 1
ATOM 11562 C C . HIS F 1 161 ? 94.164 37.214 43.631 1.00 36.94 219 HIS F C 1
ATOM 11563 O O . HIS F 1 161 ? 94.218 36.679 44.735 1.00 34.85 219 HIS F O 1
ATOM 11570 N N . ASN F 1 162 ? 94.477 38.503 43.436 1.00 43.96 220 ASN F N 1
ATOM 11571 C CA . ASN F 1 162 ? 94.972 39.397 44.515 1.00 44.31 220 ASN F CA 1
ATOM 11572 C C . ASN F 1 162 ? 93.946 39.568 45.647 1.00 43.60 220 ASN F C 1
ATOM 11573 O O . ASN F 1 162 ? 94.321 39.942 46.740 1.00 46.00 220 ASN F O 1
ATOM 11578 N N . LEU F 1 163 ? 92.657 39.336 45.383 1.00 44.33 221 LEU F N 1
ATOM 11579 C CA . LEU F 1 163 ? 91.613 39.408 46.423 1.00 44.45 221 LEU F CA 1
ATOM 11580 C C . LEU F 1 163 ? 91.402 38.033 47.076 1.00 44.42 221 LEU F C 1
ATOM 11581 O O . LEU F 1 163 ? 90.537 37.884 47.915 1.00 46.18 221 LEU F O 1
ATOM 11586 N N . GLY F 1 164 ? 92.182 37.030 46.668 1.00 44.49 222 GLY F N 1
ATOM 11587 C CA . GLY F 1 164 ? 92.092 35.676 47.215 1.00 53.10 222 GLY F CA 1
ATOM 11588 C C . GLY F 1 164 ? 90.997 34.829 46.579 1.00 49.76 222 GLY F C 1
ATOM 11589 O O . GLY F 1 164 ? 90.517 33.873 47.199 1.00 60.42 222 GLY F O 1
ATOM 11590 N N . LEU F 1 165 ? 90.617 35.137 45.328 1.00 50.44 223 LEU F N 1
ATOM 11591 C CA . LEU F 1 165 ? 89.527 34.408 44.640 1.00 44.63 223 LEU F CA 1
ATOM 11592 C C . LEU F 1 165 ? 90.022 33.783 43.337 1.00 41.94 223 LEU F C 1
ATOM 11593 O O . LEU F 1 165 ? 90.710 34.442 42.558 1.00 42.28 223 LEU F O 1
ATOM 11598 N N . LEU F 1 166 ? 89.659 32.510 43.117 1.00 44.22 224 LEU F N 1
ATOM 11599 C CA . LEU F 1 166 ? 89.675 31.884 41.788 1.00 41.98 224 LEU F CA 1
ATOM 11600 C C . LEU F 1 166 ? 88.369 32.200 41.064 1.00 39.61 224 LEU F C 1
ATOM 11601 O O . LEU F 1 166 ? 87.313 32.353 41.715 1.00 39.46 224 LEU F O 1
ATOM 11606 N N . HIS F 1 167 ? 88.433 32.269 39.727 1.00 36.61 225 HIS F N 1
ATOM 11607 C CA . HIS F 1 167 ? 87.239 32.492 38.897 1.00 35.27 225 HIS F CA 1
ATOM 11608 C C . HIS F 1 167 ? 86.478 31.180 38.694 1.00 35.11 225 HIS F C 1
ATOM 11609 O O . HIS F 1 167 ? 85.283 31.106 38.964 1.00 35.30 225 HIS F O 1
ATOM 11616 N N . ARG F 1 168 ? 87.195 30.180 38.157 1.00 36.99 226 ARG F N 1
ATOM 11617 C CA . ARG F 1 168 ? 86.776 28.768 37.999 1.00 37.12 226 ARG F CA 1
ATOM 11618 C C . ARG F 1 168 ? 85.896 28.510 36.758 1.00 38.04 226 ARG F C 1
ATOM 11619 O O . ARG F 1 168 ? 85.543 27.352 36.532 1.00 42.25 226 ARG F O 1
ATOM 11627 N N . SER F 1 169 ? 85.546 29.519 35.946 1.00 38.90 227 SER F N 1
ATOM 11628 C CA . SER F 1 169 ? 84.759 29.262 34.713 1.00 38.60 227 SER F CA 1
ATOM 11629 C C . SER F 1 169 ? 85.142 30.222 33.585 1.00 39.37 227 SER F C 1
ATOM 11630 O O . SER F 1 169 ? 84.281 30.657 32.826 1.00 40.44 227 SER F O 1
ATOM 11633 N N . ILE F 1 170 ? 86.434 30.508 33.431 1.00 39.71 228 ILE F N 1
ATOM 11634 C CA . ILE F 1 170 ? 86.855 31.489 32.457 1.00 40.60 228 ILE F CA 1
ATOM 11635 C C . ILE F 1 170 ? 86.630 30.958 31.036 1.00 41.22 228 ILE F C 1
ATOM 11636 O O . ILE F 1 170 ? 86.976 29.831 30.706 1.00 38.47 228 ILE F O 1
ATOM 11641 N N . GLU F 1 171 ? 86.057 31.837 30.206 1.00 42.46 229 GLU F N 1
ATOM 11642 C CA . GLU F 1 171 ? 85.978 31.711 28.760 1.00 42.61 229 GLU F CA 1
ATOM 11643 C C . GLU F 1 171 ? 85.982 33.129 28.176 1.00 38.63 229 GLU F C 1
ATOM 11644 O O . GLU F 1 171 ? 85.901 34.103 28.908 1.00 36.24 229 GLU F O 1
ATOM 11650 N N . LEU F 1 172 ? 86.084 33.250 26.851 1.00 40.79 230 LEU F N 1
ATOM 11651 C CA . LEU F 1 172 ? 86.086 34.560 26.227 1.00 40.76 230 LEU F CA 1
ATOM 11652 C C . LEU F 1 172 ? 84.885 35.387 26.692 1.00 38.82 230 LEU F C 1
ATOM 11653 O O . LEU F 1 172 ? 85.034 36.580 26.932 1.00 46.03 230 LEU F O 1
ATOM 11658 N N . ASN F 1 173 ? 83.715 34.759 26.806 1.00 39.79 231 ASN F N 1
ATOM 11659 C CA . ASN F 1 173 ? 82.461 35.476 27.150 1.00 39.96 231 ASN F CA 1
ATOM 11660 C C . ASN F 1 173 ? 82.398 35.827 28.651 1.00 34.81 231 ASN F C 1
ATOM 11661 O O . ASN F 1 173 ? 81.452 36.455 29.086 1.00 37.41 231 ASN F O 1
ATOM 11666 N N . SER F 1 174 ? 83.398 35.425 29.440 1.00 31.82 232 SER F N 1
ATOM 11667 C CA . SER F 1 174 ? 83.545 35.901 30.799 1.00 31.45 232 SER F CA 1
ATOM 11668 C C . SER F 1 174 ? 83.861 37.404 30.788 1.00 33.19 232 SER F C 1
ATOM 11669 O O . SER F 1 174 ? 83.562 38.116 31.747 1.00 30.20 232 SER F O 1
ATOM 11672 N N . PHE F 1 175 ? 84.481 37.857 29.684 1.00 32.49 233 PHE F N 1
ATOM 11673 C CA . PHE F 1 175 ? 84.926 39.220 29.528 1.00 31.68 233 PHE F CA 1
ATOM 11674 C C . PHE F 1 175 ? 83.872 39.997 28.736 1.00 32.48 233 PHE F C 1
ATOM 11675 O O . PHE F 1 175 ? 83.305 39.475 27.790 1.00 30.33 233 PHE F O 1
ATOM 11683 N N . SER F 1 176 ? 83.638 41.251 29.138 1.00 30.95 234 SER F N 1
ATOM 11684 C CA . SER F 1 176 ? 82.682 42.105 28.453 1.00 32.74 234 SER F CA 1
ATOM 11685 C C . SER F 1 176 ? 83.248 43.520 28.320 1.00 32.62 234 SER F C 1
ATOM 11686 O O . SER F 1 176 ? 84.199 43.896 28.987 1.00 34.55 234 SER F O 1
ATOM 11689 N N . VAL F 1 177 ? 82.674 44.276 27.391 1.00 32.84 235 VAL F N 1
ATOM 11690 C CA . VAL F 1 177 ? 83.163 45.590 27.043 1.00 34.65 235 VAL F CA 1
ATOM 11691 C C . VAL F 1 177 ? 82.150 46.595 27.589 1.00 35.35 235 VAL F C 1
ATOM 11692 O O . VAL F 1 177 ? 80.987 46.560 27.175 1.00 36.33 235 VAL F O 1
ATOM 11696 N N . LEU F 1 178 ? 82.579 47.453 28.524 1.00 34.46 236 LEU F N 1
ATOM 11697 C CA . LEU F 1 178 ? 81.695 48.472 29.088 1.00 34.99 236 LEU F CA 1
ATOM 11698 C C . LEU F 1 178 ? 81.486 49.579 28.052 1.00 35.42 236 LEU F C 1
ATOM 11699 O O . LEU F 1 178 ? 82.244 49.674 27.081 1.00 36.35 236 LEU F O 1
ATOM 11704 N N . PRO F 1 179 ? 80.452 50.434 28.198 1.00 37.31 237 PRO F N 1
ATOM 11705 C CA . PRO F 1 179 ? 80.222 51.528 27.249 1.00 39.35 237 PRO F CA 1
ATOM 11706 C C . PRO F 1 179 ? 81.459 52.410 26.991 1.00 38.92 237 PRO F C 1
ATOM 11707 O O . PRO F 1 179 ? 81.696 52.792 25.871 1.00 40.82 237 PRO F O 1
ATOM 11711 N N . ASP F 1 180 ? 82.272 52.676 28.017 1.00 41.96 238 ASP F N 1
ATOM 11712 C CA . ASP F 1 180 ? 83.449 53.535 27.831 1.00 42.73 238 ASP F CA 1
ATOM 11713 C C . ASP F 1 180 ? 84.599 52.760 27.154 1.00 39.73 238 ASP F C 1
ATOM 11714 O O . ASP F 1 180 ? 85.648 53.349 26.911 1.00 38.61 238 ASP F O 1
ATOM 11719 N N . GLY F 1 181 ? 84.422 51.457 26.871 1.00 36.33 239 GLY F N 1
ATOM 11720 C CA . GLY F 1 181 ? 85.423 50.643 26.149 1.00 35.51 239 GLY F CA 1
ATOM 11721 C C . GLY F 1 181 ? 86.359 49.846 27.054 1.00 35.13 239 GLY F C 1
ATOM 11722 O O . GLY F 1 181 ? 87.219 49.109 26.542 1.00 35.34 239 GLY F O 1
ATOM 11723 N N . THR F 1 182 ? 86.223 49.989 28.387 1.00 33.52 240 THR F N 1
ATOM 11724 C CA . THR F 1 182 ? 86.968 49.168 29.344 1.00 32.38 240 THR F CA 1
ATOM 11725 C C . THR F 1 182 ? 86.534 47.709 29.177 1.00 33.79 240 THR F C 1
ATOM 11726 O O . THR F 1 182 ? 85.344 47.453 29.060 1.00 42.53 240 THR F O 1
ATOM 11730 N N . VAL F 1 183 ? 87.492 46.774 29.165 1.00 32.30 241 VAL F N 1
ATOM 11731 C CA . VAL F 1 183 ? 87.216 45.360 29.126 1.00 31.39 241 VAL F CA 1
ATOM 11732 C C . VAL F 1 183 ? 87.386 44.811 30.544 1.00 31.50 241 VAL F C 1
ATOM 11733 O O . VAL F 1 183 ? 88.464 44.982 31.150 1.00 31.85 241 VAL F O 1
ATOM 11737 N N . VAL F 1 184 ? 86.329 44.149 31.046 1.00 28.53 242 VAL F N 1
ATOM 11738 C CA . VAL F 1 184 ? 86.240 43.752 32.455 1.00 27.61 242 VAL F CA 1
ATOM 11739 C C . VAL F 1 184 ? 85.897 42.270 32.540 1.00 27.50 242 VAL F C 1
ATOM 11740 O O . VAL F 1 184 ? 85.255 41.705 31.632 1.00 26.86 242 VAL F O 1
ATOM 11744 N N . LEU F 1 185 ? 86.341 41.648 33.638 1.00 27.11 243 LEU F N 1
ATOM 11745 C CA . LEU F 1 185 ? 86.061 40.264 33.915 1.00 27.36 243 LEU F CA 1
ATOM 11746 C C . LEU F 1 185 ? 84.801 40.171 34.775 1.00 27.91 243 LEU F C 1
ATOM 11747 O O . LEU F 1 185 ? 84.737 40.771 35.861 1.00 27.56 243 LEU F O 1
ATOM 11752 N N . GLY F 1 186 ? 83.836 39.383 34.279 1.00 29.46 244 GLY F N 1
ATOM 11753 C CA . GLY F 1 186 ? 82.570 39.128 34.958 1.00 30.73 244 GLY F CA 1
ATOM 11754 C C . GLY F 1 186 ? 82.373 37.647 35.181 1.00 31.67 244 GLY F C 1
ATOM 11755 O O . GLY F 1 186 ? 83.368 36.879 35.277 1.00 34.35 244 GLY F O 1
ATOM 11756 N N . GLY F 1 187 ? 81.102 37.231 35.262 1.00 32.71 245 GLY F N 1
ATOM 11757 C CA . GLY F 1 187 ? 80.771 35.850 35.547 1.00 32.28 245 GLY F CA 1
ATOM 11758 C C . GLY F 1 187 ? 81.291 35.415 36.907 1.00 33.46 245 GLY F C 1
ATOM 11759 O O . GLY F 1 187 ? 81.707 34.279 37.064 1.00 37.85 245 GLY F O 1
ATOM 11760 N N . LEU F 1 188 ? 81.234 36.317 37.900 1.00 35.40 246 LEU F N 1
ATOM 11761 C CA . LEU F 1 188 ? 81.878 36.100 39.195 1.00 36.08 246 LEU F CA 1
ATOM 11762 C C . LEU F 1 188 ? 81.038 35.227 40.140 1.00 37.62 246 LEU F C 1
ATOM 11763 O O . LEU F 1 188 ? 81.490 34.921 41.257 1.00 37.61 246 LEU F O 1
ATOM 11768 N N . ASP F 1 189 ? 79.855 34.785 39.706 1.00 41.22 247 ASP F N 1
ATOM 11769 C CA . ASP F 1 189 ? 79.011 33.871 40.506 1.00 39.79 247 ASP F CA 1
ATOM 11770 C C . ASP F 1 189 ? 79.734 32.528 40.749 1.00 38.91 247 ASP F C 1
ATOM 11771 O O . ASP F 1 189 ? 79.381 31.831 41.681 1.00 40.14 247 ASP F O 1
ATOM 11776 N N . THR F 1 190 ? 80.725 32.152 39.921 1.00 37.13 248 THR F N 1
ATOM 11777 C CA . THR F 1 190 ? 81.439 30.879 40.089 1.00 37.19 248 THR F CA 1
ATOM 11778 C C . THR F 1 190 ? 82.709 31.041 40.932 1.00 38.13 248 THR F C 1
ATOM 11779 O O . THR F 1 190 ? 83.387 30.033 41.194 1.00 36.68 248 THR F O 1
ATOM 11783 N N . ALA F 1 191 ? 83.037 32.272 41.344 1.00 36.10 249 ALA F N 1
ATOM 11784 C CA . ALA F 1 191 ? 84.287 32.530 42.058 1.00 38.93 249 ALA F CA 1
ATOM 11785 C C . ALA F 1 191 ? 84.279 31.831 43.424 1.00 38.22 249 ALA F C 1
ATOM 11786 O O . ALA F 1 191 ? 83.212 31.640 44.018 1.00 40.71 249 ALA F O 1
ATOM 11788 N N . ALA F 1 192 ? 85.467 31.471 43.915 1.00 39.19 250 ALA F N 1
ATOM 11789 C CA . ALA F 1 192 ? 85.617 30.842 45.226 1.00 43.00 250 ALA F CA 1
ATOM 11790 C C . ALA F 1 192 ? 87.014 31.118 45.779 1.00 42.18 250 ALA F C 1
ATOM 11791 O O . ALA F 1 192 ? 87.931 31.427 45.028 1.00 43.49 250 ALA F O 1
ATOM 11793 N N . PRO F 1 193 ? 87.228 31.030 47.107 1.00 46.76 251 PRO F N 1
ATOM 11794 C CA . PRO F 1 193 ? 88.532 31.345 47.698 1.00 48.76 251 PRO F CA 1
ATOM 11795 C C . PRO F 1 193 ? 89.617 30.364 47.255 1.00 52.36 251 PRO F C 1
ATOM 11796 O O . PRO F 1 193 ? 89.338 29.169 47.113 1.00 52.07 251 PRO F O 1
ATOM 11800 N N . ILE F 1 194 ? 90.850 30.863 47.082 1.00 56.49 252 ILE F N 1
ATOM 11801 C CA . ILE F 1 194 ? 91.965 30.031 46.566 1.00 59.63 252 ILE F CA 1
ATOM 11802 C C . ILE F 1 194 ? 92.140 28.700 47.354 1.00 53.38 252 ILE F C 1
ATOM 11803 O O . ILE F 1 194 ? 92.502 28.562 48.549 1.00 55.62 252 ILE F O 1
ATOM 11808 N N . HIS F 1 228 ? 90.368 22.905 42.272 1.00 72.92 286 HIS F N 1
ATOM 11809 C CA . HIS F 1 228 ? 90.632 24.163 41.548 1.00 73.23 286 HIS F CA 1
ATOM 11810 C C . HIS F 1 228 ? 91.779 24.932 42.207 1.00 67.09 286 HIS F C 1
ATOM 11811 O O . HIS F 1 228 ? 91.792 25.117 43.429 1.00 66.13 286 HIS F O 1
ATOM 11818 N N . THR F 1 229 ? 92.705 25.419 41.373 1.00 72.21 287 THR F N 1
ATOM 11819 C CA . THR F 1 229 ? 93.896 26.182 41.806 1.00 76.22 287 THR F CA 1
ATOM 11820 C C . THR F 1 229 ? 94.144 27.331 40.817 1.00 70.93 287 THR F C 1
ATOM 11821 O O . THR F 1 229 ? 93.451 27.452 39.776 1.00 67.27 287 THR F O 1
ATOM 11825 N N . VAL F 1 230 ? 95.146 28.163 41.125 1.00 59.23 288 VAL F N 1
ATOM 11826 C CA . VAL F 1 230 ? 95.521 29.253 40.243 1.00 63.49 288 VAL F CA 1
ATOM 11827 C C . VAL F 1 230 ? 95.829 28.700 38.838 1.00 67.11 288 VAL F C 1
ATOM 11828 O O . VAL F 1 230 ? 95.518 29.357 37.829 1.00 60.43 288 VAL F O 1
ATOM 11832 N N . LYS F 1 231 ? 96.398 27.491 38.773 1.00 61.31 289 LYS F N 1
ATOM 11833 C CA . LYS F 1 231 ? 96.824 26.888 37.514 1.00 59.03 289 LYS F CA 1
ATOM 11834 C C . LYS F 1 231 ? 95.620 26.441 36.674 1.00 48.60 289 LYS F C 1
ATOM 11835 O O . LYS F 1 231 ? 95.722 26.406 35.433 1.00 49.26 289 LYS F O 1
ATOM 11841 N N . SER F 1 232 ? 94.487 26.120 37.309 1.00 43.11 290 SER F N 1
ATOM 11842 C CA . SER F 1 232 ? 93.300 25.745 36.522 1.00 45.57 290 SER F CA 1
ATOM 11843 C C . SER F 1 232 ? 92.698 26.988 35.845 1.00 43.85 290 SER F C 1
ATOM 11844 O O . SER F 1 232 ? 92.239 26.895 34.699 1.00 40.04 290 SER F O 1
ATOM 11847 N N . ASP F 1 233 ? 92.762 28.154 36.514 1.00 41.31 291 ASP F N 1
ATOM 11848 C CA . ASP F 1 233 ? 92.377 29.438 35.887 1.00 38.01 291 ASP F CA 1
ATOM 11849 C C . ASP F 1 233 ? 93.316 29.741 34.703 1.00 38.86 291 ASP F C 1
ATOM 11850 O O . ASP F 1 233 ? 92.873 30.246 33.656 1.00 34.06 291 ASP F O 1
ATOM 11855 N N . VAL F 1 234 ? 94.611 29.424 34.848 1.00 39.04 292 VAL F N 1
ATOM 11856 C CA . VAL F 1 234 ? 95.588 29.648 33.775 1.00 41.86 292 VAL F CA 1
ATOM 11857 C C . VAL F 1 234 ? 95.215 28.800 32.559 1.00 42.74 292 VAL F C 1
ATOM 11858 O O . VAL F 1 234 ? 95.257 29.292 31.419 1.00 48.46 292 VAL F O 1
ATOM 11862 N N . TYR F 1 235 ? 94.888 27.523 32.802 1.00 48.93 293 TYR F N 1
ATOM 11863 C CA . TYR F 1 235 ? 94.455 26.622 31.730 1.00 44.03 293 TYR F CA 1
ATOM 11864 C C . TYR F 1 235 ? 93.268 27.241 30.972 1.00 38.60 293 TYR F C 1
ATOM 11865 O O . TYR F 1 235 ? 93.298 27.376 29.727 1.00 34.47 293 TYR F O 1
ATOM 11874 N N . SER F 1 236 ? 92.227 27.632 31.724 1.00 35.31 294 SER F N 1
ATOM 11875 C CA . SER F 1 236 ? 90.977 28.140 31.144 1.00 37.69 294 SER F CA 1
ATOM 11876 C C . SER F 1 236 ? 91.238 29.397 30.303 1.00 36.12 294 SER F C 1
ATOM 11877 O O . SER F 1 236 ? 90.637 29.578 29.236 1.00 40.04 294 SER F O 1
ATOM 11880 N N . LEU F 1 237 ? 92.109 30.279 30.804 1.00 35.36 295 LEU F N 1
ATOM 11881 C CA . LEU F 1 237 ? 92.401 31.507 30.101 1.00 37.55 295 LEU F CA 1
ATOM 11882 C C . LEU F 1 237 ? 93.202 31.189 28.829 1.00 40.25 295 LEU F C 1
ATOM 11883 O O . LEU F 1 237 ? 93.050 31.855 27.792 1.00 44.13 295 LEU F O 1
ATOM 11888 N N . GLY F 1 238 ? 94.057 30.168 28.923 1.00 40.05 296 GLY F N 1
ATOM 11889 C CA . GLY F 1 238 ? 94.780 29.647 27.772 1.00 45.37 296 GLY F CA 1
ATOM 11890 C C . GLY F 1 238 ? 93.830 29.195 26.665 1.00 45.05 296 GLY F C 1
ATOM 11891 O O . GLY F 1 238 ? 94.012 29.569 25.486 1.00 37.91 296 GLY F O 1
ATOM 11892 N N . VAL F 1 239 ? 92.794 28.427 27.061 1.00 39.49 297 VAL F N 1
ATOM 11893 C CA . VAL F 1 239 ? 91.790 27.955 26.120 1.00 37.71 297 VAL F CA 1
ATOM 11894 C C . VAL F 1 239 ? 91.071 29.147 25.479 1.00 40.88 297 VAL F C 1
ATOM 11895 O O . VAL F 1 239 ? 90.748 29.124 24.276 1.00 47.14 297 VAL F O 1
ATOM 11899 N N . ALA F 1 240 ? 90.816 30.190 26.281 1.00 39.28 298 ALA F N 1
ATOM 11900 C CA . ALA F 1 240 ? 90.153 31.379 25.753 1.00 39.27 298 ALA F CA 1
ATOM 11901 C C . ALA F 1 240 ? 91.052 32.080 24.716 1.00 38.86 298 ALA F C 1
ATOM 11902 O O . ALA F 1 240 ? 90.567 32.610 23.710 1.00 35.45 298 ALA F O 1
ATOM 11904 N N . PHE F 1 241 ? 92.363 32.093 24.972 1.00 38.30 299 PHE F N 1
ATOM 11905 C CA . PHE F 1 241 ? 93.315 32.702 24.055 1.00 41.56 299 PHE F CA 1
ATOM 11906 C C . PHE F 1 241 ? 93.361 31.906 22.748 1.00 42.32 299 PHE F C 1
ATOM 11907 O O . PHE F 1 241 ? 93.402 32.490 21.665 1.00 42.69 299 PHE F O 1
ATOM 11915 N N . ARG F 1 242 ? 93.332 30.576 22.861 1.00 43.58 300 ARG F N 1
ATOM 11916 C CA . ARG F 1 242 ? 93.273 29.720 21.685 1.00 43.27 300 ARG F CA 1
ATOM 11917 C C . ARG F 1 242 ? 92.022 30.055 20.856 1.00 40.71 300 ARG F C 1
ATOM 11918 O O . ARG F 1 242 ? 92.084 30.170 19.607 1.00 40.46 300 ARG F O 1
ATOM 11926 N N . ASN F 1 243 ? 90.895 30.224 21.556 1.00 38.02 301 ASN F N 1
ATOM 11927 C CA . ASN F 1 243 ? 89.614 30.552 20.943 1.00 42.96 301 ASN F CA 1
ATOM 11928 C C . ASN F 1 243 ? 89.766 31.882 20.189 1.00 44.21 301 ASN F C 1
ATOM 11929 O O . ASN F 1 243 ? 89.310 32.026 19.044 1.00 40.32 301 ASN F O 1
ATOM 11934 N N . LEU F 1 244 ? 90.440 32.837 20.841 1.00 54.94 302 LEU F N 1
ATOM 11935 C CA . LEU F 1 244 ? 90.651 34.176 20.308 1.00 51.73 302 LEU F CA 1
ATOM 11936 C C . LEU F 1 244 ? 91.471 34.100 19.010 1.00 44.71 302 LEU F C 1
ATOM 11937 O O . LEU F 1 244 ? 91.091 34.692 17.987 1.00 45.02 302 LEU F O 1
ATOM 11942 N N . VAL F 1 245 ? 92.575 33.347 19.043 1.00 42.56 303 VAL F N 1
ATOM 11943 C CA . VAL F 1 245 ? 93.449 33.153 17.870 1.00 51.04 303 VAL F CA 1
ATOM 11944 C C . VAL F 1 245 ? 92.663 32.511 16.710 1.00 55.01 303 VAL F C 1
ATOM 11945 O O . VAL F 1 245 ? 92.825 32.929 15.559 1.00 52.92 303 VAL F O 1
ATOM 11949 N N . GLN F 1 246 ? 91.833 31.494 16.996 1.00 48.52 304 GLN F N 1
ATOM 11950 C CA . GLN F 1 246 ? 91.070 30.841 15.935 1.00 46.33 304 GLN F CA 1
ATOM 11951 C C . GLN F 1 246 ? 90.097 31.837 15.286 1.00 52.69 304 GLN F C 1
ATOM 11952 O O . GLN F 1 246 ? 89.868 31.774 14.061 1.00 52.76 304 GLN F O 1
ATOM 11958 N N . LEU F 1 247 ? 89.528 32.754 16.082 1.00 64.91 305 LEU F N 1
ATOM 11959 C CA . LEU F 1 247 ? 88.517 33.677 15.565 1.00 61.28 305 LEU F CA 1
ATOM 11960 C C . LEU F 1 247 ? 89.158 34.759 14.688 1.00 58.99 305 LEU F C 1
ATOM 11961 O O . LEU F 1 247 ? 88.525 35.224 13.767 1.00 56.94 305 LEU F O 1
ATOM 11966 N N . LEU F 1 248 ? 90.388 35.175 15.003 1.00 62.89 306 LEU F N 1
ATOM 11967 C CA . LEU F 1 248 ? 91.021 36.341 14.359 1.00 69.95 306 LEU F CA 1
ATOM 11968 C C . LEU F 1 248 ? 92.063 35.929 13.303 1.00 72.62 306 LEU F C 1
ATOM 11969 O O . LEU F 1 248 ? 92.578 36.781 12.616 1.00 68.79 306 LEU F O 1
ATOM 11974 N N . GLY F 1 249 ? 92.332 34.617 13.184 1.00 82.46 307 GLY F N 1
ATOM 11975 C CA . GLY F 1 249 ? 93.458 34.071 12.421 1.00 85.84 307 GLY F CA 1
ATOM 11976 C C . GLY F 1 249 ? 93.009 33.175 11.285 1.00 79.96 307 GLY F C 1
ATOM 11977 O O . GLY F 1 249 ? 92.965 33.632 10.162 1.00 80.22 307 GLY F O 1
ATOM 11978 N N . ARG F 1 262 ? 99.747 42.787 14.564 1.00 83.54 320 ARG F N 1
ATOM 11979 C CA . ARG F 1 262 ? 98.714 42.151 13.766 1.00 91.40 320 ARG F CA 1
ATOM 11980 C C . ARG F 1 262 ? 99.035 40.654 13.749 1.00 90.40 320 ARG F C 1
ATOM 11981 O O . ARG F 1 262 ? 98.819 40.002 14.758 1.00 86.46 320 ARG F O 1
ATOM 11989 N N . GLN F 1 263 ? 99.640 40.151 12.666 1.00 101.64 321 GLN F N 1
ATOM 11990 C CA . GLN F 1 263 ? 99.927 38.731 12.514 1.00 102.59 321 GLN F CA 1
ATOM 11991 C C . GLN F 1 263 ? 101.024 38.286 13.498 1.00 84.75 321 GLN F C 1
ATOM 11992 O O . GLN F 1 263 ? 100.999 37.153 13.981 1.00 83.08 321 GLN F O 1
ATOM 11998 N N . ASP F 1 264 ? 101.980 39.166 13.808 1.00 84.22 322 ASP F N 1
ATOM 11999 C CA . ASP F 1 264 ? 103.084 38.836 14.736 1.00 98.62 322 ASP F CA 1
ATOM 12000 C C . ASP F 1 264 ? 102.534 38.677 16.171 1.00 91.67 322 ASP F C 1
ATOM 12001 O O . ASP F 1 264 ? 103.009 37.820 16.923 1.00 86.81 322 ASP F O 1
ATOM 12006 N N . HIS F 1 265 ? 101.549 39.504 16.545 1.00 91.37 323 HIS F N 1
ATOM 12007 C CA . HIS F 1 265 ? 100.879 39.404 17.843 1.00 91.56 323 HIS F CA 1
ATOM 12008 C C . HIS F 1 265 ? 100.159 38.051 17.958 1.00 88.23 323 HIS F C 1
ATOM 12009 O O . HIS F 1 265 ? 100.230 37.399 19.003 1.00 79.10 323 HIS F O 1
ATOM 12016 N N . LEU F 1 266 ? 99.467 37.638 16.881 1.00 66.22 324 LEU F N 1
ATOM 12017 C CA . LEU F 1 266 ? 98.686 36.391 16.867 1.00 73.20 324 LEU F CA 1
ATOM 12018 C C . LEU F 1 266 ? 99.596 35.179 17.078 1.00 63.62 324 LEU F C 1
ATOM 12019 O O . LEU F 1 266 ? 99.235 34.262 17.836 1.00 68.70 324 LEU F O 1
ATOM 12024 N N . GLU F 1 267 ? 100.754 35.179 16.402 1.00 69.93 325 GLU F N 1
ATOM 12025 C CA . GLU F 1 267 ? 101.674 34.055 16.471 1.00 85.06 325 GLU F CA 1
ATOM 12026 C C . GLU F 1 267 ? 102.228 33.954 17.894 1.00 71.46 325 GLU F C 1
ATOM 12027 O O . GLU F 1 267 ? 102.320 32.858 18.449 1.00 76.92 325 GLU F O 1
ATOM 12033 N N . LEU F 1 268 ? 102.543 35.106 18.492 1.00 69.91 326 LEU F N 1
ATOM 12034 C CA . LEU F 1 268 ? 103.072 35.157 19.861 1.00 76.45 326 LEU F CA 1
ATOM 12035 C C . LEU F 1 268 ? 102.009 34.691 20.869 1.00 65.09 326 LEU F C 1
ATOM 12036 O O . LEU F 1 268 ? 102.331 33.937 21.798 1.00 65.04 326 LEU F O 1
ATOM 12041 N N . LEU F 1 269 ? 100.750 35.111 20.676 1.00 55.99 327 LEU F N 1
ATOM 12042 C CA . LEU F 1 269 ? 99.664 34.704 21.577 1.00 52.40 327 LEU F CA 1
ATOM 12043 C C . LEU F 1 269 ? 99.437 33.192 21.469 1.00 57.83 327 LEU F C 1
ATOM 12044 O O . LEU F 1 269 ? 99.211 32.527 22.485 1.00 61.69 327 LEU F O 1
ATOM 12049 N N . ASP F 1 270 ? 99.533 32.652 20.247 1.00 64.07 328 ASP F N 1
ATOM 12050 C CA . ASP F 1 270 ? 99.360 31.209 20.030 1.00 79.83 328 ASP F CA 1
ATOM 12051 C C . ASP F 1 270 ? 100.414 30.419 20.822 1.00 75.94 328 ASP F C 1
ATOM 12052 O O . ASP F 1 270 ? 100.086 29.390 21.425 1.00 78.79 328 ASP F O 1
ATOM 12057 N N . LYS F 1 271 ? 101.664 30.909 20.820 1.00 78.60 329 LYS F N 1
ATOM 12058 C CA . LYS F 1 271 ? 102.778 30.271 21.541 1.00 83.41 329 LYS F CA 1
ATOM 12059 C C . LYS F 1 271 ? 102.536 30.340 23.053 1.00 66.69 329 LYS F C 1
ATOM 12060 O O . LYS F 1 271 ? 102.770 29.353 23.763 1.00 66.94 329 LYS F O 1
ATOM 12066 N N . LEU F 1 272 ? 102.091 31.512 23.532 1.00 66.93 330 LEU F N 1
ATOM 12067 C CA . LEU F 1 272 ? 101.798 31.722 24.961 1.00 67.04 330 LEU F CA 1
ATOM 12068 C C . LEU F 1 272 ? 100.642 30.802 25.389 1.00 60.65 330 LEU F C 1
ATOM 12069 O O . LEU F 1 272 ? 100.712 30.163 26.458 1.00 55.84 330 LEU F O 1
ATOM 12074 N N . SER F 1 273 ? 99.596 30.710 24.551 1.00 59.54 331 SER F N 1
ATOM 12075 C CA . SER F 1 273 ? 98.429 29.913 24.902 1.00 68.16 331 SER F CA 1
ATOM 12076 C C . SER F 1 273 ? 98.810 28.429 24.992 1.00 59.44 331 SER F C 1
ATOM 12077 O O . SER F 1 273 ? 98.280 27.727 25.856 1.00 60.06 331 SER F O 1
ATOM 12080 N N . GLN F 1 274 ? 99.745 27.974 24.141 1.00 64.90 332 GLN F N 1
ATOM 12081 C CA . GLN F 1 274 ? 100.193 26.569 24.144 1.00 77.58 332 GLN F CA 1
ATOM 12082 C C . GLN F 1 274 ? 100.870 26.228 25.490 1.00 76.04 332 GLN F C 1
ATOM 12083 O O . GLN F 1 274 ? 100.741 25.107 25.990 1.00 77.57 332 GLN F O 1
ATOM 12089 N N . LYS F 1 275 ? 101.584 27.190 26.085 1.00 74.39 333 LYS F N 1
ATOM 12090 C CA . LYS F 1 275 ? 102.206 26.990 27.404 1.00 79.86 333 LYS F CA 1
ATOM 12091 C C . LYS F 1 275 ? 101.125 26.870 28.485 1.00 79.26 333 LYS F C 1
ATOM 12092 O O . LYS F 1 275 ? 101.240 26.048 29.415 1.00 79.79 333 LYS F O 1
ATOM 12098 N N . MET F 1 276 ? 100.078 27.694 28.349 1.00 70.72 334 MET F N 1
ATOM 12099 C CA . MET F 1 276 ? 99.040 27.832 29.361 1.00 57.72 334 MET F CA 1
ATOM 12100 C C . MET F 1 276 ? 98.130 26.596 29.390 1.00 64.00 334 MET F C 1
ATOM 12101 O O . MET F 1 276 ? 97.572 26.279 30.440 1.00 86.07 334 MET F O 1
ATOM 12106 N N . ILE F 1 277 ? 98.028 25.860 28.274 1.00 70.45 335 ILE F N 1
ATOM 12107 C CA . ILE F 1 277 ? 97.128 24.688 28.185 1.00 73.60 335 ILE F CA 1
ATOM 12108 C C . ILE F 1 277 ? 97.906 23.366 28.294 1.00 82.24 335 ILE F C 1
ATOM 12109 O O . ILE F 1 277 ? 97.367 22.313 27.926 1.00 89.81 335 ILE F O 1
ATOM 12114 N N . GLU F 1 278 ? 99.139 23.403 28.817 1.00 86.88 336 GLU F N 1
ATOM 12115 C CA . GLU F 1 278 ? 99.877 22.172 29.125 1.00 96.27 336 GLU F CA 1
ATOM 12116 C C . GLU F 1 278 ? 99.009 21.276 30.024 1.00 99.01 336 GLU F C 1
ATOM 12117 O O . GLU F 1 278 ? 98.369 21.757 30.962 1.00 75.52 336 GLU F O 1
ATOM 12123 N N . GLU F 1 279 ? 99.007 19.970 29.710 1.00 111.79 337 GLU F N 1
ATOM 12124 C CA . GLU F 1 279 ? 98.148 18.994 30.395 1.00 95.35 337 GLU F CA 1
ATOM 12125 C C . GLU F 1 279 ? 98.488 18.958 31.893 1.00 83.11 337 GLU F C 1
ATOM 12126 O O . GLU F 1 279 ? 97.602 18.849 32.718 1.00 70.52 337 GLU F O 1
ATOM 12132 N N . GLU F 1 280 ? 99.774 19.066 32.233 1.00 86.74 338 GLU F N 1
ATOM 12133 C CA . GLU F 1 280 ? 100.230 19.023 33.627 1.00 85.68 338 GLU F CA 1
ATOM 12134 C C . GLU F 1 280 ? 100.195 20.431 34.220 1.00 87.30 338 GLU F C 1
ATOM 12135 O O . GLU F 1 280 ? 100.849 21.334 33.685 1.00 77.43 338 GLU F O 1
ATOM 12141 N N . PRO F 1 281 ? 99.439 20.663 35.326 1.00 84.37 339 PRO F N 1
ATOM 12142 C CA . PRO F 1 281 ? 99.404 21.968 35.993 1.00 78.25 339 PRO F CA 1
ATOM 12143 C C . PRO F 1 281 ? 100.783 22.565 36.312 1.00 79.95 339 PRO F C 1
ATOM 12144 O O . PRO F 1 281 ? 100.978 23.774 36.145 1.00 80.45 339 PRO F O 1
ATOM 12148 N N . GLY F 1 282 ? 101.717 21.708 36.747 1.00 79.60 340 GLY F N 1
ATOM 12149 C CA . GLY F 1 282 ? 103.070 22.112 37.118 1.00 74.72 340 GLY F CA 1
ATOM 12150 C C . GLY F 1 282 ? 103.849 22.728 35.963 1.00 78.37 340 GLY F C 1
ATOM 12151 O O . GLY F 1 282 ? 104.777 23.504 36.195 1.00 70.40 340 GLY F O 1
ATOM 12152 N N . ASN F 1 283 ? 103.485 22.373 34.720 1.00 80.94 341 ASN F N 1
ATOM 12153 C CA . ASN F 1 283 ? 104.169 22.851 33.507 1.00 90.94 341 ASN F CA 1
ATOM 12154 C C . ASN F 1 283 ? 103.554 24.164 32.989 1.00 92.05 341 ASN F C 1
ATOM 12155 O O . ASN F 1 283 ? 104.048 24.738 32.014 1.00 76.95 341 ASN F O 1
ATOM 12160 N N . ARG F 1 284 ? 102.472 24.638 33.617 1.00 92.23 342 ARG F N 1
ATOM 12161 C CA . ARG F 1 284 ? 101.844 25.886 33.200 1.00 77.75 342 ARG F CA 1
ATOM 12162 C C . ARG F 1 284 ? 102.516 27.053 33.913 1.00 64.79 342 ARG F C 1
ATOM 12163 O O . ARG F 1 284 ? 102.755 26.994 35.114 1.00 55.88 342 ARG F O 1
ATOM 12171 N N . PRO F 1 285 ? 102.772 28.177 33.211 1.00 58.50 343 PRO F N 1
ATOM 12172 C CA . PRO F 1 285 ? 103.328 29.367 33.856 1.00 59.55 343 PRO F CA 1
ATOM 12173 C C . PRO F 1 285 ? 102.372 29.995 34.879 1.00 62.03 343 PRO F C 1
ATOM 12174 O O . PRO F 1 285 ? 101.157 29.845 34.768 1.00 70.30 343 PRO F O 1
ATOM 12178 N N . THR F 1 286 ? 102.944 30.702 35.856 1.00 64.22 344 THR F N 1
ATOM 12179 C CA . THR F 1 286 ? 102.192 31.557 36.770 1.00 69.76 344 THR F CA 1
ATOM 12180 C C . THR F 1 286 ? 101.780 32.841 36.040 1.00 71.83 344 THR F C 1
ATOM 12181 O O . THR F 1 286 ? 102.304 33.148 34.959 1.00 59.26 344 THR F O 1
ATOM 12185 N N . ILE F 1 287 ? 100.876 33.604 36.670 1.00 65.68 345 ILE F N 1
ATOM 12186 C CA . ILE F 1 287 ? 100.442 34.900 36.156 1.00 58.13 345 ILE F CA 1
ATOM 12187 C C . ILE F 1 287 ? 101.668 35.804 35.980 1.00 56.69 345 ILE F C 1
ATOM 12188 O O . ILE F 1 287 ? 101.777 36.493 34.962 1.00 52.38 345 ILE F O 1
ATOM 12193 N N . GLU F 1 288 ? 102.576 35.783 36.962 1.00 59.94 346 GLU F N 1
ATOM 12194 C CA . GLU F 1 288 ? 103.790 36.629 36.977 1.00 65.44 346 GLU F CA 1
ATOM 12195 C C . GLU F 1 288 ? 104.653 36.311 35.744 1.00 62.74 346 GLU F C 1
ATOM 12196 O O . GLU F 1 288 ? 105.105 37.229 35.034 1.00 63.32 346 GLU F O 1
ATOM 12202 N N . GLU F 1 289 ? 104.858 35.016 35.472 1.00 66.16 347 GLU F N 1
ATOM 12203 C CA . GLU F 1 289 ? 105.634 34.572 34.317 1.00 69.50 347 GLU F CA 1
ATOM 12204 C C . GLU F 1 289 ? 104.917 34.968 33.017 1.00 63.54 347 GLU F C 1
ATOM 12205 O O . GLU F 1 289 ? 105.558 35.430 32.077 1.00 61.39 347 GLU F O 1
ATOM 12211 N N . ILE F 1 290 ? 103.589 34.796 32.973 1.00 59.22 348 ILE F N 1
ATOM 12212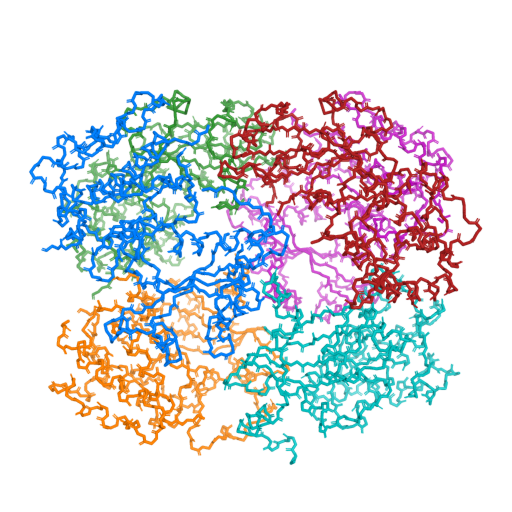 C CA . ILE F 1 290 ? 102.785 35.167 31.799 1.00 61.70 348 ILE F CA 1
ATOM 12213 C C . ILE F 1 290 ? 102.986 36.656 31.478 1.00 64.83 348 ILE F C 1
ATOM 12214 O O . ILE F 1 290 ? 103.117 37.021 30.309 1.00 53.50 348 ILE F O 1
ATOM 12219 N N . MET F 1 291 ? 102.997 37.504 32.514 1.00 61.20 349 MET F N 1
ATOM 12220 C CA . MET F 1 291 ? 103.092 38.964 32.341 1.00 65.64 349 MET F CA 1
ATOM 12221 C C . MET F 1 291 ? 104.469 39.375 31.789 1.00 66.32 349 MET F C 1
ATOM 12222 O O . MET F 1 291 ? 104.600 40.462 31.223 1.00 62.08 349 MET F O 1
ATOM 12227 N N . LYS F 1 292 ? 105.477 38.502 31.912 1.00 71.78 350 LYS F N 1
ATOM 12228 C CA . LYS F 1 292 ? 106.820 38.767 31.371 1.00 62.02 350 LYS F CA 1
ATOM 12229 C C . LYS F 1 292 ? 107.026 38.067 30.018 1.00 60.76 350 LYS F C 1
ATOM 12230 O O . LYS F 1 292 ? 108.140 38.010 29.540 1.00 67.72 350 LYS F O 1
ATOM 12236 N N . ASP F 1 293 ? 105.955 37.566 29.390 1.00 62.68 351 ASP F N 1
ATOM 12237 C CA . ASP F 1 293 ? 106.063 36.895 28.095 1.00 62.92 351 ASP F CA 1
ATOM 12238 C C . ASP F 1 293 ? 106.442 37.932 27.039 1.00 66.44 351 ASP F C 1
ATOM 12239 O O . ASP F 1 293 ? 106.071 39.102 27.150 1.00 64.12 351 ASP F O 1
ATOM 12244 N N . PRO F 1 294 ? 107.228 37.538 26.006 1.00 75.90 352 PRO F N 1
ATOM 12245 C CA . PRO F 1 294 ? 107.549 38.412 24.874 1.00 73.38 352 PRO F CA 1
ATOM 12246 C C . PRO F 1 294 ? 106.385 39.218 24.272 1.00 68.08 352 PRO F C 1
ATOM 12247 O O . PRO F 1 294 ? 106.602 40.321 23.793 1.00 82.52 352 PRO F O 1
ATOM 12251 N N . LEU F 1 295 ? 105.172 38.659 24.295 1.00 63.63 353 LEU F N 1
ATOM 12252 C CA . LEU F 1 295 ? 103.998 39.300 23.687 1.00 62.46 353 LEU F CA 1
ATOM 12253 C C . LEU F 1 295 ? 103.756 40.682 24.311 1.00 58.75 353 LEU F C 1
ATOM 12254 O O . LEU F 1 295 ? 103.274 41.582 23.627 1.00 55.54 353 LEU F O 1
ATOM 12259 N N . PHE F 1 296 ? 104.079 40.841 25.600 1.00 54.95 354 PHE F N 1
ATOM 12260 C CA . PHE F 1 296 ? 103.669 42.023 26.372 1.00 58.62 354 PHE F CA 1
ATOM 12261 C C . PHE F 1 296 ? 104.821 43.013 26.603 1.00 65.64 354 PHE F C 1
ATOM 12262 O O . PHE F 1 296 ? 104.647 43.977 27.341 1.00 68.95 354 PHE F O 1
ATOM 12270 N N . GLU F 1 297 ? 105.982 42.801 25.973 1.00 71.23 355 GLU F N 1
ATOM 12271 C CA . GLU F 1 297 ? 107.111 43.722 26.146 1.00 79.69 355 GLU F CA 1
ATOM 12272 C C . GLU F 1 297 ? 106.761 45.069 25.504 1.00 73.07 355 GLU F C 1
ATOM 12273 O O . GLU F 1 297 ? 106.201 45.123 24.391 1.00 63.44 355 GLU F O 1
ATOM 12279 N N . GLY F 1 298 ? 107.061 46.142 26.248 1.00 59.90 356 GLY F N 1
ATOM 12280 C CA . GLY F 1 298 ? 106.749 47.503 25.847 1.00 62.87 356 GLY F CA 1
ATOM 12281 C C . GLY F 1 298 ? 105.443 48.013 26.434 1.00 61.16 356 GLY F C 1
ATOM 12282 O O . GLY F 1 298 ? 105.147 49.198 26.291 1.00 58.18 356 GLY F O 1
ATOM 12283 N N . LEU F 1 299 ? 104.669 47.139 27.092 1.00 64.04 357 LEU F N 1
ATOM 12284 C CA . LEU F 1 299 ? 103.389 47.506 27.684 1.00 58.86 357 LEU F CA 1
ATOM 12285 C C . LEU F 1 299 ? 103.580 47.877 29.153 1.00 56.22 357 LEU F C 1
ATOM 12286 O O . LEU F 1 299 ? 104.277 47.179 29.895 1.00 57.20 357 LEU F O 1
ATOM 12291 N N . ASN F 1 300 ? 102.901 48.960 29.550 1.00 62.46 358 ASN F N 1
ATOM 12292 C CA . ASN F 1 300 ? 102.809 49.396 30.921 1.00 60.38 358 ASN F CA 1
ATOM 12293 C C . ASN F 1 300 ? 101.603 48.706 31.564 1.00 54.38 358 ASN F C 1
ATOM 12294 O O . ASN F 1 300 ? 100.459 49.153 31.414 1.00 54.66 358 ASN F O 1
ATOM 12299 N N . PHE F 1 301 ? 101.877 47.625 32.304 1.00 54.62 359 PHE F N 1
ATOM 12300 C CA . PHE F 1 301 ? 100.848 46.846 32.987 1.00 52.02 359 PHE F CA 1
ATOM 12301 C C . PHE F 1 301 ? 100.156 47.684 34.066 1.00 54.75 359 PHE F C 1
ATOM 12302 O O . PHE F 1 301 ? 99.012 47.417 34.378 1.00 61.81 359 PHE F O 1
ATOM 12310 N N . GLU F 1 302 ? 100.834 48.696 34.622 1.00 62.48 360 GLU F N 1
ATOM 12311 C CA . GLU F 1 302 ? 100.237 49.535 35.653 1.00 64.48 360 GLU F CA 1
ATOM 12312 C C . GLU F 1 302 ? 99.032 50.285 35.066 1.00 57.32 360 GLU F C 1
ATOM 12313 O O . GLU F 1 302 ? 98.040 50.462 35.766 1.00 62.00 360 GLU F O 1
ATOM 12319 N N . ASP F 1 303 ? 99.116 50.702 33.794 1.00 54.12 361 ASP F N 1
ATOM 12320 C CA . ASP F 1 303 ? 98.033 51.440 33.102 1.00 52.15 361 ASP F CA 1
ATOM 12321 C C . ASP F 1 303 ? 96.870 50.499 32.763 1.00 49.27 361 ASP F C 1
ATOM 12322 O O . ASP F 1 303 ? 95.704 50.904 32.837 1.00 44.12 361 ASP F O 1
ATOM 12327 N N . ILE F 1 304 ? 97.199 49.260 32.364 1.00 45.92 362 ILE F N 1
ATOM 12328 C CA . ILE F 1 304 ? 96.200 48.227 32.104 1.00 44.40 362 ILE F CA 1
ATOM 12329 C C . ILE F 1 304 ? 95.382 48.024 33.384 1.00 45.04 362 ILE F C 1
ATOM 12330 O O . ILE F 1 304 ? 94.161 48.051 33.344 1.00 42.91 362 ILE F O 1
ATOM 12335 N N . GLU F 1 305 ? 96.085 47.871 34.512 1.00 46.59 363 GLU F N 1
ATOM 12336 C CA . GLU F 1 305 ? 95.500 47.558 35.827 1.00 48.73 363 GLU F CA 1
ATOM 12337 C C . GLU F 1 305 ? 94.665 48.731 36.352 1.00 47.28 363 GLU F C 1
ATOM 12338 O O . GLU F 1 305 ? 93.752 48.514 37.127 1.00 44.20 363 GLU F O 1
ATOM 12344 N N . GLU F 1 306 ? 94.970 49.954 35.913 1.00 47.89 364 GLU F N 1
ATOM 12345 C CA . GLU F 1 306 ? 94.202 51.144 36.304 1.00 52.11 364 GLU F CA 1
ATOM 12346 C C . GLU F 1 306 ? 92.961 51.285 35.416 1.00 49.17 364 GLU F C 1
ATOM 12347 O O . GLU F 1 306 ? 92.089 52.078 35.708 1.00 52.47 364 GLU F O 1
ATOM 12353 N N . GLY F 1 307 ? 92.907 50.534 34.313 1.00 47.83 365 GLY F N 1
ATOM 12354 C CA . GLY F 1 307 ? 91.705 50.415 33.503 1.00 48.90 365 GLY F CA 1
ATOM 12355 C C . GLY F 1 307 ? 91.685 51.393 32.338 1.00 50.64 365 GLY F C 1
ATOM 12356 O O . GLY F 1 307 ? 90.598 51.808 31.892 1.00 49.47 365 GLY F O 1
ATOM 12357 N N . LYS F 1 308 ? 92.874 51.725 31.825 1.00 50.62 366 LYS F N 1
ATOM 12358 C CA . LYS F 1 308 ? 93.030 52.772 30.814 1.00 51.45 366 LYS F CA 1
ATOM 12359 C C . LYS F 1 308 ? 93.165 52.169 29.410 1.00 52.07 366 LYS F C 1
ATOM 12360 O O . LYS F 1 308 ? 93.085 52.891 28.432 1.00 56.30 366 LYS F O 1
ATOM 12366 N N . ALA F 1 309 ? 93.348 50.846 29.310 1.00 47.35 367 ALA F N 1
ATOM 12367 C CA . ALA F 1 309 ? 93.451 50.184 28.024 1.00 43.56 367 ALA F CA 1
ATOM 12368 C C . ALA F 1 309 ? 92.089 50.204 27.317 1.00 47.09 367 ALA F C 1
ATOM 12369 O O . ALA F 1 309 ? 91.026 50.143 27.961 1.00 48.48 367 ALA F O 1
ATOM 12371 N N . ARG F 1 310 ? 92.135 50.305 25.982 1.00 53.12 368 ARG F N 1
ATOM 12372 C CA . ARG F 1 310 ? 90.943 50.356 25.147 1.00 51.10 368 ARG F CA 1
ATOM 12373 C C . ARG F 1 310 ? 91.167 49.482 23.922 1.00 47.90 368 ARG F C 1
ATOM 12374 O O . ARG F 1 310 ? 91.362 49.978 22.818 1.00 48.14 368 ARG F O 1
ATOM 12382 N N . PRO F 1 311 ? 91.184 48.150 24.089 1.00 48.52 369 PRO F N 1
ATOM 12383 C CA . PRO F 1 311 ? 91.601 47.237 23.020 1.00 51.72 369 PRO F CA 1
ATOM 12384 C C . PRO F 1 311 ? 90.732 47.292 21.751 1.00 49.30 369 PRO F C 1
ATOM 12385 O O . PRO F 1 311 ? 91.215 46.866 20.698 1.00 47.05 369 PRO F O 1
ATOM 12389 N N . PHE F 1 312 ? 89.487 47.784 21.868 1.00 46.58 370 PHE F N 1
ATOM 12390 C CA . PHE F 1 312 ? 88.515 47.767 20.766 1.00 47.80 370 PHE F CA 1
ATOM 12391 C C . PHE F 1 312 ? 88.312 49.159 20.138 1.00 49.82 370 PHE F C 1
ATOM 12392 O O . PHE F 1 312 ? 87.466 49.281 19.258 1.00 47.74 370 PHE F O 1
ATOM 12400 N N . ARG F 1 313 ? 89.062 50.183 20.582 1.00 55.36 371 ARG F N 1
ATOM 12401 C CA . ARG F 1 313 ? 88.727 51.592 20.239 1.00 54.36 371 ARG F CA 1
ATOM 12402 C C . ARG F 1 313 ? 89.312 51.988 18.879 1.00 56.97 371 ARG F C 1
ATOM 12403 O O . ARG F 1 313 ? 88.716 52.812 18.188 1.00 57.59 371 ARG F O 1
ATOM 12411 N N . TYR F 1 314 ? 90.440 51.380 18.479 1.00 59.81 372 TYR F N 1
ATOM 12412 C CA . TYR F 1 314 ? 91.182 51.822 17.274 1.00 67.35 372 TYR F CA 1
ATOM 12413 C C . TYR F 1 314 ? 91.187 50.707 16.221 1.00 70.60 372 TYR F C 1
ATOM 12414 O O . TYR F 1 314 ? 90.444 50.797 15.253 1.00 77.40 372 TYR F O 1
#

Solvent-accessible surface area: 68965 Å² total; per-residue (Å²): 113,106,62,91,79,189,33,11,38,36,22,4,139,129,3,56,99,17,84,23,54,158,10,76,2,6,67,106,6,32,68,38,97,97,29,181,53,20,6,74,6,63,18,51,46,8,61,160,94,16,10,187,65,18,92,14,70,90,116,45,51,111,46,1,0,12,0,31,0,25,47,11,66,91,53,33,3,82,75,1,0,36,3,4,38,2,25,103,96,62,15,67,162,112,18,59,1,7,20,21,11,25,15,18,24,58,6,42,23,0,4,0,6,0,6,14,9,32,66,13,72,0,8,63,10,6,115,54,19,86,21,98,0,38,0,26,25,0,0,0,1,0,0,0,0,0,42,27,0,19,107,64,31,5,4,1,34,40,12,101,3,50,11,0,8,6,19,36,88,17,10,0,1,0,4,31,2,45,26,1,19,82,109,173,39,47,57,35,31,2,1,71,28,0,0,43,2,0,4,31,0,20,20,39,26,70,97,32,42,125,116,68,12,5,93,59,0,22,131,2,0,70,94,0,2,75,110,105,68,71,100,25,16,54,14,96,104,1,27,166,13,81,3,5,131,89,50,83,34,122,63,6,52,97,10,141,15,65,2,42,183,255,194,81,36,54,106,38,83,75,191,25,12,32,34,17,8,147,118,3,55,100,16,76,26,48,139,14,68,0,8,69,112,3,4,50,18,68,99,67,74,20,87,6,85,10,62,27,12,53,105,74,5,18,152,70,15,92,14,65,80,104,44,41,82,53,1,0,12,0,24,0,28,47,9,64,100,45,64,2,91,108,1,0,24,2,3,14,0,24,100,97,54,14,66,203,136,14,50,2,5,18,7,24,32,13,18,21,60,7,56,9,0,4,2,6,0,6,12,14,34,77,18,71,0,9,66,59,15,97,88,64,63,62,6,27,23,0,0,0,1,0,0,0,0,0,49,24,0,19,106,60,30,4,5,1,44,38,12,102,8,51,12,0,6,6,9,35,64,11,10,0,0,0,2,30,0,47,25,1,21,37,72,77,87,113,95,78,42,40,34,2,0,90,30,0,0,51,4,0,31,36,0,14,9,32,63,63,180,117,68,13,13,97,54,0,20,142,2,0,92,115,0,33,80,153,102,65,69,100,25,15,52,13,119,106,1,29,166,18,82,2,5,132,85,44,100,34,138,59,9,52,105,10,143,10,64,4,50,174,138,40,99,105,43,82,54,149,28,13,11,37,15,7,120,117,2,57,98,15,79,23,65,135,14,46,0,10,67,84,18,34,52,39,75,74,118,225,51,9,63,0,56,4,55,25,4,41,67,68,5,24,176,67,14,93,13,71,86,112,47,45,94,51,1,0,10,0,29,6,31,60,11,65,91,47,64,2,91,105,1,0,25,3,4,21,0,27,100,96,51,14,63,200,207,19,47,3,6,20,46,18,33,14,18,21,59,6,45,24,6,4,2,6,0,7,15,12,32,74,17,71,0,8,67,38,2,115,70,40,73,25,84,0,40,0,29,22,0,0,0,1,0,0,1,0,0,64,29,0,21,108,61,30,4,13,0,65,42,12,101,3,51,12,0,7,6,19,30,70,14,9,0,0,0,3,31,0,47,25,1,20,62,104,98,39,38,50,1,0,74,26,0,0,44,2,0,3,33,0,19,21,43,18,23,128,75,17,39,123,94,72,14,4,103,54,0,23,133,3,0,64,112,0,18,67,112,95,54,59,99,24,18,53,13,93,101,2,23,148,16,84,2,5,130,88,47,68,31,123,55,9,61,116,10,148,10,65,1,46,159,221,100,58,147,53,46,17,29,28,6,146,126,4,56,99,16,77,26,64,134,14,48,0,11,63,113,38,29,62,80,119,50,69,82,11,67,4,55,28,4,58,148,55,5,37,208,68,14,93,15,71,99,112,52,24,88,40,1,0,10,0,25,6,24,73,12,67,86,34,59,3,97,124,1,0,37,1,0,69,2,21,100,98,66,17,65,201,109,15,46,2,6,19,14,24,34,14,16,20,57,5,44,27,5,3,2,1,0,8,15,13,32,57,18,72,0,8,73,10,3,93,34,11,79,12,82,0,42,0,25,24,0,0,0,1,0,0,0,0,0,48,25,0,19,112,60,32,4,4,0,34,42,12,99,2,49,12,0,6,4,6,30,82,17,3,0,0,0,2,31,1,61,25,1,20,91,80,111,96,79,42,41,34,2,0,78,26,0,0,43,2,0,0,32,0,20,18,23,27,61,99,25,42,124,110,68,11,5,106,62,0,13,149,3,0,68,114,0,15,75,86,100,66,70,100,23,17,46,5,95,103,1,26,173,17,92,2,5,142,89,46,80,33,121,54,8,65,88,9,125,11,61,3,42,187,211,185,89,83,33,96,84,32,67,70,165,27,13,36,52,5,8,151,86,2,57,101,7,52,100,2,55,35,54,0,11,71,108,6,10,69,27,75,122,13,113,166,121,14,25,6,84,12,63,8,54,33,13,50,112,63,4,11,161,43,16,93,13,65,75,98,52,43,80,57,1,0,12,0,28,0,24,46,12,64,102,59,63,2,92,83,1,0,22,4,3,8,0,24,96,66,50,13,67,197,114,14,41,1,6,19,16,22,38,14,18,24,58,10,43,23,3,4,1,6,0,6,15,12,31,56,13,72,0,8,65,10,3,92,43,14,97,21,99,0,40,0,27,24,0,0,0,1,0,0,0,0,0,45,25,0,21,104,60,32,3,3,0,39,43,11,101,2,50,12,0,6,7,6,32,85,16,3,0,0,0,2,31,1,45,25,1,20,77,114,79,133,39,46,43,42,32,1,0,76,27,0,0,42,1,0,1,31,0,20,23,29,24,67,100,32,38,125,114,70,12,5,100,54,0,23,141,2,0,72,108,0,14,77,117,110,67,71,97,25,18,46,5,96,105,1,35,173,16,81,2,5,134,89,48,83,32,118,55,9,49,93,11,135,11,65,0,45,186,262,148,93,39,93,93,27,60,48,148,28,12,21,34,19,8,130,123,2,57,98,17,81,24,62,137,15,47,0,10,66,102,25,13,71,48,121,194,34,47,50,84,14,67,3,59,30,4,46,122,55,6,38,158,65,15,92,16,67,104,100,51,24,94,56,1,0,12,0,29,6,29,64,11,62,101,46,64,2,92,69,1,0,19,6,3,15,0,25,99,95,57,13,66,204,113,14,43,1,6,19,14,26,39,14,18,22,60,7,43,25,6,5,1,6,0,7,16,12,35,43,17,72,0,9,71,12,6,98,48,20,59,24,126,2,65,2,26,25,0,0,0,1,0,0,0,0,0,41,26,0,21,104,62,31,4,3,0,43,41,12,102,3,48,13,0,6,5,5,30,75,17,3,0,0,0,2,30,1,46,26,1,22,74,116,88,78,41,50,32,1,0,82,28,0,0,43,2,0,6,35,0,17,10,39,25,63,143,123,104,48,16,94,47,0,19,119,2,0,78,110,0,29,79,109,112,67,74,96,26,18,45,8,103,104,1,31,174,16,83,2,5,131,88,47,80,34,117,53,10,54,94,11,141,11,62,4,36,163,227

Radius of gyration: 35.2 Å; Cα contacts (8 Å, |Δi|>4): 2814; chains: 6; bounding box: 98×95×90 Å

Secondary structure (DSSP, 8-state):
----HHHHHHHHHHSPB--GGG-HHHHHHHTS------EEEEESS--HHHHHHHT--HHHHHH-EEEEEEE--TT-HHHHHHHHHIIIIIS-TT-TTBPPPSEEEE-SSEEEEEEE--SEEHHHHHHTT-----HHHHHHHHHHHHHHHHTTTEE-----GGGEEE-TTS-EEE--GGG-EE----HHHHHHHHHHHHHHHHHHH-----HHHHHHHHHHHHHHT-SSGGGSPPHHHHHTSGGGTT--HHHHHHT---TT--/--GGG--HHHHHHHHHHSPB--GGGSSHHHHHHTS----EEEEESS--HHHHHHHT--HHHHHH-EEEEEEE--TT-HHHHHHHHHIIIIIS-TT-TTB---SEEEE-SSEEEEEEE--SEEHHHHHHT---HHHHHHHHHHHHHHHHTTTEE-----GGGEEE-TTS-EEE--GGG-EESS----HHHHHHHHHHHHHHHHHHH--HHHHHHHHHHHHHHT-SSGGGSPPHHHHHTSGGGTT--HHHHHHT---TT-/-GGG--HHHHHHHHHHSPB--GGGSSHHHHHHTTSS---EEEEESS--HHHHHHHT--HHHHHH-EEEEEEE--TT-HHHHHHHHHHHHHTS-S--TTB---SEEEE-SSEEEEEEE--SEEHHHHHHTT-----HHHHHHHHHHHHHHHHTTTEE-S---GGGEEE-TTS-EEE--GGG-EE--HHHHHHHHHHHHHHHHHHH------HHHHHHHHHHHHHHT-SSGGGSPPHHHHHTSGGGTT--HHHHHHT---TT--/-HHHHHHHHHHSPB--GGGSSHHHHHHT---EEEEESS--HHHHHHHT--HHHHHH-EEEEEEE--TT-THHHHHHHHIIIIIS-TT-TTB---SEEEE-SSEEEEEEE--SEEHHHHHHTS-----HHHHHHHHHHHHHHHHTTTEE-----GGGEEE-TTS-EEE--GGG-EE----HHHHHHHHHHHHHHHHHHH-----HHHHHHHHHHHHHHT-SSGGGSPPHHHHHTSGGGTT--HHHHHHT---TT--/---GGG--HHHHHHHHHHSPB--TTHHHHHHHHHTSS-S-SSS-EEEEESS--HHHHHHHT--HHHHHH-EEEEEEE--TT-HHHHHHHHHIIIIIS-TT-TTBPPPSEEEE-SSEEEEEEE--SEEHHHHHHTT-----HHHHHHHHHHHHHHHHTTTEE-S---GGGEEE-TTS-EEE--GGG-EE-----HHHHHHHHHHHHHHHHHHH-----HHHHHHHHHHHHHHT-SSGGGSPPHHHHHTSGGGTT--HHHHHHT---TT--/--GGG--HHHHHHHHHHSPB--GGGSSHHHHHHT-----EEEEESS--HHHHHHHT--HHHHHH-EEEEEEE--TT-HHHHHHHHHIIIIIS-TT-TTB---SEEEE-SSEEEEEEEPPSEEHHHHHHTT-----HHHHHHHHHHHHHHHHTTTEE-----GGGEEE-TTS-EEE--GGG-EE---HHHHHHHHHHHHHHHHHHH--HHHHHHHHHHHHHHT-SSGGGSPPHHHHHTSGGGTT--HHHHHHT---TT--

Foldseek 3Di:
DDDDLVVLVVVLVVFAADDVVVDCPVVVCVVDVQADLWGKDWFQADDPSVCVVLVDDVVLNNQGKMKTKHFQDSVHNCSQCVVVCCLPPQDPQDQQAAFHWSGWHDYPTMIITMGRDFPAQQLVCLQVVVFDFQLLLVLLLLLLQQVSQVVSQKHQQQDASRLWTAHPVQFIHGHPNSSIDGQVDHQLVSLQRSLVNLVSNLVSNCVNHDPVLSVQSPVLSVQSNPPDSVSHDGSVVSCVRPSNPPHDSVCSSVRNDRRRDD/DDPLPQDLVNLVVVLVVFAADDPVPFCPVVVVVVDVQACGKDWFQADDPRRCVVLVDDVVLNNQGKMKRKHFQDSVHNCLQCVVVCCLPPQDDQDQQAAFHWSGWHDYPTMIITMTRDFPAQQLVDLQVPFDLLLVLLLVLLQQVSQVVSQKHQQQDASRQWTAHPVQFIHGHSSSSIDGAPPDPHQLVSLLRSLVNLVSVLVSVVVPVLSVQSPVLSVQSNPPDSVSHDGSVVSCPRPSNPPPDSVCSSVRNDRGPD/DVVPQDLVNLVVVLVVFAADDPVPDCPVVCQVVPPQPDLTKDWFQADDPSVCVVLVDDVVLRNQTKMKRKDFQDSVHNCLQCVVVCCLPPQDDQQQQAAFHWSGWHDYPTMIITMGRDFPAQQLVVLQVPPFDFQLLLVLLLVLLQQVSQVVSQKHQQQDASRLWTAHPVQFIHGHPNSSIDGCVQLNSLQRSLVNLVSNLVSLPPVNHDPVLSVQSPVLSVQSNPPDSVSHDGSVVSCVRPSNPPPDSVCSSSRNDRRRDD/DLVVLVVVLVVFAADDPVQDCPVVVVVVPLWDKDWFQADDDSVCVVLVDDVVLNNQTKMKIKHFQDSVHNCSQCVVVCCLPPQDDCDQQAAFHWSGWHDYPTMIITMGRDFPAQQLVCLQVVVFDFQLLLVLLLVLLQQVSQVVSQKHQQQDASRLWTAHPVQFIHGHNNSSIDGQCVHQLSSLQRSLVNLVSSLVSPCVNHDPVLSVQSPVLSVQSNPPDSVSHDGSVVSCVRPSNPPHDSVCSSNRNDRRRPD/DDDPVPQDLVNLVVVQVVFAAADCQCVVVVVVVVVDVQCDDPAWGKDWFQARDPSVCVVLVDDVVLNNQGKMKTKGFQDSVHNCRQCVVVCCLPPQDPQDQQAAFHWSGWHDYPTMIITMGRDFPAQQLVCLQVVVFDFQLLLVLLLVLLQQVSQVVSQKHQQQDASRQWTAHPVQFIHGHSNSSIDGAVDDHQLSSLQRSLVNLVSNLVSPCVNDDPVLSVQSPVLSVQSNPPDSVSHDGSVVSCVRPSNPPHDSVCSSVRNDRRRDD/DDPVPQDLVNLVVVLVVFAADDPVPDCPVVVCVVDHVAWDKDWFQADDPRRCVVLVDDVVLNNQTKMKTKDFQDSVHSCRQCVVVCCLPPQDPQDQQAAFHWSGWHDYPTMIITMGRDFPAQQLVCLQVVVFDFDLLLVLLLVLLQQVSQVVSQKHQQQDASRLWTAHPVQFIHGHSNSRIDGQVHQLVSLLRSLVNLVSNLVSCVVVVLSVQSPVLSVQSNPVDSVSHDGSVVSCVRPSNPPHDSVCSSVRNDRGGPD

Nearest PDB structures (foldseek):
  6m7z-assembly2_B  TM=1.004E+00  e=4.385E-51  Toxoplasma gondii RH
  6m7z-assembly6_F  TM=9.853E-01  e=1.838E-46  Toxoplasma gondii RH
  6m7z-assembly5_E  TM=9.823E-01  e=2.179E-46  Toxoplasma gondii RH
  6m7z-assembly3_C  TM=9.812E-01  e=6.036E-46  Toxoplasma gondii RH
  6m7z-assembly4_D  TM=9.832E-01  e=1.024E-44  Toxoplasma gondii RH

InterPro domains:
  IPR000719 Protein kinase domain [PS50011] (48-354)
  IPR011009 Protein kinase-like domain superfamily [SSF56112] (199-364)

Sequence (1565 aa):
ADMTFWSWMSYLKELPDIDESRNPILKRLLSGSFLRGSTTVNVRVPARELVRLLSLTPEQQREGVSAKVRLINLLDPKYSVYEPYLYREILPKRSPLLLPSLGEYRGAFLTYIFHPLSKGLVGDMLETGRSHPDVQVLAANMVAALKSLHNLGLLHRSIELNSFSVLPDGTVVLGGLDTAAPIRHTVKSDVYSLGVAFRNLVQLLGGAVRQDHLELLDKLSQKMIEEEPGNRPTIEEIMKDPLFEGLNFEDIEEGKARPFRYIPLADMTFWSWMSYLKELPDIDESRNPILKRLLSGSFLSTTVNVRVPARELVRLLSLTPEQQREGVSAKVRLINLLDPKYSVYEPYLYREILPKRSPLLLPSLGEYRGAFLTYIFHPLSKGLVGDMLETGPDVQVLAANMVAALKSLHNLGLLHRSIELNSFSVLPDGTVVLGGLDTAAPIGTEHTVKSDVYSLGVAFRNLVQLLGRQDHLELLDKLSQKMIEEEPGNRPTIEEIMKDPLFEGLNFEDIEEGKARPFRPLADMTFWSWMSYLKELPDIDESRNPILKRLLSGSFLRSTTVNVRVPARELVRLLSLTPEQQREGVSAKVRLINLLDPKYSVYEPYLYREILPKRSPLLLPSLGEYRGAFLTYIFHPLSKGLVGDMLETGRSHPDVQVLAANMVAALKSLHNLGLLHRSIELNSFSVLPDGTVVLGGLDTAAPITVKSDVYSLGVAFRNLVQLLGNGAVRQDHLELLDKLSQKMIEEEPGNRPTIEEIMKDPLFEGLNFEDIEEGKARPFRYTFWSWMSYLKELPDIDESRNPILKRLLSGGSTTVNVRVPARELVRLLSLTPEQQREGVSAKVRLINLLDPKYSVYEPYLYREILPKRSPLLLPSLGEYRGAFLTYIFHPLSKGLVGDMLETGRSHPDVQVLAANMVAALKSLHNLGLLHRSIELNSFSVLPDGTVVLGGLDTAAPIGHTVKSDVYSLGVAFRNLVQLLGGAVRQDHLELLDKLSQKMIEEEPGNRPTIEEIMKDPLFEGLNFEDIEEEGKARPFRYRIPLADMTFWSWMSYLKELPDIDESRNPILKRLLSGSFLRRDGSTTVNVRVPARELVRLLSLTPEQQREGVSAKVRLINLLDPKYSVYEPYLYREILPKRSPLLLPSLGEYRGAFLTYIFHPLSSKGLVGDMLETGRSHPDVQVLAANMVAALKSLHNLGLLHRSIELNSFSVLPDGTVVLGGLDTAAPIGRHTVKSDVYSLGVAFRNLVQLLGGAVRQDHLELLDKLSQKMIEEEPGNRPTIEEIMKDPLFEGLNFEDIEEGKARPFRYIPLADMTFWSWMSYLKELPDIDESRNPILKRLLSGSDGSTTVNVRVPARELVRLLSLTPEQQREGVSAKVRLINLLDPKYSVYEPYLYREILPKRSPLLLPSLGEYRGAFLTYIFHPLSKGLVGDMLETGRSHPDVQVLAANMVAALKSLHNLGLLHRSIELNSFSVLPDGTVVLGGLDTAAPIHTVKSDVYSLGVAFRNLVQLLGRQDHLELLDKLSQKMIEEEPGNRPTIEEIMKDPLFEGLNFEDIEEGKARPFRY

B-factor: mean 45.23, std 21.79, range [7.18, 166.01]

Organism: Toxoplasma gondii (NCBI:txid5811)

GO terms:
  GO:0097570 cyst wall (C, IDA)
  GO:0005576 extracellular region (C, IDA)
  GO:0005576 extracellular region (C, EXP)